Protein 4QG5 (pdb70)

Foldseek 3Di:
DDAPDDQLLLLVLLVVLVDDDPAEQAEEEFAAFQDDDQQVCVQSNCLQVVQSHYQEYEAEAVRHAFLQLQLLCQADPFDDVGGHHFKYKYWDDLPDFAAPPNDGDIFIAGNNSAGDDPVSVVSSVCSRPVPPDGTRDPPDDDDDLNDADKDADDPHRYIYGNDHRAPRVLVLLVVFAVLVLLLVVQVDDQAAEAEEAQLASCLVNCCCPVPVNSNHDPVRYPNSHHDRDDPDDGLQDALPPVCPLVPLLPAHSPALDHDPPDDDPRHGQKYKYAGRSQQFIFIAGNSGGQQLQLLLQLLLLQVQQTCNQPPPVHPSAAEEEEEQLGFCSNVLSCVVDPHDYYHHHPDLNLVVQLLQCQPHFPDDNDAQYWYAYSSGQTDTSSGSTRGHVSSSSSVSSSQSVFDDDPHDGDGPVVSSQQSCQPRNDKFKKKFKAPQFALVLLVLLVCQLCVVCVVPQQDFDDARWHPWDQDWDARPRPGDIGTSRWGWTAHDVGWIKIWGWADDPPRGTMTIIMGIDTDNPLDDPPRCSVPPNPDRPVVSVVVVVGSCVRSVSCVRTVDPGGPDMD/DQLLLQLLLVVCPVPPDQCAEEEFAEFDAPPQQCVVVSSQFQSLQSRHLEYEAEASRHAFLQLQQLQQVDAVVHDPDHHQKYKYQYQPPDQAHNHDGPGIFMGGSQSAGDDPVSVVSSVVRSVVDDDTGGRVVDDRDNSHDAAKDADVVSSHIYGHDHNAVSVLVVLVVFFVLVLLLCVQVAPPAFEAEEAQLTSCLVNCCCPVPVNRNHPCVRHPNSHHYNDHPDAGRADDQPRVCVQLVLLAFHGFLGLFRHPDDPDDGHQWYKYAHNSQLFMFTAGNSGGAQQLLLLQLLQQLVQLIPVCCPDVRHHWAAEEEAQLRACLNVLSCVVDVHHYYHHHPDLVLVLQLDCAPPPQPHDNYTQYWYTYRSRWTDGSSGSTTHHVSSSVSVSSVQSPVHDPPDDGDGPVNSSVVSCQRSNDKDKKKFKAPFFDPVLLVVLQVLLQVCQVPFDFDPPPAGFPHWHQDWDARPRPGDIDGNRWTWTAGDVRWTKIWDKDDDPPGTIMIIIIGIDTDHDHPPPPCPDPPDHPSSCVSRVVVLCRVCVSSVSCVRRVDDGGPGMD/DDALLLLQLLCVLPVQDDDDLQEEEAAEKFDDPQQCSVVFSQFQCQLSHRLEYEAEASRHAFLQLQQCQQAPPDDPVRDRHFKYKYFDPQPFADARPGDTDIFMDGNQSAGDDPSSVVSSVVSSVVDDDGGGHVVDDDDNLHDAAKDHDPPGRHMYGNHHNEPSVLVVLVVWFVLVLLLLQQPDPQAQEAEEELLMSCLVRCCCCVPVNRNHDVVRYPSSHHDHGHDPRAFADDLVVVVVQQVLLQAPVHDQGPPHPDHDDDHGQKYKYAGRRQLFMFIAGRSGGDQQLLLQQLLLLLVVLIPNADDPPAHGFAEEEEAQLRFCSNVLSCVVDVHYYYHHHPDLVLVQLQQQCVPLPDVPHHGFYWYTYSRRFTDTSSGSGTHHVSSVVSVSSSLSVVPPPPPNDSTPLVSSLVSCQPSNDWAWKKFKAWQFAVVLQVLLVCLLAVDDQPWQDCLPPWTWDDWHQDWDARSRPGDTGTRRWTWIHIDVGWTKIWGWAQDPDRTTMIMIIGIDTDHNCVCATDVHPNHDDHPVVVRVSVVVRSCVSSVNCVRGVDPGGPDMD/DQLLLQLLCVPPPDVDPAQAEEEFAEFAAPHDQVVVVSSQQQCVLSRHQEYEAEASRHAFLQLQQLQLAPDDPPDRRHHQKYWYQDDLPDGDDDPPPRRTFMDGSQSAGDAPCSRVSRVVSSVVPDDTGGDPPDDRDNLHDAAKDFDPPPHYIYGNDHRAVSPLVLLVVFAPLVLLLLVLPDPLFAAAEAAVLASCLVNCCVHVPVRSNHDVVRYPNSHHYYDDPDQAFADALPSPVVQVVQLFADSHPVDTDDQPVPHDGGQWYKYAHRSQQFIFTAGNSGGDQQLLLLLLLQLLVCLTPNQPDDPDHGFQAEEEAQLGFCLNVLSVVVDNHDYYHHHPDLSQVLVQCPCVPPHVDDDNTQYWYGYSSRFTDTSSGSTTGHVSSSVSVSSSLSVVDAPPDRGQTDVNSSLVSCLPSNDKQKKKFKAPFAAQQLVVVLLVQLLVLQVDFDQDDDPFTFDDWDQDWDARPRPRDIDGSSWTWTATDLGWIWTWHWDADDPTHIMIMTMGIDTDHNRQPLPPDDPGDDDDSCGRRVVVVCVVCVSSVSCVRGVDPDTPDMD

Sequence (2244 aa):
FQQPNYTANFVQSTFNALHRQGAVPDVLVVGGDGRYYTSEAVQVILKVSAANGVRCVWVGQHGLLSTPAVSTMVRRRRDADGRKATGAFILTASHNPGGPDADFGIKYNSENGGPAPEKLTSQIYEETVKITHIKMAPTLPEVDIHTLGTYTFDDYNFQVEVVDSLADYAAYMQEVFDFEAIRALVQRLDFKVHVDSLHGVSGPYVDRIFHEGLGVPKTSLFRTNVLPDFGGCHPDPNLTYAADLVHVMGLLPDGNANPAMKHISTVPSFGVAFDGDADRNMILGCRFFVNPSDSLAVLAANADCVPFFTQSSSSGLKAVARSMPTSGAVDRVAAAHDFALFEVPTGWKFFGNLMDSKDLYGGKDFNPLLCGEESFGTGSNHIREKDGIWASLFWLSVIAKRNAPGTPLVGVQQIVEEHWATYGRNYYSRYDYEDVSAEAAKAVMDTVENTVVDDVPNLNGVACKTIDNFSYTDPIDGSVSTKQGVRVLFEDGSRFVLRLSGTGSSGATIRLYLEQYMDSATVKSHLAEKTLPTASTALKALIGVALQVSKMESLTGRKTPTVITTANFVQSTFNALHRQGAVPDVLVVGGDGRYYTSEAVQVILKVSAANGVRCVWVGQHGLLSTPAVSTMVRRRRDADGRKATGAFILTASHNPGGPDADFGIKYNSENGGPAPEKLTSQIYEETVKITHIKMAPTLPEVDIHTLGTYTFDDYNFQVEVVDSLADYAAYMQEVFDFEAIRALVQRLDFKVHVDSLHGVSGPYVDRIFHEGLGVPKTSLFRTNVLPDFGGCHPDPNLTYAADLVHVMGLLPDGNANPAMKHISTVPSFGVAFDGDADRNMILGCRFFVNPSDSLAVLAANADCVPFFTQSSSSGLKAVARSMPTSGAVDRVAAAHDFALFEVPTGWKFFGNLMDSKDLYGGKDFNPLLCGEESFGTGSNHIREKDGIWASLFWLSVIAKRNAPGTPLVGVQQIVEEHWATYGRNYYSRYDYEDVSAEAAKAVMDTVENTVVDDVPNLNGVACKTIDNFSYTDPIDGSVSTKQGVRVLFEDGSRFVLRLSGTGSSGATIRLYLEQYMDSATVKSHLAEKTLPTASTALKALIGVALQVSKMESLTGRKTPTVITNYTANFVQSTFNALHRQGAVPDVLVVGGDGRYYTSEAVQVILKVSAANGVRCVWVGQHGLLSTPAVSTMVRRRRDADGRKATGAFILTASHNPGGPDADFGIKYNSENGGPAPEKLTSQIYEETVKITHIKMAPTLPEVDIHTLGTYTFDDYNFQVEVVDSLADYAAYMQEVFDFEAIRALVQRLDFKVHVDSLHGVSGPYVDRIFHEGLGVPKTSLFRTNVLPDFGGCHPDPNLTYAADLVHVMGLLPDGNANPAMKHISTVPSFGVAFDGDADRNMILGCRFFVNPSDSLAVLAANADCVPFFTQSSSSGLKAVARSMPTSGAVDRVAAAHDFALFEVPTGWKFFGNLMDSKDLYGGKDFNPLLCGEESFGTGSNHIREKDGIWASLFWLSVIAKRNAPGTPLVGVQQIVEEHWATYGRNYYSRYDYEDVSAEAAKAVMDTVENTVVDDVPNLNGVACKTIDNFSYTDPIDGSVSTKQGVRVLFEDGSRFVLRLSGTGSSGATIRLYLEQYMDSATVKSHLAEKTLPTASTALKALIGVALQVSKMESLTGRKTPTVITTANFVQSTFNALHRQGAVPDVLVVGGDGRYYTSEAVQVILKVSAANGVRCVWVGQHGLLSTPAVSTMVRRRRDADGRKATGAFILTASHNPGGPDADFGIKYNSENGGPAPEKLTSQIYEETVKITHIKMAPTLPEVDIHTLGTYTFDDYNFQVEVVDSLADYAAYMQEVFDFEAIRALVQRLDFKVHVDSLHGVSGPYVDRIFHEGLGVPKTSLFRTNVLPDFGGCHPDPNLTYAADLVHVMGLLPDGNANPAMKHISTVPSFGVAFDGDADRNMILGCRFFVNPSDSLAVLAANADCVPFFTQSSSSGLKAVARSMPTSGAVDRVAAAHDFALFEVPTGWKFFGNLMDSKDLYGGKDFNPLLCGEESFGTGSNHIREKDGIWASLFWLSVIAKRNAPGTPLVGVQQIVEEHWATYGRNYYSRYDYEDVSAEAAKAVMDTVENTVVDDVPNLNGVACKTIDNFSYTDPIDGSVSTKQGVRVLFEDGSRFVLRLSGTGSSGATIRLYLEQYMDSATVKSHLAEKTLPTASTALKALIGVALQVSKMESLTGRKTPTVIT

Secondary structure (DSSP, 8-state):
---SSSSHHHHHHHHTTS-S---S--EEEEEE-SSSSSHHHHHHHHHHHHHHT-SEEEEEEEEE--HHHHHHHHHS--BTTTB--SEEEEE--SS-S--TTS----EEE-TTSSBPPHHHHHHHHHHHHH--------S-----TTS-EEEE-SSS--EEEEE-SSHHHHHHHHHHS-HHHHHHHHTSSS--EEEE-TT-THHHHHIIIIIIII---TTTSBS-S----SS---SS--SSS-HHHHHHHT--SSSS--SS-SS-TT--SEEEEE-TTSS-EEEEETTEE--HHHHHHHHHHTGGGSHHHHTTT--S---EEEETTS-GGGTTTTTSS-PPEEEE-SSSHHHHHHHTTSSSSSS-S----EEE-SSS--EETTSSS--HHHHHHHHHHHHHTT--SSS----HHHHHHHHHHHH-EE--EEEEEEEE-HHHHHHHHHHHHHHHHTTTT-SSSS--EEEEE--EE-TTT--EE--S-EEEE-SSS-EEEEEEE--SSS-EEEEEEEE-EE--S-SSSGGGGG----TTTTHHHHHHHHHHHHTHHHHH--SS-SEE-/--HHHHHHTTTTTTT-----EEEEEES--SS-SHHHHHHHHHHHHHT-S-EEEEEEEE--HHHHHHHHH--SSSTT--EEEEEEE---S---SSS-----EEEETTSSBPPHHHHHHHHHHHHH-------TTPPPPPTTS-EEEEETTTTEEEEEE-TTHHHHHHHHHHS-HHHHHHHHTSSS--EEEE-TTSTTHHHHIIIIIIII---TTSEES-S-----SS---S--SSTTHHHHHHHT--TTT-SS--S---SPP-SEEEEE-SSS-BEEEEETTEE--HHHHHHHHHHSGGGSSSTTTTTSSS-SEEEEETTS-THHHHHTTSS--EEEEEPSSSHHHHHHH-SSSSSSS-S-S-EEEEETTTEEEESSSSS-BSHHHHHHHHHHHHSS---SS----HHHHHHHHHHHH-EEEEEEEEEEEE-HHHHHHHHHHHHHTTSS-----SSS---EEEE--EE-TTT--EE----EEEE-SSS-EEEEEE-S-TTS-EEEEEEEEEEE-S---S-TT-SSS-SSSS-TTHHHHHHHHHHH--TTTTS--S-SEE-/--SSHHHHHHHHHTTSS-SS---EEEEESS-SS-SHHHHHHHHHHHHHT-S-EEEEEEEE--HHHHHHHHHH---TTT---SEEEEE--SS---STT-----EEEETTSSBP-HHHHHHHHHHHHH-------TTS----TTS-EEEE-SSSS-EEEEE-TTHHHHHHHHHHS-HHHHHHHHHSSS--EEE--TTSTTHHHHIIIIIIII---TTTB-S-S----SSS-----STTTTHHHHHHTT--SSSS----SSSS----SEEEEE-TTSSBEEEEETTEE--HHHHHHHHHHTTTSSTTTEETTEES--EEEEETTS-THHHHHHHSSS-EEEEEPSSSHHHHHHHTTTTTT-SS----EEEEETTTEEEETTSSS--HHHHHHHHHHHHHSS--SSSS---HHHHHHHHHHHS-EEEEEEEEEEEE-HHHHHHHHHHHHSS--S----TTT--EEEEEE--EE-TTT--EE----EEEEESSS-EEEEEE--BTTTBEEEEEEEEEEE----SS-SS-SS-PPPTTTSSHHHHHHHHHHTTHHHHH--SS-SEE-/-HHHHHHHT---S-S-SSS-EEEEEE--BSB-SHHHHHHHHHHHTTT--EEEEEEEEE--HHHHHHHHHS--TTSS---SEEEEE--SS--SS--TT-S-EEE-TTSSBPPHHHHHHHHHHHHH-------TTS----TTS-EEEEETTTTEEEEEE-SSHHHHHHHHHHS-HHHHHHHTSSTT---EEE-TTSTHHHHHIIIIIIII---TTTEE--S----SSS-----STTTTHHHHHHHT--SS-SS--SS-TT----SEEEEE-TTSSBEEEEETTEEPPHHHHHHHHHHGGGGSGGGT-SSSSS--EEEEETTS-THHHHHTTSSS-EEEEE-SSHHHHHHHH-SSSS-S-TT---EEEEETTTEEEETTSSS--HHHHHHHHHHHHHHT--SSS---HHHHHHHHHHHHH-EEEEEEEEE-S--HHHHHHHHHHHHHTTSS----SSS----EEEE--EE-TTT--EE----EEEE-SSS-EEEEEEE--TTS--EEEEEEEEEE-SSSSS-S-SS-PPPPTTTTTHHHHHHHHHHHTGGGTT--SS-SEE-

Solvent-accessible surface area: 92236 Å² total; per-residue (Å²): 180,151,145,51,69,173,61,4,4,31,3,24,1,5,19,49,16,89,162,208,169,38,68,48,82,19,1,4,1,0,0,0,23,2,88,98,31,4,47,152,32,0,20,41,4,9,34,3,0,10,29,56,28,7,81,11,0,7,0,0,30,29,0,16,1,0,1,0,5,1,0,5,6,8,134,138,42,158,92,63,134,16,95,165,6,48,2,0,1,0,1,10,33,18,146,70,80,40,11,68,110,53,34,69,20,34,62,39,0,5,122,47,0,0,23,10,64,89,159,40,65,71,85,10,159,89,26,31,93,122,28,128,134,74,122,42,61,88,95,106,35,113,15,51,3,38,51,106,30,79,59,97,62,108,116,96,93,11,46,1,24,3,14,44,7,24,39,47,2,11,58,25,0,94,130,4,3,62,7,123,35,0,60,67,9,12,116,49,160,109,22,101,9,11,0,0,0,10,40,5,0,0,0,31,4,0,29,80,1,2,62,122,14,2,37,5,75,118,109,21,7,81,80,25,61,18,48,62,46,174,62,28,27,52,24,44,10,53,20,44,20,13,2,16,4,3,41,54,0,1,5,1,4,30,21,80,16,59,8,24,25,118,186,72,102,103,12,10,32,4,0,0,5,0,0,2,4,0,19,20,8,7,7,1,0,43,76,6,16,4,16,7,0,5,8,2,0,0,4,6,18,33,4,100,17,2,37,57,1,72,132,102,118,41,66,36,12,73,12,1,0,4,1,0,3,0,0,1,10,0,22,65,0,16,77,62,74,121,12,66,62,60,38,0,1,55,34,32,45,11,0,4,23,17,1,20,9,87,117,92,152,54,57,176,106,130,22,14,2,5,1,0,24,23,40,31,0,7,0,1,20,6,2,20,8,25,0,0,0,4,1,0,0,0,1,0,7,2,6,21,127,85,129,9,104,79,87,128,47,40,38,8,57,81,2,0,23,66,15,34,13,96,40,6,37,2,3,11,8,44,15,3,0,62,105,10,64,60,154,13,0,92,36,0,3,58,20,1,51,86,59,2,74,140,56,57,112,54,58,76,65,84,63,3,95,70,22,52,34,12,64,32,87,6,78,50,73,52,35,101,15,89,73,38,0,2,32,0,28,18,106,86,26,6,21,0,1,0,36,54,38,46,144,64,127,98,33,9,19,3,66,2,7,1,6,45,45,50,78,77,46,58,62,190,39,133,58,15,95,167,85,99,65,57,25,66,91,37,3,156,64,7,33,41,16,0,32,127,7,1,96,0,72,77,62,31,34,61,134,49,9,31,54,38,48,38,6,28,10,0,0,0,15,14,14,6,8,48,63,67,29,60,26,44,26,3,9,0,0,0,0,10,9,23,50,52,25,63,41,1,1,11,17,1,0,52,0,0,1,1,1,10,3,83,17,0,0,0,0,41,78,0,34,1,2,1,2,2,0,1,2,3,3,124,90,24,175,150,57,80,64,118,55,7,48,4,0,1,0,15,10,3,43,142,92,26,27,5,8,47,32,54,137,19,12,66,37,0,23,106,59,0,0,33,14,69,109,114,22,46,62,36,3,125,119,34,19,118,85,4,77,42,33,4,82,0,95,86,6,70,119,5,69,7,100,68,107,26,78,61,84,35,136,81,14,97,1,44,0,21,4,14,39,13,26,47,12,4,23,45,58,2,89,143,5,3,61,2,112,44,2,71,69,7,12,130,54,186,60,16,95,13,17,0,5,0,5,46,5,2,0,0,34,4,0,36,80,2,0,73,124,12,2,33,3,77,120,112,17,8,86,67,21,81,37,84,32,24,26,48,23,77,65,10,17,6,29,19,79,127,3,24,62,2,3,46,54,0,0,6,99,49,112,9,22,51,49,50,32,117,53,94,138,70,102,26,24,19,0,0,0,0,0,1,4,4,0,19,58,7,0,6,0,0,46,82,28,42,4,22,16,0,4,5,0,0,1,1,0,9,36,3,88,29,1,34,56,0,44,137,92,29,80,84,22,17,89,2,1,1,9,1,1,3,0,0,4,6,0,26,53,0,12,82,75,73,144,22,41,71,33,43,0,0,76,24,39,69,12,0,4,20,0,3,21,2,98,116,92,103,59,28,159,46,72,33,4,0,2,1,0,18,26,32,22,0,4,1,1,26,13,4,34,11,20,1,0,3,1,0,0,0,0,0,0,7,0,2,18,108,89,84,6,96,75,116,72,76,21,28,2,81,92,3,2,54,74,15,40,79,103,39,4,49,1,11,22,11,33,34,14,0,70,110,8,79,67,156,27,1,145,41,0,3,62,48,1,66,98,44,15,126,56,100,120,31,42,145,122,63,73,48,15,106,53,33,40,34,11,68,22,83,2,82,49,76,48,30,107,24,94,120,43,2,1,39,8,30,24,98,74,19,12,7,2,0,0,38,44,46,50,81,91,96,40,22,15,24,1,52,1,4,0,6,39,24,91,77,83,77,93,111,192,32,101,117,18,126,201,76,60,66,42,28,41,35,22,3,129,43,10,27,41,16,0,20,98,37,0,100,0,102,78,54,36,60,79,82,85,22,69,61,55,53,130,86,38,10,51,26,0,2,0,1,8,48,9,61,176,85,129,73,93,74,41,55,3,5,1,0,1,0,20,4,53,48,169,10,46,126,20,0,21,42,1,1,38,0,0,16,28,4,34,3,107,3,0,0,1,0,42,33,3,26,0,0,0,0,2,1,0,9,5,0,38,126,43,199,45,93,129,4,154,90,5,64,3,0,1,0,6,10,31,14,118,60,67,43,13,92,105,18,93,33,15,14,58,21,0,5,106,32,0,0,15,4,45,113,134,28,59,74,69,11,162,79,38,41,102,146,40,125,106,65,78,92,6,120,104,6,66,130,14,58,10,36,36,80,32,80,57,96,36,132,134,77,88,6,40,0,17,3,4,33,15,17,37,54,3,16,62,57,2,109,133,6,4,58,13,139,17,0,79,62,1,14,126,49,187,82,19,103,2,12,1,6,0,11,40,5,0,0,0,41,4,2,30,94,1,0,62,120,19,5,42,0,68,124,104,4,9,100,78,22,77,21,55,66,14,151,71,70,25,46,24,42,2,55,23,20,76,4,16,34,1,2,35,52,0,5,7,2,2,40,10,80,29,82,3,7,53,70,115,127,57,119,32,5,33,0,0,0,0,0,1,3,0,0,10,32,8,1,4,0,0,31,127,21,42,5,10,10,0,2,3,2,0,1,1,0,18,27,5,114,24,1,47,52,3,67,89,99,121,44,97,26,11,103,5,1,1,3,5,3,4,0,0,4,6,0,26,50,0,10,86,72,74,138,32,48,66,53,51,0,2,66,25,28,70,24,1,3,32,7,2,15,5,159,94,80,200,25,70,160,100,84,17,18,2,1,1,0,21,14,30,16,0,2,0,1,23,18,0,13,9,21,0,0,0,1,0,0,0,0,0,0,0,0,0,10,90,94,95,3,129,65,63,105,120,15,19,3,54,44,3,2,21,82,15,13,33,97,41,3,26,0,0,8,2,30,19,10,2,57,102,5,55,38,128,13,0,122,36,0,23,50,25,1,58,111,57,88,84,119,130,24,50,114,5,137,81,37,58,13,133,55,33,50,23,14,65,23,96,7,91,53,90,61,44,113,18,79,156,60,4,0,29,1,37,8,102,56,27,1,14,0,1,0,40,61,41,46,117,72,106,113,28,12,16,0,72,0,3,0,4,23,36,49,82,54,4,81,78,51,36,82,174,23,135,122,68,35,44,56,20,50,100,26,0,104,49,0,12,30,6,0,47,127,24,0,121,0,66,109,59,14,64,60,117,63,11,14,36,35,34,18,2,8,7,0,2,0,6,7,20,18,21,36,110,16,7,18,103,95,8,7,4,0,0,0,0,9,12,17,32,117,21,44,54,27,0,9,23,0,0,36,0,0,16,1,1,11,3,43,0,0,4,0,0,44,86,0,37,2,0,2,0,3,0,0,5,6,2,72,83,123,112,43,99,124,41,97,88,0,32,1,0,0,0,12,14,24,60,135,66,22,33,30,82,43,104,80,45,16,6,58,38,0,28,115,50,0,0,25,3,62,107,118,35,43,59,72,3,107,116,12,26,108,75,6,59,37,20,4,67,5,118,90,10,71,138,10,62,15,104,72,85,31,83,66,90,37,138,85,70,79,10,48,0,18,4,21,42,16,34,40,48,2,7,42,18,0,87,93,4,2,65,22,138,42,0,118,71,14,15,128,67,192,55,11,102,6,15,0,4,0,4,44,0,2,0,0,36,5,0,30,94,0,0,62,114,21,2,29,0,74,135,109,19,8,86,68,20,76,31,85,64,12,66,32,42,64,75,9,44,7,36,7,70,158,2,46,67,1,4,56,48,0,1,10,70,103,36,31,75,77,28,59,25,50,136,77,150,37,126,29,14,15,0,0,0,0,0,5,7,9,0,19,37,5,0,6,0,0,40,60,26,31,4,22,21,1,3,3,0,0,1,0,0,13,12,0,89,35,0,46,63,6,71,139,76,126,60,113,9,5,72,0,2,0,4,2,2,4,2,0,4,1,2,19,80,0,8,76,62,88,148,24,28,88,41,42,0,2,46,26,36,84,26,5,3,27,5,3,7,2,152,52,119,106,75,34,89,74,127,9,37,1,0,1,1,27,24,40,16,1,3,0,2,23,7,0,3,16,27,0,0,0,2,0,0,0,0,0,0,8,0,4,11,122,62,110,7,146,64,82,107,52,28,8,2,76,82,0,2,81,76,7,22,28,97,56,5,26,2,3,30,11,54,29,19,9,77,108,19,72,70,127,3,3,139,31,2,35,76,47,7,59,104,40,11,126,79,102,39,64,52,183,86,57,47,45,13,135,69,49,41,69,8,79,20,94,6,61,38,95,55,37,105,13,62,148,48,1,4,27,17,35,34,113,28,10,3,25,16,6,5,48,66,31,50,104,91,72,42,19,15,23,2,67,4,6,2,11,25,25,35,88,68,40,77,44,111,32,169,88,94,149,124,116,47,26,54,34,65,81,23,2,117,41,3,10,28,29,0,51,124,36,7,133,4,87,86,58,38,60,119,161,98,42,59,61,93,48

CATH classification: 3.40.120.10 (+3 more: 3.40.120.10, 3.40.120.10, 3.30.310.50)

Organism: Leishmania major (NCBI:txid5664)

Nearest PDB structures (foldseek):
  4qg5-assembly2_B  TM=9.711E-01  e=8.104E-98  Leishmania major
  1kfq-assembly1_B  TM=9.141E-01  e=6.487E-61  Paramecium tetraurelia
  7pjc-assembly2_A  TM=9.206E-01  e=6.285E-56  Candida albicans SC5314
  7vst-assembly2_B  TM=8.815E-01  e=1.841E-48  Thermosynechococcus vestitus BP-1
  7vst-assembly1_A  TM=8.778E-01  e=2.934E-48  Thermosynechococcus vestitus BP-1

InterPro domains:
  IPR005841 Alpha-D-phosphohexomutase superfamily [PR00509] (111-125)
  IPR005841 Alpha-D-phosphohexomutase superfamily [PR00509] (214-233)
  IPR005841 Alpha-D-phosphohexomutase superfamily [PR00509] (292-307)
  IPR005844 Alpha-D-phosphohexomutase, alpha/beta/alpha domain I [PF02878] (11-156)
  IPR005845 Alpha-D-phosphohexomutase, alpha/beta/alpha domain II [PF02879] (192-308)
  IPR005846 Alpha-D-phosphohexomutase, alpha/beta/alpha domain III [PF02880] (336-444)
  IPR016055 Alpha-D-phosphohexomutase, alpha/beta/alpha I/II/III [SSF53738] (3-220)
  IPR016055 Alpha-D-phosphohexomutase, alpha/beta/alpha I/II/III [SSF53738] (191-313)
  IPR016055 Alpha-D-phosphohexomutase, alpha/beta/alpha I/II/III [SSF53738] (300-454)
  IPR016066 Alpha-D-phosphohexomutase, conserved site [PS00710] (112-121)
  IPR036900 Alpha-D-phosphohexomutase, C-terminal domain superfamily [SSF55957] (449-589)
  IPR045244 Phosphoglucomutase [PTHR22573] (2-589)

B-factor: mean 76.37, std 36.15, range [19.67, 261.37]

Structure (mmCIF, N/CA/C/O backbone):
data_4QG5
#
_entry.id   4QG5
#
_cell.length_a   202.358
_cell.length_b   114.971
_cell.length_c   125.915
_cell.angle_alpha   90.00
_cell.angle_beta   110.03
_cell.angle_gamma   90.00
#
_symmetry.space_group_name_H-M   'C 1 2 1'
#
loop_
_entity.id
_entity.type
_entity.pdbx_description
1 polymer 'Putative phosphoglucomutase'
2 non-polymer 'MAGNESIUM ION'
#
loop_
_atom_site.group_PDB
_atom_site.id
_atom_site.type_symbol
_atom_site.label_atom_id
_atom_site.label_alt_id
_atom_site.label_comp_id
_atom_site.label_asym_id
_atom_site.label_entity_id
_atom_site.label_seq_id
_atom_site.pdbx_PDB_ins_code
_atom_site.Cartn_x
_atom_site.Cartn_y
_atom_site.Cartn_z
_atom_site.occupancy
_atom_site.B_iso_or_equiv
_atom_site.auth_seq_id
_atom_site.auth_comp_id
_atom_site.auth_asym_id
_atom_site.auth_atom_id
_atom_site.pdbx_PDB_model_num
ATOM 1 N N . PHE A 1 28 ? -414.446 -61.423 -183.758 1.00 174.58 25 PHE A N 1
ATOM 2 C CA . PHE A 1 28 ? -415.552 -61.922 -182.949 1.00 167.89 25 PHE A CA 1
ATOM 3 C C . PHE A 1 28 ? -415.058 -62.997 -181.986 1.00 163.42 25 PHE A C 1
ATOM 4 O O . PHE A 1 28 ? -414.074 -63.684 -182.259 1.00 162.16 25 PHE A O 1
ATOM 12 N N . GLN A 1 29 ? -415.745 -63.125 -180.855 1.00 142.49 26 GLN A N 1
ATOM 13 C CA . GLN A 1 29 ? -415.374 -64.090 -179.828 1.00 137.57 26 GLN A CA 1
ATOM 14 C C . GLN A 1 29 ? -416.605 -64.781 -179.254 1.00 133.38 26 GLN A C 1
ATOM 15 O O . GLN A 1 29 ? -417.732 -64.491 -179.653 1.00 134.13 26 GLN A O 1
ATOM 21 N N . GLN A 1 30 ? -416.371 -65.693 -178.315 1.00 125.83 27 GLN A N 1
ATOM 22 C CA . GLN A 1 30 ? -417.427 -66.512 -177.737 1.00 122.46 27 GLN A CA 1
ATOM 23 C C . GLN A 1 30 ? -416.849 -67.219 -176.507 1.00 114.88 27 GLN A C 1
ATOM 24 O O . GLN A 1 30 ? -415.732 -66.894 -176.104 1.00 109.31 27 GLN A O 1
ATOM 30 N N . PRO A 1 31 ? -417.598 -68.155 -175.883 1.00 139.56 28 PRO A N 1
ATOM 31 C CA . PRO A 1 31 ? -416.996 -68.833 -174.725 1.00 145.99 28 PRO A CA 1
ATOM 32 C C . PRO A 1 31 ? -415.626 -69.473 -175.001 1.00 142.46 28 PRO A C 1
ATOM 33 O O . PRO A 1 31 ? -415.173 -69.502 -176.146 1.00 137.58 28 PRO A O 1
ATOM 37 N N . ASN A 1 32 ? -414.976 -69.955 -173.941 1.00 126.63 29 ASN A N 1
ATOM 38 C CA . ASN A 1 32 ? -413.638 -70.551 -174.023 1.00 111.00 29 ASN A CA 1
ATOM 39 C C . ASN A 1 32 ? -413.472 -71.495 -175.213 1.00 109.62 29 ASN A C 1
ATOM 40 O O . ASN A 1 32 ? -414.069 -72.569 -175.249 1.00 106.21 29 ASN A O 1
ATOM 45 N N . TYR A 1 33 ? -412.666 -71.078 -176.190 1.00 110.81 30 TYR A N 1
ATOM 46 C CA . TYR A 1 33 ? -412.452 -71.864 -177.401 1.00 114.64 30 TYR A CA 1
ATOM 47 C C . TYR A 1 33 ? -413.790 -72.193 -178.080 1.00 106.79 30 TYR A C 1
ATOM 48 O O . TYR A 1 33 ? -414.773 -71.484 -177.899 1.00 103.52 30 TYR A O 1
ATOM 57 N N . THR A 1 34 ? -413.821 -73.263 -178.867 1.00 96.84 31 THR A N 1
ATOM 58 C CA . THR A 1 34 ? -415.043 -73.690 -179.543 1.00 93.06 31 THR A CA 1
ATOM 59 C C . THR A 1 34 ? -415.276 -75.175 -179.315 1.00 95.14 31 THR A C 1
ATOM 60 O O . THR A 1 34 ? -416.389 -75.680 -179.468 1.00 92.10 31 THR A O 1
ATOM 64 N N . ALA A 1 35 ? -414.209 -75.860 -178.925 1.00 93.90 32 ALA A N 1
ATOM 65 C CA . ALA A 1 35 ? -414.241 -77.288 -178.649 1.00 85.65 32 ALA A CA 1
ATOM 66 C C . ALA A 1 35 ? -415.349 -77.684 -177.679 1.00 84.69 32 ALA A C 1
ATOM 67 O O . ALA A 1 35 ? -415.770 -78.841 -177.648 1.00 75.90 32 ALA A O 1
ATOM 69 N N . ASN A 1 36 ? -415.805 -76.730 -176.876 1.00 90.74 33 ASN A N 1
ATOM 70 C CA . ASN A 1 36 ? -416.863 -77.003 -175.923 1.00 85.89 33 ASN A CA 1
ATOM 71 C C . ASN A 1 36 ? -418.097 -77.492 -176.658 1.00 86.36 33 ASN A C 1
ATOM 72 O O . ASN A 1 36 ? -418.878 -78.276 -176.122 1.00 94.81 33 ASN A O 1
ATOM 77 N N . PHE A 1 37 ? -418.270 -77.025 -177.892 1.00 79.43 34 PHE A N 1
ATOM 78 C CA . PHE A 1 37 ? -419.364 -77.504 -178.724 1.00 75.86 34 PHE A CA 1
ATOM 79 C C . PHE A 1 37 ? -419.190 -78.981 -179.025 1.00 73.27 34 PHE A C 1
ATOM 80 O O . PHE A 1 37 ? -420.125 -79.766 -178.891 1.00 71.53 34 PHE A O 1
ATOM 88 N N . VAL A 1 38 ? -417.990 -79.360 -179.447 1.00 67.92 35 VAL A N 1
ATOM 89 C CA . VAL A 1 38 ? -417.728 -80.751 -179.775 1.00 65.67 35 VAL A CA 1
ATOM 90 C C . VAL A 1 38 ? -417.915 -81.585 -178.522 1.00 73.48 35 VAL A C 1
ATOM 91 O O . VAL A 1 38 ? -418.513 -82.657 -178.561 1.00 69.41 35 VAL A O 1
ATOM 95 N N . GLN A 1 39 ? -417.411 -81.073 -177.406 1.00 92.87 36 GLN A N 1
ATOM 96 C CA . GLN A 1 39 ? -417.587 -81.732 -176.122 1.00 97.98 36 GLN A CA 1
ATOM 97 C C . GLN A 1 39 ? -419.067 -81.801 -175.778 1.00 94.76 36 GLN A C 1
ATOM 98 O O . GLN A 1 39 ? -419.528 -82.760 -175.162 1.00 96.29 36 GLN A O 1
ATOM 104 N N . SER A 1 40 ? -419.811 -80.782 -176.198 1.00 77.26 37 SER A N 1
ATOM 105 C CA . SER A 1 40 ? -421.218 -80.675 -175.850 1.00 78.19 37 SER A CA 1
ATOM 106 C C . SER A 1 40 ? -422.021 -81.788 -176.517 1.00 78.28 37 SER A C 1
ATOM 107 O O . SER A 1 40 ? -422.804 -82.477 -175.860 1.00 77.55 37 SER A O 1
ATOM 110 N N . THR A 1 41 ? -421.816 -81.965 -177.821 1.00 75.66 38 THR A N 1
ATOM 111 C CA . THR A 1 41 ? -422.544 -82.982 -178.583 1.00 74.68 38 THR A CA 1
ATOM 112 C C . THR A 1 41 ? -422.251 -84.374 -178.031 1.00 72.85 38 THR A C 1
ATOM 113 O O . THR A 1 41 ? -423.058 -85.294 -178.165 1.00 65.31 38 THR A O 1
ATOM 117 N N . PHE A 1 42 ? -421.088 -84.522 -177.408 1.00 75.59 39 PHE A N 1
ATOM 118 C CA . PHE A 1 42 ? -420.706 -85.783 -176.795 1.00 71.65 39 PHE A CA 1
ATOM 119 C C . PHE A 1 42 ? -421.317 -85.906 -175.407 1.00 73.84 39 PHE A C 1
ATOM 120 O O . PHE A 1 42 ? -421.439 -87.006 -174.873 1.00 72.24 39 PHE A O 1
ATOM 128 N N . ASN A 1 43 ? -421.716 -84.774 -174.834 1.00 71.51 40 ASN A N 1
ATOM 129 C CA . ASN A 1 43 ? -422.426 -84.767 -173.561 1.00 74.78 40 ASN A CA 1
ATOM 130 C C . ASN A 1 43 ? -423.922 -84.978 -173.804 1.00 80.48 40 ASN A C 1
ATOM 131 O O . ASN A 1 43 ? -424.730 -84.930 -172.875 1.00 82.69 40 ASN A O 1
ATOM 136 N N . ALA A 1 44 ? -424.279 -85.204 -175.066 1.00 75.83 41 ALA A N 1
ATOM 137 C CA . ALA A 1 44 ? -425.623 -85.632 -175.429 1.00 74.75 41 ALA A CA 1
ATOM 138 C C . ALA A 1 44 ? -425.603 -87.148 -175.530 1.00 80.80 41 ALA A C 1
ATOM 139 O O . ALA A 1 44 ? -426.403 -87.840 -174.904 1.00 87.44 41 ALA A O 1
ATOM 141 N N . LEU A 1 45 ? -424.666 -87.654 -176.323 1.00 75.78 42 LEU A N 1
ATOM 142 C CA . LEU A 1 45 ? -424.408 -89.085 -176.402 1.00 87.01 42 LEU A CA 1
ATOM 143 C C . LEU A 1 45 ? -423.880 -89.563 -175.049 1.00 106.05 42 LEU A C 1
ATOM 144 O O . LEU A 1 45 ? -422.739 -89.291 -174.694 1.00 101.89 42 LEU A O 1
ATOM 149 N N . HIS A 1 46 ? -424.709 -90.275 -174.291 1.00 134.75 43 HIS A N 1
ATOM 150 C CA . HIS A 1 46 ? -424.325 -90.653 -172.926 1.00 139.44 43 HIS A CA 1
ATOM 151 C C . HIS A 1 46 ? -423.366 -91.840 -172.947 1.00 149.46 43 HIS A C 1
ATOM 152 O O . HIS A 1 46 ? -423.486 -92.745 -173.773 1.00 145.09 43 HIS A O 1
ATOM 159 N N . ARG A 1 47 ? -422.421 -91.818 -172.013 1.00 186.99 44 ARG A N 1
ATOM 160 C CA . ARG A 1 47 ? -421.360 -92.814 -171.935 1.00 186.94 44 ARG A CA 1
ATOM 161 C C . ARG A 1 47 ? -421.952 -94.149 -171.477 1.00 187.24 44 ARG A C 1
ATOM 162 O O . ARG A 1 47 ? -423.049 -94.162 -170.922 1.00 194.46 44 ARG A O 1
ATOM 170 N N . GLN A 1 48 ? -421.263 -95.273 -171.693 1.00 130.12 45 GLN A N 1
ATOM 171 C CA . GLN A 1 48 ? -419.971 -95.350 -172.375 1.00 124.42 45 GLN A CA 1
ATOM 172 C C . GLN A 1 48 ? -420.117 -96.013 -173.737 1.00 124.84 45 GLN A C 1
ATOM 173 O O . GLN A 1 48 ? -420.478 -97.187 -173.827 1.00 117.28 45 GLN A O 1
ATOM 179 N N . GLY A 1 49 ? -419.827 -95.264 -174.796 1.00 136.04 46 GLY A N 1
ATOM 180 C CA . GLY A 1 49 ? -419.812 -95.830 -176.131 1.00 130.73 46 GLY A CA 1
ATOM 181 C C . GLY A 1 49 ? -418.708 -96.869 -176.222 1.00 139.93 46 GLY A C 1
ATOM 182 O O . GLY A 1 49 ? -418.919 -97.951 -176.770 1.00 139.46 46 GLY A O 1
ATOM 183 N N . ALA A 1 50 ? -417.557 -96.514 -175.642 1.00 154.00 47 ALA A N 1
ATOM 184 C CA . ALA A 1 50 ? -416.308 -97.293 -175.618 1.00 152.37 47 ALA A CA 1
ATOM 185 C C . ALA A 1 50 ? -415.455 -96.941 -176.832 1.00 151.93 47 ALA A C 1
ATOM 186 O O . ALA A 1 50 ? -414.822 -95.888 -176.863 1.00 151.24 47 ALA A O 1
ATOM 188 N N . VAL A 1 51 ? -415.415 -97.826 -177.822 1.00 144.65 48 VAL A N 1
ATOM 189 C CA . VAL A 1 51 ? -414.683 -97.566 -179.050 1.00 140.23 48 VAL A CA 1
ATOM 190 C C . VAL A 1 51 ? -415.418 -98.153 -180.274 1.00 141.89 48 VAL A C 1
ATOM 191 O O . VAL A 1 51 ? -414.829 -98.939 -181.008 1.00 140.99 48 VAL A O 1
ATOM 195 N N . PRO A 1 52 ? -416.711 -97.797 -180.487 1.00 134.70 49 PRO A N 1
ATOM 196 C CA . PRO A 1 52 ? -417.332 -98.189 -181.752 1.00 138.62 49 PRO A CA 1
ATOM 197 C C . PRO A 1 52 ? -417.938 -97.006 -182.513 1.00 124.77 49 PRO A C 1
ATOM 198 O O . PRO A 1 52 ? -418.518 -97.182 -183.588 1.00 125.33 49 PRO A O 1
ATOM 202 N N . ASP A 1 53 ? -417.795 -95.811 -181.949 1.00 95.74 50 ASP A N 1
ATOM 203 C CA . ASP A 1 53 ? -418.452 -94.619 -182.464 1.00 85.07 50 ASP A CA 1
ATOM 204 C C . ASP A 1 53 ? -417.611 -94.003 -183.568 1.00 71.80 50 ASP A C 1
ATOM 205 O O . ASP A 1 53 ? -416.451 -93.651 -183.357 1.00 73.98 50 ASP A O 1
ATOM 210 N N . VAL A 1 54 ? -418.207 -93.897 -184.747 1.00 62.77 51 VAL A N 1
ATOM 211 C CA . VAL A 1 54 ? -417.548 -93.321 -185.904 1.00 59.10 51 VAL A CA 1
ATOM 212 C C . VAL A 1 54 ? -418.302 -92.084 -186.369 1.00 67.88 51 VAL A C 1
ATOM 213 O O . VAL A 1 54 ? -419.526 -92.114 -186.482 1.00 77.63 51 VAL A O 1
ATOM 217 N N . LEU A 1 55 ? -417.576 -91.002 -186.638 1.00 61.62 52 LEU A N 1
ATOM 218 C CA . LEU A 1 55 ? -418.195 -89.768 -187.117 1.00 65.01 52 LEU A CA 1
ATOM 219 C C . LEU A 1 55 ? -417.453 -89.178 -188.309 1.00 53.63 52 LEU A C 1
ATOM 220 O O . LEU A 1 55 ? -416.283 -89.468 -188.529 1.00 65.97 52 LEU A O 1
ATOM 225 N N . VAL A 1 56 ? -418.148 -88.339 -189.068 1.00 45.85 53 VAL A N 1
ATOM 226 C CA . VAL A 1 56 ? -417.586 -87.739 -190.266 1.00 42.81 53 VAL A CA 1
ATOM 227 C C . VAL A 1 56 ? -417.360 -86.246 -190.056 1.00 46.32 53 VAL A C 1
ATOM 228 O O . VAL A 1 56 ? -418.153 -85.580 -189.397 1.00 51.33 53 VAL A O 1
ATOM 232 N N . VAL A 1 57 ? -416.271 -85.727 -190.613 1.00 54.99 54 VAL A N 1
ATOM 233 C CA . VAL A 1 57 ? -415.921 -84.317 -190.452 1.00 56.82 54 VAL A CA 1
ATOM 234 C C . VAL A 1 57 ? -415.696 -83.657 -191.810 1.00 55.46 54 VAL A C 1
ATOM 235 O O . VAL A 1 57 ? -415.306 -84.311 -192.778 1.00 52.28 54 VAL A O 1
ATOM 239 N N . GLY A 1 58 ? -415.965 -82.356 -191.862 1.00 56.24 55 GLY A N 1
ATOM 240 C CA . GLY A 1 58 ? -415.837 -81.566 -193.074 1.00 51.48 55 GLY A CA 1
ATOM 241 C C . GLY A 1 58 ? -416.890 -80.476 -193.058 1.00 53.09 55 GLY A C 1
ATOM 242 O O . GLY A 1 58 ? -417.908 -80.632 -192.394 1.00 61.43 55 GLY A O 1
ATOM 243 N N . GLY A 1 59 ? -416.667 -79.376 -193.770 1.00 60.43 56 GLY A N 1
ATOM 244 C CA . GLY A 1 59 ? -417.618 -78.279 -193.735 1.00 69.78 56 GLY A CA 1
ATOM 245 C C . GLY A 1 59 ? -417.474 -77.244 -194.827 1.00 74.79 56 GLY A C 1
ATOM 246 O O . GLY A 1 59 ? -416.836 -77.479 -195.853 1.00 67.64 56 GLY A O 1
ATOM 247 N N . ASP A 1 60 ? -418.097 -76.092 -194.595 1.00 88.79 57 ASP A N 1
ATOM 248 C CA . ASP A 1 60 ? -418.040 -74.970 -195.520 1.00 94.28 57 ASP A CA 1
ATOM 249 C C . ASP A 1 60 ? -416.599 -74.652 -195.855 1.00 96.07 57 ASP A C 1
ATOM 250 O O . ASP A 1 60 ? -415.742 -74.625 -194.972 1.00 105.97 57 ASP A O 1
ATOM 255 N N . GLY A 1 61 ? -416.348 -74.446 -197.143 1.00 56.55 58 GLY A N 1
ATOM 256 C CA . GLY A 1 61 ? -415.013 -74.213 -197.658 1.00 71.51 58 GLY A CA 1
ATOM 257 C C . GLY A 1 61 ? -414.110 -73.405 -196.746 1.00 79.58 58 GLY A C 1
ATOM 258 O O . GLY A 1 61 ? -413.187 -73.949 -196.143 1.00 77.15 58 GLY A O 1
ATOM 259 N N . ARG A 1 62 ? -414.389 -72.114 -196.630 1.00 77.56 59 ARG A N 1
ATOM 260 C CA . ARG A 1 62 ? -413.538 -71.219 -195.870 1.00 73.61 59 ARG A CA 1
ATOM 261 C C . ARG A 1 62 ? -414.368 -70.044 -195.344 1.00 70.44 59 ARG A C 1
ATOM 262 O O . ARG A 1 62 ? -415.442 -69.792 -195.876 1.00 65.77 59 ARG A O 1
ATOM 270 N N . TYR A 1 63 ? -413.891 -69.302 -194.337 1.00 103.45 60 TYR A N 1
ATOM 271 C CA . TYR A 1 63 ? -412.543 -69.432 -193.768 1.00 112.42 60 TYR A CA 1
ATOM 272 C C . TYR A 1 63 ? -412.531 -69.870 -192.313 1.00 109.69 60 TYR A C 1
ATOM 273 O O . TYR A 1 63 ? -412.967 -69.148 -191.420 1.00 108.91 60 TYR A O 1
ATOM 282 N N . TYR A 1 64 ? -412.041 -71.092 -192.124 1.00 111.66 61 TYR A N 1
ATOM 283 C CA . TYR A 1 64 ? -411.546 -71.607 -190.850 1.00 119.68 61 TYR A CA 1
ATOM 284 C C . TYR A 1 64 ? -411.227 -73.084 -191.087 1.00 135.35 61 TYR A C 1
ATOM 285 O O . TYR A 1 64 ? -410.358 -73.400 -191.905 1.00 131.11 61 TYR A O 1
ATOM 294 N N . THR A 1 65 ? -411.909 -73.978 -190.380 1.00 243.12 62 THR A N 1
ATOM 295 C CA . THR A 1 65 ? -411.913 -75.393 -190.721 1.00 240.75 62 THR A CA 1
ATOM 296 C C . THR A 1 65 ? -410.543 -76.002 -190.437 1.00 236.02 62 THR A C 1
ATOM 297 O O . THR A 1 65 ? -410.334 -76.583 -189.370 1.00 231.88 62 THR A O 1
ATOM 301 N N . SER A 1 66 ? -409.619 -75.830 -191.380 1.00 142.32 63 SER A N 1
ATOM 302 C CA . SER A 1 66 ? -408.295 -76.443 -191.328 1.00 115.63 63 SER A CA 1
ATOM 303 C C . SER A 1 66 ? -407.690 -76.415 -189.932 1.00 110.33 63 SER A C 1
ATOM 304 O O . SER A 1 66 ? -407.424 -77.458 -189.336 1.00 101.40 63 SER A O 1
ATOM 307 N N . GLU A 1 67 ? -407.504 -75.211 -189.407 1.00 114.28 64 GLU A N 1
ATOM 308 C CA . GLU A 1 67 ? -406.883 -75.037 -188.105 1.00 108.38 64 GLU A CA 1
ATOM 309 C C . GLU A 1 67 ? -407.836 -75.445 -186.980 1.00 103.98 64 GLU A C 1
ATOM 310 O O . GLU A 1 67 ? -407.401 -75.701 -185.856 1.00 97.62 64 GLU A O 1
ATOM 316 N N . ALA A 1 68 ? -409.130 -75.516 -187.291 1.00 114.97 65 ALA A N 1
ATOM 317 C CA . ALA A 1 68 ? -410.151 -75.864 -186.302 1.00 118.07 65 ALA A CA 1
ATOM 318 C C . ALA A 1 68 ? -410.612 -77.315 -186.447 1.00 104.48 65 ALA A C 1
ATOM 319 O O . ALA A 1 68 ? -411.366 -77.815 -185.611 1.00 98.63 65 ALA A O 1
ATOM 321 N N . VAL A 1 69 ? -410.167 -77.993 -187.502 1.00 100.34 66 VAL A N 1
ATOM 322 C CA . VAL A 1 69 ? -410.454 -79.417 -187.656 1.00 83.63 66 VAL A CA 1
ATOM 323 C C . VAL A 1 69 ? -409.626 -80.183 -186.647 1.00 72.77 66 VAL A C 1
ATOM 324 O O . VAL A 1 69 ? -410.105 -81.131 -186.028 1.00 71.61 66 VAL A O 1
ATOM 328 N N . GLN A 1 70 ? -408.375 -79.761 -186.498 1.00 79.78 67 GLN A N 1
ATOM 329 C CA . GLN A 1 70 ? -407.461 -80.372 -185.547 1.00 77.76 67 GLN A CA 1
ATOM 330 C C . GLN A 1 70 ? -408.137 -80.445 -184.188 1.00 78.67 67 GLN A C 1
ATOM 331 O O . GLN A 1 70 ? -408.159 -81.496 -183.552 1.00 75.49 67 GLN A O 1
ATOM 337 N N . VAL A 1 71 ? -408.710 -79.320 -183.772 1.00 75.78 68 VAL A N 1
ATOM 338 C CA . VAL A 1 71 ? -409.388 -79.209 -182.483 1.00 71.69 68 VAL A CA 1
ATOM 339 C C . VAL A 1 71 ? -410.471 -80.266 -182.320 1.00 68.34 68 VAL A C 1
ATOM 340 O O . VAL A 1 71 ? -410.628 -80.837 -181.243 1.00 76.97 68 VAL A O 1
ATOM 344 N N . ILE A 1 72 ? -411.215 -80.526 -183.388 1.00 63.35 69 ILE A N 1
ATOM 345 C CA . ILE A 1 72 ? -412.307 -81.484 -183.321 1.00 68.97 69 ILE A CA 1
ATOM 346 C C . ILE A 1 72 ? -411.773 -82.875 -183.018 1.00 69.64 69 ILE A C 1
ATOM 347 O O . ILE A 1 72 ? -412.321 -83.591 -182.187 1.00 66.30 69 ILE A O 1
ATOM 352 N N . LEU A 1 73 ? -410.685 -83.242 -183.679 1.00 72.46 70 LEU A N 1
ATOM 353 C CA . LEU A 1 73 ? -410.119 -84.574 -183.533 1.00 73.58 70 LEU A CA 1
ATOM 354 C C . LEU A 1 73 ? -409.549 -84.812 -182.133 1.00 78.78 70 LEU A C 1
ATOM 355 O O . LEU A 1 73 ? -409.803 -85.853 -181.525 1.00 80.86 70 LEU A O 1
ATOM 360 N N . LYS A 1 74 ? -408.791 -83.847 -181.625 1.00 73.66 71 LYS A N 1
ATOM 361 C CA . LYS A 1 74 ? -408.136 -83.986 -180.328 1.00 71.52 71 LYS A CA 1
ATOM 362 C C . LYS A 1 74 ? -409.154 -84.228 -179.227 1.00 78.46 71 LYS A C 1
ATOM 363 O O . LYS A 1 74 ? -408.970 -85.093 -178.370 1.00 86.72 71 LYS A O 1
ATOM 369 N N . VAL A 1 75 ? -410.239 -83.468 -179.269 1.00 78.43 72 VAL A N 1
ATOM 370 C CA . VAL A 1 75 ? -411.281 -83.565 -178.262 1.00 83.18 72 VAL A CA 1
ATOM 371 C C . VAL A 1 75 ? -412.087 -84.834 -178.453 1.00 84.67 72 VAL A C 1
ATOM 372 O O . VAL A 1 75 ? -412.388 -85.541 -177.494 1.00 86.99 72 VAL A O 1
ATOM 376 N N . SER A 1 76 ? -412.458 -85.098 -179.697 1.00 72.59 73 SER A N 1
ATOM 377 C CA . SER A 1 76 ? -413.236 -86.277 -180.016 1.00 70.93 73 SER A CA 1
ATOM 378 C C . SER A 1 76 ? -412.494 -87.537 -179.594 1.00 78.33 73 SER A C 1
ATOM 379 O O . SER A 1 76 ? -413.083 -88.451 -179.020 1.00 73.50 73 SER A O 1
ATOM 382 N N . ALA A 1 77 ? -411.197 -87.577 -179.883 1.00 89.52 74 ALA A N 1
ATOM 383 C CA . ALA A 1 77 ? -410.360 -88.709 -179.504 1.00 92.93 74 ALA A CA 1
ATOM 384 C C . ALA A 1 77 ? -410.214 -88.773 -177.984 1.00 95.49 74 ALA A C 1
ATOM 385 O O . ALA A 1 77 ? -410.127 -89.857 -177.405 1.00 98.49 74 ALA A O 1
ATOM 387 N N . ALA A 1 78 ? -410.192 -87.608 -177.342 1.00 86.84 75 ALA A N 1
ATOM 388 C CA . ALA A 1 78 ? -410.090 -87.531 -175.887 1.00 83.38 75 ALA A CA 1
ATOM 389 C C . ALA A 1 78 ? -411.406 -87.929 -175.225 1.00 89.36 75 ALA A C 1
ATOM 390 O O . ALA A 1 78 ? -411.458 -88.158 -174.015 1.00 85.93 75 ALA A O 1
ATOM 392 N N . ASN A 1 79 ? -412.467 -88.001 -176.023 1.00 91.72 76 ASN A N 1
ATOM 393 C CA . ASN A 1 79 ? -413.774 -88.415 -175.532 1.00 86.32 76 ASN A CA 1
ATOM 394 C C . ASN A 1 79 ? -413.961 -89.927 -175.630 1.00 82.78 76 ASN A C 1
ATOM 395 O O . ASN A 1 79 ? -414.342 -90.563 -174.648 1.00 89.22 76 ASN A O 1
ATOM 400 N N . GLY A 1 80 ? -413.698 -90.502 -176.803 1.00 76.67 77 GLY A N 1
ATOM 401 C CA . GLY A 1 80 ? -413.708 -91.949 -176.947 1.00 81.62 77 GLY A CA 1
ATOM 402 C C . GLY A 1 80 ? -414.325 -92.509 -178.215 1.00 87.35 77 GLY A C 1
ATOM 403 O O . GLY A 1 80 ? -414.903 -93.591 -178.191 1.00 88.66 77 GLY A O 1
ATOM 404 N N . VAL A 1 81 ? -414.212 -91.792 -179.326 1.00 82.98 78 VAL A N 1
ATOM 405 C CA . VAL A 1 81 ? -414.642 -92.341 -180.610 1.00 78.54 78 VAL A CA 1
ATOM 406 C C . VAL A 1 81 ? -413.552 -93.232 -181.206 1.00 85.20 78 VAL A C 1
ATOM 407 O O . VAL A 1 81 ? -412.362 -92.953 -181.055 1.00 84.07 78 VAL A O 1
ATOM 411 N N . ARG A 1 82 ? -413.956 -94.304 -181.881 1.00 84.78 79 ARG A N 1
ATOM 412 C CA . ARG A 1 82 ? -412.991 -95.220 -182.484 1.00 84.51 79 ARG A CA 1
ATOM 413 C C . ARG A 1 82 ? -412.325 -94.618 -183.710 1.00 78.01 79 ARG A C 1
ATOM 414 O O . ARG A 1 82 ? -411.106 -94.655 -183.847 1.00 86.14 79 ARG A O 1
ATOM 422 N N . CYS A 1 83 ? -413.133 -94.061 -184.602 1.00 68.98 80 CYS A N 1
ATOM 423 C CA . CYS A 1 83 ? -412.653 -93.667 -185.917 1.00 62.73 80 CYS A CA 1
ATOM 424 C C . CYS A 1 83 ? -413.288 -92.366 -186.363 1.00 58.51 80 CYS A C 1
ATOM 425 O O . CYS A 1 83 ? -414.355 -91.991 -185.884 1.00 67.69 80 CYS A O 1
ATOM 428 N N . VAL A 1 84 ? -412.615 -91.685 -187.282 1.00 61.88 81 VAL A N 1
ATOM 429 C CA . VAL A 1 84 ? -413.089 -90.418 -187.815 1.00 57.25 81 VAL A CA 1
ATOM 430 C C . VAL A 1 84 ? -412.781 -90.301 -189.298 1.00 57.52 81 VAL A C 1
ATOM 431 O O . VAL A 1 84 ? -411.625 -90.367 -189.701 1.00 71.98 81 VAL A O 1
ATOM 435 N N . TRP A 1 85 ? -413.818 -90.114 -190.106 1.00 55.68 82 TRP A N 1
ATOM 436 C CA . TRP A 1 85 ? -413.641 -89.871 -191.530 1.00 55.52 82 TRP A CA 1
ATOM 437 C C . TRP A 1 85 ? -413.614 -88.380 -191.801 1.00 62.46 82 TRP A C 1
ATOM 438 O O . TRP A 1 85 ? -414.654 -87.729 -191.783 1.00 68.28 82 TRP A O 1
ATOM 449 N N . VAL A 1 86 ? -412.429 -87.835 -192.047 1.00 63.38 83 VAL A N 1
ATOM 450 C CA . VAL A 1 86 ? -412.309 -86.430 -192.418 1.00 58.43 83 VAL A CA 1
ATOM 451 C C . VAL A 1 86 ? -412.300 -86.334 -193.939 1.00 54.81 83 VAL A C 1
ATOM 452 O O . VAL A 1 86 ? -411.784 -87.217 -194.618 1.00 51.41 83 VAL A O 1
ATOM 456 N N . GLY A 1 87 ? -412.892 -85.273 -194.473 1.00 52.54 84 GLY A N 1
ATOM 457 C CA . GLY A 1 87 ? -412.934 -85.085 -195.909 1.00 52.41 84 GLY A CA 1
ATOM 458 C C . GLY A 1 87 ? -411.615 -84.531 -196.391 1.00 54.83 84 GLY A C 1
ATOM 459 O O . GLY A 1 87 ? -410.938 -83.826 -195.647 1.00 63.33 84 GLY A O 1
ATOM 460 N N . GLN A 1 88 ? -411.244 -84.855 -197.626 1.00 62.50 85 GLN A N 1
ATOM 461 C CA . GLN A 1 88 ? -409.986 -84.384 -198.196 1.00 62.19 85 GLN A CA 1
ATOM 462 C C . GLN A 1 88 ? -409.908 -82.866 -198.112 1.00 56.70 85 GLN A C 1
ATOM 463 O O . GLN A 1 88 ? -410.872 -82.176 -198.427 1.00 65.50 85 GLN A O 1
ATOM 469 N N . HIS A 1 89 ? -408.765 -82.362 -197.660 1.00 53.42 86 HIS A N 1
ATOM 470 C CA . HIS A 1 89 ? -408.548 -80.930 -197.463 1.00 54.47 86 HIS A CA 1
ATOM 471 C C . HIS A 1 89 ? -409.453 -80.324 -196.378 1.00 51.30 86 HIS A C 1
ATOM 472 O O . HIS A 1 89 ? -409.384 -79.124 -196.114 1.00 52.23 86 HIS A O 1
ATOM 479 N N . GLY A 1 90 ? -410.279 -81.150 -195.738 1.00 62.42 87 GLY A N 1
ATOM 480 C CA . GLY A 1 90 ? -411.216 -80.673 -194.731 1.00 69.64 87 GLY A CA 1
ATOM 481 C C . GLY A 1 90 ? -412.500 -80.137 -195.338 1.00 59.69 87 GLY A C 1
ATOM 482 O O . GLY A 1 90 ? -413.341 -79.566 -194.639 1.00 53.28 87 GLY A O 1
ATOM 483 N N . LEU A 1 91 ? -412.649 -80.332 -196.644 1.00 61.47 88 LEU A N 1
ATOM 484 C CA . LEU A 1 91 ? -413.816 -79.860 -197.375 1.00 49.62 88 LEU A CA 1
ATOM 485 C C . LEU A 1 91 ? -414.828 -80.970 -197.548 1.00 55.96 88 LEU A C 1
ATOM 486 O O . LEU A 1 91 ? -414.472 -82.122 -197.796 1.00 48.72 88 LEU A O 1
ATOM 491 N N . LEU A 1 92 ? -416.096 -80.602 -197.410 1.00 70.63 89 LEU A N 1
ATOM 492 C CA . LEU A 1 92 ? -417.203 -81.534 -197.579 1.00 56.41 89 LEU A CA 1
ATOM 493 C C . LEU A 1 92 ? -418.523 -80.767 -197.625 1.00 50.87 89 LEU A C 1
ATOM 494 O O . LEU A 1 92 ? -418.942 -80.179 -196.627 1.00 49.94 89 LEU A O 1
ATOM 499 N N . SER A 1 93 ? -419.160 -80.757 -198.793 1.00 56.51 90 SER A N 1
ATOM 500 C CA . SER A 1 93 ? -420.443 -80.085 -198.972 1.00 50.88 90 SER A CA 1
ATOM 501 C C . SER A 1 93 ? -421.511 -80.804 -198.173 1.00 53.37 90 SER A C 1
ATOM 502 O O . SER A 1 93 ? -421.563 -82.032 -198.164 1.00 58.47 90 SER A O 1
ATOM 505 N N . THR A 1 94 ? -422.359 -80.025 -197.514 1.00 48.82 91 THR A N 1
ATOM 506 C CA . THR A 1 94 ? -423.398 -80.548 -196.641 1.00 36.74 91 THR A CA 1
ATOM 507 C C . THR A 1 94 ? -424.145 -81.733 -197.238 1.00 37.45 91 THR A C 1
ATOM 508 O O . THR A 1 94 ? -424.294 -82.757 -196.585 1.00 42.62 91 THR A O 1
ATOM 512 N N . PRO A 1 95 ? -424.610 -81.603 -198.487 1.00 37.95 92 PRO A N 1
ATOM 513 C CA . PRO A 1 95 ? -425.290 -82.749 -199.098 1.00 40.40 92 PRO A CA 1
ATOM 514 C C . PRO A 1 95 ? -424.417 -83.997 -199.220 1.00 48.20 92 PRO A C 1
ATOM 515 O O . PRO A 1 95 ? -424.944 -85.106 -199.151 1.00 54.82 92 PRO A O 1
ATOM 519 N N . ALA A 1 96 ? -423.111 -83.825 -199.410 1.00 51.28 93 ALA A N 1
ATOM 520 C CA . ALA A 1 96 ? -422.204 -84.966 -199.482 1.00 54.06 93 ALA A CA 1
ATOM 521 C C . ALA A 1 96 ? -421.986 -85.529 -198.082 1.00 53.69 93 ALA A C 1
ATOM 522 O O . ALA A 1 96 ? -421.798 -86.734 -197.913 1.00 53.42 93 ALA A O 1
ATOM 524 N N . VAL A 1 97 ? -422.021 -84.654 -197.081 1.00 48.58 94 VAL A N 1
ATOM 525 C CA . VAL A 1 97 ? -421.880 -85.081 -195.697 1.00 41.42 94 VAL A CA 1
ATOM 526 C C . VAL A 1 97 ? -422.954 -86.102 -195.399 1.00 48.15 94 VAL A C 1
ATOM 527 O O . VAL A 1 97 ? -422.660 -87.236 -195.029 1.00 56.64 94 VAL A O 1
ATOM 531 N N . SER A 1 98 ? -424.202 -85.693 -195.586 1.00 53.63 95 SER A N 1
ATOM 532 C CA . SER A 1 98 ? -425.336 -86.571 -195.356 1.00 49.12 95 SER A CA 1
ATOM 533 C C . SER A 1 98 ? -425.179 -87.843 -196.175 1.00 54.18 95 SER A C 1
ATOM 534 O O . SER A 1 98 ? -425.522 -88.930 -195.714 1.00 70.53 95 SER A O 1
ATOM 537 N N . THR A 1 99 ? -424.638 -87.704 -197.381 1.00 52.52 96 THR A N 1
ATOM 538 C CA . THR A 1 99 ? -424.457 -88.845 -198.270 1.00 53.90 96 THR A CA 1
ATOM 539 C C . THR A 1 99 ? -423.486 -89.843 -197.663 1.00 57.22 96 THR A C 1
ATOM 540 O O . THR A 1 99 ? -423.742 -91.046 -197.661 1.00 69.65 96 THR A O 1
ATOM 544 N N . MET A 1 100 ? -422.378 -89.340 -197.132 1.00 55.52 97 MET A N 1
ATOM 545 C CA . MET A 1 100 ? -421.321 -90.210 -196.634 1.00 68.42 97 MET A CA 1
ATOM 546 C C . MET A 1 100 ? -421.771 -90.935 -195.370 1.00 67.97 97 MET A C 1
ATOM 547 O O . MET A 1 100 ? -421.386 -92.078 -195.132 1.00 70.34 97 MET A O 1
ATOM 552 N N . VAL A 1 101 ? -422.591 -90.271 -194.564 1.00 69.06 98 VAL A N 1
ATOM 553 C CA . VAL A 1 101 ? -423.097 -90.879 -193.340 1.00 70.30 98 VAL A CA 1
ATOM 554 C C . VAL A 1 101 ? -424.229 -91.839 -193.681 1.00 62.58 98 VAL A C 1
ATOM 555 O O . VAL A 1 101 ? -424.449 -92.828 -192.984 1.00 53.21 98 VAL A O 1
ATOM 559 N N . ARG A 1 102 ? -424.936 -91.553 -194.767 1.00 103.31 99 ARG A N 1
ATOM 560 C CA . ARG A 1 102 ? -426.049 -92.391 -195.178 1.00 111.09 99 ARG A CA 1
ATOM 561 C C . ARG A 1 102 ? -425.540 -93.647 -195.873 1.00 115.46 99 ARG A C 1
ATOM 562 O O . ARG A 1 102 ? -425.489 -94.719 -195.270 1.00 120.34 99 ARG A O 1
ATOM 570 N N . ARG A 1 103 ? -425.159 -93.502 -197.139 1.00 104.55 100 ARG A N 1
ATOM 571 C CA . ARG A 1 103 ? -424.733 -94.631 -197.956 1.00 116.86 100 ARG A CA 1
ATOM 572 C C . ARG A 1 103 ? -423.225 -94.601 -198.187 1.00 108.95 100 ARG A C 1
ATOM 573 O O . ARG A 1 103 ? -422.736 -93.991 -199.138 1.00 113.56 100 ARG A O 1
ATOM 581 N N . ARG A 1 104 ? -422.488 -95.258 -197.299 1.00 97.55 101 ARG A N 1
ATOM 582 C CA . ARG A 1 104 ? -421.050 -95.403 -197.464 1.00 98.02 101 ARG A CA 1
ATOM 583 C C . ARG A 1 104 ? -420.500 -96.429 -196.485 1.00 111.96 101 ARG A C 1
ATOM 584 O O . ARG A 1 104 ? -420.385 -96.162 -195.290 1.00 105.50 101 ARG A O 1
ATOM 592 N N . ARG A 1 105 ? -420.169 -97.606 -197.005 1.00 142.40 102 ARG A N 1
ATOM 593 C CA . ARG A 1 105 ? -419.613 -98.685 -196.199 1.00 147.73 102 ARG A CA 1
ATOM 594 C C . ARG A 1 105 ? -418.423 -99.317 -196.906 1.00 152.20 102 ARG A C 1
ATOM 595 O O . ARG A 1 105 ? -418.571 -99.889 -197.984 1.00 161.06 102 ARG A O 1
ATOM 603 N N . ASP A 1 106 ? -417.243 -99.218 -196.305 1.00 125.27 103 ASP A N 1
ATOM 604 C CA . ASP A 1 106 ? -416.059 -99.871 -196.854 1.00 124.12 103 ASP A CA 1
ATOM 605 C C . ASP A 1 106 ? -414.908 -99.740 -195.877 1.00 114.19 103 ASP A C 1
ATOM 606 O O . ASP A 1 106 ? -415.061 -99.150 -194.808 1.00 92.91 103 ASP A O 1
ATOM 611 N N . ALA A 1 107 ? -413.758 -100.284 -196.262 1.00 158.35 104 ALA A N 1
ATOM 612 C CA . ALA A 1 107 ? -412.588 -100.323 -195.396 1.00 157.87 104 ALA A CA 1
ATOM 613 C C . ALA A 1 107 ? -412.968 -100.963 -194.063 1.00 157.74 104 ALA A C 1
ATOM 614 O O . ALA A 1 107 ? -413.328 -100.276 -193.107 1.00 156.17 104 ALA A O 1
ATOM 616 N N . ASP A 1 108 ? -412.920 -102.294 -194.042 1.00 113.62 105 ASP A N 1
ATOM 617 C CA . ASP A 1 108 ? -413.369 -103.120 -192.918 1.00 101.88 105 ASP A CA 1
ATOM 618 C C . ASP A 1 108 ? -414.886 -103.037 -192.740 1.00 104.44 105 ASP A C 1
ATOM 619 O O . ASP A 1 108 ? -415.442 -103.735 -191.896 1.00 109.54 105 ASP A O 1
ATOM 624 N N . GLY A 1 109 ? -415.562 -102.197 -193.521 1.00 98.44 106 GLY A N 1
ATOM 625 C CA . GLY A 1 109 ? -417.009 -102.123 -193.450 1.00 102.89 106 GLY A CA 1
ATOM 626 C C . GLY A 1 109 ? -417.517 -101.515 -192.159 1.00 94.61 106 GLY A C 1
ATOM 627 O O . GLY A 1 109 ? -417.740 -102.224 -191.177 1.00 94.08 106 GLY A O 1
ATOM 628 N N . ARG A 1 110 ? -417.715 -100.203 -192.166 1.00 94.25 107 ARG A N 1
ATOM 629 C CA . ARG A 1 110 ? -418.184 -99.497 -190.985 1.00 81.28 107 ARG A CA 1
ATOM 630 C C . ARG A 1 110 ? -419.075 -98.339 -191.394 1.00 85.24 107 ARG A C 1
ATOM 631 O O . ARG A 1 110 ? -418.881 -97.745 -192.456 1.00 85.19 107 ARG A O 1
ATOM 639 N N . LYS A 1 111 ? -420.054 -98.032 -190.547 1.00 83.84 108 LYS A N 1
ATOM 640 C CA . LYS A 1 111 ? -420.946 -96.901 -190.766 1.00 77.54 108 LYS A CA 1
ATOM 641 C C . LYS A 1 111 ? -420.824 -95.883 -189.637 1.00 67.42 108 LYS A C 1
ATOM 642 O O . LYS A 1 111 ? -420.899 -96.232 -188.458 1.00 66.32 108 LYS A O 1
ATOM 648 N N . ALA A 1 112 ? -420.626 -94.623 -190.010 1.00 57.88 109 ALA A N 1
ATOM 649 C CA . ALA A 1 112 ? -420.581 -93.531 -189.047 1.00 56.54 109 ALA A CA 1
ATOM 650 C C . ALA A 1 112 ? -421.985 -93.196 -188.544 1.00 57.61 109 ALA A C 1
ATOM 651 O O . ALA A 1 112 ? -422.934 -93.166 -189.324 1.00 65.72 109 ALA A O 1
ATOM 653 N N . THR A 1 113 ? -422.108 -92.930 -187.247 1.00 55.17 110 THR A N 1
ATOM 654 C CA . THR A 1 113 ? -423.413 -92.690 -186.628 1.00 58.53 110 THR A CA 1
ATOM 655 C C . THR A 1 113 ? -423.682 -91.194 -186.447 1.00 62.87 110 THR A C 1
ATOM 656 O O . THR A 1 113 ? -424.740 -90.802 -185.956 1.00 57.26 110 THR A O 1
ATOM 660 N N . GLY A 1 114 ? -422.733 -90.360 -186.863 1.00 60.98 111 GLY A N 1
ATOM 661 C CA . GLY A 1 114 ? -422.868 -88.921 -186.721 1.00 66.71 111 GLY A CA 1
ATOM 662 C C . GLY A 1 114 ? -421.874 -88.164 -187.576 1.00 59.15 111 GLY A C 1
ATOM 663 O O . GLY A 1 114 ? -421.094 -88.762 -188.311 1.00 50.30 111 GLY A O 1
ATOM 664 N N . ALA A 1 115 ? -421.907 -86.839 -187.477 1.00 67.38 112 ALA A N 1
ATOM 665 C CA . ALA A 1 115 ? -421.005 -85.994 -188.245 1.00 61.62 112 ALA A CA 1
ATOM 666 C C . ALA A 1 115 ? -421.055 -84.546 -187.777 1.00 60.75 112 ALA A C 1
ATOM 667 O O . ALA A 1 115 ? -422.115 -84.038 -187.421 1.00 69.39 112 ALA A O 1
ATOM 669 N N . PHE A 1 116 ? -419.898 -83.892 -187.781 1.00 51.92 113 PHE A N 1
ATOM 670 C CA . PHE A 1 116 ? -419.802 -82.466 -187.498 1.00 44.41 113 PHE A CA 1
ATOM 671 C C . PHE A 1 116 ? -419.579 -81.700 -188.784 1.00 56.86 113 PHE A C 1
ATOM 672 O O . PHE A 1 116 ? -418.600 -81.953 -189.484 1.00 65.62 113 PHE A O 1
ATOM 680 N N . ILE A 1 117 ? -420.467 -80.762 -189.093 1.00 58.23 114 ILE A N 1
ATOM 681 C CA . ILE A 1 117 ? -420.315 -79.950 -190.298 1.00 55.33 114 ILE A CA 1
ATOM 682 C C . ILE A 1 117 ? -419.876 -78.542 -189.922 1.00 52.69 114 ILE A C 1
ATOM 683 O O . ILE A 1 117 ? -420.497 -77.886 -189.089 1.00 58.58 114 ILE A O 1
ATOM 688 N N . LEU A 1 118 ? -418.796 -78.087 -190.544 1.00 50.99 115 LEU A N 1
ATOM 689 C CA . LEU A 1 118 ? -418.239 -76.776 -190.248 1.00 65.37 115 LEU A CA 1
ATOM 690 C C . LEU A 1 118 ? -418.759 -75.727 -191.216 1.00 73.11 115 LEU A C 1
ATOM 691 O O . LEU A 1 118 ? -418.033 -75.278 -192.102 1.00 73.20 115 LEU A O 1
ATOM 696 N N . THR A 1 119 ? -420.020 -75.342 -191.036 1.00 73.13 116 THR A N 1
ATOM 697 C CA . THR A 1 119 ? -420.638 -74.319 -191.871 1.00 68.76 116 THR A CA 1
ATOM 698 C C . THR A 1 119 ? -421.621 -73.470 -191.081 1.00 63.59 116 THR A C 1
ATOM 699 O O . THR A 1 119 ? -422.221 -73.935 -190.114 1.00 66.81 116 THR A O 1
ATOM 703 N N . ALA A 1 120 ? -421.777 -72.220 -191.504 1.00 79.09 117 ALA A N 1
ATOM 704 C CA . ALA A 1 120 ? -422.787 -71.333 -190.942 1.00 92.37 117 ALA A CA 1
ATOM 705 C C . ALA A 1 120 ? -423.836 -71.037 -192.006 1.00 101.37 117 ALA A C 1
ATOM 706 O O . ALA A 1 120 ? -424.998 -70.787 -191.692 1.00 98.93 117 ALA A O 1
ATOM 708 N N . SER A 1 121 ? -423.403 -71.065 -193.266 1.00 142.79 118 SER A N 1
ATOM 709 C CA . SER A 1 121 ? -424.274 -70.872 -194.428 1.00 143.61 118 SER A CA 1
ATOM 710 C C . SER A 1 121 ? -424.852 -69.458 -194.499 1.00 149.76 118 SER A C 1
ATOM 711 O O . SER A 1 121 ? -424.735 -68.784 -195.523 1.00 152.79 118 SER A O 1
ATOM 714 N N . HIS A 1 122 ? -425.473 -69.016 -193.410 1.00 130.02 119 HIS A N 1
ATOM 715 C CA . HIS A 1 122 ? -426.071 -67.688 -193.338 1.00 123.39 119 HIS A CA 1
ATOM 716 C C . HIS A 1 122 ? -425.048 -66.659 -192.862 1.00 132.29 119 HIS A C 1
ATOM 717 O O . HIS A 1 122 ? -425.366 -65.770 -192.072 1.00 132.84 119 HIS A O 1
ATOM 724 N N . ASN A 1 123 ? -423.820 -66.791 -193.360 1.00 132.04 120 ASN A N 1
ATOM 725 C CA . ASN A 1 123 ? -422.718 -65.907 -192.995 1.00 129.63 120 ASN A CA 1
ATOM 726 C C . ASN A 1 123 ? -422.035 -65.363 -194.252 1.00 128.32 120 ASN A C 1
ATOM 727 O O . ASN A 1 123 ? -421.194 -66.040 -194.842 1.00 134.76 120 ASN A O 1
ATOM 732 N N . PRO A 1 124 ? -422.415 -64.148 -194.688 1.00 108.27 121 PRO A N 1
ATOM 733 C CA . PRO A 1 124 ? -421.742 -63.563 -195.852 1.00 109.12 121 PRO A CA 1
ATOM 734 C C . PRO A 1 124 ? -420.399 -62.910 -195.499 1.00 117.84 121 PRO A C 1
ATOM 735 O O . PRO A 1 124 ? -420.265 -61.686 -195.550 1.00 109.93 121 PRO A O 1
ATOM 739 N N . GLY A 1 125 ? -419.419 -63.734 -195.135 1.00 138.80 122 GLY A N 1
ATOM 740 C CA . GLY A 1 125 ? -418.064 -63.260 -194.909 1.00 145.89 122 GLY A CA 1
ATOM 741 C C . GLY A 1 125 ? -417.216 -64.180 -194.051 1.00 145.97 122 GLY A C 1
ATOM 742 O O . GLY A 1 125 ? -416.901 -65.306 -194.436 1.00 137.62 122 GLY A O 1
ATOM 743 N N . GLY A 1 126 ? -416.849 -63.675 -192.876 1.00 157.49 123 GLY A N 1
ATOM 744 C CA . GLY A 1 126 ? -415.987 -64.379 -191.942 1.00 160.86 123 GLY A CA 1
ATOM 745 C C . GLY A 1 126 ? -414.623 -63.750 -191.704 1.00 165.07 123 GLY A C 1
ATOM 746 O O . GLY A 1 126 ? -413.624 -64.463 -191.709 1.00 157.14 123 GLY A O 1
ATOM 747 N N . PRO A 1 127 ? -414.564 -62.423 -191.485 1.00 202.30 124 PRO A N 1
ATOM 748 C CA . PRO A 1 127 ? -413.274 -61.861 -191.077 1.00 206.82 124 PRO A CA 1
ATOM 749 C C . PRO A 1 127 ? -413.045 -62.065 -189.581 1.00 208.49 124 PRO A C 1
ATOM 750 O O . PRO A 1 127 ? -414.020 -62.153 -188.836 1.00 210.26 124 PRO A O 1
ATOM 754 N N . ASP A 1 128 ? -411.787 -62.153 -189.160 1.00 193.57 125 ASP A N 1
ATOM 755 C CA . ASP A 1 128 ? -411.440 -62.350 -187.752 1.00 187.48 125 ASP A CA 1
ATOM 756 C C . ASP A 1 128 ? -411.887 -63.726 -187.252 1.00 177.67 125 ASP A C 1
ATOM 757 O O . ASP A 1 128 ? -412.199 -63.891 -186.072 1.00 179.27 125 ASP A O 1
ATOM 762 N N . ALA A 1 129 ? -411.914 -64.702 -188.156 1.00 133.97 126 ALA A N 1
ATOM 763 C CA . ALA A 1 129 ? -412.206 -66.092 -187.807 1.00 116.52 126 ALA A CA 1
ATOM 764 C C . ALA A 1 129 ? -413.584 -66.259 -187.173 1.00 130.11 126 ALA A C 1
ATOM 765 O O . ALA A 1 129 ? -413.711 -66.855 -186.102 1.00 126.67 126 ALA A O 1
ATOM 767 N N . ASP A 1 130 ? -414.609 -65.729 -187.836 1.00 177.76 127 ASP A N 1
ATOM 768 C CA . ASP A 1 130 ? -415.990 -65.941 -187.416 1.00 175.22 127 ASP A CA 1
ATOM 769 C C . ASP A 1 130 ? -416.380 -67.377 -187.716 1.00 166.10 127 ASP A C 1
ATOM 770 O O . ASP A 1 130 ? -416.023 -67.901 -188.769 1.00 160.44 127 ASP A O 1
ATOM 775 N N . PHE A 1 131 ? -417.123 -68.009 -186.811 1.00 175.71 128 PHE A N 1
ATOM 776 C CA . PHE A 1 131 ? -417.371 -69.443 -186.923 1.00 163.64 128 PHE A CA 1
ATOM 777 C C . PHE A 1 131 ? -418.749 -69.899 -186.452 1.00 156.85 128 PHE A C 1
ATOM 778 O O . PHE A 1 131 ? -419.345 -69.320 -185.543 1.00 163.08 128 PHE A O 1
ATOM 786 N N . GLY A 1 132 ? -419.234 -70.951 -187.103 1.00 107.54 129 GLY A N 1
ATOM 787 C CA . GLY A 1 132 ? -420.431 -71.658 -186.692 1.00 91.99 129 GLY A CA 1
ATOM 788 C C . GLY A 1 132 ? -420.288 -73.126 -187.052 1.00 82.65 129 GLY A C 1
ATOM 789 O O . GLY A 1 132 ? -419.597 -73.462 -188.011 1.00 75.82 129 GLY A O 1
ATOM 790 N N . ILE A 1 133 ? -420.936 -74.001 -186.287 1.00 94.44 130 ILE A N 1
ATOM 791 C CA . ILE A 1 133 ? -420.814 -75.444 -186.488 1.00 84.57 130 ILE A CA 1
ATOM 792 C C . ILE A 1 133 ? -422.166 -76.146 -186.400 1.00 78.97 130 ILE A C 1
ATOM 793 O O . ILE A 1 133 ? -423.051 -75.726 -185.655 1.00 81.02 130 ILE A O 1
ATOM 798 N N . LYS A 1 134 ? -422.309 -77.218 -187.171 1.00 68.05 131 LYS A N 1
ATOM 799 C CA . LYS A 1 134 ? -423.556 -77.968 -187.249 1.00 54.79 131 LYS A CA 1
ATOM 800 C C . LYS A 1 134 ? -423.299 -79.423 -186.884 1.00 55.24 131 LYS A C 1
ATOM 801 O O . LYS A 1 134 ? -422.165 -79.893 -186.969 1.00 64.58 131 LYS A O 1
ATOM 807 N N . TYR A 1 135 ? -424.346 -80.132 -186.477 1.00 55.55 132 TYR A N 1
ATOM 808 C CA . TYR A 1 135 ? -424.234 -81.558 -186.221 1.00 54.25 132 TYR A CA 1
ATOM 809 C C . TYR A 1 135 ? -425.365 -82.302 -186.913 1.00 47.67 132 TYR A C 1
ATOM 810 O O . TYR A 1 135 ? -426.516 -81.873 -186.881 1.00 51.67 132 TYR A O 1
ATOM 819 N N . ASN A 1 136 ? -425.014 -83.405 -187.561 1.00 50.90 133 ASN A N 1
ATOM 820 C CA . ASN A 1 136 ? -425.983 -84.271 -188.214 1.00 57.33 133 ASN A CA 1
ATOM 821 C C . ASN A 1 136 ? -425.953 -85.659 -187.576 1.00 59.08 133 ASN A C 1
ATOM 822 O O . ASN A 1 136 ? -424.890 -86.169 -187.227 1.00 52.10 133 ASN A O 1
ATOM 827 N N . SER A 1 137 ? -427.131 -86.254 -187.418 1.00 67.77 134 SER A N 1
ATOM 828 C CA . SER A 1 137 ? -427.284 -87.490 -186.661 1.00 62.95 134 SER A CA 1
ATOM 829 C C . SER A 1 137 ? -427.313 -88.711 -187.574 1.00 65.58 134 SER A C 1
ATOM 830 O O . SER A 1 137 ? -427.148 -88.601 -188.787 1.00 67.02 134 SER A O 1
ATOM 833 N N . GLU A 1 138 ? -427.542 -89.870 -186.968 1.00 69.04 135 GLU A N 1
ATOM 834 C CA . GLU A 1 138 ? -427.393 -91.163 -187.631 1.00 68.07 135 GLU A CA 1
ATOM 835 C C . GLU A 1 138 ? -428.229 -91.331 -188.900 1.00 64.25 135 GLU A C 1
ATOM 836 O O . GLU A 1 138 ? -427.906 -92.169 -189.741 1.00 56.53 135 GLU A O 1
ATOM 842 N N . ASN A 1 139 ? -429.286 -90.540 -189.056 1.00 80.69 136 ASN A N 1
ATOM 843 C CA . ASN A 1 139 ? -430.106 -90.633 -190.261 1.00 81.32 136 ASN A CA 1
ATOM 844 C C . ASN A 1 139 ? -429.513 -89.785 -191.383 1.00 70.89 136 ASN A C 1
ATOM 845 O O . ASN A 1 139 ? -430.106 -89.647 -192.450 1.00 70.69 136 ASN A O 1
ATOM 850 N N . GLY A 1 140 ? -428.326 -89.235 -191.141 1.00 51.80 137 GLY A N 1
ATOM 851 C CA . GLY A 1 140 ? -427.628 -88.455 -192.145 1.00 58.79 137 GLY A CA 1
ATOM 852 C C . GLY A 1 140 ? -427.995 -86.984 -192.132 1.00 59.49 137 GLY A C 1
ATOM 853 O O . GLY A 1 140 ? -427.247 -86.147 -192.638 1.00 48.58 137 GLY A O 1
ATOM 854 N N . GLY A 1 141 ? -429.152 -86.669 -191.560 1.00 64.25 138 GLY A N 1
ATOM 855 C CA . GLY A 1 141 ? -429.654 -85.307 -191.545 1.00 60.97 138 GLY A CA 1
ATOM 856 C C . GLY A 1 141 ? -429.327 -84.595 -190.249 1.00 59.00 138 GLY A C 1
ATOM 857 O O . GLY A 1 141 ? -428.749 -85.195 -189.346 1.00 72.12 138 GLY A O 1
ATOM 858 N N . PRO A 1 142 ? -429.696 -83.309 -190.153 1.00 52.41 139 PRO A N 1
ATOM 859 C CA . PRO A 1 142 ? -429.424 -82.479 -188.973 1.00 61.71 139 PRO A CA 1
ATOM 860 C C . PRO A 1 142 ? -430.020 -83.035 -187.684 1.00 62.23 139 PRO A C 1
ATOM 861 O O . PRO A 1 142 ? -431.020 -83.748 -187.716 1.00 63.31 139 PRO A O 1
ATOM 865 N N . ALA A 1 143 ? -429.398 -82.692 -186.562 1.00 63.37 140 ALA A N 1
ATOM 866 C CA . ALA A 1 143 ? -429.828 -83.175 -185.258 1.00 68.65 140 ALA A CA 1
ATOM 867 C C . ALA A 1 143 ? -431.204 -82.628 -184.883 1.00 78.06 140 ALA A C 1
ATOM 868 O O . ALA A 1 143 ? -431.472 -81.442 -185.081 1.00 71.06 140 ALA A O 1
ATOM 870 N N . PRO A 1 144 ? -432.077 -83.489 -184.323 1.00 67.92 141 PRO A N 1
ATOM 871 C CA . PRO A 1 144 ? -433.416 -83.059 -183.901 1.00 66.57 141 PRO A CA 1
ATOM 872 C C . PRO A 1 144 ? -433.399 -81.853 -182.954 1.00 85.75 141 PRO A C 1
ATOM 873 O O . PRO A 1 144 ? -432.340 -81.513 -182.424 1.00 85.38 141 PRO A O 1
ATOM 877 N N . GLU A 1 145 ? -434.563 -81.230 -182.745 1.00 86.67 142 GLU A N 1
ATOM 878 C CA . GLU A 1 145 ? -434.672 -80.038 -181.894 1.00 81.03 142 GLU A CA 1
ATOM 879 C C . GLU A 1 145 ? -434.323 -80.383 -180.451 1.00 78.50 142 GLU A C 1
ATOM 880 O O . GLU A 1 145 ? -433.856 -79.528 -179.699 1.00 73.58 142 GLU A O 1
ATOM 886 N N . LYS A 1 146 ? -434.567 -81.630 -180.061 1.00 74.87 143 LYS A N 1
ATOM 887 C CA . LYS A 1 146 ? -434.286 -82.058 -178.700 1.00 83.77 143 LYS A CA 1
ATOM 888 C C . LYS A 1 146 ? -432.791 -81.990 -178.445 1.00 88.12 143 LYS A C 1
ATOM 889 O O . LYS A 1 146 ? -432.346 -81.511 -177.402 1.00 83.63 143 LYS A O 1
ATOM 895 N N . LEU A 1 147 ? -432.020 -82.471 -179.412 1.00 99.00 144 LEU A N 1
ATOM 896 C CA . LEU A 1 147 ? -430.577 -82.535 -179.264 1.00 98.38 144 LEU A CA 1
ATOM 897 C C . LEU A 1 147 ? -429.977 -81.139 -179.319 1.00 95.03 144 LEU A C 1
ATOM 898 O O . LEU A 1 147 ? -429.283 -80.716 -178.399 1.00 101.70 144 LEU A O 1
ATOM 903 N N . THR A 1 148 ? -430.261 -80.426 -180.402 1.00 74.67 145 THR A N 1
ATOM 904 C CA . THR A 1 148 ? -429.649 -79.126 -180.649 1.00 75.39 145 THR A CA 1
ATOM 905 C C . THR A 1 148 ? -429.875 -78.137 -179.501 1.00 86.32 145 THR A C 1
ATOM 906 O O . THR A 1 148 ? -428.997 -77.331 -179.193 1.00 81.27 145 THR A O 1
ATOM 910 N N . SER A 1 149 ? -431.039 -78.215 -178.861 1.00 96.54 146 SER A N 1
ATOM 911 C CA . SER A 1 149 ? -431.380 -77.311 -177.765 1.00 86.68 146 SER A CA 1
ATOM 912 C C . SER A 1 149 ? -430.668 -77.720 -176.481 1.00 82.04 146 SER A C 1
ATOM 913 O O . SER A 1 149 ? -430.398 -76.888 -175.619 1.00 83.00 146 SER A O 1
ATOM 916 N N . GLN A 1 150 ? -430.361 -79.004 -176.351 1.00 81.58 147 GLN A N 1
ATOM 917 C CA . GLN A 1 150 ? -429.662 -79.487 -175.170 1.00 81.70 147 GLN A CA 1
ATOM 918 C C . GLN A 1 150 ? -428.201 -79.054 -175.228 1.00 91.87 147 GLN A C 1
ATOM 919 O O . GLN A 1 150 ? -427.541 -78.926 -174.197 1.00 105.92 147 GLN A O 1
ATOM 925 N N . ILE A 1 151 ? -427.707 -78.822 -176.442 1.00 95.31 148 ILE A N 1
ATOM 926 C CA . ILE A 1 151 ? -426.329 -78.381 -176.653 1.00 89.71 148 ILE A CA 1
ATOM 927 C C . ILE A 1 151 ? -426.153 -76.917 -176.259 1.00 91.55 148 ILE A C 1
ATOM 928 O O . ILE A 1 151 ? -425.050 -76.486 -175.915 1.00 84.86 148 ILE A O 1
ATOM 933 N N . TYR A 1 152 ? -427.242 -76.156 -176.319 1.00 96.25 149 TYR A N 1
ATOM 934 C CA . TYR A 1 152 ? -427.242 -74.774 -175.844 1.00 97.08 149 TYR A CA 1
ATOM 935 C C . TYR A 1 152 ? -426.728 -74.712 -174.415 1.00 105.61 149 TYR A C 1
ATOM 936 O O . TYR A 1 152 ? -425.851 -73.912 -174.099 1.00 102.51 149 TYR A O 1
ATOM 945 N N . GLU A 1 153 ? -427.280 -75.571 -173.563 1.00 107.65 150 GLU A N 1
ATOM 946 C CA . GLU A 1 153 ? -426.845 -75.684 -172.175 1.00 102.32 150 GLU A CA 1
ATOM 947 C C . GLU A 1 153 ? -425.338 -75.868 -172.075 1.00 110.73 150 GLU A C 1
ATOM 948 O O . GLU A 1 153 ? -424.641 -75.053 -171.475 1.00 120.71 150 GLU A O 1
ATOM 954 N N . GLU A 1 154 ? -424.842 -76.943 -172.677 1.00 126.49 151 GLU A N 1
ATOM 955 C CA . GLU A 1 154 ? -423.444 -77.325 -172.542 1.00 132.95 151 GLU A CA 1
ATOM 956 C C . GLU A 1 154 ? -422.494 -76.270 -173.110 1.00 130.71 151 GLU A C 1
ATOM 957 O O . GLU A 1 154 ? -421.420 -76.044 -172.560 1.00 134.77 151 GLU A O 1
ATOM 963 N N . THR A 1 155 ? -422.892 -75.615 -174.195 1.00 105.96 152 THR A N 1
ATOM 964 C CA . THR A 1 155 ? -422.026 -74.634 -174.839 1.00 100.79 152 THR A CA 1
ATOM 965 C C . THR A 1 155 ? -421.783 -73.435 -173.923 1.00 112.20 152 THR A C 1
ATOM 966 O O . THR A 1 155 ? -420.724 -72.806 -173.981 1.00 119.47 152 THR A O 1
ATOM 970 N N . VAL A 1 156 ? -422.763 -73.130 -173.074 1.00 120.53 153 VAL A N 1
ATOM 971 C CA . VAL A 1 156 ? -422.670 -71.990 -172.166 1.00 130.76 153 VAL A CA 1
ATOM 972 C C . VAL A 1 156 ? -422.302 -72.412 -170.740 1.00 132.47 153 VAL A C 1
ATOM 973 O O . VAL A 1 156 ? -421.553 -71.708 -170.060 1.00 136.01 153 VAL A O 1
ATOM 977 N N . LYS A 1 157 ? -422.815 -73.554 -170.290 1.00 123.35 154 LYS A N 1
ATOM 978 C CA . LYS A 1 157 ? -422.641 -73.956 -168.897 1.00 116.52 154 LYS A CA 1
ATOM 979 C C . LYS A 1 157 ? -421.349 -74.732 -168.669 1.00 125.84 154 LYS A C 1
ATOM 980 O O . LYS A 1 157 ? -421.069 -75.131 -167.538 1.00 135.60 154 LYS A O 1
ATOM 986 N N . ILE A 1 158 ? -420.566 -74.960 -169.721 1.00 128.82 155 ILE A N 1
ATOM 987 C CA . ILE A 1 158 ? -419.391 -75.817 -169.582 1.00 131.06 155 ILE A CA 1
ATOM 988 C C . ILE A 1 158 ? -418.413 -75.214 -168.580 1.00 131.92 155 ILE A C 1
ATOM 989 O O . ILE A 1 158 ? -418.025 -74.049 -168.681 1.00 129.08 155 ILE A O 1
ATOM 994 N N . THR A 1 159 ? -418.053 -76.023 -167.590 1.00 131.82 156 THR A N 1
ATOM 995 C CA . THR A 1 159 ? -417.201 -75.586 -166.493 1.00 140.05 156 THR A CA 1
ATOM 996 C C . THR A 1 159 ? -415.789 -76.123 -166.681 1.00 154.17 156 THR A C 1
ATOM 997 O O . THR A 1 159 ? -414.825 -75.554 -166.170 1.00 154.01 156 THR A O 1
ATOM 1001 N N . HIS A 1 160 ? -415.670 -77.221 -167.421 1.00 196.22 157 HIS A N 1
ATOM 1002 C CA . HIS A 1 160 ? -414.366 -77.801 -167.707 1.00 198.12 157 HIS A CA 1
ATOM 1003 C C . HIS A 1 160 ? -414.410 -78.635 -168.984 1.00 192.72 157 HIS A C 1
ATOM 1004 O O . HIS A 1 160 ? -415.390 -79.329 -169.251 1.00 191.52 157 HIS A O 1
ATOM 1011 N N . ILE A 1 161 ? -413.334 -78.553 -169.761 1.00 144.17 158 ILE A N 1
ATOM 1012 C CA . ILE A 1 161 ? -413.235 -79.241 -171.043 1.00 125.27 158 ILE A CA 1
ATOM 1013 C C . ILE A 1 161 ? -412.159 -80.318 -170.989 1.00 115.72 158 ILE A C 1
ATOM 1014 O O . ILE A 1 161 ? -411.281 -80.285 -170.126 1.00 120.46 158 ILE A O 1
ATOM 1019 N N . LYS A 1 162 ? -412.231 -81.268 -171.918 1.00 109.38 159 LYS A N 1
ATOM 1020 C CA . LYS A 1 162 ? -411.222 -82.318 -172.026 1.00 112.47 159 LYS A CA 1
ATOM 1021 C C . LYS A 1 162 ? -410.726 -82.475 -173.457 1.00 105.35 159 LYS A C 1
ATOM 1022 O O . LYS A 1 162 ? -411.464 -82.902 -174.345 1.00 94.61 159 LYS A O 1
ATOM 1028 N N . MET A 1 163 ? -409.459 -82.129 -173.653 1.00 110.87 160 MET A N 1
ATOM 1029 C CA . MET A 1 163 ? -408.793 -82.248 -174.939 1.00 97.08 160 MET A CA 1
ATOM 1030 C C . MET A 1 163 ? -407.507 -83.035 -174.743 1.00 105.14 160 MET A C 1
ATOM 1031 O O . MET A 1 163 ? -407.267 -84.039 -175.413 1.00 95.23 160 MET A O 1
ATOM 1036 N N . ALA A 1 164 ? -406.696 -82.562 -173.801 1.00 134.24 161 ALA A N 1
ATOM 1037 C CA . ALA A 1 164 ? -405.427 -83.194 -173.450 1.00 139.56 161 ALA A CA 1
ATOM 1038 C C . ALA A 1 164 ? -404.510 -83.416 -174.657 1.00 136.18 161 ALA A C 1
ATOM 1039 O O . ALA A 1 164 ? -404.504 -84.499 -175.242 1.00 132.96 161 ALA A O 1
ATOM 1041 N N . PRO A 1 165 ? -403.736 -82.385 -175.032 1.00 122.48 162 PRO A N 1
ATOM 1042 C CA . PRO A 1 165 ? -402.705 -82.545 -176.058 1.00 115.09 162 PRO A CA 1
ATOM 1043 C C . PRO A 1 165 ? -401.722 -83.655 -175.722 1.00 130.30 162 PRO A C 1
ATOM 1044 O O . PRO A 1 165 ? -401.188 -83.658 -174.616 1.00 140.73 162 PRO A O 1
ATOM 1048 N N . THR A 1 166 ? -401.515 -84.601 -176.636 1.00 148.95 163 THR A N 1
ATOM 1049 C CA . THR A 1 166 ? -400.518 -85.651 -176.420 1.00 153.09 163 THR A CA 1
ATOM 1050 C C . THR A 1 166 ? -399.313 -85.820 -177.380 1.00 154.85 163 THR A C 1
ATOM 1051 O O . THR A 1 166 ? -398.404 -86.554 -177.012 1.00 165.29 163 THR A O 1
ATOM 1055 N N . LEU A 1 167 ? -399.232 -85.213 -178.572 1.00 194.11 164 LEU A N 1
ATOM 1056 C CA . LEU A 1 167 ? -400.194 -84.304 -179.191 1.00 188.11 164 LEU A CA 1
ATOM 1057 C C . LEU A 1 167 ? -400.251 -84.598 -180.699 1.00 185.89 164 LEU A C 1
ATOM 1058 O O . LEU A 1 167 ? -399.272 -84.375 -181.405 1.00 189.18 164 LEU A O 1
ATOM 1063 N N . PRO A 1 168 ? -401.394 -85.106 -181.199 1.00 128.45 165 PRO A N 1
ATOM 1064 C CA . PRO A 1 168 ? -401.451 -85.450 -182.620 1.00 116.63 165 PRO A CA 1
ATOM 1065 C C . PRO A 1 168 ? -401.875 -84.275 -183.491 1.00 115.19 165 PRO A C 1
ATOM 1066 O O . PRO A 1 168 ? -402.612 -83.412 -183.020 1.00 116.36 165 PRO A O 1
ATOM 1070 N N . GLU A 1 169 ? -401.420 -84.241 -184.738 1.00 99.49 166 GLU A N 1
ATOM 1071 C CA . GLU A 1 169 ? -401.829 -83.195 -185.667 1.00 94.28 166 GLU A CA 1
ATOM 1072 C C . GLU A 1 169 ? -401.773 -83.766 -187.086 1.00 83.10 166 GLU A C 1
ATOM 1073 O O . GLU A 1 169 ? -400.816 -83.546 -187.829 1.00 83.94 166 GLU A O 1
ATOM 1079 N N . VAL A 1 170 ? -402.813 -84.511 -187.447 1.00 75.60 167 VAL A N 1
ATOM 1080 C CA . VAL A 1 170 ? -402.811 -85.286 -188.678 1.00 71.49 167 VAL A CA 1
ATOM 1081 C C . VAL A 1 170 ? -402.751 -84.388 -189.891 1.00 71.83 167 VAL A C 1
ATOM 1082 O O . VAL A 1 170 ? -403.044 -83.198 -189.817 1.00 75.98 167 VAL A O 1
ATOM 1086 N N . ASP A 1 171 ? -402.354 -84.979 -191.008 1.00 72.23 168 ASP A N 1
ATOM 1087 C CA . ASP A 1 171 ? -402.345 -84.289 -192.280 1.00 68.93 168 ASP A CA 1
ATOM 1088 C C . ASP A 1 171 ? -403.629 -84.606 -193.039 1.00 74.74 168 ASP A C 1
ATOM 1089 O O . ASP A 1 171 ? -403.820 -85.723 -193.511 1.00 79.52 168 ASP A O 1
ATOM 1094 N N . ILE A 1 172 ? -404.510 -83.616 -193.147 1.00 71.45 169 ILE A N 1
ATOM 1095 C CA . ILE A 1 172 ? -405.830 -83.820 -193.747 1.00 69.75 169 ILE A CA 1
ATOM 1096 C C . ILE A 1 172 ? -405.822 -83.662 -195.267 1.00 70.54 169 ILE A C 1
ATOM 1097 O O . ILE A 1 172 ? -406.854 -83.832 -195.914 1.00 72.38 169 ILE A O 1
ATOM 1102 N N . HIS A 1 173 ? -404.660 -83.351 -195.836 1.00 63.09 170 HIS A N 1
ATOM 1103 C CA . HIS A 1 173 ? -404.554 -83.114 -197.273 1.00 57.47 170 HIS A CA 1
ATOM 1104 C C . HIS A 1 173 ? -404.065 -84.338 -198.045 1.00 62.85 170 HIS A C 1
ATOM 1105 O O . HIS A 1 173 ? -403.925 -84.286 -199.266 1.00 66.88 170 HIS A O 1
ATOM 1112 N N . THR A 1 174 ? -403.805 -85.433 -197.336 1.00 65.34 171 THR A N 1
ATOM 1113 C CA . THR A 1 174 ? -403.297 -86.653 -197.959 1.00 66.24 171 THR A CA 1
ATOM 1114 C C . THR A 1 174 ? -404.178 -87.854 -197.645 1.00 58.15 171 THR A C 1
ATOM 1115 O O . THR A 1 174 ? -404.410 -88.182 -196.483 1.00 57.80 171 THR A O 1
ATOM 1119 N N . LEU A 1 175 ? -404.652 -88.510 -198.698 1.00 59.11 172 LEU A N 1
ATOM 1120 C CA . LEU A 1 175 ? -405.526 -89.664 -198.561 1.00 59.38 172 LEU A CA 1
ATOM 1121 C C . LEU A 1 175 ? -404.850 -90.777 -197.778 1.00 59.89 172 LEU A C 1
ATOM 1122 O O . LEU A 1 175 ? -403.650 -91.006 -197.922 1.00 71.89 172 LEU A O 1
ATOM 1127 N N . GLY A 1 176 ? -405.633 -91.460 -196.948 1.00 60.19 173 GLY A N 1
ATOM 1128 C CA . GLY A 1 176 ? -405.138 -92.582 -196.171 1.00 77.93 173 GLY A CA 1
ATOM 1129 C C . GLY A 1 176 ? -405.598 -92.568 -194.727 1.00 76.63 173 GLY A C 1
ATOM 1130 O O . GLY A 1 176 ? -406.163 -91.582 -194.252 1.00 76.25 173 GLY A O 1
ATOM 1131 N N . THR A 1 177 ? -405.345 -93.672 -194.029 1.00 72.28 174 THR A N 1
ATOM 1132 C CA . THR A 1 177 ? -405.773 -93.832 -192.644 1.00 78.70 174 THR A CA 1
ATOM 1133 C C . THR A 1 177 ? -404.581 -93.767 -191.699 1.00 81.17 174 THR A C 1
ATOM 1134 O O . THR A 1 177 ? -403.524 -94.324 -191.988 1.00 82.68 174 THR A O 1
ATOM 1138 N N . TYR A 1 178 ? -404.764 -93.091 -190.569 1.00 83.17 175 TYR A N 1
ATOM 1139 C CA . TYR A 1 178 ? -403.711 -92.939 -189.568 1.00 86.14 175 TYR A CA 1
ATOM 1140 C C . TYR A 1 178 ? -404.119 -93.546 -188.230 1.00 86.44 175 TYR A C 1
ATOM 1141 O O . TYR A 1 178 ? -404.960 -92.987 -187.536 1.00 83.93 175 TYR A O 1
ATOM 1150 N N . THR A 1 179 ? -403.508 -94.670 -187.859 1.00 89.13 176 THR A N 1
ATOM 1151 C CA . THR A 1 179 ? -403.841 -95.354 -186.608 1.00 93.52 176 THR A CA 1
ATOM 1152 C C . THR A 1 179 ? -402.941 -94.856 -185.472 1.00 90.84 176 THR A C 1
ATOM 1153 O O . THR A 1 179 ? -401.744 -94.650 -185.668 1.00 93.92 176 THR A O 1
ATOM 1157 N N . PHE A 1 180 ? -403.527 -94.668 -184.289 1.00 101.63 177 PHE A N 1
ATOM 1158 C CA . PHE A 1 180 ? -402.836 -94.051 -183.151 1.00 115.68 177 PHE A CA 1
ATOM 1159 C C . PHE A 1 180 ? -402.844 -94.938 -181.900 1.00 123.88 177 PHE A C 1
ATOM 1160 O O . PHE A 1 180 ? -403.426 -96.022 -181.908 1.00 112.26 177 PHE A O 1
ATOM 1168 N N . ASP A 1 181 ? -402.204 -94.464 -180.829 1.00 179.47 178 ASP A N 1
ATOM 1169 C CA . ASP A 1 181 ? -402.062 -95.241 -179.593 1.00 186.87 178 ASP A CA 1
ATOM 1170 C C . ASP A 1 181 ? -402.933 -94.692 -178.469 1.00 185.47 178 ASP A C 1
ATOM 1171 O O . ASP A 1 181 ? -403.714 -93.763 -178.673 1.00 181.96 178 ASP A O 1
ATOM 1176 N N . ASP A 1 182 ? -402.805 -95.306 -177.291 1.00 157.54 179 ASP A N 1
ATOM 1177 C CA . ASP A 1 182 ? -403.507 -94.897 -176.068 1.00 144.08 179 ASP A CA 1
ATOM 1178 C C . ASP A 1 182 ? -405.009 -95.202 -176.126 1.00 135.79 179 ASP A C 1
ATOM 1179 O O . ASP A 1 182 ? -405.650 -95.402 -175.096 1.00 138.88 179 ASP A O 1
ATOM 1184 N N . TYR A 1 183 ? -405.551 -95.240 -177.338 1.00 131.89 180 TYR A N 1
ATOM 1185 C CA . TYR A 1 183 ? -406.948 -95.558 -177.596 1.00 120.16 180 TYR A CA 1
ATOM 1186 C C . TYR A 1 183 ? -407.051 -95.836 -179.082 1.00 108.30 180 TYR A C 1
ATOM 1187 O O . TYR A 1 183 ? -406.805 -94.939 -179.892 1.00 101.21 180 TYR A O 1
ATOM 1196 N N . ASN A 1 184 ? -407.389 -97.073 -179.440 1.00 104.84 181 ASN A N 1
ATOM 1197 C CA . ASN A 1 184 ? -407.412 -97.491 -180.839 1.00 103.34 181 ASN A CA 1
ATOM 1198 C C . ASN A 1 184 ? -408.157 -96.485 -181.699 1.00 99.03 181 ASN A C 1
ATOM 1199 O O . ASN A 1 184 ? -409.288 -96.721 -182.125 1.00 97.06 181 ASN A O 1
ATOM 1204 N N . PHE A 1 185 ? -407.502 -95.356 -181.943 1.00 100.58 182 PHE A N 1
ATOM 1205 C CA . PHE A 1 185 ? -408.090 -94.281 -182.718 1.00 100.14 182 PHE A CA 1
ATOM 1206 C C . PHE A 1 185 ? -407.590 -94.351 -184.150 1.00 90.74 182 PHE A C 1
ATOM 1207 O O . PHE A 1 185 ? -406.531 -94.917 -184.413 1.00 101.13 182 PHE A O 1
ATOM 1215 N N . GLN A 1 186 ? -408.356 -93.792 -185.079 1.00 78.12 183 GLN A N 1
ATOM 1216 C CA . GLN A 1 186 ? -407.921 -93.753 -186.464 1.00 78.91 183 GLN A CA 1
ATOM 1217 C C . GLN A 1 186 ? -408.649 -92.689 -187.269 1.00 79.68 183 GLN A C 1
ATOM 1218 O O . GLN A 1 186 ? -409.876 -92.616 -187.265 1.00 84.66 183 GLN A O 1
ATOM 1224 N N . VAL A 1 187 ? -407.863 -91.862 -187.953 1.00 80.53 184 VAL A N 1
ATOM 1225 C CA . VAL A 1 187 ? -408.378 -90.806 -188.815 1.00 65.30 184 VAL A CA 1
ATOM 1226 C C . VAL A 1 187 ? -408.129 -91.147 -190.279 1.00 67.31 184 VAL A C 1
ATOM 1227 O O . VAL A 1 187 ? -406.985 -91.176 -190.729 1.00 82.10 184 VAL A O 1
ATOM 1231 N N . GLU A 1 188 ? -409.206 -91.404 -191.014 1.00 60.34 185 GLU A N 1
ATOM 1232 C CA . GLU A 1 188 ? -409.120 -91.707 -192.434 1.00 59.10 185 GLU A CA 1
ATOM 1233 C C . GLU A 1 188 ? -409.529 -90.499 -193.254 1.00 61.10 185 GLU A C 1
ATOM 1234 O O . GLU A 1 188 ? -410.701 -90.139 -193.298 1.00 66.02 185 GLU A O 1
ATOM 1240 N N . VAL A 1 189 ? -408.556 -89.873 -193.902 1.00 64.52 186 VAL A N 1
ATOM 1241 C CA . VAL A 1 189 ? -408.844 -88.778 -194.814 1.00 60.55 186 VAL A CA 1
ATOM 1242 C C . VAL A 1 189 ? -409.429 -89.342 -196.106 1.00 66.80 186 VAL A C 1
ATOM 1243 O O . VAL A 1 189 ? -408.719 -89.975 -196.886 1.00 58.64 186 VAL A O 1
ATOM 1247 N N . VAL A 1 190 ? -410.721 -89.106 -196.328 1.00 76.21 187 VAL A N 1
ATOM 1248 C CA . VAL A 1 190 ? -411.433 -89.696 -197.464 1.00 63.55 187 VAL A CA 1
ATOM 1249 C C . VAL A 1 190 ? -411.650 -88.697 -198.591 1.00 49.58 187 VAL A C 1
ATOM 1250 O O . VAL A 1 190 ? -411.845 -87.505 -198.352 1.00 45.12 187 VAL A O 1
ATOM 1254 N N . ASP A 1 191 ? -411.613 -89.205 -199.820 1.00 49.65 188 ASP A N 1
ATOM 1255 C CA . ASP A 1 191 ? -411.954 -88.421 -200.998 1.00 53.02 188 ASP A CA 1
ATOM 1256 C C . ASP A 1 191 ? -413.320 -87.808 -200.780 1.00 51.94 188 ASP A C 1
ATOM 1257 O O . ASP A 1 191 ? -414.236 -88.479 -200.317 1.00 65.69 188 ASP A O 1
ATOM 1262 N N . SER A 1 192 ? -413.449 -86.530 -201.106 1.00 53.67 189 SER A N 1
ATOM 1263 C CA . SER A 1 192 ? -414.632 -85.765 -200.740 1.00 54.62 189 SER A CA 1
ATOM 1264 C C . SER A 1 192 ? -415.674 -85.668 -201.847 1.00 54.03 189 SER A C 1
ATOM 1265 O O . SER A 1 192 ? -416.669 -84.958 -201.701 1.00 61.29 189 SER A O 1
ATOM 1268 N N . LEU A 1 193 ? -415.455 -86.386 -202.943 1.00 51.11 190 LEU A N 1
ATOM 1269 C CA . LEU A 1 193 ? -416.247 -86.173 -204.144 1.00 47.26 190 LEU A CA 1
ATOM 1270 C C . LEU A 1 193 ? -416.770 -87.460 -204.781 1.00 50.58 190 LEU A C 1
ATOM 1271 O O . LEU A 1 193 ? -417.808 -87.444 -205.438 1.00 56.53 190 LEU A O 1
ATOM 1276 N N . ALA A 1 194 ? -416.068 -88.569 -204.585 1.00 52.84 191 ALA A N 1
ATOM 1277 C CA . ALA A 1 194 ? -416.379 -89.797 -205.314 1.00 52.54 191 ALA A CA 1
ATOM 1278 C C . ALA A 1 194 ? -417.787 -90.312 -205.039 1.00 54.82 191 ALA A C 1
ATOM 1279 O O . ALA A 1 194 ? -418.498 -90.709 -205.963 1.00 60.08 191 ALA A O 1
ATOM 1281 N N . ASP A 1 195 ? -418.181 -90.308 -203.769 1.00 56.90 192 ASP A N 1
ATOM 1282 C CA . ASP A 1 195 ? -419.467 -90.869 -203.359 1.00 61.86 192 ASP A CA 1
ATOM 1283 C C . ASP A 1 195 ? -420.635 -89.990 -203.783 1.00 56.71 192 ASP A C 1
ATOM 1284 O O . ASP A 1 195 ? -421.684 -90.484 -204.192 1.00 56.77 192 ASP A O 1
ATOM 1289 N N . TYR A 1 196 ? -420.453 -88.683 -203.660 1.00 55.68 193 TYR A N 1
ATOM 1290 C CA . TYR A 1 196 ? -421.479 -87.733 -204.054 1.00 52.13 193 TYR A CA 1
ATOM 1291 C C . TYR A 1 196 ? -421.718 -87.773 -205.564 1.00 58.96 193 TYR A C 1
ATOM 1292 O O . TYR A 1 196 ? -422.858 -87.723 -206.015 1.00 64.97 193 TYR A O 1
ATOM 1301 N N . ALA A 1 197 ? -420.642 -87.870 -206.339 1.00 70.12 194 ALA A N 1
ATOM 1302 C CA . ALA A 1 197 ? -420.745 -87.934 -207.795 1.00 65.31 194 ALA A CA 1
ATOM 1303 C C . ALA A 1 197 ? -421.301 -89.276 -208.225 1.00 69.87 194 ALA A C 1
ATOM 1304 O O . ALA A 1 197 ? -421.937 -89.391 -209.270 1.00 74.21 194 ALA A O 1
ATOM 1306 N N . ALA A 1 198 ? -421.047 -90.295 -207.416 1.00 56.62 195 ALA A N 1
ATOM 1307 C CA . ALA A 1 198 ? -421.545 -91.627 -207.706 1.00 66.00 195 ALA A CA 1
ATOM 1308 C C . ALA A 1 198 ? -423.046 -91.687 -207.480 1.00 71.14 195 ALA A C 1
ATOM 1309 O O . ALA A 1 198 ? -423.770 -92.351 -208.223 1.00 76.93 195 ALA A O 1
ATOM 1311 N N . TYR A 1 199 ? -423.512 -90.987 -206.452 1.00 63.71 196 TYR A N 1
ATOM 1312 C CA . TYR A 1 199 ? -424.928 -90.998 -206.110 1.00 53.23 196 TYR A CA 1
ATOM 1313 C C . TYR A 1 199 ? -425.749 -90.320 -207.199 1.00 53.87 196 TYR A C 1
ATOM 1314 O O . TYR A 1 199 ? -426.803 -90.818 -207.593 1.00 61.22 196 TYR A O 1
ATOM 1323 N N . MET A 1 200 ? -425.249 -89.187 -207.683 1.00 52.19 197 MET A N 1
ATOM 1324 C CA . MET A 1 200 ? -425.933 -88.400 -208.703 1.00 49.78 197 MET A CA 1
ATOM 1325 C C . MET A 1 200 ? -425.991 -89.149 -210.029 1.00 56.32 197 MET A C 1
ATOM 1326 O O . MET A 1 200 ? -426.891 -88.932 -210.841 1.00 55.99 197 MET A O 1
ATOM 1331 N N . GLN A 1 201 ? -425.019 -90.024 -210.246 1.00 56.20 198 GLN A N 1
ATOM 1332 C CA . GLN A 1 201 ? -424.964 -90.815 -211.463 1.00 51.08 198 GLN A CA 1
ATOM 1333 C C . GLN A 1 201 ? -425.982 -91.943 -211.389 1.00 50.26 198 GLN A C 1
ATOM 1334 O O . GLN A 1 201 ? -426.428 -92.462 -212.412 1.00 54.77 198 GLN A O 1
ATOM 1340 N N . GLU A 1 202 ? -426.349 -92.309 -210.165 1.00 56.69 199 GLU A N 1
ATOM 1341 C CA . GLU A 1 202 ? -427.327 -93.361 -209.921 1.00 59.73 199 GLU A CA 1
ATOM 1342 C C . GLU A 1 202 ? -428.751 -92.834 -210.053 1.00 54.25 199 GLU A C 1
ATOM 1343 O O . GLU A 1 202 ? -429.603 -93.467 -210.672 1.00 53.33 199 GLU A O 1
ATOM 1349 N N . VAL A 1 203 ? -428.998 -91.666 -209.466 1.00 58.45 200 VAL A N 1
ATOM 1350 C CA . VAL A 1 203 ? -430.347 -91.110 -209.389 1.00 58.78 200 VAL A CA 1
ATOM 1351 C C . VAL A 1 203 ? -430.782 -90.406 -210.672 1.00 63.06 200 VAL A C 1
ATOM 1352 O O . VAL A 1 203 ? -431.976 -90.284 -210.930 1.00 67.40 200 VAL A O 1
ATOM 1356 N N . PHE A 1 204 ? -429.822 -89.934 -211.462 1.00 72.62 201 PHE A N 1
ATOM 1357 C CA . PHE A 1 204 ? -430.123 -89.279 -212.734 1.00 71.33 201 PHE A CA 1
ATOM 1358 C C . PHE A 1 204 ? -429.607 -90.094 -213.908 1.00 77.46 201 PHE A C 1
ATOM 1359 O O . PHE A 1 204 ? -428.596 -90.786 -213.804 1.00 81.47 201 PHE A O 1
ATOM 1367 N N . ASP A 1 205 ? -430.298 -89.991 -215.035 1.00 68.56 202 ASP A N 1
ATOM 1368 C CA . ASP A 1 205 ? -429.848 -90.631 -216.259 1.00 80.83 202 ASP A CA 1
ATOM 1369 C C . ASP A 1 205 ? -428.778 -89.759 -216.906 1.00 77.57 202 ASP A C 1
ATOM 1370 O O . ASP A 1 205 ? -429.041 -89.071 -217.892 1.00 83.43 202 ASP A O 1
ATOM 1375 N N . PHE A 1 206 ? -427.575 -89.790 -216.339 1.00 61.85 203 PHE A N 1
ATOM 1376 C CA . PHE A 1 206 ? -426.475 -88.952 -216.809 1.00 60.04 203 PHE A CA 1
ATOM 1377 C C . PHE A 1 206 ? -426.251 -89.057 -218.314 1.00 65.67 203 PHE A C 1
ATOM 1378 O O . PHE A 1 206 ? -425.784 -88.108 -218.942 1.00 69.39 203 PHE A O 1
ATOM 1386 N N . GLU A 1 207 ? -426.583 -90.205 -218.894 1.00 64.64 204 GLU A N 1
ATOM 1387 C CA . GLU A 1 207 ? -426.407 -90.398 -220.326 1.00 63.33 204 GLU A CA 1
ATOM 1388 C C . GLU A 1 207 ? -427.293 -89.444 -221.118 1.00 65.71 204 GLU A C 1
ATOM 1389 O O . GLU A 1 207 ? -426.884 -88.919 -222.155 1.00 58.73 204 GLU A O 1
ATOM 1395 N N . ALA A 1 208 ? -428.507 -89.224 -220.619 1.00 85.70 205 ALA A N 1
ATOM 1396 C CA . ALA A 1 208 ? -429.468 -88.339 -221.271 1.00 88.60 205 ALA A CA 1
ATOM 1397 C C . ALA A 1 208 ? -429.088 -86.884 -221.053 1.00 82.16 205 ALA A C 1
ATOM 1398 O O . ALA A 1 208 ? -429.364 -86.023 -221.887 1.00 83.74 205 ALA A O 1
ATOM 1400 N N . ILE A 1 209 ? -428.455 -86.614 -219.919 1.00 72.33 206 ILE A N 1
ATOM 1401 C CA . ILE A 1 209 ? -428.014 -85.269 -219.603 1.00 58.84 206 ILE A CA 1
ATOM 1402 C C . ILE A 1 209 ? -426.834 -84.904 -220.495 1.00 67.37 206 ILE A C 1
ATOM 1403 O O . ILE A 1 209 ? -426.698 -83.760 -220.925 1.00 67.52 206 ILE A O 1
ATOM 1408 N N . ARG A 1 210 ? -425.991 -85.894 -220.767 1.00 68.70 207 ARG A N 1
ATOM 1409 C CA . ARG A 1 210 ? -424.862 -85.729 -221.673 1.00 62.10 207 ARG A CA 1
ATOM 1410 C C . ARG A 1 210 ? -425.327 -85.305 -223.056 1.00 70.56 207 ARG A C 1
ATOM 1411 O O . ARG A 1 210 ? -424.724 -84.440 -223.687 1.00 72.21 207 ARG A O 1
ATOM 1419 N N . ALA A 1 211 ? -426.407 -85.925 -223.516 1.00 66.59 208 ALA A N 1
ATOM 1420 C CA . ALA A 1 211 ? -426.978 -85.612 -224.816 1.00 60.57 208 ALA A CA 1
ATOM 1421 C C . ALA A 1 211 ? -427.415 -84.158 -224.867 1.00 59.89 208 ALA A C 1
ATOM 1422 O O . ALA A 1 211 ? -427.459 -83.553 -225.936 1.00 69.59 208 ALA A O 1
ATOM 1424 N N . LEU A 1 212 ? -427.733 -83.597 -223.707 1.00 54.41 209 LEU A N 1
ATOM 1425 C CA . LEU A 1 212 ? -428.230 -82.233 -223.646 1.00 54.38 209 LEU A CA 1
ATOM 1426 C C . LEU A 1 212 ? -427.080 -81.233 -223.719 1.00 56.38 209 LEU A C 1
ATOM 1427 O O . LEU A 1 212 ? -427.140 -80.271 -224.480 1.00 58.52 209 LEU A O 1
ATOM 1432 N N . VAL A 1 213 ? -426.031 -81.468 -222.934 1.00 53.26 210 VAL A N 1
ATOM 1433 C CA . VAL A 1 213 ? -424.930 -80.513 -222.831 1.00 47.74 210 VAL A CA 1
ATOM 1434 C C . VAL A 1 213 ? -423.883 -80.712 -223.921 1.00 62.46 210 VAL A C 1
ATOM 1435 O O . VAL A 1 213 ? -423.191 -79.764 -224.299 1.00 62.68 210 VAL A O 1
ATOM 1439 N N . GLN A 1 214 ? -423.757 -81.943 -224.415 1.00 66.78 211 GLN A N 1
ATOM 1440 C CA . GLN A 1 214 ? -422.864 -82.228 -225.540 1.00 68.45 211 GLN A CA 1
ATOM 1441 C C . GLN A 1 214 ? -423.564 -81.991 -226.875 1.00 59.96 211 GLN A C 1
ATOM 1442 O O . GLN A 1 214 ? -423.334 -82.716 -227.844 1.00 62.35 211 GLN A O 1
ATOM 1448 N N . ARG A 1 215 ? -424.425 -80.981 -226.915 1.00 61.02 212 ARG A N 1
ATOM 1449 C CA . ARG A 1 215 ? -425.108 -80.603 -228.140 1.00 59.45 212 ARG A CA 1
ATOM 1450 C C . ARG A 1 215 ? -424.583 -79.272 -228.646 1.00 61.37 212 ARG A C 1
ATOM 1451 O O . ARG A 1 215 ? -423.694 -78.673 -228.050 1.00 70.84 212 ARG A O 1
ATOM 1459 N N . LEU A 1 216 ? -425.169 -78.800 -229.735 1.00 67.86 213 LEU A N 1
ATOM 1460 C CA . LEU A 1 216 ? -424.585 -77.719 -230.509 1.00 80.94 213 LEU A CA 1
ATOM 1461 C C . LEU A 1 216 ? -425.279 -76.391 -230.222 1.00 80.77 213 LEU A C 1
ATOM 1462 O O . LEU A 1 216 ? -424.860 -75.344 -230.716 1.00 76.08 213 LEU A O 1
ATOM 1467 N N . ASP A 1 217 ? -426.335 -76.439 -229.414 1.00 77.35 214 ASP A N 1
ATOM 1468 C CA . ASP A 1 217 ? -427.119 -75.249 -229.112 1.00 72.65 214 ASP A CA 1
ATOM 1469 C C . ASP A 1 217 ? -427.541 -75.212 -227.643 1.00 68.38 214 ASP A C 1
ATOM 1470 O O . ASP A 1 217 ? -428.688 -74.906 -227.321 1.00 77.60 214 ASP A O 1
ATOM 1475 N N . PHE A 1 218 ? -426.605 -75.520 -226.752 1.00 63.14 215 PHE A N 1
ATOM 1476 C CA . PHE A 1 218 ? -426.867 -75.414 -225.320 1.00 49.39 215 PHE A CA 1
ATOM 1477 C C . PHE A 1 218 ? -425.633 -74.992 -224.545 1.00 43.89 215 PHE A C 1
ATOM 1478 O O . PHE A 1 218 ? -424.734 -75.794 -224.296 1.00 50.34 215 PHE A O 1
ATOM 1486 N N . LYS A 1 219 ? -425.607 -73.721 -224.162 1.00 41.45 216 LYS A N 1
ATOM 1487 C CA . LYS A 1 219 ? -424.504 -73.164 -223.398 1.00 48.90 216 LYS A CA 1
ATOM 1488 C C . LYS A 1 219 ? -424.880 -73.061 -221.928 1.00 53.35 216 LYS A C 1
ATOM 1489 O O . LYS A 1 219 ? -425.932 -72.519 -221.585 1.00 52.03 216 LYS A O 1
ATOM 1495 N N . VAL A 1 220 ? -424.007 -73.585 -221.071 1.00 53.04 217 VAL A N 1
ATOM 1496 C CA . VAL A 1 220 ? -424.248 -73.654 -219.634 1.00 39.26 217 VAL A CA 1
ATOM 1497 C C . VAL A 1 220 ? -423.298 -72.728 -218.880 1.00 49.16 217 VAL A C 1
ATOM 1498 O O . VAL A 1 220 ? -422.267 -72.320 -219.414 1.00 51.67 217 VAL A O 1
ATOM 1502 N N . HIS A 1 221 ? -423.639 -72.417 -217.633 1.00 38.98 218 HIS A N 1
ATOM 1503 C CA . HIS A 1 221 ? -422.858 -71.480 -216.836 1.00 36.49 218 HIS A CA 1
ATOM 1504 C C . HIS A 1 221 ? -423.075 -71.670 -215.345 1.00 33.98 218 HIS A C 1
ATOM 1505 O O . HIS A 1 221 ? -424.009 -71.117 -214.774 1.00 38.25 218 HIS A O 1
ATOM 1512 N N . VAL A 1 222 ? -422.188 -72.431 -214.719 1.00 33.78 219 VAL A N 1
ATOM 1513 C CA . VAL A 1 222 ? -422.270 -72.715 -213.297 1.00 34.64 219 VAL A CA 1
ATOM 1514 C C . VAL A 1 222 ? -421.306 -71.843 -212.503 1.00 37.98 219 VAL A C 1
ATOM 1515 O O . VAL A 1 222 ? -420.166 -71.653 -212.911 1.00 54.62 219 VAL A O 1
ATOM 1519 N N . ASP A 1 223 ? -421.761 -71.319 -211.371 1.00 34.09 220 ASP A N 1
ATOM 1520 C CA . ASP A 1 223 ? -420.910 -70.510 -210.509 1.00 28.23 220 ASP A CA 1
ATOM 1521 C C . ASP A 1 223 ? -421.032 -71.001 -209.080 1.00 33.70 220 ASP A C 1
ATOM 1522 O O . ASP A 1 223 ? -422.132 -71.120 -208.560 1.00 40.75 220 ASP A O 1
ATOM 1527 N N . SER A 1 224 ? -419.898 -71.272 -208.443 1.00 34.04 221 SER A N 1
ATOM 1528 C CA . SER A 1 224 ? -419.903 -71.789 -207.082 1.00 29.45 221 SER A CA 1
ATOM 1529 C C . SER A 1 224 ? -419.485 -70.725 -206.071 1.00 39.52 221 SER A C 1
ATOM 1530 O O . SER A 1 224 ? -419.397 -71.003 -204.877 1.00 50.74 221 SER A O 1
ATOM 1533 N N . LEU A 1 225 ? -419.239 -69.508 -206.550 1.00 33.45 222 LEU A N 1
ATOM 1534 C CA . LEU A 1 225 ? -418.930 -68.381 -205.673 1.00 37.78 222 LEU A CA 1
ATOM 1535 C C . LEU A 1 225 ? -417.775 -68.690 -204.733 1.00 36.91 222 LEU A C 1
ATOM 1536 O O . LEU A 1 225 ? -417.737 -68.198 -203.606 1.00 34.74 222 LEU A O 1
ATOM 1541 N N . HIS A 1 226 ? -416.845 -69.513 -205.204 1.00 43.63 223 HIS A N 1
ATOM 1542 C CA . HIS A 1 226 ? -415.733 -69.986 -204.388 1.00 37.78 223 HIS A CA 1
ATOM 1543 C C . HIS A 1 226 ? -416.256 -70.711 -203.156 1.00 32.80 223 HIS A C 1
ATOM 1544 O O . HIS A 1 226 ? -415.719 -70.559 -202.060 1.00 41.37 223 HIS A O 1
ATOM 1551 N N . GLY A 1 227 ? -417.316 -71.491 -203.348 1.00 29.84 224 GLY A N 1
ATOM 1552 C CA . GLY A 1 227 ? -417.922 -72.262 -202.274 1.00 44.08 224 GLY A CA 1
ATOM 1553 C C . GLY A 1 227 ? -417.558 -73.732 -202.362 1.00 36.30 224 GLY A C 1
ATOM 1554 O O . GLY A 1 227 ? -417.111 -74.189 -203.409 1.00 43.37 224 GLY A O 1
ATOM 1555 N N . VAL A 1 228 ? -417.759 -74.480 -201.279 1.00 29.58 225 VAL A N 1
ATOM 1556 C CA . VAL A 1 228 ? -417.359 -75.884 -201.238 1.00 31.14 225 VAL A CA 1
ATOM 1557 C C . VAL A 1 228 ? -418.035 -76.710 -202.329 1.00 31.93 225 VAL A C 1
ATOM 1558 O O . VAL A 1 228 ? -417.635 -77.837 -202.614 1.00 36.19 225 VAL A O 1
ATOM 1562 N N . SER A 1 229 ? -419.073 -76.147 -202.930 1.00 33.19 226 SER A N 1
ATOM 1563 C CA . SER A 1 229 ? -419.728 -76.766 -204.072 1.00 31.31 226 SER A CA 1
ATOM 1564 C C . SER A 1 229 ? -418.811 -76.762 -205.281 1.00 35.37 226 SER A C 1
ATOM 1565 O O . SER A 1 229 ? -419.031 -77.501 -206.239 1.00 42.03 226 SER A O 1
ATOM 1568 N N . GLY A 1 230 ? -417.787 -75.915 -205.224 1.00 37.90 227 GLY A N 1
ATOM 1569 C CA . GLY A 1 230 ? -416.851 -75.745 -206.319 1.00 42.44 227 GLY A CA 1
ATOM 1570 C C . GLY A 1 230 ? -416.379 -77.053 -206.914 1.00 37.91 227 GLY A C 1
ATOM 1571 O O . GLY A 1 230 ? -416.812 -77.428 -208.001 1.00 44.88 227 GLY A O 1
ATOM 1572 N N . PRO A 1 231 ? -415.497 -77.761 -206.197 1.00 31.73 228 PRO A N 1
ATOM 1573 C CA . PRO A 1 231 ? -414.911 -79.023 -206.657 1.00 34.57 228 PRO A CA 1
ATOM 1574 C C . PRO A 1 231 ? -415.943 -79.999 -207.210 1.00 44.41 228 PRO A C 1
ATOM 1575 O O . PRO A 1 231 ? -415.682 -80.678 -208.202 1.00 52.55 228 PRO A O 1
ATOM 1579 N N . TYR A 1 232 ? -417.106 -80.054 -206.573 1.00 52.25 229 TYR A N 1
ATOM 1580 C CA . TYR A 1 232 ? -418.172 -80.948 -206.997 1.00 43.95 229 TYR A CA 1
ATOM 1581 C C . TYR A 1 232 ? -418.619 -80.588 -208.401 1.00 47.83 229 TYR A C 1
ATOM 1582 O O . TYR A 1 232 ? -418.845 -81.467 -209.232 1.00 48.39 229 TYR A O 1
ATOM 1591 N N . VAL A 1 233 ? -418.720 -79.290 -208.668 1.00 46.01 230 VAL A N 1
ATOM 1592 C CA . VAL A 1 233 ? -419.164 -78.828 -209.972 1.00 41.39 230 VAL A CA 1
ATOM 1593 C C . VAL A 1 233 ? -418.210 -79.324 -211.043 1.00 42.67 230 VAL A C 1
ATOM 1594 O O . VAL A 1 233 ? -418.645 -79.754 -212.106 1.00 48.35 230 VAL A O 1
ATOM 1598 N N . ASP A 1 234 ? -416.913 -79.266 -210.759 1.00 49.75 231 ASP A N 1
ATOM 1599 C CA . ASP A 1 234 ? -415.905 -79.741 -211.702 1.00 47.55 231 ASP A CA 1
ATOM 1600 C C . ASP A 1 234 ? -416.044 -81.252 -211.889 1.00 46.59 231 ASP A C 1
ATOM 1601 O O . ASP A 1 234 ? -416.117 -81.751 -213.008 1.00 46.65 231 ASP A O 1
ATOM 1606 N N . ARG A 1 235 ? -416.101 -81.976 -210.778 1.00 46.91 232 ARG A N 1
ATOM 1607 C CA . ARG A 1 235 ? -416.119 -83.435 -210.812 1.00 54.00 232 ARG A CA 1
ATOM 1608 C C . ARG A 1 235 ? -417.382 -83.985 -211.475 1.00 52.54 232 ARG A C 1
ATOM 1609 O O . ARG A 1 235 ? -417.351 -85.051 -212.084 1.00 53.40 232 ARG A O 1
ATOM 1617 N N . ILE A 1 236 ? -418.485 -83.254 -211.361 1.00 56.88 233 ILE A N 1
ATOM 1618 C CA . ILE A 1 236 ? -419.756 -83.708 -211.914 1.00 51.63 233 ILE A CA 1
ATOM 1619 C C . ILE A 1 236 ? -420.008 -83.150 -213.319 1.00 45.67 233 ILE A C 1
ATOM 1620 O O . ILE A 1 236 ? -420.206 -83.911 -214.263 1.00 48.90 233 ILE A O 1
ATOM 1625 N N . PHE A 1 237 ? -420.004 -81.828 -213.454 1.00 44.48 234 PHE A N 1
ATOM 1626 C CA . PHE A 1 237 ? -420.355 -81.195 -214.723 1.00 37.20 234 PHE A CA 1
ATOM 1627 C C . PHE A 1 237 ? -419.309 -81.424 -215.802 1.00 41.56 234 PHE A C 1
ATOM 1628 O O . PHE A 1 237 ? -419.650 -81.581 -216.971 1.00 46.84 234 PHE A O 1
ATOM 1636 N N . HIS A 1 238 ? -418.037 -81.440 -215.419 1.00 53.25 235 HIS A N 1
ATOM 1637 C CA . HIS A 1 238 ? -416.966 -81.633 -216.390 1.00 50.99 235 HIS A CA 1
ATOM 1638 C C . HIS A 1 238 ? -416.621 -83.113 -216.550 1.00 54.53 235 HIS A C 1
ATOM 1639 O O . HIS A 1 238 ? -416.847 -83.695 -217.606 1.00 51.64 235 HIS A O 1
ATOM 1646 N N . GLU A 1 239 ? -416.078 -83.723 -215.503 1.00 53.55 236 GLU A N 1
ATOM 1647 C CA . GLU A 1 239 ? -415.655 -85.119 -215.579 1.00 58.05 236 GLU A CA 1
ATOM 1648 C C . GLU A 1 239 ? -416.844 -86.046 -215.796 1.00 61.04 236 GLU A C 1
ATOM 1649 O O . GLU A 1 239 ? -416.741 -87.038 -216.516 1.00 65.90 236 GLU A O 1
ATOM 1655 N N . GLY A 1 240 ? -417.972 -85.713 -215.178 1.00 63.82 237 GLY A N 1
ATOM 1656 C CA . GLY A 1 240 ? -419.157 -86.548 -215.248 1.00 61.54 237 GLY A CA 1
ATOM 1657 C C . GLY A 1 240 ? -419.944 -86.344 -216.527 1.00 57.62 237 GLY A C 1
ATOM 1658 O O . GLY A 1 240 ? -420.077 -87.265 -217.330 1.00 62.90 237 GLY A O 1
ATOM 1659 N N . LEU A 1 241 ? -420.472 -85.139 -216.721 1.00 46.47 238 LEU A N 1
ATOM 1660 C CA . LEU A 1 241 ? -421.268 -84.854 -217.909 1.00 52.26 238 LEU A CA 1
ATOM 1661 C C . LEU A 1 241 ? -420.387 -84.610 -219.132 1.00 53.45 238 LEU A C 1
ATOM 1662 O O . LEU A 1 241 ? -420.614 -85.188 -220.189 1.00 49.78 238 LEU A O 1
ATOM 1667 N N . GLY A 1 242 ? -419.386 -83.750 -218.990 1.00 50.27 239 GLY A N 1
ATOM 1668 C CA . GLY A 1 242 ? -418.492 -83.453 -220.094 1.00 48.20 239 GLY A CA 1
ATOM 1669 C C . GLY A 1 242 ? -418.544 -82.002 -220.505 1.00 43.66 239 GLY A C 1
ATOM 1670 O O . GLY A 1 242 ? -418.017 -81.628 -221.551 1.00 45.58 239 GLY A O 1
ATOM 1671 N N . VAL A 1 243 ? -419.180 -81.177 -219.687 1.00 48.49 240 VAL A N 1
ATOM 1672 C CA . VAL A 1 243 ? -419.268 -79.767 -220.004 1.00 54.84 240 VAL A CA 1
ATOM 1673 C C . VAL A 1 243 ? -417.861 -79.174 -219.914 1.00 49.62 240 VAL A C 1
ATOM 1674 O O . VAL A 1 243 ? -417.096 -79.532 -219.021 1.00 48.36 240 VAL A O 1
ATOM 1678 N N . PRO A 1 244 ? -417.498 -78.300 -220.866 1.00 45.38 241 PRO A N 1
ATOM 1679 C CA . PRO A 1 244 ? -416.193 -77.637 -220.791 1.00 46.36 241 PRO A CA 1
ATOM 1680 C C . PRO A 1 244 ? -415.986 -76.855 -219.501 1.00 50.52 241 PRO A C 1
ATOM 1681 O O . PRO A 1 244 ? -416.945 -76.336 -218.937 1.00 52.86 241 PRO A O 1
ATOM 1685 N N . LYS A 1 245 ? -414.734 -76.757 -219.066 1.00 58.05 242 LYS A N 1
ATOM 1686 C CA . LYS A 1 245 ? -414.384 -76.097 -217.812 1.00 54.02 242 LYS A CA 1
ATOM 1687 C C . LYS A 1 245 ? -414.588 -74.592 -217.881 1.00 49.38 242 LYS A C 1
ATOM 1688 O O . LYS A 1 245 ? -414.612 -73.911 -216.858 1.00 47.82 242 LYS A O 1
ATOM 1694 N N . THR A 1 246 ? -414.718 -74.076 -219.095 1.00 48.31 243 THR A N 1
ATOM 1695 C CA . THR A 1 246 ? -414.813 -72.641 -219.302 1.00 48.25 243 THR A CA 1
ATOM 1696 C C . THR A 1 246 ? -416.224 -72.145 -219.006 1.00 57.60 243 THR A C 1
ATOM 1697 O O . THR A 1 246 ? -416.482 -70.942 -219.038 1.00 53.29 243 THR A O 1
ATOM 1701 N N . SER A 1 247 ? -417.134 -73.080 -218.740 1.00 64.52 244 SER A N 1
ATOM 1702 C CA . SER A 1 247 ? -418.510 -72.748 -218.391 1.00 53.78 244 SER A CA 1
ATOM 1703 C C . SER A 1 247 ? -418.662 -72.652 -216.880 1.00 50.42 244 SER A C 1
ATOM 1704 O O . SER A 1 247 ? -419.361 -71.776 -216.374 1.00 56.27 244 SER A O 1
ATOM 1707 N N . LEU A 1 248 ? -417.998 -73.552 -216.163 1.00 40.53 245 LEU A N 1
ATOM 1708 C CA . LEU A 1 248 ? -418.008 -73.518 -214.709 1.00 39.46 245 LEU A CA 1
ATOM 1709 C C . LEU A 1 248 ? -417.079 -72.401 -214.253 1.00 41.04 245 LEU A C 1
ATOM 1710 O O . LEU A 1 248 ? -415.951 -72.301 -214.732 1.00 52.23 245 LEU A O 1
ATOM 1715 N N . PHE A 1 249 ? -417.555 -71.567 -213.332 1.00 38.77 246 PHE A N 1
ATOM 1716 C CA . PHE A 1 249 ? -416.794 -70.418 -212.840 1.00 34.72 246 PHE A CA 1
ATOM 1717 C C . PHE A 1 249 ? -416.633 -70.421 -211.326 1.00 38.82 246 PHE A C 1
ATOM 1718 O O . PHE A 1 249 ? -417.479 -70.936 -210.601 1.00 50.55 246 PHE A O 1
ATOM 1726 N N . ARG A 1 250 ? -415.539 -69.820 -210.869 1.00 38.79 247 ARG A N 1
ATOM 1727 C CA . ARG A 1 250 ? -415.259 -69.653 -209.448 1.00 37.59 247 ARG A CA 1
ATOM 1728 C C . ARG A 1 250 ? -415.348 -70.978 -208.707 1.00 45.66 247 ARG A C 1
ATOM 1729 O O . ARG A 1 250 ? -415.812 -71.039 -207.569 1.00 49.55 247 ARG A O 1
ATOM 1737 N N . THR A 1 251 ? -414.894 -72.039 -209.365 1.00 45.09 248 THR A N 1
ATOM 1738 C CA . THR A 1 251 ? -414.944 -73.373 -208.788 1.00 41.17 248 THR A CA 1
ATOM 1739 C C . THR A 1 251 ? -413.651 -73.702 -208.056 1.00 38.48 248 THR A C 1
ATOM 1740 O O . THR A 1 251 ? -413.124 -74.804 -208.177 1.00 39.87 248 THR A O 1
ATOM 1744 N N . ASN A 1 252 ? -413.131 -72.733 -207.310 1.00 39.20 249 ASN A N 1
ATOM 1745 C CA . ASN A 1 252 ? -412.042 -73.010 -206.387 1.00 43.70 249 ASN A CA 1
ATOM 1746 C C . ASN A 1 252 ? -412.339 -72.427 -205.014 1.00 42.62 249 ASN A C 1
ATOM 1747 O O . ASN A 1 252 ? -412.699 -71.266 -204.861 1.00 46.95 249 ASN A O 1
ATOM 1752 N N . VAL A 1 253 ? -412.220 -73.283 -204.014 1.00 35.84 250 VAL A N 1
ATOM 1753 C CA . VAL A 1 253 ? -412.558 -72.910 -202.654 1.00 41.81 250 VAL A CA 1
ATOM 1754 C C . VAL A 1 253 ? -411.617 -71.822 -202.160 1.00 49.95 250 VAL A C 1
ATOM 1755 O O . VAL A 1 253 ? -410.406 -71.899 -202.367 1.00 49.03 250 VAL A O 1
ATOM 1759 N N . LEU A 1 254 ? -412.189 -70.803 -201.523 1.00 62.25 251 LEU A N 1
ATOM 1760 C CA . LEU A 1 254 ? -411.423 -69.658 -201.028 1.00 61.52 251 LEU A CA 1
ATOM 1761 C C . LEU A 1 254 ? -412.089 -68.962 -199.841 1.00 66.61 251 LEU A C 1
ATOM 1762 O O . LEU A 1 254 ? -413.288 -69.136 -199.611 1.00 69.37 251 LEU A O 1
ATOM 1767 N N . PRO A 1 255 ? -411.313 -68.151 -199.098 1.00 60.38 252 PRO A N 1
ATOM 1768 C CA . PRO A 1 255 ? -411.802 -67.402 -197.945 1.00 64.03 252 PRO A CA 1
ATOM 1769 C C . PRO A 1 255 ? -412.031 -65.927 -198.271 1.00 74.14 252 PRO A C 1
ATOM 1770 O O . PRO A 1 255 ? -411.141 -65.111 -198.036 1.00 74.72 252 PRO A O 1
ATOM 1774 N N . ASP A 1 256 ? -413.197 -65.593 -198.810 1.00 87.15 253 ASP A N 1
ATOM 1775 C CA . ASP A 1 256 ? -413.436 -64.257 -199.351 1.00 89.98 253 ASP A CA 1
ATOM 1776 C C . ASP A 1 256 ? -413.231 -63.161 -198.307 1.00 93.27 253 ASP A C 1
ATOM 1777 O O . ASP A 1 256 ? -413.549 -63.334 -197.129 1.00 93.24 253 ASP A O 1
ATOM 1782 N N . PHE A 1 257 ? -412.652 -62.053 -198.765 1.00 94.73 254 PHE A N 1
ATOM 1783 C CA . PHE A 1 257 ? -412.380 -60.886 -197.936 1.00 90.39 254 PHE A CA 1
ATOM 1784 C C . PHE A 1 257 ? -413.001 -59.643 -198.591 1.00 92.41 254 PHE A C 1
ATOM 1785 O O . PHE A 1 257 ? -413.553 -58.779 -197.906 1.00 90.17 254 PHE A O 1
ATOM 1793 N N . GLY A 1 258 ? -412.913 -59.578 -199.921 1.00 101.65 255 GLY A N 1
ATOM 1794 C CA . GLY A 1 258 ? -413.523 -58.519 -200.718 1.00 106.89 255 GLY A CA 1
ATOM 1795 C C . GLY A 1 258 ? -414.358 -59.086 -201.859 1.00 98.14 255 GLY A C 1
ATOM 1796 O O . GLY A 1 258 ? -414.169 -58.736 -203.028 1.00 94.56 255 GLY A O 1
ATOM 1797 N N . GLY A 1 259 ? -415.274 -59.982 -201.496 1.00 93.99 256 GLY A N 1
ATOM 1798 C CA . GLY A 1 259 ? -416.226 -60.595 -202.413 1.00 79.09 256 GLY A CA 1
ATOM 1799 C C . GLY A 1 259 ? -415.870 -62.049 -202.694 1.00 70.04 256 GLY A C 1
ATOM 1800 O O . GLY A 1 259 ? -414.696 -62.392 -202.601 1.00 73.14 256 GLY A O 1
ATOM 1801 N N . CYS A 1 260 ? -416.835 -62.911 -203.038 1.00 57.82 257 CYS A N 1
ATOM 1802 C CA . CYS A 1 260 ? -418.245 -62.564 -203.229 1.00 64.79 257 CYS A CA 1
ATOM 1803 C C . CYS A 1 260 ? -419.159 -63.272 -202.231 1.00 66.16 257 CYS A C 1
ATOM 1804 O O . CYS A 1 260 ? -418.841 -64.355 -201.747 1.00 58.76 257 CYS A O 1
ATOM 1807 N N . HIS A 1 261 ? -420.307 -62.659 -201.953 1.00 90.81 258 HIS A N 1
ATOM 1808 C CA . HIS A 1 261 ? -421.264 -63.196 -200.994 1.00 87.65 258 HIS A CA 1
ATOM 1809 C C . HIS A 1 261 ? -421.763 -64.574 -201.432 1.00 83.30 258 HIS A C 1
ATOM 1810 O O . HIS A 1 261 ? -422.179 -64.737 -202.575 1.00 82.94 258 HIS A O 1
ATOM 1817 N N . PRO A 1 262 ? -421.726 -65.569 -200.524 1.00 66.47 259 PRO A N 1
ATOM 1818 C CA . PRO A 1 262 ? -422.170 -66.929 -200.856 1.00 62.85 259 PRO A CA 1
ATOM 1819 C C . PRO A 1 262 ? -423.676 -67.118 -200.738 1.00 61.82 259 PRO A C 1
ATOM 1820 O O . PRO A 1 262 ? -424.152 -68.252 -200.682 1.00 61.31 259 PRO A O 1
ATOM 1824 N N . ASP A 1 263 ? -424.411 -66.012 -200.704 1.00 61.82 260 ASP A N 1
ATOM 1825 C CA . ASP A 1 263 ? -425.862 -66.052 -200.583 1.00 51.63 260 ASP A CA 1
ATOM 1826 C C . ASP A 1 263 ? -426.482 -65.767 -201.957 1.00 52.19 260 ASP A C 1
ATOM 1827 O O . ASP A 1 263 ? -426.276 -64.687 -202.510 1.00 49.76 260 ASP A O 1
ATOM 1832 N N . PRO A 1 264 ? -427.214 -66.743 -202.534 1.00 47.66 261 PRO A N 1
ATOM 1833 C CA . PRO A 1 264 ? -427.905 -66.489 -203.805 1.00 37.69 261 PRO A CA 1
ATOM 1834 C C . PRO A 1 264 ? -428.979 -65.403 -203.686 1.00 41.85 261 PRO A C 1
ATOM 1835 O O . PRO A 1 264 ? -429.840 -65.488 -202.812 1.00 44.82 261 PRO A O 1
ATOM 1839 N N . ASN A 1 265 ? -428.907 -64.388 -204.544 1.00 42.71 262 ASN A N 1
ATOM 1840 C CA . ASN A 1 265 ? -429.943 -63.362 -204.616 1.00 42.14 262 ASN A CA 1
ATOM 1841 C C . ASN A 1 265 ? -429.858 -62.538 -205.898 1.00 43.70 262 ASN A C 1
ATOM 1842 O O . ASN A 1 265 ? -429.011 -62.785 -206.751 1.00 57.66 262 ASN A O 1
ATOM 1847 N N . LEU A 1 266 ? -430.751 -61.563 -206.030 1.00 58.34 263 LEU A N 1
ATOM 1848 C CA . LEU A 1 266 ? -430.807 -60.727 -207.221 1.00 64.20 263 LEU A CA 1
ATOM 1849 C C . LEU A 1 266 ? -429.694 -59.679 -207.147 1.00 86.04 263 LEU A C 1
ATOM 1850 O O . LEU A 1 266 ? -428.986 -59.448 -208.125 1.00 86.80 263 LEU A O 1
ATOM 1855 N N . THR A 1 267 ? -429.529 -59.081 -205.966 1.00 129.42 264 THR A N 1
ATOM 1856 C CA . THR A 1 267 ? -428.599 -57.969 -205.755 1.00 138.35 264 THR A CA 1
ATOM 1857 C C . THR A 1 267 ? -427.139 -58.419 -205.799 1.00 138.91 264 THR A C 1
ATOM 1858 O O . THR A 1 267 ? -426.856 -59.613 -205.763 1.00 133.12 264 THR A O 1
ATOM 1862 N N . TYR A 1 268 ? -426.236 -57.440 -205.887 1.00 199.62 265 TYR A N 1
ATOM 1863 C CA . TYR A 1 268 ? -424.770 -57.618 -205.875 1.00 203.16 265 TYR A CA 1
ATOM 1864 C C . TYR A 1 268 ? -424.234 -58.951 -206.400 1.00 199.68 265 TYR A C 1
ATOM 1865 O O . TYR A 1 268 ? -423.337 -58.971 -207.250 1.00 200.34 265 TYR A O 1
ATOM 1874 N N . ALA A 1 269 ? -424.786 -60.059 -205.908 1.00 140.52 266 ALA A N 1
ATOM 1875 C CA . ALA A 1 269 ? -424.544 -61.377 -206.490 1.00 113.29 266 ALA A CA 1
ATOM 1876 C C . ALA A 1 269 ? -425.216 -61.474 -207.852 1.00 86.92 266 ALA A C 1
ATOM 1877 O O . ALA A 1 269 ? -425.539 -62.565 -208.320 1.00 60.91 266 ALA A O 1
ATOM 1879 N N . ALA A 1 270 ? -425.415 -60.323 -208.490 1.00 118.17 267 ALA A N 1
ATOM 1880 C CA . ALA A 1 270 ? -426.021 -60.252 -209.793 1.00 121.26 267 ALA A CA 1
ATOM 1881 C C . ALA A 1 270 ? -425.062 -60.748 -210.859 1.00 119.26 267 ALA A C 1
ATOM 1882 O O . ALA A 1 270 ? -425.335 -60.592 -212.047 1.00 120.70 267 ALA A O 1
ATOM 1884 N N . ASP A 1 271 ? -423.938 -61.330 -210.444 1.00 80.34 268 ASP A N 1
ATOM 1885 C CA . ASP A 1 271 ? -423.009 -61.917 -211.390 1.00 62.01 268 ASP A CA 1
ATOM 1886 C C . ASP A 1 271 ? -423.771 -62.886 -212.280 1.00 54.39 268 ASP A C 1
ATOM 1887 O O . ASP A 1 271 ? -424.038 -62.567 -213.438 1.00 53.36 268 ASP A O 1
ATOM 1892 N N . LEU A 1 272 ? -424.174 -64.028 -211.733 1.00 48.67 269 LEU A N 1
ATOM 1893 C CA . LEU A 1 272 ? -424.918 -65.009 -212.513 1.00 41.05 269 LEU A CA 1
ATOM 1894 C C . LEU A 1 272 ? -426.109 -64.346 -213.181 1.00 41.71 269 LEU A C 1
ATOM 1895 O O . LEU A 1 272 ? -426.418 -64.626 -214.332 1.00 39.20 269 LEU A O 1
ATOM 1900 N N . VAL A 1 273 ? -426.758 -63.453 -212.447 1.00 51.69 270 VAL A N 1
ATOM 1901 C CA . VAL A 1 273 ? -427.903 -62.711 -212.950 1.00 44.67 270 VAL A CA 1
ATOM 1902 C C . VAL A 1 273 ? -427.526 -61.948 -214.217 1.00 53.11 270 VAL A C 1
ATOM 1903 O O . VAL A 1 273 ? -428.234 -62.008 -215.223 1.00 50.27 270 VAL A O 1
ATOM 1907 N N . HIS A 1 274 ? -426.390 -61.259 -214.168 1.00 59.57 271 HIS A N 1
ATOM 1908 C CA . HIS A 1 274 ? -425.952 -60.409 -215.268 1.00 43.36 271 HIS A CA 1
ATOM 1909 C C . HIS A 1 274 ? -425.594 -61.264 -216.475 1.00 46.16 271 HIS A C 1
ATOM 1910 O O . HIS A 1 274 ? -425.948 -60.925 -217.603 1.00 54.93 271 HIS A O 1
ATOM 1917 N N . VAL A 1 275 ? -424.916 -62.384 -216.238 1.00 38.97 272 VAL A N 1
ATOM 1918 C CA . VAL A 1 275 ? -424.483 -63.248 -217.333 1.00 39.36 272 VAL A CA 1
ATOM 1919 C C . VAL A 1 275 ? -425.668 -63.604 -218.226 1.00 44.97 272 VAL A C 1
ATOM 1920 O O . VAL A 1 275 ? -425.593 -63.478 -219.446 1.00 42.56 272 VAL A O 1
ATOM 1924 N N . MET A 1 276 ? -426.766 -64.037 -217.614 1.00 53.23 273 MET A N 1
ATOM 1925 C CA . MET A 1 276 ? -427.938 -64.443 -218.377 1.00 48.59 273 MET A CA 1
ATOM 1926 C C . MET A 1 276 ? -428.543 -63.207 -219.029 1.00 47.98 273 MET A C 1
ATOM 1927 O O . MET A 1 276 ? -429.136 -63.287 -220.101 1.00 52.46 273 MET A O 1
ATOM 1932 N N . GLY A 1 277 ? -428.395 -62.068 -218.359 1.00 40.19 274 GLY A N 1
ATOM 1933 C CA . GLY A 1 277 ? -428.806 -60.792 -218.910 1.00 42.58 274 GLY A CA 1
ATOM 1934 C C . GLY A 1 277 ? -429.915 -60.142 -218.121 1.00 36.16 274 GLY A C 1
ATOM 1935 O O . GLY A 1 277 ? -430.878 -59.632 -218.691 1.00 42.05 274 GLY A O 1
ATOM 1936 N N . LEU A 1 278 ? -429.756 -60.129 -216.803 1.00 39.62 275 LEU A N 1
ATOM 1937 C CA . LEU A 1 278 ? -430.782 -59.622 -215.908 1.00 39.85 275 LEU A CA 1
ATOM 1938 C C . LEU A 1 278 ? -430.243 -58.547 -214.979 1.00 37.14 275 LEU A C 1
ATOM 1939 O O . LEU A 1 278 ? -429.034 -58.368 -214.845 1.00 41.90 275 LEU A O 1
ATOM 1944 N N . LEU A 1 279 ? -431.166 -57.829 -214.352 1.00 37.27 276 LEU A N 1
ATOM 1945 C CA . LEU A 1 279 ? -430.838 -56.780 -213.404 1.00 49.24 276 LEU A CA 1
ATOM 1946 C C . LEU A 1 279 ? -431.152 -57.283 -212.035 1.00 54.13 276 LEU A C 1
ATOM 1947 O O . LEU A 1 279 ? -431.891 -58.251 -211.881 1.00 56.60 276 LEU A O 1
ATOM 1952 N N . PRO A 1 280 ? -430.603 -56.616 -211.024 1.00 50.78 277 PRO A N 1
ATOM 1953 C CA . PRO A 1 280 ? -430.824 -57.128 -209.680 1.00 57.66 277 PRO A CA 1
ATOM 1954 C C . PRO A 1 280 ? -432.196 -56.695 -209.147 1.00 70.47 277 PRO A C 1
ATOM 1955 O O . PRO A 1 280 ? -432.505 -56.818 -207.960 1.00 71.30 277 PRO A O 1
ATOM 1959 N N . ASP A 1 281 ? -433.005 -56.173 -210.064 1.00 88.92 278 ASP A N 1
ATOM 1960 C CA . ASP A 1 281 ? -434.403 -55.858 -209.825 1.00 81.76 278 ASP A CA 1
ATOM 1961 C C . ASP A 1 281 ? -435.250 -56.869 -210.593 1.00 79.64 278 ASP A C 1
ATOM 1962 O O . ASP A 1 281 ? -435.752 -56.581 -211.678 1.00 81.04 278 ASP A O 1
ATOM 1967 N N . GLY A 1 282 ? -435.365 -58.072 -210.034 1.00 69.18 279 GLY A N 1
ATOM 1968 C CA . GLY A 1 282 ? -436.163 -59.140 -210.620 1.00 73.38 279 GLY A CA 1
ATOM 1969 C C . GLY A 1 282 ? -435.962 -59.338 -212.113 1.00 69.24 279 GLY A C 1
ATOM 1970 O O . GLY A 1 282 ? -434.931 -58.960 -212.665 1.00 70.28 279 GLY A O 1
ATOM 1971 N N . ASN A 1 283 ? -436.944 -59.948 -212.771 1.00 78.00 280 ASN A N 1
ATOM 1972 C CA . ASN A 1 283 ? -436.965 -59.958 -214.226 1.00 71.67 280 ASN A CA 1
ATOM 1973 C C . ASN A 1 283 ? -436.941 -58.521 -214.728 1.00 73.31 280 ASN A C 1
ATOM 1974 O O . ASN A 1 283 ? -437.936 -57.798 -214.628 1.00 74.71 280 ASN A O 1
ATOM 1979 N N . ALA A 1 284 ? -435.785 -58.100 -215.226 1.00 66.10 281 ALA A N 1
ATOM 1980 C CA . ALA A 1 284 ? -435.644 -56.786 -215.832 1.00 77.82 281 ALA A CA 1
ATOM 1981 C C . ALA A 1 284 ? -434.785 -56.905 -217.088 1.00 70.93 281 ALA A C 1
ATOM 1982 O O . ALA A 1 284 ? -434.306 -57.986 -217.416 1.00 58.72 281 ALA A O 1
ATOM 1984 N N . ASN A 1 285 ? -434.598 -55.804 -217.803 1.00 119.81 282 ASN A N 1
ATOM 1985 C CA . ASN A 1 285 ? -433.974 -55.875 -219.114 1.00 123.43 282 ASN A CA 1
ATOM 1986 C C . ASN A 1 285 ? -433.450 -54.528 -219.586 1.00 126.05 282 ASN A C 1
ATOM 1987 O O . ASN A 1 285 ? -434.182 -53.537 -219.559 1.00 128.03 282 ASN A O 1
ATOM 1992 N N . PRO A 1 286 ? -432.176 -54.481 -220.001 1.00 77.85 283 PRO A N 1
ATOM 1993 C CA . PRO A 1 286 ? -431.670 -53.238 -220.562 1.00 78.65 283 PRO A CA 1
ATOM 1994 C C . PRO A 1 286 ? -431.108 -53.388 -221.976 1.00 67.57 283 PRO A C 1
ATOM 1995 O O . PRO A 1 286 ? -431.843 -53.281 -222.952 1.00 57.11 283 PRO A O 1
ATOM 1999 N N . ALA A 1 287 ? -429.803 -53.630 -222.063 1.00 78.98 284 ALA A N 1
ATOM 2000 C CA . ALA A 1 287 ? -429.091 -53.712 -223.323 1.00 79.05 284 ALA A CA 1
ATOM 2001 C C . ALA A 1 287 ? -428.391 -55.059 -223.389 1.00 78.51 284 ALA A C 1
ATOM 2002 O O . ALA A 1 287 ? -427.175 -55.152 -223.262 1.00 78.21 284 ALA A O 1
ATOM 2004 N N . MET A 1 288 ? -429.185 -56.104 -223.566 1.00 80.42 285 MET A N 1
ATOM 2005 C CA . MET A 1 288 ? -428.676 -57.463 -223.620 1.00 78.75 285 MET A CA 1
ATOM 2006 C C . MET A 1 288 ? -429.704 -58.353 -224.302 1.00 96.59 285 MET A C 1
ATOM 2007 O O . MET A 1 288 ? -429.653 -59.580 -224.205 1.00 93.91 285 MET A O 1
ATOM 2012 N N . LYS A 1 289 ? -430.631 -57.719 -225.011 1.00 150.18 286 LYS A N 1
ATOM 2013 C CA . LYS A 1 289 ? -431.774 -58.414 -225.568 1.00 152.12 286 LYS A CA 1
ATOM 2014 C C . LYS A 1 289 ? -431.334 -59.413 -226.625 1.00 151.30 286 LYS A C 1
ATOM 2015 O O . LYS A 1 289 ? -431.535 -60.611 -226.465 1.00 151.16 286 LYS A O 1
ATOM 2021 N N . HIS A 1 290 ? -430.725 -58.925 -227.700 1.00 128.85 287 HIS A N 1
ATOM 2022 C CA . HIS A 1 290 ? -430.263 -59.813 -228.756 1.00 131.47 287 HIS A CA 1
ATOM 2023 C C . HIS A 1 290 ? -428.740 -59.892 -228.742 1.00 126.16 287 HIS A C 1
ATOM 2024 O O . HIS A 1 290 ? -428.042 -59.101 -229.375 1.00 128.11 287 HIS A O 1
ATOM 2031 N N . ILE A 1 291 ? -428.250 -60.853 -227.968 1.00 97.15 288 ILE A N 1
ATOM 2032 C CA . ILE A 1 291 ? -426.838 -61.190 -227.918 1.00 76.82 288 ILE A CA 1
ATOM 2033 C C . ILE A 1 291 ? -426.698 -62.705 -228.048 1.00 77.41 288 ILE A C 1
ATOM 2034 O O . ILE A 1 291 ? -427.332 -63.463 -227.314 1.00 78.20 288 ILE A O 1
ATOM 2039 N N . SER A 1 292 ? -425.862 -63.144 -228.983 1.00 112.25 289 SER A N 1
ATOM 2040 C CA . SER A 1 292 ? -425.698 -64.569 -229.269 1.00 114.94 289 SER A CA 1
ATOM 2041 C C . SER A 1 292 ? -424.848 -65.276 -228.215 1.00 112.54 289 SER A C 1
ATOM 2042 O O . SER A 1 292 ? -424.568 -66.467 -228.324 1.00 114.51 289 SER A O 1
ATOM 2045 N N . THR A 1 293 ? -424.461 -64.528 -227.188 1.00 86.59 290 THR A N 1
ATOM 2046 C CA . THR A 1 293 ? -423.533 -65.001 -226.171 1.00 77.20 290 THR A CA 1
ATOM 2047 C C . THR A 1 293 ? -424.222 -65.127 -224.820 1.00 62.93 290 THR A C 1
ATOM 2048 O O . THR A 1 293 ? -423.568 -65.061 -223.780 1.00 60.03 290 THR A O 1
ATOM 2052 N N . VAL A 1 294 ? -425.540 -65.298 -224.833 1.00 57.39 291 VAL A N 1
ATOM 2053 C CA . VAL A 1 294 ? -426.287 -65.459 -223.593 1.00 43.70 291 VAL A CA 1
ATOM 2054 C C . VAL A 1 294 ? -426.519 -66.938 -223.349 1.00 44.91 291 VAL A C 1
ATOM 2055 O O . VAL A 1 294 ? -427.136 -67.614 -224.172 1.00 53.59 291 VAL A O 1
ATOM 2059 N N . PRO A 1 295 ? -426.025 -67.451 -222.214 1.00 36.93 292 PRO A N 1
ATOM 2060 C CA . PRO A 1 295 ? -426.212 -68.875 -221.929 1.00 37.95 292 PRO A CA 1
ATOM 2061 C C . PRO A 1 295 ? -427.681 -69.223 -221.783 1.00 41.52 292 PRO A C 1
ATOM 2062 O O . PRO A 1 295 ? -428.465 -68.387 -221.345 1.00 48.06 292 PRO A O 1
ATOM 2066 N N . SER A 1 296 ? -428.042 -70.447 -222.140 1.00 41.75 293 SER A N 1
ATOM 2067 C CA . SER A 1 296 ? -429.428 -70.880 -222.064 1.00 46.74 293 SER A CA 1
ATOM 2068 C C . SER A 1 296 ? -429.751 -71.454 -220.687 1.00 46.62 293 SER A C 1
ATOM 2069 O O . SER A 1 296 ? -430.910 -71.718 -220.368 1.00 45.61 293 SER A O 1
ATOM 2072 N N . PHE A 1 297 ? -428.716 -71.633 -219.872 1.00 44.33 294 PHE A N 1
ATOM 2073 C CA . PHE A 1 297 ? -428.868 -72.168 -218.526 1.00 40.69 294 PHE A CA 1
ATOM 2074 C C . PHE A 1 297 ? -427.732 -71.660 -217.650 1.00 40.84 294 PHE A C 1
ATOM 2075 O O . PHE A 1 297 ? -426.564 -71.874 -217.961 1.00 58.60 294 PHE A O 1
ATOM 2083 N N . GLY A 1 298 ? -428.083 -70.984 -216.559 1.00 34.33 295 GLY A N 1
ATOM 2084 C CA . GLY A 1 298 ? -427.118 -70.601 -215.548 1.00 42.76 295 GLY A CA 1
ATOM 2085 C C . GLY A 1 298 ? -427.610 -70.986 -214.168 1.00 37.23 295 GLY A C 1
ATOM 2086 O O . GLY A 1 298 ? -428.798 -70.881 -213.884 1.00 49.00 295 GLY A O 1
ATOM 2087 N N . VAL A 1 299 ? -426.698 -71.430 -213.312 1.00 28.56 296 VAL A N 1
ATOM 2088 C CA . VAL A 1 299 ? -427.053 -71.828 -211.962 1.00 25.30 296 VAL A CA 1
ATOM 2089 C C . VAL A 1 299 ? -425.930 -71.459 -211.012 1.00 31.06 296 VAL A C 1
ATOM 2090 O O . VAL A 1 299 ? -424.761 -71.527 -211.382 1.00 51.06 296 VAL A O 1
ATOM 2094 N N . ALA A 1 300 ? -426.284 -71.051 -209.796 1.00 36.24 297 ALA A N 1
ATOM 2095 C CA . ALA A 1 300 ? -425.291 -70.813 -208.754 1.00 31.69 297 ALA A CA 1
ATOM 2096 C C . ALA A 1 300 ? -425.640 -71.621 -207.521 1.00 24.38 297 ALA A C 1
ATOM 2097 O O . ALA A 1 300 ? -426.783 -72.027 -207.344 1.00 40.25 297 ALA A O 1
ATOM 2099 N N . PHE A 1 301 ? -424.646 -71.847 -206.672 1.00 24.59 298 PHE A N 1
ATOM 2100 C CA . PHE A 1 301 ? -424.818 -72.684 -205.497 1.00 33.34 298 PHE A CA 1
ATOM 2101 C C . PHE A 1 301 ? -424.458 -71.953 -204.213 1.00 43.90 298 PHE A C 1
ATOM 2102 O O . PHE A 1 301 ? -423.619 -71.054 -204.198 1.00 46.77 298 PHE A O 1
ATOM 2110 N N . ASP A 1 302 ? -425.106 -72.357 -203.128 1.00 44.45 299 ASP A N 1
ATOM 2111 C CA . ASP A 1 302 ? -424.861 -71.774 -201.819 1.00 47.81 299 ASP A CA 1
ATOM 2112 C C . ASP A 1 302 ? -423.417 -72.014 -201.390 1.00 52.60 299 ASP A C 1
ATOM 2113 O O . ASP A 1 302 ? -422.677 -72.746 -202.051 1.00 44.44 299 ASP A O 1
ATOM 2118 N N . GLY A 1 303 ? -423.014 -71.383 -200.293 1.00 52.78 300 GLY A N 1
ATOM 2119 C CA . GLY A 1 303 ? -421.714 -71.638 -199.707 1.00 52.04 300 GLY A CA 1
ATOM 2120 C C . GLY A 1 303 ? -421.460 -73.121 -199.534 1.00 42.37 300 GLY A C 1
ATOM 2121 O O . GLY A 1 303 ? -420.462 -73.634 -200.030 1.00 38.58 300 GLY A O 1
ATOM 2122 N N . ASP A 1 304 ? -422.381 -73.802 -198.855 1.00 48.54 301 ASP A N 1
ATOM 2123 C CA . ASP A 1 304 ? -422.217 -75.211 -198.506 1.00 45.39 301 ASP A CA 1
ATOM 2124 C C . ASP A 1 304 ? -423.064 -76.136 -199.373 1.00 36.96 301 ASP A C 1
ATOM 2125 O O . ASP A 1 304 ? -423.415 -77.233 -198.956 1.00 39.52 301 ASP A O 1
ATOM 2130 N N . ALA A 1 305 ? -423.388 -75.683 -200.578 1.00 34.71 302 ALA A N 1
ATOM 2131 C CA . ALA A 1 305 ? -424.061 -76.516 -201.574 1.00 38.75 302 ALA A CA 1
ATOM 2132 C C . ALA A 1 305 ? -425.441 -77.006 -201.144 1.00 43.98 302 ALA A C 1
ATOM 2133 O O . ALA A 1 305 ? -426.003 -77.892 -201.787 1.00 40.67 302 ALA A O 1
ATOM 2135 N N . ASP A 1 306 ? -425.986 -76.443 -200.068 1.00 56.64 303 ASP A N 1
ATOM 2136 C CA . ASP A 1 306 ? -427.289 -76.873 -199.561 1.00 50.40 303 ASP A CA 1
ATOM 2137 C C . ASP A 1 306 ? -428.420 -76.159 -200.273 1.00 45.46 303 ASP A C 1
ATOM 2138 O O . ASP A 1 306 ? -429.544 -76.668 -200.332 1.00 39.28 303 ASP A O 1
ATOM 2143 N N . ARG A 1 307 ? -428.114 -74.984 -200.815 1.00 53.79 304 ARG A N 1
ATOM 2144 C CA . ARG A 1 307 ? -429.116 -74.155 -201.466 1.00 55.12 304 ARG A CA 1
ATOM 2145 C C . ARG A 1 307 ? -428.639 -73.709 -202.851 1.00 52.49 304 ARG A C 1
ATOM 2146 O O . ARG A 1 307 ? -427.437 -73.677 -203.110 1.00 58.74 304 ARG A O 1
ATOM 2154 N N . ASN A 1 308 ? -429.581 -73.397 -203.744 1.00 49.78 305 ASN A N 1
ATOM 2155 C CA . ASN A 1 308 ? -429.243 -73.077 -205.136 1.00 54.30 305 ASN A CA 1
ATOM 2156 C C . ASN A 1 308 ? -430.141 -72.044 -205.806 1.00 50.85 305 ASN A C 1
ATOM 2157 O O . ASN A 1 308 ? -431.243 -71.769 -205.353 1.00 61.88 305 ASN A O 1
ATOM 2162 N N . MET A 1 309 ? -429.663 -71.523 -206.931 1.00 39.60 306 MET A N 1
ATOM 2163 C CA . MET A 1 309 ? -430.385 -70.535 -207.720 1.00 28.78 306 MET A CA 1
ATOM 2164 C C . MET A 1 309 ? -430.226 -70.887 -209.184 1.00 34.31 306 MET A C 1
ATOM 2165 O O . MET A 1 309 ? -429.108 -70.973 -209.681 1.00 43.43 306 MET A O 1
ATOM 2170 N N . ILE A 1 310 ? -431.347 -71.082 -209.871 1.00 37.20 307 ILE A N 1
ATOM 2171 C CA . ILE A 1 310 ? -431.340 -71.572 -211.245 1.00 27.65 307 ILE A CA 1
ATOM 2172 C C . ILE A 1 310 ? -431.996 -70.579 -212.193 1.00 30.83 307 ILE A C 1
ATOM 2173 O O . ILE A 1 310 ? -433.105 -70.111 -211.954 1.00 31.16 307 ILE A O 1
ATOM 2178 N N . LEU A 1 311 ? -431.298 -70.296 -213.290 1.00 33.54 308 LEU A N 1
ATOM 2179 C CA . LEU A 1 311 ? -431.691 -69.262 -214.239 1.00 34.56 308 LEU A CA 1
ATOM 2180 C C . LEU A 1 311 ? -431.642 -69.730 -215.688 1.00 32.69 308 LEU A C 1
ATOM 2181 O O . LEU A 1 311 ? -430.951 -70.683 -216.039 1.00 36.84 308 LEU A O 1
ATOM 2186 N N . GLY A 1 312 ? -432.371 -69.001 -216.522 1.00 29.32 309 GLY A N 1
ATOM 2187 C CA . GLY A 1 312 ? -432.412 -69.235 -217.955 1.00 37.72 309 GLY A CA 1
ATOM 2188 C C . GLY A 1 312 ? -431.952 -68.066 -218.773 1.00 44.42 309 GLY A C 1
ATOM 2189 O O . GLY A 1 312 ? -431.628 -67.036 -218.210 1.00 48.09 309 GLY A O 1
ATOM 2190 N N . CYS A 1 313 ? -431.910 -68.241 -220.094 1.00 40.05 310 CYS A N 1
ATOM 2191 C CA . CYS A 1 313 ? -431.655 -67.129 -220.993 1.00 42.28 310 CYS A CA 1
ATOM 2192 C C . CYS A 1 313 ? -432.634 -66.012 -220.672 1.00 42.15 310 CYS A C 1
ATOM 2193 O O . CYS A 1 313 ? -433.792 -66.064 -221.064 1.00 42.30 310 CYS A O 1
ATOM 2196 N N . ARG A 1 314 ? -432.162 -65.042 -219.895 1.00 45.68 311 ARG A N 1
ATOM 2197 C CA . ARG A 1 314 ? -432.928 -63.851 -219.551 1.00 40.62 311 ARG A CA 1
ATOM 2198 C C . ARG A 1 314 ? -434.161 -64.143 -218.707 1.00 34.54 311 ARG A C 1
ATOM 2199 O O . ARG A 1 314 ? -435.020 -63.278 -218.564 1.00 35.64 311 ARG A O 1
ATOM 2207 N N . PHE A 1 315 ? -434.233 -65.341 -218.129 1.00 33.05 312 PHE A N 1
ATOM 2208 C CA . PHE A 1 315 ? -435.384 -65.725 -217.312 1.00 44.14 312 PHE A CA 1
ATOM 2209 C C . PHE A 1 315 ? -435.000 -66.161 -215.904 1.00 44.65 312 PHE A C 1
ATOM 2210 O O . PHE A 1 315 ? -434.132 -67.013 -215.719 1.00 49.63 312 PHE A O 1
ATOM 2218 N N . PHE A 1 316 ? -435.669 -65.565 -214.920 1.00 43.75 313 PHE A N 1
ATOM 2219 C CA . PHE A 1 316 ? -435.507 -65.920 -213.514 1.00 39.71 313 PHE A CA 1
ATOM 2220 C C . PHE A 1 316 ? -436.598 -66.889 -213.094 1.00 35.75 313 PHE A C 1
ATOM 2221 O O . PHE A 1 316 ? -437.778 -66.641 -213.317 1.00 55.13 313 PHE A O 1
ATOM 2229 N N . VAL A 1 317 ? -436.192 -67.992 -212.482 1.00 28.98 314 VAL A N 1
ATOM 2230 C CA . VAL A 1 317 ? -437.125 -68.975 -211.973 1.00 31.17 314 VAL A CA 1
ATOM 2231 C C . VAL A 1 317 ? -437.286 -68.801 -210.474 1.00 40.55 314 VAL A C 1
ATOM 2232 O O . VAL A 1 317 ? -436.369 -69.107 -209.719 1.00 49.37 314 VAL A O 1
ATOM 2236 N N . ASN A 1 318 ? -438.439 -68.297 -210.046 1.00 47.08 315 ASN A N 1
ATOM 2237 C CA . ASN A 1 318 ? -438.739 -68.218 -208.622 1.00 49.90 315 ASN A CA 1
ATOM 2238 C C . ASN A 1 318 ? -438.473 -69.575 -207.975 1.00 53.69 315 ASN A C 1
ATOM 2239 O O . ASN A 1 318 ? -438.805 -70.607 -208.558 1.00 51.10 315 ASN A O 1
ATOM 2244 N N . PRO A 1 319 ? -437.862 -69.584 -206.777 1.00 57.52 316 PRO A N 1
ATOM 2245 C CA . PRO A 1 319 ? -437.494 -70.851 -206.129 1.00 49.94 316 PRO A CA 1
ATOM 2246 C C . PRO A 1 319 ? -438.687 -71.777 -205.962 1.00 58.41 316 PRO A C 1
ATOM 2247 O O . PRO A 1 319 ? -438.539 -72.998 -205.924 1.00 53.39 316 PRO A O 1
ATOM 2251 N N . SER A 1 320 ? -439.866 -71.176 -205.874 1.00 58.54 317 SER A N 1
ATOM 2252 C CA . SER A 1 320 ? -441.102 -71.914 -205.697 1.00 45.18 317 SER A CA 1
ATOM 2253 C C . SER A 1 320 ? -441.608 -72.458 -207.022 1.00 40.70 317 SER A C 1
ATOM 2254 O O . SER A 1 320 ? -442.025 -73.613 -207.113 1.00 37.30 317 SER A O 1
ATOM 2257 N N . ASP A 1 321 ? -441.566 -71.622 -208.053 1.00 46.52 318 ASP A N 1
ATOM 2258 C CA . ASP A 1 321 ? -441.913 -72.068 -209.392 1.00 52.62 318 ASP A CA 1
ATOM 2259 C C . ASP A 1 321 ? -440.973 -73.206 -209.777 1.00 47.48 318 ASP A C 1
ATOM 2260 O O . ASP A 1 321 ? -441.359 -74.123 -210.497 1.00 45.41 318 ASP A O 1
ATOM 2265 N N . SER A 1 322 ? -439.744 -73.153 -209.273 1.00 45.21 319 SER A N 1
ATOM 2266 C CA . SER A 1 322 ? -438.764 -74.185 -209.576 1.00 44.34 319 SER A CA 1
ATOM 2267 C C . SER A 1 322 ? -439.214 -75.503 -208.967 1.00 40.87 319 SER A C 1
ATOM 2268 O O . SER A 1 322 ? -439.234 -76.530 -209.640 1.00 42.96 319 SER A O 1
ATOM 2271 N N . LEU A 1 323 ? -439.590 -75.459 -207.694 1.00 41.43 320 LEU A N 1
ATOM 2272 C CA . LEU A 1 323 ? -440.047 -76.645 -206.985 1.00 36.84 320 LEU A CA 1
ATOM 2273 C C . LEU A 1 323 ? -441.167 -77.331 -207.755 1.00 45.60 320 LEU A C 1
ATOM 2274 O O . LEU A 1 323 ? -441.135 -78.543 -207.974 1.00 49.31 320 LEU A O 1
ATOM 2279 N N . ALA A 1 324 ? -442.147 -76.538 -208.175 1.00 49.36 321 ALA A N 1
ATOM 2280 C CA . ALA A 1 324 ? -443.324 -77.050 -208.867 1.00 45.96 321 ALA A CA 1
ATOM 2281 C C . ALA A 1 324 ? -442.974 -77.742 -210.182 1.00 43.47 321 ALA A C 1
ATOM 2282 O O . ALA A 1 324 ? -443.463 -78.836 -210.456 1.00 40.76 321 ALA A O 1
ATOM 2284 N N . VAL A 1 325 ? -442.134 -77.104 -210.992 1.00 48.50 322 VAL A N 1
ATOM 2285 C CA . VAL A 1 325 ? -441.759 -77.658 -212.289 1.00 43.79 322 VAL A CA 1
ATOM 2286 C C . VAL A 1 325 ? -441.072 -79.011 -212.140 1.00 47.48 322 VAL A C 1
ATOM 2287 O O . VAL A 1 325 ? -441.276 -79.911 -212.954 1.00 52.35 322 VAL A O 1
ATOM 2291 N N . LEU A 1 326 ? -440.240 -79.142 -211.114 1.00 47.05 323 LEU A N 1
ATOM 2292 C CA . LEU A 1 326 ? -439.575 -80.409 -210.839 1.00 45.73 323 LEU A CA 1
ATOM 2293 C C . LEU A 1 326 ? -440.591 -81.478 -210.445 1.00 50.48 323 LEU A C 1
ATOM 2294 O O . LEU A 1 326 ? -440.420 -82.656 -210.766 1.00 49.91 323 LEU A O 1
ATOM 2299 N N . ALA A 1 327 ? -441.650 -81.057 -209.758 1.00 56.61 324 ALA A N 1
ATOM 2300 C CA . ALA A 1 327 ? -442.692 -81.968 -209.289 1.00 48.43 324 ALA A CA 1
ATOM 2301 C C . ALA A 1 327 ? -443.548 -82.457 -210.447 1.00 43.93 324 ALA A C 1
ATOM 2302 O O . ALA A 1 327 ? -443.910 -83.630 -210.511 1.00 43.77 324 ALA A O 1
ATOM 2304 N N . ALA A 1 328 ? -443.873 -81.548 -211.358 1.00 42.11 325 ALA A N 1
ATOM 2305 C CA . ALA A 1 328 ? -444.673 -81.894 -212.522 1.00 43.93 325 ALA A CA 1
ATOM 2306 C C . ALA A 1 328 ? -443.929 -82.866 -213.426 1.00 52.78 325 ALA A C 1
ATOM 2307 O O . ALA A 1 328 ? -444.500 -83.855 -213.879 1.00 62.84 325 ALA A O 1
ATOM 2309 N N . ASN A 1 329 ? -442.655 -82.577 -213.683 1.00 53.20 326 ASN A N 1
ATOM 2310 C CA . ASN A 1 329 ? -441.840 -83.393 -214.579 1.00 46.37 326 ASN A CA 1
ATOM 2311 C C . ASN A 1 329 ? -440.861 -84.273 -213.817 1.00 49.06 326 ASN A C 1
ATOM 2312 O O . ASN A 1 329 ? -439.680 -84.318 -214.145 1.00 61.25 326 ASN A O 1
ATOM 2317 N N . ALA A 1 330 ? -441.352 -84.977 -212.804 1.00 53.72 327 ALA A N 1
ATOM 2318 C CA . ALA A 1 330 ? -440.495 -85.836 -211.990 1.00 57.57 327 ALA A CA 1
ATOM 2319 C C . ALA A 1 330 ? -440.352 -87.231 -212.586 1.00 61.25 327 ALA A C 1
ATOM 2320 O O . ALA A 1 330 ? -439.618 -88.066 -212.059 1.00 55.76 327 ALA A O 1
ATOM 2322 N N . ASP A 1 331 ? -441.053 -87.481 -213.684 1.00 58.68 328 ASP A N 1
ATOM 2323 C CA . ASP A 1 331 ? -440.961 -88.764 -214.366 1.00 56.62 328 ASP A CA 1
ATOM 2324 C C . ASP A 1 331 ? -439.692 -88.861 -215.195 1.00 57.03 328 ASP A C 1
ATOM 2325 O O . ASP A 1 331 ? -439.530 -89.795 -215.974 1.00 62.90 328 ASP A O 1
ATOM 2330 N N . CYS A 1 332 ? -438.799 -87.892 -215.033 1.00 70.95 329 CYS A N 1
ATOM 2331 C CA . CYS A 1 332 ? -437.606 -87.815 -215.858 1.00 73.28 329 CYS A CA 1
ATOM 2332 C C . CYS A 1 332 ? -436.400 -88.485 -215.209 1.00 73.00 329 CYS A C 1
ATOM 2333 O O . CYS A 1 332 ? -435.554 -89.045 -215.907 1.00 75.94 329 CYS A O 1
ATOM 2336 N N . VAL A 1 333 ? -436.324 -88.434 -213.882 1.00 59.86 330 VAL A N 1
ATOM 2337 C CA . VAL A 1 333 ? -435.198 -89.029 -213.172 1.00 68.06 330 VAL A CA 1
ATOM 2338 C C . VAL A 1 333 ? -435.528 -90.485 -212.834 1.00 64.50 330 VAL A C 1
ATOM 2339 O O . VAL A 1 333 ? -436.660 -90.788 -212.462 1.00 70.05 330 VAL A O 1
ATOM 2343 N N . PRO A 1 334 ? -434.552 -91.400 -213.003 1.00 69.03 331 PRO A N 1
ATOM 2344 C CA . PRO A 1 334 ? -434.791 -92.794 -212.611 1.00 73.47 331 PRO A CA 1
ATOM 2345 C C . PRO A 1 334 ? -435.137 -92.952 -211.133 1.00 76.07 331 PRO A C 1
ATOM 2346 O O . PRO A 1 334 ? -435.947 -93.814 -210.795 1.00 87.52 331 PRO A O 1
ATOM 2350 N N . PHE A 1 335 ? -434.527 -92.132 -210.278 1.00 67.09 332 PHE A N 1
ATOM 2351 C CA . PHE A 1 335 ? -434.699 -92.229 -208.827 1.00 62.00 332 PHE A CA 1
ATOM 2352 C C . PHE A 1 335 ? -436.157 -92.371 -208.429 1.00 63.86 332 PHE A C 1
ATOM 2353 O O . PHE A 1 335 ? -436.518 -93.234 -207.629 1.00 59.16 332 PHE A O 1
ATOM 2361 N N . PHE A 1 336 ? -436.989 -91.517 -209.008 1.00 67.63 333 PHE A N 1
ATOM 2362 C CA . PHE A 1 336 ? -438.410 -91.513 -208.718 1.00 60.81 333 PHE A CA 1
ATOM 2363 C C . PHE A 1 336 ? -439.157 -92.503 -209.604 1.00 68.71 333 PHE A C 1
ATOM 2364 O O . PHE A 1 336 ? -440.232 -92.974 -209.244 1.00 87.19 333 PHE A O 1
ATOM 2372 N N . THR A 1 337 ? -438.581 -92.828 -210.756 1.00 61.65 334 THR A N 1
ATOM 2373 C CA . THR A 1 337 ? -439.239 -93.710 -211.711 1.00 63.54 334 THR A CA 1
ATOM 2374 C C . THR A 1 337 ? -438.968 -95.173 -211.394 1.00 73.88 334 THR A C 1
ATOM 2375 O O . THR A 1 337 ? -439.898 -95.946 -211.175 1.00 86.39 334 THR A O 1
ATOM 2379 N N . GLN A 1 338 ? -437.694 -95.548 -211.381 1.00 86.83 335 GLN A N 1
ATOM 2380 C CA . GLN A 1 338 ? -437.298 -96.920 -211.083 1.00 99.77 335 GLN A CA 1
ATOM 2381 C C . GLN A 1 338 ? -437.808 -97.373 -209.714 1.00 108.53 335 GLN A C 1
ATOM 2382 O O . GLN A 1 338 ? -438.511 -96.633 -209.024 1.00 94.71 335 GLN A O 1
ATOM 2388 N N . SER A 1 339 ? -437.447 -98.599 -209.340 1.00 163.52 336 SER A N 1
ATOM 2389 C CA . SER A 1 339 ? -437.880 -99.228 -208.089 1.00 167.91 336 SER A CA 1
ATOM 2390 C C . SER A 1 339 ? -439.387 -99.524 -208.104 1.00 164.92 336 SER A C 1
ATOM 2391 O O . SER A 1 339 ? -440.008 -99.661 -207.049 1.00 160.92 336 SER A O 1
ATOM 2394 N N . SER A 1 340 ? -439.956 -99.647 -209.304 1.00 169.61 337 SER A N 1
ATOM 2395 C CA . SER A 1 340 ? -441.370 -99.989 -209.480 1.00 167.86 337 SER A CA 1
ATOM 2396 C C . SER A 1 340 ? -442.278 -99.142 -208.584 1.00 166.23 337 SER A C 1
ATOM 2397 O O . SER A 1 340 ? -443.307 -99.612 -208.094 1.00 170.44 337 SER A O 1
ATOM 2400 N N . SER A 1 341 ? -441.891 -97.885 -208.389 1.00 134.62 338 SER A N 1
ATOM 2401 C CA . SER A 1 341 ? -442.600 -96.983 -207.487 1.00 123.03 338 SER A CA 1
ATOM 2402 C C . SER A 1 341 ? -443.965 -96.614 -208.044 1.00 108.26 338 SER A C 1
ATOM 2403 O O . SER A 1 341 ? -444.413 -97.173 -209.045 1.00 104.87 338 SER A O 1
ATOM 2406 N N . SER A 1 342 ? -444.618 -95.660 -207.391 1.00 114.20 339 SER A N 1
ATOM 2407 C CA . SER A 1 342 ? -445.929 -95.192 -207.824 1.00 126.42 339 SER A CA 1
ATOM 2408 C C . SER A 1 342 ? -445.784 -93.991 -208.766 1.00 127.98 339 SER A C 1
ATOM 2409 O O . SER A 1 342 ? -446.778 -93.478 -209.288 1.00 124.34 339 SER A O 1
ATOM 2412 N N . GLY A 1 343 ? -444.540 -93.561 -208.983 1.00 144.12 340 GLY A N 1
ATOM 2413 C CA . GLY A 1 343 ? -444.238 -92.416 -209.825 1.00 143.36 340 GLY A CA 1
ATOM 2414 C C . GLY A 1 343 ? -443.690 -91.300 -208.965 1.00 135.65 340 GLY A C 1
ATOM 2415 O O . GLY A 1 343 ? -442.602 -90.780 -209.210 1.00 138.49 340 GLY A O 1
ATOM 2416 N N . LEU A 1 344 ? -444.467 -90.946 -207.949 1.00 87.23 341 LEU A N 1
ATOM 2417 C CA . LEU A 1 344 ? -444.116 -89.903 -206.997 1.00 74.59 341 LEU A CA 1
ATOM 2418 C C . LEU A 1 344 ? -445.282 -89.768 -206.035 1.00 87.58 341 LEU A C 1
ATOM 2419 O O . LEU A 1 344 ? -446.334 -89.273 -206.428 1.00 86.89 341 LEU A O 1
ATOM 2424 N N . LYS A 1 345 ? -445.136 -90.222 -204.795 1.00 82.08 342 LYS A N 1
ATOM 2425 C CA . LYS A 1 345 ? -446.204 -90.021 -203.815 1.00 80.68 342 LYS A CA 1
ATOM 2426 C C . LYS A 1 345 ? -445.695 -89.309 -202.579 1.00 77.97 342 LYS A C 1
ATOM 2427 O O . LYS A 1 345 ? -445.489 -89.929 -201.539 1.00 89.26 342 LYS A O 1
ATOM 2433 N N . ALA A 1 346 ? -445.516 -87.998 -202.718 1.00 99.57 343 ALA A N 1
ATOM 2434 C CA . ALA A 1 346 ? -445.132 -87.127 -201.618 1.00 96.46 343 ALA A CA 1
ATOM 2435 C C . ALA A 1 346 ? -444.751 -85.744 -202.150 1.00 95.79 343 ALA A C 1
ATOM 2436 O O . ALA A 1 346 ? -444.399 -85.601 -203.322 1.00 98.35 343 ALA A O 1
ATOM 2438 N N . VAL A 1 347 ? -444.818 -84.737 -201.280 1.00 56.06 344 VAL A N 1
ATOM 2439 C CA . VAL A 1 347 ? -444.436 -83.364 -201.614 1.00 48.01 344 VAL A CA 1
ATOM 2440 C C . VAL A 1 347 ? -444.660 -82.471 -200.397 1.00 48.44 344 VAL A C 1
ATOM 2441 O O . VAL A 1 347 ? -445.758 -82.427 -199.856 1.00 66.56 344 VAL A O 1
ATOM 2445 N N . ALA A 1 348 ? -443.620 -81.759 -199.974 1.00 43.48 345 ALA A N 1
ATOM 2446 C CA . ALA A 1 348 ? -443.700 -80.917 -198.785 1.00 46.96 345 ALA A CA 1
ATOM 2447 C C . ALA A 1 348 ? -443.013 -79.585 -199.031 1.00 44.54 345 ALA A C 1
ATOM 2448 O O . ALA A 1 348 ? -442.100 -79.498 -199.840 1.00 52.74 345 ALA A O 1
ATOM 2450 N N . ARG A 1 349 ? -443.454 -78.545 -198.335 1.00 43.35 346 ARG A N 1
ATOM 2451 C CA . ARG A 1 349 ? -442.859 -77.230 -198.498 1.00 40.21 346 ARG A CA 1
ATOM 2452 C C . ARG A 1 349 ? -443.096 -76.366 -197.280 1.00 41.48 346 ARG A C 1
ATOM 2453 O O . ARG A 1 349 ? -444.076 -76.539 -196.562 1.00 45.51 346 ARG A O 1
ATOM 2461 N N . SER A 1 350 ? -442.190 -75.431 -197.046 1.00 41.92 347 SER A N 1
ATOM 2462 C CA . SER A 1 350 ? -442.369 -74.496 -195.962 1.00 44.37 347 SER A CA 1
ATOM 2463 C C . SER A 1 350 ? -443.588 -73.660 -196.281 1.00 45.05 347 SER A C 1
ATOM 2464 O O . SER A 1 350 ? -443.887 -73.412 -197.447 1.00 45.45 347 SER A O 1
ATOM 2467 N N . MET A 1 351 ? -444.310 -73.261 -195.247 1.00 47.17 348 MET A N 1
ATOM 2468 C CA . MET A 1 351 ? -445.506 -72.463 -195.436 1.00 48.85 348 MET A CA 1
ATOM 2469 C C . MET A 1 351 ? -445.179 -71.133 -196.129 1.00 47.87 348 MET A C 1
ATOM 2470 O O . MET A 1 351 ? -445.869 -70.757 -197.071 1.00 60.71 348 MET A O 1
ATOM 2475 N N . PRO A 1 352 ? -444.111 -70.436 -195.696 1.00 44.96 349 PRO A N 1
ATOM 2476 C CA . PRO A 1 352 ? -443.729 -69.169 -196.331 1.00 43.87 349 PRO A CA 1
ATOM 2477 C C . PRO A 1 352 ? -443.512 -69.267 -197.843 1.00 44.42 349 PRO A C 1
ATOM 2478 O O . PRO A 1 352 ? -443.465 -68.241 -198.516 1.00 45.97 349 PRO A O 1
ATOM 2482 N N . THR A 1 353 ? -443.385 -70.486 -198.358 1.00 47.35 350 THR A N 1
ATOM 2483 C CA . THR A 1 353 ? -443.183 -70.728 -199.786 1.00 45.24 350 THR A CA 1
ATOM 2484 C C . THR A 1 353 ? -444.475 -70.616 -200.593 1.00 54.94 350 THR A C 1
ATOM 2485 O O . THR A 1 353 ? -445.556 -70.889 -200.076 1.00 61.97 350 THR A O 1
ATOM 2489 N N . SER A 1 354 ? -444.358 -70.225 -201.862 1.00 57.77 351 SER A N 1
ATOM 2490 C CA . SER A 1 354 ? -445.519 -70.120 -202.746 1.00 47.30 351 SER A CA 1
ATOM 2491 C C . SER A 1 354 ? -446.141 -71.482 -203.006 1.00 46.02 351 SER A C 1
ATOM 2492 O O . SER A 1 354 ? -445.450 -72.498 -203.025 1.00 41.61 351 SER A O 1
ATOM 2495 N N . GLY A 1 355 ? -447.449 -71.491 -203.230 1.00 59.60 352 GLY A N 1
ATOM 2496 C CA . GLY A 1 355 ? -448.182 -72.733 -203.373 1.00 65.77 352 GLY A CA 1
ATOM 2497 C C . GLY A 1 355 ? -448.315 -73.220 -204.803 1.00 62.04 352 GLY A C 1
ATOM 2498 O O . GLY A 1 355 ? -449.303 -73.864 -205.146 1.00 67.34 352 GLY A O 1
ATOM 2499 N N . ALA A 1 356 ? -447.327 -72.923 -205.641 1.00 55.44 353 ALA A N 1
ATOM 2500 C CA . ALA A 1 356 ? -447.352 -73.386 -207.027 1.00 57.89 353 ALA A CA 1
ATOM 2501 C C . ALA A 1 356 ? -447.146 -74.891 -207.100 1.00 51.23 353 ALA A C 1
ATOM 2502 O O . ALA A 1 356 ? -447.389 -75.511 -208.133 1.00 51.00 353 ALA A O 1
ATOM 2504 N N . VAL A 1 357 ? -446.680 -75.468 -206.001 1.00 52.56 354 VAL A N 1
ATOM 2505 C CA . VAL A 1 357 ? -446.446 -76.900 -205.918 1.00 49.91 354 VAL A CA 1
ATOM 2506 C C . VAL A 1 357 ? -447.710 -77.607 -205.451 1.00 52.88 354 VAL A C 1
ATOM 2507 O O . VAL A 1 357 ? -447.832 -78.825 -205.554 1.00 55.53 354 VAL A O 1
ATOM 2511 N N . ASP A 1 358 ? -448.648 -76.826 -204.932 1.00 51.27 355 ASP A N 1
ATOM 2512 C CA . ASP A 1 358 ? -449.940 -77.352 -204.529 1.00 52.49 355 ASP A CA 1
ATOM 2513 C C . ASP A 1 358 ? -450.753 -77.710 -205.770 1.00 58.99 355 ASP A C 1
ATOM 2514 O O . ASP A 1 358 ? -451.421 -78.743 -205.816 1.00 59.45 355 ASP A O 1
ATOM 2519 N N . ARG A 1 359 ? -450.678 -76.849 -206.779 1.00 58.02 356 ARG A N 1
ATOM 2520 C CA . ARG A 1 359 ? -451.433 -77.036 -208.008 1.00 52.16 356 ARG A CA 1
ATOM 2521 C C . ARG A 1 359 ? -450.899 -78.221 -208.799 1.00 50.20 356 ARG A C 1
ATOM 2522 O O . ARG A 1 359 ? -451.613 -78.807 -209.607 1.00 62.44 356 ARG A O 1
ATOM 2530 N N . VAL A 1 360 ? -449.639 -78.567 -208.568 1.00 56.78 357 VAL A N 1
ATOM 2531 C CA . VAL A 1 360 ? -449.048 -79.742 -209.192 1.00 60.29 357 VAL A CA 1
ATOM 2532 C C . VAL A 1 360 ? -449.507 -80.995 -208.456 1.00 64.87 357 VAL A C 1
ATOM 2533 O O . VAL A 1 360 ? -449.568 -82.083 -209.031 1.00 68.77 357 VAL A O 1
ATOM 2537 N N . ALA A 1 361 ? -449.827 -80.832 -207.177 1.00 61.75 358 ALA A N 1
ATOM 2538 C CA . ALA A 1 361 ? -450.329 -81.932 -206.365 1.00 68.21 358 ALA A CA 1
ATOM 2539 C C . ALA A 1 361 ? -451.830 -82.113 -206.568 1.00 63.94 358 ALA A C 1
ATOM 2540 O O . ALA A 1 361 ? -452.436 -83.031 -206.013 1.00 62.14 358 ALA A O 1
ATOM 2542 N N . ALA A 1 362 ? -452.419 -81.231 -207.368 1.00 66.87 359 ALA A N 1
ATOM 2543 C CA . ALA A 1 362 ? -453.824 -81.334 -207.724 1.00 68.87 359 ALA A CA 1
ATOM 2544 C C . ALA A 1 362 ? -453.933 -82.087 -209.040 1.00 64.77 359 ALA A C 1
ATOM 2545 O O . ALA A 1 362 ? -454.637 -83.089 -209.134 1.00 79.65 359 ALA A O 1
ATOM 2547 N N . ALA A 1 363 ? -453.202 -81.627 -210.047 1.00 62.35 360 ALA A N 1
ATOM 2548 C CA . ALA A 1 363 ? -453.213 -82.274 -211.353 1.00 65.51 360 ALA A CA 1
ATOM 2549 C C . ALA A 1 363 ? -452.643 -83.690 -211.267 1.00 69.16 360 ALA A C 1
ATOM 2550 O O . ALA A 1 363 ? -452.703 -84.455 -212.229 1.00 72.35 360 ALA A O 1
ATOM 2552 N N . HIS A 1 364 ? -452.078 -84.017 -210.108 1.00 72.53 361 HIS A N 1
ATOM 2553 C CA . HIS A 1 364 ? -451.665 -85.375 -209.786 1.00 81.24 361 HIS A CA 1
ATOM 2554 C C . HIS A 1 364 ? -452.253 -85.739 -208.432 1.00 71.81 361 HIS A C 1
ATOM 2555 O O . HIS A 1 364 ? -453.009 -84.959 -207.859 1.00 70.81 361 HIS A O 1
ATOM 2562 N N . ASP A 1 365 ? -451.892 -86.908 -207.912 1.00 65.25 362 ASP A N 1
ATOM 2563 C CA . ASP A 1 365 ? -452.575 -87.453 -206.747 1.00 75.84 362 ASP A CA 1
ATOM 2564 C C . ASP A 1 365 ? -451.699 -87.510 -205.495 1.00 79.35 362 ASP A C 1
ATOM 2565 O O . ASP A 1 365 ? -452.096 -88.115 -204.504 1.00 91.59 362 ASP A O 1
ATOM 2570 N N . PHE A 1 366 ? -450.526 -86.880 -205.512 1.00 75.43 363 PHE A N 1
ATOM 2571 C CA . PHE A 1 366 ? -449.617 -87.021 -204.368 1.00 77.18 363 PHE A CA 1
ATOM 2572 C C . PHE A 1 366 ? -449.932 -86.026 -203.255 1.00 69.29 363 PHE A C 1
ATOM 2573 O O . PHE A 1 366 ? -450.208 -84.853 -203.500 1.00 68.46 363 PHE A O 1
ATOM 2581 N N . ALA A 1 367 ? -449.885 -86.532 -202.025 1.00 78.46 364 ALA A N 1
ATOM 2582 C CA . ALA A 1 367 ? -450.338 -85.798 -200.849 1.00 84.94 364 ALA A CA 1
ATOM 2583 C C . ALA A 1 367 ? -449.368 -84.698 -200.445 1.00 74.80 364 ALA A C 1
ATOM 2584 O O . ALA A 1 367 ? -448.163 -84.923 -200.336 1.00 79.46 364 ALA A O 1
ATOM 2586 N N . LEU A 1 368 ? -449.918 -83.513 -200.206 1.00 66.27 365 LEU A N 1
ATOM 2587 C CA . LEU A 1 368 ? -449.134 -82.313 -199.954 1.00 62.66 365 LEU A CA 1
ATOM 2588 C C . LEU A 1 368 ? -448.954 -82.037 -198.466 1.00 68.59 365 LEU A C 1
ATOM 2589 O O . LEU A 1 368 ? -449.711 -82.537 -197.634 1.00 84.47 365 LEU A O 1
ATOM 2594 N N . PHE A 1 369 ? -447.929 -81.250 -198.146 1.00 58.37 366 PHE A N 1
ATOM 2595 C CA . PHE A 1 369 ? -447.684 -80.784 -196.786 1.00 53.64 366 PHE A CA 1
ATOM 2596 C C . PHE A 1 369 ? -447.256 -79.330 -196.789 1.00 52.53 366 PHE A C 1
ATOM 2597 O O . PHE A 1 369 ? -446.412 -78.938 -197.582 1.00 55.90 366 PHE A O 1
ATOM 2605 N N . GLU A 1 370 ? -447.838 -78.538 -195.896 1.00 64.83 367 GLU A N 1
ATOM 2606 C CA . GLU A 1 370 ? -447.425 -77.152 -195.711 1.00 55.50 367 GLU A CA 1
ATOM 2607 C C . GLU A 1 370 ? -446.839 -77.007 -194.309 1.00 62.40 367 GLU A C 1
ATOM 2608 O O . GLU A 1 370 ? -447.544 -76.643 -193.370 1.00 76.05 367 GLU A O 1
ATOM 2614 N N . VAL A 1 371 ? -445.550 -77.305 -194.175 1.00 54.30 368 VAL A N 1
ATOM 2615 C CA . VAL A 1 371 ? -444.909 -77.365 -192.868 1.00 50.70 368 VAL A CA 1
ATOM 2616 C C . VAL A 1 371 ? -444.326 -76.004 -192.499 1.00 49.86 368 VAL A C 1
ATOM 2617 O O . VAL A 1 371 ? -444.284 -75.101 -193.332 1.00 52.28 368 VAL A O 1
ATOM 2621 N N . PRO A 1 372 ? -443.898 -75.843 -191.238 1.00 51.59 369 PRO A N 1
ATOM 2622 C CA . PRO A 1 372 ? -443.217 -74.619 -190.810 1.00 52.40 369 PRO A CA 1
ATOM 2623 C C . PRO A 1 372 ? -441.779 -74.514 -191.283 1.00 74.37 369 PRO A C 1
ATOM 2624 O O . PRO A 1 372 ? -441.270 -75.391 -191.973 1.00 86.11 369 PRO A O 1
ATOM 2628 N N . THR A 1 373 ? -441.120 -73.437 -190.879 1.00 76.41 370 THR A N 1
ATOM 2629 C CA . THR A 1 373 ? -439.728 -73.215 -191.232 1.00 73.19 370 THR A CA 1
ATOM 2630 C C . THR A 1 373 ? -438.817 -74.028 -190.322 1.00 70.37 370 THR A C 1
ATOM 2631 O O . THR A 1 373 ? -438.940 -73.968 -189.101 1.00 77.19 370 THR A O 1
ATOM 2635 N N . GLY A 1 374 ? -437.898 -74.773 -190.927 1.00 56.45 371 GLY A N 1
ATOM 2636 C CA . GLY A 1 374 ? -437.051 -75.701 -190.201 1.00 52.52 371 GLY A CA 1
ATOM 2637 C C . GLY A 1 374 ? -437.068 -77.041 -190.904 1.00 50.09 371 GLY A C 1
ATOM 2638 O O . GLY A 1 374 ? -438.090 -77.436 -191.462 1.00 49.60 371 GLY A O 1
ATOM 2639 N N . TRP A 1 375 ? -435.943 -77.744 -190.886 1.00 49.44 372 TRP A N 1
ATOM 2640 C CA . TRP A 1 375 ? -435.821 -78.958 -191.678 1.00 51.29 372 TRP A CA 1
ATOM 2641 C C . TRP A 1 375 ? -436.440 -80.161 -190.978 1.00 49.76 372 TRP A C 1
ATOM 2642 O O . TRP A 1 375 ? -436.900 -81.080 -191.647 1.00 61.92 372 TRP A O 1
ATOM 2653 N N . LYS A 1 376 ? -436.457 -80.142 -189.646 1.00 48.67 373 LYS A N 1
ATOM 2654 C CA . LYS A 1 376 ? -436.985 -81.250 -188.841 1.00 64.62 373 LYS A CA 1
ATOM 2655 C C . LYS A 1 376 ? -438.199 -81.910 -189.481 1.00 67.28 373 LYS A C 1
ATOM 2656 O O . LYS A 1 376 ? -438.221 -83.123 -189.702 1.00 59.51 373 LYS A O 1
ATOM 2662 N N . PHE A 1 377 ? -439.196 -81.087 -189.787 1.00 66.41 374 PHE A N 1
ATOM 2663 C CA . PHE A 1 377 ? -440.453 -81.562 -190.336 1.00 66.14 374 PHE A CA 1
ATOM 2664 C C . PHE A 1 377 ? -440.205 -82.381 -191.599 1.00 66.00 374 PHE A C 1
ATOM 2665 O O . PHE A 1 377 ? -440.812 -83.433 -191.789 1.00 78.99 374 PHE A O 1
ATOM 2673 N N . PHE A 1 378 ? -439.300 -81.906 -192.451 1.00 54.57 375 PHE A N 1
ATOM 2674 C CA . PHE A 1 378 ? -438.938 -82.644 -193.657 1.00 54.35 375 PHE A CA 1
ATOM 2675 C C . PHE A 1 378 ? -438.334 -83.981 -193.259 1.00 61.21 375 PHE A C 1
ATOM 2676 O O . PHE A 1 378 ? -438.563 -84.993 -193.916 1.00 56.68 375 PHE A O 1
ATOM 2684 N N . GLY A 1 379 ? -437.566 -83.979 -192.175 1.00 90.35 376 GLY A N 1
ATOM 2685 C CA . GLY A 1 379 ? -436.924 -85.190 -191.707 1.00 95.85 376 GLY A CA 1
ATOM 2686 C C . GLY A 1 379 ? -437.965 -86.226 -191.353 1.00 95.24 376 GLY A C 1
ATOM 2687 O O . GLY A 1 379 ? -437.884 -87.376 -191.780 1.00 97.81 376 GLY A O 1
ATOM 2688 N N . ASN A 1 380 ? -438.963 -85.807 -190.587 1.00 78.11 377 ASN A N 1
ATOM 2689 C CA . ASN A 1 380 ? -440.009 -86.713 -190.152 1.00 68.89 377 ASN A CA 1
ATOM 2690 C C . ASN A 1 380 ? -440.781 -87.285 -191.330 1.00 67.79 377 ASN A C 1
ATOM 2691 O O . ASN A 1 380 ? -440.963 -88.497 -191.428 1.00 74.13 377 ASN A O 1
ATOM 2696 N N . LEU A 1 381 ? -441.218 -86.411 -192.229 1.00 69.69 378 LEU A N 1
ATOM 2697 C CA . LEU A 1 381 ? -441.980 -86.835 -193.397 1.00 70.59 378 LEU A CA 1
ATOM 2698 C C . LEU A 1 381 ? -441.164 -87.816 -194.227 1.00 65.84 378 LEU A C 1
ATOM 2699 O O . LEU A 1 381 ? -441.692 -88.806 -194.729 1.00 65.24 378 LEU A O 1
ATOM 2704 N N . MET A 1 382 ? -439.872 -87.545 -194.364 1.00 67.40 379 MET A N 1
ATOM 2705 C CA . MET A 1 382 ? -438.988 -88.486 -195.031 1.00 66.85 379 MET A CA 1
ATOM 2706 C C . MET A 1 382 ? -438.887 -89.750 -194.192 1.00 77.48 379 MET A C 1
ATOM 2707 O O . MET A 1 382 ? -439.093 -90.855 -194.693 1.00 79.91 379 MET A O 1
ATOM 2712 N N . ASP A 1 383 ? -438.582 -89.575 -192.910 1.00 78.77 380 ASP A N 1
ATOM 2713 C CA . ASP A 1 383 ? -438.453 -90.693 -191.987 1.00 79.94 380 ASP A CA 1
ATOM 2714 C C . ASP A 1 383 ? -439.814 -91.293 -191.659 1.00 83.23 380 ASP A C 1
ATOM 2715 O O . ASP A 1 383 ? -440.351 -91.088 -190.571 1.00 94.24 380 ASP A O 1
ATOM 2720 N N . SER A 1 384 ? -440.365 -92.033 -192.615 1.00 82.27 381 SER A N 1
ATOM 2721 C CA . SER A 1 384 ? -441.608 -92.765 -192.414 1.00 85.47 381 SER A CA 1
ATOM 2722 C C . SER A 1 384 ? -441.520 -94.154 -193.055 1.00 92.71 381 SER A C 1
ATOM 2723 O O . SER A 1 384 ? -442.174 -95.092 -192.610 1.00 103.17 381 SER A O 1
ATOM 2726 N N . LYS A 1 385 ? -440.701 -94.281 -194.093 1.00 98.47 382 LYS A N 1
ATOM 2727 C CA . LYS A 1 385 ? -440.538 -95.551 -194.797 1.00 107.17 382 LYS A CA 1
ATOM 2728 C C . LYS A 1 385 ? -439.653 -96.529 -194.035 1.00 112.16 382 LYS A C 1
ATOM 2729 O O . LYS A 1 385 ? -439.973 -97.715 -193.939 1.00 117.64 382 LYS A O 1
ATOM 2735 N N . ASP A 1 386 ? -438.551 -96.029 -193.488 1.00 145.85 383 ASP A N 1
ATOM 2736 C CA . ASP A 1 386 ? -437.545 -96.888 -192.880 1.00 151.38 383 ASP A CA 1
ATOM 2737 C C . ASP A 1 386 ? -437.428 -96.604 -191.385 1.00 149.04 383 ASP A C 1
ATOM 2738 O O . ASP A 1 386 ? -436.539 -97.130 -190.716 1.00 151.78 383 ASP A O 1
ATOM 2743 N N . LEU A 1 387 ? -438.329 -95.775 -190.864 1.00 109.33 384 LEU A N 1
ATOM 2744 C CA . LEU A 1 387 ? -438.340 -95.469 -189.438 1.00 95.65 384 LEU A CA 1
ATOM 2745 C C . LEU A 1 387 ? -439.618 -94.729 -189.040 1.00 107.35 384 LEU A C 1
ATOM 2746 O O . LEU A 1 387 ? -440.029 -93.785 -189.712 1.00 109.67 384 LEU A O 1
ATOM 2751 N N . TYR A 1 388 ? -440.248 -95.184 -187.958 1.00 134.25 385 TYR A N 1
ATOM 2752 C CA . TYR A 1 388 ? -441.392 -94.504 -187.334 1.00 136.62 385 TYR A CA 1
ATOM 2753 C C . TYR A 1 388 ? -442.647 -94.474 -188.204 1.00 136.59 385 TYR A C 1
ATOM 2754 O O . TYR A 1 388 ? -443.077 -93.408 -188.645 1.00 139.20 385 TYR A O 1
ATOM 2763 N N . GLY A 1 389 ? -443.218 -95.654 -188.434 1.00 106.10 386 GLY A N 1
ATOM 2764 C CA . GLY A 1 389 ? -444.550 -95.811 -189.001 1.00 109.55 386 GLY A CA 1
ATOM 2765 C C . GLY A 1 389 ? -444.982 -94.835 -190.081 1.00 104.52 386 GLY A C 1
ATOM 2766 O O . GLY A 1 389 ? -444.212 -94.504 -190.978 1.00 104.33 386 GLY A O 1
ATOM 2767 N N . GLY A 1 390 ? -446.227 -94.377 -189.998 1.00 132.87 387 GLY A N 1
ATOM 2768 C CA . GLY A 1 390 ? -446.758 -93.450 -190.981 1.00 131.37 387 GLY A CA 1
ATOM 2769 C C . GLY A 1 390 ? -446.851 -94.096 -192.348 1.00 130.39 387 GLY A C 1
ATOM 2770 O O . GLY A 1 390 ? -446.902 -95.320 -192.460 1.00 134.70 387 GLY A O 1
ATOM 2771 N N . LYS A 1 391 ? -446.869 -93.270 -193.389 1.00 104.05 388 LYS A N 1
ATOM 2772 C CA . LYS A 1 391 ? -446.971 -93.756 -194.761 1.00 99.67 388 LYS A CA 1
ATOM 2773 C C . LYS A 1 391 ? -445.698 -94.448 -195.229 1.00 103.95 388 LYS A C 1
ATOM 2774 O O . LYS A 1 391 ? -444.619 -93.852 -195.248 1.00 89.02 388 LYS A O 1
ATOM 2780 N N . ASP A 1 392 ? -445.853 -95.701 -195.645 1.00 122.50 389 ASP A N 1
ATOM 2781 C CA . ASP A 1 392 ? -444.724 -96.547 -196.003 1.00 131.12 389 ASP A CA 1
ATOM 2782 C C . ASP A 1 392 ? -443.902 -95.909 -197.122 1.00 137.26 389 ASP A C 1
ATOM 2783 O O . ASP A 1 392 ? -442.747 -95.553 -196.911 1.00 127.82 389 ASP A O 1
ATOM 2788 N N . PHE A 1 393 ? -444.494 -95.743 -198.302 1.00 192.47 390 PHE A N 1
ATOM 2789 C CA . PHE A 1 393 ? -443.784 -95.103 -199.407 1.00 194.26 390 PHE A CA 1
ATOM 2790 C C . PHE A 1 393 ? -443.388 -93.684 -199.017 1.00 187.56 390 PHE A C 1
ATOM 2791 O O . PHE A 1 393 ? -444.118 -92.998 -198.301 1.00 182.99 390 PHE A O 1
ATOM 2799 N N . ASN A 1 394 ? -442.217 -93.262 -199.484 1.00 154.36 391 ASN A N 1
ATOM 2800 C CA . ASN A 1 394 ? -441.678 -91.953 -199.143 1.00 147.86 391 ASN A CA 1
ATOM 2801 C C . ASN A 1 394 ? -440.988 -91.202 -200.277 1.00 140.76 391 ASN A C 1
ATOM 2802 O O . ASN A 1 394 ? -440.215 -90.283 -199.999 1.00 138.64 391 ASN A O 1
ATOM 2807 N N . PRO A 1 395 ? -441.237 -91.579 -201.548 1.00 96.90 392 PRO A N 1
ATOM 2808 C CA . PRO A 1 395 ? -440.547 -90.779 -202.566 1.00 82.66 392 PRO A CA 1
ATOM 2809 C C . PRO A 1 395 ? -440.924 -89.307 -202.437 1.00 75.31 392 PRO A C 1
ATOM 2810 O O . PRO A 1 395 ? -441.819 -88.835 -203.129 1.00 78.15 392 PRO A O 1
ATOM 2814 N N . LEU A 1 396 ? -440.252 -88.611 -201.522 1.00 72.60 393 LEU A N 1
ATOM 2815 C CA . LEU A 1 396 ? -440.622 -87.250 -201.155 1.00 52.19 393 LEU A CA 1
ATOM 2816 C C . LEU A 1 396 ? -439.743 -86.191 -201.793 1.00 60.68 393 LEU A C 1
ATOM 2817 O O . LEU A 1 396 ? -438.552 -86.393 -202.028 1.00 72.91 393 LEU A O 1
ATOM 2822 N N . LEU A 1 397 ? -440.375 -85.051 -202.049 1.00 50.95 394 LEU A N 1
ATOM 2823 C CA . LEU A 1 397 ? -439.719 -83.860 -202.548 1.00 49.65 394 LEU A CA 1
ATOM 2824 C C . LEU A 1 397 ? -439.899 -82.775 -201.495 1.00 46.90 394 LEU A C 1
ATOM 2825 O O . LEU A 1 397 ? -440.883 -82.793 -200.765 1.00 55.20 394 LEU A O 1
ATOM 2830 N N . CYS A 1 398 ? -438.957 -81.844 -201.393 1.00 43.15 395 CYS A N 1
ATOM 2831 C CA . CYS A 1 398 ? -439.060 -80.791 -200.390 1.00 39.49 395 CYS A CA 1
ATOM 2832 C C . CYS A 1 398 ? -438.518 -79.485 -200.939 1.00 38.49 395 CYS A C 1
ATOM 2833 O O . CYS A 1 398 ? -437.736 -79.490 -201.882 1.00 43.18 395 CYS A O 1
ATOM 2836 N N . GLY A 1 399 ? -438.938 -78.366 -200.357 1.00 38.18 396 GLY A N 1
ATOM 2837 C CA . GLY A 1 399 ? -438.452 -77.078 -200.810 1.00 41.66 396 GLY A CA 1
ATOM 2838 C C . GLY A 1 399 ? -438.825 -75.910 -199.927 1.00 33.33 396 GLY A C 1
ATOM 2839 O O . GLY A 1 399 ? -439.821 -75.946 -199.214 1.00 35.10 396 GLY A O 1
ATOM 2840 N N . GLU A 1 400 ? -438.000 -74.871 -199.981 1.00 41.01 397 GLU A N 1
ATOM 2841 C CA . GLU A 1 400 ? -438.244 -73.646 -199.231 1.00 47.95 397 GLU A CA 1
ATOM 2842 C C . GLU A 1 400 ? -438.130 -72.435 -200.149 1.00 47.25 397 GLU A C 1
ATOM 2843 O O . GLU A 1 400 ? -437.434 -72.477 -201.164 1.00 42.65 397 GLU A O 1
ATOM 2849 N N . GLU A 1 401 ? -438.832 -71.368 -199.783 1.00 53.97 398 GLU A N 1
ATOM 2850 C CA . GLU A 1 401 ? -438.745 -70.096 -200.485 1.00 48.58 398 GLU A CA 1
ATOM 2851 C C . GLU A 1 401 ? -437.299 -69.643 -200.602 1.00 49.63 398 GLU A C 1
ATOM 2852 O O . GLU A 1 401 ? -436.830 -69.316 -201.688 1.00 45.76 398 GLU A O 1
ATOM 2858 N N . SER A 1 402 ? -436.588 -69.635 -199.482 1.00 65.54 399 SER A N 1
ATOM 2859 C CA . SER A 1 402 ? -435.179 -69.286 -199.498 1.00 62.60 399 SER A CA 1
ATOM 2860 C C . SER A 1 402 ? -434.420 -70.478 -200.050 1.00 67.31 399 SER A C 1
ATOM 2861 O O . SER A 1 402 ? -433.787 -71.204 -199.295 1.00 64.67 399 SER A O 1
ATOM 2864 N N . PHE A 1 403 ? -434.513 -70.626 -201.373 1.00 65.99 400 PHE A N 1
ATOM 2865 C CA . PHE A 1 403 ? -434.072 -71.778 -202.185 1.00 58.72 400 PHE A CA 1
ATOM 2866 C C . PHE A 1 403 ? -433.223 -72.921 -201.640 1.00 62.40 400 PHE A C 1
ATOM 2867 O O . PHE A 1 403 ? -432.679 -72.904 -200.546 1.00 73.33 400 PHE A O 1
ATOM 2875 N N . GLY A 1 404 ? -433.074 -73.903 -202.517 1.00 86.84 401 GLY A N 1
ATOM 2876 C CA . GLY A 1 404 ? -432.300 -75.092 -202.249 1.00 90.27 401 GLY A CA 1
ATOM 2877 C C . GLY A 1 404 ? -433.074 -76.303 -202.699 1.00 86.56 401 GLY A C 1
ATOM 2878 O O . GLY A 1 404 ? -432.733 -76.920 -203.703 1.00 85.67 401 GLY A O 1
ATOM 2879 N N . THR A 1 405 ? -434.139 -76.630 -201.975 1.00 53.10 402 THR A N 1
ATOM 2880 C CA . THR A 1 405 ? -434.984 -77.752 -202.350 1.00 48.34 402 THR A CA 1
ATOM 2881 C C . THR A 1 405 ? -434.203 -79.060 -202.301 1.00 42.73 402 THR A C 1
ATOM 2882 O O . THR A 1 405 ? -432.976 -79.073 -202.213 1.00 42.23 402 THR A O 1
ATOM 2886 N N . GLY A 1 406 ? -434.918 -80.171 -202.346 1.00 49.02 403 GLY A N 1
ATOM 2887 C CA . GLY A 1 406 ? -434.272 -81.459 -202.232 1.00 55.55 403 GLY A CA 1
ATOM 2888 C C . GLY A 1 406 ? -435.277 -82.578 -202.325 1.00 50.19 403 GLY A C 1
ATOM 2889 O O . GLY A 1 406 ? -436.418 -82.372 -202.728 1.00 48.18 403 GLY A O 1
ATOM 2890 N N . SER A 1 407 ? -434.848 -83.772 -201.949 1.00 50.52 404 SER A N 1
ATOM 2891 C CA . SER A 1 407 ? -435.743 -84.908 -201.904 1.00 46.13 404 SER A CA 1
ATOM 2892 C C . SER A 1 407 ? -435.300 -85.832 -200.790 1.00 55.74 404 SER A C 1
ATOM 2893 O O . SER A 1 407 ? -434.533 -85.437 -199.914 1.00 59.96 404 SER A O 1
ATOM 2896 N N . ASN A 1 408 ? -435.788 -87.062 -200.829 1.00 50.79 405 ASN A N 1
ATOM 2897 C CA . ASN A 1 408 ? -435.473 -88.041 -199.803 1.00 61.01 405 ASN A CA 1
ATOM 2898 C C . ASN A 1 408 ? -434.170 -88.788 -200.084 1.00 64.07 405 ASN A C 1
ATOM 2899 O O . ASN A 1 408 ? -433.755 -89.635 -199.290 1.00 57.32 405 ASN A O 1
ATOM 2904 N N . HIS A 1 409 ? -433.528 -88.479 -201.208 1.00 52.86 406 HIS A N 1
ATOM 2905 C CA . HIS A 1 409 ? -432.322 -89.195 -201.612 1.00 54.00 406 HIS A CA 1
ATOM 2906 C C . HIS A 1 409 ? -431.227 -89.034 -200.561 1.00 51.18 406 HIS A C 1
ATOM 2907 O O . HIS A 1 409 ? -430.419 -89.937 -200.346 1.00 46.91 406 HIS A O 1
ATOM 2914 N N . ILE A 1 410 ? -431.216 -87.875 -199.914 1.00 51.34 407 ILE A N 1
ATOM 2915 C CA . ILE A 1 410 ? -430.355 -87.616 -198.766 1.00 51.81 407 ILE A CA 1
ATOM 2916 C C . ILE A 1 410 ? -431.190 -86.905 -197.722 1.00 44.20 407 ILE A C 1
ATOM 2917 O O . ILE A 1 410 ? -432.360 -86.627 -197.963 1.00 50.57 407 ILE A O 1
ATOM 2922 N N . ARG A 1 411 ? -430.599 -86.604 -196.572 1.00 43.98 408 ARG A N 1
ATOM 2923 C CA . ARG A 1 411 ? -431.332 -85.925 -195.513 1.00 43.25 408 ARG A CA 1
ATOM 2924 C C . ARG A 1 411 ? -430.791 -84.524 -195.313 1.00 41.54 408 ARG A C 1
ATOM 2925 O O . ARG A 1 411 ? -430.663 -84.037 -194.195 1.00 49.11 408 ARG A O 1
ATOM 2933 N N . GLU A 1 412 ? -430.483 -83.888 -196.433 1.00 40.66 409 GLU A N 1
ATOM 2934 C CA . GLU A 1 412 ? -430.122 -82.485 -196.461 1.00 33.96 409 GLU A CA 1
ATOM 2935 C C . GLU A 1 412 ? -430.609 -81.889 -197.769 1.00 34.67 409 GLU A C 1
ATOM 2936 O O . GLU A 1 412 ? -430.635 -82.565 -198.792 1.00 39.89 409 GLU A O 1
ATOM 2942 N N . LYS A 1 413 ? -431.007 -80.625 -197.731 1.00 37.55 410 LYS A N 1
ATOM 2943 C CA . LYS A 1 413 ? -431.349 -79.913 -198.951 1.00 38.70 410 LYS A CA 1
ATOM 2944 C C . LYS A 1 413 ? -430.125 -79.856 -199.839 1.00 37.82 410 LYS A C 1
ATOM 2945 O O . LYS A 1 413 ? -429.024 -79.600 -199.363 1.00 39.60 410 LYS A O 1
ATOM 2951 N N . ASP A 1 414 ? -430.324 -80.087 -201.129 1.00 42.75 411 ASP A N 1
ATOM 2952 C CA . ASP A 1 414 ? -429.215 -80.224 -202.059 1.00 35.71 411 ASP A CA 1
ATOM 2953 C C . ASP A 1 414 ? -429.306 -79.268 -203.241 1.00 38.65 411 ASP A C 1
ATOM 2954 O O . ASP A 1 414 ? -430.292 -79.259 -203.976 1.00 38.70 411 ASP A O 1
ATOM 2959 N N . GLY A 1 415 ? -428.256 -78.478 -203.431 1.00 46.99 412 GLY A N 1
ATOM 2960 C CA . GLY A 1 415 ? -428.218 -77.521 -204.517 1.00 46.15 412 GLY A CA 1
ATOM 2961 C C . GLY A 1 415 ? -427.834 -78.172 -205.827 1.00 40.92 412 GLY A C 1
ATOM 2962 O O . GLY A 1 415 ? -428.546 -78.043 -206.817 1.00 46.12 412 GLY A O 1
ATOM 2963 N N . ILE A 1 416 ? -426.712 -78.884 -205.829 1.00 38.82 413 ILE A N 1
ATOM 2964 C CA . ILE A 1 416 ? -426.186 -79.462 -207.059 1.00 41.95 413 ILE A CA 1
ATOM 2965 C C . ILE A 1 416 ? -427.165 -80.496 -207.609 1.00 51.42 413 ILE A C 1
ATOM 2966 O O . ILE A 1 416 ? -427.283 -80.669 -208.821 1.00 60.78 413 ILE A O 1
ATOM 2971 N N . TRP A 1 417 ? -427.877 -81.169 -206.712 1.00 49.44 414 TRP A N 1
ATOM 2972 C CA . TRP A 1 417 ? -428.867 -82.166 -207.100 1.00 39.25 414 TRP A CA 1
ATOM 2973 C C . TRP A 1 417 ? -429.954 -81.537 -207.937 1.00 35.57 414 TRP A C 1
ATOM 2974 O O . TRP A 1 417 ? -430.357 -82.073 -208.965 1.00 46.89 414 TRP A O 1
ATOM 2985 N N . ALA A 1 418 ? -430.427 -80.387 -207.481 1.00 34.32 415 ALA A N 1
ATOM 2986 C CA . ALA A 1 418 ? -431.511 -79.699 -208.152 1.00 38.50 415 ALA A CA 1
ATOM 2987 C C . ALA A 1 418 ? -431.102 -79.306 -209.561 1.00 41.17 415 ALA A C 1
ATOM 2988 O O . ALA A 1 418 ? -431.891 -79.413 -210.496 1.00 39.76 415 ALA A O 1
ATOM 2990 N N . SER A 1 419 ? -429.859 -78.865 -209.709 1.00 54.34 416 SER A N 1
ATOM 2991 C CA . SER A 1 419 ? -429.361 -78.414 -211.000 1.00 51.85 416 SER A CA 1
ATOM 2992 C C . SER A 1 419 ? -429.336 -79.561 -211.999 1.00 55.37 416 SER A C 1
ATOM 2993 O O . SER A 1 419 ? -429.519 -79.357 -213.198 1.00 58.13 416 SER A O 1
ATOM 2996 N N . LEU A 1 420 ? -429.098 -80.767 -211.497 1.00 52.96 417 LEU A N 1
ATOM 2997 C CA . LEU A 1 420 ? -429.126 -81.956 -212.335 1.00 52.19 417 LEU A CA 1
ATOM 2998 C C . LEU A 1 420 ? -430.564 -82.354 -212.611 1.00 53.18 417 LEU A C 1
ATOM 2999 O O . LEU A 1 420 ? -430.878 -82.887 -213.675 1.00 62.32 417 LEU A O 1
ATOM 3004 N N . PHE A 1 421 ? -431.437 -82.092 -211.648 1.00 40.38 418 PHE A N 1
ATOM 3005 C CA . PHE A 1 421 ? -432.850 -82.340 -211.840 1.00 42.97 418 PHE A CA 1
ATOM 3006 C C . PHE A 1 421 ? -433.321 -81.502 -213.019 1.00 50.50 418 PHE A C 1
ATOM 3007 O O . PHE A 1 421 ? -433.877 -82.028 -213.979 1.00 59.34 418 PHE A O 1
ATOM 3015 N N . TRP A 1 422 ? -433.073 -80.200 -212.947 1.00 44.67 419 TRP A N 1
ATOM 3016 C CA . TRP A 1 422 ? -433.509 -79.282 -213.991 1.00 41.70 419 TRP A CA 1
ATOM 3017 C C . TRP A 1 422 ? -432.921 -79.635 -215.350 1.00 45.83 419 TRP A C 1
ATOM 3018 O O . TRP A 1 422 ? -433.511 -79.324 -216.382 1.00 51.10 419 TRP A O 1
ATOM 3029 N N . LEU A 1 423 ? -431.759 -80.277 -215.356 1.00 47.48 420 LEU A N 1
ATOM 3030 C CA . LEU A 1 423 ? -431.168 -80.715 -216.611 1.00 46.66 420 LEU A CA 1
ATOM 3031 C C . LEU A 1 423 ? -431.965 -81.882 -217.175 1.00 43.91 420 LEU A C 1
ATOM 3032 O O . LEU A 1 423 ? -432.274 -81.913 -218.366 1.00 49.17 420 LEU A O 1
ATOM 3037 N N . SER A 1 424 ? -432.300 -82.834 -216.312 1.00 39.89 421 SER A N 1
ATOM 3038 C CA . SER A 1 424 ? -433.071 -83.999 -216.719 1.00 46.25 421 SER A CA 1
ATOM 3039 C C . SER A 1 424 ? -434.416 -83.591 -217.308 1.00 62.58 421 SER A C 1
ATOM 3040 O O . SER A 1 424 ? -434.861 -84.154 -218.308 1.00 65.02 421 SER A O 1
ATOM 3043 N N . VAL A 1 425 ? -435.055 -82.606 -216.682 1.00 62.67 422 VAL A N 1
ATOM 3044 C CA . VAL A 1 425 ? -436.347 -82.113 -217.147 1.00 55.40 422 VAL A CA 1
ATOM 3045 C C . VAL A 1 425 ? -436.218 -81.542 -218.554 1.00 56.95 422 VAL A C 1
ATOM 3046 O O . VAL A 1 425 ? -437.007 -81.868 -219.438 1.00 72.70 422 VAL A O 1
ATOM 3050 N N . ILE A 1 426 ? -435.221 -80.687 -218.755 1.00 52.42 423 ILE A N 1
ATOM 3051 C CA . ILE A 1 426 ? -434.993 -80.084 -220.059 1.00 53.84 423 ILE A CA 1
ATOM 3052 C C . ILE A 1 426 ? -434.535 -81.148 -221.044 1.00 65.08 423 ILE A C 1
ATOM 3053 O O . ILE A 1 426 ? -434.809 -81.056 -222.240 1.00 71.81 423 ILE A O 1
ATOM 3058 N N . ALA A 1 427 ? -433.840 -82.158 -220.534 1.00 71.37 424 ALA A N 1
ATOM 3059 C CA . ALA A 1 427 ? -433.408 -83.274 -221.361 1.00 77.86 424 ALA A CA 1
ATOM 3060 C C . ALA A 1 427 ? -434.613 -84.043 -221.875 1.00 84.61 424 ALA A C 1
ATOM 3061 O O . ALA A 1 427 ? -434.692 -84.356 -223.062 1.00 94.99 424 ALA A O 1
ATOM 3063 N N . LYS A 1 428 ? -435.561 -84.337 -220.991 1.00 76.25 425 LYS A N 1
ATOM 3064 C CA . LYS A 1 428 ? -436.762 -85.060 -221.397 1.00 77.56 425 LYS A CA 1
ATOM 3065 C C . LYS A 1 428 ? -437.609 -84.171 -222.306 1.00 86.09 425 LYS A C 1
ATOM 3066 O O . LYS A 1 428 ? -438.712 -83.753 -221.961 1.00 92.20 425 LYS A O 1
ATOM 3072 N N . ARG A 1 429 ? -437.056 -83.884 -223.477 1.00 106.31 426 ARG A N 1
ATOM 3073 C CA . ARG A 1 429 ? -437.712 -83.055 -224.475 1.00 112.82 426 ARG A CA 1
ATOM 3074 C C . ARG A 1 429 ? -437.373 -83.526 -225.885 1.00 130.45 426 ARG A C 1
ATOM 3075 O O . ARG A 1 429 ? -438.104 -83.236 -226.830 1.00 136.01 426 ARG A O 1
ATOM 3083 N N . ASN A 1 430 ? -436.263 -84.251 -226.015 1.00 154.50 427 ASN A N 1
ATOM 3084 C CA . ASN A 1 430 ? -435.826 -84.793 -227.294 1.00 152.72 427 ASN A CA 1
ATOM 3085 C C . ASN A 1 430 ? -435.670 -83.709 -228.344 1.00 148.30 427 ASN A C 1
ATOM 3086 O O . ASN A 1 430 ? -436.612 -83.355 -229.055 1.00 152.87 427 ASN A O 1
ATOM 3091 N N . ALA A 1 431 ? -434.456 -83.181 -228.423 1.00 100.08 428 ALA A N 1
ATOM 3092 C CA . ALA A 1 431 ? -434.128 -82.152 -229.393 1.00 98.84 428 ALA A CA 1
ATOM 3093 C C . ALA A 1 431 ? -432.946 -82.499 -230.307 1.00 104.94 428 ALA A C 1
ATOM 3094 O O . ALA A 1 431 ? -432.271 -81.594 -230.795 1.00 105.65 428 ALA A O 1
ATOM 3096 N N . PRO A 1 432 ? -432.682 -83.796 -230.552 1.00 107.04 429 PRO A N 1
ATOM 3097 C CA . PRO A 1 432 ? -431.614 -84.023 -231.531 1.00 103.42 429 PRO A CA 1
ATOM 3098 C C . PRO A 1 432 ? -432.014 -83.517 -232.914 1.00 110.29 429 PRO A C 1
ATOM 3099 O O . PRO A 1 432 ? -433.037 -83.943 -233.449 1.00 112.17 429 PRO A O 1
ATOM 3103 N N . GLY A 1 433 ? -431.225 -82.605 -233.473 1.00 109.79 430 GLY A N 1
ATOM 3104 C CA . GLY A 1 433 ? -431.539 -82.006 -234.757 1.00 109.12 430 GLY A CA 1
ATOM 3105 C C . GLY A 1 433 ? -432.459 -80.809 -234.615 1.00 109.12 430 GLY A C 1
ATOM 3106 O O . GLY A 1 433 ? -432.034 -79.666 -234.781 1.00 113.06 430 GLY A O 1
ATOM 3107 N N . THR A 1 434 ? -433.723 -81.072 -234.301 1.00 113.05 431 THR A N 1
ATOM 3108 C CA . THR A 1 434 ? -434.714 -80.012 -234.166 1.00 114.27 431 THR A CA 1
ATOM 3109 C C . THR A 1 434 ? -434.370 -79.097 -233.000 1.00 109.24 431 THR A C 1
ATOM 3110 O O . THR A 1 434 ? -433.747 -79.536 -232.036 1.00 106.87 431 THR A O 1
ATOM 3114 N N . PRO A 1 435 ? -434.783 -77.820 -233.078 1.00 93.21 432 PRO A N 1
ATOM 3115 C CA . PRO A 1 435 ? -434.528 -76.878 -231.980 1.00 84.51 432 PRO A CA 1
ATOM 3116 C C . PRO A 1 435 ? -435.234 -77.276 -230.685 1.00 78.88 432 PRO A C 1
ATOM 3117 O O . PRO A 1 435 ? -436.271 -77.938 -230.741 1.00 83.95 432 PRO A O 1
ATOM 3121 N N . LEU A 1 436 ? -434.676 -76.872 -229.544 1.00 67.24 433 LEU A N 1
ATOM 3122 C CA . LEU A 1 436 ? -435.232 -77.232 -228.241 1.00 70.38 433 LEU A CA 1
ATOM 3123 C C . LEU A 1 436 ? -435.877 -76.062 -227.536 1.00 70.04 433 LEU A C 1
ATOM 3124 O O . LEU A 1 436 ? -435.453 -74.911 -227.658 1.00 63.70 433 LEU A O 1
ATOM 3129 N N . VAL A 1 437 ? -436.915 -76.395 -226.785 1.00 84.24 434 VAL A N 1
ATOM 3130 C CA . VAL A 1 437 ? -437.589 -75.465 -225.899 1.00 86.44 434 VAL A CA 1
ATOM 3131 C C . VAL A 1 437 ? -436.650 -75.004 -224.784 1.00 79.18 434 VAL A C 1
ATOM 3132 O O . VAL A 1 437 ? -435.993 -75.814 -224.129 1.00 75.87 434 VAL A O 1
ATOM 3136 N N . GLY A 1 438 ? -436.594 -73.693 -224.581 1.00 68.88 435 GLY A N 1
ATOM 3137 C CA . GLY A 1 438 ? -435.799 -73.118 -223.519 1.00 61.13 435 GLY A CA 1
ATOM 3138 C C . GLY A 1 438 ? -436.529 -73.195 -222.197 1.00 51.75 435 GLY A C 1
ATOM 3139 O O . GLY A 1 438 ? -437.710 -73.528 -222.142 1.00 58.23 435 GLY A O 1
ATOM 3140 N N . VAL A 1 439 ? -435.813 -72.891 -221.122 1.00 51.84 436 VAL A N 1
ATOM 3141 C CA . VAL A 1 439 ? -436.378 -72.934 -219.782 1.00 47.92 436 VAL A CA 1
ATOM 3142 C C . VAL A 1 439 ? -437.567 -71.994 -219.668 1.00 54.33 436 VAL A C 1
ATOM 3143 O O . VAL A 1 439 ? -438.568 -72.335 -219.038 1.00 62.31 436 VAL A O 1
ATOM 3147 N N . GLN A 1 440 ? -437.471 -70.824 -220.293 1.00 45.81 437 GLN A N 1
ATOM 3148 C CA . GLN A 1 440 ? -438.531 -69.836 -220.172 1.00 52.71 437 GLN A CA 1
ATOM 3149 C C . GLN A 1 440 ? -439.840 -70.434 -220.647 1.00 52.94 437 GLN A C 1
ATOM 3150 O O . GLN A 1 440 ? -440.860 -70.340 -219.968 1.00 57.92 437 GLN A O 1
ATOM 3156 N N . GLN A 1 441 ? -439.805 -71.072 -221.805 1.00 49.75 438 GLN A N 1
ATOM 3157 C CA . GLN A 1 441 ? -440.984 -71.747 -222.301 1.00 58.16 438 GLN A CA 1
ATOM 3158 C C . GLN A 1 441 ? -441.472 -72.804 -221.318 1.00 54.49 438 GLN A C 1
ATOM 3159 O O . GLN A 1 441 ? -442.621 -72.763 -220.894 1.00 63.24 438 GLN A O 1
ATOM 3165 N N . ILE A 1 442 ? -440.590 -73.730 -220.952 1.00 49.11 439 ILE A N 1
ATOM 3166 C CA . ILE A 1 442 ? -440.937 -74.832 -220.057 1.00 43.85 439 ILE A CA 1
ATOM 3167 C C . ILE A 1 442 ? -441.724 -74.344 -218.852 1.00 49.74 439 ILE A C 1
ATOM 3168 O O . ILE A 1 442 ? -442.770 -74.896 -218.518 1.00 54.76 439 ILE A O 1
ATOM 3173 N N . VAL A 1 443 ? -441.219 -73.300 -218.211 1.00 49.26 440 VAL A N 1
ATOM 3174 C CA . VAL A 1 443 ? -441.898 -72.716 -217.067 1.00 48.20 440 VAL A CA 1
ATOM 3175 C C . VAL A 1 443 ? -443.195 -72.075 -217.515 1.00 51.72 440 VAL A C 1
ATOM 3176 O O . VAL A 1 443 ? -444.210 -72.155 -216.827 1.00 66.50 440 VAL A O 1
ATOM 3180 N N . GLU A 1 444 ? -443.157 -71.437 -218.675 1.00 49.56 441 GLU A N 1
ATOM 3181 C CA . GLU A 1 444 ? -444.342 -70.797 -219.206 1.00 53.60 441 GLU A CA 1
ATOM 3182 C C . GLU A 1 444 ? -445.361 -71.837 -219.640 1.00 58.74 441 GLU A C 1
ATOM 3183 O O . GLU A 1 444 ? -446.561 -71.647 -219.467 1.00 72.50 441 GLU A O 1
ATOM 3189 N N . GLU A 1 445 ? -444.881 -72.939 -220.203 1.00 51.75 442 GLU A N 1
ATOM 3190 C CA . GLU A 1 445 ? -445.744 -74.073 -220.486 1.00 56.28 442 GLU A CA 1
ATOM 3191 C C . GLU A 1 445 ? -446.341 -74.564 -219.179 1.00 57.14 442 GLU A C 1
ATOM 3192 O O . GLU A 1 445 ? -447.528 -74.872 -219.093 1.00 61.10 442 GLU A O 1
ATOM 3198 N N . HIS A 1 446 ? -445.502 -74.625 -218.154 1.00 58.09 443 HIS A N 1
ATOM 3199 C CA . HIS A 1 446 ? -445.950 -75.050 -216.841 1.00 57.76 443 HIS A CA 1
ATOM 3200 C C . HIS A 1 446 ? -446.895 -74.019 -216.260 1.00 51.74 443 HIS A C 1
ATOM 3201 O O . HIS A 1 446 ? -447.847 -74.358 -215.568 1.00 62.51 443 HIS A O 1
ATOM 3208 N N . TRP A 1 447 ? -446.617 -72.754 -216.539 1.00 49.96 444 TRP A N 1
ATOM 3209 C CA . TRP A 1 447 ? -447.528 -71.692 -216.164 1.00 58.03 444 TRP A CA 1
ATOM 3210 C C . TRP A 1 447 ? -448.813 -71.841 -216.954 1.00 71.87 444 TRP A C 1
ATOM 3211 O O . TRP A 1 447 ? -449.892 -71.464 -216.498 1.00 77.84 444 TRP A O 1
ATOM 3222 N N . ALA A 1 448 ? -448.681 -72.397 -218.150 1.00 77.92 445 ALA A N 1
ATOM 3223 C CA . ALA A 1 448 ? -449.808 -72.540 -219.047 1.00 90.88 445 ALA A CA 1
ATOM 3224 C C . ALA A 1 448 ? -450.662 -73.743 -218.661 1.00 97.03 445 ALA A C 1
ATOM 3225 O O . ALA A 1 448 ? -451.856 -73.779 -218.941 1.00 109.43 445 ALA A O 1
ATOM 3227 N N . THR A 1 449 ? -450.070 -74.723 -217.993 1.00 87.90 446 THR A N 1
ATOM 3228 C CA . THR A 1 449 ? -450.827 -75.922 -217.664 1.00 79.69 446 THR A CA 1
ATOM 3229 C C . THR A 1 449 ? -451.605 -75.748 -216.360 1.00 81.09 446 THR A C 1
ATOM 3230 O O . THR A 1 449 ? -452.801 -76.028 -216.310 1.00 89.28 446 THR A O 1
ATOM 3234 N N . TYR A 1 450 ? -450.932 -75.262 -215.320 1.00 77.78 447 TYR A N 1
ATOM 3235 C CA . TYR A 1 450 ? -451.509 -75.218 -213.978 1.00 73.51 447 TYR A CA 1
ATOM 3236 C C . TYR A 1 450 ? -451.853 -73.812 -213.505 1.00 67.08 447 TYR A C 1
ATOM 3237 O O . TYR A 1 450 ? -452.421 -73.639 -212.425 1.00 65.93 447 TYR A O 1
ATOM 3246 N N . GLY A 1 451 ? -451.509 -72.810 -214.306 1.00 60.50 448 GLY A N 1
ATOM 3247 C CA . GLY A 1 451 ? -451.698 -71.428 -213.911 1.00 58.77 448 GLY A CA 1
ATOM 3248 C C . GLY A 1 451 ? -450.493 -70.977 -213.118 1.00 48.42 448 GLY A C 1
ATOM 3249 O O . GLY A 1 451 ? -449.735 -71.808 -212.628 1.00 47.79 448 GLY A O 1
ATOM 3250 N N . ARG A 1 452 ? -450.325 -69.666 -212.984 1.00 48.25 449 ARG A N 1
ATOM 3251 C CA . ARG A 1 452 ? -449.123 -69.106 -212.384 1.00 48.72 449 ARG A CA 1
ATOM 3252 C C . ARG A 1 452 ? -449.378 -68.550 -210.993 1.00 50.31 449 ARG A C 1
ATOM 3253 O O . ARG A 1 452 ? -450.361 -67.852 -210.760 1.00 55.11 449 ARG A O 1
ATOM 3261 N N . ASN A 1 453 ? -448.465 -68.865 -210.080 1.00 57.37 450 ASN A N 1
ATOM 3262 C CA . ASN A 1 453 ? -448.471 -68.316 -208.733 1.00 44.35 450 ASN A CA 1
ATOM 3263 C C . ASN A 1 453 ? -447.417 -67.238 -208.576 1.00 41.06 450 ASN A C 1
ATOM 3264 O O . ASN A 1 453 ? -446.239 -67.542 -208.394 1.00 49.08 450 ASN A O 1
ATOM 3269 N N . TYR A 1 454 ? -447.831 -65.982 -208.651 1.00 39.12 451 TYR A N 1
ATOM 3270 C CA . TYR A 1 454 ? -446.922 -64.879 -208.395 1.00 38.76 451 TYR A CA 1
ATOM 3271 C C . TYR A 1 454 ? -446.353 -64.982 -206.992 1.00 39.04 451 TYR A C 1
ATOM 3272 O O . TYR A 1 454 ? -447.044 -65.407 -206.077 1.00 49.78 451 TYR A O 1
ATOM 3281 N N . TYR A 1 455 ? -445.090 -64.603 -206.830 1.00 46.72 452 TYR A N 1
ATOM 3282 C CA . TYR A 1 455 ? -444.443 -64.643 -205.525 1.00 47.74 452 TYR A CA 1
ATOM 3283 C C . TYR A 1 455 ? -443.413 -63.536 -205.401 1.00 47.11 452 TYR A C 1
ATOM 3284 O O . TYR A 1 455 ? -442.629 -63.289 -206.315 1.00 53.11 452 TYR A O 1
ATOM 3293 N N . SER A 1 456 ? -443.425 -62.875 -204.253 1.00 39.20 453 SER A N 1
ATOM 3294 C CA . SER A 1 456 ? -442.542 -61.754 -203.992 1.00 41.51 453 SER A CA 1
ATOM 3295 C C . SER A 1 456 ? -442.570 -61.469 -202.512 1.00 38.23 453 SER A C 1
ATOM 3296 O O . SER A 1 456 ? -443.598 -61.655 -201.872 1.00 52.14 453 SER A O 1
ATOM 3299 N N . ARG A 1 457 ? -441.453 -60.998 -201.975 1.00 35.00 454 ARG A N 1
ATOM 3300 C CA . ARG A 1 457 ? -441.321 -60.809 -200.541 1.00 33.25 454 ARG A CA 1
ATOM 3301 C C . ARG A 1 457 ? -440.884 -59.389 -200.223 1.00 34.96 454 ARG A C 1
ATOM 3302 O O . ARG A 1 457 ? -439.940 -58.880 -200.814 1.00 49.81 454 ARG A O 1
ATOM 3310 N N . TYR A 1 458 ? -441.580 -58.757 -199.286 1.00 35.49 455 TYR A N 1
ATOM 3311 C CA . TYR A 1 458 ? -441.240 -57.416 -198.840 1.00 35.01 455 TYR A CA 1
ATOM 3312 C C . TYR A 1 458 ? -440.620 -57.462 -197.449 1.00 44.13 455 TYR A C 1
ATOM 3313 O O . TYR A 1 458 ? -441.258 -57.898 -196.491 1.00 55.16 455 TYR A O 1
ATOM 3322 N N . ASP A 1 459 ? -439.375 -57.011 -197.347 1.00 39.75 456 ASP A N 1
ATOM 3323 C CA . ASP A 1 459 ? -438.695 -56.902 -196.065 1.00 38.56 456 ASP A CA 1
ATOM 3324 C C . ASP A 1 459 ? -438.711 -55.461 -195.586 1.00 45.50 456 ASP A C 1
ATOM 3325 O O . ASP A 1 459 ? -438.505 -54.535 -196.370 1.00 47.47 456 ASP A O 1
ATOM 3330 N N . TYR A 1 460 ? -438.973 -55.278 -194.298 1.00 51.13 457 TYR A N 1
ATOM 3331 C CA . TYR A 1 460 ? -438.860 -53.968 -193.667 1.00 57.97 457 TYR A CA 1
ATOM 3332 C C . TYR A 1 460 ? -437.886 -54.054 -192.496 1.00 55.61 457 TYR A C 1
ATOM 3333 O O . TYR A 1 460 ? -438.269 -54.334 -191.364 1.00 52.84 457 TYR A O 1
ATOM 3342 N N . GLU A 1 461 ? -436.616 -53.814 -192.801 1.00 53.77 458 GLU A N 1
ATOM 3343 C CA . GLU A 1 461 ? -435.534 -53.972 -191.842 1.00 53.83 458 GLU A CA 1
ATOM 3344 C C . GLU A 1 461 ? -435.443 -52.818 -190.863 1.00 64.14 458 GLU A C 1
ATOM 3345 O O . GLU A 1 461 ? -435.826 -51.691 -191.174 1.00 67.30 458 GLU A O 1
ATOM 3351 N N . ASP A 1 462 ? -434.911 -53.115 -189.684 1.00 72.18 459 ASP A N 1
ATOM 3352 C CA . ASP A 1 462 ? -434.582 -52.101 -188.689 1.00 75.73 459 ASP A CA 1
ATOM 3353 C C . ASP A 1 462 ? -435.770 -51.244 -188.280 1.00 79.21 459 ASP A C 1
ATOM 3354 O O . ASP A 1 462 ? -435.705 -50.014 -188.315 1.00 78.00 459 ASP A O 1
ATOM 3359 N N . VAL A 1 463 ? -436.850 -51.908 -187.885 1.00 69.29 460 VAL A N 1
ATOM 3360 C CA . VAL A 1 463 ? -438.005 -51.230 -187.320 1.00 73.71 460 VAL A CA 1
ATOM 3361 C C . VAL A 1 463 ? -438.055 -51.506 -185.821 1.00 74.91 460 VAL A C 1
ATOM 3362 O O . VAL A 1 463 ? -437.486 -52.490 -185.345 1.00 70.91 460 VAL A O 1
ATOM 3366 N N . SER A 1 464 ? -438.736 -50.637 -185.082 1.00 73.57 461 SER A N 1
ATOM 3367 C CA . SER A 1 464 ? -438.890 -50.825 -183.648 1.00 68.76 461 SER A CA 1
ATOM 3368 C C . SER A 1 464 ? -439.730 -52.061 -183.384 1.00 68.86 461 SER A C 1
ATOM 3369 O O . SER A 1 464 ? -440.793 -52.236 -183.978 1.00 75.04 461 SER A O 1
ATOM 3372 N N . ALA A 1 465 ? -439.241 -52.920 -182.497 1.00 67.82 462 ALA A N 1
ATOM 3373 C CA . ALA A 1 465 ? -439.966 -54.124 -182.125 1.00 62.26 462 ALA A CA 1
ATOM 3374 C C . ALA A 1 465 ? -441.344 -53.770 -181.590 1.00 65.28 462 ALA A C 1
ATOM 3375 O O . ALA A 1 465 ? -442.270 -54.570 -181.684 1.00 65.07 462 ALA A O 1
ATOM 3377 N N . GLU A 1 466 ? -441.470 -52.579 -181.012 1.00 74.58 463 GLU A N 1
ATOM 3378 C CA . GLU A 1 466 ? -442.779 -52.043 -180.671 1.00 73.97 463 GLU A CA 1
ATOM 3379 C C . GLU A 1 466 ? -443.672 -52.066 -181.899 1.00 73.84 463 GLU A C 1
ATOM 3380 O O . GLU A 1 466 ? -444.667 -52.787 -181.954 1.00 81.85 463 GLU A O 1
ATOM 3386 N N . ALA A 1 467 ? -443.286 -51.267 -182.887 1.00 68.65 464 ALA A N 1
ATOM 3387 C CA . ALA A 1 467 ? -444.049 -51.123 -184.114 1.00 73.80 464 ALA A CA 1
ATOM 3388 C C . ALA A 1 467 ? -444.146 -52.452 -184.851 1.00 68.53 464 ALA A C 1
ATOM 3389 O O . ALA A 1 467 ? -445.172 -52.757 -185.450 1.00 60.53 464 ALA A O 1
ATOM 3391 N N . ALA A 1 468 ? -443.082 -53.246 -184.795 1.00 69.76 465 ALA A N 1
ATOM 3392 C CA . ALA A 1 468 ? -443.064 -54.524 -185.490 1.00 59.68 465 ALA A CA 1
ATOM 3393 C C . ALA A 1 468 ? -444.178 -55.409 -184.973 1.00 54.25 465 ALA A C 1
ATOM 3394 O O . ALA A 1 468 ? -444.979 -55.920 -185.751 1.00 64.95 465 ALA A O 1
ATOM 3396 N N . LYS A 1 469 ? -444.235 -55.585 -183.659 1.00 72.51 466 LYS A N 1
ATOM 3397 C CA . LYS A 1 469 ? -445.272 -56.418 -183.070 1.00 74.70 466 LYS A CA 1
ATOM 3398 C C . LYS A 1 469 ? -446.634 -55.759 -183.256 1.00 79.60 466 LYS A C 1
ATOM 3399 O O . LYS A 1 469 ? -447.644 -56.441 -183.435 1.00 80.97 466 LYS A O 1
ATOM 3405 N N . ALA A 1 470 ? -446.650 -54.430 -183.210 1.00 80.28 467 ALA A N 1
ATOM 3406 C CA . ALA A 1 470 ? -447.874 -53.668 -183.410 1.00 66.98 467 ALA A CA 1
ATOM 3407 C C . ALA A 1 470 ? -448.486 -54.005 -184.766 1.00 66.43 467 ALA A C 1
ATOM 3408 O O . ALA A 1 470 ? -449.701 -54.151 -184.889 1.00 70.21 467 ALA A O 1
ATOM 3410 N N . VAL A 1 471 ? -447.635 -54.145 -185.776 1.00 69.82 468 VAL A N 1
ATOM 3411 C CA . VAL A 1 471 ? -448.087 -54.519 -187.110 1.00 64.08 468 VAL A CA 1
ATOM 3412 C C . VAL A 1 471 ? -448.589 -55.960 -187.121 1.00 56.19 468 VAL A C 1
ATOM 3413 O O . VAL A 1 471 ? -449.550 -56.286 -187.813 1.00 58.37 468 VAL A O 1
ATOM 3417 N N . MET A 1 472 ? -447.919 -56.824 -186.369 1.00 55.95 469 MET A N 1
ATOM 3418 C CA . MET A 1 472 ? -448.303 -58.227 -186.297 1.00 59.39 469 MET A CA 1
ATOM 3419 C C . MET A 1 472 ? -449.677 -58.379 -185.658 1.00 69.81 469 MET A C 1
ATOM 3420 O O . MET A 1 472 ? -450.534 -59.094 -186.175 1.00 67.01 469 MET A O 1
ATOM 3425 N N . ASP A 1 473 ? -449.874 -57.703 -184.529 1.00 76.05 470 ASP A N 1
ATOM 3426 C CA . ASP A 1 473 ? -451.141 -57.747 -183.809 1.00 67.60 470 ASP A CA 1
ATOM 3427 C C . ASP A 1 473 ? -452.259 -57.135 -184.641 1.00 63.86 470 ASP A C 1
ATOM 3428 O O . ASP A 1 473 ? -453.358 -57.678 -184.717 1.00 70.59 470 ASP A O 1
ATOM 3433 N N . THR A 1 474 ? -451.968 -55.995 -185.253 1.00 59.98 471 THR A N 1
ATOM 3434 C CA . THR A 1 474 ? -452.942 -55.291 -186.074 1.00 63.16 471 THR A CA 1
ATOM 3435 C C . THR A 1 474 ? -453.470 -56.173 -187.204 1.00 72.21 471 THR A C 1
ATOM 3436 O O . THR A 1 474 ? -454.675 -56.247 -187.425 1.00 85.08 471 THR A O 1
ATOM 3440 N N . VAL A 1 475 ? -452.572 -56.847 -187.912 1.00 79.27 472 VAL A N 1
ATOM 3441 C CA . VAL A 1 475 ? -452.976 -57.680 -189.039 1.00 77.02 472 VAL A CA 1
ATOM 3442 C C . VAL A 1 475 ? -453.714 -58.908 -188.550 1.00 78.12 472 VAL A C 1
ATOM 3443 O O . VAL A 1 475 ? -454.633 -59.382 -189.206 1.00 78.72 472 VAL A O 1
ATOM 3447 N N . GLU A 1 476 ? -453.287 -59.442 -187.414 1.00 80.65 473 GLU A N 1
ATOM 3448 C CA . GLU A 1 476 ? -454.075 -60.450 -186.741 1.00 73.45 473 GLU A CA 1
ATOM 3449 C C . GLU A 1 476 ? -455.342 -59.741 -186.260 1.00 85.61 473 GLU A C 1
ATOM 3450 O O . GLU A 1 476 ? -456.310 -59.648 -187.016 1.00 101.59 473 GLU A O 1
ATOM 3456 N N . ASN A 1 477 ? -455.307 -59.191 -185.046 1.00 85.08 474 ASN A N 1
ATOM 3457 C CA . ASN A 1 477 ? -456.487 -58.660 -184.353 1.00 90.05 474 ASN A CA 1
ATOM 3458 C C . ASN A 1 477 ? -457.552 -58.007 -185.234 1.00 112.80 474 ASN A C 1
ATOM 3459 O O . ASN A 1 477 ? -458.729 -58.360 -185.156 1.00 113.39 474 ASN A O 1
ATOM 3464 N N . THR A 1 478 ? -457.144 -57.065 -186.077 1.00 172.88 475 THR A N 1
ATOM 3465 C CA . THR A 1 478 ? -458.107 -56.294 -186.857 1.00 178.52 475 THR A CA 1
ATOM 3466 C C . THR A 1 478 ? -458.749 -57.154 -187.949 1.00 176.34 475 THR A C 1
ATOM 3467 O O . THR A 1 478 ? -459.892 -56.915 -188.336 1.00 182.35 475 THR A O 1
ATOM 3471 N N . VAL A 1 479 ? -458.021 -58.156 -188.436 1.00 143.71 476 VAL A N 1
ATOM 3472 C CA . VAL A 1 479 ? -458.556 -59.061 -189.452 1.00 148.09 476 VAL A CA 1
ATOM 3473 C C . VAL A 1 479 ? -459.311 -60.225 -188.804 1.00 149.13 476 VAL A C 1
ATOM 3474 O O . VAL A 1 479 ? -460.264 -60.741 -189.389 1.00 150.73 476 VAL A O 1
ATOM 3478 N N . VAL A 1 480 ? -458.889 -60.630 -187.603 1.00 136.09 477 VAL A N 1
ATOM 3479 C CA . VAL A 1 480 ? -459.503 -61.774 -186.919 1.00 136.04 477 VAL A CA 1
ATOM 3480 C C . VAL A 1 480 ? -461.007 -61.573 -186.778 1.00 145.90 477 VAL A C 1
ATOM 3481 O O . VAL A 1 480 ? -461.796 -62.409 -187.220 1.00 143.51 477 VAL A O 1
ATOM 3485 N N . ASP A 1 481 ? -461.392 -60.453 -186.175 1.00 161.35 478 ASP A N 1
ATOM 3486 C CA . ASP A 1 481 ? -462.789 -60.188 -185.856 1.00 171.14 478 ASP A CA 1
ATOM 3487 C C . ASP A 1 481 ? -463.433 -59.336 -186.952 1.00 182.49 478 ASP A C 1
ATOM 3488 O O . ASP A 1 481 ? -464.205 -58.414 -186.683 1.00 177.62 478 ASP A O 1
ATOM 3493 N N . ASP A 1 482 ? -463.100 -59.677 -188.194 1.00 257.40 479 ASP A N 1
ATOM 3494 C CA . ASP A 1 482 ? -463.660 -59.039 -189.378 1.00 257.85 479 ASP A CA 1
ATOM 3495 C C . ASP A 1 482 ? -463.137 -59.784 -190.600 1.00 251.02 479 ASP A C 1
ATOM 3496 O O . ASP A 1 482 ? -462.627 -59.171 -191.533 1.00 251.23 479 ASP A O 1
ATOM 3501 N N . VAL A 1 483 ? -463.250 -61.110 -190.570 1.00 138.76 480 VAL A N 1
ATOM 3502 C CA . VAL A 1 483 ? -462.750 -61.966 -191.647 1.00 115.70 480 VAL A CA 1
ATOM 3503 C C . VAL A 1 483 ? -463.099 -61.392 -193.032 1.00 119.96 480 VAL A C 1
ATOM 3504 O O . VAL A 1 483 ? -462.221 -61.270 -193.883 1.00 101.04 480 VAL A O 1
ATOM 3508 N N . PRO A 1 484 ? -464.369 -60.998 -193.252 1.00 157.67 481 PRO A N 1
ATOM 3509 C CA . PRO A 1 484 ? -464.737 -60.450 -194.558 1.00 156.18 481 PRO A CA 1
ATOM 3510 C C . PRO A 1 484 ? -464.615 -58.926 -194.596 1.00 157.27 481 PRO A C 1
ATOM 3511 O O . PRO A 1 484 ? -465.568 -58.215 -194.917 1.00 159.32 481 PRO A O 1
ATOM 3515 N N . ASN A 1 485 ? -463.427 -58.439 -194.261 1.00 140.74 482 ASN A N 1
ATOM 3516 C CA . ASN A 1 485 ? -463.121 -57.020 -194.346 1.00 137.04 482 ASN A CA 1
ATOM 3517 C C . ASN A 1 485 ? -462.455 -56.750 -195.689 1.00 122.29 482 ASN A C 1
ATOM 3518 O O . ASN A 1 485 ? -462.383 -57.643 -196.535 1.00 120.18 482 ASN A O 1
ATOM 3523 N N . LEU A 1 486 ? -461.987 -55.524 -195.895 1.00 98.84 483 LEU A N 1
ATOM 3524 C CA . LEU A 1 486 ? -461.050 -55.250 -196.974 1.00 86.95 483 LEU A CA 1
ATOM 3525 C C . LEU A 1 486 ? -461.594 -55.424 -198.386 1.00 86.90 483 LEU A C 1
ATOM 3526 O O . LEU A 1 486 ? -462.803 -55.442 -198.619 1.00 94.05 483 LEU A O 1
ATOM 3531 N N . ASN A 1 487 ? -460.655 -55.573 -199.316 1.00 70.83 484 ASN A N 1
ATOM 3532 C CA . ASN A 1 487 ? -460.925 -55.538 -200.739 1.00 77.99 484 ASN A CA 1
ATOM 3533 C C . ASN A 1 487 ? -460.802 -56.927 -201.353 1.00 64.40 484 ASN A C 1
ATOM 3534 O O . ASN A 1 487 ? -460.953 -57.934 -200.661 1.00 64.87 484 ASN A O 1
ATOM 3539 N N . GLY A 1 488 ? -460.534 -56.974 -202.655 1.00 60.06 485 GLY A N 1
ATOM 3540 C CA . GLY A 1 488 ? -460.378 -58.231 -203.365 1.00 61.69 485 GLY A CA 1
ATOM 3541 C C . GLY A 1 488 ? -461.586 -59.133 -203.212 1.00 73.74 485 GLY A C 1
ATOM 3542 O O . GLY A 1 488 ? -462.661 -58.681 -202.825 1.00 76.50 485 GLY A O 1
ATOM 3543 N N . VAL A 1 489 ? -461.407 -60.413 -203.520 1.00 74.25 486 VAL A N 1
ATOM 3544 C CA . VAL A 1 489 ? -462.457 -61.403 -203.302 1.00 65.66 486 VAL A CA 1
ATOM 3545 C C . VAL A 1 489 ? -462.576 -61.723 -201.819 1.00 69.54 486 VAL A C 1
ATOM 3546 O O . VAL A 1 489 ? -461.928 -61.091 -200.986 1.00 68.72 486 VAL A O 1
ATOM 3550 N N . ALA A 1 490 ? -463.410 -62.704 -201.494 1.00 83.89 487 ALA A N 1
ATOM 3551 C CA . ALA A 1 490 ? -463.682 -63.046 -200.107 1.00 92.83 487 ALA A CA 1
ATOM 3552 C C . ALA A 1 490 ? -462.409 -63.513 -199.418 1.00 81.26 487 ALA A C 1
ATOM 3553 O O . ALA A 1 490 ? -462.039 -64.682 -199.498 1.00 81.06 487 ALA A O 1
ATOM 3555 N N . CYS A 1 491 ? -461.730 -62.581 -198.758 1.00 83.66 488 CYS A N 1
ATOM 3556 C CA . CYS A 1 491 ? -460.536 -62.901 -197.988 1.00 84.72 488 CYS A CA 1
ATOM 3557 C C . CYS A 1 491 ? -460.898 -63.617 -196.692 1.00 87.30 488 CYS A C 1
ATOM 3558 O O . CYS A 1 491 ? -461.425 -62.998 -195.773 1.00 98.24 488 CYS A O 1
ATOM 3561 N N . LYS A 1 492 ? -460.617 -64.917 -196.626 1.00 92.97 489 LYS A N 1
ATOM 3562 C CA . LYS A 1 492 ? -460.990 -65.722 -195.465 1.00 97.33 489 LYS A CA 1
ATOM 3563 C C . LYS A 1 492 ? -459.849 -66.587 -194.949 1.00 92.88 489 LYS A C 1
ATOM 3564 O O . LYS A 1 492 ? -458.700 -66.418 -195.348 1.00 97.85 489 LYS A O 1
ATOM 3570 N N . THR A 1 493 ? -460.177 -67.501 -194.039 1.00 75.97 490 THR A N 1
ATOM 3571 C CA . THR A 1 493 ? -459.206 -68.446 -193.503 1.00 66.88 490 THR A CA 1
ATOM 3572 C C . THR A 1 493 ? -457.998 -67.705 -192.934 1.00 69.65 490 THR A C 1
ATOM 3573 O O . THR A 1 493 ? -456.889 -68.225 -192.915 1.00 82.21 490 THR A O 1
ATOM 3577 N N . ILE A 1 494 ? -458.224 -66.470 -192.503 1.00 64.95 491 ILE A N 1
ATOM 3578 C CA . ILE A 1 494 ? -457.192 -65.668 -191.853 1.00 69.99 491 ILE A CA 1
ATOM 3579 C C . ILE A 1 494 ? -456.845 -66.207 -190.460 1.00 72.19 491 ILE A C 1
ATOM 3580 O O . ILE A 1 494 ? -457.731 -66.461 -189.648 1.00 73.66 491 ILE A O 1
ATOM 3585 N N . ASP A 1 495 ? -455.554 -66.382 -190.188 1.00 68.11 492 ASP A N 1
ATOM 3586 C CA . ASP A 1 495 ? -455.111 -66.957 -188.918 1.00 67.03 492 ASP A CA 1
ATOM 3587 C C . ASP A 1 495 ? -453.632 -66.711 -188.661 1.00 61.48 492 ASP A C 1
ATOM 3588 O O . ASP A 1 495 ? -452.895 -66.325 -189.564 1.00 62.49 492 ASP A O 1
ATOM 3593 N N . ASN A 1 496 ? -453.208 -66.942 -187.421 1.00 68.60 493 ASN A N 1
ATOM 3594 C CA . ASN A 1 496 ? -451.789 -66.995 -187.101 1.00 67.53 493 ASN A CA 1
ATOM 3595 C C . ASN A 1 496 ? -451.354 -68.452 -187.157 1.00 71.84 493 ASN A C 1
ATOM 3596 O O . ASN A 1 496 ? -451.674 -69.243 -186.271 1.00 76.04 493 ASN A O 1
ATOM 3601 N N . PHE A 1 497 ? -450.629 -68.791 -188.218 1.00 73.82 494 PHE A N 1
ATOM 3602 C CA . PHE A 1 497 ? -450.381 -70.179 -188.593 1.00 75.61 494 PHE A CA 1
ATOM 3603 C C . PHE A 1 497 ? -449.833 -71.049 -187.472 1.00 74.50 494 PHE A C 1
ATOM 3604 O O . PHE A 1 497 ? -448.749 -70.801 -186.940 1.00 73.37 494 PHE A O 1
ATOM 3612 N N . SER A 1 498 ? -450.604 -72.077 -187.132 1.00 76.75 495 SER A N 1
ATOM 3613 C CA . SER A 1 498 ? -450.175 -73.101 -186.197 1.00 75.98 495 SER A CA 1
ATOM 3614 C C . SER A 1 498 ? -450.156 -74.427 -186.944 1.00 74.17 495 SER A C 1
ATOM 3615 O O . SER A 1 498 ? -450.961 -74.647 -187.851 1.00 76.30 495 SER A O 1
ATOM 3618 N N . TYR A 1 499 ? -449.214 -75.291 -186.584 1.00 62.25 496 TYR A N 1
ATOM 3619 C CA . TYR A 1 499 ? -449.058 -76.577 -187.250 1.00 67.40 496 TYR A CA 1
ATOM 3620 C C . TYR A 1 499 ? -448.705 -77.678 -186.258 1.00 74.91 496 TYR A C 1
ATOM 3621 O O . TYR A 1 499 ? -447.919 -77.467 -185.333 1.00 70.55 496 TYR A O 1
ATOM 3630 N N . THR A 1 500 ? -449.299 -78.851 -186.464 1.00 78.15 497 THR A N 1
ATOM 3631 C CA . THR A 1 500 ? -449.071 -80.007 -185.604 1.00 76.47 497 THR A CA 1
ATOM 3632 C C . THR A 1 500 ? -448.367 -81.109 -186.388 1.00 71.25 497 THR A C 1
ATOM 3633 O O . THR A 1 500 ? -448.888 -81.593 -187.390 1.00 76.13 497 THR A O 1
ATOM 3637 N N . ASP A 1 501 ? -447.185 -81.505 -185.926 1.00 68.17 498 ASP A N 1
ATOM 3638 C CA . ASP A 1 501 ? -446.372 -82.477 -186.646 1.00 72.72 498 ASP A CA 1
ATOM 3639 C C . ASP A 1 501 ? -447.095 -83.822 -186.674 1.00 67.04 498 ASP A C 1
ATOM 3640 O O . ASP A 1 501 ? -447.490 -84.325 -185.627 1.00 75.83 498 ASP A O 1
ATOM 3645 N N . PRO A 1 502 ? -447.280 -84.405 -187.872 1.00 58.80 499 PRO A N 1
ATOM 3646 C CA . PRO A 1 502 ? -448.045 -85.649 -188.005 1.00 64.17 499 PRO A CA 1
ATOM 3647 C C . PRO A 1 502 ? -447.284 -86.902 -187.576 1.00 74.05 499 PRO A C 1
ATOM 3648 O O . PRO A 1 502 ? -447.913 -87.935 -187.345 1.00 84.59 499 PRO A O 1
ATOM 3652 N N . ILE A 1 503 ? -445.962 -86.815 -187.471 1.00 68.67 500 ILE A N 1
ATOM 3653 C CA . ILE A 1 503 ? -445.149 -87.987 -187.170 1.00 65.42 500 ILE A CA 1
ATOM 3654 C C . ILE A 1 503 ? -444.735 -88.048 -185.703 1.00 66.65 500 ILE A C 1
ATOM 3655 O O . ILE A 1 503 ? -444.719 -89.127 -185.113 1.00 74.89 500 ILE A O 1
ATOM 3660 N N . ASP A 1 504 ? -444.387 -86.903 -185.120 1.00 63.48 501 ASP A N 1
ATOM 3661 C CA . ASP A 1 504 ? -443.935 -86.864 -183.729 1.00 66.36 501 ASP A CA 1
ATOM 3662 C C . ASP A 1 504 ? -444.971 -86.219 -182.815 1.00 78.29 501 ASP A C 1
ATOM 3663 O O . ASP A 1 504 ? -444.951 -86.427 -181.603 1.00 91.70 501 ASP A O 1
ATOM 3668 N N . GLY A 1 505 ? -445.870 -85.431 -183.393 1.00 74.48 502 GLY A N 1
ATOM 3669 C CA . GLY A 1 505 ? -446.928 -84.802 -182.624 1.00 68.50 502 GLY A CA 1
ATOM 3670 C C . GLY A 1 505 ? -446.549 -83.463 -182.012 1.00 77.29 502 GLY A C 1
ATOM 3671 O O . GLY A 1 505 ? -447.209 -82.997 -181.084 1.00 82.60 502 GLY A O 1
ATOM 3672 N N . SER A 1 506 ? -445.487 -82.842 -182.518 1.00 84.29 503 SER A N 1
ATOM 3673 C CA . SER A 1 506 ? -445.083 -81.517 -182.052 1.00 80.83 503 SER A CA 1
ATOM 3674 C C . SER A 1 506 ? -446.124 -80.498 -182.489 1.00 73.11 503 SER A C 1
ATOM 3675 O O . SER A 1 506 ? -446.781 -80.676 -183.511 1.00 66.64 503 SER A O 1
ATOM 3678 N N . VAL A 1 507 ? -446.285 -79.450 -181.688 1.00 76.46 504 VAL A N 1
ATOM 3679 C CA . VAL A 1 507 ? -447.172 -78.342 -182.016 1.00 75.40 504 VAL A CA 1
ATOM 3680 C C . VAL A 1 507 ? -446.372 -77.058 -182.174 1.00 78.35 504 VAL A C 1
ATOM 3681 O O . VAL A 1 507 ? -445.670 -76.642 -181.253 1.00 81.81 504 VAL A O 1
ATOM 3685 N N . SER A 1 508 ? -446.497 -76.427 -183.336 1.00 69.70 505 SER A N 1
ATOM 3686 C CA . SER A 1 508 ? -445.772 -75.199 -183.628 1.00 63.16 505 SER A CA 1
ATOM 3687 C C . SER A 1 508 ? -446.762 -74.067 -183.875 1.00 60.82 505 SER A C 1
ATOM 3688 O O . SER A 1 508 ? -447.750 -74.249 -184.583 1.00 61.12 505 SER A O 1
ATOM 3691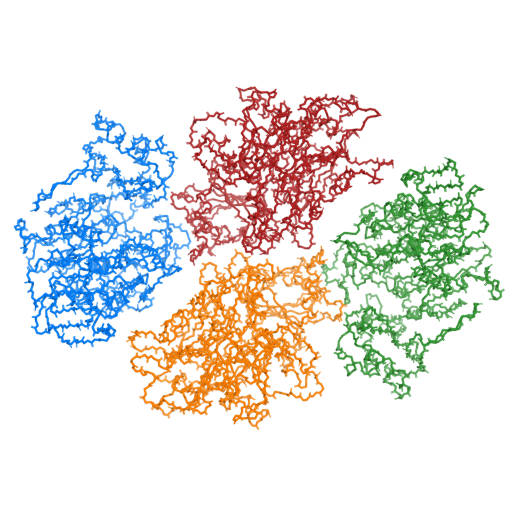 N N . THR A 1 509 ? -446.488 -72.903 -183.293 1.00 53.20 506 THR A N 1
ATOM 3692 C CA . THR A 1 509 ? -447.398 -71.763 -183.372 1.00 56.97 506 THR A CA 1
ATOM 3693 C C . THR A 1 509 ? -446.703 -70.462 -183.768 1.00 60.29 506 THR A C 1
ATOM 3694 O O . THR A 1 509 ? -445.485 -70.410 -183.903 1.00 61.13 506 THR A O 1
ATOM 3698 N N . LYS A 1 510 ? -447.510 -69.416 -183.929 1.00 60.95 507 LYS A N 1
ATOM 3699 C CA . LYS A 1 510 ? -447.063 -68.084 -184.346 1.00 63.59 507 LYS A CA 1
ATOM 3700 C C . LYS A 1 510 ? -446.011 -68.117 -185.447 1.00 65.97 507 LYS A C 1
ATOM 3701 O O . LYS A 1 510 ? -445.068 -67.331 -185.433 1.00 73.07 507 LYS A O 1
ATOM 3707 N N . GLN A 1 511 ? -446.174 -69.022 -186.403 1.00 64.06 508 GLN A N 1
ATOM 3708 C CA . GLN A 1 511 ? -445.240 -69.115 -187.516 1.00 72.22 508 GLN A CA 1
ATOM 3709 C C . GLN A 1 511 ? -445.795 -68.414 -188.760 1.00 77.30 508 GLN A C 1
ATOM 3710 O O . GLN A 1 511 ? -445.642 -68.892 -189.887 1.00 70.66 508 GLN A O 1
ATOM 3716 N N . GLY A 1 512 ? -446.426 -67.264 -188.534 1.00 89.85 509 GLY A N 1
ATOM 3717 C CA . GLY A 1 512 ? -446.905 -66.413 -189.611 1.00 91.39 509 GLY A CA 1
ATOM 3718 C C . GLY A 1 512 ? -448.381 -66.073 -189.538 1.00 88.51 509 GLY A C 1
ATOM 3719 O O . GLY A 1 512 ? -449.237 -66.955 -189.488 1.00 88.18 509 GLY A O 1
ATOM 3720 N N . VAL A 1 513 ? -448.676 -64.779 -189.534 1.00 62.52 510 VAL A N 1
ATOM 3721 C CA . VAL A 1 513 ? -450.043 -64.316 -189.664 1.00 49.78 510 VAL A CA 1
ATOM 3722 C C . VAL A 1 513 ? -450.440 -64.439 -191.122 1.00 51.71 510 VAL A C 1
ATOM 3723 O O . VAL A 1 513 ? -449.970 -63.675 -191.960 1.00 59.72 510 VAL A O 1
ATOM 3727 N N . ARG A 1 514 ? -451.283 -65.416 -191.431 1.00 54.44 511 ARG A N 1
ATOM 3728 C CA . ARG A 1 514 ? -451.763 -65.587 -192.793 1.00 48.36 511 ARG A CA 1
ATOM 3729 C C . ARG A 1 514 ? -452.973 -64.706 -193.052 1.00 51.05 511 ARG A C 1
ATOM 3730 O O . ARG A 1 514 ? -453.700 -64.348 -192.127 1.00 60.54 511 ARG A O 1
ATOM 3738 N N . VAL A 1 515 ? -453.181 -64.351 -194.314 1.00 53.37 512 VAL A N 1
ATOM 3739 C CA . VAL A 1 515 ? -454.397 -63.660 -194.721 1.00 52.57 512 VAL A CA 1
ATOM 3740 C C . VAL A 1 515 ? -454.824 -64.169 -196.092 1.00 54.05 512 VAL A C 1
ATOM 3741 O O . VAL A 1 515 ? -454.525 -63.559 -197.115 1.00 54.16 512 VAL A O 1
ATOM 3745 N N . LEU A 1 516 ? -455.530 -65.294 -196.098 1.00 46.66 513 LEU A N 1
ATOM 3746 C CA . LEU A 1 516 ? -455.832 -66.000 -197.336 1.00 53.15 513 LEU A CA 1
ATOM 3747 C C . LEU A 1 516 ? -457.024 -65.416 -198.089 1.00 65.51 513 LEU A C 1
ATOM 3748 O O . LEU A 1 516 ? -457.933 -64.850 -197.487 1.00 83.20 513 LEU A O 1
ATOM 3753 N N . PHE A 1 517 ? -457.002 -65.555 -199.413 1.00 64.51 514 PHE A N 1
ATOM 3754 C CA . PHE A 1 517 ? -458.135 -65.186 -200.253 1.00 56.71 514 PHE A CA 1
ATOM 3755 C C . PHE A 1 517 ? -458.815 -66.448 -200.754 1.00 57.33 514 PHE A C 1
ATOM 3756 O O . PHE A 1 517 ? -458.395 -67.557 -200.430 1.00 55.75 514 PHE A O 1
ATOM 3764 N N . GLU A 1 518 ? -459.869 -66.277 -201.541 1.00 68.29 515 GLU A N 1
ATOM 3765 C CA . GLU A 1 518 ? -460.666 -67.407 -201.990 1.00 72.72 515 GLU A CA 1
ATOM 3766 C C . GLU A 1 518 ? -459.962 -68.202 -203.087 1.00 75.07 515 GLU A C 1
ATOM 3767 O O . GLU A 1 518 ? -459.782 -69.412 -202.964 1.00 75.46 515 GLU A O 1
ATOM 3773 N N . ASP A 1 519 ? -459.561 -67.514 -204.153 1.00 76.62 516 ASP A N 1
ATOM 3774 C CA . ASP A 1 519 ? -458.977 -68.165 -205.326 1.00 72.66 516 ASP A CA 1
ATOM 3775 C C . ASP A 1 519 ? -457.711 -68.945 -204.998 1.00 74.51 516 ASP A C 1
ATOM 3776 O O . ASP A 1 519 ? -457.347 -69.877 -205.714 1.00 80.36 516 ASP A O 1
ATOM 3781 N N . GLY A 1 520 ? -457.042 -68.546 -203.922 1.00 77.79 517 GLY A N 1
ATOM 3782 C CA . GLY A 1 520 ? -455.816 -69.191 -203.487 1.00 70.44 517 GLY A CA 1
ATOM 3783 C C . GLY A 1 520 ? -454.759 -68.178 -203.096 1.00 63.31 517 GLY A C 1
ATOM 3784 O O . GLY A 1 520 ? -453.737 -68.527 -202.508 1.00 58.77 517 GLY A O 1
ATOM 3785 N N . SER A 1 521 ? -455.012 -66.916 -203.425 1.00 65.06 518 SER A N 1
ATOM 3786 C CA . SER A 1 521 ? -454.075 -65.840 -203.139 1.00 57.55 518 SER A CA 1
ATOM 3787 C C . SER A 1 521 ? -453.926 -65.657 -201.633 1.00 48.97 518 SER A C 1
ATOM 3788 O O . SER A 1 521 ? -454.747 -66.145 -200.864 1.00 55.10 518 SER A O 1
ATOM 3791 N N . ARG A 1 522 ? -452.869 -64.967 -201.217 1.00 48.43 519 ARG A N 1
ATOM 3792 C CA . ARG A 1 522 ? -452.613 -64.727 -199.804 1.00 52.48 519 ARG A CA 1
ATOM 3793 C C . ARG A 1 522 ? -451.473 -63.740 -199.637 1.00 53.33 519 ARG A C 1
ATOM 3794 O O . ARG A 1 522 ? -450.622 -63.620 -200.516 1.00 55.43 519 ARG A O 1
ATOM 3802 N N . PHE A 1 523 ? -451.457 -63.034 -198.511 1.00 53.18 520 PHE A N 1
ATOM 3803 C CA . PHE A 1 523 ? -450.282 -62.276 -198.114 1.00 48.90 520 PHE A CA 1
ATOM 3804 C C . PHE A 1 523 ? -449.992 -62.610 -196.671 1.00 52.84 520 PHE A C 1
ATOM 3805 O O . PHE A 1 523 ? -450.896 -62.697 -195.841 1.00 61.85 520 PHE A O 1
ATOM 3813 N N . VAL A 1 524 ? -448.713 -62.811 -196.390 1.00 59.09 521 VAL A N 1
ATOM 3814 C CA . VAL A 1 524 ? -448.276 -63.330 -195.111 1.00 44.65 521 VAL A CA 1
ATOM 3815 C C . VAL A 1 524 ? -447.236 -62.438 -194.482 1.00 42.17 521 VAL A C 1
ATOM 3816 O O . VAL A 1 524 ? -446.297 -62.004 -195.143 1.00 45.60 521 VAL A O 1
ATOM 3820 N N . LEU A 1 525 ? -447.414 -62.183 -193.193 1.00 41.09 522 LEU A N 1
ATOM 3821 C CA . LEU A 1 525 ? -446.405 -61.509 -192.405 1.00 44.11 522 LEU A CA 1
ATOM 3822 C C . LEU A 1 525 ? -445.761 -62.471 -191.429 1.00 51.12 522 LEU A C 1
ATOM 3823 O O . LEU A 1 525 ? -446.449 -63.160 -190.682 1.00 54.19 522 LEU A O 1
ATOM 3828 N N . ARG A 1 526 ? -444.435 -62.494 -191.434 1.00 49.36 523 ARG A N 1
ATOM 3829 C CA . ARG A 1 526 ? -443.673 -63.305 -190.505 1.00 43.52 523 ARG A CA 1
ATOM 3830 C C . ARG A 1 526 ? -442.620 -62.434 -189.862 1.00 42.53 523 ARG A C 1
ATOM 3831 O O . ARG A 1 526 ? -442.020 -61.586 -190.514 1.00 38.72 523 ARG A O 1
ATOM 3839 N N . LEU A 1 527 ? -442.414 -62.633 -188.570 1.00 45.38 524 LEU A N 1
ATOM 3840 C CA . LEU A 1 527 ? -441.498 -61.798 -187.823 1.00 40.70 524 LEU A CA 1
ATOM 3841 C C . LEU A 1 527 ? -440.191 -62.532 -187.650 1.00 43.27 524 LEU A C 1
ATOM 3842 O O . LEU A 1 527 ? -440.151 -63.612 -187.064 1.00 47.48 524 LEU A O 1
ATOM 3847 N N . SER A 1 528 ? -439.128 -61.944 -188.183 1.00 55.91 525 SER A N 1
ATOM 3848 C CA . SER A 1 528 ? -437.789 -62.487 -188.029 1.00 55.53 525 SER A CA 1
ATOM 3849 C C . SER A 1 528 ? -436.969 -61.495 -187.216 1.00 52.12 525 SER A C 1
ATOM 3850 O O . SER A 1 528 ? -436.693 -60.385 -187.670 1.00 39.71 525 SER A O 1
ATOM 3853 N N . GLY A 1 529 ? -436.626 -61.895 -185.994 1.00 76.31 526 GLY A N 1
ATOM 3854 C CA . GLY A 1 529 ? -435.817 -61.081 -185.106 1.00 80.47 526 GLY A CA 1
ATOM 3855 C C . GLY A 1 529 ? -435.231 -61.898 -183.968 1.00 104.41 526 GLY A C 1
ATOM 3856 O O . GLY A 1 529 ? -435.951 -62.336 -183.070 1.00 104.76 526 GLY A O 1
ATOM 3857 N N . THR A 1 530 ? -433.916 -62.104 -184.015 1.00 141.25 527 THR A N 1
ATOM 3858 C CA . THR A 1 530 ? -433.203 -62.861 -182.991 1.00 144.73 527 THR A CA 1
ATOM 3859 C C . THR A 1 530 ? -432.515 -61.891 -182.042 1.00 145.95 527 THR A C 1
ATOM 3860 O O . THR A 1 530 ? -431.517 -61.265 -182.398 1.00 149.39 527 THR A O 1
ATOM 3864 N N . GLY A 1 531 ? -433.060 -61.765 -180.837 1.00 112.30 528 GLY A N 1
ATOM 3865 C CA . GLY A 1 531 ? -432.475 -60.914 -179.819 1.00 109.13 528 GLY A CA 1
ATOM 3866 C C . GLY A 1 531 ? -432.863 -59.456 -179.970 1.00 107.81 528 GLY A C 1
ATOM 3867 O O . GLY A 1 531 ? -433.828 -59.131 -180.660 1.00 97.80 528 GLY A O 1
ATOM 3868 N N . SER A 1 532 ? -432.098 -58.578 -179.326 1.00 169.70 529 SER A N 1
ATOM 3869 C CA . SER A 1 532 ? -432.412 -57.154 -179.303 1.00 170.35 529 SER A CA 1
ATOM 3870 C C . SER A 1 532 ? -431.601 -56.404 -180.360 1.00 167.56 529 SER A C 1
ATOM 3871 O O . SER A 1 532 ? -430.426 -56.093 -180.165 1.00 170.82 529 SER A O 1
ATOM 3874 N N . SER A 1 533 ? -432.247 -56.132 -181.487 1.00 116.62 530 SER A N 1
ATOM 3875 C CA . SER A 1 533 ? -431.628 -55.400 -182.586 1.00 104.64 530 SER A CA 1
ATOM 3876 C C . SER A 1 533 ? -432.701 -54.953 -183.565 1.00 104.41 530 SER A C 1
ATOM 3877 O O . SER A 1 533 ? -432.490 -54.952 -184.779 1.00 89.34 530 SER A O 1
ATOM 3880 N N . GLY A 1 534 ? -433.851 -54.569 -183.020 1.00 101.33 531 GLY A N 1
ATOM 3881 C CA . GLY A 1 534 ? -435.021 -54.279 -183.823 1.00 81.06 531 GLY A CA 1
ATOM 3882 C C . GLY A 1 534 ? -435.648 -55.567 -184.307 1.00 70.07 531 GLY A C 1
ATOM 3883 O O . GLY A 1 534 ? -435.571 -56.600 -183.639 1.00 64.52 531 GLY A O 1
ATOM 3884 N N . ALA A 1 535 ? -436.271 -55.503 -185.476 1.00 68.52 532 ALA A N 1
ATOM 3885 C CA . ALA A 1 535 ? -436.848 -56.681 -186.101 1.00 54.61 532 ALA A CA 1
ATOM 3886 C C . ALA A 1 535 ? -437.089 -56.395 -187.569 1.00 42.83 532 ALA A C 1
ATOM 3887 O O . ALA A 1 535 ? -436.952 -55.256 -188.011 1.00 48.60 532 ALA A O 1
ATOM 3889 N N . THR A 1 536 ? -437.433 -57.432 -188.323 1.00 53.61 533 THR A N 1
ATOM 3890 C CA . THR A 1 536 ? -437.712 -57.276 -189.743 1.00 51.74 533 THR A CA 1
ATOM 3891 C C . THR A 1 536 ? -439.056 -57.875 -190.131 1.00 54.40 533 THR A C 1
ATOM 3892 O O . THR A 1 536 ? -439.258 -59.086 -190.066 1.00 58.54 533 THR A O 1
ATOM 3896 N N . ILE A 1 537 ? -439.965 -57.008 -190.559 1.00 50.74 534 ILE A N 1
ATOM 3897 C CA . ILE A 1 537 ? -441.282 -57.428 -190.996 1.00 44.11 534 ILE A CA 1
ATOM 3898 C C . ILE A 1 537 ? -441.144 -58.150 -192.320 1.00 44.22 534 ILE A C 1
ATOM 3899 O O . ILE A 1 537 ? -440.707 -57.566 -193.308 1.00 51.24 534 ILE A O 1
ATOM 3904 N N . ARG A 1 538 ? -441.512 -59.423 -192.341 1.00 37.14 535 ARG A N 1
ATOM 3905 C CA . ARG A 1 538 ? -441.365 -60.227 -193.543 1.00 40.60 535 ARG A CA 1
ATOM 3906 C C . ARG A 1 538 ? -442.716 -60.411 -194.233 1.00 41.12 535 ARG A C 1
ATOM 3907 O O . ARG A 1 538 ? -443.465 -61.332 -193.920 1.00 45.30 535 ARG A O 1
ATOM 3915 N N . LEU A 1 539 ? -443.015 -59.512 -195.170 1.00 35.90 536 LEU A N 1
ATOM 3916 C CA . LEU A 1 539 ? -444.301 -59.498 -195.861 1.00 36.42 536 LEU A CA 1
ATOM 3917 C C . LEU A 1 539 ? -444.252 -60.232 -197.187 1.00 34.58 536 LEU A C 1
ATOM 3918 O O . LEU A 1 539 ? -443.558 -59.814 -198.104 1.00 36.72 536 LEU A O 1
ATOM 3923 N N . TYR A 1 540 ? -445.010 -61.318 -197.285 1.00 38.35 537 TYR A N 1
ATOM 3924 C CA . TYR A 1 540 ? -444.958 -62.193 -198.449 1.00 36.76 537 TYR A CA 1
ATOM 3925 C C . TYR A 1 540 ? -446.191 -61.946 -199.297 1.00 42.49 537 TYR A C 1
ATOM 3926 O O . TYR A 1 540 ? -447.253 -61.641 -198.765 1.00 58.63 537 TYR A O 1
ATOM 3935 N N . LEU A 1 541 ? -446.048 -62.074 -200.612 1.00 39.41 538 LEU A N 1
ATOM 3936 C CA . LEU A 1 541 ? -447.111 -61.719 -201.542 1.00 37.74 538 LEU A CA 1
ATOM 3937 C C . LEU A 1 541 ? -447.324 -62.810 -202.576 1.00 36.26 538 LEU A C 1
ATOM 3938 O O . LEU A 1 541 ? -446.380 -63.242 -203.223 1.00 49.35 538 LEU A O 1
ATOM 3943 N N . GLU A 1 542 ? -448.570 -63.245 -202.736 1.00 39.64 539 GLU A N 1
ATOM 3944 C CA . GLU A 1 542 ? -448.888 -64.330 -203.652 1.00 38.21 539 GLU A CA 1
ATOM 3945 C C . GLU A 1 542 ? -450.250 -64.113 -204.284 1.00 42.93 539 GLU A C 1
ATOM 3946 O O . GLU A 1 542 ? -451.252 -64.041 -203.582 1.00 60.09 539 GLU A O 1
ATOM 3952 N N . GLN A 1 543 ? -450.280 -63.994 -205.608 1.00 39.19 540 GLN A N 1
ATOM 3953 C CA . GLN A 1 543 ? -451.531 -63.790 -206.333 1.00 41.58 540 GLN A CA 1
ATOM 3954 C C . GLN A 1 543 ? -451.678 -64.738 -207.514 1.00 45.26 540 GLN A C 1
ATOM 3955 O O . GLN A 1 543 ? -450.914 -64.673 -208.470 1.00 63.28 540 GLN A O 1
ATOM 3961 N N . TYR A 1 544 ? -452.675 -65.611 -207.444 1.00 44.05 541 TYR A N 1
ATOM 3962 C CA . TYR A 1 544 ? -452.932 -66.570 -208.507 1.00 44.94 541 TYR A CA 1
ATOM 3963 C C . TYR A 1 544 ? -453.495 -65.860 -209.739 1.00 50.74 541 TYR A C 1
ATOM 3964 O O . TYR A 1 544 ? -454.136 -64.816 -209.625 1.00 52.69 541 TYR A O 1
ATOM 3973 N N . MET A 1 545 ? -453.214 -66.413 -210.916 1.00 54.38 542 MET A N 1
ATOM 3974 C CA . MET A 1 545 ? -453.971 -66.092 -212.122 1.00 63.46 542 MET A CA 1
ATOM 3975 C C . MET A 1 545 ? -453.822 -67.200 -213.175 1.00 66.43 542 MET A C 1
ATOM 3976 O O . MET A 1 545 ? -452.717 -67.675 -213.429 1.00 65.31 542 MET A O 1
ATOM 3981 N N . ASP A 1 546 ? -454.943 -67.608 -213.771 1.00 72.29 543 ASP A N 1
ATOM 3982 C CA . ASP A 1 546 ? -454.953 -68.602 -214.852 1.00 69.87 543 ASP A CA 1
ATOM 3983 C C . ASP A 1 546 ? -455.506 -67.986 -216.141 1.00 74.79 543 ASP A C 1
ATOM 3984 O O . ASP A 1 546 ? -455.794 -68.687 -217.114 1.00 68.83 543 ASP A O 1
ATOM 3989 N N . SER A 1 547 ? -455.656 -66.666 -216.132 1.00 73.10 544 SER A N 1
ATOM 3990 C CA . SER A 1 547 ? -456.115 -65.928 -217.300 1.00 70.69 544 SER A CA 1
ATOM 3991 C C . SER A 1 547 ? -454.925 -65.586 -218.201 1.00 90.00 544 SER A C 1
ATOM 3992 O O . SER A 1 547 ? -453.787 -65.929 -217.883 1.00 98.57 544 SER A O 1
ATOM 3995 N N . ALA A 1 548 ? -455.198 -64.923 -219.325 1.00 132.46 545 ALA A N 1
ATOM 3996 C CA . ALA A 1 548 ? -454.156 -64.433 -220.237 1.00 141.23 545 ALA A CA 1
ATOM 3997 C C . ALA A 1 548 ? -453.246 -65.552 -220.726 1.00 139.76 545 ALA A C 1
ATOM 3998 O O . ALA A 1 548 ? -452.034 -65.387 -220.803 1.00 135.69 545 ALA A O 1
ATOM 4000 N N . THR A 1 549 ? -453.866 -66.682 -221.050 1.00 120.01 546 THR A N 1
ATOM 4001 C CA . THR A 1 549 ? -453.202 -67.935 -221.390 1.00 118.45 546 THR A CA 1
ATOM 4002 C C . THR A 1 549 ? -454.382 -68.911 -221.483 1.00 134.70 546 THR A C 1
ATOM 4003 O O . THR A 1 549 ? -455.481 -68.512 -221.095 1.00 118.34 546 THR A O 1
ATOM 4007 N N . VAL A 1 550 ? -454.229 -70.162 -221.936 1.00 204.33 547 VAL A N 1
ATOM 4008 C CA . VAL A 1 550 ? -452.978 -70.910 -222.000 1.00 204.91 547 VAL A CA 1
ATOM 4009 C C . VAL A 1 550 ? -452.730 -71.585 -223.361 1.00 208.94 547 VAL A C 1
ATOM 4010 O O . VAL A 1 550 ? -453.497 -71.393 -224.305 1.00 211.61 547 VAL A O 1
ATOM 4014 N N . LYS A 1 551 ? -451.638 -72.355 -223.441 1.00 175.06 548 LYS A N 1
ATOM 4015 C CA . LYS A 1 551 ? -451.196 -73.085 -224.647 1.00 172.71 548 LYS A CA 1
ATOM 4016 C C . LYS A 1 551 ? -450.700 -72.166 -225.772 1.00 171.36 548 LYS A C 1
ATOM 4017 O O . LYS A 1 551 ? -449.940 -72.605 -226.638 1.00 163.02 548 LYS A O 1
ATOM 4023 N N . SER A 1 552 ? -451.126 -70.905 -225.764 1.00 196.97 549 SER A N 1
ATOM 4024 C CA . SER A 1 552 ? -450.659 -69.927 -226.740 1.00 198.26 549 SER A CA 1
ATOM 402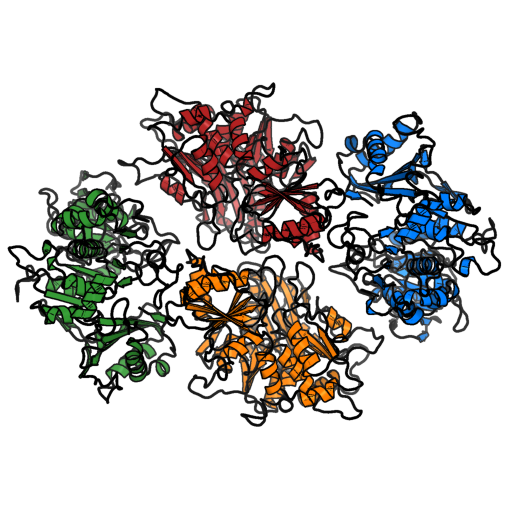5 C C . SER A 1 552 ? -449.285 -69.410 -226.343 1.00 194.32 549 SER A C 1
ATOM 4026 O O . SER A 1 552 ? -449.132 -68.787 -225.292 1.00 190.84 549 SER A O 1
ATOM 4029 N N . HIS A 1 553 ? -448.292 -69.685 -227.186 1.00 201.18 550 HIS A N 1
ATOM 4030 C CA . HIS A 1 553 ? -446.919 -69.255 -226.941 1.00 199.87 550 HIS A CA 1
ATOM 4031 C C . HIS A 1 553 ? -446.849 -67.791 -226.504 1.00 193.09 550 HIS A C 1
ATOM 4032 O O . HIS A 1 553 ? -446.958 -66.880 -227.323 1.00 193.56 550 HIS A O 1
ATOM 4039 N N . LEU A 1 554 ? -446.689 -67.593 -225.194 1.00 158.24 551 LEU A N 1
ATOM 4040 C CA . LEU A 1 554 ? -446.449 -66.278 -224.588 1.00 146.21 551 LEU A CA 1
ATOM 4041 C C . LEU A 1 554 ? -447.695 -65.373 -224.628 1.00 135.08 551 LEU A C 1
ATOM 4042 O O . LEU A 1 554 ? -447.629 -64.220 -225.060 1.00 132.04 551 LEU A O 1
ATOM 4047 N N . ALA A 1 555 ? -448.828 -65.910 -224.170 1.00 109.21 552 ALA A N 1
ATOM 4048 C CA . ALA A 1 555 ? -450.094 -65.169 -224.077 1.00 98.37 552 ALA A CA 1
ATOM 4049 C C . ALA A 1 555 ? -450.345 -64.258 -225.274 1.00 102.99 552 ALA A C 1
ATOM 4050 O O . ALA A 1 555 ? -451.111 -63.300 -225.188 1.00 96.42 552 ALA A O 1
ATOM 4052 N N . GLU A 1 556 ? -449.698 -64.575 -226.391 1.00 109.17 553 GLU A N 1
ATOM 4053 C CA . GLU A 1 556 ? -449.684 -63.712 -227.568 1.00 101.26 553 GLU A CA 1
ATOM 4054 C C . GLU A 1 556 ? -449.286 -62.269 -227.237 1.00 101.34 553 GLU A C 1
ATOM 4055 O O . GLU A 1 556 ? -450.101 -61.349 -227.317 1.00 87.46 553 GLU A O 1
ATOM 4061 N N . LYS A 1 557 ? -448.023 -62.105 -226.846 1.00 107.08 554 LYS A N 1
ATOM 4062 C CA . LYS A 1 557 ? -447.391 -60.803 -226.604 1.00 92.77 554 LYS A CA 1
ATOM 4063 C C . LYS A 1 557 ? -448.010 -59.989 -225.466 1.00 88.17 554 LYS A C 1
ATOM 4064 O O . LYS A 1 557 ? -447.544 -58.888 -225.162 1.00 88.43 554 LYS A O 1
ATOM 4070 N N . THR A 1 558 ? -449.039 -60.533 -224.828 1.00 98.52 555 THR A N 1
ATOM 4071 C CA . THR A 1 558 ? -449.610 -59.918 -223.643 1.00 93.27 555 THR A CA 1
ATOM 4072 C C . THR A 1 558 ? -449.027 -60.613 -222.431 1.00 92.48 555 THR A C 1
ATOM 4073 O O . THR A 1 558 ? -449.718 -61.351 -221.736 1.00 95.13 555 THR A O 1
ATOM 4077 N N . LEU A 1 559 ? -447.731 -60.407 -222.229 1.00 97.54 556 LEU A N 1
ATOM 4078 C CA . LEU A 1 559 ? -447.042 -60.836 -221.021 1.00 93.16 556 LEU A CA 1
ATOM 4079 C C . LEU A 1 559 ? -447.240 -59.780 -219.942 1.00 89.98 556 LEU A C 1
ATOM 4080 O O . LEU A 1 559 ? -446.622 -58.718 -220.012 1.00 97.27 556 LEU A O 1
ATOM 4085 N N . PRO A 1 560 ? -448.110 -60.040 -218.951 1.00 64.80 557 PRO A N 1
ATOM 4086 C CA . PRO A 1 560 ? -448.272 -58.953 -217.984 1.00 65.88 557 PRO A CA 1
ATOM 4087 C C . PRO A 1 560 ? -447.055 -58.823 -217.081 1.00 64.41 557 PRO A C 1
ATOM 4088 O O . PRO A 1 560 ? -446.456 -57.754 -217.080 1.00 74.46 557 PRO A O 1
ATOM 4092 N N . THR A 1 561 ? -446.734 -59.890 -216.347 1.00 55.65 558 THR A N 1
ATOM 4093 C CA . THR A 1 561 ? -445.514 -60.047 -215.531 1.00 62.01 558 THR A CA 1
ATOM 4094 C C . THR A 1 561 ? -445.762 -59.856 -214.047 1.00 69.65 558 THR A C 1
ATOM 4095 O O . THR A 1 561 ? -446.474 -58.945 -213.623 1.00 83.34 558 THR A O 1
ATOM 4099 N N . ALA A 1 562 ? -445.131 -60.712 -213.255 1.00 70.08 559 ALA A N 1
ATOM 4100 C CA . ALA A 1 562 ? -445.363 -60.721 -211.825 1.00 65.09 559 ALA A CA 1
ATOM 4101 C C . ALA A 1 562 ? -444.574 -59.635 -211.117 1.00 54.95 559 ALA A C 1
ATOM 4102 O O . ALA A 1 562 ? -443.383 -59.783 -210.880 1.00 68.09 559 ALA A O 1
ATOM 4104 N N . SER A 1 563 ? -445.270 -58.559 -210.766 1.00 84.57 560 SER A N 1
ATOM 4105 C CA . SER A 1 563 ? -444.663 -57.365 -210.189 1.00 85.09 560 SER A CA 1
ATOM 4106 C C . SER A 1 563 ? -445.650 -56.228 -210.308 1.00 89.97 560 SER A C 1
ATOM 4107 O O . SER A 1 563 ? -445.791 -55.399 -209.412 1.00 88.37 560 SER A O 1
ATOM 4110 N N . THR A 1 564 ? -446.329 -56.211 -211.447 1.00 86.43 561 THR A N 1
ATOM 4111 C CA . THR A 1 564 ? -447.332 -55.207 -211.738 1.00 69.30 561 THR A CA 1
ATOM 4112 C C . THR A 1 564 ? -448.666 -55.641 -211.151 1.00 74.41 561 THR A C 1
ATOM 4113 O O . THR A 1 564 ? -449.336 -54.863 -210.473 1.00 84.47 561 THR A O 1
ATOM 4117 N N . ALA A 1 565 ? -449.041 -56.892 -211.397 1.00 88.40 562 ALA A N 1
ATOM 4118 C CA . ALA A 1 565 ? -450.334 -57.393 -210.947 1.00 96.62 562 ALA A CA 1
ATOM 4119 C C . ALA A 1 565 ? -450.336 -57.602 -209.441 1.00 89.38 562 ALA A C 1
ATOM 4120 O O . ALA A 1 565 ? -451.393 -57.757 -208.829 1.00 92.30 562 ALA A O 1
ATOM 4122 N N . LEU A 1 566 ? -449.148 -57.612 -208.849 1.00 66.23 563 LEU A N 1
ATOM 4123 C CA . LEU A 1 566 ? -449.028 -57.717 -207.405 1.00 69.01 563 LEU A CA 1
ATOM 4124 C C . LEU A 1 566 ? -449.287 -56.369 -206.744 1.00 63.45 563 LEU A C 1
ATOM 4125 O O . LEU A 1 566 ? -449.327 -56.279 -205.521 1.00 61.01 563 LEU A O 1
ATOM 4130 N N . LYS A 1 567 ? -449.466 -55.325 -207.548 1.00 61.91 564 LYS A N 1
ATOM 4131 C CA . LYS A 1 567 ? -449.714 -53.998 -207.000 1.00 57.03 564 LYS A CA 1
ATOM 4132 C C . LYS A 1 567 ? -451.013 -53.989 -206.209 1.00 59.32 564 LYS A C 1
ATOM 4133 O O . LYS A 1 567 ? -451.129 -53.307 -205.190 1.00 55.21 564 LYS A O 1
ATOM 4139 N N . ALA A 1 568 ? -451.991 -54.744 -206.694 1.00 66.92 565 ALA A N 1
ATOM 4140 C CA . ALA A 1 568 ? -453.264 -54.876 -206.005 1.00 59.51 565 ALA A CA 1
ATOM 4141 C C . ALA A 1 568 ? -453.016 -55.389 -204.598 1.00 56.24 565 ALA A C 1
ATOM 4142 O O . ALA A 1 568 ? -453.313 -54.712 -203.615 1.00 55.49 565 ALA A O 1
ATOM 4144 N N . LEU A 1 569 ? -452.431 -56.578 -204.519 1.00 51.96 566 LEU A N 1
ATOM 4145 C CA . LEU A 1 569 ? -452.172 -57.235 -203.248 1.00 47.64 566 LEU A CA 1
ATOM 4146 C C . LEU A 1 569 ? -451.315 -56.370 -202.332 1.00 45.37 566 LEU A C 1
ATOM 4147 O O . LEU A 1 569 ? -451.442 -56.440 -201.113 1.00 44.58 566 LEU A O 1
ATOM 4152 N N . ILE A 1 570 ? -450.445 -55.556 -202.918 1.00 53.65 567 ILE A N 1
ATOM 4153 C CA . ILE A 1 570 ? -449.633 -54.641 -202.129 1.00 54.99 567 ILE A CA 1
ATOM 4154 C C . ILE A 1 570 ? -450.538 -53.588 -201.510 1.00 58.13 567 ILE A C 1
ATOM 4155 O O . ILE A 1 570 ? -450.452 -53.315 -200.314 1.00 66.49 567 ILE A O 1
ATOM 4160 N N . GLY A 1 571 ? -451.406 -53.004 -202.331 1.00 58.85 568 GLY A N 1
ATOM 4161 C CA . GLY A 1 571 ? -452.278 -51.933 -201.884 1.00 61.70 568 GLY A CA 1
ATOM 4162 C C . GLY A 1 571 ? -453.144 -52.392 -200.736 1.00 56.10 568 GLY A C 1
ATOM 4163 O O . GLY A 1 571 ? -453.358 -51.661 -199.771 1.00 56.06 568 GLY A O 1
ATOM 4164 N N . VAL A 1 572 ? -453.635 -53.619 -200.844 1.00 55.82 569 VAL A N 1
ATOM 4165 C CA . VAL A 1 572 ? -454.396 -54.233 -199.772 1.00 63.15 569 VAL A CA 1
ATOM 4166 C C . VAL A 1 572 ? -453.509 -54.302 -198.527 1.00 69.52 569 VAL A C 1
ATOM 4167 O O . VAL A 1 572 ? -453.710 -53.545 -197.576 1.00 73.09 569 VAL A O 1
ATOM 4171 N N . ALA A 1 573 ? -452.501 -55.170 -198.579 1.00 66.98 570 ALA A N 1
ATOM 4172 C CA . ALA A 1 573 ? -451.620 -55.469 -197.445 1.00 59.07 570 ALA A CA 1
ATOM 4173 C C . ALA A 1 573 ? -451.245 -54.264 -196.585 1.00 52.22 570 ALA A C 1
ATOM 4174 O O . ALA A 1 573 ? -451.391 -54.298 -195.365 1.00 46.97 570 ALA A O 1
ATOM 4176 N N . LEU A 1 574 ? -450.757 -53.206 -197.220 1.00 55.51 571 LEU A N 1
ATOM 4177 C CA . LEU A 1 574 ? -450.317 -52.024 -196.491 1.00 64.28 571 LEU A CA 1
ATOM 4178 C C . LEU A 1 574 ? -451.482 -51.355 -195.779 1.00 65.00 571 LEU A C 1
ATOM 4179 O O . LEU A 1 574 ? -451.382 -51.001 -194.604 1.00 75.77 571 LEU A O 1
ATOM 4184 N N . GLN A 1 575 ? -452.579 -51.175 -196.502 1.00 56.38 572 GLN A N 1
ATOM 4185 C CA . GLN A 1 575 ? -453.790 -50.603 -195.936 1.00 64.48 572 GLN A CA 1
ATOM 4186 C C . GLN A 1 575 ? -454.195 -51.387 -194.697 1.00 62.81 572 GLN A C 1
ATOM 4187 O O . GLN A 1 575 ? -454.514 -50.816 -193.657 1.00 69.16 572 GLN A O 1
ATOM 4193 N N . VAL A 1 576 ? -454.145 -52.706 -194.828 1.00 55.14 573 VAL A N 1
ATOM 4194 C CA . VAL A 1 576 ? -454.596 -53.633 -193.801 1.00 56.53 573 VAL A CA 1
ATOM 4195 C C . VAL A 1 576 ? -453.752 -53.557 -192.558 1.00 57.36 573 VAL A C 1
ATOM 4196 O O . VAL A 1 576 ? -454.226 -53.262 -191.464 1.00 62.13 573 VAL A O 1
ATOM 4200 N N . SER A 1 577 ? -452.480 -53.856 -192.754 1.00 69.37 574 SER A N 1
ATOM 4201 C CA . SER A 1 577 ? -451.523 -53.889 -191.675 1.00 70.31 574 SER A CA 1
ATOM 4202 C C . SER A 1 577 ? -451.283 -52.515 -191.076 1.00 65.40 574 SER A C 1
ATOM 4203 O O . SER A 1 577 ? -450.612 -52.400 -190.054 1.00 65.71 574 SER A O 1
ATOM 4206 N N . LYS A 1 578 ? -451.832 -51.476 -191.702 1.00 63.09 575 LYS A N 1
ATOM 4207 C CA . LYS A 1 578 ? -451.541 -50.110 -191.291 1.00 68.58 575 LYS A CA 1
ATOM 4208 C C . LYS A 1 578 ? -450.030 -49.951 -191.203 1.00 74.35 575 LYS A C 1
ATOM 4209 O O . LYS A 1 578 ? -449.514 -49.200 -190.376 1.00 76.16 575 LYS A O 1
ATOM 4215 N N . MET A 1 579 ? -449.333 -50.691 -192.059 1.00 70.97 576 MET A N 1
ATOM 4216 C CA . MET A 1 579 ? -447.887 -50.838 -191.973 1.00 72.04 576 MET A CA 1
ATOM 4217 C C . MET A 1 579 ? -447.180 -49.519 -192.169 1.00 65.92 576 MET A C 1
ATOM 4218 O O . MET A 1 579 ? -446.196 -49.224 -191.499 1.00 61.37 576 MET A O 1
ATOM 4223 N N . GLU A 1 580 ? -447.677 -48.734 -193.113 1.00 64.35 577 GLU A N 1
ATOM 4224 C CA . GLU A 1 580 ? -447.104 -47.429 -193.374 1.00 73.18 577 GLU A CA 1
ATOM 4225 C C . GLU A 1 580 ? -447.373 -46.507 -192.183 1.00 81.16 577 GLU A C 1
ATOM 4226 O O . GLU A 1 580 ? -446.544 -45.664 -191.840 1.00 80.56 577 GLU A O 1
ATOM 4232 N N . SER A 1 581 ? -448.519 -46.700 -191.535 1.00 79.22 578 SER A N 1
ATOM 4233 C CA . SER A 1 581 ? -448.953 -45.825 -190.449 1.00 75.62 578 SER A CA 1
ATOM 4234 C C . SER A 1 581 ? -448.286 -46.167 -189.112 1.00 70.81 578 SER A C 1
ATOM 4235 O O . SER A 1 581 ? -448.158 -45.308 -188.238 1.00 73.42 578 SER A O 1
ATOM 4238 N N . LEU A 1 582 ? -447.837 -47.411 -188.972 1.00 70.18 579 LEU A N 1
ATOM 4239 C CA . LEU A 1 582 ? -447.296 -47.909 -187.707 1.00 69.25 579 LEU A CA 1
ATOM 4240 C C . LEU A 1 582 ? -445.774 -47.865 -187.641 1.00 69.69 579 LEU A C 1
ATOM 4241 O O . LEU A 1 582 ? -445.197 -47.795 -186.555 1.00 71.98 579 LEU A O 1
ATOM 4246 N N . THR A 1 583 ? -445.132 -47.911 -188.804 1.00 66.87 580 THR A N 1
ATOM 4247 C CA . THR A 1 583 ? -443.682 -48.040 -188.884 1.00 59.93 580 THR A CA 1
ATOM 4248 C C . THR A 1 583 ? -443.021 -46.808 -189.501 1.00 59.68 580 THR A C 1
ATOM 4249 O O . THR A 1 583 ? -441.898 -46.452 -189.145 1.00 58.65 580 THR A O 1
ATOM 4253 N N . GLY A 1 584 ? -443.720 -46.161 -190.427 1.00 61.26 581 GLY A N 1
ATOM 4254 C CA . GLY A 1 584 ? -443.181 -45.000 -191.111 1.00 58.79 581 GLY A CA 1
ATOM 4255 C C . GLY A 1 584 ? -442.449 -45.406 -192.370 1.00 55.44 581 GLY A C 1
ATOM 4256 O O . GLY A 1 584 ? -441.588 -44.676 -192.859 1.00 63.38 581 GLY A O 1
ATOM 4257 N N . ARG A 1 585 ? -442.800 -46.578 -192.894 1.00 58.58 582 ARG A N 1
ATOM 4258 C CA . ARG A 1 585 ? -442.152 -47.130 -194.079 1.00 55.63 582 ARG A CA 1
ATOM 4259 C C . ARG A 1 585 ? -443.061 -47.118 -195.298 1.00 53.51 582 ARG A C 1
ATOM 4260 O O . ARG A 1 585 ? -444.035 -47.864 -195.367 1.00 53.21 582 ARG A O 1
ATOM 4268 N N . LYS A 1 586 ? -442.723 -46.271 -196.263 1.00 51.68 583 LYS A N 1
ATOM 4269 C CA . LYS A 1 586 ? -443.441 -46.233 -197.524 1.00 51.24 583 LYS A CA 1
ATOM 4270 C C . LYS A 1 586 ? -443.003 -47.389 -198.410 1.00 54.44 583 LYS A C 1
ATOM 4271 O O . LYS A 1 586 ? -443.833 -48.103 -198.971 1.00 56.77 583 LYS A O 1
ATOM 4277 N N . THR A 1 587 ? -441.690 -47.562 -198.525 1.00 54.03 584 THR A N 1
ATOM 4278 C CA . THR A 1 587 ? -441.104 -48.587 -199.378 1.00 45.00 584 THR A CA 1
ATOM 4279 C C . THR A 1 587 ? -440.276 -49.571 -198.562 1.00 39.94 584 THR A C 1
ATOM 4280 O O . THR A 1 587 ? -439.651 -49.186 -197.576 1.00 48.07 584 THR A O 1
ATOM 4284 N N . PRO A 1 588 ? -440.256 -50.846 -198.976 1.00 36.96 585 PRO A N 1
ATOM 4285 C CA . PRO A 1 588 ? -439.492 -51.864 -198.252 1.00 42.45 585 PRO A CA 1
ATOM 4286 C C . PRO A 1 588 ? -437.992 -51.727 -198.432 1.00 52.73 585 PRO A C 1
ATOM 4287 O O . PRO A 1 588 ? -437.527 -50.917 -199.235 1.00 51.24 585 PRO A O 1
ATOM 4291 N N . THR A 1 589 ? -437.248 -52.532 -197.684 1.00 57.37 586 THR A N 1
ATOM 4292 C CA . THR A 1 589 ? -435.799 -52.579 -197.798 1.00 52.81 586 THR A CA 1
ATOM 4293 C C . THR A 1 589 ? -435.373 -53.505 -198.930 1.00 43.94 586 THR A C 1
ATOM 4294 O O . THR A 1 589 ? -434.442 -53.210 -199.672 1.00 44.02 586 THR A O 1
ATOM 4298 N N . VAL A 1 590 ? -436.077 -54.622 -199.052 1.00 41.91 587 VAL A N 1
ATOM 4299 C CA . VAL A 1 590 ? -435.732 -55.664 -199.995 1.00 32.68 587 VAL A CA 1
ATOM 4300 C C . VAL A 1 590 ? -436.971 -56.118 -200.737 1.00 42.19 587 VAL A C 1
ATOM 4301 O O . VAL A 1 590 ? -438.064 -56.103 -200.175 1.00 57.73 587 VAL A O 1
ATOM 4305 N N . ILE A 1 591 ? -436.805 -56.525 -201.991 1.00 44.28 588 ILE A N 1
ATOM 4306 C CA . ILE A 1 591 ? -437.915 -57.090 -202.747 1.00 37.84 588 ILE A CA 1
ATOM 4307 C C . ILE A 1 591 ? -437.464 -58.254 -203.611 1.00 37.91 588 ILE A C 1
ATOM 4308 O O . ILE A 1 591 ? -436.515 -58.144 -204.383 1.00 40.42 588 ILE A O 1
ATOM 4313 N N . THR A 1 592 ? -438.182 -59.362 -203.482 1.00 41.36 589 THR A N 1
ATOM 4314 C CA . THR A 1 592 ? -437.859 -60.596 -204.181 1.00 37.07 589 THR A CA 1
ATOM 4315 C C . THR A 1 592 ? -438.664 -60.700 -205.469 1.00 37.48 589 THR A C 1
ATOM 4316 O O . THR A 1 592 ? -439.571 -59.907 -205.712 1.00 46.79 589 THR A O 1
ATOM 4321 N N . THR B 1 34 ? -405.653 -33.471 -216.183 1.00 64.84 31 THR B N 1
ATOM 4322 C CA . THR B 1 34 ? -404.580 -33.783 -217.118 1.00 46.96 31 THR B CA 1
ATOM 4323 C C . THR B 1 34 ? -404.711 -32.930 -218.357 1.00 45.06 31 THR B C 1
ATOM 4324 O O . THR B 1 34 ? -404.699 -33.434 -219.477 1.00 36.66 31 THR B O 1
ATOM 4328 N N . ALA B 1 35 ? -404.864 -31.634 -218.136 1.00 46.12 32 ALA B N 1
ATOM 4329 C CA . ALA B 1 35 ? -404.876 -30.667 -219.216 1.00 47.34 32 ALA B CA 1
ATOM 4330 C C . ALA B 1 35 ? -404.015 -29.476 -218.825 1.00 49.87 32 ALA B C 1
ATOM 4331 O O . ALA B 1 35 ? -403.362 -28.874 -219.671 1.00 53.53 32 ALA B O 1
ATOM 4333 N N . ASN B 1 36 ? -404.013 -29.138 -217.539 1.00 52.43 33 ASN B N 1
ATOM 4334 C CA . ASN B 1 36 ? -403.129 -28.094 -217.035 1.00 50.43 33 ASN B CA 1
ATOM 4335 C C . ASN B 1 36 ? -401.716 -28.630 -216.884 1.00 52.39 33 ASN B C 1
ATOM 4336 O O . ASN B 1 36 ? -400.744 -27.876 -216.911 1.00 53.97 33 ASN B O 1
ATOM 4341 N N . PHE B 1 37 ? -401.612 -29.941 -216.706 1.00 49.68 34 PHE B N 1
ATOM 4342 C CA . PHE B 1 37 ? -400.316 -30.589 -216.632 1.00 43.78 34 PHE B CA 1
ATOM 4343 C C . PHE B 1 37 ? -399.563 -30.363 -217.919 1.00 39.87 34 PHE B C 1
ATOM 4344 O O . PHE B 1 37 ? -398.484 -29.792 -217.922 1.00 49.79 34 PHE B O 1
ATOM 4352 N N . VAL B 1 38 ? -400.149 -30.821 -219.016 1.00 38.87 35 VAL B N 1
ATOM 4353 C CA . VAL B 1 38 ? -399.498 -30.737 -220.309 1.00 41.93 35 VAL B CA 1
ATOM 4354 C C . VAL B 1 38 ? -399.102 -29.307 -220.670 1.00 51.70 35 VAL B C 1
ATOM 4355 O O . VAL B 1 38 ? -397.979 -29.072 -221.100 1.00 54.00 35 VAL B O 1
ATOM 4359 N N . GLN B 1 39 ? -400.002 -28.348 -220.484 1.00 63.79 36 GLN B N 1
ATOM 4360 C CA . GLN B 1 39 ? -399.660 -26.960 -220.768 1.00 65.50 36 GLN B CA 1
ATOM 4361 C C . GLN B 1 39 ? -398.550 -26.506 -219.841 1.00 67.13 36 GLN B C 1
ATOM 4362 O O . GLN B 1 39 ? -397.670 -25.746 -220.234 1.00 70.09 36 GLN B O 1
ATOM 4368 N N . SER B 1 40 ? -398.594 -26.980 -218.603 1.00 50.98 37 SER B N 1
ATOM 4369 C CA . SER B 1 40 ? -397.627 -26.552 -217.612 1.00 50.00 37 SER B CA 1
ATOM 4370 C C . SER B 1 40 ? -396.210 -26.980 -217.976 1.00 49.15 37 SER B C 1
ATOM 4371 O O . SER B 1 40 ? -395.267 -26.235 -217.737 1.00 55.70 37 SER B O 1
ATOM 4374 N N . THR B 1 41 ? -396.050 -28.169 -218.551 1.00 40.04 38 THR B N 1
ATOM 4375 C CA . THR B 1 41 ? -394.711 -28.613 -218.929 1.00 36.59 38 THR B CA 1
ATOM 4376 C C . THR B 1 41 ? -394.295 -27.955 -220.230 1.00 31.18 38 THR B C 1
ATOM 4377 O O . THR B 1 41 ? -393.122 -27.676 -220.437 1.00 39.83 38 THR B O 1
ATOM 4381 N N . PHE B 1 42 ? -395.254 -27.687 -221.103 1.00 33.84 39 PHE B N 1
ATOM 4382 C CA . PHE B 1 42 ? -394.967 -26.907 -222.297 1.00 36.58 39 PHE B CA 1
ATOM 4383 C C . PHE B 1 42 ? -394.597 -25.471 -221.945 1.00 39.07 39 PHE B C 1
ATOM 4384 O O . PHE B 1 42 ? -394.207 -24.697 -222.816 1.00 38.26 39 PHE B O 1
ATOM 4392 N N . ASN B 1 43 ? -394.757 -25.115 -220.675 1.00 34.42 40 ASN B N 1
ATOM 4393 C CA . ASN B 1 43 ? -394.389 -23.796 -220.188 1.00 42.61 40 ASN B CA 1
ATOM 4394 C C . ASN B 1 43 ? -392.994 -23.860 -219.574 1.00 43.33 40 ASN B C 1
ATOM 4395 O O . ASN B 1 43 ? -392.369 -22.830 -219.321 1.00 41.90 40 ASN B O 1
ATOM 4400 N N . ALA B 1 44 ? -392.503 -25.078 -219.353 1.00 46.41 41 ALA B N 1
ATOM 4401 C CA . ALA B 1 44 ? -391.103 -25.285 -218.993 1.00 46.61 41 ALA B CA 1
ATOM 4402 C C . ALA B 1 44 ? -390.258 -25.351 -220.262 1.00 36.21 41 ALA B C 1
ATOM 4403 O O . ALA B 1 44 ? -389.077 -25.684 -220.222 1.00 34.81 41 ALA B O 1
ATOM 4405 N N . LEU B 1 45 ? -390.882 -25.029 -221.390 1.00 41.05 42 LEU B N 1
ATOM 4406 C CA . LEU B 1 45 ? -390.187 -24.913 -222.662 1.00 37.69 42 LEU B CA 1
ATOM 4407 C C . LEU B 1 45 ? -389.546 -23.541 -222.768 1.00 38.28 42 LEU B C 1
ATOM 4408 O O . LEU B 1 45 ? -389.059 -23.147 -223.825 1.00 52.64 42 LEU B O 1
ATOM 4413 N N . HIS B 1 46 ? -389.553 -22.800 -221.668 1.00 43.45 43 HIS B N 1
ATOM 4414 C CA . HIS B 1 46 ? -388.955 -21.474 -221.647 1.00 47.71 43 HIS B CA 1
ATOM 4415 C C . HIS B 1 46 ? -387.434 -21.520 -221.738 1.00 44.60 43 HIS B C 1
ATOM 4416 O O . HIS B 1 46 ? -386.771 -20.488 -221.656 1.00 42.62 43 HIS B O 1
ATOM 4423 N N . ARG B 1 47 ? -386.890 -22.723 -221.884 1.00 55.80 44 ARG B N 1
ATOM 4424 C CA . ARG B 1 47 ? -385.463 -22.924 -222.080 1.00 46.96 44 ARG B CA 1
ATOM 4425 C C . ARG B 1 47 ? -385.217 -23.769 -223.325 1.00 43.83 44 ARG B C 1
ATOM 4426 O O . ARG B 1 47 ? -384.083 -23.936 -223.760 1.00 40.03 44 ARG B O 1
ATOM 4434 N N . GLN B 1 48 ? -386.294 -24.301 -223.892 1.00 63.11 45 GLN B N 1
ATOM 4435 C CA . GLN B 1 48 ? -386.200 -25.229 -225.010 1.00 64.28 45 GLN B CA 1
ATOM 4436 C C . GLN B 1 48 ? -386.038 -24.478 -226.330 1.00 68.27 45 GLN B C 1
ATOM 4437 O O . GLN B 1 48 ? -384.952 -24.453 -226.907 1.00 83.94 45 GLN B O 1
ATOM 4443 N N . GLY B 1 49 ? -387.118 -23.864 -226.799 1.00 74.59 46 GLY B N 1
ATOM 4444 C CA . GLY B 1 49 ? -387.085 -23.082 -228.021 1.00 84.33 46 GLY B CA 1
ATOM 4445 C C . GLY B 1 49 ? -387.474 -23.894 -229.243 1.00 94.60 46 GLY B C 1
ATOM 4446 O O . GLY B 1 49 ? -388.199 -23.408 -230.112 1.00 93.32 46 GLY B O 1
ATOM 4447 N N . ALA B 1 50 ? -386.997 -25.136 -229.308 1.00 104.74 47 ALA B N 1
ATOM 4448 C CA . ALA B 1 50 ? -387.241 -25.995 -230.465 1.00 99.58 47 ALA B CA 1
ATOM 4449 C C . ALA B 1 50 ? -388.657 -26.559 -230.412 1.00 110.27 47 ALA B C 1
ATOM 4450 O O . ALA B 1 50 ? -388.994 -27.344 -229.524 1.00 100.48 47 ALA B O 1
ATOM 4452 N N . VAL B 1 51 ? -389.480 -26.146 -231.372 1.00 155.83 48 VAL B N 1
ATOM 4453 C CA . VAL B 1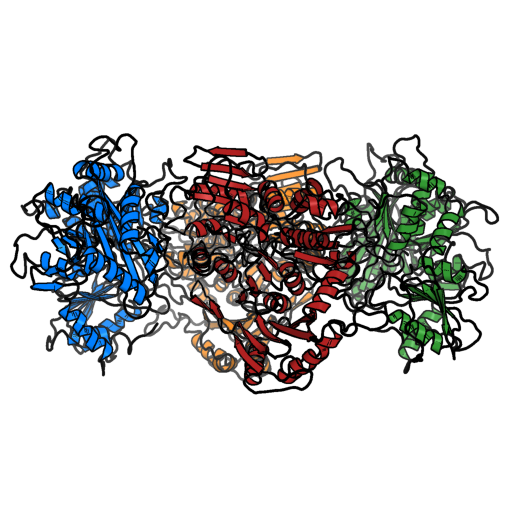 51 ? -390.882 -26.556 -231.427 1.00 154.88 48 VAL B CA 1
ATOM 4454 C C . VAL B 1 51 ? -391.164 -27.753 -232.354 1.00 150.87 48 VAL B C 1
ATOM 4455 O O . VAL B 1 51 ? -392.238 -28.347 -232.266 1.00 149.52 48 VAL B O 1
ATOM 4459 N N . PRO B 1 52 ? -390.218 -28.122 -233.243 1.00 128.94 49 PRO B N 1
ATOM 4460 C CA . PRO B 1 52 ? -390.480 -29.377 -233.963 1.00 120.64 49 PRO B CA 1
ATOM 4461 C C . PRO B 1 52 ? -390.284 -30.639 -233.119 1.00 114.31 49 PRO B C 1
ATOM 4462 O O . PRO B 1 52 ? -390.223 -31.728 -233.694 1.00 115.96 49 PRO B O 1
ATOM 4466 N N . ASP B 1 53 ? -390.192 -30.508 -231.796 1.00 78.62 50 ASP B N 1
ATOM 4467 C CA . ASP B 1 53 ? -389.936 -31.667 -230.944 1.00 70.43 50 ASP B CA 1
ATOM 4468 C C . ASP B 1 53 ? -391.091 -32.643 -231.074 1.00 49.92 50 ASP B C 1
ATOM 4469 O O . ASP B 1 53 ? -392.220 -32.341 -230.707 1.00 57.21 50 ASP B O 1
ATOM 4474 N N . VAL B 1 54 ? -390.798 -33.808 -231.638 1.00 47.98 51 VAL B N 1
ATOM 4475 C CA . VAL B 1 54 ? -391.796 -34.846 -231.817 1.00 40.86 51 VAL B CA 1
ATOM 4476 C C . VAL B 1 54 ? -392.145 -35.444 -230.461 1.00 45.47 51 VAL B C 1
ATOM 4477 O O . VAL B 1 54 ? -391.264 -35.682 -229.636 1.00 51.89 51 VAL B O 1
ATOM 4481 N N . LEU B 1 55 ? -393.431 -35.682 -230.238 1.00 35.99 52 LEU B N 1
ATOM 4482 C CA . LEU B 1 55 ? -393.916 -36.147 -228.949 1.00 31.40 52 LEU B CA 1
ATOM 4483 C C . LEU B 1 55 ? -394.574 -37.506 -229.101 1.00 37.07 52 LEU B C 1
ATOM 4484 O O . LEU B 1 55 ? -395.292 -37.743 -230.070 1.00 44.28 52 LEU B O 1
ATOM 4489 N N . VAL B 1 56 ? -394.324 -38.399 -228.150 1.00 37.81 53 VAL B N 1
ATOM 4490 C CA . VAL B 1 56 ? -395.017 -39.677 -228.106 1.00 31.57 53 VAL B CA 1
ATOM 4491 C C . VAL B 1 56 ? -396.068 -39.631 -227.004 1.00 32.13 53 VAL B C 1
ATOM 4492 O O . VAL B 1 56 ? -395.789 -39.225 -225.879 1.00 36.18 53 VAL B O 1
ATOM 4496 N N . VAL B 1 57 ? -397.285 -40.028 -227.354 1.00 40.77 54 VAL B N 1
ATOM 4497 C CA . VAL B 1 57 ? -398.396 -40.068 -226.418 1.00 29.61 54 VAL B CA 1
ATOM 4498 C C . VAL B 1 57 ? -399.002 -41.464 -226.363 1.00 27.03 54 VAL B C 1
ATOM 4499 O O . VAL B 1 57 ? -399.038 -42.168 -227.365 1.00 28.22 54 VAL B O 1
ATOM 4503 N N . GLY B 1 58 ? -399.476 -41.863 -225.191 1.00 27.52 55 GLY B N 1
ATOM 4504 C CA . GLY B 1 58 ? -400.090 -43.165 -225.034 1.00 35.36 55 GLY B CA 1
ATOM 4505 C C . GLY B 1 58 ? -400.047 -43.576 -223.580 1.00 35.87 55 GLY B C 1
ATOM 4506 O O . GLY B 1 58 ? -399.216 -43.071 -222.835 1.00 33.51 55 GLY B O 1
ATOM 4507 N N . GLY B 1 59 ? -400.923 -44.490 -223.172 1.00 26.09 56 GLY B N 1
ATOM 4508 C CA . GLY B 1 59 ? -401.050 -44.816 -221.764 1.00 36.64 56 GLY B CA 1
ATOM 4509 C C . GLY B 1 59 ? -401.465 -46.239 -221.450 1.00 43.02 56 GLY B C 1
ATOM 4510 O O . GLY B 1 59 ? -401.530 -47.093 -222.330 1.00 39.29 56 GLY B O 1
ATOM 4511 N N . ASP B 1 60 ? -401.757 -46.474 -220.173 1.00 44.08 57 ASP B N 1
ATOM 4512 C CA . ASP B 1 60 ? -402.136 -47.790 -219.678 1.00 39.06 57 ASP B CA 1
ATOM 4513 C C . ASP B 1 60 ? -403.609 -48.074 -219.901 1.00 41.45 57 ASP B C 1
ATOM 4514 O O . ASP B 1 60 ? -404.111 -49.131 -219.531 1.00 46.67 57 ASP B O 1
ATOM 4519 N N . GLY B 1 61 ? -404.307 -47.104 -220.474 1.00 51.12 58 GLY B N 1
ATOM 4520 C CA . GLY B 1 61 ? -405.696 -47.287 -220.838 1.00 61.13 58 GLY B CA 1
ATOM 4521 C C . GLY B 1 61 ? -406.607 -47.439 -219.636 1.00 59.95 58 GLY B C 1
ATOM 4522 O O . GLY B 1 61 ? -406.789 -48.536 -219.112 1.00 48.10 58 GLY B O 1
ATOM 4523 N N . ARG B 1 62 ? -407.171 -46.321 -219.188 1.00 68.36 59 ARG B N 1
ATOM 4524 C CA . ARG B 1 62 ? -408.105 -46.316 -218.064 1.00 65.67 59 ARG B CA 1
ATOM 4525 C C . ARG B 1 62 ? -408.795 -44.948 -217.958 1.00 93.00 59 ARG B C 1
ATOM 4526 O O . ARG B 1 62 ? -408.244 -43.938 -218.398 1.00 84.96 59 ARG B O 1
ATOM 4534 N N . TYR B 1 63 ? -409.982 -44.917 -217.354 1.00 151.11 60 TYR B N 1
ATOM 4535 C CA . TYR B 1 63 ? -410.797 -43.699 -217.286 1.00 156.86 60 TYR B CA 1
ATOM 4536 C C . TYR B 1 63 ? -410.121 -42.433 -216.684 1.00 156.27 60 TYR B C 1
ATOM 4537 O O . TYR B 1 63 ? -409.655 -42.466 -215.546 1.00 156.64 60 TYR B O 1
ATOM 4546 N N . TYR B 1 64 ? -410.097 -41.307 -217.408 1.00 128.43 61 TYR B N 1
ATOM 4547 C CA . TYR B 1 64 ? -410.682 -41.157 -218.741 1.00 121.81 61 TYR B CA 1
ATOM 4548 C C . TYR B 1 64 ? -409.556 -41.068 -219.764 1.00 106.67 61 TYR B C 1
ATOM 4549 O O . TYR B 1 64 ? -408.738 -40.153 -219.729 1.00 106.54 61 TYR B O 1
ATOM 4558 N N . THR B 1 65 ? -409.500 -42.056 -220.652 1.00 103.41 62 THR B N 1
ATOM 4559 C CA . THR B 1 65 ? -408.439 -42.126 -221.650 1.00 106.45 62 THR B CA 1
ATOM 4560 C C . THR B 1 65 ? -409.032 -42.477 -223.004 1.00 102.65 62 THR B C 1
ATOM 4561 O O . THR B 1 65 ? -408.847 -43.574 -223.524 1.00 106.48 62 THR B O 1
ATOM 4565 N N . SER B 1 66 ? -409.776 -41.530 -223.556 1.00 59.06 63 SER B N 1
ATOM 4566 C CA . SER B 1 66 ? -410.288 -41.654 -224.905 1.00 48.41 63 SER B CA 1
ATOM 4567 C C . SER B 1 66 ? -410.286 -40.284 -225.555 1.00 39.90 63 SER B C 1
ATOM 4568 O O . SER B 1 66 ? -409.752 -40.091 -226.648 1.00 31.63 63 SER B O 1
ATOM 4571 N N . GLU B 1 67 ? -410.904 -39.342 -224.854 1.00 43.55 64 GLU B N 1
ATOM 4572 C CA . GLU B 1 67 ? -410.914 -37.943 -225.241 1.00 39.00 64 GLU B CA 1
ATOM 4573 C C . GLU B 1 67 ? -409.685 -37.257 -224.679 1.00 40.48 64 GLU B C 1
ATOM 4574 O O . GLU B 1 67 ? -409.215 -36.264 -225.223 1.00 48.96 64 GLU B O 1
ATOM 4580 N N . ALA B 1 68 ? -409.174 -37.790 -223.576 1.00 50.58 65 ALA B N 1
ATOM 4581 C CA . ALA B 1 68 ? -408.002 -37.218 -222.931 1.00 45.26 65 ALA B CA 1
ATOM 4582 C C . ALA B 1 68 ? -406.850 -37.063 -223.920 1.00 41.66 65 ALA B C 1
ATOM 4583 O O . ALA B 1 68 ? -406.105 -36.088 -223.869 1.00 40.56 65 ALA B O 1
ATOM 4585 N N . VAL B 1 69 ? -406.714 -38.022 -224.827 1.00 33.96 66 VAL B N 1
ATOM 4586 C CA . VAL B 1 69 ? -405.697 -37.941 -225.861 1.00 28.53 66 VAL B CA 1
ATOM 4587 C C . VAL B 1 69 ? -405.978 -36.755 -226.770 1.00 37.17 66 VAL B C 1
ATOM 4588 O O . VAL B 1 69 ? -405.099 -35.937 -227.020 1.00 47.80 66 VAL B O 1
ATOM 4592 N N . GLN B 1 70 ? -407.211 -36.667 -227.255 1.00 36.51 67 GLN B N 1
ATOM 4593 C CA . GLN B 1 70 ? -407.614 -35.574 -228.132 1.00 34.68 67 GLN B CA 1
ATOM 4594 C C . GLN B 1 70 ? -407.286 -34.230 -227.510 1.00 33.29 67 GLN B C 1
ATOM 4595 O O . GLN B 1 70 ? -406.937 -33.282 -228.207 1.00 42.01 67 GLN B O 1
ATOM 4601 N N . VAL B 1 71 ? -407.397 -34.151 -226.192 1.00 32.59 68 VAL B N 1
ATOM 4602 C CA . VAL B 1 71 ? -407.074 -32.924 -225.488 1.00 41.85 68 VAL B CA 1
ATOM 4603 C C . VAL B 1 71 ? -405.583 -32.658 -225.624 1.00 43.03 68 VAL B C 1
ATOM 4604 O O . VAL B 1 71 ? -405.168 -31.541 -225.926 1.00 42.23 68 VAL B O 1
ATOM 4608 N N . ILE B 1 72 ? -404.784 -33.698 -225.418 1.00 43.54 69 ILE B N 1
ATOM 4609 C CA . ILE B 1 72 ? -403.337 -33.578 -225.518 1.00 44.54 69 ILE B CA 1
ATOM 4610 C C . ILE B 1 72 ? -402.946 -33.108 -226.917 1.00 38.86 69 ILE B C 1
ATOM 4611 O O . ILE B 1 72 ? -402.041 -32.292 -227.073 1.00 42.21 69 ILE B O 1
ATOM 4616 N N . LEU B 1 73 ? -403.641 -33.607 -227.931 1.00 33.81 70 LEU B N 1
ATOM 4617 C CA . LEU B 1 73 ? -403.370 -33.195 -229.301 1.00 32.99 70 LEU B CA 1
ATOM 4618 C C . LEU B 1 73 ? -403.740 -31.734 -229.516 1.00 38.00 70 LEU B C 1
ATOM 4619 O O . LEU B 1 73 ? -403.037 -31.008 -230.215 1.00 38.23 70 LEU B O 1
ATOM 4624 N N . LYS B 1 74 ? -404.845 -31.303 -228.918 1.00 53.83 71 LYS B N 1
ATOM 4625 C CA . LYS B 1 74 ? -405.301 -29.928 -229.078 1.00 56.92 71 LYS B CA 1
ATOM 4626 C C . LYS B 1 74 ? -404.376 -28.972 -228.344 1.00 54.51 71 LYS B C 1
ATOM 4627 O O . LYS B 1 74 ? -404.085 -27.881 -228.832 1.00 56.03 71 LYS B O 1
ATOM 4633 N N . VAL B 1 75 ? -403.916 -29.386 -227.169 1.00 44.48 72 VAL B N 1
ATOM 4634 C CA . VAL B 1 75 ? -403.072 -28.531 -226.345 1.00 37.07 72 VAL B CA 1
ATOM 4635 C C . VAL B 1 75 ? -401.669 -28.410 -226.920 1.00 40.63 72 VAL B C 1
ATOM 4636 O O . VAL B 1 75 ? -401.144 -27.308 -227.063 1.00 39.86 72 VAL B O 1
ATOM 4640 N N . SER B 1 76 ? -401.059 -29.547 -227.240 1.00 46.79 73 SER B N 1
ATOM 4641 C CA . SER B 1 76 ? -399.694 -29.560 -227.747 1.00 35.76 73 SER B CA 1
ATOM 4642 C C . SER B 1 76 ? -399.606 -28.853 -229.090 1.00 37.27 73 SER B C 1
ATOM 4643 O O . SER B 1 76 ? -398.693 -28.070 -229.324 1.00 36.31 73 SER B O 1
ATOM 4646 N N . ALA B 1 77 ? -400.568 -29.113 -229.964 1.00 37.64 74 ALA B N 1
ATOM 4647 C CA . ALA B 1 77 ? -400.582 -28.485 -231.277 1.00 30.57 74 ALA B CA 1
ATOM 4648 C C . ALA B 1 77 ? -400.674 -26.974 -231.157 1.00 32.53 74 ALA B C 1
ATOM 4649 O O . ALA B 1 77 ? -400.225 -26.244 -232.034 1.00 40.45 74 ALA B O 1
ATOM 4651 N N . ALA B 1 78 ? -401.273 -26.510 -230.069 1.00 36.72 75 ALA B N 1
ATOM 4652 C CA . ALA B 1 78 ? -401.377 -25.081 -229.816 1.00 39.96 75 ALA B CA 1
ATOM 4653 C C . ALA B 1 78 ? -400.098 -24.558 -229.180 1.00 47.52 75 ALA B C 1
ATOM 4654 O O . ALA B 1 78 ? -399.888 -23.351 -229.112 1.00 58.21 75 ALA B O 1
ATOM 4656 N N . ASN B 1 79 ? -399.248 -25.469 -228.711 1.00 43.78 76 ASN B N 1
ATOM 4657 C CA . ASN B 1 79 ? -397.991 -25.088 -228.073 1.00 40.08 76 ASN B CA 1
ATOM 4658 C C . ASN B 1 79 ? -396.856 -24.982 -229.093 1.00 42.38 76 ASN B C 1
ATOM 4659 O O . ASN B 1 79 ? -395.881 -24.265 -228.869 1.00 34.66 76 ASN B O 1
ATOM 4664 N N . GLY B 1 80 ? -396.986 -25.697 -230.208 1.00 43.08 77 GLY B N 1
ATOM 4665 C CA . GLY B 1 80 ? -396.038 -25.585 -231.305 1.00 49.13 77 GLY B CA 1
ATOM 4666 C C . GLY B 1 80 ? -395.465 -26.888 -231.832 1.00 49.20 77 GLY B C 1
ATOM 4667 O O . GLY B 1 80 ? -394.697 -26.877 -232.794 1.00 58.41 77 GLY B O 1
ATOM 4668 N N . VAL B 1 81 ? -395.823 -28.007 -231.213 1.00 40.62 78 VAL B N 1
ATOM 4669 C CA . VAL B 1 81 ? -395.363 -29.306 -231.684 1.00 39.26 78 VAL B CA 1
ATOM 4670 C C . VAL B 1 81 ? -395.781 -29.462 -233.134 1.00 41.98 78 VAL B C 1
ATOM 4671 O O . VAL B 1 81 ? -396.866 -29.032 -233.517 1.00 43.98 78 VAL B O 1
ATOM 4675 N N . ARG B 1 82 ? -394.910 -30.059 -233.938 1.00 49.84 79 ARG B N 1
ATOM 4676 C CA . ARG B 1 82 ? -395.165 -30.192 -235.367 1.00 50.97 79 ARG B CA 1
ATOM 4677 C C . ARG B 1 82 ? -395.413 -31.635 -235.790 1.00 49.53 79 ARG B C 1
ATOM 4678 O O . ARG B 1 82 ? -395.687 -31.903 -236.961 1.00 51.63 79 ARG B O 1
ATOM 4686 N N . CYS B 1 83 ? -395.302 -32.560 -234.844 1.00 43.30 80 CYS B N 1
ATOM 4687 C CA . CYS B 1 83 ? -395.593 -33.964 -235.106 1.00 37.36 80 CYS B CA 1
ATOM 4688 C C . CYS B 1 83 ? -395.808 -34.691 -233.779 1.00 37.95 80 CYS B C 1
ATOM 4689 O O . CYS B 1 83 ? -395.037 -34.511 -232.835 1.00 49.68 80 CYS B O 1
ATOM 4692 N N . VAL B 1 84 ? -396.871 -35.488 -233.709 1.00 32.62 81 VAL B N 1
ATOM 4693 C CA . VAL B 1 84 ? -397.191 -36.277 -232.517 1.00 37.77 81 VAL B CA 1
ATOM 4694 C C . VAL B 1 84 ? -397.459 -37.727 -232.887 1.00 31.92 81 VAL B C 1
ATOM 4695 O O . VAL B 1 84 ? -398.286 -38.012 -233.751 1.00 39.80 81 VAL B O 1
ATOM 4699 N N . TRP B 1 85 ? -396.758 -38.638 -232.222 1.00 30.47 82 TRP B N 1
ATOM 4700 C CA . TRP B 1 85 ? -396.973 -40.065 -232.409 1.00 27.60 82 TRP B CA 1
ATOM 4701 C C . TRP B 1 85 ? -397.855 -40.562 -231.285 1.00 30.33 82 TRP B C 1
ATOM 4702 O O . TRP B 1 85 ? -397.452 -40.535 -230.131 1.00 41.11 82 TRP B O 1
ATOM 4713 N N . VAL B 1 86 ? -399.061 -41.001 -231.618 1.00 25.42 83 VAL B N 1
ATOM 4714 C CA . VAL B 1 86 ? -399.968 -41.552 -230.624 1.00 22.46 83 VAL B CA 1
ATOM 4715 C C . VAL B 1 86 ? -400.061 -43.048 -230.831 1.00 23.66 83 VAL B C 1
ATOM 4716 O O . VAL B 1 86 ? -400.086 -43.515 -231.960 1.00 37.52 83 VAL B O 1
ATOM 4720 N N . GLY B 1 87 ? -400.100 -43.804 -229.744 1.00 22.65 84 GLY B N 1
ATOM 4721 C CA . GLY B 1 87 ? -400.269 -45.239 -229.844 1.00 26.21 84 GLY B CA 1
ATOM 4722 C C . GLY B 1 87 ? -401.683 -45.579 -230.259 1.00 36.96 84 GLY B C 1
ATOM 4723 O O . GLY B 1 87 ? -402.605 -44.806 -230.014 1.00 40.52 84 GLY B O 1
ATOM 4724 N N . GLN B 1 88 ? -401.860 -46.732 -230.892 1.00 39.61 85 GLN B N 1
ATOM 4725 C CA . GLN B 1 88 ? -403.179 -47.137 -231.342 1.00 27.28 85 GLN B CA 1
ATOM 4726 C C . GLN B 1 88 ? -404.124 -47.208 -230.151 1.00 35.27 85 GLN B C 1
ATOM 4727 O O . GLN B 1 88 ? -403.800 -47.832 -229.146 1.00 48.20 85 GLN B O 1
ATOM 4733 N N . HIS B 1 89 ? -405.268 -46.538 -230.263 1.00 36.25 86 HIS B N 1
ATOM 4734 C CA . HIS B 1 89 ? -406.299 -46.526 -229.220 1.00 37.01 86 HIS B CA 1
ATOM 4735 C C . HIS B 1 89 ? -405.891 -45.708 -227.989 1.00 36.06 86 HIS B C 1
ATOM 4736 O O . HIS B 1 89 ? -406.619 -45.666 -226.997 1.00 35.19 86 HIS B O 1
ATOM 4743 N N . GLY B 1 90 ? -404.739 -45.047 -228.062 1.00 38.62 87 GLY B N 1
ATOM 4744 C CA . GLY B 1 90 ? -404.202 -44.307 -226.931 1.00 39.77 87 GLY B CA 1
ATOM 4745 C C . GLY B 1 90 ? -403.341 -45.165 -226.015 1.00 36.57 87 GLY B C 1
ATOM 4746 O O . GLY B 1 90 ? -402.799 -44.683 -225.020 1.00 30.69 87 GLY B O 1
ATOM 4747 N N . LEU B 1 91 ? -403.211 -46.441 -226.355 1.00 37.06 88 LEU B N 1
ATOM 4748 C CA . LEU B 1 91 ? -402.540 -47.406 -225.493 1.00 38.61 88 LEU B CA 1
ATOM 4749 C C . LEU B 1 91 ? -401.050 -47.493 -225.768 1.00 37.00 88 LEU B C 1
ATOM 4750 O O . LEU B 1 91 ? -400.616 -47.419 -226.914 1.00 29.90 88 LEU B O 1
ATOM 4755 N N . LEU B 1 92 ? -400.275 -47.668 -224.702 1.00 40.13 89 LEU B N 1
ATOM 4756 C CA . LEU B 1 92 ? -398.820 -47.691 -224.798 1.00 34.98 89 LEU B CA 1
ATOM 4757 C C . LEU B 1 92 ? -398.214 -47.958 -223.428 1.00 31.72 89 LEU B C 1
ATOM 4758 O O . LEU B 1 92 ? -398.274 -47.110 -222.538 1.00 37.73 89 LEU B O 1
ATOM 4763 N N . SER B 1 93 ? -397.649 -49.145 -223.253 1.00 34.50 90 SER B N 1
ATOM 4764 C CA . SER B 1 93 ? -397.008 -49.501 -221.992 1.00 36.14 90 SER B CA 1
ATOM 4765 C C . SER B 1 93 ? -395.791 -48.616 -221.783 1.00 35.94 90 SER B C 1
ATOM 4766 O O . SER B 1 93 ? -395.192 -48.165 -222.753 1.00 43.45 90 SER B O 1
ATOM 4769 N N . THR B 1 94 ? -395.439 -48.356 -220.526 1.00 45.99 91 THR B N 1
ATOM 4770 C CA . THR B 1 94 ? -394.325 -47.462 -220.209 1.00 43.02 91 THR B CA 1
ATOM 4771 C C . THR B 1 94 ? -393.021 -47.884 -220.882 1.00 44.32 91 THR B C 1
ATOM 4772 O O . THR B 1 94 ? -392.325 -47.046 -221.456 1.00 45.88 91 THR B O 1
ATOM 4776 N N . PRO B 1 95 ? -392.674 -49.180 -220.810 1.00 39.06 92 PRO B N 1
ATOM 4777 C CA . PRO B 1 95 ? -391.483 -49.601 -221.553 1.00 34.72 92 PRO B CA 1
ATOM 4778 C C . PRO B 1 95 ? -391.560 -49.278 -223.047 1.00 28.85 92 PRO B C 1
ATOM 4779 O O . PRO B 1 95 ? -390.628 -48.673 -223.569 1.00 39.75 92 PRO B O 1
ATOM 4783 N N . ALA B 1 96 ? -392.651 -49.645 -223.713 1.00 32.75 93 ALA B N 1
ATOM 4784 C CA . ALA B 1 96 ? -392.774 -49.432 -225.155 1.00 33.08 93 ALA B CA 1
ATOM 4785 C C . ALA B 1 96 ? -392.629 -47.960 -225.515 1.00 35.02 93 ALA B C 1
ATOM 4786 O O . ALA B 1 96 ? -392.169 -47.625 -226.605 1.00 36.18 93 ALA B O 1
ATOM 4788 N N . VAL B 1 97 ? -393.016 -47.084 -224.597 1.00 32.48 94 VAL B N 1
ATOM 4789 C CA . VAL B 1 97 ? -392.906 -45.658 -224.840 1.00 24.54 94 VAL B CA 1
ATOM 4790 C C . VAL B 1 97 ? -391.444 -45.321 -225.043 1.00 30.43 94 VAL B C 1
ATOM 4791 O O . VAL B 1 97 ? -391.086 -44.641 -226.000 1.00 29.02 94 VAL B O 1
ATOM 4795 N N . SER B 1 98 ? -390.598 -45.831 -224.154 1.00 43.79 95 SER B N 1
ATOM 4796 C CA . SER B 1 98 ? -389.180 -45.503 -224.182 1.00 36.93 95 SER B CA 1
ATOM 4797 C C . SER B 1 98 ? -388.507 -46.037 -225.436 1.00 29.23 95 SER B C 1
ATOM 4798 O O . SER B 1 98 ? -387.587 -45.415 -225.956 1.00 42.48 95 SER B O 1
ATOM 4801 N N . THR B 1 99 ? -388.960 -47.186 -225.922 1.00 30.80 96 THR B N 1
ATOM 4802 C CA . THR B 1 99 ? -388.398 -47.748 -227.140 1.00 31.35 96 THR B CA 1
ATOM 4803 C C . THR B 1 99 ? -388.647 -46.828 -228.317 1.00 38.80 96 THR B C 1
ATOM 4804 O O . THR B 1 99 ? -387.737 -46.540 -229.084 1.00 54.00 96 THR B O 1
ATOM 4808 N N . MET B 1 100 ? -389.885 -46.376 -228.466 1.00 34.47 97 MET B N 1
ATOM 4809 C CA . MET B 1 100 ? -390.228 -45.484 -229.564 1.00 40.06 97 MET B CA 1
ATOM 4810 C C . MET B 1 100 ? -389.385 -44.219 -229.541 1.00 39.33 97 MET B C 1
ATOM 4811 O O . MET B 1 100 ? -388.845 -43.806 -230.564 1.00 42.59 97 MET B O 1
ATOM 4816 N N . VAL B 1 101 ? -389.285 -43.602 -228.368 1.00 40.41 98 VAL B N 1
ATOM 4817 C CA . VAL B 1 101 ? -388.528 -42.366 -228.216 1.00 42.66 98 VAL B CA 1
ATOM 4818 C C . VAL B 1 101 ? -387.052 -42.619 -228.507 1.00 47.60 98 VAL B C 1
ATOM 4819 O O . VAL B 1 101 ? -386.346 -41.744 -229.010 1.00 52.72 98 VAL B O 1
ATOM 4823 N N . ARG B 1 102 ? -386.597 -43.824 -228.190 1.00 47.94 99 ARG B N 1
ATOM 4824 C CA . ARG B 1 102 ? -385.209 -44.201 -228.400 1.00 41.19 99 ARG B CA 1
ATOM 4825 C C . ARG B 1 102 ? -384.982 -44.755 -229.810 1.00 50.21 99 ARG B C 1
ATOM 4826 O O . ARG B 1 102 ? -383.891 -44.618 -230.358 1.00 52.21 99 ARG B O 1
ATOM 4834 N N . ARG B 1 103 ? -386.013 -45.362 -230.393 1.00 60.14 100 ARG B N 1
ATOM 4835 C CA . ARG B 1 103 ? -385.909 -45.988 -231.713 1.00 62.97 100 ARG B CA 1
ATOM 4836 C C . ARG B 1 103 ? -386.537 -45.108 -232.801 1.00 65.81 100 ARG B C 1
ATOM 4837 O O . ARG B 1 103 ? -386.984 -43.993 -232.536 1.00 71.80 100 ARG B O 1
ATOM 4845 N N . ARG B 1 104 ? -386.545 -45.628 -234.024 1.00 57.03 101 ARG B N 1
ATOM 4846 C CA . ARG B 1 104 ? -387.159 -44.983 -235.182 1.00 62.80 101 ARG B CA 1
ATOM 4847 C C . ARG B 1 104 ? -386.304 -43.852 -235.749 1.00 88.34 101 ARG B C 1
ATOM 4848 O O . ARG B 1 104 ? -386.826 -42.805 -236.137 1.00 70.20 101 ARG B O 1
ATOM 4856 N N . ARG B 1 105 ? -384.992 -44.078 -235.788 1.00 159.22 102 ARG B N 1
ATOM 4857 C CA . ARG B 1 105 ? -384.064 -43.204 -236.508 1.00 163.18 102 ARG B CA 1
ATOM 4858 C C . ARG B 1 105 ? -383.629 -43.855 -237.822 1.00 165.47 102 ARG B C 1
ATOM 4859 O O . ARG B 1 105 ? -382.972 -43.222 -238.653 1.00 167.76 102 ARG B O 1
ATOM 4867 N N . ASP B 1 106 ? -383.981 -45.129 -237.985 1.00 133.12 103 ASP B N 1
ATOM 4868 C CA . ASP B 1 106 ? -383.790 -45.847 -239.241 1.00 133.89 103 ASP B CA 1
ATOM 4869 C C . ASP B 1 106 ? -385.150 -46.018 -239.933 1.00 129.08 103 ASP B C 1
ATOM 4870 O O . ASP B 1 106 ? -385.380 -46.996 -240.644 1.00 133.78 103 ASP B O 1
ATOM 4875 N N . ALA B 1 107 ? -386.045 -45.058 -239.700 1.00 110.78 104 ALA B N 1
ATOM 4876 C CA . ALA B 1 107 ? -387.378 -45.022 -240.312 1.00 86.62 104 ALA B CA 1
ATOM 4877 C C . ALA B 1 107 ? -388.088 -43.752 -239.880 1.00 81.76 104 ALA B C 1
ATOM 4878 O O . ALA B 1 107 ? -387.705 -43.160 -238.873 1.00 87.29 104 ALA B O 1
ATOM 4880 N N . ASP B 1 108 ? -389.124 -43.370 -240.631 1.00 65.10 105 ASP B N 1
ATOM 4881 C CA . ASP B 1 108 ? -389.860 -42.114 -240.438 1.00 50.52 105 ASP B CA 1
ATOM 4882 C C . ASP B 1 108 ? -389.105 -40.862 -240.904 1.00 54.94 105 ASP B C 1
ATOM 4883 O O . ASP B 1 108 ? -389.563 -40.151 -241.802 1.00 34.86 105 ASP B O 1
ATOM 4888 N N . GLY B 1 109 ? -387.971 -40.584 -240.263 1.00 77.84 106 GLY B N 1
ATOM 4889 C CA . GLY B 1 109 ? -387.151 -39.420 -240.567 1.00 60.90 106 GLY B CA 1
ATOM 4890 C C . GLY B 1 109 ? -387.145 -38.412 -239.432 1.00 65.21 106 GLY B C 1
ATOM 4891 O O . GLY B 1 109 ? -386.908 -37.225 -239.648 1.00 56.22 106 GLY B O 1
ATOM 4892 N N . ARG B 1 110 ? -387.393 -38.885 -238.214 1.00 84.48 107 ARG B N 1
ATOM 4893 C CA . ARG B 1 110 ? -387.496 -37.992 -237.063 1.00 84.01 107 ARG B CA 1
ATOM 4894 C C . ARG B 1 110 ? -387.489 -38.757 -235.741 1.00 81.35 107 ARG B C 1
ATOM 4895 O O . ARG B 1 110 ? -388.088 -39.826 -235.624 1.00 80.21 107 ARG B O 1
ATOM 4903 N N . LYS B 1 111 ? -386.799 -38.193 -234.753 1.00 59.81 108 LYS B N 1
ATOM 4904 C CA . LYS B 1 111 ? -386.708 -38.776 -233.419 1.00 54.97 108 LYS B CA 1
ATOM 4905 C C . LYS B 1 111 ? -387.491 -37.934 -232.426 1.00 50.89 108 LYS B C 1
ATOM 4906 O O . LYS B 1 111 ? -387.507 -36.707 -232.516 1.00 46.03 108 LYS B O 1
ATOM 4912 N N . ALA B 1 112 ? -388.140 -38.597 -231.476 1.00 50.38 109 ALA B N 1
ATOM 4913 C CA . ALA B 1 112 ? -388.868 -37.901 -230.426 1.00 42.80 109 ALA B CA 1
ATOM 4914 C C . ALA B 1 112 ? -387.903 -37.254 -229.432 1.00 37.88 109 ALA B C 1
ATOM 4915 O O . ALA B 1 112 ? -386.790 -37.733 -229.234 1.00 43.32 109 ALA B O 1
ATOM 4917 N N . THR B 1 113 ? -388.341 -36.156 -228.825 1.00 34.16 110 THR B N 1
ATOM 4918 C CA . THR B 1 113 ? -387.551 -35.435 -227.835 1.00 31.37 110 THR B CA 1
ATOM 4919 C C . THR B 1 113 ? -388.185 -35.567 -226.443 1.00 33.15 110 THR B C 1
ATOM 4920 O O . THR B 1 113 ? -387.636 -35.096 -225.445 1.00 35.70 110 THR B O 1
ATOM 4924 N N . GLY B 1 114 ? -389.338 -36.226 -226.380 1.00 33.27 111 GLY B N 1
ATOM 4925 C CA . GLY B 1 114 ? -390.063 -36.397 -225.133 1.00 31.02 111 GLY B CA 1
ATOM 4926 C C . GLY B 1 114 ? -391.317 -37.218 -225.345 1.00 30.87 111 GLY B C 1
ATOM 4927 O O . GLY B 1 114 ? -391.640 -37.586 -226.472 1.00 39.83 111 GLY B O 1
ATOM 4928 N N . ALA B 1 115 ? -392.034 -37.504 -224.265 1.00 31.96 112 ALA B N 1
ATOM 4929 C CA . ALA B 1 115 ? -393.228 -38.328 -224.356 1.00 34.12 112 ALA B CA 1
ATOM 4930 C C . ALA B 1 115 ? -394.111 -38.171 -223.121 1.00 32.77 112 ALA B C 1
ATOM 4931 O O . ALA B 1 115 ? -393.613 -38.090 -221.999 1.00 32.82 112 ALA B O 1
ATOM 4933 N N . PHE B 1 116 ? -395.421 -38.103 -223.344 1.00 33.69 113 PHE B N 1
ATOM 4934 C CA . PHE B 1 116 ? -396.403 -38.138 -222.266 1.00 31.58 113 PHE B CA 1
ATOM 4935 C C . PHE B 1 116 ? -396.958 -39.543 -222.125 1.00 36.52 113 PHE B C 1
ATOM 4936 O O . PHE B 1 116 ? -397.369 -40.152 -223.113 1.00 37.77 113 PHE B O 1
ATOM 4944 N N . ILE B 1 117 ? -396.968 -40.056 -220.900 1.00 36.27 114 ILE B N 1
ATOM 4945 C CA . ILE B 1 117 ? -397.538 -41.368 -220.634 1.00 36.36 114 ILE B CA 1
ATOM 4946 C C . ILE B 1 117 ? -398.670 -41.247 -219.619 1.00 43.31 114 ILE B C 1
ATOM 4947 O O . ILE B 1 117 ? -398.481 -40.691 -218.541 1.00 53.56 114 ILE B O 1
ATOM 4952 N N . LEU B 1 118 ? -399.846 -41.760 -219.973 1.00 41.37 115 LEU B N 1
ATOM 4953 C CA . LEU B 1 118 ? -401.011 -41.703 -219.095 1.00 30.33 115 LEU B CA 1
ATOM 4954 C C . LEU B 1 118 ? -401.082 -42.941 -218.206 1.00 34.43 115 LEU B C 1
ATOM 4955 O O . LEU B 1 118 ? -401.872 -43.846 -218.460 1.00 40.84 115 LEU B O 1
ATOM 4960 N N . THR B 1 119 ? -400.260 -42.962 -217.159 1.00 35.16 116 THR B N 1
ATOM 4961 C CA . THR B 1 119 ? -400.061 -44.155 -216.337 1.00 46.97 116 THR B CA 1
ATOM 4962 C C . THR B 1 119 ? -400.591 -43.971 -214.924 1.00 76.59 116 THR B C 1
ATOM 4963 O O . THR B 1 119 ? -400.301 -42.975 -214.266 1.00 58.16 116 THR B O 1
ATOM 4967 N N . ALA B 1 120 ? -401.343 -44.964 -214.456 1.00 191.75 117 ALA B N 1
ATOM 4968 C CA . ALA B 1 120 ? -402.045 -44.875 -213.181 1.00 195.05 117 ALA B CA 1
ATOM 4969 C C . ALA B 1 120 ? -401.332 -45.668 -212.080 1.00 198.09 117 ALA B C 1
ATOM 4970 O O . ALA B 1 120 ? -401.931 -46.017 -211.066 1.00 204.01 117 ALA B O 1
ATOM 4972 N N . SER B 1 121 ? -400.044 -45.931 -212.287 1.00 127.31 118 SER B N 1
ATOM 4973 C CA . SER B 1 121 ? -399.241 -46.739 -211.369 1.00 121.42 118 SER B CA 1
ATOM 4974 C C . SER B 1 121 ? -398.530 -45.827 -210.356 1.00 125.42 118 SER B C 1
ATOM 4975 O O . SER B 1 121 ? -397.805 -44.925 -210.779 1.00 130.73 118 SER B O 1
ATOM 4978 N N . HIS B 1 122 ? -398.727 -46.004 -209.043 1.00 133.00 119 HIS B N 1
ATOM 4979 C CA . HIS B 1 122 ? -399.605 -47.007 -208.432 1.00 138.16 119 HIS B CA 1
ATOM 4980 C C . HIS B 1 122 ? -401.012 -46.448 -208.213 1.00 148.11 119 HIS B C 1
ATOM 4981 O O . HIS B 1 122 ? -401.235 -45.248 -208.365 1.00 154.43 119 HIS B O 1
ATOM 4988 N N . ASN B 1 123 ? -401.944 -47.342 -207.878 1.00 152.81 120 ASN B N 1
ATOM 4989 C CA . ASN B 1 123 ? -403.338 -47.011 -207.548 1.00 155.44 120 ASN B CA 1
ATOM 4990 C C . ASN B 1 123 ? -404.236 -46.779 -208.769 1.00 153.61 120 ASN B C 1
ATOM 4991 O O . ASN B 1 123 ? -404.820 -45.702 -208.907 1.00 147.08 120 ASN B O 1
ATOM 4996 N N . PRO B 1 124 ? -404.348 -47.772 -209.667 1.00 150.23 121 PRO B N 1
ATOM 4997 C CA . PRO B 1 124 ? -405.396 -47.535 -210.664 1.00 145.78 121 PRO B CA 1
ATOM 4998 C C . PRO B 1 124 ? -406.822 -47.716 -210.116 1.00 141.72 121 PRO B C 1
ATOM 4999 O O . PRO B 1 124 ? -407.183 -48.799 -209.657 1.00 139.31 121 PRO B O 1
ATOM 5003 N N . GLY B 1 125 ? -407.623 -46.652 -210.206 1.00 138.75 122 GLY B N 1
ATOM 5004 C CA . GLY B 1 125 ? -408.868 -46.523 -209.460 1.00 142.27 122 GLY B CA 1
ATOM 5005 C C . GLY B 1 125 ? -410.203 -46.762 -210.157 1.00 136.88 122 GLY B C 1
ATOM 5006 O O . GLY B 1 125 ? -410.951 -47.617 -209.702 1.00 138.36 122 GLY B O 1
ATOM 5007 N N . GLY B 1 126 ? -410.523 -46.001 -211.209 1.00 189.92 123 GLY B N 1
ATOM 5008 C CA . GLY B 1 126 ? -411.837 -46.070 -211.851 1.00 191.12 123 GLY B CA 1
ATOM 5009 C C . GLY B 1 126 ? -412.191 -44.834 -212.679 1.00 190.25 123 GLY B C 1
ATOM 5010 O O . GLY B 1 126 ? -411.299 -44.231 -213.274 1.00 189.47 123 GLY B O 1
ATOM 5011 N N . PRO B 1 127 ? -413.497 -44.477 -212.765 1.00 112.95 124 PRO B N 1
ATOM 5012 C CA . PRO B 1 127 ? -413.932 -43.210 -213.366 1.00 97.24 124 PRO B CA 1
ATOM 5013 C C . PRO B 1 127 ? -414.263 -42.138 -212.327 1.00 91.81 124 PRO B C 1
ATOM 5014 O O . PRO B 1 127 ? -415.316 -42.252 -211.703 1.00 84.32 124 PRO B O 1
ATOM 5018 N N . ASP B 1 128 ? -413.409 -41.134 -212.122 1.00 97.90 125 ASP B N 1
ATOM 5019 C CA . ASP B 1 128 ? -412.083 -41.063 -212.728 1.00 106.37 125 ASP B CA 1
ATOM 5020 C C . ASP B 1 128 ? -411.147 -40.323 -211.769 1.00 108.37 125 ASP B C 1
ATOM 5021 O O . ASP B 1 128 ? -411.092 -39.093 -211.749 1.00 102.97 125 ASP B O 1
ATOM 5026 N N . ALA B 1 129 ? -410.418 -41.105 -210.973 1.00 120.43 126 ALA B N 1
ATOM 5027 C CA . ALA B 1 129 ? -409.648 -40.591 -209.840 1.00 119.42 126 ALA B CA 1
ATOM 5028 C C . ALA B 1 129 ? -408.211 -41.062 -209.874 1.00 122.41 126 ALA B C 1
ATOM 5029 O O . ALA B 1 129 ? -407.934 -42.239 -209.639 1.00 123.21 126 ALA B O 1
ATOM 5031 N N . ASP B 1 130 ? -407.313 -40.119 -210.139 1.00 133.18 127 ASP B N 1
ATOM 5032 C CA . ASP B 1 130 ? -405.871 -40.349 -210.141 1.00 128.77 127 ASP B CA 1
ATOM 5033 C C . ASP B 1 130 ? -405.146 -39.171 -210.781 1.00 127.81 127 ASP B C 1
ATOM 5034 O O . ASP B 1 130 ? -405.576 -38.658 -211.818 1.00 125.86 127 ASP B O 1
ATOM 5039 N N . PHE B 1 131 ? -404.057 -38.740 -210.145 1.00 122.67 128 PHE B N 1
ATOM 5040 C CA . PHE B 1 131 ? -403.134 -37.770 -210.738 1.00 103.68 128 PHE B CA 1
ATOM 5041 C C . PHE B 1 131 ? -401.927 -38.504 -211.315 1.00 77.49 128 PHE B C 1
ATOM 5042 O O . PHE B 1 131 ? -400.835 -38.482 -210.740 1.00 67.30 128 PHE B O 1
ATOM 5050 N N . GLY B 1 132 ? -402.141 -39.149 -212.460 1.00 78.62 129 GLY B N 1
ATOM 5051 C CA . GLY B 1 132 ? -401.159 -40.040 -213.049 1.00 78.91 129 GLY B CA 1
ATOM 5052 C C . GLY B 1 132 ? -400.948 -39.797 -214.528 1.00 58.46 129 GLY B C 1
ATOM 5053 O O . GLY B 1 132 ? -401.163 -40.685 -215.354 1.00 56.58 129 GLY B O 1
ATOM 5054 N N . ILE B 1 133 ? -400.556 -38.573 -214.859 1.00 56.65 130 ILE B N 1
ATOM 5055 C CA . ILE B 1 133 ? -399.939 -38.286 -216.145 1.00 43.30 130 ILE B CA 1
ATOM 5056 C C . ILE B 1 133 ? -398.452 -38.045 -215.883 1.00 49.34 130 ILE B C 1
ATOM 5057 O O . ILE B 1 133 ? -398.084 -37.271 -214.998 1.00 44.26 130 ILE B O 1
ATOM 5062 N N . LYS B 1 134 ? -397.606 -38.741 -216.632 1.00 50.80 131 LYS B N 1
ATOM 5063 C CA . LYS B 1 134 ? -396.167 -38.721 -216.404 1.00 39.11 131 LYS B CA 1
ATOM 5064 C C . LYS B 1 134 ? -395.452 -38.283 -217.669 1.00 35.42 131 LYS B C 1
ATOM 5065 O O . LYS B 1 134 ? -395.976 -38.452 -218.767 1.00 44.18 131 LYS B O 1
ATOM 5071 N N . TYR B 1 135 ? -394.255 -37.729 -217.515 1.00 29.64 132 TYR B N 1
ATOM 5072 C CA . TYR B 1 135 ? -393.510 -37.213 -218.650 1.00 32.30 132 TYR B CA 1
ATOM 5073 C C . TYR B 1 135 ? -392.099 -37.760 -218.691 1.00 37.49 132 TYR B C 1
ATOM 5074 O O . TYR B 1 135 ? -391.449 -37.891 -217.662 1.00 45.13 132 TYR B O 1
ATOM 5083 N N . ASN B 1 136 ? -391.632 -38.073 -219.895 1.00 33.33 133 ASN B N 1
ATOM 5084 C CA . ASN B 1 136 ? -390.307 -38.647 -220.082 1.00 37.00 133 ASN B CA 1
ATOM 5085 C C . ASN B 1 136 ? -389.479 -37.835 -221.069 1.00 34.74 133 ASN B C 1
ATOM 5086 O O . ASN B 1 136 ? -389.975 -37.440 -222.118 1.00 44.79 133 ASN B O 1
ATOM 5091 N N . SER B 1 137 ? -388.215 -37.596 -220.730 1.00 33.90 134 SER B N 1
ATOM 5092 C CA . SER B 1 137 ? -387.357 -36.727 -221.529 1.00 32.86 134 SER B CA 1
ATOM 5093 C C . SER B 1 137 ? -386.672 -37.508 -222.643 1.00 43.50 134 SER B C 1
ATOM 5094 O O . SER B 1 137 ? -386.755 -38.736 -222.687 1.00 44.00 134 SER B O 1
ATOM 5097 N N . GLU B 1 138 ? -385.982 -36.789 -223.528 1.00 46.04 135 GLU B N 1
ATOM 5098 C CA . GLU B 1 138 ? -385.486 -37.361 -224.779 1.00 34.72 135 GLU B CA 1
ATOM 5099 C C . GLU B 1 138 ? -384.597 -38.580 -224.594 1.00 37.58 135 GLU B C 1
ATOM 5100 O O . GLU B 1 138 ? -384.398 -39.343 -225.536 1.00 47.59 135 GLU B O 1
ATOM 5106 N N . ASN B 1 139 ? -384.062 -38.774 -223.394 1.00 39.30 136 ASN B N 1
ATOM 5107 C CA . ASN B 1 139 ? -383.260 -39.961 -223.137 1.00 38.77 136 ASN B CA 1
ATOM 5108 C C . ASN B 1 139 ? -384.150 -41.181 -222.959 1.00 40.46 136 ASN B C 1
ATOM 5109 O O . ASN B 1 139 ? -383.663 -42.286 -222.755 1.00 50.39 136 ASN B O 1
ATOM 5114 N N . GLY B 1 140 ? -385.460 -40.977 -223.040 1.00 35.17 137 GLY B N 1
ATOM 5115 C CA . GLY B 1 140 ? -386.403 -42.077 -222.981 1.00 43.17 137 GLY B CA 1
ATOM 5116 C C . GLY B 1 140 ? -386.747 -42.482 -221.564 1.00 45.47 137 GLY B C 1
ATOM 5117 O O . GLY B 1 140 ? -387.594 -43.350 -221.352 1.00 44.02 137 GLY B O 1
ATOM 5118 N N . GLY B 1 141 ? -386.081 -41.861 -220.595 1.00 58.01 138 GLY B N 1
ATOM 5119 C CA . GLY B 1 141 ? -386.349 -42.124 -219.194 1.00 55.97 138 GLY B CA 1
ATOM 5120 C C . GLY B 1 141 ? -387.161 -41.010 -218.571 1.00 55.39 138 GLY B C 1
ATOM 5121 O O . GLY B 1 141 ? -387.321 -39.951 -219.176 1.00 55.10 138 GLY B O 1
ATOM 5122 N N . PRO B 1 142 ? -387.686 -41.248 -217.359 1.00 42.60 139 PRO B N 1
ATOM 5123 C CA . PRO B 1 142 ? -388.473 -40.248 -216.636 1.00 42.10 139 PRO B CA 1
ATOM 5124 C C . PRO B 1 142 ? -387.762 -38.914 -216.562 1.00 37.37 139 PRO B C 1
ATOM 5125 O O . PRO B 1 142 ? -386.548 -38.853 -216.720 1.00 47.49 139 PRO B O 1
ATOM 5129 N N . ALA B 1 143 ? -388.515 -37.855 -216.323 1.00 34.11 140 ALA B N 1
ATOM 5130 C CA . ALA B 1 143 ? -387.932 -36.527 -216.303 1.00 48.62 140 ALA B CA 1
ATOM 5131 C C . ALA B 1 143 ? -387.099 -36.302 -215.049 1.00 56.75 140 ALA B C 1
ATOM 5132 O O . ALA B 1 143 ? -387.469 -36.755 -213.965 1.00 62.44 140 ALA B O 1
ATOM 5134 N N . PRO B 1 144 ? -385.967 -35.592 -215.189 1.00 52.32 141 PRO B N 1
ATOM 5135 C CA . PRO B 1 144 ? -385.149 -35.286 -214.011 1.00 58.45 141 PRO B CA 1
ATOM 5136 C C . PRO B 1 144 ? -385.870 -34.396 -212.997 1.00 49.58 141 PRO B C 1
ATOM 5137 O O . PRO B 1 144 ? -386.746 -33.625 -213.381 1.00 54.03 141 PRO B O 1
ATOM 5141 N N . GLU B 1 145 ? -385.482 -34.496 -211.728 1.00 39.71 142 GLU B N 1
ATOM 5142 C CA . GLU B 1 145 ? -386.145 -33.769 -210.649 1.00 40.46 142 GLU B CA 1
ATOM 5143 C C . GLU B 1 145 ? -386.132 -32.259 -210.854 1.00 40.98 142 GLU B C 1
ATOM 5144 O O . GLU B 1 145 ? -386.941 -31.545 -210.270 1.00 48.61 142 GLU B O 1
ATOM 5150 N N . LYS B 1 146 ? -385.208 -31.771 -211.671 1.00 41.63 143 LYS B N 1
ATOM 5151 C CA . LYS B 1 146 ? -385.114 -30.341 -211.937 1.00 42.25 143 LYS B CA 1
ATOM 5152 C C . LYS B 1 146 ? -386.184 -29.927 -212.930 1.00 48.72 143 LYS B C 1
ATOM 5153 O O . LYS B 1 146 ? -386.676 -28.807 -212.879 1.00 51.32 143 LYS B O 1
ATOM 5159 N N . LEU B 1 147 ? -386.528 -30.826 -213.844 1.00 51.65 144 LEU B N 1
ATOM 5160 C CA . LEU B 1 147 ? -387.603 -30.565 -214.791 1.00 43.39 144 LEU B CA 1
ATOM 5161 C C . LEU B 1 147 ? -388.951 -30.754 -214.111 1.00 42.28 144 LEU B C 1
ATOM 5162 O O . LEU B 1 147 ? -389.780 -29.849 -214.110 1.00 45.27 144 LEU B O 1
ATOM 5167 N N . THR B 1 148 ? -389.154 -31.933 -213.526 1.00 48.12 145 THR B N 1
ATOM 5168 C CA . THR B 1 148 ? -390.437 -32.289 -212.922 1.00 40.47 145 THR B CA 1
ATOM 5169 C C . THR B 1 148 ? -390.914 -31.238 -211.932 1.00 46.73 145 THR B C 1
ATOM 5170 O O . THR B 1 148 ? -392.043 -30.772 -212.026 1.00 66.05 145 THR B O 1
ATOM 5174 N N . SER B 1 149 ? -390.062 -30.856 -210.990 1.00 47.05 146 SER B N 1
ATOM 5175 C CA . SER B 1 149 ? -390.451 -29.861 -210.003 1.00 49.30 146 SER B CA 1
ATOM 5176 C C . SER B 1 149 ? -390.757 -28.535 -210.679 1.00 53.52 146 SER B C 1
ATOM 5177 O O . SER B 1 149 ? -391.654 -27.808 -210.260 1.00 72.67 146 SER B O 1
ATOM 5180 N N . GLN B 1 150 ? -390.000 -28.218 -211.722 1.00 41.16 147 GLN B N 1
ATOM 5181 C CA . GLN B 1 150 ? -390.225 -26.993 -212.476 1.00 46.00 147 GLN B CA 1
ATOM 5182 C C . GLN B 1 150 ? -391.620 -27.014 -213.064 1.00 49.73 147 GLN B C 1
ATOM 5183 O O . GLN B 1 150 ? -392.315 -26.000 -213.078 1.00 63.56 147 GLN B O 1
ATOM 5189 N N . ILE B 1 151 ? -392.025 -28.182 -213.548 1.00 50.49 148 ILE B N 1
ATOM 5190 C CA . ILE B 1 151 ? -393.354 -28.347 -214.113 1.00 53.58 148 ILE B CA 1
ATOM 5191 C C . ILE B 1 151 ? -394.382 -28.061 -213.026 1.00 50.20 148 ILE B C 1
ATOM 5192 O O . ILE B 1 151 ? -395.287 -27.250 -213.217 1.00 54.69 148 ILE B O 1
ATOM 5197 N N . TYR B 1 152 ? -394.207 -28.709 -211.876 1.00 47.63 149 TYR B N 1
ATOM 5198 C CA . TYR B 1 152 ? -395.096 -28.524 -210.731 1.00 53.69 149 TYR B CA 1
ATOM 5199 C C . TYR B 1 152 ? -395.193 -27.063 -210.326 1.00 58.57 149 TYR B C 1
ATOM 5200 O O . TYR B 1 152 ? -396.255 -26.590 -209.930 1.00 60.73 149 TYR B O 1
ATOM 5209 N N . GLU B 1 153 ? -394.078 -26.351 -210.423 1.00 71.94 150 GLU B N 1
ATOM 5210 C CA . GLU B 1 153 ? -394.068 -24.933 -210.103 1.00 77.06 150 GLU B CA 1
ATOM 5211 C C . GLU B 1 153 ? -394.957 -24.189 -211.080 1.00 74.57 150 GLU B C 1
ATOM 5212 O O . GLU B 1 153 ? -395.481 -23.121 -210.769 1.00 80.47 150 GLU B O 1
ATOM 5218 N N . GLU B 1 154 ? -395.135 -24.767 -212.262 1.00 57.25 151 GLU B N 1
ATOM 5219 C CA . GLU B 1 154 ? -395.905 -24.115 -213.301 1.00 58.03 151 GLU B CA 1
ATOM 5220 C C . GLU B 1 154 ? -397.361 -24.587 -213.291 1.00 56.19 151 GLU B C 1
ATOM 5221 O O . GLU B 1 154 ? -398.248 -23.854 -213.715 1.00 58.69 151 GLU B O 1
ATOM 5227 N N . THR B 1 155 ? -397.619 -25.789 -212.781 1.00 50.57 152 THR B N 1
ATOM 5228 C CA . THR B 1 155 ? -398.993 -26.273 -212.691 1.00 41.02 152 THR B CA 1
ATOM 5229 C C . THR B 1 155 ? -399.808 -25.381 -211.762 1.00 46.50 152 THR B C 1
ATOM 5230 O O . THR B 1 155 ? -401.017 -25.257 -211.921 1.00 71.68 152 THR B O 1
ATOM 5234 N N . VAL B 1 156 ? -399.144 -24.765 -210.791 1.00 41.21 153 VAL B N 1
ATOM 5235 C CA . VAL B 1 156 ? -399.821 -23.897 -209.836 1.00 41.88 153 VAL B CA 1
ATOM 5236 C C . VAL B 1 156 ? -399.802 -22.470 -210.362 1.00 42.86 153 VAL B C 1
ATOM 5237 O O . VAL B 1 156 ? -400.742 -21.711 -210.156 1.00 43.99 153 VAL B O 1
ATOM 5241 N N . LYS B 1 157 ? -398.728 -22.112 -211.051 1.00 83.83 154 LYS B N 1
ATOM 5242 C CA . LYS B 1 157 ? -398.577 -20.761 -211.568 1.00 86.58 154 LYS B CA 1
ATOM 5243 C C . LYS B 1 157 ? -399.430 -20.549 -212.813 1.00 85.27 154 LYS B C 1
ATOM 5244 O O . LYS B 1 157 ? -399.584 -19.422 -213.280 1.00 88.35 154 LYS B O 1
ATOM 5250 N N . ILE B 1 158 ? -399.999 -21.630 -213.338 1.00 70.20 155 ILE B N 1
ATOM 5251 C CA . ILE B 1 158 ? -400.715 -21.562 -214.603 1.00 54.50 155 ILE B CA 1
ATOM 5252 C C . ILE B 1 158 ? -401.979 -20.720 -214.453 1.00 43.91 155 ILE B C 1
ATOM 5253 O O . ILE B 1 158 ? -402.606 -20.705 -213.395 1.00 41.51 155 ILE B O 1
ATOM 5258 N N . THR B 1 159 ? -402.316 -19.994 -215.513 1.00 45.46 156 THR B N 1
ATOM 5259 C CA . THR B 1 159 ? -403.499 -19.143 -215.537 1.00 41.23 156 THR B CA 1
ATOM 5260 C C . THR B 1 159 ? -404.352 -19.427 -216.760 1.00 40.17 156 THR B C 1
ATOM 5261 O O . THR B 1 159 ? -405.485 -18.967 -216.848 1.00 58.66 156 THR B O 1
ATOM 5265 N N . HIS B 1 160 ? -403.804 -20.164 -217.716 1.00 46.71 157 HIS B N 1
ATOM 5266 C CA . HIS B 1 160 ? -404.576 -20.562 -218.883 1.00 50.98 157 HIS B CA 1
ATOM 5267 C C . HIS B 1 160 ? -404.056 -21.848 -219.497 1.00 52.96 157 HIS B C 1
ATOM 5268 O O . HIS B 1 160 ? -402.947 -22.286 -219.201 1.00 59.04 157 HIS B O 1
ATOM 5275 N N . ILE B 1 161 ? -404.869 -22.437 -220.365 1.00 42.48 158 ILE B N 1
ATOM 5276 C CA . ILE B 1 161 ? -404.432 -23.528 -221.217 1.00 41.36 158 ILE B CA 1
ATOM 5277 C C . ILE B 1 161 ? -404.620 -23.106 -222.662 1.00 48.81 158 ILE B C 1
ATOM 5278 O O . ILE B 1 161 ? -405.622 -22.481 -223.003 1.00 56.36 158 ILE B O 1
ATOM 5283 N N . LYS B 1 162 ? -403.651 -23.442 -223.506 1.00 47.30 159 LYS B N 1
ATOM 5284 C CA . LYS B 1 162 ? -403.712 -23.074 -224.911 1.00 42.17 159 LYS B CA 1
ATOM 5285 C C . LYS B 1 162 ? -404.221 -24.257 -225.716 1.00 42.84 159 LYS B C 1
ATOM 5286 O O . LYS B 1 162 ? -403.628 -25.333 -225.676 1.00 47.67 159 LYS B O 1
ATOM 5292 N N . MET B 1 163 ? -405.324 -24.053 -226.434 1.00 47.04 160 MET B N 1
ATOM 5293 C CA . MET B 1 163 ? -405.992 -25.127 -227.168 1.00 45.01 160 MET B CA 1
ATOM 5294 C C . MET B 1 163 ? -406.052 -24.842 -228.657 1.00 38.66 160 MET B C 1
ATOM 5295 O O . MET B 1 163 ? -405.904 -23.703 -229.088 1.00 39.85 160 MET B O 1
ATOM 5300 N N . ALA B 1 164 ? -406.283 -25.899 -229.427 1.00 42.89 161 ALA B N 1
ATOM 5301 C CA . ALA B 1 164 ? -406.476 -25.793 -230.865 1.00 42.56 161 ALA B CA 1
ATOM 5302 C C . ALA B 1 164 ? -407.936 -26.039 -231.199 1.00 47.89 161 ALA B C 1
ATOM 5303 O O . ALA B 1 164 ? -408.338 -27.180 -231.415 1.00 52.23 161 ALA B O 1
ATOM 5305 N N . PRO B 1 165 ? -408.736 -24.969 -231.252 1.00 44.15 162 PRO B N 1
ATOM 5306 C CA . PRO B 1 165 ? -410.186 -25.155 -231.335 1.00 47.79 162 PRO B CA 1
ATOM 5307 C C . PRO B 1 165 ? -410.633 -25.848 -232.612 1.00 43.24 162 PRO B C 1
ATOM 5308 O O . PRO B 1 165 ? -411.354 -26.845 -232.566 1.00 45.35 162 PRO B O 1
ATOM 5312 N N . THR B 1 166 ? -410.190 -25.319 -233.744 1.00 42.01 163 THR B N 1
ATOM 5313 C CA . THR B 1 166 ? -410.673 -25.766 -235.039 1.00 38.20 163 THR B CA 1
ATOM 5314 C C . THR B 1 166 ? -409.895 -26.989 -235.511 1.00 40.12 163 THR B C 1
ATOM 5315 O O . THR B 1 166 ? -410.141 -27.525 -236.591 1.00 48.70 163 THR B O 1
ATOM 5319 N N . LEU B 1 167 ? -408.948 -27.436 -234.699 1.00 39.30 164 LEU B N 1
ATOM 5320 C CA . LEU B 1 167 ? -408.205 -28.642 -235.021 1.00 41.91 164 LEU B CA 1
ATOM 5321 C C . LEU B 1 167 ? -409.121 -29.864 -234.969 1.00 33.16 164 LEU B C 1
ATOM 5322 O O . LEU B 1 167 ? -409.722 -30.137 -233.934 1.00 48.36 164 LEU B O 1
ATOM 5327 N N . PRO B 1 168 ? -409.230 -30.607 -236.083 1.00 32.97 165 PRO B N 1
ATOM 5328 C CA . PRO B 1 168 ? -410.152 -31.749 -236.117 1.00 43.72 165 PRO B CA 1
ATOM 5329 C C . PRO B 1 168 ? -409.754 -32.896 -235.195 1.00 38.95 165 PRO B C 1
ATOM 5330 O O . PRO B 1 168 ? -408.573 -33.076 -234.917 1.00 44.19 165 PRO B O 1
ATOM 5334 N N . GLU B 1 169 ? -410.738 -33.658 -234.725 1.00 42.90 166 GLU B N 1
ATOM 5335 C CA . GLU B 1 169 ? -410.468 -34.856 -233.939 1.00 44.74 166 GLU B CA 1
ATOM 5336 C C . GLU B 1 169 ? -409.816 -35.914 -234.812 1.00 36.90 166 GLU B C 1
ATOM 5337 O O . GLU B 1 169 ? -410.392 -36.350 -235.801 1.00 35.50 166 GLU B O 1
ATOM 5343 N N . VAL B 1 170 ? -408.607 -36.314 -234.444 1.00 51.03 167 VAL B N 1
ATOM 5344 C CA . VAL B 1 170 ? -407.893 -37.356 -235.165 1.00 45.71 167 VAL B CA 1
ATOM 5345 C C . VAL B 1 170 ? -408.324 -38.722 -234.639 1.00 40.43 167 VAL B C 1
ATOM 5346 O O . VAL B 1 170 ? -408.496 -38.904 -233.435 1.00 40.56 167 VAL B O 1
ATOM 5350 N N . ASP B 1 171 ? -408.500 -39.687 -235.531 1.00 35.21 168 ASP B N 1
ATOM 5351 C CA . ASP B 1 171 ? -408.931 -41.004 -235.099 1.00 34.60 168 ASP B CA 1
ATOM 5352 C C . ASP B 1 171 ? -407.751 -41.733 -234.485 1.00 43.86 168 ASP B C 1
ATOM 5353 O O . ASP B 1 171 ? -406.765 -42.017 -235.153 1.00 48.07 168 ASP B O 1
ATOM 5358 N N . ILE B 1 172 ? -407.869 -42.026 -233.197 1.00 50.91 169 ILE B N 1
ATOM 5359 C CA . ILE B 1 172 ? -406.807 -42.673 -232.442 1.00 35.21 169 ILE B CA 1
ATOM 5360 C C . ILE B 1 172 ? -406.729 -44.164 -232.762 1.00 42.87 169 ILE B C 1
ATOM 5361 O O . ILE B 1 172 ? -405.797 -44.847 -232.341 1.00 55.04 169 ILE B O 1
ATOM 5366 N N . HIS B 1 173 ? -407.698 -44.662 -233.525 1.00 51.51 170 HIS B N 1
ATOM 5367 C CA . HIS B 1 173 ? -407.868 -46.100 -233.710 1.00 52.29 170 HIS B CA 1
ATOM 5368 C C . HIS B 1 173 ? -407.578 -46.581 -235.130 1.00 53.06 170 HIS B C 1
ATOM 5369 O O . HIS B 1 173 ? -407.796 -47.751 -235.441 1.00 53.88 170 HIS B O 1
ATOM 5376 N N . THR B 1 174 ? -407.101 -45.687 -235.991 1.00 49.42 171 THR B N 1
ATOM 5377 C CA . THR B 1 174 ? -406.715 -46.071 -237.350 1.00 53.54 171 THR B CA 1
ATOM 5378 C C . THR B 1 174 ? -405.265 -45.680 -237.646 1.00 45.11 171 THR B C 1
ATOM 5379 O O . THR B 1 174 ? -404.854 -44.550 -237.388 1.00 42.76 171 THR B O 1
ATOM 5383 N N . LEU B 1 175 ? -404.500 -46.625 -238.187 1.00 42.39 172 LEU B N 1
ATOM 5384 C CA . LEU B 1 175 ? -403.083 -46.414 -238.464 1.00 44.75 172 LEU B CA 1
ATOM 5385 C C . LEU B 1 175 ? -402.875 -45.454 -239.626 1.00 43.83 172 LEU B C 1
ATOM 5386 O O . LEU B 1 175 ? -403.499 -45.588 -240.681 1.00 36.29 172 LEU B O 1
ATOM 5391 N N . GLY B 1 176 ? -401.983 -44.489 -239.425 1.00 42.64 173 GLY B N 1
ATOM 5392 C CA . GLY B 1 176 ? -401.639 -43.545 -240.468 1.00 42.45 173 GLY B CA 1
ATOM 5393 C C . GLY B 1 176 ? -401.121 -42.221 -239.951 1.00 32.53 173 GLY B C 1
ATOM 5394 O O . GLY B 1 176 ? -400.964 -42.026 -238.748 1.00 31.66 173 GLY B O 1
ATOM 5395 N N . THR B 1 177 ? -400.851 -41.314 -240.884 1.00 32.74 174 THR B N 1
ATOM 5396 C CA . THR B 1 177 ? -400.339 -39.989 -240.570 1.00 32.33 174 THR B CA 1
ATOM 5397 C C . THR B 1 177 ? -401.306 -38.944 -241.097 1.00 32.91 174 THR B C 1
ATOM 5398 O O . THR B 1 177 ? -401.690 -38.982 -242.264 1.00 48.26 174 THR B O 1
ATOM 5402 N N . TYR B 1 178 ? -401.696 -38.012 -240.237 1.00 31.55 175 TYR B N 1
ATOM 5403 C CA . TYR B 1 178 ? -402.629 -36.962 -240.616 1.00 31.88 175 TYR B CA 1
ATOM 5404 C C . TYR B 1 178 ? -401.982 -35.593 -240.447 1.00 38.42 175 TYR B C 1
ATOM 5405 O O . TYR B 1 178 ? -401.704 -35.173 -239.331 1.00 43.22 175 TYR B O 1
ATOM 5414 N N . THR B 1 179 ? -401.744 -34.906 -241.561 1.00 40.67 176 THR B N 1
ATOM 5415 C CA . THR B 1 179 ? -401.090 -33.599 -241.550 1.00 35.89 176 THR B CA 1
ATOM 5416 C C . THR B 1 179 ? -402.084 -32.455 -241.720 1.00 31.93 176 THR B C 1
ATOM 5417 O O . THR B 1 179 ? -402.901 -32.485 -242.629 1.00 35.86 176 THR B O 1
ATOM 5421 N N . PHE B 1 180 ? -401.989 -31.437 -240.871 1.00 31.43 177 PHE B N 1
ATOM 5422 C CA . PHE B 1 180 ? -402.949 -30.334 -240.883 1.00 33.30 177 PHE B CA 1
ATOM 5423 C C . PHE B 1 180 ? -402.299 -29.007 -241.268 1.00 39.18 177 PHE B C 1
ATOM 5424 O O . PHE B 1 180 ? -401.683 -28.338 -240.443 1.00 42.97 177 PHE B O 1
ATOM 5432 N N . ASP B 1 181 ? -402.468 -28.614 -242.526 1.00 37.46 178 ASP B N 1
ATOM 5433 C CA . ASP B 1 181 ? -401.829 -27.412 -243.061 1.00 36.87 178 ASP B CA 1
ATOM 5434 C C . ASP B 1 181 ? -402.468 -26.106 -242.585 1.00 43.06 178 ASP B C 1
ATOM 5435 O O . ASP B 1 181 ? -402.617 -25.166 -243.364 1.00 55.16 178 ASP B O 1
ATOM 5440 N N . ASP B 1 182 ? -402.846 -26.042 -241.315 1.00 34.92 179 ASP B N 1
ATOM 5441 C CA . ASP B 1 182 ? -403.285 -24.783 -240.724 1.00 44.75 179 ASP B CA 1
ATOM 5442 C C . ASP B 1 182 ? -402.808 -24.682 -239.272 1.00 50.17 179 ASP B C 1
ATOM 5443 O O . ASP B 1 182 ? -403.069 -23.693 -238.591 1.00 72.39 179 ASP B O 1
ATOM 5448 N N . TYR B 1 183 ? -402.092 -25.704 -238.815 1.00 38.82 180 TYR B N 1
ATOM 5449 C CA . TYR B 1 183 ? -401.355 -25.637 -237.560 1.00 41.79 180 TYR B CA 1
ATOM 5450 C C . TYR B 1 183 ? -399.954 -26.197 -237.779 1.00 40.82 180 TYR B C 1
ATOM 5451 O O . TYR B 1 183 ? -399.141 -26.240 -236.856 1.00 38.50 180 TYR B O 1
ATOM 5460 N N . ASN B 1 184 ? -399.675 -26.611 -239.011 1.00 41.86 181 ASN B N 1
ATOM 5461 C CA . ASN B 1 184 ? -398.448 -27.328 -239.319 1.00 39.49 181 ASN B CA 1
ATOM 5462 C C . ASN B 1 184 ? -398.321 -28.484 -238.340 1.00 39.80 181 ASN B C 1
ATOM 5463 O O . ASN B 1 184 ? -397.234 -28.809 -237.877 1.00 54.62 181 ASN B O 1
ATOM 5468 N N . PHE B 1 185 ? -399.458 -29.085 -238.010 1.00 38.21 182 PHE B N 1
ATOM 5469 C CA . PHE B 1 185 ? -399.505 -30.134 -237.006 1.00 35.20 182 PHE B CA 1
ATOM 5470 C C . PHE B 1 185 ? -399.777 -31.492 -237.630 1.00 35.01 182 PHE B C 1
ATOM 5471 O O . PHE B 1 185 ? -400.579 -31.616 -238.554 1.00 44.70 182 PHE B O 1
ATOM 5479 N N . GLN B 1 186 ? -399.100 -32.508 -237.111 1.00 30.08 183 GLN B N 1
ATOM 5480 C CA . GLN B 1 186 ? -399.212 -33.852 -237.647 1.00 33.42 183 GLN B CA 1
ATOM 5481 C C . GLN B 1 186 ? -399.383 -34.871 -236.530 1.00 41.13 183 GLN B C 1
ATOM 5482 O O . GLN B 1 186 ? -398.571 -34.933 -235.612 1.00 55.15 183 GLN B O 1
ATOM 5488 N N . VAL B 1 187 ? -400.448 -35.660 -236.601 1.00 29.08 184 VAL B N 1
ATOM 5489 C CA . VAL B 1 187 ? -400.594 -36.794 -235.705 1.00 28.84 184 VAL B CA 1
ATOM 5490 C C . VAL B 1 187 ? -400.347 -38.056 -236.491 1.00 29.26 184 VAL B C 1
ATOM 5491 O O . VAL B 1 187 ? -400.824 -38.209 -237.610 1.00 29.92 184 VAL B O 1
ATOM 5495 N N . GLU B 1 188 ? -399.586 -38.952 -235.887 1.00 29.01 185 GLU B N 1
ATOM 5496 C CA . GLU B 1 188 ? -399.196 -40.191 -236.520 1.00 29.51 185 GLU B CA 1
ATOM 5497 C C . GLU B 1 188 ? -399.588 -41.332 -235.613 1.00 29.41 185 GLU B C 1
ATOM 5498 O O . GLU B 1 188 ? -398.943 -41.577 -234.603 1.00 39.98 185 GLU B O 1
ATOM 5504 N N . VAL B 1 189 ? -400.670 -42.014 -235.958 1.00 38.27 186 VAL B N 1
ATOM 5505 C CA . VAL B 1 189 ? -401.124 -43.140 -235.160 1.00 38.88 186 VAL B CA 1
ATOM 5506 C C . VAL B 1 189 ? -400.281 -44.353 -235.521 1.00 40.72 186 VAL B C 1
ATOM 5507 O O . VAL B 1 189 ? -400.324 -44.842 -236.648 1.00 43.78 186 VAL B O 1
ATOM 5511 N N . VAL B 1 190 ? -399.515 -44.823 -234.544 1.00 42.16 187 VAL B N 1
ATOM 5512 C CA . VAL B 1 190 ? -398.519 -45.861 -234.755 1.00 39.12 187 VAL B CA 1
ATOM 5513 C C . VAL B 1 190 ? -398.889 -47.147 -234.051 1.00 36.17 187 VAL B C 1
ATOM 5514 O O . VAL B 1 190 ? -399.458 -47.119 -232.964 1.00 35.27 187 VAL B O 1
ATOM 5518 N N . ASP B 1 191 ? -398.536 -48.272 -234.661 1.00 33.30 188 ASP B N 1
ATOM 5519 C CA . ASP B 1 191 ? -398.688 -49.557 -234.005 1.00 38.61 188 ASP B CA 1
ATOM 5520 C C . ASP B 1 191 ? -398.012 -49.506 -232.639 1.00 33.96 188 ASP B C 1
ATOM 5521 O O . ASP B 1 191 ? -396.839 -49.167 -232.530 1.00 43.36 188 ASP B O 1
ATOM 5526 N N . SER B 1 192 ? -398.765 -49.836 -231.599 1.00 36.03 189 SER B N 1
ATOM 5527 C CA . SER B 1 192 ? -398.275 -49.733 -230.235 1.00 35.04 189 SER B CA 1
ATOM 5528 C C . SER B 1 192 ? -397.375 -50.910 -229.864 1.00 35.84 189 SER B C 1
ATOM 5529 O O . SER B 1 192 ? -396.768 -50.914 -228.793 1.00 41.52 189 SER B O 1
ATOM 5532 N N . LEU B 1 193 ? -397.290 -51.899 -230.751 1.00 37.45 190 LEU B N 1
ATOM 5533 C CA . LEU B 1 193 ? -396.620 -53.162 -230.449 1.00 34.81 190 LEU B CA 1
ATOM 5534 C C . LEU B 1 193 ? -395.403 -53.450 -231.333 1.00 43.25 190 LEU B C 1
ATOM 5535 O O . LEU B 1 193 ? -394.530 -54.230 -230.959 1.00 40.84 190 LEU B O 1
ATOM 5540 N N . ALA B 1 194 ? -395.346 -52.824 -232.503 1.00 50.44 191 ALA B N 1
ATOM 5541 C CA . ALA B 1 194 ? -394.352 -53.181 -233.512 1.00 44.36 191 ALA B CA 1
ATOM 5542 C C . ALA B 1 194 ? -392.923 -52.914 -233.053 1.00 49.31 191 ALA B C 1
ATOM 5543 O O . ALA B 1 194 ? -392.091 -53.823 -233.039 1.00 49.75 191 ALA B O 1
ATOM 5545 N N . ASP B 1 195 ? -392.643 -51.664 -232.696 1.00 46.12 192 ASP B N 1
ATOM 5546 C CA . ASP B 1 195 ? -391.308 -51.271 -232.265 1.00 42.66 192 ASP B CA 1
ATOM 5547 C C . ASP B 1 195 ? -390.814 -52.184 -231.155 1.00 39.74 192 ASP B C 1
ATOM 5548 O O . ASP B 1 195 ? -389.664 -52.608 -231.157 1.00 54.83 192 ASP B O 1
ATOM 5553 N N . TYR B 1 196 ? -391.703 -52.506 -230.227 1.00 36.60 193 TYR B N 1
ATOM 5554 C CA . TYR B 1 196 ? -391.337 -53.279 -229.053 1.00 37.52 193 TYR B CA 1
ATOM 5555 C C . TYR B 1 196 ? -391.169 -54.756 -229.365 1.00 43.01 193 TYR B C 1
ATOM 5556 O O . TYR B 1 196 ? -390.314 -55.426 -228.797 1.00 52.76 193 TYR B O 1
ATOM 5565 N N . ALA B 1 197 ? -391.999 -55.272 -230.258 1.00 46.97 194 ALA B N 1
ATOM 5566 C CA . ALA B 1 197 ? -391.866 -56.656 -230.678 1.00 43.46 194 ALA B CA 1
ATOM 5567 C C . ALA B 1 197 ? -390.609 -56.831 -231.525 1.00 51.08 194 ALA B C 1
ATOM 5568 O O . ALA B 1 197 ? -390.063 -57.929 -231.625 1.00 47.02 194 ALA B O 1
ATOM 5570 N N . ALA B 1 198 ? -390.165 -55.733 -232.133 1.00 53.75 195 ALA B N 1
ATOM 5571 C CA . ALA B 1 198 ? -388.991 -55.734 -232.998 1.00 52.04 195 ALA B CA 1
ATOM 5572 C C . ALA B 1 198 ? -387.706 -55.699 -232.186 1.00 47.34 195 ALA B C 1
ATOM 5573 O O . ALA B 1 198 ? -386.699 -56.285 -232.581 1.00 46.73 195 ALA B O 1
ATOM 5575 N N . TYR B 1 199 ? -387.746 -54.994 -231.060 1.00 47.60 196 TYR B N 1
ATOM 5576 C CA . TYR B 1 199 ? -386.595 -54.905 -230.169 1.00 47.62 196 TYR B CA 1
ATOM 5577 C C . TYR B 1 199 ? -386.399 -56.230 -229.448 1.00 44.51 196 TYR B C 1
ATOM 5578 O O . TYR B 1 199 ? -385.291 -56.747 -229.380 1.00 53.95 196 TYR B O 1
ATOM 5587 N N . MET B 1 200 ? -387.484 -56.780 -228.916 1.00 48.28 197 MET B N 1
ATOM 5588 C CA . MET B 1 200 ? -387.411 -58.015 -228.145 1.00 49.86 197 MET B CA 1
ATOM 5589 C C . MET B 1 200 ? -386.838 -59.169 -228.955 1.00 53.85 197 MET B C 1
ATOM 5590 O O . MET B 1 200 ? -386.094 -59.995 -228.430 1.00 60.27 197 MET B O 1
ATOM 5595 N N . GLN B 1 201 ? -387.189 -59.227 -230.233 1.00 58.16 198 GLN B N 1
ATOM 5596 C CA . GLN B 1 201 ? -386.710 -60.294 -231.100 1.00 64.65 198 GLN B CA 1
ATOM 5597 C C . GLN B 1 201 ? -385.233 -60.083 -231.432 1.00 59.97 198 GLN B C 1
ATOM 5598 O O . GLN B 1 201 ? -384.559 -60.984 -231.943 1.00 60.67 198 GLN B O 1
ATOM 5604 N N . GLU B 1 202 ? -384.751 -58.877 -231.134 1.00 57.19 199 GLU B N 1
ATOM 5605 C CA . GLU B 1 202 ? -383.356 -58.487 -231.336 1.00 52.89 199 GLU B CA 1
ATOM 5606 C C . GLU B 1 202 ? -382.581 -58.508 -230.013 1.00 55.94 199 GLU B C 1
ATOM 5607 O O . GLU B 1 202 ? -381.353 -58.471 -230.013 1.00 66.23 199 GLU B O 1
ATOM 5613 N N . VAL B 1 203 ? -383.294 -58.564 -228.890 1.00 60.70 200 VAL B N 1
ATOM 5614 C CA . VAL B 1 203 ? -382.647 -58.673 -227.581 1.00 48.51 200 VAL B CA 1
ATOM 5615 C C . VAL B 1 203 ? -382.498 -60.138 -227.190 1.00 49.26 200 VAL B C 1
ATOM 5616 O O . VAL B 1 203 ? -381.430 -60.560 -226.756 1.00 55.89 200 VAL B O 1
ATOM 5620 N N . PHE B 1 204 ? -383.574 -60.906 -227.342 1.00 50.34 201 PHE B N 1
ATOM 5621 C CA . PHE B 1 204 ? -383.568 -62.323 -226.992 1.00 51.90 201 PHE B CA 1
ATOM 5622 C C . PHE B 1 204 ? -383.575 -63.204 -228.233 1.00 58.88 201 PHE B C 1
ATOM 5623 O O . PHE B 1 204 ? -383.967 -62.767 -229.314 1.00 65.80 201 PHE B O 1
ATOM 5631 N N . ASP B 1 205 ? -383.148 -64.450 -228.066 1.00 70.54 202 ASP B N 1
ATOM 5632 C CA . ASP B 1 205 ? -383.146 -65.411 -229.160 1.00 78.40 202 ASP B CA 1
ATOM 5633 C C . ASP B 1 205 ? -384.463 -66.170 -229.154 1.00 77.67 202 ASP B C 1
ATOM 5634 O O . ASP B 1 205 ? -384.552 -67.263 -228.594 1.00 81.53 202 ASP B O 1
ATOM 5639 N N . PHE B 1 206 ? -385.483 -65.580 -229.773 1.00 64.54 203 PHE B N 1
ATOM 5640 C CA . PHE B 1 206 ? -386.836 -66.123 -229.716 1.00 67.69 203 PHE B CA 1
ATOM 5641 C C . PHE B 1 206 ? -386.871 -67.573 -230.179 1.00 66.01 203 PHE B C 1
ATOM 5642 O O . PHE B 1 206 ? -387.503 -68.405 -229.534 1.00 69.10 203 PHE B O 1
ATOM 5650 N N . GLU B 1 207 ? -386.177 -67.878 -231.271 1.00 55.83 204 GLU B N 1
ATOM 5651 C CA . GLU B 1 207 ? -386.210 -69.222 -231.834 1.00 53.09 204 GLU B CA 1
ATOM 5652 C C . GLU B 1 207 ? -385.864 -70.287 -230.801 1.00 55.25 204 GLU B C 1
ATOM 5653 O O . GLU B 1 207 ? -386.399 -71.392 -230.841 1.00 62.35 204 GLU B O 1
ATOM 5659 N N . ALA B 1 208 ? -384.974 -69.949 -229.874 1.00 63.21 205 ALA B N 1
ATOM 5660 C CA . ALA B 1 208 ? -384.583 -70.877 -228.818 1.00 61.70 205 ALA B CA 1
ATOM 5661 C C . ALA B 1 208 ? -385.687 -71.003 -227.787 1.00 63.55 205 ALA B C 1
ATOM 5662 O O . ALA B 1 208 ? -385.958 -72.089 -227.276 1.00 62.19 205 ALA B O 1
ATOM 5664 N N . ILE B 1 209 ? -386.314 -69.874 -227.478 1.00 68.50 206 ILE B N 1
ATOM 5665 C CA . ILE B 1 209 ? -387.393 -69.848 -226.508 1.00 58.73 206 ILE B CA 1
ATOM 5666 C C . ILE B 1 209 ? -388.564 -70.647 -227.050 1.00 56.95 206 ILE B C 1
ATOM 5667 O O . ILE B 1 209 ? -389.211 -71.379 -226.302 1.00 56.14 206 ILE B O 1
ATOM 5672 N N . ARG B 1 210 ? -388.825 -70.513 -228.350 1.00 60.01 207 ARG B N 1
ATOM 5673 C CA . ARG B 1 210 ? -389.898 -71.260 -228.995 1.00 64.52 207 ARG B CA 1
ATOM 5674 C C . ARG B 1 210 ? -389.775 -72.732 -228.639 1.00 75.60 207 ARG B C 1
ATOM 5675 O O . ARG B 1 210 ? -390.716 -73.338 -228.127 1.00 78.10 207 ARG B O 1
ATOM 5683 N N . ALA B 1 211 ? -388.592 -73.287 -228.885 1.00 74.34 208 ALA B N 1
ATOM 5684 C CA . ALA B 1 211 ? -388.322 -74.695 -228.629 1.00 65.19 208 ALA B CA 1
ATOM 5685 C C . ALA B 1 211 ? -388.691 -75.066 -227.200 1.00 57.01 208 ALA B C 1
ATOM 5686 O O . ALA B 1 211 ? -389.187 -76.161 -226.943 1.00 57.39 208 ALA B O 1
ATOM 5688 N N . LEU B 1 212 ? -388.457 -74.141 -226.276 1.00 56.18 209 LEU B N 1
ATOM 5689 C CA . LEU B 1 212 ? -388.745 -74.390 -224.870 1.00 62.08 209 LEU B CA 1
ATOM 5690 C C . LEU B 1 212 ? -390.235 -74.344 -224.602 1.00 66.48 209 LEU B C 1
ATOM 5691 O O . LEU B 1 212 ? -390.766 -75.158 -223.848 1.00 69.05 209 LEU B O 1
ATOM 5696 N N . VAL B 1 213 ? -390.903 -73.372 -225.210 1.00 62.91 210 VAL B N 1
ATOM 5697 C CA . VAL B 1 213 ? -392.305 -73.130 -224.921 1.00 59.93 210 VAL B CA 1
ATOM 5698 C C . VAL B 1 213 ? -393.207 -73.979 -225.812 1.00 58.11 210 VAL B C 1
ATOM 5699 O O . VAL B 1 213 ? -394.417 -74.035 -225.600 1.00 65.55 210 VAL B O 1
ATOM 5703 N N . GLN B 1 214 ? -392.614 -74.642 -226.801 1.00 57.28 211 GLN B N 1
ATOM 5704 C CA . GLN B 1 214 ? -393.358 -75.528 -227.689 1.00 65.70 211 GLN B CA 1
ATOM 5705 C C . GLN B 1 214 ? -393.074 -76.981 -227.303 1.00 60.89 211 GLN B C 1
ATOM 5706 O O . GLN B 1 214 ? -393.303 -77.904 -228.084 1.00 59.72 211 GLN B O 1
ATOM 5712 N N . ARG B 1 215 ? -392.580 -77.160 -226.081 1.00 64.15 212 ARG B N 1
ATOM 5713 C CA . ARG B 1 215 ? -392.316 -78.474 -225.513 1.00 74.59 212 ARG B CA 1
ATOM 5714 C C . ARG B 1 215 ? -393.632 -79.166 -225.162 1.00 73.65 212 ARG B C 1
ATOM 5715 O O . ARG B 1 215 ? -394.704 -78.576 -225.302 1.00 77.64 212 ARG B O 1
ATOM 5723 N N . LEU B 1 216 ? -393.554 -80.416 -224.720 1.00 67.21 213 LEU B N 1
ATOM 5724 C CA . LEU B 1 216 ? -394.735 -81.157 -224.294 1.00 70.30 213 LEU B CA 1
ATOM 5725 C C . LEU B 1 216 ? -395.052 -81.034 -222.798 1.00 75.39 213 LEU B C 1
ATOM 5726 O O . LEU B 1 216 ? -396.182 -81.298 -222.389 1.00 69.77 213 LEU B O 1
ATOM 5731 N N . ASP B 1 217 ? -394.069 -80.635 -221.991 1.00 76.69 214 ASP B N 1
ATOM 5732 C CA . ASP B 1 217 ? -394.236 -80.589 -220.536 1.00 73.91 214 ASP B CA 1
ATOM 5733 C C . ASP B 1 217 ? -393.799 -79.260 -219.916 1.00 67.85 214 ASP B C 1
ATOM 5734 O O . ASP B 1 217 ? -393.178 -79.238 -218.853 1.00 60.28 214 ASP B O 1
ATOM 5739 N N . PHE B 1 218 ? -394.127 -78.156 -220.579 1.00 66.50 215 PHE B N 1
ATOM 5740 C CA . PHE B 1 218 ? -393.890 -76.834 -220.006 1.00 63.85 215 PHE B CA 1
ATOM 5741 C C . PHE B 1 218 ? -395.133 -75.963 -220.084 1.00 69.69 215 PHE B C 1
ATOM 5742 O O . PHE B 1 218 ? -395.429 -75.361 -221.116 1.00 75.03 215 PHE B O 1
ATOM 5750 N N . LYS B 1 219 ? -395.853 -75.908 -218.970 1.00 67.28 216 LYS B N 1
ATOM 5751 C CA . LYS B 1 219 ? -397.088 -75.146 -218.870 1.00 65.15 216 LYS B CA 1
ATOM 5752 C C . LYS B 1 219 ? -396.792 -73.713 -218.436 1.00 67.80 216 LYS B C 1
ATOM 5753 O O . LYS B 1 219 ? -396.107 -73.492 -217.437 1.00 69.24 216 LYS B O 1
ATOM 5759 N N . VAL B 1 220 ? -397.309 -72.748 -219.190 1.00 64.80 217 VAL B N 1
ATOM 5760 C CA . VAL B 1 220 ? -397.095 -71.335 -218.898 1.00 50.13 217 VAL B CA 1
ATOM 5761 C C . VAL B 1 220 ? -398.406 -70.689 -218.455 1.00 56.18 217 VAL B C 1
ATOM 5762 O O . VAL B 1 220 ? -399.485 -71.183 -218.776 1.00 64.66 217 VAL B O 1
ATOM 5766 N N . HIS B 1 221 ? -398.310 -69.581 -217.728 1.00 41.27 218 HIS B N 1
ATOM 5767 C CA . HIS B 1 221 ? -399.489 -68.886 -217.234 1.00 44.04 218 HIS B CA 1
ATOM 5768 C C . HIS B 1 221 ? -399.196 -67.400 -217.110 1.00 42.42 218 HIS B C 1
ATOM 5769 O O . HIS B 1 221 ? -398.537 -66.974 -216.167 1.00 52.75 218 HIS B O 1
ATOM 5776 N N . VAL B 1 222 ? -399.682 -66.615 -218.068 1.00 45.65 219 VAL B N 1
ATOM 5777 C CA . VAL B 1 222 ? -399.449 -65.173 -218.076 1.00 47.60 219 VAL B CA 1
ATOM 5778 C C . VAL B 1 222 ? -400.724 -64.403 -217.747 1.00 49.01 219 VAL B C 1
ATOM 5779 O O . VAL B 1 222 ? -401.725 -64.510 -218.454 1.00 53.04 219 VAL B O 1
ATOM 5783 N N . ASP B 1 223 ? -400.665 -63.621 -216.674 1.00 42.34 220 ASP B N 1
ATOM 5784 C CA . ASP B 1 223 ? -401.796 -62.823 -216.212 1.00 42.04 220 ASP B CA 1
ATOM 5785 C C . ASP B 1 223 ? -401.432 -61.347 -216.307 1.00 45.50 220 ASP B C 1
ATOM 5786 O O . ASP B 1 223 ? -400.363 -60.948 -215.866 1.00 61.19 220 ASP B O 1
ATOM 5791 N N . SER B 1 224 ? -402.313 -60.536 -216.884 1.00 40.97 221 SER B N 1
ATOM 5792 C CA . SER B 1 224 ? -402.040 -59.107 -217.044 1.00 41.56 221 SER B CA 1
ATOM 5793 C C . SER B 1 224 ? -402.962 -58.240 -216.185 1.00 51.67 221 SER B C 1
ATOM 5794 O O . SER B 1 224 ? -402.837 -57.015 -216.185 1.00 54.34 221 SER B O 1
ATOM 5797 N N . LEU B 1 225 ? -403.874 -58.873 -215.450 1.00 51.36 222 LEU B N 1
ATOM 5798 C CA . LEU B 1 225 ? -404.813 -58.153 -214.590 1.00 44.87 222 LEU B CA 1
ATOM 5799 C C . LEU B 1 225 ? -405.553 -57.074 -215.372 1.00 42.93 222 LEU B C 1
ATOM 5800 O O . LEU B 1 225 ? -405.848 -56.001 -214.844 1.00 38.81 222 LEU B O 1
ATOM 5805 N N . HIS B 1 226 ? -405.841 -57.375 -216.635 1.00 44.71 223 HIS B N 1
ATOM 5806 C CA . HIS B 1 226 ? -406.469 -56.429 -217.552 1.00 39.99 223 HIS B CA 1
ATOM 5807 C C . HIS B 1 226 ? -405.694 -55.120 -217.599 1.00 39.60 223 HIS B C 1
ATOM 5808 O O . HIS B 1 226 ? -406.281 -54.040 -217.647 1.00 41.40 223 HIS B O 1
ATOM 5815 N N . GLY B 1 227 ? -404.369 -55.232 -217.579 1.00 45.84 224 GLY B N 1
ATOM 5816 C CA . GLY B 1 227 ? -403.489 -54.080 -217.657 1.00 49.01 224 GLY B CA 1
ATOM 5817 C C . GLY B 1 227 ? -402.973 -53.897 -219.071 1.00 38.59 224 GLY B C 1
ATOM 5818 O O . GLY B 1 227 ? -403.380 -54.621 -219.976 1.00 36.64 224 GLY B O 1
ATOM 5819 N N . VAL B 1 228 ? -402.064 -52.945 -219.259 1.00 40.55 225 VAL B N 1
ATOM 5820 C CA . VAL B 1 228 ? -401.616 -52.564 -220.596 1.00 32.71 225 VAL B CA 1
ATOM 5821 C C . VAL B 1 228 ? -400.552 -53.511 -221.157 1.00 34.48 225 VAL B C 1
ATOM 5822 O O . VAL B 1 228 ? -400.067 -53.320 -222.268 1.00 37.40 225 VAL B O 1
ATOM 5826 N N . SER B 1 229 ? -400.190 -54.532 -220.391 1.00 38.94 226 SER B N 1
ATOM 5827 C CA . SER B 1 229 ? -399.251 -55.544 -220.862 1.00 30.90 226 SER B CA 1
ATOM 5828 C C . SER B 1 229 ? -399.915 -56.540 -221.800 1.00 33.49 226 SER B C 1
ATOM 5829 O O . SER B 1 229 ? -399.252 -57.150 -222.632 1.00 41.36 226 SER B O 1
ATOM 5832 N N . GLY B 1 230 ? -401.226 -56.697 -221.648 1.00 48.89 227 GLY B N 1
ATOM 5833 C CA . GLY B 1 230 ? -401.997 -57.701 -222.366 1.00 55.70 227 GLY B CA 1
ATOM 5834 C C . GLY B 1 230 ? -401.673 -57.886 -223.836 1.00 50.32 227 GLY B C 1
ATOM 5835 O O . GLY B 1 230 ? -401.232 -58.959 -224.240 1.00 58.43 227 GLY B O 1
ATOM 5836 N N . PRO B 1 231 ? -401.907 -56.850 -224.649 1.00 39.08 228 PRO B N 1
ATOM 5837 C CA . PRO B 1 231 ? -401.657 -56.959 -226.087 1.00 45.91 228 PRO B CA 1
ATOM 5838 C C . PRO B 1 231 ? -400.229 -57.373 -226.402 1.00 48.08 228 PRO B C 1
ATOM 5839 O O . PRO B 1 231 ? -400.001 -58.117 -227.356 1.00 52.49 228 PRO B O 1
ATOM 5843 N N . TYR B 1 232 ? -399.280 -56.898 -225.604 1.00 43.37 229 TYR B N 1
ATOM 5844 C CA . TYR B 1 232 ? -397.885 -57.242 -225.815 1.00 37.84 229 TYR B CA 1
ATOM 5845 C C . TYR B 1 232 ? -397.673 -58.718 -225.529 1.00 46.47 229 TYR B C 1
ATOM 5846 O O . TYR B 1 232 ? -396.863 -59.372 -226.181 1.00 56.81 229 TYR B O 1
ATOM 5855 N N . VAL B 1 233 ? -398.403 -59.243 -224.551 1.00 40.07 230 VAL B N 1
ATOM 5856 C CA . VAL B 1 233 ? -398.333 -60.662 -224.248 1.00 45.57 230 VAL B CA 1
ATOM 5857 C C . VAL B 1 233 ? -398.815 -61.425 -225.473 1.00 52.53 230 VAL B C 1
ATOM 5858 O O . VAL B 1 233 ? -398.150 -62.348 -225.940 1.00 53.08 230 VAL B O 1
ATOM 5862 N N . ASP B 1 234 ? -399.949 -60.999 -226.019 1.00 50.62 231 ASP B N 1
ATOM 5863 C CA . ASP B 1 234 ? -400.533 -61.657 -227.178 1.00 43.21 231 ASP B CA 1
ATOM 5864 C C . ASP B 1 234 ? -399.561 -61.667 -228.348 1.00 45.07 231 ASP B C 1
ATOM 5865 O O . ASP B 1 234 ? -399.230 -62.728 -228.872 1.00 53.53 231 ASP B O 1
ATOM 5870 N N . ARG B 1 235 ? -399.092 -60.489 -228.746 1.00 45.73 232 ARG B N 1
ATOM 5871 C CA . ARG B 1 235 ? -398.197 -60.373 -229.895 1.00 45.03 232 ARG B CA 1
ATOM 5872 C C . ARG B 1 235 ? -396.912 -61.168 -229.702 1.00 47.13 232 ARG B C 1
ATOM 5873 O O . ARG B 1 235 ? -396.390 -61.748 -230.649 1.00 56.35 232 ARG B O 1
ATOM 5881 N N . ILE B 1 236 ? -396.403 -61.197 -228.478 1.00 48.50 233 ILE B N 1
ATOM 5882 C CA . ILE B 1 236 ? -395.096 -61.785 -228.229 1.00 41.92 233 ILE B CA 1
ATOM 5883 C C . ILE B 1 236 ? -395.199 -63.266 -227.890 1.00 46.42 233 ILE B C 1
ATOM 5884 O O . ILE B 1 236 ? -394.549 -64.096 -228.525 1.00 45.87 233 ILE B O 1
ATOM 5889 N N . PHE B 1 237 ? -396.015 -63.604 -226.899 1.00 48.81 234 PHE B N 1
ATOM 5890 C CA . PHE B 1 237 ? -396.082 -64.984 -226.434 1.00 48.88 234 PHE B CA 1
ATOM 5891 C C . PHE B 1 237 ? -396.827 -65.887 -227.405 1.00 59.04 234 PHE B C 1
ATOM 5892 O O . PHE B 1 237 ? -396.431 -67.030 -227.614 1.00 64.77 234 PHE B O 1
ATOM 5900 N N . HIS B 1 238 ? -397.908 -65.388 -227.995 1.00 63.03 235 HIS B N 1
ATOM 5901 C CA . HIS B 1 238 ? -398.668 -66.198 -228.942 1.00 69.92 235 HIS B CA 1
ATOM 5902 C C . HIS B 1 238 ? -398.033 -66.175 -230.329 1.00 65.15 235 HIS B C 1
ATOM 5903 O O . HIS B 1 238 ? -397.541 -67.194 -230.809 1.00 69.31 235 HIS B O 1
ATOM 5910 N N . GLU B 1 239 ? -398.043 -65.014 -230.972 1.00 49.67 236 GLU B N 1
ATOM 5911 C CA . GLU B 1 239 ? -397.560 -64.913 -232.341 1.00 49.42 236 GLU B CA 1
ATOM 5912 C C . GLU B 1 239 ? -396.053 -65.118 -232.413 1.00 52.99 236 GLU B C 1
ATOM 5913 O O . GLU B 1 239 ? -395.552 -65.798 -233.306 1.00 53.10 236 GLU B O 1
ATOM 5919 N N . GLY B 1 240 ? -395.332 -64.540 -231.461 1.00 62.41 237 GLY B N 1
ATOM 5920 C CA . GLY B 1 240 ? -393.883 -64.574 -231.486 1.00 57.21 237 GLY B CA 1
ATOM 5921 C C . GLY B 1 240 ? -393.304 -65.907 -231.060 1.00 54.37 237 GLY B C 1
ATOM 5922 O O . GLY B 1 240 ? -392.526 -66.514 -231.795 1.00 60.00 237 GLY B O 1
ATOM 5923 N N . LEU B 1 241 ? -393.680 -66.366 -229.871 1.00 47.41 238 LEU B N 1
ATOM 5924 C CA . LEU B 1 241 ? -393.120 -67.592 -229.316 1.00 58.24 238 LEU B CA 1
ATOM 5925 C C . LEU B 1 241 ? -393.947 -68.824 -229.694 1.00 74.38 238 LEU B C 1
ATOM 5926 O O . LEU B 1 241 ? -393.402 -69.799 -230.213 1.00 81.12 238 LEU B O 1
ATOM 5931 N N . GLY B 1 242 ? -395.252 -68.783 -229.434 1.00 91.33 239 GLY B N 1
ATOM 5932 C CA . GLY B 1 242 ? -396.149 -69.843 -229.868 1.00 96.30 239 GLY B CA 1
ATOM 5933 C C . GLY B 1 242 ? -397.077 -70.380 -228.795 1.00 97.20 239 GLY B C 1
ATOM 5934 O O . GLY B 1 242 ? -397.681 -71.436 -228.975 1.00 103.78 239 GLY B O 1
ATOM 5935 N N . VAL B 1 243 ? -397.205 -69.665 -227.681 1.00 74.42 240 VAL B N 1
ATOM 5936 C CA . VAL B 1 243 ? -398.068 -70.128 -226.600 1.00 70.48 240 VAL B CA 1
ATOM 5937 C C . VAL B 1 243 ? -399.521 -70.069 -227.047 1.00 70.12 240 VAL B C 1
ATOM 5938 O O . VAL B 1 243 ? -399.936 -69.091 -227.666 1.00 74.65 240 VAL B O 1
ATOM 5942 N N . PRO B 1 244 ? -400.303 -71.115 -226.747 1.00 73.40 241 PRO B N 1
ATOM 5943 C CA . PRO B 1 244 ? -401.734 -70.989 -227.033 1.00 76.16 241 PRO B CA 1
ATOM 5944 C C . PRO B 1 244 ? -402.360 -69.880 -226.207 1.00 72.70 241 PRO B C 1
ATOM 5945 O O . PRO B 1 244 ? -401.994 -69.706 -225.045 1.00 73.78 241 PRO B O 1
ATOM 5949 N N . LYS B 1 245 ? -403.299 -69.149 -226.795 1.00 73.10 242 LYS B N 1
ATOM 5950 C CA . LYS B 1 245 ? -403.914 -68.019 -226.113 1.00 64.61 242 LYS B CA 1
ATOM 5951 C C . LYS B 1 245 ? -404.737 -68.493 -224.926 1.00 51.42 242 LYS B C 1
ATOM 5952 O O . LYS B 1 245 ? -405.174 -67.696 -224.103 1.00 50.61 242 LYS B O 1
ATOM 5958 N N . THR B 1 246 ? -404.941 -69.801 -224.838 1.00 51.41 243 THR B N 1
ATOM 5959 C CA . THR B 1 246 ? -405.652 -70.382 -223.714 1.00 60.76 243 THR B CA 1
ATOM 5960 C C . THR B 1 246 ? -404.822 -70.270 -222.445 1.00 61.63 243 THR B C 1
ATOM 5961 O O . THR B 1 246 ? -405.338 -70.436 -221.338 1.00 58.52 243 THR B O 1
ATOM 5965 N N . SER B 1 247 ? -403.530 -70.003 -222.619 1.00 61.44 244 SER B N 1
ATOM 5966 C CA . SER B 1 247 ? -402.604 -69.886 -221.500 1.00 61.44 244 SER B CA 1
ATOM 5967 C C . SER B 1 247 ? -402.389 -68.424 -221.103 1.00 52.51 244 SER B C 1
ATOM 5968 O O . SER B 1 247 ? -401.870 -68.137 -220.026 1.00 47.68 244 SER B O 1
ATOM 5971 N N . LEU B 1 248 ? -402.799 -67.509 -221.976 1.00 44.93 245 LEU B N 1
ATOM 5972 C CA . LEU B 1 248 ? -402.688 -66.077 -221.717 1.00 44.64 245 LEU B CA 1
ATOM 5973 C C . LEU B 1 248 ? -403.994 -65.532 -221.148 1.00 47.25 245 LEU B C 1
ATOM 5974 O O . LEU B 1 248 ? -405.016 -65.534 -221.833 1.00 50.91 245 LEU B O 1
ATOM 5979 N N . PHE B 1 249 ? -403.956 -65.048 -219.909 1.00 45.08 246 PHE B N 1
ATOM 5980 C CA . PHE B 1 249 ? -405.173 -64.633 -219.210 1.00 47.94 246 PHE B CA 1
ATOM 5981 C C . PHE B 1 249 ? -405.243 -63.124 -219.009 1.00 46.67 246 PHE B C 1
ATOM 5982 O O . PHE B 1 249 ? -404.220 -62.450 -218.924 1.00 54.46 246 PHE B O 1
ATOM 5990 N N . ARG B 1 250 ? -406.470 -62.615 -218.942 1.00 51.43 247 ARG B N 1
ATOM 5991 C CA . ARG B 1 250 ? -406.746 -61.189 -218.771 1.00 50.32 247 ARG B CA 1
ATOM 5992 C C . ARG B 1 250 ? -405.948 -60.302 -219.726 1.00 43.76 247 ARG B C 1
ATOM 5993 O O . ARG B 1 250 ? -405.434 -59.260 -219.327 1.00 43.31 247 ARG B O 1
ATOM 6001 N N . THR B 1 251 ? -405.868 -60.710 -220.989 1.00 41.03 248 THR B N 1
ATOM 6002 C CA . THR B 1 251 ? -405.065 -60.007 -221.986 1.00 46.00 248 THR B CA 1
ATOM 6003 C C . THR B 1 251 ? -405.793 -58.830 -222.638 1.00 45.14 248 THR B C 1
ATOM 6004 O O . THR B 1 251 ? -405.306 -58.257 -223.611 1.00 41.67 248 THR B O 1
ATOM 6008 N N . ASN B 1 252 ? -406.941 -58.456 -222.077 1.00 46.95 249 ASN B N 1
ATOM 6009 C CA . ASN B 1 252 ? -407.781 -57.395 -222.632 1.00 50.55 249 ASN B CA 1
ATOM 6010 C C . ASN B 1 252 ? -407.840 -56.188 -221.698 1.00 53.43 249 ASN B C 1
ATOM 6011 O O . ASN B 1 252 ? -408.217 -56.307 -220.535 1.00 57.93 249 ASN B O 1
ATOM 6016 N N . VAL B 1 253 ? -407.465 -55.025 -222.224 1.00 48.72 250 VAL B N 1
ATOM 6017 C CA . VAL B 1 253 ? -407.345 -53.803 -221.429 1.00 44.70 250 VAL B CA 1
ATOM 6018 C C . VAL B 1 253 ? -408.688 -53.188 -221.028 1.00 42.81 250 VAL B C 1
ATOM 6019 O O . VAL B 1 253 ? -409.537 -52.935 -221.879 1.00 40.31 250 VAL B O 1
ATOM 6023 N N . LEU B 1 254 ? -408.850 -52.923 -219.734 1.00 42.47 251 LEU B N 1
ATOM 6024 C CA . LEU B 1 254 ? -410.063 -52.309 -219.199 1.00 42.62 251 LEU B CA 1
ATOM 6025 C C . LEU B 1 254 ? -409.710 -51.046 -218.409 1.00 45.93 251 LEU B C 1
ATOM 6026 O O . LEU B 1 254 ? -408.533 -50.736 -218.246 1.00 58.87 251 LEU B O 1
ATOM 6031 N N . PRO B 1 255 ? -410.730 -50.308 -217.930 1.00 36.05 252 PRO B N 1
ATOM 6032 C CA . PRO B 1 255 ? -410.540 -49.121 -217.091 1.00 52.66 252 PRO B CA 1
ATOM 6033 C C . PRO B 1 255 ? -410.913 -49.345 -215.614 1.00 44.53 252 PRO B C 1
ATOM 6034 O O . PRO B 1 255 ? -411.355 -48.409 -214.949 1.00 50.13 252 PRO B O 1
ATOM 6038 N N . ASP B 1 256 ? -410.691 -50.571 -215.135 1.00 43.19 253 ASP B N 1
ATOM 6039 C CA . ASP B 1 256 ? -411.090 -51.069 -213.801 1.00 57.12 253 ASP B CA 1
ATOM 6040 C C . ASP B 1 256 ? -411.462 -50.043 -212.721 1.00 71.48 253 ASP B C 1
ATOM 6041 O O . ASP B 1 256 ? -410.781 -49.034 -212.532 1.00 67.31 253 ASP B O 1
ATOM 6046 N N . PHE B 1 257 ? -412.523 -50.368 -211.978 1.00 83.16 254 PHE B N 1
ATOM 6047 C CA . PHE B 1 257 ? -413.150 -49.449 -211.028 1.00 69.78 254 PHE B CA 1
ATOM 6048 C C . PHE B 1 257 ? -413.709 -50.117 -209.769 1.00 49.29 254 PHE B C 1
ATOM 6049 O O . PHE B 1 257 ? -414.750 -50.758 -209.811 1.00 55.32 254 PHE B O 1
ATOM 6057 N N . GLY B 1 258 ? -413.023 -49.958 -208.644 1.00 43.86 255 GLY B N 1
ATOM 6058 C CA . GLY B 1 258 ? -413.497 -50.512 -207.387 1.00 38.99 255 GLY B CA 1
ATOM 6059 C C . GLY B 1 258 ? -413.609 -52.028 -207.395 1.00 46.58 255 GLY B C 1
ATOM 6060 O O . GLY B 1 258 ? -414.127 -52.626 -206.452 1.00 47.60 255 GLY B O 1
ATOM 6061 N N . GLY B 1 259 ? -413.117 -52.647 -208.464 1.00 45.72 256 GLY B N 1
ATOM 6062 C CA . GLY B 1 259 ? -413.121 -54.089 -208.610 1.00 44.80 256 GLY B CA 1
ATOM 6063 C C . GLY B 1 259 ? -411.822 -54.526 -209.254 1.00 50.29 256 GLY B C 1
ATOM 6064 O O . GLY B 1 259 ? -411.540 -54.167 -210.396 1.00 41.98 256 GLY B O 1
ATOM 6065 N N . CYS B 1 260 ? -411.036 -55.270 -208.477 1.00 71.39 257 CYS B N 1
ATOM 6066 C CA . CYS B 1 260 ? -409.747 -55.869 -208.858 1.00 73.41 257 CYS B CA 1
ATOM 6067 C C . CYS B 1 260 ? -408.587 -54.938 -208.541 1.00 78.70 257 CYS B C 1
ATOM 6068 O O . CYS B 1 260 ? -408.778 -53.812 -208.074 1.00 79.46 257 CYS B O 1
ATOM 6071 N N . HIS B 1 261 ? -407.386 -55.444 -208.807 1.00 83.81 258 HIS B N 1
ATOM 6072 C CA . HIS B 1 261 ? -406.125 -54.809 -208.433 1.00 74.36 258 HIS B CA 1
ATOM 6073 C C . HIS B 1 261 ? -405.101 -55.048 -209.546 1.00 69.18 258 HIS B C 1
ATOM 6074 O O . HIS B 1 261 ? -404.837 -56.202 -209.875 1.00 69.60 258 HIS B O 1
ATOM 6081 N N . PRO B 1 262 ? -404.511 -53.977 -210.125 1.00 70.49 259 PRO B N 1
ATOM 6082 C CA . PRO B 1 262 ? -403.586 -54.149 -211.253 1.00 67.47 259 PRO B CA 1
ATOM 6083 C C . PRO B 1 262 ? -402.086 -54.035 -210.912 1.00 51.33 259 PRO B C 1
ATOM 6084 O O . PRO B 1 262 ? -401.277 -54.023 -211.839 1.00 42.10 259 PRO B O 1
ATOM 6088 N N . ASP B 1 263 ? -401.722 -53.957 -209.632 1.00 55.27 260 ASP B N 1
ATOM 6089 C CA . ASP B 1 263 ? -400.313 -53.848 -209.235 1.00 56.08 260 ASP B CA 1
ATOM 6090 C C . ASP B 1 263 ? -399.888 -55.148 -208.536 1.00 53.49 260 ASP B C 1
ATOM 6091 O O . ASP B 1 263 ? -400.452 -55.505 -207.502 1.00 55.99 260 ASP B O 1
ATOM 6096 N N . PRO B 1 264 ? -398.893 -55.865 -209.101 1.00 63.66 261 PRO B N 1
ATOM 6097 C CA . PRO B 1 264 ? -398.575 -57.208 -208.603 1.00 61.28 261 PRO B CA 1
ATOM 6098 C C . PRO B 1 264 ? -398.096 -57.209 -207.160 1.00 67.62 261 PRO B C 1
ATOM 6099 O O . PRO B 1 264 ? -397.229 -56.425 -206.764 1.00 68.18 261 PRO B O 1
ATOM 6103 N N . ASN B 1 265 ? -398.707 -58.088 -206.376 1.00 67.75 262 ASN B N 1
ATOM 6104 C CA . ASN B 1 265 ? -398.346 -58.283 -204.982 1.00 66.41 262 ASN B CA 1
ATOM 6105 C C . ASN B 1 265 ? -398.826 -59.647 -204.493 1.00 77.35 262 ASN B C 1
ATOM 6106 O O . ASN B 1 265 ? -399.510 -60.364 -205.212 1.00 87.61 262 ASN B O 1
ATOM 6111 N N . LEU B 1 266 ? -398.461 -60.011 -203.271 1.00 76.28 263 LEU B N 1
ATOM 6112 C CA . LEU B 1 266 ? -398.784 -61.332 -202.754 1.00 71.91 263 LEU B CA 1
ATOM 6113 C C . LEU B 1 266 ? -400.246 -61.391 -202.320 1.00 87.73 263 LEU B C 1
ATOM 6114 O O . LEU B 1 266 ? -400.838 -62.465 -202.248 1.00 80.66 263 LEU B O 1
ATOM 6119 N N . THR B 1 267 ? -400.832 -60.224 -202.064 1.00 134.88 264 THR B N 1
ATOM 6120 C CA . THR B 1 267 ? -402.174 -60.155 -201.488 1.00 141.37 264 THR B CA 1
ATOM 6121 C C . THR B 1 267 ? -403.232 -60.426 -202.558 1.00 146.63 264 THR B C 1
ATOM 6122 O O . THR B 1 267 ? -403.624 -61.572 -202.768 1.00 146.01 264 THR B O 1
ATOM 6126 N N . TYR B 1 268 ? -403.682 -59.376 -203.240 1.00 176.59 265 TYR B N 1
ATOM 6127 C CA . TYR B 1 268 ? -404.831 -59.485 -204.135 1.00 177.57 265 TYR B CA 1
ATOM 6128 C C . TYR B 1 268 ? -404.511 -60.185 -205.451 1.00 174.82 265 TYR B C 1
ATOM 6129 O O . TYR B 1 268 ? -405.421 -60.632 -206.154 1.00 175.09 265 TYR B O 1
ATOM 6138 N N . ALA B 1 269 ? -403.229 -60.294 -205.785 1.00 119.64 266 ALA B N 1
ATOM 6139 C CA . ALA B 1 269 ? -402.835 -61.083 -206.942 1.00 98.75 266 ALA B CA 1
ATOM 6140 C C . ALA B 1 269 ? -402.603 -62.511 -206.483 1.00 97.80 266 ALA B C 1
ATOM 6141 O O . ALA B 1 269 ? -401.831 -63.255 -207.092 1.00 90.54 266 ALA B O 1
ATOM 6143 N N . ALA B 1 270 ? -403.282 -62.892 -205.401 1.00 159.17 267 ALA B N 1
ATOM 6144 C CA . ALA B 1 270 ? -403.312 -64.282 -204.983 1.00 163.49 267 ALA B CA 1
ATOM 6145 C C . ALA B 1 270 ? -403.903 -65.120 -206.113 1.00 162.24 267 ALA B C 1
ATOM 6146 O O . ALA B 1 270 ? -403.778 -66.341 -206.120 1.00 164.59 267 ALA B O 1
ATOM 6148 N N . ASP B 1 271 ? -404.550 -64.444 -207.061 1.00 102.71 268 ASP B N 1
ATOM 6149 C CA . ASP B 1 271 ? -405.048 -65.064 -208.280 1.00 91.54 268 ASP B CA 1
ATOM 6150 C C . ASP B 1 271 ? -403.955 -65.873 -208.966 1.00 77.00 268 ASP B C 1
ATOM 6151 O O . ASP B 1 271 ? -404.069 -67.087 -209.087 1.00 75.73 268 ASP B O 1
ATOM 6156 N N . LEU B 1 272 ? -402.884 -65.214 -209.388 1.00 63.34 269 LEU B N 1
ATOM 6157 C CA . LEU B 1 272 ? -401.756 -65.942 -209.949 1.00 62.66 269 LEU B CA 1
ATOM 6158 C C . LEU B 1 272 ? -401.199 -66.910 -208.917 1.00 60.07 269 LEU B C 1
ATOM 6159 O O . LEU B 1 272 ? -401.079 -68.106 -209.167 1.00 63.80 269 LEU B O 1
ATOM 6164 N N . VAL B 1 273 ? -400.874 -66.373 -207.750 1.00 60.41 270 VAL B N 1
ATOM 6165 C CA . VAL B 1 273 ? -400.264 -67.137 -206.669 1.00 60.53 270 VAL B CA 1
ATOM 6166 C C . VAL B 1 273 ? -401.010 -68.449 -206.423 1.00 58.81 270 VAL B C 1
ATOM 6167 O O . VAL B 1 273 ? -400.398 -69.511 -206.358 1.00 54.73 270 VAL B O 1
ATOM 6171 N N . HIS B 1 274 ? -402.333 -68.379 -206.324 1.00 70.69 271 HIS B N 1
ATOM 6172 C CA . HIS B 1 274 ? -403.136 -69.569 -206.066 1.00 66.30 271 HIS B CA 1
ATOM 6173 C C . HIS B 1 274 ? -403.051 -70.515 -207.253 1.00 62.24 271 HIS B C 1
ATOM 6174 O O . HIS B 1 274 ? -402.952 -71.728 -207.078 1.00 68.88 271 HIS B O 1
ATOM 6181 N N . VAL B 1 275 ? -403.081 -69.958 -208.460 1.00 55.05 272 VAL B N 1
ATOM 6182 C CA . VAL B 1 275 ? -403.005 -70.776 -209.663 1.00 51.44 272 VAL B CA 1
ATOM 6183 C C . VAL B 1 275 ? -401.700 -71.554 -209.675 1.00 60.21 272 VAL B C 1
ATOM 6184 O O . VAL B 1 275 ? -401.656 -72.695 -210.130 1.00 60.18 272 VAL B O 1
ATOM 6188 N N . MET B 1 276 ? -400.637 -70.926 -209.182 1.00 60.31 273 MET B N 1
ATOM 6189 C CA . MET B 1 276 ? -399.346 -71.589 -209.075 1.00 45.74 273 MET B CA 1
ATOM 6190 C C . MET B 1 276 ? -399.316 -72.481 -207.846 1.00 46.40 273 MET B C 1
ATOM 6191 O O . MET B 1 276 ? -398.537 -73.426 -207.772 1.00 59.99 273 MET B O 1
ATOM 6196 N N . GLY B 1 277 ? -400.171 -72.172 -206.879 1.00 48.93 274 GLY B N 1
ATOM 6197 C CA . GLY B 1 277 ? -400.303 -72.991 -205.689 1.00 57.18 274 GLY B CA 1
ATOM 6198 C C . GLY B 1 277 ? -399.468 -72.505 -204.520 1.00 48.22 274 GLY B C 1
ATOM 6199 O O . GLY B 1 277 ? -398.593 -73.221 -204.048 1.00 45.48 274 GLY B O 1
ATOM 6200 N N . LEU B 1 278 ? -399.730 -71.279 -204.077 1.00 55.02 275 LEU B N 1
ATOM 6201 C CA . LEU B 1 278 ? -399.120 -70.715 -202.877 1.00 59.63 275 LEU B CA 1
ATOM 6202 C C . LEU B 1 278 ? -400.196 -69.956 -202.086 1.00 74.78 275 LEU B C 1
ATOM 6203 O O . LEU B 1 278 ? -401.360 -69.917 -202.503 1.00 73.12 275 LEU B O 1
ATOM 6208 N N . LEU B 1 279 ? -399.812 -69.348 -200.963 1.00 68.12 276 LEU B N 1
ATOM 6209 C CA . LEU B 1 279 ? -400.766 -68.686 -200.068 1.00 70.49 276 LEU B CA 1
ATOM 6210 C C . LEU B 1 279 ? -400.431 -67.200 -199.898 1.00 72.71 276 LEU B C 1
ATOM 6211 O O . LEU B 1 279 ? -399.283 -66.801 -200.061 1.00 65.49 276 LEU B O 1
ATOM 6216 N N . PRO B 1 280 ? -401.439 -66.363 -199.597 1.00 87.90 277 PRO B N 1
ATOM 6217 C CA . PRO B 1 280 ? -401.128 -64.958 -199.300 1.00 93.78 277 PRO B CA 1
ATOM 6218 C C . PRO B 1 280 ? -400.441 -64.752 -197.948 1.00 95.76 277 PRO B C 1
ATOM 6219 O O . PRO B 1 280 ? -400.020 -65.717 -197.307 1.00 94.27 277 PRO B O 1
ATOM 6223 N N . ASP B 1 281 ? -400.324 -63.488 -197.543 1.00 102.82 278 ASP B N 1
ATOM 6224 C CA . ASP B 1 281 ? -399.809 -63.116 -196.225 1.00 108.82 278 ASP B CA 1
ATOM 6225 C C . ASP B 1 281 ? -398.385 -63.657 -196.023 1.00 110.83 278 ASP B C 1
ATOM 6226 O O . ASP B 1 281 ? -398.131 -64.470 -195.134 1.00 112.66 278 ASP B O 1
ATOM 6231 N N . GLY B 1 282 ? -397.462 -63.199 -196.867 1.00 112.61 279 GLY B N 1
ATOM 6232 C CA . GLY B 1 282 ? -396.070 -63.614 -196.795 1.00 109.28 279 GLY B CA 1
ATOM 6233 C C . GLY B 1 282 ? -395.919 -65.121 -196.823 1.00 111.24 279 GLY B C 1
ATOM 6234 O O . GLY B 1 282 ? -395.081 -65.667 -196.103 1.00 115.46 279 GLY B O 1
ATOM 6235 N N . ASN B 1 283 ? -396.735 -65.767 -197.659 1.00 94.99 280 ASN B N 1
ATOM 6236 C CA . ASN B 1 283 ? -396.827 -67.230 -197.783 1.00 83.60 280 ASN B CA 1
ATOM 6237 C C . ASN B 1 283 ? -395.947 -68.048 -196.848 1.00 95.15 280 ASN B C 1
ATOM 6238 O O . ASN B 1 283 ? -396.440 -68.722 -195.945 1.00 88.09 280 ASN B O 1
ATOM 6243 N N . ALA B 1 284 ? -394.642 -67.984 -197.106 1.00 148.48 281 ALA B N 1
ATOM 6244 C CA . ALA B 1 284 ? -393.617 -68.802 -196.446 1.00 153.37 281 ALA B CA 1
ATOM 6245 C C . ALA B 1 284 ? -393.719 -70.280 -196.841 1.00 150.49 281 ALA B C 1
ATOM 6246 O O . ALA B 1 284 ? -392.849 -71.075 -196.491 1.00 153.75 281 ALA B O 1
ATOM 6248 N N . ASN B 1 285 ? -394.762 -70.641 -197.585 1.00 93.47 282 ASN B N 1
ATOM 6249 C CA . ASN B 1 285 ? -394.976 -72.019 -198.019 1.00 85.40 282 ASN B CA 1
ATOM 6250 C C . ASN B 1 285 ? -395.865 -72.032 -199.264 1.00 76.36 282 ASN B C 1
ATOM 6251 O O . ASN B 1 285 ? -396.467 -71.013 -199.607 1.00 67.58 282 ASN B O 1
ATOM 6256 N N . PRO B 1 286 ? -395.928 -73.178 -199.964 1.00 76.96 283 PRO B N 1
ATOM 6257 C CA . PRO B 1 286 ? -396.782 -73.310 -201.151 1.00 74.95 283 PRO B CA 1
ATOM 6258 C C . PRO B 1 286 ? -398.172 -73.933 -200.948 1.00 80.90 283 PRO B C 1
ATOM 6259 O O . PRO B 1 286 ? -398.655 -74.593 -201.863 1.00 76.97 283 PRO B O 1
ATOM 6263 N N . ALA B 1 287 ? -398.811 -73.700 -199.804 1.00 89.39 284 ALA B N 1
ATOM 6264 C CA . ALA B 1 287 ? -400.134 -74.270 -199.514 1.00 86.32 284 ALA B CA 1
ATOM 6265 C C . ALA B 1 287 ? -400.108 -75.791 -199.497 1.00 84.70 284 ALA B C 1
ATOM 6266 O O . ALA B 1 287 ? -399.369 -76.417 -200.247 1.00 90.05 284 ALA B O 1
ATOM 6268 N N . MET B 1 288 ? -400.924 -76.394 -198.643 1.00 54.17 285 MET B N 1
ATOM 6269 C CA . MET B 1 288 ? -400.934 -77.844 -198.552 1.00 55.01 285 MET B CA 1
ATOM 6270 C C . MET B 1 288 ? -402.014 -78.405 -199.471 1.00 61.20 285 MET B C 1
ATOM 6271 O O . MET B 1 288 ? -402.692 -79.374 -199.142 1.00 62.82 285 MET B O 1
ATOM 6276 N N . LYS B 1 289 ? -402.148 -77.780 -200.637 1.00 60.38 286 LYS B N 1
ATOM 6277 C CA . LYS B 1 289 ? -403.101 -78.200 -201.655 1.00 62.05 286 LYS B CA 1
ATOM 6278 C C . LYS B 1 289 ? -402.368 -78.608 -202.928 1.00 72.06 286 LYS B C 1
ATOM 6279 O O . LYS B 1 289 ? -401.440 -77.922 -203.357 1.00 64.69 286 LYS B O 1
ATOM 6285 N N . HIS B 1 290 ? -402.784 -79.717 -203.535 1.00 80.09 287 HIS B N 1
ATOM 6286 C CA . HIS B 1 290 ? -402.176 -80.168 -204.785 1.00 86.09 287 HIS B CA 1
ATOM 6287 C C . HIS B 1 290 ? -403.026 -81.220 -205.509 1.00 104.75 287 HIS B C 1
ATOM 6288 O O . HIS B 1 290 ? -402.920 -82.417 -205.249 1.00 89.94 287 HIS B O 1
ATOM 6295 N N . ILE B 1 291 ? -403.884 -80.755 -206.413 1.00 185.05 288 ILE B N 1
ATOM 6296 C CA . ILE B 1 291 ? -404.544 -81.640 -207.366 1.00 194.09 288 ILE B CA 1
ATOM 6297 C C . ILE B 1 291 ? -403.901 -81.353 -208.721 1.00 191.51 288 ILE B C 1
ATOM 6298 O O . ILE B 1 291 ? -404.521 -80.810 -209.633 1.00 193.41 288 ILE B O 1
ATOM 6303 N N . SER B 1 292 ? -402.625 -81.713 -208.797 1.00 109.65 289 SER B N 1
ATOM 6304 C CA . SER B 1 292 ? -401.778 -81.534 -209.967 1.00 93.90 289 SER B CA 1
ATOM 6305 C C . SER B 1 292 ? -402.436 -81.978 -211.285 1.00 98.91 289 SER B C 1
ATOM 6306 O O . SER B 1 292 ? -403.382 -82.765 -211.262 1.00 84.29 289 SER B O 1
ATOM 6309 N N . THR B 1 293 ? -401.938 -81.509 -212.436 1.00 119.56 290 THR B N 1
ATOM 6310 C CA . THR B 1 293 ? -400.710 -80.718 -212.547 1.00 114.76 290 THR B CA 1
ATOM 6311 C C . THR B 1 293 ? -400.955 -79.218 -212.673 1.00 105.55 290 THR B C 1
ATOM 6312 O O . THR B 1 293 ? -401.846 -78.768 -213.396 1.00 103.07 290 THR B O 1
ATOM 6316 N N . VAL B 1 294 ? -400.118 -78.462 -211.969 1.00 86.84 291 VAL B N 1
ATOM 6317 C CA . VAL B 1 294 ? -400.181 -77.012 -211.936 1.00 71.54 291 VAL B CA 1
ATOM 6318 C C . VAL B 1 294 ? -399.155 -76.430 -212.902 1.00 70.06 291 VAL B C 1
ATOM 6319 O O . VAL B 1 294 ? -398.153 -77.078 -213.199 1.00 85.67 291 VAL B O 1
ATOM 6323 N N . PRO B 1 295 ? -399.408 -75.211 -213.406 1.00 55.72 292 PRO B N 1
ATOM 6324 C CA . PRO B 1 295 ? -398.480 -74.493 -214.283 1.00 55.62 292 PRO B CA 1
ATOM 6325 C C . PRO B 1 295 ? -397.006 -74.592 -213.886 1.00 63.68 292 PRO B C 1
ATOM 6326 O O . PRO B 1 295 ? -396.678 -74.528 -212.700 1.00 69.57 292 PRO B O 1
ATOM 6330 N N . SER B 1 296 ? -396.132 -74.735 -214.878 1.00 61.77 293 SER B N 1
ATOM 6331 C CA . SER B 1 296 ? -394.706 -74.888 -214.622 1.00 55.33 293 SER B CA 1
ATOM 6332 C C . SER B 1 296 ? -394.012 -73.537 -214.535 1.00 50.14 293 SER B C 1
ATOM 6333 O O . SER B 1 296 ? -392.870 -73.450 -214.095 1.00 56.83 293 SER B O 1
ATOM 6336 N N . PHE B 1 297 ? -394.709 -72.485 -214.948 1.00 44.39 294 PHE B N 1
ATOM 6337 C CA . PHE B 1 297 ? -394.121 -71.152 -215.012 1.00 48.81 294 PHE B CA 1
ATOM 6338 C C . PHE B 1 297 ? -395.216 -70.100 -215.089 1.00 51.41 294 PHE B C 1
ATOM 6339 O O . PHE B 1 297 ? -396.050 -70.139 -215.992 1.00 66.94 294 PHE B O 1
ATOM 6347 N N . GLY B 1 298 ? -395.210 -69.165 -214.142 1.00 46.54 295 GLY B N 1
ATOM 6348 C CA . GLY B 1 298 ? -396.218 -68.122 -214.083 1.00 47.25 295 GLY B CA 1
ATOM 6349 C C . GLY B 1 298 ? -395.621 -66.734 -214.005 1.00 41.32 295 GLY B C 1
ATOM 6350 O O . GLY B 1 298 ? -394.521 -66.550 -213.494 1.00 43.22 295 GLY B O 1
ATOM 6351 N N . VAL B 1 299 ? -396.355 -65.748 -214.505 1.00 44.49 296 VAL B N 1
ATOM 6352 C CA . VAL B 1 299 ? -395.891 -64.374 -214.464 1.00 41.60 296 VAL B CA 1
ATOM 6353 C C . VAL B 1 299 ? -397.058 -63.398 -214.549 1.00 50.19 296 VAL B C 1
ATOM 6354 O O . VAL B 1 299 ? -398.026 -63.625 -215.277 1.00 51.44 296 VAL B O 1
ATOM 6358 N N . ALA B 1 300 ? -396.962 -62.324 -213.771 1.00 47.15 297 ALA B N 1
ATOM 6359 C CA . ALA B 1 300 ? -397.916 -61.227 -213.828 1.00 34.42 297 ALA B CA 1
ATOM 6360 C C . ALA B 1 300 ? -397.187 -59.931 -214.164 1.00 39.95 297 ALA B C 1
ATOM 6361 O O . ALA B 1 300 ? -395.961 -59.879 -214.094 1.00 54.16 297 ALA B O 1
ATOM 6363 N N . PHE B 1 301 ? -397.938 -58.895 -214.533 1.00 38.98 298 PHE B N 1
ATOM 6364 C CA . PHE B 1 301 ? -397.351 -57.598 -214.873 1.00 48.81 298 PHE B CA 1
ATOM 6365 C C . PHE B 1 301 ? -398.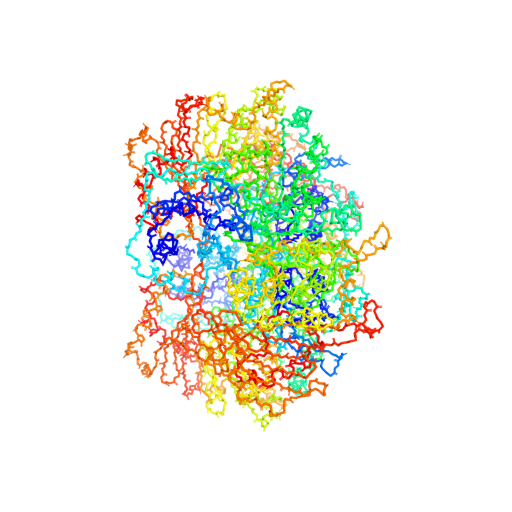053 -56.431 -214.183 1.00 42.71 298 PHE B C 1
ATOM 6366 O O . PHE B 1 301 ? -399.150 -56.572 -213.649 1.00 45.42 298 PHE B O 1
ATOM 6374 N N . ASP B 1 302 ? -397.402 -55.274 -214.212 1.00 42.01 299 ASP B N 1
ATOM 6375 C CA . ASP B 1 302 ? -397.929 -54.061 -213.606 1.00 41.84 299 ASP B CA 1
ATOM 6376 C C . ASP B 1 302 ? -399.091 -53.507 -214.420 1.00 38.69 299 ASP B C 1
ATOM 6377 O O . ASP B 1 302 ? -399.410 -54.012 -215.497 1.00 32.27 299 ASP B O 1
ATOM 6382 N N . GLY B 1 303 ? -399.729 -52.472 -213.890 1.00 39.84 300 GLY B N 1
ATOM 6383 C CA . GLY B 1 303 ? -400.685 -51.696 -214.654 1.00 41.97 300 GLY B CA 1
ATOM 6384 C C . GLY B 1 303 ? -400.048 -51.105 -215.898 1.00 38.75 300 GLY B C 1
ATOM 6385 O O . GLY B 1 303 ? -400.686 -51.018 -216.944 1.00 47.48 300 GLY B O 1
ATOM 6386 N N . ASP B 1 304 ? -398.781 -50.711 -215.781 1.00 53.55 301 ASP B N 1
ATOM 6387 C CA . ASP B 1 304 ? -398.047 -50.091 -216.884 1.00 44.75 301 ASP B CA 1
ATOM 6388 C C . ASP B 1 304 ? -396.932 -50.983 -217.418 1.00 38.36 301 ASP B C 1
ATOM 6389 O O . ASP B 1 304 ? -396.083 -50.532 -218.182 1.00 40.31 301 ASP B O 1
ATOM 6394 N N . ALA B 1 305 ? -396.937 -52.243 -216.999 1.00 34.08 302 ALA B N 1
ATOM 6395 C CA . ALA B 1 305 ? -396.021 -53.248 -217.526 1.00 32.05 302 ALA B CA 1
ATOM 6396 C C . ALA B 1 305 ? -394.566 -52.891 -217.283 1.00 45.28 302 ALA B C 1
ATOM 6397 O O . ALA B 1 305 ? -393.688 -53.311 -218.036 1.00 43.22 302 ALA B O 1
ATOM 6399 N N . ASP B 1 306 ? -394.315 -52.115 -216.234 1.00 50.16 303 ASP B N 1
ATOM 6400 C CA . ASP B 1 306 ? -392.953 -51.780 -215.848 1.00 38.48 303 ASP B CA 1
ATOM 6401 C C . ASP B 1 306 ? -392.409 -52.828 -214.891 1.00 36.93 303 ASP B C 1
ATOM 6402 O O . ASP B 1 306 ? -391.213 -53.104 -214.879 1.00 42.39 303 ASP B O 1
ATOM 6407 N N . ARG B 1 307 ? -393.302 -53.429 -214.115 1.00 52.95 304 ARG B N 1
ATOM 6408 C CA . ARG B 1 307 ? -392.916 -54.372 -213.074 1.00 53.82 304 ARG B CA 1
ATOM 6409 C C . ARG B 1 307 ? -393.381 -55.786 -213.398 1.00 54.28 304 ARG B C 1
ATOM 6410 O O . ARG B 1 307 ? -394.327 -55.973 -214.158 1.00 58.32 304 ARG B O 1
ATOM 6418 N N . ASN B 1 308 ? -392.709 -56.776 -212.816 1.00 51.03 305 ASN B N 1
ATOM 6419 C CA . ASN B 1 308 ? -393.037 -58.175 -213.064 1.00 44.35 305 ASN B CA 1
ATOM 6420 C C . ASN B 1 308 ? -392.889 -59.040 -211.821 1.00 51.62 305 ASN B C 1
ATOM 6421 O O . ASN B 1 308 ? -392.005 -58.818 -210.993 1.00 54.40 305 ASN B O 1
ATOM 6426 N N . MET B 1 309 ? -393.770 -60.031 -211.714 1.00 47.62 306 MET B N 1
ATOM 6427 C CA . MET B 1 309 ? -393.762 -60.992 -210.621 1.00 47.01 306 MET B CA 1
ATOM 6428 C C . MET B 1 309 ? -393.566 -62.402 -211.168 1.00 51.27 306 MET B C 1
ATOM 6429 O O . MET B 1 309 ? -394.467 -62.958 -211.787 1.00 46.44 306 MET B O 1
ATOM 6434 N N . ILE B 1 310 ? -392.388 -62.973 -210.938 1.00 55.93 307 ILE B N 1
ATOM 6435 C CA . ILE B 1 310 ? -392.050 -64.282 -211.483 1.00 49.59 307 ILE B CA 1
ATOM 6436 C C . ILE B 1 310 ? -392.248 -65.374 -210.436 1.00 45.01 307 ILE B C 1
ATOM 6437 O O . ILE B 1 310 ? -391.628 -65.341 -209.377 1.00 43.38 307 ILE B O 1
ATOM 6442 N N . LEU B 1 311 ? -393.114 -66.334 -210.743 1.00 46.82 308 LEU B N 1
ATOM 6443 C CA . LEU B 1 311 ? -393.313 -67.500 -209.894 1.00 49.38 308 LEU B CA 1
ATOM 6444 C C . LEU B 1 311 ? -392.933 -68.748 -210.654 1.00 51.74 308 LEU B C 1
ATOM 6445 O O . LEU B 1 311 ? -392.817 -68.729 -211.876 1.00 51.73 308 LEU B O 1
ATOM 6450 N N . GLY B 1 312 ? -392.762 -69.838 -209.919 1.00 51.50 309 GLY B N 1
ATOM 6451 C CA . GLY B 1 312 ? -392.500 -71.131 -210.513 1.00 53.21 309 GLY B CA 1
ATOM 6452 C C . GLY B 1 312 ? -393.563 -72.120 -210.093 1.00 54.43 309 GLY B C 1
ATOM 6453 O O . GLY B 1 312 ? -394.431 -71.797 -209.284 1.00 52.69 309 GLY B O 1
ATOM 6454 N N . CYS B 1 313 ? -393.504 -73.322 -210.652 1.00 61.03 310 CYS B N 1
ATOM 6455 C CA . CYS B 1 313 ? -394.386 -74.399 -210.228 1.00 47.14 310 CYS B CA 1
ATOM 6456 C C . CYS B 1 313 ? -394.310 -74.593 -208.725 1.00 57.98 310 CYS B C 1
ATOM 6457 O O . CYS B 1 313 ? -393.426 -75.292 -208.231 1.00 77.18 310 CYS B O 1
ATOM 6460 N N . ARG B 1 314 ? -395.230 -73.965 -208.002 1.00 49.78 311 ARG B N 1
ATOM 6461 C CA . ARG B 1 314 ? -395.310 -74.101 -206.549 1.00 52.54 311 ARG B CA 1
ATOM 6462 C C . ARG B 1 314 ? -394.117 -73.456 -205.851 1.00 46.87 311 ARG B C 1
ATOM 6463 O O . ARG B 1 314 ? -393.768 -73.841 -204.737 1.00 47.41 311 ARG B O 1
ATOM 6471 N N . PHE B 1 315 ? -393.507 -72.469 -206.503 1.00 55.55 312 PHE B N 1
ATOM 6472 C CA . PHE B 1 315 ? -392.315 -71.817 -205.965 1.00 56.95 312 PHE B CA 1
ATOM 6473 C C . PHE B 1 315 ? -392.310 -70.308 -206.172 1.00 54.95 312 PHE B C 1
ATOM 6474 O O . PHE B 1 315 ? -392.360 -69.825 -207.301 1.00 55.96 312 PHE B O 1
ATOM 6482 N N . PHE B 1 316 ? -392.232 -69.576 -205.064 1.00 57.97 313 PHE B N 1
ATOM 6483 C CA . PHE B 1 316 ? -392.136 -68.119 -205.081 1.00 53.45 313 PHE B CA 1
ATOM 6484 C C . PHE B 1 316 ? -390.678 -67.673 -205.221 1.00 56.90 313 PHE B C 1
ATOM 6485 O O . PHE B 1 316 ? -389.775 -68.258 -204.622 1.00 52.40 313 PHE B O 1
ATOM 6493 N N . VAL B 1 317 ? -390.463 -66.643 -206.033 1.00 55.86 314 VAL B N 1
ATOM 6494 C CA . VAL B 1 317 ? -389.131 -66.109 -206.298 1.00 43.14 314 VAL B CA 1
ATOM 6495 C C . VAL B 1 317 ? -389.032 -64.656 -205.864 1.00 47.83 314 VAL B C 1
ATOM 6496 O O . VAL B 1 317 ? -389.682 -63.784 -206.438 1.00 53.86 314 VAL B O 1
ATOM 6500 N N . ASN B 1 318 ? -388.213 -64.399 -204.852 1.00 58.63 315 ASN B N 1
ATOM 6501 C CA . ASN B 1 318 ? -387.972 -63.036 -204.406 1.00 58.23 315 ASN B CA 1
ATOM 6502 C C . ASN B 1 318 ? -387.398 -62.199 -205.549 1.00 67.08 315 ASN B C 1
ATOM 6503 O O . ASN B 1 318 ? -386.450 -62.627 -206.211 1.00 76.22 315 ASN B O 1
ATOM 6508 N N . PRO B 1 319 ? -387.977 -61.010 -205.799 1.00 64.21 316 PRO B N 1
ATOM 6509 C CA . PRO B 1 319 ? -387.516 -60.152 -206.901 1.00 65.48 316 PRO B CA 1
ATOM 6510 C C . PRO B 1 319 ? -386.020 -59.872 -206.837 1.00 65.42 316 PRO B C 1
ATOM 6511 O O . PRO B 1 319 ? -385.376 -59.621 -207.857 1.00 61.95 316 PRO B O 1
ATOM 6515 N N . SER B 1 320 ? -385.477 -59.924 -205.629 1.00 62.93 317 SER B N 1
ATOM 6516 C CA . SER B 1 320 ? -384.067 -59.672 -205.416 1.00 55.57 317 SER B CA 1
ATOM 6517 C C . SER B 1 320 ? -383.278 -60.915 -205.768 1.00 56.69 317 SER B C 1
ATOM 6518 O O . SER B 1 320 ? -382.201 -60.841 -206.352 1.00 56.73 317 SER B O 1
ATOM 6521 N N . ASP B 1 321 ? -383.821 -62.065 -205.392 1.00 59.48 318 ASP B N 1
ATOM 6522 C CA . ASP B 1 321 ? -383.244 -63.334 -205.797 1.00 60.94 318 ASP B CA 1
ATOM 6523 C C . ASP B 1 321 ? -383.457 -63.523 -207.283 1.00 57.45 318 ASP B C 1
ATOM 6524 O O . ASP B 1 321 ? -382.682 -64.200 -207.950 1.00 55.41 318 ASP B O 1
ATOM 6529 N N . SER B 1 322 ? -384.516 -62.920 -207.804 1.00 50.68 319 SER B N 1
ATOM 6530 C CA . SER B 1 322 ? -384.709 -62.897 -209.238 1.00 54.82 319 SER B CA 1
ATOM 6531 C C . SER B 1 322 ? -383.554 -62.140 -209.870 1.00 58.51 319 SER B C 1
ATOM 6532 O O . SER B 1 322 ? -382.863 -62.657 -210.744 1.00 56.59 319 SER B O 1
ATOM 6535 N N . LEU B 1 323 ? -383.351 -60.915 -209.398 1.00 56.38 320 LEU B N 1
ATOM 6536 C CA . LEU B 1 323 ? -382.280 -60.055 -209.872 1.00 50.94 320 LEU B CA 1
ATOM 6537 C C . LEU B 1 323 ? -380.943 -60.784 -209.944 1.00 60.70 320 LEU B C 1
ATOM 6538 O O . LEU B 1 323 ? -380.179 -60.608 -210.892 1.00 63.70 320 LEU B O 1
ATOM 6543 N N . ALA B 1 324 ? -380.670 -61.608 -208.940 1.00 62.01 321 ALA B N 1
ATOM 6544 C CA . ALA B 1 324 ? -379.398 -62.308 -208.860 1.00 55.30 321 ALA B CA 1
ATOM 6545 C C . ALA B 1 324 ? -379.321 -63.423 -209.892 1.00 54.67 321 ALA B C 1
ATOM 6546 O O . ALA B 1 324 ? -378.291 -63.603 -210.536 1.00 60.27 321 ALA B O 1
ATOM 6548 N N . VAL B 1 325 ? -380.407 -64.174 -210.049 1.00 57.44 322 VAL B N 1
ATOM 6549 C CA . VAL B 1 325 ? -380.423 -65.269 -211.015 1.00 55.48 322 VAL B CA 1
ATOM 6550 C C . VAL B 1 325 ? -380.231 -64.733 -212.417 1.00 48.49 322 VAL B C 1
ATOM 6551 O O . VAL B 1 325 ? -379.517 -65.317 -213.225 1.00 51.15 322 VAL B O 1
ATOM 6555 N N . LEU B 1 326 ? -380.897 -63.626 -212.710 1.00 53.09 323 LEU B N 1
ATOM 6556 C CA . LEU B 1 326 ? -380.797 -63.021 -214.022 1.00 51.83 323 LEU B CA 1
ATOM 6557 C C . LEU B 1 326 ? -379.392 -62.506 -214.268 1.00 48.52 323 LEU B C 1
ATOM 6558 O O . LEU B 1 326 ? -378.905 -62.551 -215.392 1.00 60.24 323 LEU B O 1
ATOM 6563 N N . ALA B 1 327 ? -378.744 -62.022 -213.214 1.00 51.55 324 ALA B N 1
ATOM 6564 C CA . ALA B 1 327 ? -377.425 -61.413 -213.343 1.00 61.98 324 ALA B CA 1
ATOM 6565 C C . ALA B 1 327 ? -376.321 -62.459 -213.504 1.00 58.99 324 ALA B C 1
ATOM 6566 O O . ALA B 1 327 ? -375.290 -62.196 -214.120 1.00 52.37 324 ALA B O 1
ATOM 6568 N N . ALA B 1 328 ? -376.539 -63.645 -212.950 1.00 63.33 325 ALA B N 1
ATOM 6569 C CA . ALA B 1 328 ? -375.552 -64.714 -213.035 1.00 56.38 325 ALA B CA 1
ATOM 6570 C C . ALA B 1 328 ? -375.620 -65.412 -214.385 1.00 57.00 325 ALA B C 1
ATOM 6571 O O . ALA B 1 328 ? -374.603 -65.577 -215.059 1.00 71.58 325 ALA B O 1
ATOM 6573 N N . ASN B 1 329 ? -376.826 -65.819 -214.772 1.00 60.90 326 ASN B N 1
ATOM 6574 C CA . ASN B 1 329 ? -377.041 -66.568 -216.006 1.00 62.11 326 ASN B CA 1
ATOM 6575 C C . ASN B 1 329 ? -377.460 -65.659 -217.166 1.00 58.46 326 ASN B C 1
ATOM 6576 O O . ASN B 1 329 ? -378.341 -66.010 -217.948 1.00 58.34 326 ASN B O 1
ATOM 6581 N N . ALA B 1 330 ? -376.817 -64.498 -217.273 1.00 61.02 327 ALA B N 1
ATOM 6582 C CA . ALA B 1 330 ? -377.151 -63.507 -218.296 1.00 52.17 327 ALA B CA 1
ATOM 6583 C C . ALA B 1 330 ? -376.490 -63.817 -219.627 1.00 51.10 327 ALA B C 1
ATOM 6584 O O . ALA B 1 330 ? -376.776 -63.171 -220.632 1.00 56.56 327 ALA B O 1
ATOM 6586 N N . ASP B 1 331 ? -375.588 -64.790 -219.630 1.00 55.99 328 ASP B N 1
ATOM 6587 C CA . ASP B 1 331 ? -374.915 -65.189 -220.860 1.00 67.19 328 ASP B CA 1
ATOM 6588 C C . ASP B 1 331 ? -375.796 -66.119 -221.697 1.00 76.28 328 ASP B C 1
ATOM 6589 O O . ASP B 1 331 ? -375.391 -66.567 -222.771 1.00 69.03 328 ASP B O 1
ATOM 6594 N N . CYS B 1 332 ? -377.003 -66.391 -221.203 1.00 95.87 329 CYS B N 1
ATOM 6595 C CA . CYS B 1 332 ? -377.984 -67.200 -221.920 1.00 96.41 329 CYS B CA 1
ATOM 6596 C C . CYS B 1 332 ? -378.796 -66.300 -222.842 1.00 87.86 329 CYS B C 1
ATOM 6597 O O . CYS B 1 332 ? -379.323 -66.740 -223.862 1.00 89.02 329 CYS B O 1
ATOM 6600 N N . VAL B 1 333 ? -378.889 -65.031 -222.462 1.00 59.92 330 VAL B N 1
ATOM 6601 C CA . VAL B 1 333 ? -379.538 -64.015 -223.276 1.00 62.73 330 VAL B CA 1
ATOM 6602 C C . VAL B 1 333 ? -378.508 -63.386 -224.203 1.00 59.84 330 VAL B C 1
ATOM 6603 O O . VAL B 1 333 ? -377.369 -63.179 -223.794 1.00 67.71 330 VAL B O 1
ATOM 6607 N N . PRO B 1 334 ? -378.892 -63.085 -225.458 1.00 64.42 331 PRO B N 1
ATOM 6608 C CA . PRO B 1 334 ? -378.018 -62.274 -226.316 1.00 59.12 331 PRO B CA 1
ATOM 6609 C C . PRO B 1 334 ? -377.792 -60.877 -225.740 1.00 61.03 331 PRO B C 1
ATOM 6610 O O . PRO B 1 334 ? -377.826 -60.707 -224.524 1.00 59.25 331 PRO B O 1
ATOM 6614 N N . PHE B 1 335 ? -377.551 -59.890 -226.598 1.00 64.73 332 PHE B N 1
ATOM 6615 C CA . PHE B 1 335 ? -377.376 -58.507 -226.153 1.00 65.34 332 PHE B CA 1
ATOM 6616 C C . PHE B 1 335 ? -376.186 -58.398 -225.201 1.00 67.07 332 PHE B C 1
ATOM 6617 O O . PHE B 1 335 ? -375.229 -57.670 -225.463 1.00 72.54 332 PHE B O 1
ATOM 6625 N N . PHE B 1 336 ? -376.256 -59.127 -224.094 1.00 67.47 333 PHE B N 1
ATOM 6626 C CA . PHE B 1 336 ? -375.152 -59.223 -223.152 1.00 73.15 333 PHE B CA 1
ATOM 6627 C C . PHE B 1 336 ? -373.955 -59.977 -223.731 1.00 72.40 333 PHE B C 1
ATOM 6628 O O . PHE B 1 336 ? -372.825 -59.759 -223.304 1.00 84.74 333 PHE B O 1
ATOM 6636 N N . THR B 1 337 ? -374.198 -60.852 -224.701 1.00 69.88 334 THR B N 1
ATOM 6637 C CA . THR B 1 337 ? -373.122 -61.643 -225.291 1.00 66.30 334 THR B CA 1
ATOM 6638 C C . THR B 1 337 ? -372.542 -61.045 -226.569 1.00 76.18 334 THR B C 1
ATOM 6639 O O . THR B 1 337 ? -371.911 -61.763 -227.341 1.00 83.12 334 THR B O 1
ATOM 6643 N N . GLN B 1 338 ? -372.746 -59.750 -226.802 1.00 98.65 335 GLN B N 1
ATOM 6644 C CA . GLN B 1 338 ? -372.407 -59.163 -228.104 1.00 105.88 335 GLN B CA 1
ATOM 6645 C C . GLN B 1 338 ? -371.458 -57.958 -228.072 1.00 108.66 335 GLN B C 1
ATOM 6646 O O . GLN B 1 338 ? -370.448 -57.956 -228.779 1.00 106.45 335 GLN B O 1
ATOM 6652 N N . SER B 1 339 ? -371.777 -56.934 -227.284 1.00 106.25 336 SER B N 1
ATOM 6653 C CA . SER B 1 339 ? -370.950 -55.725 -227.253 1.00 110.39 336 SER B CA 1
ATOM 6654 C C . SER B 1 339 ? -369.762 -55.903 -226.313 1.00 111.32 336 SER B C 1
ATOM 6655 O O . SER B 1 339 ? -368.612 -55.900 -226.752 1.00 118.24 336 SER B O 1
ATOM 6658 N N . SER B 1 340 ? -370.039 -56.055 -225.021 1.00 121.33 337 SER B N 1
ATOM 6659 C CA . SER B 1 340 ? -369.013 -56.477 -224.072 1.00 124.68 337 SER B CA 1
ATOM 6660 C C . SER B 1 340 ? -368.879 -57.997 -224.155 1.00 124.30 337 SER B C 1
ATOM 6661 O O . SER B 1 340 ? -368.845 -58.681 -223.132 1.00 122.17 337 SER B O 1
ATOM 6664 N N . SER B 1 341 ? -368.793 -58.509 -225.384 1.00 109.96 338 SER B N 1
ATOM 6665 C CA . SER B 1 341 ? -368.913 -59.939 -225.653 1.00 100.33 338 SER B CA 1
ATOM 6666 C C . SER B 1 341 ? -367.824 -60.736 -224.935 1.00 109.62 338 SER B C 1
ATOM 6667 O O . SER B 1 341 ? -366.650 -60.547 -225.256 1.00 112.85 338 SER B O 1
ATOM 6670 N N . SER B 1 342 ? -368.162 -61.607 -223.973 1.00 111.29 339 SER B N 1
ATOM 6671 C CA . SER B 1 342 ? -369.513 -61.841 -223.453 1.00 91.02 339 SER B CA 1
ATOM 6672 C C . SER B 1 342 ? -369.537 -61.552 -221.957 1.00 92.40 339 SER B C 1
ATOM 6673 O O . SER B 1 342 ? -368.495 -61.542 -221.305 1.00 108.13 339 SER B O 1
ATOM 6676 N N . GLY B 1 343 ? -370.732 -61.315 -221.424 1.00 89.25 340 GLY B N 1
ATOM 6677 C CA . GLY B 1 343 ? -370.907 -61.039 -220.007 1.00 84.07 340 GLY B CA 1
ATOM 6678 C C . GLY B 1 343 ? -371.300 -59.606 -219.694 1.00 68.21 340 GLY B C 1
ATOM 6679 O O . GLY B 1 343 ? -371.174 -58.718 -220.539 1.00 64.03 340 GLY B O 1
ATOM 6680 N N . LEU B 1 344 ? -371.778 -59.390 -218.470 1.00 60.65 341 LEU B N 1
ATOM 6681 C CA . LEU B 1 344 ? -372.230 -58.072 -218.035 1.00 62.84 341 LEU B CA 1
ATOM 6682 C C . LEU B 1 344 ? -371.067 -57.223 -217.567 1.00 55.63 341 LEU B C 1
ATOM 6683 O O . LEU B 1 344 ? -370.017 -57.741 -217.194 1.00 60.10 341 LEU B O 1
ATOM 6688 N N . LYS B 1 345 ? -371.277 -55.911 -217.561 1.00 56.93 342 LYS B N 1
ATOM 6689 C CA . LYS B 1 345 ? -370.250 -54.973 -217.131 1.00 58.35 342 LYS B CA 1
ATOM 6690 C C . LYS B 1 345 ? -370.579 -54.337 -215.785 1.00 59.08 342 LYS B C 1
ATOM 6691 O O . LYS B 1 345 ? -369.679 -53.909 -215.070 1.00 71.25 342 LYS B O 1
ATOM 6697 N N . ALA B 1 346 ? -371.859 -54.259 -215.437 1.00 69.65 343 ALA B N 1
ATOM 6698 C CA . ALA B 1 346 ? -372.238 -53.681 -214.153 1.00 66.65 343 ALA B CA 1
ATOM 6699 C C . ALA B 1 346 ? -373.656 -54.064 -213.732 1.00 58.77 343 ALA B C 1
ATOM 6700 O O . ALA B 1 346 ? -374.501 -54.368 -214.571 1.00 56.99 343 ALA B O 1
ATOM 6702 N N . VAL B 1 347 ? -373.896 -54.065 -212.422 1.00 57.53 344 VAL B N 1
ATOM 6703 C CA . VAL B 1 347 ? -375.228 -54.285 -211.867 1.00 53.00 344 VAL B CA 1
ATOM 6704 C C . VAL B 1 347 ? -375.508 -53.239 -210.795 1.00 55.61 344 VAL B C 1
ATOM 6705 O O . VAL B 1 347 ? -374.601 -52.834 -210.075 1.00 65.37 344 VAL B O 1
ATOM 6709 N N . ALA B 1 348 ? -376.761 -52.810 -210.682 1.00 54.14 345 ALA B N 1
ATOM 6710 C CA . ALA B 1 348 ? -377.138 -51.791 -209.704 1.00 61.87 345 ALA B CA 1
ATOM 6711 C C . ALA B 1 348 ? -378.480 -52.123 -209.054 1.00 56.25 345 ALA B C 1
ATOM 6712 O O . ALA B 1 348 ? -379.367 -52.655 -209.707 1.00 59.62 345 ALA B O 1
ATOM 6714 N N . ARG B 1 349 ? -378.625 -51.820 -207.766 1.00 53.79 346 ARG B N 1
ATOM 6715 C CA . ARG B 1 349 ? -379.866 -52.116 -207.054 1.00 47.84 346 ARG B CA 1
ATOM 6716 C C . ARG B 1 349 ? -380.214 -51.039 -206.045 1.00 50.58 346 ARG B C 1
ATOM 6717 O O . ARG B 1 349 ? -379.337 -50.349 -205.527 1.00 57.20 346 ARG B O 1
ATOM 6725 N N . SER B 1 350 ? -381.503 -50.909 -205.766 1.00 48.31 347 SER B N 1
ATOM 6726 C CA . SER B 1 350 ? -381.960 -50.028 -204.711 1.00 45.77 347 SER B CA 1
ATOM 6727 C C . SER B 1 350 ? -381.411 -50.573 -203.412 1.00 50.98 347 SER B C 1
ATOM 6728 O O . SER B 1 350 ? -381.284 -51.785 -203.266 1.00 61.09 347 SER B O 1
ATOM 6731 N N . MET B 1 351 ? -381.083 -49.696 -202.472 1.00 49.77 348 MET B N 1
ATOM 6732 C CA . MET B 1 351 ? -380.477 -50.139 -201.224 1.00 57.63 348 MET B CA 1
ATOM 6733 C C . MET B 1 351 ? -381.327 -51.194 -200.503 1.00 66.66 348 MET B C 1
ATOM 6734 O O . MET B 1 351 ? -380.784 -52.186 -200.025 1.00 74.09 348 MET B O 1
ATOM 6739 N N . PRO B 1 352 ? -382.655 -50.995 -200.426 1.00 60.80 349 PRO B N 1
ATOM 6740 C CA . PRO B 1 352 ? -383.488 -51.962 -199.698 1.00 54.70 349 PRO B CA 1
ATOM 6741 C C . PRO B 1 352 ? -383.490 -53.370 -200.289 1.00 49.45 349 PRO B C 1
ATOM 6742 O O . PRO B 1 352 ? -383.793 -54.328 -199.579 1.00 48.24 349 PRO B O 1
ATOM 6746 N N . THR B 1 353 ? -383.159 -53.492 -201.568 1.00 49.47 350 THR B N 1
ATOM 6747 C CA . THR B 1 353 ? -383.171 -54.787 -202.235 1.00 53.18 350 THR B CA 1
ATOM 6748 C C . THR B 1 353 ? -382.129 -55.706 -201.612 1.00 61.92 350 THR B C 1
ATOM 6749 O O . THR B 1 353 ? -381.141 -55.239 -201.048 1.00 62.09 350 THR B O 1
ATOM 6753 N N . SER B 1 354 ? -382.354 -57.012 -201.705 1.00 61.98 351 SER B N 1
ATOM 6754 C CA . SER B 1 354 ? -381.424 -57.982 -201.139 1.00 53.98 351 SER B CA 1
ATOM 6755 C C . SER B 1 354 ? -380.176 -58.121 -201.995 1.00 55.21 351 SER B C 1
ATOM 6756 O O . SER B 1 354 ? -380.248 -58.138 -203.222 1.00 62.53 351 SER B O 1
ATOM 6759 N N . GLY B 1 355 ? -379.034 -58.246 -201.333 1.00 61.12 352 GLY B N 1
ATOM 6760 C CA . GLY B 1 355 ? -377.760 -58.320 -202.019 1.00 60.42 352 GLY B CA 1
ATOM 6761 C C . GLY B 1 355 ? -377.389 -59.717 -202.473 1.00 59.98 352 GLY B C 1
ATOM 6762 O O . GLY B 1 355 ? -376.213 -60.057 -202.543 1.00 69.14 352 GLY B O 1
ATOM 6763 N N . ALA B 1 356 ? -378.387 -60.536 -202.785 1.00 57.94 353 ALA B N 1
ATOM 6764 C CA . ALA B 1 356 ? -378.122 -61.855 -203.344 1.00 60.03 353 ALA B CA 1
ATOM 6765 C C . ALA B 1 356 ? -377.360 -61.709 -204.646 1.00 60.09 353 ALA B C 1
ATOM 6766 O O . ALA B 1 356 ? -376.662 -62.625 -205.083 1.00 61.23 353 ALA B O 1
ATOM 6768 N N . VAL B 1 357 ? -377.509 -60.546 -205.267 1.00 58.97 354 VAL B N 1
ATOM 6769 C CA . VAL B 1 357 ? -376.847 -60.260 -206.524 1.00 59.17 354 VAL B CA 1
ATOM 6770 C C . VAL B 1 357 ? -375.411 -59.826 -206.259 1.00 66.68 354 VAL B C 1
ATOM 6771 O O . VAL B 1 357 ? -374.581 -59.818 -207.165 1.00 73.11 354 VAL B O 1
ATOM 6775 N N . ASP B 1 358 ? -375.121 -59.465 -205.012 1.00 71.26 355 ASP B N 1
ATOM 6776 C CA . ASP B 1 358 ? -373.757 -59.122 -204.626 1.00 72.24 355 ASP B CA 1
ATOM 6777 C C . ASP B 1 358 ? -372.875 -60.362 -204.595 1.00 72.66 355 ASP B C 1
ATOM 6778 O O . ASP B 1 358 ? -371.679 -60.291 -204.875 1.00 70.56 355 ASP B O 1
ATOM 6783 N N . ARG B 1 359 ? -373.471 -61.495 -204.241 1.00 72.44 356 ARG B N 1
ATOM 6784 C CA . ARG B 1 359 ? -372.765 -62.766 -204.271 1.00 74.88 356 ARG B CA 1
ATOM 6785 C C . ARG B 1 359 ? -372.498 -63.179 -205.707 1.00 73.48 356 ARG B C 1
ATOM 6786 O O . ARG B 1 359 ? -371.544 -63.898 -205.990 1.00 82.56 356 ARG B O 1
ATOM 6794 N N . VAL B 1 360 ? -373.355 -62.731 -206.613 1.00 65.59 357 VAL B N 1
ATOM 6795 C CA . VAL B 1 360 ? -373.145 -62.969 -208.027 1.00 61.97 357 VAL B CA 1
ATOM 6796 C C . VAL B 1 360 ? -372.096 -62.007 -208.559 1.00 67.07 357 VAL B C 1
ATOM 6797 O O . VAL B 1 360 ? -371.329 -62.350 -209.454 1.00 82.45 357 VAL B O 1
ATOM 6801 N N . ALA B 1 361 ? -372.063 -60.804 -207.996 1.00 65.10 358 ALA B N 1
ATOM 6802 C CA . ALA B 1 361 ? -371.114 -59.780 -208.423 1.00 70.81 358 ALA B CA 1
ATOM 6803 C C . ALA B 1 361 ? -369.732 -59.991 -207.816 1.00 71.96 358 ALA B C 1
ATOM 6804 O O . ALA B 1 361 ? -368.783 -59.282 -208.152 1.00 72.59 358 ALA B O 1
ATOM 6806 N N . ALA B 1 362 ? -369.627 -60.960 -206.914 1.00 73.24 359 ALA B N 1
ATOM 6807 C CA . ALA B 1 362 ? -368.355 -61.304 -206.298 1.00 70.90 359 ALA B CA 1
ATOM 6808 C C . ALA B 1 362 ? -367.701 -62.455 -207.053 1.00 72.52 359 ALA B C 1
ATOM 6809 O O . ALA B 1 362 ? -366.522 -62.395 -207.391 1.00 82.13 359 ALA B O 1
ATOM 6811 N N . ALA B 1 363 ? -368.480 -63.496 -207.330 1.00 74.66 360 ALA B N 1
ATOM 6812 C CA . ALA B 1 363 ? -367.981 -64.647 -208.073 1.00 73.10 360 ALA B CA 1
ATOM 6813 C C . ALA B 1 363 ? -367.851 -64.308 -209.550 1.00 74.82 360 ALA B C 1
ATOM 6814 O O . ALA B 1 363 ? -367.419 -65.133 -210.353 1.00 80.37 360 ALA B O 1
ATOM 6816 N N . HIS B 1 364 ? -368.252 -63.092 -209.902 1.00 75.22 361 HIS B N 1
ATOM 6817 C CA . HIS B 1 364 ? -368.014 -62.547 -211.229 1.00 77.77 361 HIS B CA 1
ATOM 6818 C C . HIS B 1 364 ? -367.377 -61.166 -211.066 1.00 75.90 361 HIS B C 1
ATOM 6819 O O . HIS B 1 364 ? -367.098 -60.746 -209.943 1.00 83.33 361 HIS B O 1
ATOM 6826 N N . ASP B 1 365 ? -367.147 -60.466 -212.175 1.00 69.21 362 ASP B N 1
ATOM 6827 C CA . ASP B 1 365 ? -366.458 -59.173 -212.146 1.00 79.08 362 ASP B CA 1
ATOM 6828 C C . ASP B 1 365 ? -367.438 -57.999 -212.253 1.00 77.22 362 ASP B C 1
ATOM 6829 O O . ASP B 1 365 ? -367.037 -56.881 -212.580 1.00 69.23 362 ASP B O 1
ATOM 6834 N N . PHE B 1 366 ? -368.714 -58.253 -211.966 1.00 83.95 363 PHE B N 1
ATOM 6835 C CA . PHE B 1 366 ? -369.755 -57.230 -212.078 1.00 73.38 363 PHE B CA 1
ATOM 6836 C C . PHE B 1 366 ? -369.540 -56.095 -211.093 1.00 61.76 363 PHE B C 1
ATOM 6837 O O . PHE B 1 366 ? -369.378 -56.315 -209.893 1.00 63.51 363 PHE B O 1
ATOM 6845 N N . ALA B 1 367 ? -369.537 -54.876 -211.615 1.00 59.55 364 ALA B N 1
ATOM 6846 C CA . ALA B 1 367 ? -369.514 -53.697 -210.776 1.00 60.05 364 ALA B CA 1
ATOM 6847 C C . ALA B 1 367 ? -370.794 -53.678 -209.988 1.00 58.35 364 ALA B C 1
ATOM 6848 O O . ALA B 1 367 ? -371.844 -54.036 -210.513 1.00 75.52 364 ALA B O 1
ATOM 6850 N N . LEU B 1 368 ? -370.709 -53.265 -208.730 1.00 63.88 365 LEU B N 1
ATOM 6851 C CA . LEU B 1 368 ? -371.870 -53.283 -207.853 1.00 71.05 365 LEU B CA 1
ATOM 6852 C C . LEU B 1 368 ? -372.208 -51.889 -207.354 1.00 70.11 365 LEU B C 1
ATOM 6853 O O . LEU B 1 368 ? -371.323 -51.070 -207.106 1.00 74.53 365 LEU B O 1
ATOM 6858 N N . PHE B 1 369 ? -373.505 -51.637 -207.211 1.00 63.18 366 PHE B N 1
ATOM 6859 C CA . PHE B 1 369 ? -374.001 -50.338 -206.790 1.00 63.39 366 PHE B CA 1
ATOM 6860 C C . PHE B 1 369 ? -375.179 -50.466 -205.832 1.00 58.96 366 PHE B C 1
ATOM 6861 O O . PHE B 1 369 ? -376.239 -50.970 -206.198 1.00 55.06 366 PHE B O 1
ATOM 6869 N N . GLU B 1 370 ? -374.983 -49.999 -204.605 1.00 64.10 367 GLU B N 1
ATOM 6870 C CA . GLU B 1 370 ? -376.057 -49.929 -203.628 1.00 58.77 367 GLU B CA 1
ATOM 6871 C C . GLU B 1 370 ? -376.661 -48.534 -203.719 1.00 68.44 367 GLU B C 1
ATOM 6872 O O . GLU B 1 370 ? -376.181 -47.596 -203.086 1.00 72.21 367 GLU B O 1
ATOM 6878 N N . VAL B 1 371 ? -377.709 -48.410 -204.529 1.00 66.16 368 VAL B N 1
ATOM 6879 C CA . VAL B 1 371 ? -378.290 -47.117 -204.862 1.00 56.64 368 VAL B CA 1
ATOM 6880 C C . VAL B 1 371 ? -379.552 -46.865 -204.029 1.00 56.73 368 VAL B C 1
ATOM 6881 O O . VAL B 1 371 ? -380.154 -47.808 -203.521 1.00 52.38 368 VAL B O 1
ATOM 6885 N N . PRO B 1 372 ? -379.936 -45.586 -203.855 1.00 51.30 369 PRO B N 1
ATOM 6886 C CA . PRO B 1 372 ? -381.169 -45.250 -203.134 1.00 60.84 369 PRO B CA 1
ATOM 6887 C C . PRO B 1 372 ? -382.440 -45.537 -203.923 1.00 64.60 369 PRO B C 1
ATOM 6888 O O . PRO B 1 372 ? -382.384 -45.733 -205.135 1.00 68.74 369 PRO B O 1
ATOM 6892 N N . THR B 1 373 ? -383.577 -45.549 -203.237 1.00 59.47 370 THR B N 1
ATOM 6893 C CA . THR B 1 373 ? -384.862 -45.683 -203.907 1.00 54.18 370 THR B CA 1
ATOM 6894 C C . THR B 1 373 ? -385.089 -44.510 -204.849 1.00 48.65 370 THR B C 1
ATOM 6895 O O . THR B 1 373 ? -385.096 -43.350 -204.436 1.00 48.90 370 THR B O 1
ATOM 6899 N N . GLY B 1 374 ? -385.282 -44.833 -206.121 1.00 54.20 371 GLY B N 1
ATOM 6900 C CA . GLY B 1 374 ? -385.405 -43.832 -207.159 1.00 59.78 371 GLY B CA 1
ATOM 6901 C C . GLY B 1 374 ? -384.779 -44.339 -208.437 1.00 44.64 371 GLY B C 1
ATOM 6902 O O . GLY B 1 374 ? -383.766 -45.037 -208.406 1.00 42.56 371 GLY B O 1
ATOM 6903 N N . TRP B 1 375 ? -385.390 -44.002 -209.564 1.00 48.33 372 TRP B N 1
ATOM 6904 C CA . TRP B 1 375 ? -384.883 -44.449 -210.846 1.00 47.87 372 TRP B CA 1
ATOM 6905 C C . TRP B 1 375 ? -383.803 -43.504 -211.333 1.00 53.66 372 TRP B C 1
ATOM 6906 O O . TRP B 1 375 ? -382.940 -43.901 -212.113 1.00 70.32 372 TRP B O 1
ATOM 6917 N N . LYS B 1 376 ? -383.854 -42.259 -210.866 1.00 51.24 373 LYS B N 1
ATOM 6918 C CA . LYS B 1 376 ? -382.867 -41.250 -211.236 1.00 55.65 373 LYS B CA 1
ATOM 6919 C C . LYS B 1 376 ? -381.454 -41.823 -211.220 1.00 47.57 373 LYS B C 1
ATOM 6920 O O . LYS B 1 376 ? -380.659 -41.558 -212.119 1.00 47.96 373 LYS B O 1
ATOM 6926 N N . PHE B 1 377 ? -381.164 -42.636 -210.211 1.00 54.76 374 PHE B N 1
ATOM 6927 C CA . PHE B 1 377 ? -379.827 -43.178 -210.026 1.00 56.78 374 PHE B CA 1
ATOM 6928 C C . PHE B 1 377 ? -379.519 -44.227 -211.081 1.00 54.10 374 PHE B C 1
ATOM 6929 O O . PHE B 1 377 ? -378.386 -44.333 -211.540 1.00 68.36 374 PHE B O 1
ATOM 6937 N N . PHE B 1 378 ? -380.525 -44.994 -211.478 1.00 43.88 375 PHE B N 1
ATOM 6938 C CA . PHE B 1 378 ? -380.323 -46.005 -212.504 1.00 44.29 375 PHE B CA 1
ATOM 6939 C C . PHE B 1 378 ? -380.009 -45.346 -213.838 1.00 51.71 375 PHE B C 1
ATOM 6940 O O . PHE B 1 378 ? -379.092 -45.762 -214.541 1.00 56.35 375 PHE B O 1
ATOM 6948 N N . GLY B 1 379 ? -380.767 -44.311 -214.180 1.00 56.60 376 GLY B N 1
ATOM 6949 C CA . GLY B 1 379 ? -380.600 -43.635 -215.454 1.00 59.21 376 GLY B CA 1
ATOM 6950 C C . GLY B 1 379 ? -379.237 -42.989 -215.606 1.00 52.06 376 GLY B C 1
ATOM 6951 O O . GLY B 1 379 ? -378.702 -42.907 -216.711 1.00 50.03 376 GLY B O 1
ATOM 6952 N N . ASN B 1 380 ? -378.680 -42.526 -214.491 1.00 53.36 377 ASN B N 1
ATOM 6953 C CA . ASN B 1 380 ? -377.355 -41.922 -214.482 1.00 57.91 377 ASN B CA 1
ATOM 6954 C C . ASN B 1 380 ? -376.266 -42.970 -214.706 1.00 59.02 377 ASN B C 1
ATOM 6955 O O . ASN B 1 380 ? -375.376 -42.784 -215.534 1.00 59.64 377 ASN B O 1
ATOM 6960 N N . LEU B 1 381 ? -376.345 -44.074 -213.973 1.00 58.58 378 LEU B N 1
ATOM 6961 C CA . LEU B 1 381 ? -375.375 -45.152 -214.115 1.00 60.68 378 LEU B CA 1
ATOM 6962 C C . LEU B 1 381 ? -375.429 -45.726 -215.522 1.00 62.07 378 LEU B C 1
ATOM 6963 O O . LEU B 1 381 ? -374.400 -46.057 -216.107 1.00 67.73 378 LEU B O 1
ATOM 6968 N N . MET B 1 382 ? -376.635 -45.829 -216.066 1.00 65.47 379 MET B N 1
ATOM 6969 C CA . MET B 1 382 ? -376.818 -46.379 -217.399 1.00 58.35 379 MET B CA 1
ATOM 6970 C C . MET B 1 382 ? -376.193 -45.464 -218.443 1.00 54.94 379 MET B C 1
ATOM 6971 O O . MET B 1 382 ? -375.575 -45.933 -219.398 1.00 61.15 379 MET B O 1
ATOM 6976 N N . ASP B 1 383 ? -376.357 -44.158 -218.257 1.00 52.22 380 ASP B N 1
ATOM 6977 C CA . ASP B 1 383 ? -375.857 -43.182 -219.216 1.00 58.80 380 ASP B CA 1
ATOM 6978 C C . ASP B 1 383 ? -374.377 -42.889 -218.976 1.00 69.88 380 ASP B C 1
ATOM 6979 O O . ASP B 1 383 ? -373.983 -42.467 -217.890 1.00 69.05 380 ASP B O 1
ATOM 6984 N N . SER B 1 384 ? -373.581 -43.152 -220.010 1.00 80.34 381 SER B N 1
ATOM 6985 C CA . SER B 1 384 ? -372.128 -42.987 -220.033 1.00 71.53 381 SER B CA 1
ATOM 6986 C C . SER B 1 384 ? -371.613 -44.028 -221.026 1.00 83.12 381 SER B C 1
ATOM 6987 O O . SER B 1 384 ? -371.895 -45.214 -220.834 1.00 83.12 381 SER B O 1
ATOM 6990 N N . LYS B 1 385 ? -370.914 -43.641 -222.096 1.00 100.53 382 LYS B N 1
ATOM 6991 C CA . LYS B 1 385 ? -370.727 -42.263 -222.543 1.00 104.86 382 LYS B CA 1
ATOM 6992 C C . LYS B 1 385 ? -371.758 -41.920 -223.615 1.00 103.90 382 LYS B C 1
ATOM 6993 O O . LYS B 1 385 ? -371.570 -42.227 -224.793 1.00 106.80 382 LYS B O 1
ATOM 6999 N N . ASP B 1 386 ? -372.855 -41.292 -223.206 1.00 76.27 383 ASP B N 1
ATOM 7000 C CA . ASP B 1 386 ? -373.870 -40.862 -224.159 1.00 64.00 383 ASP B CA 1
ATOM 7001 C C . ASP B 1 386 ? -374.641 -39.629 -223.673 1.00 74.86 383 ASP B C 1
ATOM 7002 O O . ASP B 1 386 ? -375.842 -39.725 -223.442 1.00 71.95 383 ASP B O 1
ATOM 7007 N N . LEU B 1 387 ? -373.991 -38.475 -223.496 1.00 81.82 384 LEU B N 1
ATOM 7008 C CA . LEU B 1 387 ? -372.544 -38.293 -223.557 1.00 87.34 384 LEU B CA 1
ATOM 7009 C C . LEU B 1 387 ? -372.126 -37.799 -222.181 1.00 95.84 384 LEU B C 1
ATOM 7010 O O . LEU B 1 387 ? -372.391 -36.651 -221.825 1.00 86.94 384 LEU B O 1
ATOM 7015 N N . TYR B 1 388 ? -371.511 -38.682 -221.399 1.00 104.15 385 TYR B N 1
ATOM 7016 C CA . TYR B 1 388 ? -371.016 -38.330 -220.070 1.00 104.62 385 TYR B CA 1
ATOM 7017 C C . TYR B 1 388 ? -369.502 -38.533 -219.980 1.00 101.56 385 TYR B C 1
ATOM 7018 O O . TYR B 1 388 ? -368.996 -39.173 -219.061 1.00 104.01 385 TYR B O 1
ATOM 7027 N N . GLY B 1 389 ? -368.788 -37.979 -220.954 1.00 88.18 386 GLY B N 1
ATOM 7028 C CA . GLY B 1 389 ? -367.339 -38.029 -220.968 1.00 96.54 386 GLY B CA 1
ATOM 7029 C C . GLY B 1 389 ? -366.776 -39.414 -221.221 1.00 98.28 386 GLY B C 1
ATOM 7030 O O . GLY B 1 389 ? -366.028 -39.620 -222.176 1.00 104.67 386 GLY B O 1
ATOM 7031 N N . GLY B 1 390 ? -367.130 -40.371 -220.369 1.00 118.01 387 GLY B N 1
ATOM 7032 C CA . GLY B 1 390 ? -366.593 -41.713 -220.481 1.00 120.34 387 GLY B CA 1
ATOM 7033 C C . GLY B 1 390 ? -366.758 -42.509 -219.206 1.00 119.70 387 GLY B C 1
ATOM 7034 O O . GLY B 1 390 ? -367.348 -42.036 -218.236 1.00 120.75 387 GLY B O 1
ATOM 7035 N N . LYS B 1 391 ? -366.229 -43.728 -219.231 1.00 100.73 388 LYS B N 1
ATOM 7036 C CA . LYS B 1 391 ? -366.206 -44.626 -218.078 1.00 94.31 388 LYS B CA 1
ATOM 7037 C C . LYS B 1 391 ? -367.596 -45.029 -217.596 1.00 77.66 388 LYS B C 1
ATOM 7038 O O . LYS B 1 391 ? -368.597 -44.420 -217.954 1.00 79.04 388 LYS B O 1
ATOM 7044 N N . ASP B 1 392 ? -367.620 -46.085 -216.789 1.00 87.19 389 ASP B N 1
ATOM 7045 C CA . ASP B 1 392 ? -368.845 -46.634 -216.218 1.00 101.78 389 ASP B CA 1
ATOM 7046 C C . ASP B 1 392 ? -369.864 -46.902 -217.318 1.00 87.94 389 ASP B C 1
ATOM 7047 O O . ASP B 1 392 ? -370.892 -46.233 -217.420 1.00 86.86 389 ASP B O 1
ATOM 7052 N N . PHE B 1 393 ? -369.555 -47.886 -218.152 1.00 81.98 390 PHE B N 1
ATOM 7053 C CA . PHE B 1 393 ? -370.415 -48.236 -219.270 1.00 81.41 390 PHE B CA 1
ATOM 7054 C C . PHE B 1 393 ? -371.381 -49.374 -218.920 1.00 76.41 390 PHE B C 1
ATOM 7055 O O . PHE B 1 393 ? -371.513 -49.774 -217.759 1.00 63.07 390 PHE B O 1
ATOM 7063 N N . ASN B 1 394 ? -372.066 -49.850 -219.956 1.00 75.05 391 ASN B N 1
ATOM 7064 C CA . ASN B 1 394 ? -372.968 -50.987 -219.891 1.00 57.05 391 ASN B CA 1
ATOM 7065 C C . ASN B 1 394 ? -372.443 -52.063 -220.843 1.00 60.02 391 ASN B C 1
ATOM 7066 O O . ASN B 1 394 ? -371.447 -51.831 -221.524 1.00 72.52 391 ASN B O 1
ATOM 7071 N N . PRO B 1 395 ? -373.101 -53.235 -220.920 1.00 57.74 392 PRO B N 1
ATOM 7072 C CA . PRO B 1 395 ? -374.358 -53.690 -220.311 1.00 63.82 392 PRO B CA 1
ATOM 7073 C C . PRO B 1 395 ? -374.468 -53.420 -218.815 1.00 61.43 392 PRO B C 1
ATOM 7074 O O . PRO B 1 395 ? -373.567 -53.766 -218.050 1.00 60.69 392 PRO B O 1
ATOM 7078 N N . LEU B 1 396 ? -375.564 -52.770 -218.430 1.00 58.84 393 LEU B N 1
ATOM 7079 C CA . LEU B 1 396 ? -375.921 -52.566 -217.035 1.00 46.11 393 LEU B CA 1
ATOM 7080 C C . LEU B 1 396 ? -377.196 -53.329 -216.752 1.00 45.17 393 LEU B C 1
ATOM 7081 O O . LEU B 1 396 ? -378.080 -53.397 -217.598 1.00 64.56 393 LEU B O 1
ATOM 7086 N N . LEU B 1 397 ? -377.284 -53.901 -215.561 1.00 48.59 394 LEU B N 1
ATOM 7087 C CA . LEU B 1 397 ? -378.476 -54.608 -215.124 1.00 44.89 394 LEU B CA 1
ATOM 7088 C C . LEU B 1 397 ? -378.958 -53.922 -213.857 1.00 48.63 394 LEU B C 1
ATOM 7089 O O . LEU B 1 397 ? -378.144 -53.516 -213.033 1.00 58.59 394 LEU B O 1
ATOM 7094 N N . CYS B 1 398 ? -380.268 -53.768 -213.707 1.00 47.90 395 CYS B N 1
ATOM 7095 C CA . CYS B 1 398 ? -380.807 -53.076 -212.543 1.00 52.48 395 CYS B CA 1
ATOM 7096 C C . CYS B 1 398 ? -382.031 -53.793 -211.998 1.00 54.25 395 CYS B C 1
ATOM 7097 O O . CYS B 1 398 ? -382.693 -54.535 -212.719 1.00 65.41 395 CYS B O 1
ATOM 7100 N N . GLY B 1 399 ? -382.314 -53.581 -210.715 1.00 50.27 396 GLY B N 1
ATOM 7101 C CA . GLY B 1 399 ? -383.453 -54.207 -210.075 1.00 48.58 396 GLY B CA 1
ATOM 7102 C C . GLY B 1 399 ? -383.876 -53.504 -208.810 1.00 45.08 396 GLY B C 1
ATOM 7103 O O . GLY B 1 399 ? -383.100 -52.769 -208.205 1.00 48.22 396 GLY B O 1
ATOM 7104 N N . GLU B 1 400 ? -385.127 -53.735 -208.431 1.00 48.91 397 GLU B N 1
ATOM 7105 C CA . GLU B 1 400 ? -385.700 -53.192 -207.210 1.00 47.25 397 GLU B CA 1
ATOM 7106 C C . GLU B 1 400 ? -386.561 -54.256 -206.549 1.00 49.94 397 GLU B C 1
ATOM 7107 O O . GLU B 1 400 ? -387.090 -55.132 -207.231 1.00 55.64 397 GLU B O 1
ATOM 7113 N N . GLU B 1 401 ? -386.700 -54.182 -205.228 1.00 64.59 398 GLU B N 1
ATOM 7114 C CA . GLU B 1 401 ? -387.421 -55.211 -204.479 1.00 59.90 398 GLU B CA 1
ATOM 7115 C C . GLU B 1 401 ? -388.924 -55.108 -204.705 1.00 58.43 398 GLU B C 1
ATOM 7116 O O . GLU B 1 401 ? -389.675 -56.003 -204.321 1.00 62.63 398 GLU B O 1
ATOM 7122 N N . SER B 1 402 ? -389.359 -54.016 -205.325 1.00 54.96 399 SER B N 1
ATOM 7123 C CA . SER B 1 402 ? -390.763 -53.845 -205.666 1.00 46.03 399 SER B CA 1
ATOM 7124 C C . SER B 1 402 ? -391.069 -54.428 -207.045 1.00 47.60 399 SER B C 1
ATOM 7125 O O . SER B 1 402 ? -391.574 -53.733 -207.924 1.00 55.56 399 SER B O 1
ATOM 7128 N N . PHE B 1 403 ? -390.757 -55.708 -207.221 1.00 42.60 400 PHE B N 1
ATOM 7129 C CA . PHE B 1 403 ? -391.070 -56.431 -208.451 1.00 46.43 400 PHE B CA 1
ATOM 7130 C C . PHE B 1 403 ? -390.670 -55.689 -209.728 1.00 50.16 400 PHE B C 1
ATOM 7131 O O . PHE B 1 403 ? -391.372 -55.764 -210.731 1.00 55.61 400 PHE B O 1
ATOM 7139 N N . GLY B 1 404 ? -389.541 -54.986 -209.689 1.00 52.81 401 GLY B N 1
ATOM 7140 C CA . GLY B 1 404 ? -389.066 -54.223 -210.834 1.00 50.13 401 GLY B CA 1
ATOM 7141 C C . GLY B 1 404 ? -387.679 -54.631 -211.296 1.00 54.07 401 GLY B C 1
ATOM 7142 O O . GLY B 1 404 ? -386.763 -54.782 -210.490 1.00 61.89 401 GLY B O 1
ATOM 7143 N N . THR B 1 405 ? -387.532 -54.806 -212.606 1.00 48.78 402 THR B N 1
ATOM 7144 C CA . THR B 1 405 ? -386.251 -55.160 -213.206 1.00 40.01 402 THR B CA 1
ATOM 7145 C C . THR B 1 405 ? -386.110 -54.545 -214.594 1.00 43.69 402 THR B C 1
ATOM 7146 O O . THR B 1 405 ? -387.100 -54.145 -215.204 1.00 49.84 402 THR B O 1
ATOM 7150 N N . GLY B 1 406 ? -384.878 -54.473 -215.090 1.00 47.15 403 GLY B N 1
ATOM 7151 C CA . GLY B 1 406 ? -384.607 -53.877 -216.388 1.00 42.67 403 GLY B CA 1
ATOM 7152 C C . GLY B 1 406 ? -383.124 -53.695 -216.653 1.00 41.49 403 GLY B C 1
ATOM 7153 O O . GLY B 1 406 ? -382.302 -53.995 -215.790 1.00 48.57 403 GLY B O 1
ATOM 7154 N N . SER B 1 407 ? -382.776 -53.202 -217.839 1.00 43.80 404 SER B N 1
ATOM 7155 C CA . SER B 1 407 ? -381.372 -53.005 -218.192 1.00 40.60 404 SER B CA 1
ATOM 7156 C C . SER B 1 407 ? -381.175 -51.689 -218.931 1.00 39.65 404 SER B C 1
ATOM 7157 O O . SER B 1 407 ? -381.950 -50.754 -218.763 1.00 54.00 404 SER B O 1
ATOM 7160 N N . ASN B 1 408 ? -380.124 -51.615 -219.733 1.00 39.89 405 ASN B N 1
ATOM 7161 C CA . ASN B 1 408 ? -379.815 -50.398 -220.465 1.00 40.36 405 ASN B CA 1
ATOM 7162 C C . ASN B 1 408 ? -380.401 -50.377 -221.877 1.00 45.77 405 ASN B C 1
ATOM 7163 O O . ASN B 1 408 ? -380.067 -49.495 -222.669 1.00 38.59 405 ASN B O 1
ATOM 7168 N N . HIS B 1 409 ? -381.275 -51.331 -222.194 1.00 42.69 406 HIS B N 1
ATOM 7169 C CA . HIS B 1 409 ? -381.814 -51.423 -223.551 1.00 46.37 406 HIS B CA 1
ATOM 7170 C C . HIS B 1 409 ? -382.947 -50.416 -223.758 1.00 45.29 406 HIS B C 1
ATOM 7171 O O . HIS B 1 409 ? -383.213 -49.992 -224.884 1.00 41.10 406 HIS B O 1
ATOM 7178 N N . ILE B 1 410 ? -383.614 -50.054 -222.665 1.00 49.63 407 ILE B N 1
ATOM 7179 C CA . ILE B 1 410 ? -384.477 -48.872 -222.622 1.00 41.53 407 ILE B CA 1
ATOM 7180 C C . ILE B 1 410 ? -384.291 -48.193 -221.275 1.00 45.61 407 ILE B C 1
ATOM 7181 O O . ILE B 1 410 ? -383.713 -48.774 -220.360 1.00 43.51 407 ILE B O 1
ATOM 7186 N N . ARG B 1 411 ? -384.789 -46.969 -221.148 1.00 44.62 408 ARG B N 1
ATOM 7187 C CA . ARG B 1 411 ? -384.613 -46.208 -219.916 1.00 47.93 408 ARG B CA 1
ATOM 7188 C C . ARG B 1 411 ? -385.860 -46.261 -219.045 1.00 44.45 408 ARG B C 1
ATOM 7189 O O . ARG B 1 411 ? -386.312 -45.246 -218.529 1.00 44.07 408 ARG B O 1
ATOM 7197 N N . GLU B 1 412 ? -386.393 -47.466 -218.880 1.00 43.88 409 GLU B N 1
ATOM 7198 C CA . GLU B 1 412 ? -387.551 -47.709 -218.030 1.00 43.53 409 GLU B CA 1
ATOM 7199 C C . GLU B 1 412 ? -387.588 -49.169 -217.631 1.00 44.29 409 GLU B C 1
ATOM 7200 O O . GLU B 1 412 ? -387.314 -50.043 -218.450 1.00 46.25 409 GLU B O 1
ATOM 7206 N N . LYS B 1 413 ? -387.930 -49.427 -216.374 1.00 39.51 410 LYS B N 1
ATOM 7207 C CA . LYS B 1 413 ? -388.013 -50.791 -215.880 1.00 34.82 410 LYS B CA 1
ATOM 7208 C C . LYS B 1 413 ? -388.992 -51.555 -216.744 1.00 34.63 410 LYS B C 1
ATOM 7209 O O . LYS B 1 413 ? -390.024 -51.015 -217.132 1.00 55.90 410 LYS B O 1
ATOM 7215 N N . ASP B 1 414 ? -388.658 -52.800 -217.060 1.00 33.38 411 ASP B N 1
ATOM 7216 C CA . ASP B 1 414 ? -389.485 -53.611 -217.940 1.00 36.22 411 ASP B CA 1
ATOM 7217 C C . ASP B 1 414 ? -389.961 -54.873 -217.231 1.00 42.44 411 ASP B C 1
ATOM 7218 O O . ASP B 1 414 ? -389.305 -55.368 -216.317 1.00 46.68 411 ASP B O 1
ATOM 7223 N N . GLY B 1 415 ? -391.107 -55.388 -217.664 1.00 39.13 412 GLY B N 1
ATOM 7224 C CA . GLY B 1 415 ? -391.689 -56.569 -217.059 1.00 39.93 412 GLY B CA 1
ATOM 7225 C C . GLY B 1 415 ? -391.652 -57.765 -217.979 1.00 36.56 412 GLY B C 1
ATOM 7226 O O . GLY B 1 415 ? -391.286 -58.863 -217.574 1.00 44.36 412 GLY B O 1
ATOM 7227 N N . ILE B 1 416 ? -392.046 -57.547 -219.224 1.00 39.47 413 ILE B N 1
ATOM 7228 C CA . ILE B 1 416 ? -392.063 -58.609 -220.213 1.00 45.85 413 ILE B CA 1
ATOM 7229 C C . ILE B 1 416 ? -390.632 -59.035 -220.532 1.00 56.86 413 ILE B C 1
ATOM 7230 O O . ILE B 1 416 ? -390.362 -60.202 -220.823 1.00 54.38 413 ILE B O 1
ATOM 7235 N N . TRP B 1 417 ? -389.723 -58.070 -220.468 1.00 58.08 414 TRP B N 1
ATOM 7236 C CA . TRP B 1 417 ? -388.305 -58.308 -220.696 1.00 44.33 414 TRP B CA 1
ATOM 7237 C C . TRP B 1 417 ? -387.765 -59.349 -219.718 1.00 47.71 414 TRP B C 1
ATOM 7238 O O . TRP B 1 417 ? -387.147 -60.331 -220.126 1.00 63.25 414 TRP B O 1
ATOM 7249 N N . ALA B 1 418 ? -388.020 -59.137 -218.429 1.00 43.13 415 ALA B N 1
ATOM 7250 C CA . ALA B 1 418 ? -387.536 -60.037 -217.382 1.00 48.09 415 ALA B CA 1
ATOM 7251 C C . ALA B 1 418 ? -388.184 -61.414 -217.468 1.00 45.56 415 ALA B C 1
ATOM 7252 O O . ALA B 1 418 ? -387.567 -62.421 -217.131 1.00 49.99 415 ALA B O 1
ATOM 7254 N N . SER B 1 419 ? -389.433 -61.456 -217.911 1.00 45.69 416 SER B N 1
ATOM 7255 C CA . SER B 1 419 ? -390.118 -62.726 -218.095 1.00 47.38 416 SER B CA 1
ATOM 7256 C C . SER B 1 419 ? -389.465 -63.483 -219.235 1.00 50.84 416 SER B C 1
ATOM 7257 O O . SER B 1 419 ? -389.254 -64.692 -219.157 1.00 56.55 416 SER B O 1
ATOM 7260 N N . LEU B 1 420 ? -389.163 -62.761 -220.306 1.00 47.80 417 LEU B N 1
ATOM 7261 C CA . LEU B 1 420 ? -388.435 -63.336 -221.424 1.00 48.27 417 LEU B CA 1
ATOM 7262 C C . LEU B 1 420 ? -387.017 -63.712 -221.001 1.00 56.46 417 LEU B C 1
ATOM 7263 O O . LEU B 1 420 ? -386.439 -64.667 -221.521 1.00 61.52 417 LEU B O 1
ATOM 7268 N N . PHE B 1 421 ? -386.460 -62.948 -220.066 1.00 53.48 418 PHE B N 1
ATOM 7269 C CA . PHE B 1 421 ? -385.144 -63.244 -219.518 1.00 45.31 418 PHE B CA 1
ATOM 7270 C C . PHE B 1 421 ? -385.183 -64.579 -218.808 1.00 53.19 418 PHE B C 1
ATOM 7271 O O . PHE B 1 421 ? -384.356 -65.447 -219.063 1.00 64.66 418 PHE B O 1
ATOM 7279 N N . TRP B 1 422 ? -386.142 -64.745 -217.912 1.00 44.05 419 TRP B N 1
ATOM 7280 C CA . TRP B 1 422 ? -386.263 -66.002 -217.203 1.00 42.82 419 TRP B CA 1
ATOM 7281 C C . TRP B 1 422 ? -386.510 -67.167 -218.147 1.00 51.35 419 TRP B C 1
ATOM 7282 O O . TRP B 1 422 ? -385.926 -68.229 -217.976 1.00 63.65 419 TRP B O 1
ATOM 7293 N N . LEU B 1 423 ? -387.375 -66.974 -219.137 1.00 58.23 420 LEU B N 1
ATOM 7294 C CA . LEU B 1 423 ? -387.613 -68.003 -220.149 1.00 67.15 420 LEU B CA 1
ATOM 7295 C C . LEU B 1 423 ? -386.337 -68.360 -220.916 1.00 61.16 420 LEU B C 1
ATOM 7296 O O . LEU B 1 423 ? -386.162 -69.501 -221.344 1.00 54.75 420 LEU B O 1
ATOM 7301 N N . SER B 1 424 ? -385.455 -67.381 -221.095 1.00 57.43 421 SER B N 1
ATOM 7302 C CA . SER B 1 424 ? -384.164 -67.627 -221.722 1.00 57.36 421 SER B CA 1
ATOM 7303 C C . SER B 1 424 ? -383.290 -68.458 -220.793 1.00 64.45 421 SER B C 1
ATOM 7304 O O . SER B 1 424 ? -382.521 -69.304 -221.243 1.00 81.67 421 SER B O 1
ATOM 7307 N N . VAL B 1 425 ? -383.409 -68.208 -219.494 1.00 55.92 422 VAL B N 1
ATOM 7308 C CA . VAL B 1 425 ? -382.632 -68.947 -218.507 1.00 54.24 422 VAL B CA 1
ATOM 7309 C C . VAL B 1 425 ? -383.131 -70.383 -218.397 1.00 57.46 422 VAL B C 1
ATOM 7310 O O . VAL B 1 425 ? -382.348 -71.293 -218.152 1.00 78.33 422 VAL B O 1
ATOM 7314 N N . ILE B 1 426 ? -384.429 -70.594 -218.575 1.00 54.21 423 ILE B N 1
ATOM 7315 C CA . ILE B 1 426 ? -384.964 -71.946 -218.536 1.00 56.51 423 ILE B CA 1
ATOM 7316 C C . ILE B 1 426 ? -384.408 -72.719 -219.726 1.00 66.35 423 ILE B C 1
ATOM 7317 O O . ILE B 1 426 ? -383.950 -73.854 -219.591 1.00 69.21 423 ILE B O 1
ATOM 7322 N N . ALA B 1 427 ? -384.435 -72.079 -220.892 1.00 77.91 424 ALA B N 1
ATOM 7323 C CA . ALA B 1 427 ? -384.066 -72.728 -222.149 1.00 78.90 424 ALA B CA 1
ATOM 7324 C C . ALA B 1 427 ? -382.625 -73.203 -222.116 1.00 83.03 424 ALA B C 1
ATOM 7325 O O . ALA B 1 427 ? -382.269 -74.150 -222.804 1.00 99.54 424 ALA B O 1
ATOM 7327 N N . LYS B 1 428 ? -381.807 -72.534 -221.313 1.00 74.75 425 LYS B N 1
ATOM 7328 C CA . LYS B 1 428 ? -380.415 -72.909 -221.130 1.00 85.95 425 LYS B CA 1
ATOM 7329 C C . LYS B 1 428 ? -380.025 -72.453 -219.726 1.00 86.01 425 LYS B C 1
ATOM 7330 O O . LYS B 1 428 ? -379.997 -71.247 -219.488 1.00 78.75 425 LYS B O 1
ATOM 7336 N N . ARG B 1 429 ? -379.716 -73.355 -218.789 1.00 103.68 426 ARG B N 1
ATOM 7337 C CA . ARG B 1 429 ? -379.494 -74.789 -219.004 1.00 122.62 426 ARG B CA 1
ATOM 7338 C C . ARG B 1 429 ? -380.663 -75.555 -219.621 1.00 118.36 426 ARG B C 1
ATOM 7339 O O . ARG B 1 429 ? -381.781 -75.568 -219.103 1.00 102.44 426 ARG B O 1
ATOM 7347 N N . ASN B 1 430 ? -380.355 -76.188 -220.750 1.00 191.23 427 ASN B N 1
ATOM 7348 C CA . ASN B 1 430 ? -381.346 -76.791 -221.624 1.00 193.95 427 ASN B CA 1
ATOM 7349 C C . ASN B 1 430 ? -381.685 -78.205 -221.191 1.00 198.07 427 ASN B C 1
ATOM 7350 O O . ASN B 1 430 ? -380.973 -78.805 -220.384 1.00 202.80 427 ASN B O 1
ATOM 7355 N N . ALA B 1 431 ? -382.790 -78.722 -221.716 1.00 113.71 428 ALA B N 1
ATOM 7356 C CA . ALA B 1 431 ? -383.229 -80.073 -221.391 1.00 97.44 428 ALA B CA 1
ATOM 7357 C C . ALA B 1 431 ? -383.862 -80.836 -222.564 1.00 86.95 428 ALA B C 1
ATOM 7358 O O . ALA B 1 431 ? -384.779 -81.630 -222.351 1.00 87.77 428 ALA B O 1
ATOM 7360 N N . PRO B 1 432 ? -383.387 -80.613 -223.803 1.00 87.85 429 PRO B N 1
ATOM 7361 C CA . PRO B 1 432 ? -383.899 -81.499 -224.852 1.00 71.24 429 PRO B CA 1
ATOM 7362 C C . PRO B 1 432 ? -383.309 -82.902 -224.689 1.00 81.96 429 PRO B C 1
ATOM 7363 O O . PRO B 1 432 ? -382.159 -82.970 -224.270 1.00 97.15 429 PRO B O 1
ATOM 7367 N N . GLY B 1 433 ? -384.029 -83.983 -224.989 1.00 74.33 430 GLY B N 1
ATOM 7368 C CA . GLY B 1 433 ? -385.395 -83.955 -225.479 1.00 83.04 430 GLY B CA 1
ATOM 7369 C C . GLY B 1 433 ? -386.395 -84.321 -224.393 1.00 106.84 430 GLY B C 1
ATOM 7370 O O . GLY B 1 433 ? -387.601 -84.157 -224.577 1.00 98.91 430 GLY B O 1
ATOM 7371 N N . THR B 1 434 ? -385.895 -84.838 -223.269 1.00 128.84 431 THR B N 1
ATOM 7372 C CA . THR B 1 434 ? -386.768 -85.342 -222.203 1.00 131.53 431 THR B CA 1
ATOM 7373 C C . THR B 1 434 ? -386.534 -84.831 -220.766 1.00 125.80 431 THR B C 1
ATOM 7374 O O . THR B 1 434 ? -387.484 -84.803 -219.985 1.00 130.20 431 THR B O 1
ATOM 7378 N N . PRO B 1 435 ? -385.297 -84.443 -220.390 1.00 94.09 432 PRO B N 1
ATOM 7379 C CA . PRO B 1 435 ? -385.257 -83.968 -218.998 1.00 84.58 432 PRO B CA 1
ATOM 7380 C C . PRO B 1 435 ? -386.032 -82.666 -218.788 1.00 82.31 432 PRO B C 1
ATOM 7381 O O . PRO B 1 435 ? -386.599 -82.137 -219.743 1.00 83.47 432 PRO B O 1
ATOM 7385 N N . LEU B 1 436 ? -386.072 -82.170 -217.555 1.00 94.04 433 LEU B N 1
ATOM 7386 C CA . LEU B 1 436 ? -386.699 -80.882 -217.286 1.00 90.84 433 LEU B CA 1
ATOM 7387 C C . LEU B 1 436 ? -386.078 -80.176 -216.089 1.00 92.35 433 LEU B C 1
ATOM 7388 O O . LEU B 1 436 ? -385.772 -80.802 -215.079 1.00 96.95 433 LEU B O 1
ATOM 7393 N N . VAL B 1 437 ? -385.915 -78.862 -216.211 1.00 88.23 434 VAL B N 1
ATOM 7394 C CA . VAL B 1 437 ? -385.363 -78.041 -215.144 1.00 82.85 434 VAL B CA 1
ATOM 7395 C C . VAL B 1 437 ? -386.342 -76.925 -214.829 1.00 79.72 434 VAL B C 1
ATOM 7396 O O . VAL B 1 437 ? -386.563 -76.031 -215.640 1.00 82.07 434 VAL B O 1
ATOM 7400 N N . GLY B 1 438 ? -386.946 -76.998 -213.651 1.00 70.35 435 GLY B N 1
ATOM 7401 C CA . GLY B 1 438 ? -387.922 -76.007 -213.248 1.00 64.41 435 GLY B CA 1
ATOM 7402 C C . GLY B 1 438 ? -387.263 -74.773 -212.672 1.00 56.54 435 GLY B C 1
ATOM 7403 O O . GLY B 1 438 ? -386.040 -74.699 -212.574 1.00 57.91 435 GLY B O 1
ATOM 7404 N N . VAL B 1 439 ? -388.082 -73.798 -212.299 1.00 60.02 436 VAL B N 1
ATOM 7405 C CA . VAL B 1 439 ? -387.588 -72.597 -211.648 1.00 54.48 436 VAL B CA 1
ATOM 7406 C C . VAL B 1 439 ? -387.028 -72.961 -210.282 1.00 63.41 436 VAL B C 1
ATOM 7407 O O . VAL B 1 439 ? -385.960 -72.493 -209.898 1.00 76.21 436 VAL B O 1
ATOM 7411 N N . GLN B 1 440 ? -387.765 -73.797 -209.557 1.00 62.94 437 GLN B N 1
ATOM 7412 C CA . GLN B 1 440 ? -387.375 -74.223 -208.218 1.00 63.08 437 GLN B CA 1
ATOM 7413 C C . GLN B 1 440 ? -385.940 -74.729 -208.180 1.00 57.55 437 GLN B C 1
ATOM 7414 O O . GLN B 1 440 ? -385.156 -74.316 -207.331 1.00 63.48 437 GLN B O 1
ATOM 7420 N N . GLN B 1 441 ? -385.596 -75.616 -209.104 1.00 54.11 438 GLN B N 1
ATOM 7421 C CA . GLN B 1 441 ? -384.239 -76.136 -209.163 1.00 58.85 438 GLN B CA 1
ATOM 7422 C C . GLN B 1 441 ? -383.225 -75.032 -209.436 1.00 53.37 438 GLN B C 1
ATOM 7423 O O . GLN B 1 441 ? -382.282 -74.854 -208.667 1.00 57.74 438 GLN B O 1
ATOM 7429 N N . ILE B 1 442 ? -383.423 -74.297 -210.528 1.00 49.91 439 ILE B N 1
ATOM 7430 C CA . ILE B 1 442 ? -382.506 -73.231 -210.921 1.00 50.29 439 ILE B CA 1
ATOM 7431 C C . ILE B 1 442 ? -382.162 -72.335 -209.740 1.00 50.25 439 ILE B C 1
ATOM 7432 O O . ILE B 1 442 ? -381.001 -72.008 -209.514 1.00 54.98 439 ILE B O 1
ATOM 7437 N N . VAL B 1 443 ? -383.178 -71.955 -208.977 1.00 59.68 440 VAL B N 1
ATOM 7438 C CA . VAL B 1 443 ? -382.974 -71.124 -207.801 1.00 63.18 440 VAL B CA 1
ATOM 7439 C C . VAL B 1 443 ? -382.148 -71.889 -206.776 1.00 59.81 440 VAL B C 1
ATOM 7440 O O . VAL B 1 443 ? -381.205 -71.349 -206.199 1.00 63.96 440 VAL B O 1
ATOM 7444 N N . GLU B 1 444 ? -382.499 -73.153 -206.568 1.00 57.70 441 GLU B N 1
ATOM 7445 C CA . GLU B 1 444 ? -381.820 -73.975 -205.577 1.00 58.33 441 GLU B CA 1
ATOM 7446 C C . GLU B 1 444 ? -380.353 -74.170 -205.949 1.00 62.90 441 GLU B C 1
ATOM 7447 O O . GLU B 1 444 ? -379.490 -74.199 -205.074 1.00 66.47 441 GLU B O 1
ATOM 7453 N N . GLU B 1 445 ? -380.069 -74.290 -207.243 1.00 62.83 442 GLU B N 1
ATOM 7454 C CA . GLU B 1 445 ? -378.687 -74.401 -207.700 1.00 60.30 442 GLU B CA 1
ATOM 7455 C C . GLU B 1 445 ? -377.963 -73.088 -207.465 1.00 58.27 442 GLU B C 1
ATOM 7456 O O . GLU B 1 445 ? -376.815 -73.064 -207.027 1.00 60.96 442 GLU B O 1
ATOM 7462 N N . HIS B 1 446 ? -378.649 -71.995 -207.776 1.00 64.21 443 HIS B N 1
ATOM 7463 C CA . HIS B 1 446 ? -378.092 -70.663 -207.613 1.00 63.53 443 HIS B CA 1
ATOM 7464 C C . HIS B 1 446 ? -377.720 -70.436 -206.154 1.00 61.61 443 HIS B C 1
ATOM 7465 O O . HIS B 1 446 ? -376.711 -69.805 -205.847 1.00 69.22 443 HIS B O 1
ATOM 7472 N N . TRP B 1 447 ? -378.547 -70.967 -205.262 1.00 58.24 444 TRP B N 1
ATOM 7473 C CA . TRP B 1 447 ? -378.283 -70.921 -203.832 1.00 64.13 444 TRP B CA 1
ATOM 7474 C C . TRP B 1 447 ? -377.128 -71.842 -203.462 1.00 67.82 444 TRP B C 1
ATOM 7475 O O . TRP B 1 447 ? -376.328 -71.530 -202.584 1.00 62.36 444 TRP B O 1
ATOM 7486 N N . ALA B 1 448 ? -377.050 -72.985 -204.134 1.00 66.00 445 ALA B N 1
ATOM 7487 C CA . ALA B 1 448 ? -376.021 -73.970 -203.835 1.00 59.05 445 ALA B CA 1
ATOM 7488 C C . ALA B 1 448 ? -374.638 -73.410 -204.144 1.00 69.70 445 ALA B C 1
ATOM 7489 O O . ALA B 1 448 ? -373.661 -73.754 -203.481 1.00 87.21 445 ALA B O 1
ATOM 7491 N N . THR B 1 449 ? -374.565 -72.535 -205.141 1.00 74.06 446 THR B N 1
ATOM 7492 C CA . THR B 1 449 ? -373.289 -71.984 -205.588 1.00 70.55 446 THR B CA 1
ATOM 7493 C C . THR B 1 449 ? -372.979 -70.658 -204.899 1.00 65.63 446 THR B C 1
ATOM 7494 O O . THR B 1 449 ? -371.872 -70.457 -204.400 1.00 74.27 446 THR B O 1
ATOM 7498 N N . TYR B 1 450 ? -373.964 -69.765 -204.868 1.00 60.49 447 TYR B N 1
ATOM 7499 C CA . TYR B 1 450 ? -373.772 -68.414 -204.348 1.00 73.02 447 TYR B CA 1
ATOM 7500 C C . TYR B 1 450 ? -374.281 -68.252 -202.920 1.00 68.70 447 TYR B C 1
ATOM 7501 O O . TYR B 1 450 ? -374.081 -67.205 -202.306 1.00 66.11 447 TYR B O 1
ATOM 7510 N N . GLY B 1 451 ? -374.937 -69.279 -202.391 1.00 63.90 448 GLY B N 1
ATOM 7511 C CA . GLY B 1 451 ? -375.573 -69.168 -201.092 1.00 62.07 448 GLY B CA 1
ATOM 7512 C C . GLY B 1 451 ? -376.912 -68.490 -201.274 1.00 68.94 448 GLY B C 1
ATOM 7513 O O . GLY B 1 451 ? -377.165 -67.908 -202.330 1.00 72.95 448 GLY B O 1
ATOM 7514 N N . ARG B 1 452 ? -377.771 -68.580 -200.262 1.00 80.96 449 ARG B N 1
ATOM 7515 C CA . ARG B 1 452 ? -379.071 -67.921 -200.296 1.00 71.05 449 ARG B CA 1
ATOM 7516 C C . ARG B 1 452 ? -379.143 -66.686 -199.420 1.00 64.42 449 ARG B C 1
ATOM 7517 O O . ARG B 1 452 ? -378.635 -66.670 -198.300 1.00 68.17 449 ARG B O 1
ATOM 7525 N N . ASN B 1 453 ? -379.825 -65.668 -199.933 1.00 60.15 450 ASN B N 1
ATOM 7526 C CA . ASN B 1 453 ? -380.207 -64.513 -199.140 1.00 72.27 450 ASN B CA 1
ATOM 7527 C C . ASN B 1 453 ? -381.682 -64.581 -198.777 1.00 78.60 450 ASN B C 1
ATOM 7528 O O . ASN B 1 453 ? -382.551 -64.315 -199.609 1.00 67.90 450 ASN B O 1
ATOM 7533 N N . TYR B 1 454 ? -381.964 -64.954 -197.536 1.00 82.47 451 TYR B N 1
ATOM 7534 C CA . TYR B 1 454 ? -383.312 -64.835 -197.009 1.00 75.44 451 TYR B CA 1
ATOM 7535 C C . TYR B 1 454 ? -383.695 -63.369 -197.023 1.00 72.36 451 TYR B C 1
ATOM 7536 O O . TYR B 1 454 ? -382.940 -62.527 -196.546 1.00 70.03 451 TYR B O 1
ATOM 7545 N N . TYR B 1 455 ? -384.851 -63.064 -197.598 1.00 70.54 452 TYR B N 1
ATOM 7546 C CA . TYR B 1 455 ? -385.335 -61.694 -197.635 1.00 67.06 452 TYR B CA 1
ATOM 7547 C C . TYR B 1 455 ? -386.812 -61.662 -197.296 1.00 63.68 452 TYR B C 1
ATOM 7548 O O . TYR B 1 455 ? -387.586 -62.509 -197.737 1.00 67.33 452 TYR B O 1
ATOM 7557 N N . SER B 1 456 ? -387.188 -60.679 -196.491 1.00 58.80 453 SER B N 1
ATOM 7558 C CA . SER B 1 456 ? -388.561 -60.519 -196.056 1.00 55.87 453 SER B CA 1
ATOM 7559 C C . SER B 1 456 ? -388.772 -59.070 -195.677 1.00 58.01 453 SER B C 1
ATOM 7560 O O . SER B 1 456 ? -387.820 -58.296 -195.640 1.00 71.76 453 SER B O 1
ATOM 7563 N N . ARG B 1 457 ? -390.013 -58.700 -195.392 1.00 60.41 454 ARG B N 1
ATOM 7564 C CA . ARG B 1 457 ? -390.306 -57.332 -194.999 1.00 63.03 454 ARG B CA 1
ATOM 7565 C C . ARG B 1 457 ? -391.493 -57.270 -194.048 1.00 67.47 454 ARG B C 1
ATOM 7566 O O . ARG B 1 457 ? -392.560 -57.824 -194.314 1.00 72.83 454 ARG B O 1
ATOM 7574 N N . TYR B 1 458 ? -391.272 -56.597 -192.925 1.00 63.91 455 TYR B N 1
ATOM 7575 C CA . TYR B 1 458 ? -392.305 -56.350 -191.936 1.00 73.05 455 TYR B CA 1
ATOM 7576 C C . TYR B 1 458 ? -392.775 -54.910 -192.072 1.00 76.29 455 TYR B C 1
ATOM 7577 O O . TYR B 1 458 ? -391.954 -54.005 -192.221 1.00 81.39 455 TYR B O 1
ATOM 7586 N N . ASP B 1 459 ? -394.087 -54.701 -192.022 1.00 65.98 456 ASP B N 1
ATOM 7587 C CA . ASP B 1 459 ? -394.658 -53.377 -192.238 1.00 69.32 456 ASP B CA 1
ATOM 7588 C C . ASP B 1 459 ? -395.632 -52.994 -191.128 1.00 70.99 456 ASP B C 1
ATOM 7589 O O . ASP B 1 459 ? -396.690 -53.602 -190.976 1.00 77.86 456 ASP B O 1
ATOM 7594 N N . TYR B 1 460 ? -395.255 -51.976 -190.363 1.00 77.51 457 TYR B N 1
ATOM 7595 C CA . TYR B 1 460 ? -396.078 -51.460 -189.277 1.00 81.35 457 TYR B CA 1
ATOM 7596 C C . TYR B 1 460 ? -396.808 -50.205 -189.744 1.00 79.75 457 TYR B C 1
ATOM 7597 O O . TYR B 1 460 ? -396.263 -49.104 -189.707 1.00 87.91 457 TYR B O 1
ATOM 7606 N N . GLU B 1 461 ? -398.045 -50.387 -190.194 1.00 84.91 458 GLU B N 1
ATOM 7607 C CA . GLU B 1 461 ? -398.802 -49.311 -190.825 1.00 100.68 458 GLU B CA 1
ATOM 7608 C C . GLU B 1 461 ? -399.389 -48.311 -189.841 1.00 103.67 458 GLU B C 1
ATOM 7609 O O . GLU B 1 461 ? -399.778 -48.666 -188.728 1.00 100.90 458 GLU B O 1
ATOM 7615 N N . ASP B 1 462 ? -399.437 -47.056 -190.281 1.00 108.39 459 ASP B N 1
ATOM 7616 C CA . ASP B 1 462 ? -400.140 -45.991 -189.576 1.00 115.57 459 ASP B CA 1
ATOM 7617 C C . ASP B 1 462 ? -399.741 -45.879 -188.109 1.00 123.16 459 ASP B C 1
ATOM 7618 O O . ASP B 1 462 ? -400.564 -46.088 -187.220 1.00 127.57 459 ASP B O 1
ATOM 7623 N N . VAL B 1 463 ? -398.476 -45.553 -187.866 1.00 126.54 460 VAL B N 1
ATOM 7624 C CA . VAL B 1 463 ? -398.000 -45.273 -186.517 1.00 124.48 460 VAL B CA 1
ATOM 7625 C C . VAL B 1 463 ? -397.812 -43.774 -186.356 1.00 124.97 460 VAL B C 1
ATOM 7626 O O . VAL B 1 463 ? -397.648 -43.056 -187.342 1.00 128.85 460 VAL B O 1
ATOM 7630 N N . SER B 1 464 ? -397.824 -43.303 -185.116 1.00 97.45 461 SER B N 1
ATOM 7631 C CA . SER B 1 464 ? -397.666 -41.880 -184.852 1.00 103.49 461 SER B CA 1
ATOM 7632 C C . SER B 1 464 ? -396.260 -41.409 -185.211 1.00 111.44 461 SER B C 1
ATOM 7633 O O . SER B 1 464 ? -395.273 -42.060 -184.867 1.00 114.86 461 SER B O 1
ATOM 7636 N N . ALA B 1 465 ? -396.179 -40.271 -185.898 1.00 124.24 462 ALA B N 1
ATOM 7637 C CA . ALA B 1 465 ? -394.905 -39.750 -186.388 1.00 126.41 462 ALA B CA 1
ATOM 7638 C C . ALA B 1 465 ? -393.908 -39.515 -185.255 1.00 121.67 462 ALA B C 1
ATOM 7639 O O . ALA B 1 465 ? -392.698 -39.607 -185.458 1.00 117.73 462 ALA B O 1
ATOM 7641 N N . GLU B 1 466 ? -394.417 -39.215 -184.065 1.00 109.73 463 GLU B N 1
ATOM 7642 C CA . GLU B 1 466 ? -393.558 -38.987 -182.911 1.00 104.95 463 GLU B CA 1
ATOM 7643 C C . GLU B 1 466 ? -392.925 -40.294 -182.455 1.00 105.65 463 GLU B C 1
ATOM 7644 O O . GLU B 1 466 ? -391.721 -40.360 -182.208 1.00 109.79 463 GLU B O 1
ATOM 7650 N N . ALA B 1 467 ? -393.744 -41.335 -182.348 1.00 106.86 464 ALA B N 1
ATOM 7651 C CA . ALA B 1 467 ? -393.256 -42.649 -181.952 1.00 104.65 464 ALA B CA 1
ATOM 7652 C C . ALA B 1 467 ? -392.423 -43.264 -183.068 1.00 99.32 464 ALA B C 1
ATOM 7653 O O . ALA B 1 467 ? -391.508 -44.040 -182.813 1.00 99.90 464 ALA B O 1
ATOM 7655 N N . ALA B 1 468 ? -392.746 -42.916 -184.308 1.00 91.97 465 ALA B N 1
ATOM 7656 C CA . ALA B 1 468 ? -392.007 -43.420 -185.458 1.00 94.94 465 ALA B CA 1
ATOM 7657 C C . ALA B 1 468 ? -390.612 -42.814 -185.501 1.00 95.31 465 ALA B C 1
ATOM 7658 O O . ALA B 1 468 ? -389.613 -43.526 -185.619 1.00 83.45 465 ALA B O 1
ATOM 7660 N N . LYS B 1 469 ? -390.558 -41.490 -185.412 1.00 98.80 466 LYS B N 1
ATOM 7661 C CA . LYS B 1 469 ? -389.295 -40.765 -185.400 1.00 99.30 466 LYS B CA 1
ATOM 7662 C C . LYS B 1 469 ? -388.452 -41.211 -184.213 1.00 108.08 466 LYS B C 1
ATOM 7663 O O . LYS B 1 469 ? -387.224 -41.248 -184.286 1.00 108.78 466 LYS B O 1
ATOM 7669 N N . ALA B 1 470 ? -389.128 -41.563 -183.123 1.00 133.48 467 ALA B N 1
ATOM 7670 C CA . ALA B 1 470 ? -388.455 -42.036 -181.922 1.00 138.15 467 ALA B CA 1
ATOM 7671 C C . ALA B 1 470 ? -387.695 -43.330 -182.203 1.00 133.56 467 ALA B C 1
ATOM 7672 O O . ALA B 1 470 ? -386.540 -43.474 -181.800 1.00 135.66 467 ALA B O 1
ATOM 7674 N N . VAL B 1 471 ? -388.340 -44.262 -182.899 1.00 107.99 468 VAL B N 1
ATOM 7675 C CA . VAL B 1 471 ? -387.714 -45.541 -183.226 1.00 103.23 468 VAL B CA 1
ATOM 7676 C C . VAL B 1 471 ? -386.473 -45.320 -184.084 1.00 98.54 468 VAL B C 1
ATOM 7677 O O . VAL B 1 471 ? -385.391 -45.790 -183.748 1.00 96.48 468 VAL B O 1
ATOM 7681 N N . MET B 1 472 ? -386.638 -44.603 -185.190 1.00 99.13 469 MET B N 1
ATOM 7682 C CA . MET B 1 472 ? -385.537 -44.348 -186.116 1.00 96.92 469 MET B CA 1
ATOM 7683 C C . MET B 1 472 ? -384.335 -43.714 -185.427 1.00 100.98 469 MET B C 1
ATOM 7684 O O . MET B 1 472 ? -383.198 -44.134 -185.635 1.00 93.43 469 MET B O 1
ATOM 7689 N N . ASP B 1 473 ? -384.587 -42.701 -184.608 1.00 104.46 470 ASP B N 1
ATOM 7690 C CA . ASP B 1 473 ? -383.512 -42.043 -183.882 1.00 110.30 470 ASP B CA 1
ATOM 7691 C C . ASP B 1 473 ? -382.954 -42.947 -182.788 1.00 111.76 470 ASP B C 1
ATOM 7692 O O . ASP B 1 473 ? -381.753 -42.932 -182.521 1.00 114.35 470 ASP B O 1
ATOM 7697 N N . THR B 1 474 ? -383.824 -43.736 -182.164 1.00 110.81 471 THR B N 1
ATOM 7698 C CA . THR B 1 474 ? -383.388 -44.688 -181.150 1.00 106.09 471 THR B CA 1
ATOM 7699 C C . THR B 1 474 ? -382.400 -45.659 -181.773 1.00 99.75 471 THR B C 1
ATOM 7700 O O . THR B 1 474 ? -381.386 -46.002 -181.166 1.00 97.64 471 THR B O 1
ATOM 7704 N N . VAL B 1 475 ? -382.705 -46.094 -182.992 1.00 97.68 472 VAL B N 1
ATOM 7705 C CA . VAL B 1 475 ? -381.866 -47.058 -183.687 1.00 94.43 472 VAL B CA 1
ATOM 7706 C C . VAL B 1 475 ? -380.617 -46.388 -184.245 1.00 110.03 472 VAL B C 1
ATOM 7707 O O . VAL B 1 475 ? -379.557 -47.005 -184.291 1.00 106.92 472 VAL B O 1
ATOM 7711 N N . GLU B 1 476 ? -380.740 -45.136 -184.677 1.00 116.56 473 GLU B N 1
ATOM 7712 C CA . GLU B 1 476 ? -379.576 -44.401 -185.167 1.00 119.97 473 GLU B CA 1
ATOM 7713 C C . GLU B 1 476 ? -378.633 -44.026 -184.025 1.00 127.71 473 GLU B C 1
ATOM 7714 O O . GLU B 1 476 ? -377.446 -43.809 -184.245 1.00 132.02 473 GLU B O 1
ATOM 7720 N N . ASN B 1 477 ? -379.163 -43.932 -182.809 1.00 130.49 474 ASN B N 1
ATOM 7721 C CA . ASN B 1 477 ? -378.333 -43.625 -181.648 1.00 129.67 474 ASN B CA 1
ATOM 7722 C C . ASN B 1 477 ? -377.612 -44.866 -181.135 1.00 132.82 474 ASN B C 1
ATOM 7723 O O . ASN B 1 477 ? -376.455 -44.786 -180.718 1.00 138.33 474 ASN B O 1
ATOM 7728 N N . THR B 1 478 ? -378.289 -46.012 -181.165 1.00 131.77 475 THR B N 1
ATOM 7729 C CA . THR B 1 478 ? -377.631 -47.271 -180.841 1.00 128.52 475 THR B CA 1
ATOM 7730 C C . THR B 1 478 ? -376.811 -47.732 -182.044 1.00 125.68 475 THR B C 1
ATOM 7731 O O . THR B 1 478 ? -376.114 -48.741 -181.973 1.00 121.12 475 THR B O 1
ATOM 7735 N N . VAL B 1 479 ? -376.907 -46.992 -183.147 1.00 124.44 476 VAL B N 1
ATOM 7736 C CA . VAL B 1 479 ? -376.029 -47.188 -184.301 1.00 128.01 476 VAL B CA 1
ATOM 7737 C C . VAL B 1 479 ? -374.682 -46.550 -183.992 1.00 140.66 476 VAL B C 1
ATOM 7738 O O . VAL B 1 479 ? -373.636 -47.062 -184.386 1.00 138.42 476 VAL B O 1
ATOM 7742 N N . VAL B 1 480 ? -374.718 -45.435 -183.268 1.00 179.47 477 VAL B N 1
ATOM 7743 C CA . VAL B 1 480 ? -373.500 -44.806 -182.764 1.00 185.22 477 VAL B CA 1
ATOM 7744 C C . VAL B 1 480 ? -372.866 -45.729 -181.716 1.00 187.66 477 VAL B C 1
ATOM 7745 O O . VAL B 1 480 ? -371.706 -45.564 -181.338 1.00 192.07 477 VAL B O 1
ATOM 7749 N N . ASP B 1 481 ? -373.650 -46.710 -181.275 1.00 159.07 478 ASP B N 1
ATOM 7750 C CA . ASP B 1 481 ? -373.245 -47.682 -180.268 1.00 151.74 478 ASP B CA 1
ATOM 7751 C C . ASP B 1 481 ? -372.949 -49.047 -180.893 1.00 146.83 478 ASP B C 1
ATOM 7752 O O . ASP B 1 481 ? -373.570 -49.431 -181.882 1.00 141.75 478 ASP B O 1
ATOM 7757 N N . ASP B 1 482 ? -371.999 -49.777 -180.311 1.00 161.21 479 ASP B N 1
ATOM 7758 C CA . ASP B 1 482 ? -371.525 -51.033 -180.893 1.00 159.14 479 ASP B CA 1
ATOM 7759 C C . ASP B 1 482 ? -371.628 -52.227 -179.957 1.00 158.07 479 ASP B C 1
ATOM 7760 O O . ASP B 1 482 ? -370.612 -52.721 -179.470 1.00 159.03 479 ASP B O 1
ATOM 7765 N N . VAL B 1 483 ? -372.845 -52.706 -179.719 1.00 133.84 480 VAL B N 1
ATOM 7766 C CA . VAL B 1 483 ? -373.033 -53.899 -178.897 1.00 134.44 480 VAL B CA 1
ATOM 7767 C C . VAL B 1 483 ? -374.237 -54.752 -179.335 1.00 134.51 480 VAL B C 1
ATOM 7768 O O . VAL B 1 483 ? -375.281 -54.753 -178.687 1.00 115.10 480 VAL B O 1
ATOM 7772 N N . PRO B 1 484 ? -374.083 -55.513 -180.430 1.00 155.34 481 PRO B N 1
ATOM 7773 C CA . PRO B 1 484 ? -375.197 -56.310 -180.948 1.00 151.37 481 PRO B CA 1
ATOM 7774 C C . PRO B 1 484 ? -375.239 -57.727 -180.388 1.00 152.14 481 PRO B C 1
ATOM 7775 O O . PRO B 1 484 ? -374.466 -58.062 -179.491 1.00 157.51 481 PRO B O 1
ATOM 7779 N N . ASN B 1 485 ? -376.136 -58.547 -180.929 1.00 143.25 482 ASN B N 1
ATOM 7780 C CA . ASN B 1 485 ? -376.170 -59.966 -180.612 1.00 145.00 482 ASN B CA 1
ATOM 7781 C C . ASN B 1 485 ? -375.143 -60.709 -181.453 1.00 147.68 482 ASN B C 1
ATOM 7782 O O . ASN B 1 485 ? -374.428 -60.107 -182.254 1.00 148.81 482 ASN B O 1
ATOM 7787 N N . LEU B 1 486 ? -375.073 -62.022 -181.255 1.00 182.95 483 LEU B N 1
ATOM 7788 C CA . LEU B 1 486 ? -373.898 -62.795 -181.640 1.00 185.20 483 LEU B CA 1
ATOM 7789 C C . LEU B 1 486 ? -374.305 -64.151 -182.196 1.00 184.58 483 LEU B C 1
ATOM 7790 O O . LEU B 1 486 ? -373.554 -65.124 -182.110 1.00 189.03 483 LEU B O 1
ATOM 7795 N N . ASN B 1 487 ? -375.501 -64.209 -182.770 1.00 145.27 484 ASN B N 1
ATOM 7796 C CA . ASN B 1 487 ? -375.999 -65.436 -183.379 1.00 141.73 484 ASN B CA 1
ATOM 7797 C C . ASN B 1 487 ? -375.085 -65.865 -184.520 1.00 135.35 484 ASN B C 1
ATOM 7798 O O . ASN B 1 487 ? -374.986 -67.046 -184.845 1.00 135.32 484 ASN B O 1
ATOM 7803 N N . GLY B 1 488 ? -374.412 -64.885 -185.114 1.00 117.58 485 GLY B N 1
ATOM 7804 C CA . GLY B 1 488 ? -373.404 -65.138 -186.125 1.00 110.50 485 GLY B CA 1
ATOM 7805 C C . GLY B 1 488 ? -372.160 -64.334 -185.810 1.00 99.74 485 GLY B C 1
ATOM 7806 O O . GLY B 1 488 ? -371.415 -64.665 -184.889 1.00 99.20 485 GLY B O 1
ATOM 7807 N N . VAL B 1 489 ? -371.944 -63.274 -186.581 1.00 87.41 486 VAL B N 1
ATOM 7808 C CA . VAL B 1 489 ? -370.841 -62.348 -186.354 1.00 89.57 486 VAL B CA 1
ATOM 7809 C C . VAL B 1 489 ? -371.405 -61.046 -185.793 1.00 92.49 486 VAL B C 1
ATOM 7810 O O . VAL B 1 489 ? -372.597 -60.780 -185.918 1.00 90.88 486 VAL B O 1
ATOM 7814 N N . ALA B 1 490 ? -370.548 -60.257 -185.154 1.00 106.83 487 ALA B N 1
ATOM 7815 C CA . ALA B 1 490 ? -370.943 -58.969 -184.598 1.00 109.13 487 ALA B CA 1
ATOM 7816 C C . ALA B 1 490 ? -371.131 -57.941 -185.704 1.00 102.60 487 ALA B C 1
ATOM 7817 O O . ALA B 1 490 ? -370.551 -58.059 -186.780 1.00 99.44 487 ALA B O 1
ATOM 7819 N N . CYS B 1 491 ? -371.952 -56.934 -185.430 1.00 92.98 488 CYS B N 1
ATOM 7820 C CA . CYS B 1 491 ? -372.178 -55.845 -186.372 1.00 92.12 488 CYS B CA 1
ATOM 7821 C C . CYS B 1 491 ? -370.902 -55.089 -186.664 1.00 91.32 488 CYS B C 1
ATOM 7822 O O . CYS B 1 491 ? -370.360 -54.409 -185.796 1.00 94.88 488 CYS B O 1
ATOM 7825 N N . LYS B 1 492 ? -370.442 -55.196 -187.902 1.00 101.09 489 LYS B N 1
ATOM 7826 C CA . LYS B 1 492 ? -369.204 -54.552 -188.315 1.00 116.00 489 LYS B CA 1
ATOM 7827 C C . LYS B 1 492 ? -369.461 -53.221 -189.011 1.00 115.93 489 LYS B C 1
ATOM 7828 O O . LYS B 1 492 ? -368.525 -52.540 -189.427 1.00 121.31 489 LYS B O 1
ATOM 7834 N N . THR B 1 493 ? -370.729 -52.852 -189.140 1.00 112.59 490 THR B N 1
ATOM 7835 C CA . THR B 1 493 ? -371.085 -51.574 -189.734 1.00 112.58 490 THR B CA 1
ATOM 7836 C C . THR B 1 493 ? -372.535 -51.242 -189.417 1.00 112.33 490 THR B C 1
ATOM 7837 O O . THR B 1 493 ? -373.431 -52.061 -189.615 1.00 113.64 490 THR B O 1
ATOM 7841 N N . ILE B 1 494 ? -372.751 -50.037 -188.902 1.00 91.28 491 ILE B N 1
ATOM 7842 C CA . ILE B 1 494 ? -374.092 -49.544 -188.619 1.00 92.08 491 ILE B CA 1
ATOM 7843 C C . ILE B 1 494 ? -374.147 -48.049 -188.911 1.00 95.10 491 ILE B C 1
ATOM 7844 O O . ILE B 1 494 ? -373.319 -47.288 -188.413 1.00 95.58 491 ILE B O 1
ATOM 7849 N N . ASP B 1 495 ? -375.116 -47.629 -189.721 1.00 93.58 492 ASP B N 1
ATOM 7850 C CA . ASP B 1 495 ? -375.190 -46.238 -190.161 1.00 89.87 492 ASP B CA 1
ATOM 7851 C C . ASP B 1 495 ? -376.569 -45.851 -190.675 1.00 81.85 492 ASP B C 1
ATOM 7852 O O . ASP B 1 495 ? -377.445 -46.698 -190.840 1.00 85.84 492 ASP B O 1
ATOM 7857 N N . ASN B 1 496 ? -376.741 -44.558 -190.930 1.00 80.80 493 ASN B N 1
ATOM 7858 C CA . ASN B 1 496 ? -377.927 -44.045 -191.600 1.00 82.35 493 ASN B CA 1
ATOM 7859 C C . ASN B 1 496 ? -377.564 -43.732 -193.046 1.00 79.44 493 ASN B C 1
ATOM 7860 O O . ASN B 1 496 ? -376.835 -42.779 -193.321 1.00 82.96 493 ASN B O 1
ATOM 7865 N N . PHE B 1 497 ? -378.082 -44.549 -193.956 1.00 82.12 494 PHE B N 1
ATOM 7866 C CA . PHE B 1 497 ? -377.616 -44.597 -195.338 1.00 79.35 494 PHE B CA 1
ATOM 7867 C C . PHE B 1 497 ? -377.483 -43.232 -196.000 1.00 79.20 494 PHE B C 1
ATOM 7868 O O . PHE B 1 497 ? -378.401 -42.412 -195.963 1.00 84.55 494 PHE B O 1
ATOM 7876 N N . SER B 1 498 ? -376.314 -43.008 -196.591 1.00 74.93 495 SER B N 1
ATOM 7877 C CA . SER B 1 498 ? -376.040 -41.824 -197.388 1.00 69.37 495 SER B CA 1
ATOM 7878 C C . SER B 1 498 ? -375.462 -42.268 -198.721 1.00 64.26 495 SER B C 1
ATOM 7879 O O . SER B 1 498 ? -374.749 -43.270 -198.789 1.00 65.40 495 SER B O 1
ATOM 7882 N N . TYR B 1 499 ? -375.784 -41.530 -199.778 1.00 62.73 496 TYR B N 1
ATOM 7883 C CA . TYR B 1 499 ? -375.339 -41.880 -201.122 1.00 66.94 496 TYR B CA 1
ATOM 7884 C C . TYR B 1 499 ? -374.972 -40.662 -201.953 1.00 70.04 496 TYR B C 1
ATOM 7885 O O . TYR B 1 499 ? -375.733 -39.700 -202.039 1.00 72.23 496 TYR B O 1
ATOM 7894 N N . THR B 1 500 ? -373.803 -40.737 -202.582 1.00 72.42 497 THR B N 1
ATOM 7895 C CA . THR B 1 500 ? -373.308 -39.675 -203.443 1.00 72.34 497 THR B CA 1
ATOM 7896 C C . THR B 1 500 ? -373.200 -40.174 -204.881 1.00 75.55 497 THR B C 1
ATOM 7897 O O . THR B 1 500 ? -372.343 -41.001 -205.189 1.00 68.80 497 THR B O 1
ATOM 7901 N N . ASP B 1 501 ? -374.057 -39.655 -205.758 1.00 77.24 498 ASP B N 1
ATOM 7902 C CA . ASP B 1 501 ? -374.147 -40.148 -207.131 1.00 74.40 498 ASP B CA 1
ATOM 7903 C C . ASP B 1 501 ? -372.820 -39.945 -207.849 1.00 70.94 498 ASP B C 1
ATOM 7904 O O . ASP B 1 501 ? -372.346 -38.816 -207.957 1.00 69.27 498 ASP B O 1
ATOM 7909 N N . PRO B 1 502 ? -372.208 -41.039 -208.339 1.00 66.21 499 PRO B N 1
ATOM 7910 C CA . PRO B 1 502 ? -370.901 -40.897 -208.990 1.00 72.09 499 PRO B CA 1
ATOM 7911 C C . PRO B 1 502 ? -370.949 -40.095 -210.287 1.00 74.12 499 PRO B C 1
ATOM 7912 O O . PRO B 1 502 ? -369.929 -39.537 -210.688 1.00 83.94 499 PRO B O 1
ATOM 7916 N N . ILE B 1 503 ? -372.109 -40.040 -210.932 1.00 70.41 500 ILE B N 1
ATOM 7917 C CA . ILE B 1 503 ? -372.203 -39.455 -212.265 1.00 68.44 500 ILE B CA 1
ATOM 7918 C C . ILE B 1 503 ? -372.531 -37.959 -212.225 1.00 69.37 500 ILE B C 1
ATOM 7919 O O . ILE B 1 503 ? -371.841 -37.162 -212.859 1.00 76.58 500 ILE B O 1
ATOM 7924 N N . ASP B 1 504 ? -373.574 -37.577 -211.489 1.00 68.89 501 ASP B N 1
ATOM 7925 C CA . ASP B 1 504 ? -373.992 -36.176 -211.442 1.00 70.46 501 ASP B CA 1
ATOM 7926 C C . ASP B 1 504 ? -373.437 -35.468 -210.208 1.00 77.53 501 ASP B C 1
ATOM 7927 O O . ASP B 1 504 ? -373.262 -34.250 -210.208 1.00 87.65 501 ASP B O 1
ATOM 7932 N N . GLY B 1 505 ? -373.170 -36.237 -209.156 1.00 77.06 502 GLY B N 1
ATOM 7933 C CA . GLY B 1 505 ? -372.618 -35.691 -207.929 1.00 76.72 502 GLY B CA 1
ATOM 7934 C C . GLY B 1 505 ? -373.675 -35.218 -206.950 1.00 74.59 502 GLY B C 1
ATOM 7935 O O . GLY B 1 505 ? -373.440 -34.297 -206.168 1.00 74.90 502 GLY B O 1
ATOM 7936 N N . SER B 1 506 ? -374.841 -35.852 -206.990 1.00 73.09 503 SER B N 1
ATOM 7937 C CA . SER B 1 506 ? -375.911 -35.541 -206.054 1.00 71.06 503 SER B CA 1
ATOM 7938 C C . SER B 1 506 ? -375.654 -36.264 -204.746 1.00 73.49 503 SER B C 1
ATOM 7939 O O . SER B 1 506 ? -375.173 -37.395 -204.749 1.00 78.90 503 SER B O 1
ATOM 7942 N N . VAL B 1 507 ? -375.981 -35.611 -203.636 1.00 69.40 504 VAL B N 1
ATOM 7943 C CA . VAL B 1 507 ? -375.793 -36.188 -202.310 1.00 73.61 504 VAL B CA 1
ATOM 7944 C C . VAL B 1 507 ? -377.140 -36.459 -201.653 1.00 82.89 504 VAL B C 1
ATOM 7945 O O . VAL B 1 507 ? -377.946 -35.547 -201.469 1.00 86.45 504 VAL B O 1
ATOM 7949 N N . SER B 1 508 ? -377.370 -37.716 -201.290 1.00 80.07 505 SER B N 1
ATOM 7950 C CA . SER B 1 508 ? -378.609 -38.114 -200.639 1.00 75.75 505 SER B CA 1
ATOM 7951 C C . SER B 1 508 ? -378.335 -38.503 -199.190 1.00 84.31 505 SER B C 1
ATOM 7952 O O . SER B 1 508 ? -377.376 -39.218 -198.900 1.00 75.16 505 SER B O 1
ATOM 7955 N N . THR B 1 509 ? -379.181 -38.012 -198.290 1.00 96.79 506 THR B N 1
ATOM 7956 C CA . THR B 1 509 ? -379.054 -38.267 -196.858 1.00 94.84 506 THR B CA 1
ATOM 7957 C C . THR B 1 509 ? -380.371 -38.747 -196.268 1.00 91.60 506 THR B C 1
ATOM 7958 O O . THR B 1 509 ? -381.428 -38.548 -196.863 1.00 94.06 506 THR B O 1
ATOM 7962 N N . LYS B 1 510 ? -380.306 -39.343 -195.081 1.00 72.82 507 LYS B N 1
ATOM 7963 C CA . LYS B 1 510 ? -381.492 -39.881 -194.423 1.00 79.51 507 LYS B CA 1
ATOM 7964 C C . LYS B 1 510 ? -382.181 -40.883 -195.349 1.00 96.17 507 LYS B C 1
ATOM 7965 O O . LYS B 1 510 ? -383.376 -40.781 -195.623 1.00 98.45 507 LYS B O 1
ATOM 7971 N N . GLN B 1 511 ? -381.409 -41.854 -195.829 1.00 108.92 508 GLN B N 1
ATOM 7972 C CA . GLN B 1 511 ? -381.910 -42.819 -196.801 1.00 107.27 508 GLN B CA 1
ATOM 7973 C C . GLN B 1 511 ? -382.112 -44.208 -196.191 1.00 105.61 508 GLN B C 1
ATOM 7974 O O . GLN B 1 511 ? -382.129 -45.212 -196.905 1.00 104.57 508 GLN B O 1
ATOM 7980 N N . GLY B 1 512 ? -382.264 -44.253 -194.870 1.00 102.80 509 GLY B N 1
ATOM 7981 C CA . GLY B 1 512 ? -382.558 -45.490 -194.166 1.00 100.68 509 GLY B CA 1
ATOM 7982 C C . GLY B 1 512 ? -381.492 -45.871 -193.160 1.00 97.84 509 GLY B C 1
ATOM 7983 O O . GLY B 1 512 ? -380.298 -45.759 -193.431 1.00 103.05 509 GLY B O 1
ATOM 7984 N N . VAL B 1 513 ? -381.933 -46.321 -191.989 1.00 81.15 510 VAL B N 1
ATOM 7985 C CA . VAL B 1 513 ? -381.028 -46.769 -190.939 1.00 80.46 510 VAL B CA 1
ATOM 7986 C C . VAL B 1 513 ? -380.608 -48.214 -191.179 1.00 74.08 510 VAL B C 1
ATOM 7987 O O . VAL B 1 513 ? -381.417 -49.129 -191.034 1.00 76.98 510 VAL B O 1
ATOM 7991 N N . ARG B 1 514 ? -379.340 -48.416 -191.525 1.00 81.50 511 ARG B N 1
ATOM 7992 C CA . ARG B 1 514 ? -378.830 -49.749 -191.821 1.00 88.38 511 ARG B CA 1
ATOM 7993 C C . ARG B 1 514 ? -378.178 -50.396 -190.610 1.00 97.53 511 ARG B C 1
ATOM 7994 O O . ARG B 1 514 ? -377.682 -49.709 -189.720 1.00 107.71 511 ARG B O 1
ATOM 8002 N N . VAL B 1 515 ? -378.186 -51.725 -190.590 1.00 122.44 512 VAL B N 1
ATOM 8003 C CA . VAL B 1 515 ? -377.447 -52.494 -189.599 1.00 125.74 512 VAL B CA 1
ATOM 8004 C C . VAL B 1 515 ? -376.773 -53.671 -190.291 1.00 124.31 512 VAL B C 1
ATOM 8005 O O . VAL B 1 515 ? -377.390 -54.717 -190.491 1.00 124.77 512 VAL B O 1
ATOM 8009 N N . LEU B 1 516 ? -375.509 -53.491 -190.661 1.00 98.70 513 LEU B N 1
ATOM 8010 C CA . LEU B 1 516 ? -374.789 -54.492 -191.438 1.00 93.31 513 LEU B CA 1
ATOM 8011 C C . LEU B 1 516 ? -373.991 -55.454 -190.558 1.00 87.47 513 LEU B C 1
ATOM 8012 O O . LEU B 1 516 ? -373.466 -55.071 -189.512 1.00 89.13 513 LEU B O 1
ATOM 8017 N N . PHE B 1 517 ? -373.922 -56.710 -190.995 1.00 82.64 514 PHE B N 1
ATOM 8018 C CA . PHE B 1 517 ? -373.067 -57.719 -190.376 1.00 81.78 514 PHE B CA 1
ATOM 8019 C C . PHE B 1 517 ? -371.931 -58.071 -191.327 1.00 86.39 514 PHE B C 1
ATOM 8020 O O . PHE B 1 517 ? -371.898 -57.600 -192.464 1.00 90.59 514 PHE B O 1
ATOM 8028 N N . GLU B 1 518 ? -371.005 -58.902 -190.864 1.00 84.67 515 GLU B N 1
ATOM 8029 C CA . GLU B 1 518 ? -369.834 -59.251 -191.659 1.00 88.29 515 GLU B CA 1
ATOM 8030 C C . GLU B 1 518 ? -370.183 -60.281 -192.720 1.00 80.12 515 GLU B C 1
ATOM 8031 O O . GLU B 1 518 ? -369.749 -60.177 -193.868 1.00 77.29 515 GLU B O 1
ATOM 8037 N N . ASP B 1 519 ? -370.963 -61.279 -192.321 1.00 88.78 516 ASP B N 1
ATOM 8038 C CA . ASP B 1 519 ? -371.351 -62.361 -193.212 1.00 97.89 516 ASP B CA 1
ATOM 8039 C C . ASP B 1 519 ? -372.012 -61.803 -194.462 1.00 95.22 516 ASP B C 1
ATOM 8040 O O . ASP B 1 519 ? -371.718 -62.226 -195.579 1.00 88.80 516 ASP B O 1
ATOM 8045 N N . GLY B 1 520 ? -372.891 -60.832 -194.259 1.00 92.56 517 GLY B N 1
ATOM 8046 C CA . GLY B 1 520 ? -373.637 -60.242 -195.349 1.00 91.54 517 GLY B CA 1
ATOM 8047 C C . GLY B 1 520 ? -375.047 -59.927 -194.912 1.00 89.96 517 GLY B C 1
ATOM 8048 O O . GLY B 1 520 ? -375.710 -59.066 -195.486 1.00 90.29 517 GLY B O 1
ATOM 8049 N N . SER B 1 521 ? -375.506 -60.636 -193.887 1.00 79.54 518 SER B N 1
ATOM 8050 C CA . SER B 1 521 ? -376.838 -60.417 -193.346 1.00 74.74 518 SER B CA 1
ATOM 8051 C C . SER B 1 521 ? -376.989 -58.980 -192.861 1.00 70.21 518 SER B C 1
ATOM 8052 O O . SER B 1 521 ? -375.998 -58.271 -192.683 1.00 74.73 518 SER B O 1
ATOM 8055 N N . ARG B 1 522 ? -378.233 -58.555 -192.667 1.00 67.16 519 ARG B N 1
ATOM 8056 C CA . ARG B 1 522 ? -378.528 -57.207 -192.187 1.00 69.51 519 ARG B CA 1
ATOM 8057 C C . ARG B 1 522 ? -380.003 -57.049 -191.837 1.00 70.22 519 ARG B C 1
ATOM 8058 O O . ARG B 1 522 ? -380.825 -57.885 -192.207 1.00 74.25 519 ARG B O 1
ATOM 8066 N N . PHE B 1 523 ? -380.332 -55.972 -191.128 1.00 73.89 520 PHE B N 1
ATOM 8067 C CA . PHE B 1 523 ? -381.721 -55.540 -191.000 1.00 75.07 520 PHE B CA 1
ATOM 8068 C C . PHE B 1 523 ? -381.764 -54.016 -190.993 1.00 76.03 520 PHE B C 1
ATOM 8069 O O . PHE B 1 523 ? -380.949 -53.363 -190.343 1.00 90.12 520 PHE B O 1
ATOM 8077 N N . VAL B 1 524 ? -382.724 -53.460 -191.724 1.00 69.21 521 VAL B N 1
ATOM 8078 C CA . VAL B 1 524 ? -382.759 -52.031 -192.003 1.00 64.46 521 VAL B CA 1
ATOM 8079 C C . VAL B 1 524 ? -384.111 -51.439 -191.646 1.00 67.54 521 VAL B C 1
ATOM 8080 O O . VAL B 1 524 ? -385.138 -52.116 -191.713 1.00 72.79 521 VAL B O 1
ATOM 8084 N N . LEU B 1 525 ? -384.091 -50.170 -191.255 1.00 62.54 522 LEU B N 1
ATOM 8085 C CA . LEU B 1 525 ? -385.307 -49.428 -190.976 1.00 61.04 522 LEU B CA 1
ATOM 8086 C C . LEU B 1 525 ? -385.383 -48.172 -191.823 1.00 69.90 522 LEU B C 1
ATOM 8087 O O . LEU B 1 525 ? -384.563 -47.263 -191.694 1.00 73.46 522 LEU B O 1
ATOM 8092 N N . ARG B 1 526 ? -386.377 -48.158 -192.703 1.00 72.46 523 ARG B N 1
ATOM 8093 C CA . ARG B 1 526 ? -386.688 -47.010 -193.538 1.00 71.14 523 ARG B CA 1
ATOM 8094 C C . ARG B 1 526 ? -388.163 -46.680 -193.383 1.00 69.28 523 ARG B C 1
ATOM 8095 O O . ARG B 1 526 ? -389.017 -47.554 -193.522 1.00 67.23 523 ARG B O 1
ATOM 8103 N N . LEU B 1 527 ? -388.456 -45.422 -193.077 1.00 86.51 524 LEU B N 1
ATOM 8104 C CA . LEU B 1 527 ? -389.834 -44.976 -192.965 1.00 90.25 524 LEU B CA 1
ATOM 8105 C C . LEU B 1 527 ? -390.256 -44.297 -194.252 1.00 95.34 524 LEU B C 1
ATOM 8106 O O . LEU B 1 527 ? -389.594 -43.378 -194.734 1.00 95.17 524 LEU B O 1
ATOM 8111 N N . SER B 1 528 ? -391.358 -44.784 -194.808 1.00 102.48 525 SER B N 1
ATOM 8112 C CA . SER B 1 528 ? -391.947 -44.209 -196.004 1.00 106.11 525 SER B CA 1
ATOM 8113 C C . SER B 1 528 ? -393.464 -44.177 -195.858 1.00 105.72 525 SER B C 1
ATOM 8114 O O . SER B 1 528 ? -394.146 -45.175 -196.095 1.00 106.29 525 SER B O 1
ATOM 8117 N N . GLY B 1 529 ? -393.976 -43.024 -195.442 1.00 107.79 526 GLY B N 1
ATOM 8118 C CA . GLY B 1 529 ? -395.402 -42.820 -195.270 1.00 113.49 526 GLY B CA 1
ATOM 8119 C C . GLY B 1 529 ? -395.844 -41.565 -195.990 1.00 117.49 526 GLY B C 1
ATOM 8120 O O . GLY B 1 529 ? -395.479 -41.343 -197.145 1.00 115.20 526 GLY B O 1
ATOM 8121 N N . THR B 1 530 ? -396.627 -40.742 -195.301 1.00 125.65 527 THR B N 1
ATOM 8122 C CA . THR B 1 530 ? -397.094 -39.476 -195.852 1.00 131.28 527 THR B CA 1
ATOM 8123 C C . THR B 1 530 ? -396.605 -38.310 -194.997 1.00 129.40 527 THR B C 1
ATOM 8124 O O . THR B 1 530 ? -396.670 -38.357 -193.769 1.00 134.61 527 THR B O 1
ATOM 8128 N N . GLY B 1 531 ? -396.112 -37.267 -195.657 1.00 102.08 528 GLY B N 1
ATOM 8129 C CA . GLY B 1 531 ? -395.525 -36.132 -194.969 1.00 92.30 528 GLY B CA 1
ATOM 8130 C C . GLY B 1 531 ? -396.531 -35.351 -194.146 1.00 108.04 528 GLY B C 1
ATOM 8131 O O . GLY B 1 531 ? -396.207 -34.864 -193.062 1.00 106.34 528 GLY B O 1
ATOM 8132 N N . SER B 1 532 ? -397.751 -35.234 -194.665 1.00 128.56 529 SER B N 1
ATOM 8133 C CA . SER B 1 532 ? -398.817 -34.495 -193.994 1.00 131.69 529 SER B CA 1
ATOM 8134 C C . SER B 1 532 ? -399.896 -35.444 -193.474 1.00 135.06 529 SER B C 1
ATOM 8135 O O . SER B 1 532 ? -401.059 -35.064 -193.355 1.00 133.91 529 SER B O 1
ATOM 8138 N N . SER B 1 533 ? -399.505 -36.681 -193.175 1.00 161.87 530 SER B N 1
ATOM 8139 C CA . SER B 1 533 ? -400.421 -37.666 -192.605 1.00 162.10 530 SER B CA 1
ATOM 8140 C C . SER B 1 533 ? -399.640 -38.761 -191.875 1.00 163.71 530 SER B C 1
ATOM 8141 O O . SER B 1 533 ? -398.462 -38.586 -191.564 1.00 162.79 530 SER B O 1
ATOM 8144 N N . GLY B 1 534 ? -400.296 -39.885 -191.598 1.00 167.80 531 GLY B N 1
ATOM 8145 C CA . GLY B 1 534 ? -399.673 -40.976 -190.867 1.00 164.15 531 GLY B CA 1
ATOM 8146 C C . GLY B 1 534 ? -398.484 -41.574 -191.595 1.00 161.47 531 GLY B C 1
ATOM 8147 O O . GLY B 1 534 ? -398.382 -41.467 -192.817 1.00 159.78 531 GLY B O 1
ATOM 8148 N N . ALA B 1 535 ? -397.588 -42.200 -190.835 1.00 144.00 532 ALA B N 1
ATOM 8149 C CA . ALA B 1 535 ? -396.377 -42.798 -191.389 1.00 139.78 532 ALA B CA 1
ATOM 8150 C C . ALA B 1 535 ? -396.353 -44.307 -191.172 1.00 130.27 532 ALA B C 1
ATOM 8151 O O . ALA B 1 535 ? -397.118 -44.843 -190.369 1.00 128.68 532 ALA B O 1
ATOM 8153 N N . THR B 1 536 ? -395.457 -44.981 -191.889 1.00 114.86 533 THR B N 1
ATOM 8154 C CA . THR B 1 536 ? -395.353 -46.436 -191.852 1.00 111.23 533 THR B CA 1
ATOM 8155 C C . THR B 1 536 ? -393.912 -46.865 -191.629 1.00 107.97 533 THR B C 1
ATOM 8156 O O . THR B 1 536 ? -392.992 -46.267 -192.195 1.00 109.88 533 THR B O 1
ATOM 8160 N N . ILE B 1 537 ? -393.715 -47.894 -190.807 1.00 89.58 534 ILE B N 1
ATOM 8161 C CA . ILE B 1 537 ? -392.376 -48.414 -190.563 1.00 79.16 534 ILE B CA 1
ATOM 8162 C C . ILE B 1 537 ? -392.087 -49.644 -191.396 1.00 73.94 534 ILE B C 1
ATOM 8163 O O . ILE B 1 537 ? -392.708 -50.691 -191.230 1.00 74.14 534 ILE B O 1
ATOM 8168 N N . ARG B 1 538 ? -391.119 -49.493 -192.293 1.00 78.67 535 ARG B N 1
ATOM 8169 C CA . ARG B 1 538 ? -390.711 -50.566 -193.187 1.00 78.24 535 ARG B CA 1
ATOM 8170 C C . ARG B 1 538 ? -389.434 -51.216 -192.657 1.00 79.31 535 ARG B C 1
ATOM 8171 O O . ARG B 1 538 ? -388.333 -50.725 -192.900 1.00 77.77 535 ARG B O 1
ATOM 8179 N N . LEU B 1 539 ? -389.591 -52.313 -191.920 1.00 81.37 536 LEU B N 1
ATOM 8180 C CA . LEU B 1 539 ? -388.450 -53.037 -191.365 1.00 74.36 536 LEU B CA 1
ATOM 8181 C C . LEU B 1 539 ? -388.004 -54.145 -192.298 1.00 72.22 536 LEU B C 1
ATOM 8182 O O . LEU B 1 539 ? -388.737 -55.105 -192.533 1.00 80.43 536 LEU B O 1
ATOM 8187 N N . TYR B 1 540 ? -386.791 -54.009 -192.818 1.00 61.25 537 TYR B N 1
ATOM 8188 C CA . TYR B 1 540 ? -386.243 -54.994 -193.733 1.00 55.02 537 TYR B CA 1
ATOM 8189 C C . TYR B 1 540 ? -385.465 -56.036 -192.953 1.00 58.02 537 TYR B C 1
ATOM 8190 O O . TYR B 1 540 ? -384.903 -55.738 -191.902 1.00 70.51 537 TYR B O 1
ATOM 8199 N N . LEU B 1 541 ? -385.452 -57.258 -193.472 1.00 74.30 538 LEU B N 1
ATOM 8200 C CA . LEU B 1 541 ? -384.812 -58.381 -192.798 1.00 79.30 538 LEU B CA 1
ATOM 8201 C C . LEU B 1 541 ? -384.049 -59.251 -193.788 1.00 79.99 538 LEU B C 1
ATOM 8202 O O . LEU B 1 541 ? -384.638 -59.801 -194.717 1.00 88.23 538 LEU B O 1
ATOM 8207 N N . GLU B 1 542 ? -382.741 -59.379 -193.580 1.00 68.31 539 GLU B N 1
ATOM 8208 C CA . GLU B 1 542 ? -381.900 -60.146 -194.490 1.00 69.23 539 GLU B CA 1
ATOM 8209 C C . GLU B 1 542 ? -380.921 -61.039 -193.729 1.00 72.28 539 GLU B C 1
ATOM 8210 O O . GLU B 1 542 ? -380.088 -60.556 -192.965 1.00 72.59 539 GLU B O 1
ATOM 8216 N N . GLN B 1 543 ? -381.047 -62.347 -193.949 1.00 73.86 540 GLN B N 1
ATOM 8217 C CA . GLN B 1 543 ? -380.208 -63.351 -193.298 1.00 71.57 540 GLN B CA 1
ATOM 8218 C C . GLN B 1 543 ? -379.496 -64.228 -194.322 1.00 72.57 540 GLN B C 1
ATOM 8219 O O . GLN B 1 543 ? -380.120 -65.059 -194.978 1.00 72.65 540 GLN B O 1
ATOM 8225 N N . TYR B 1 544 ? -378.186 -64.049 -194.445 1.00 66.55 541 TYR B N 1
ATOM 8226 C CA . TYR B 1 544 ? -377.396 -64.853 -195.364 1.00 62.75 541 TYR B CA 1
ATOM 8227 C C . TYR B 1 544 ? -377.059 -66.202 -194.753 1.00 70.37 541 TYR B C 1
ATOM 8228 O O . TYR B 1 544 ? -376.682 -66.283 -193.586 1.00 76.12 541 TYR B O 1
ATOM 8237 N N . MET B 1 545 ? -377.180 -67.254 -195.556 1.00 68.58 542 MET B N 1
ATOM 8238 C CA . MET B 1 545 ? -376.807 -68.596 -195.131 1.00 74.92 542 MET B CA 1
ATOM 8239 C C . MET B 1 545 ? -376.277 -69.405 -196.306 1.00 74.19 542 MET B C 1
ATOM 8240 O O . MET B 1 545 ? -377.043 -69.816 -197.176 1.00 81.24 542 MET B O 1
ATOM 8245 N N . ASP B 1 546 ? -374.966 -69.622 -196.334 1.00 69.06 543 ASP B N 1
ATOM 8246 C CA . ASP B 1 546 ? -374.367 -70.527 -197.306 1.00 68.71 543 ASP B CA 1
ATOM 8247 C C . ASP B 1 546 ? -373.698 -71.689 -196.598 1.00 80.39 543 ASP B C 1
ATOM 8248 O O . ASP B 1 546 ? -372.610 -71.546 -196.045 1.00 80.18 543 ASP B O 1
ATOM 8253 N N . SER B 1 547 ? -374.358 -72.840 -196.622 1.00 90.26 544 SER B N 1
ATOM 8254 C CA . SER B 1 547 ? -373.796 -74.052 -196.047 1.00 91.28 544 SER B CA 1
ATOM 8255 C C . SER B 1 547 ? -374.035 -75.204 -197.017 1.00 89.12 544 SER B C 1
ATOM 8256 O O . SER B 1 547 ? -373.148 -75.567 -197.788 1.00 86.54 544 SER B O 1
ATOM 8259 N N . ALA B 1 548 ? -375.248 -75.750 -196.991 1.00 90.03 545 ALA B N 1
ATOM 8260 C CA . ALA B 1 548 ? -375.633 -76.862 -197.848 1.00 89.19 545 ALA B CA 1
ATOM 8261 C C . ALA B 1 548 ? -377.074 -77.240 -197.545 1.00 80.30 545 ALA B C 1
ATOM 8262 O O . ALA B 1 548 ? -377.990 -76.812 -198.242 1.00 78.43 545 ALA B O 1
ATOM 8264 N N . THR B 1 549 ? -377.262 -78.022 -196.485 1.00 81.60 546 THR B N 1
ATOM 8265 C CA . THR B 1 549 ? -378.586 -78.484 -196.076 1.00 83.99 546 THR B CA 1
ATOM 8266 C C . THR B 1 549 ? -379.338 -79.125 -197.235 1.00 89.78 546 THR B C 1
ATOM 8267 O O . THR B 1 549 ? -380.379 -78.626 -197.655 1.00 85.79 546 THR B O 1
ATOM 8271 N N . VAL B 1 550 ? -378.810 -80.233 -197.743 1.00 121.27 547 VAL B N 1
ATOM 8272 C CA . VAL B 1 550 ? -379.388 -80.886 -198.915 1.00 124.52 547 VAL B CA 1
ATOM 8273 C C . VAL B 1 550 ? -379.719 -82.346 -198.613 1.00 131.38 547 VAL B C 1
ATOM 8274 O O . VAL B 1 550 ? -379.070 -83.268 -199.099 1.00 135.11 547 VAL B O 1
ATOM 8278 N N . LYS B 1 551 ? -380.742 -82.532 -197.791 1.00 125.17 548 LYS B N 1
ATOM 8279 C CA . LYS B 1 551 ? -381.152 -83.855 -197.337 1.00 127.62 548 LYS B CA 1
ATOM 8280 C C . LYS B 1 551 ? -382.647 -83.813 -197.052 1.00 128.51 548 LYS B C 1
ATOM 8281 O O . LYS B 1 551 ? -383.388 -84.750 -197.358 1.00 128.17 548 LYS B O 1
ATOM 8287 N N . SER B 1 552 ? -383.065 -82.711 -196.440 1.00 114.35 549 SER B N 1
ATOM 8288 C CA . SER B 1 552 ? -384.466 -82.423 -196.195 1.00 117.89 549 SER B CA 1
ATOM 8289 C C . SER B 1 552 ? -384.728 -80.965 -196.540 1.00 125.11 549 SER B C 1
ATOM 8290 O O . SER B 1 552 ? -384.239 -80.070 -195.853 1.00 116.42 549 SER B O 1
ATOM 8293 N N . HIS B 1 553 ? -385.489 -80.721 -197.602 1.00 150.09 550 HIS B N 1
ATOM 8294 C CA . HIS B 1 553 ? -385.729 -79.346 -198.053 1.00 149.19 550 HIS B CA 1
ATOM 8295 C C . HIS B 1 553 ? -386.301 -78.403 -196.958 1.00 152.25 550 HIS B C 1
ATOM 8296 O O . HIS B 1 553 ? -385.606 -77.420 -196.696 1.00 147.35 550 HIS B O 1
ATOM 8303 N N . LEU B 1 554 ? -387.473 -78.547 -196.290 1.00 163.33 551 LEU B N 1
ATOM 8304 C CA . LEU B 1 554 ? -388.551 -79.586 -196.205 1.00 162.30 551 LEU B CA 1
ATOM 8305 C C . LEU B 1 554 ? -388.569 -80.122 -194.779 1.00 163.20 551 LEU B C 1
ATOM 8306 O O . LEU B 1 554 ? -389.611 -80.582 -194.318 1.00 164.16 551 LEU B O 1
ATOM 8311 N N . ALA B 1 555 ? -387.442 -80.005 -194.070 1.00 142.63 552 ALA B N 1
ATOM 8312 C CA . ALA B 1 555 ? -387.217 -80.704 -192.787 1.00 137.11 552 ALA B CA 1
ATOM 8313 C C . ALA B 1 555 ? -388.433 -80.721 -191.855 1.00 129.11 552 ALA B C 1
ATOM 8314 O O . ALA B 1 555 ? -389.277 -79.817 -191.866 1.00 126.30 552 ALA B O 1
ATOM 8316 N N . GLU B 1 556 ? -388.471 -81.757 -191.025 1.00 117.16 553 GLU B N 1
ATOM 8317 C CA . GLU B 1 556 ? -389.631 -82.097 -190.221 1.00 121.06 553 GLU B CA 1
ATOM 8318 C C . GLU B 1 556 ? -389.562 -81.376 -188.885 1.00 125.55 553 GLU B C 1
ATOM 8319 O O . GLU B 1 556 ? -388.593 -80.662 -188.623 1.00 121.31 553 GLU B O 1
ATOM 8325 N N . LYS B 1 557 ? -390.604 -81.537 -188.067 1.00 135.81 554 LYS B N 1
ATOM 8326 C CA . LYS B 1 557 ? -390.711 -80.901 -186.747 1.00 142.94 554 LYS B CA 1
ATOM 8327 C C . LYS B 1 557 ? -390.935 -79.379 -186.846 1.00 145.08 554 LYS B C 1
ATOM 8328 O O . LYS B 1 557 ? -391.461 -78.772 -185.914 1.00 148.25 554 LYS B O 1
ATOM 8334 N N . THR B 1 558 ? -390.578 -78.784 -187.984 1.00 148.17 555 THR B N 1
ATOM 8335 C CA . THR B 1 558 ? -390.715 -77.347 -188.240 1.00 144.61 555 THR B CA 1
ATOM 8336 C C . THR B 1 558 ? -389.854 -77.066 -189.465 1.00 141.73 555 THR B C 1
ATOM 8337 O O . THR B 1 558 ? -388.875 -77.770 -189.688 1.00 146.92 555 THR B O 1
ATOM 8341 N N . LEU B 1 559 ? -390.200 -76.056 -190.257 1.00 112.69 556 LEU B N 1
ATOM 8342 C CA . LEU B 1 559 ? -389.446 -75.768 -191.476 1.00 116.00 556 LEU B CA 1
ATOM 8343 C C . LEU B 1 559 ? -388.238 -74.846 -191.212 1.00 127.93 556 LEU B C 1
ATOM 8344 O O . LEU B 1 559 ? -388.423 -73.672 -190.886 1.00 120.97 556 LEU B O 1
ATOM 8349 N N . PRO B 1 560 ? -386.997 -75.370 -191.366 1.00 197.30 557 PRO B N 1
ATOM 8350 C CA . PRO B 1 560 ? -385.770 -74.598 -191.126 1.00 198.04 557 PRO B CA 1
ATOM 8351 C C . PRO B 1 560 ? -385.334 -73.800 -192.346 1.00 192.14 557 PRO B C 1
ATOM 8352 O O . PRO B 1 560 ? -384.183 -73.379 -192.451 1.00 193.16 557 PRO B O 1
ATOM 8356 N N . THR B 1 561 ? -386.272 -73.607 -193.263 1.00 119.37 558 THR B N 1
ATOM 8357 C CA . THR B 1 561 ? -386.028 -72.876 -194.492 1.00 97.99 558 THR B CA 1
ATOM 8358 C C . THR B 1 561 ? -387.196 -71.935 -194.803 1.00 87.80 558 THR B C 1
ATOM 8359 O O . THR B 1 561 ? -387.047 -70.981 -195.566 1.00 82.37 558 THR B O 1
ATOM 8363 N N . ALA B 1 562 ? -388.349 -72.196 -194.193 1.00 84.27 559 ALA B N 1
ATOM 8364 C CA . ALA B 1 562 ? -389.540 -71.388 -194.423 1.00 84.83 559 ALA B CA 1
ATOM 8365 C C . ALA B 1 562 ? -389.507 -70.148 -193.552 1.00 86.71 559 ALA B C 1
ATOM 8366 O O . ALA B 1 562 ? -390.293 -70.015 -192.615 1.00 90.57 559 ALA B O 1
ATOM 8368 N N . SER B 1 563 ? -388.583 -69.247 -193.865 1.00 96.11 560 SER B N 1
ATOM 8369 C CA . SER B 1 563 ? -388.485 -67.966 -193.175 1.00 104.25 560 SER B CA 1
ATOM 8370 C C . SER B 1 563 ? -388.279 -68.103 -191.665 1.00 112.10 560 SER B C 1
ATOM 8371 O O . SER B 1 563 ? -388.585 -67.181 -190.912 1.00 108.38 560 SER B O 1
ATOM 8374 N N . THR B 1 564 ? -387.764 -69.246 -191.223 1.00 123.88 561 THR B N 1
ATOM 8375 C CA . THR B 1 564 ? -387.472 -69.438 -189.809 1.00 126.35 561 THR B CA 1
ATOM 8376 C C . THR B 1 564 ? -386.021 -69.052 -189.546 1.00 129.45 561 THR B C 1
ATOM 8377 O O . THR B 1 564 ? -385.658 -68.687 -188.428 1.00 129.71 561 THR B O 1
ATOM 8381 N N . ALA B 1 565 ? -385.195 -69.121 -190.586 1.00 157.03 562 ALA B N 1
ATOM 8382 C CA . ALA B 1 565 ? -383.798 -68.723 -190.474 1.00 160.09 562 ALA B CA 1
ATOM 8383 C C . ALA B 1 565 ? -383.717 -67.255 -190.078 1.00 154.60 562 ALA B C 1
ATOM 8384 O O . ALA B 1 565 ? -382.735 -66.814 -189.482 1.00 157.86 562 ALA B O 1
ATOM 8386 N N . LEU B 1 566 ? -384.765 -66.508 -190.411 1.00 103.13 563 LEU B N 1
ATOM 8387 C CA . LEU B 1 566 ? -384.835 -65.092 -190.090 1.00 97.78 563 LEU B CA 1
ATOM 8388 C C . LEU B 1 566 ? -385.315 -64.860 -188.664 1.00 99.70 563 LEU B C 1
ATOM 8389 O O . LEU B 1 566 ? -385.132 -63.774 -188.116 1.00 100.47 563 LEU B O 1
ATOM 8394 N N . LYS B 1 567 ? -385.922 -65.884 -188.069 1.00 102.56 564 LYS B N 1
ATOM 8395 C CA . LYS B 1 567 ? -386.496 -65.772 -186.731 1.00 93.46 564 LYS B CA 1
ATOM 8396 C C . LYS B 1 567 ? -385.468 -65.251 -185.744 1.00 92.91 564 LYS B C 1
ATOM 8397 O O . LYS B 1 567 ? -385.778 -64.418 -184.892 1.00 89.54 564 LYS B O 1
ATOM 8403 N N . ALA B 1 568 ? -384.241 -65.741 -185.869 1.00 89.43 565 ALA B N 1
ATOM 8404 C CA . ALA B 1 568 ? -383.154 -65.255 -185.041 1.00 86.72 565 ALA B CA 1
ATOM 8405 C C . ALA B 1 568 ? -383.051 -63.741 -185.177 1.00 83.34 565 ALA B C 1
ATOM 8406 O O . ALA B 1 568 ? -382.983 -63.022 -184.184 1.00 89.01 565 ALA B O 1
ATOM 8408 N N . LEU B 1 569 ? -383.076 -63.268 -186.418 1.00 80.13 566 LEU B N 1
ATOM 8409 C CA . LEU B 1 569 ? -382.907 -61.849 -186.707 1.00 75.87 566 LEU B CA 1
ATOM 8410 C C . LEU B 1 569 ? -384.071 -61.019 -186.185 1.00 78.80 566 LEU B C 1
ATOM 8411 O O . LEU B 1 569 ? -383.902 -59.847 -185.849 1.00 79.37 566 LEU B O 1
ATOM 8416 N N . ILE B 1 570 ? -385.254 -61.624 -186.136 1.00 87.52 567 ILE B N 1
ATOM 8417 C CA . ILE B 1 570 ? -386.440 -60.936 -185.638 1.00 92.18 567 ILE B CA 1
ATOM 8418 C C . ILE B 1 570 ? -386.253 -60.600 -184.168 1.00 94.79 567 ILE B C 1
ATOM 8419 O O . ILE B 1 570 ? -386.488 -59.469 -183.751 1.00 95.67 567 ILE B O 1
ATOM 8424 N N . GLY B 1 571 ? -385.83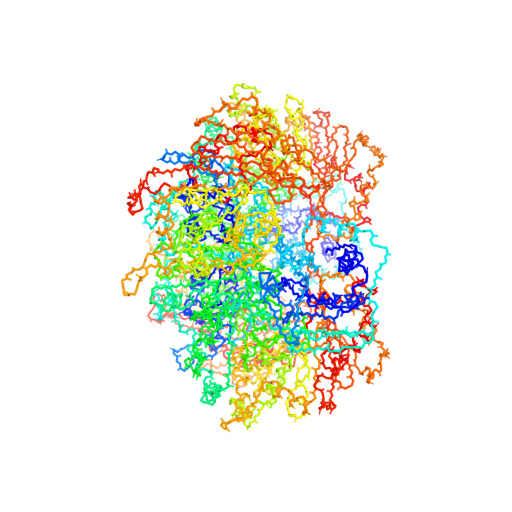0 -61.589 -183.390 1.00 88.66 568 GLY B N 1
ATOM 8425 C CA . GLY B 1 571 ? -385.562 -61.384 -181.980 1.00 91.43 568 GLY B CA 1
ATOM 8426 C C . GLY B 1 571 ? -384.565 -60.261 -181.776 1.00 91.83 568 GLY B C 1
ATOM 8427 O O . GLY B 1 571 ? -384.755 -59.391 -180.927 1.00 94.76 568 GLY B O 1
ATOM 8428 N N . VAL B 1 572 ? -383.506 -60.277 -182.579 1.00 95.19 569 VAL B N 1
ATOM 8429 C CA . VAL B 1 572 ? -382.443 -59.280 -182.494 1.00 93.64 569 VAL B CA 1
ATOM 8430 C C . VAL B 1 572 ? -382.919 -57.904 -182.949 1.00 88.65 569 VAL B C 1
ATOM 8431 O O . VAL B 1 572 ? -382.638 -56.898 -182.300 1.00 91.83 569 VAL B O 1
ATOM 8435 N N . ALA B 1 573 ? -383.624 -57.856 -184.072 1.00 82.60 570 ALA B N 1
ATOM 8436 C CA . ALA B 1 573 ? -384.143 -56.594 -184.578 1.00 83.16 570 ALA B CA 1
ATOM 8437 C C . ALA B 1 573 ? -385.126 -56.000 -183.578 1.00 97.68 570 ALA B C 1
ATOM 8438 O O . ALA B 1 573 ? -385.042 -54.818 -183.242 1.00 100.17 570 ALA B O 1
ATOM 8440 N N . LEU B 1 574 ? -386.050 -56.827 -183.095 1.00 101.63 571 LEU B N 1
ATOM 8441 C CA . LEU B 1 574 ? -387.026 -56.384 -182.102 1.00 104.90 571 LEU B CA 1
ATOM 8442 C C . LEU B 1 574 ? -386.342 -55.994 -180.799 1.00 108.00 571 LEU B C 1
ATOM 8443 O O . LEU B 1 574 ? -386.879 -55.206 -180.026 1.00 110.23 571 LEU B O 1
ATOM 8448 N N . GLN B 1 575 ? -385.162 -56.553 -180.555 1.00 103.29 572 GLN B N 1
ATOM 8449 C CA . GLN B 1 575 ? -384.423 -56.259 -179.330 1.00 106.37 572 GLN B CA 1
ATOM 8450 C C . GLN B 1 575 ? -383.774 -54.885 -179.419 1.00 111.26 572 GLN B C 1
ATOM 8451 O O . GLN B 1 575 ? -383.847 -54.094 -178.482 1.00 117.99 572 GLN B O 1
ATOM 8457 N N . VAL B 1 576 ? -383.136 -54.609 -180.549 1.00 104.76 573 VAL B N 1
ATOM 8458 C CA . VAL B 1 576 ? -382.429 -53.352 -180.729 1.00 102.34 573 VAL B CA 1
ATOM 8459 C C . VAL B 1 576 ? -383.419 -52.205 -180.881 1.00 98.07 573 VAL B C 1
ATOM 8460 O O . VAL B 1 576 ? -383.327 -51.192 -180.188 1.00 91.36 573 VAL B O 1
ATOM 8464 N N . SER B 1 577 ? -384.363 -52.372 -181.799 1.00 102.73 574 SER B N 1
ATOM 8465 C CA . SER B 1 577 ? -385.375 -51.358 -182.046 1.00 106.12 574 SER B CA 1
ATOM 8466 C C . SER B 1 577 ? -386.351 -51.264 -180.885 1.00 109.19 574 SER B C 1
ATOM 8467 O O . SER B 1 577 ? -386.729 -50.167 -180.488 1.00 104.57 574 SER B O 1
ATOM 8470 N N . LYS B 1 578 ? -386.754 -52.410 -180.342 1.00 110.56 575 LYS B N 1
ATOM 8471 C CA . LYS B 1 578 ? -387.682 -52.435 -179.214 1.00 111.97 575 LYS B CA 1
ATOM 8472 C C . LYS B 1 578 ? -389.008 -51.780 -179.597 1.00 118.80 575 LYS B C 1
ATOM 8473 O O . LYS B 1 578 ? -389.494 -50.885 -178.911 1.00 122.46 575 LYS B O 1
ATOM 8479 N N . MET B 1 579 ? -389.589 -52.227 -180.703 1.00 122.46 576 MET B N 1
ATOM 8480 C CA . MET B 1 579 ? -390.836 -51.647 -181.188 1.00 123.21 576 MET B CA 1
ATOM 8481 C C . MET B 1 579 ? -391.991 -51.840 -180.213 1.00 124.21 576 MET B C 1
ATOM 8482 O O . MET B 1 579 ? -392.733 -50.897 -179.934 1.00 123.34 576 MET B O 1
ATOM 8487 N N . GLU B 1 580 ? -392.145 -53.058 -179.701 1.00 127.01 577 GLU B N 1
ATOM 8488 C CA . GLU B 1 580 ? -393.244 -53.377 -178.793 1.00 122.72 577 GLU B CA 1
ATOM 8489 C C . GLU B 1 580 ? -393.352 -52.384 -177.644 1.00 128.39 577 GLU B C 1
ATOM 8490 O O . GLU B 1 580 ? -394.450 -52.068 -177.188 1.00 130.14 577 GLU B O 1
ATOM 8496 N N . SER B 1 581 ? -392.203 -51.908 -177.177 1.00 143.20 578 SER B N 1
ATOM 8497 C CA . SER B 1 581 ? -392.151 -50.973 -176.060 1.00 145.46 578 SER B CA 1
ATOM 8498 C C . SER B 1 581 ? -392.122 -49.520 -176.536 1.00 145.59 578 SER B C 1
ATOM 8499 O O . SER B 1 581 ? -392.134 -48.600 -175.719 1.00 149.52 578 SER B O 1
ATOM 8502 N N . LEU B 1 582 ? -392.085 -49.318 -177.854 1.00 119.05 579 LEU B N 1
ATOM 8503 C CA . LEU B 1 582 ? -392.027 -47.971 -178.429 1.00 110.96 579 LEU B CA 1
ATOM 8504 C C . LEU B 1 582 ? -393.315 -47.566 -179.135 1.00 108.89 579 LEU B C 1
ATOM 8505 O O . LEU B 1 582 ? -393.693 -46.394 -179.112 1.00 108.51 579 LEU B O 1
ATOM 8510 N N . THR B 1 583 ? -393.973 -48.527 -179.778 1.00 105.01 580 THR B N 1
ATOM 8511 C CA . THR B 1 583 ? -395.216 -48.251 -180.487 1.00 97.64 580 THR B CA 1
ATOM 8512 C C . THR B 1 583 ? -396.388 -49.037 -179.892 1.00 105.82 580 THR B C 1
ATOM 8513 O O . THR B 1 583 ? -397.547 -48.752 -180.190 1.00 108.33 580 THR B O 1
ATOM 8517 N N . GLY B 1 584 ? -396.086 -50.023 -179.053 1.00 110.02 581 GLY B N 1
ATOM 8518 C CA . GLY B 1 584 ? -397.118 -50.760 -178.345 1.00 107.58 581 GLY B CA 1
ATOM 8519 C C . GLY B 1 584 ? -397.635 -51.943 -179.139 1.00 105.23 581 GLY B C 1
ATOM 8520 O O . GLY B 1 584 ? -398.091 -52.933 -178.568 1.00 106.12 581 GLY B O 1
ATOM 8521 N N . ARG B 1 585 ? -397.573 -51.831 -180.463 1.00 100.79 582 ARG B N 1
ATOM 8522 C CA . ARG B 1 585 ? -397.954 -52.924 -181.347 1.00 100.02 582 ARG B CA 1
ATOM 8523 C C . ARG B 1 585 ? -396.755 -53.828 -181.589 1.00 96.28 582 ARG B C 1
ATOM 8524 O O . ARG B 1 585 ? -395.714 -53.374 -182.063 1.00 93.73 582 ARG B O 1
ATOM 8532 N N . LYS B 1 586 ? -396.903 -55.100 -181.238 1.00 102.27 583 LYS B N 1
ATOM 8533 C CA . LYS B 1 586 ? -395.902 -56.106 -181.557 1.00 105.13 583 LYS B CA 1
ATOM 8534 C C . LYS B 1 586 ? -396.391 -56.924 -182.746 1.00 104.27 583 LYS B C 1
ATOM 8535 O O . LYS B 1 586 ? -397.592 -57.141 -182.895 1.00 110.44 583 LYS B O 1
ATOM 8541 N N . THR B 1 587 ? -395.456 -57.388 -183.572 1.00 115.95 584 THR B N 1
ATOM 8542 C CA . THR B 1 587 ? -395.776 -58.146 -184.777 1.00 115.49 584 THR B CA 1
ATOM 8543 C C . THR B 1 587 ? -396.405 -57.201 -185.805 1.00 113.58 584 THR B C 1
ATOM 8544 O O . THR B 1 587 ? -397.367 -56.499 -185.497 1.00 117.58 584 THR B O 1
ATOM 8548 N N . PRO B 1 588 ? -395.867 -57.178 -187.037 1.00 92.28 585 PRO B N 1
ATOM 8549 C CA . PRO B 1 588 ? -396.239 -56.126 -187.988 1.00 87.65 585 PRO B CA 1
ATOM 8550 C C . PRO B 1 588 ? -397.683 -56.186 -188.448 1.00 80.34 585 PRO B C 1
ATOM 8551 O O . PRO B 1 588 ? -398.339 -57.220 -188.346 1.00 81.93 585 PRO B O 1
ATOM 8555 N N . THR B 1 589 ? -398.164 -55.061 -188.959 1.00 77.65 586 THR B N 1
ATOM 8556 C CA . THR B 1 589 ? -399.477 -55.003 -189.570 1.00 73.52 586 THR B CA 1
ATOM 8557 C C . THR B 1 589 ? -399.474 -55.865 -190.826 1.00 76.31 586 THR B C 1
ATOM 8558 O O . THR B 1 589 ? -400.474 -56.499 -191.163 1.00 84.11 586 THR B O 1
ATOM 8562 N N . VAL B 1 590 ? -398.332 -55.886 -191.506 1.00 77.87 587 VAL B N 1
ATOM 8563 C CA . VAL B 1 590 ? -398.173 -56.643 -192.739 1.00 72.39 587 VAL B CA 1
ATOM 8564 C C . VAL B 1 590 ? -396.795 -57.294 -192.784 1.00 64.58 587 VAL B C 1
ATOM 8565 O O . VAL B 1 590 ? -395.798 -56.692 -192.391 1.00 71.69 587 VAL B O 1
ATOM 8569 N N . ILE B 1 591 ? -396.757 -58.533 -193.257 1.00 57.84 588 ILE B N 1
ATOM 8570 C CA . ILE B 1 591 ? -395.505 -59.221 -193.523 1.00 60.12 588 ILE B CA 1
ATOM 8571 C C . ILE B 1 591 ? -395.402 -59.459 -195.022 1.00 68.39 588 ILE B C 1
ATOM 8572 O O . ILE B 1 591 ? -396.405 -59.709 -195.689 1.00 76.21 588 ILE B O 1
ATOM 8577 N N . THR B 1 592 ? -394.184 -59.371 -195.545 1.00 57.25 589 THR B N 1
ATOM 8578 C CA . THR B 1 592 ? -393.930 -59.589 -196.960 1.00 52.06 589 THR B CA 1
ATOM 8579 C C . THR B 1 592 ? -393.003 -60.782 -197.163 1.00 61.09 589 THR B C 1
ATOM 8580 O O . THR B 1 592 ? -393.439 -61.932 -197.142 1.00 72.27 589 THR B O 1
ATOM 8585 N N . ASN C 1 32 ? -388.204 -6.944 -192.421 1.00 108.86 29 ASN C N 1
ATOM 8586 C CA . ASN C 1 32 ? -386.773 -7.148 -192.610 1.00 112.91 29 ASN C CA 1
ATOM 8587 C C . ASN C 1 32 ? -385.987 -5.908 -192.190 1.00 113.58 29 ASN C C 1
ATOM 8588 O O . ASN C 1 32 ? -385.191 -5.953 -191.250 1.00 102.91 29 ASN C O 1
ATOM 8593 N N . TYR C 1 33 ? -386.209 -4.808 -192.904 1.00 119.17 30 TYR C N 1
ATOM 8594 C CA . TYR C 1 33 ? -385.702 -3.505 -192.490 1.00 113.53 30 TYR C CA 1
ATOM 8595 C C . TYR C 1 33 ? -386.823 -2.467 -192.625 1.00 109.31 30 TYR C C 1
ATOM 8596 O O . TYR C 1 33 ? -387.981 -2.811 -192.403 1.00 109.18 30 TYR C O 1
ATOM 8605 N N . THR C 1 34 ? -386.460 -1.237 -192.999 1.00 101.42 31 THR C N 1
ATOM 8606 C CA . THR C 1 34 ? -387.325 -0.043 -193.047 1.00 97.81 31 THR C CA 1
ATOM 8607 C C . THR C 1 34 ? -387.051 0.766 -191.795 1.00 87.21 31 THR C C 1
ATOM 8608 O O . THR C 1 34 ? -386.463 0.256 -190.844 1.00 84.84 31 THR C O 1
ATOM 8612 N N . ALA C 1 35 ? -387.484 2.023 -191.797 1.00 76.17 32 ALA C N 1
ATOM 8613 C CA . ALA C 1 35 ? -387.173 2.950 -190.714 1.00 68.14 32 ALA C CA 1
ATOM 8614 C C . ALA C 1 35 ? -385.662 3.118 -190.566 1.00 70.02 32 ALA C C 1
ATOM 8615 O O . ALA C 1 35 ? -385.127 4.200 -190.806 1.00 63.01 32 ALA C O 1
ATOM 8617 N N . ASN C 1 36 ? -384.983 2.044 -190.171 1.00 74.65 33 ASN C N 1
ATOM 8618 C CA . ASN C 1 36 ? -383.532 2.047 -190.043 1.00 70.82 33 ASN C CA 1
ATOM 8619 C C . ASN C 1 36 ? -382.877 2.442 -191.357 1.00 69.73 33 ASN C C 1
ATOM 8620 O O . ASN C 1 36 ? -381.773 2.987 -191.370 1.00 78.21 33 ASN C O 1
ATOM 8625 N N . PHE C 1 37 ? -383.560 2.155 -192.462 1.00 67.03 34 PHE C N 1
ATOM 8626 C CA . PHE C 1 37 ? -383.105 2.615 -193.769 1.00 68.16 34 PHE C CA 1
ATOM 8627 C C . PHE C 1 37 ? -383.119 4.130 -193.820 1.00 63.91 34 PHE C C 1
ATOM 8628 O O . PHE C 1 37 ? -382.139 4.763 -194.200 1.00 66.39 34 PHE C O 1
ATOM 8636 N N . VAL C 1 38 ? -384.255 4.701 -193.453 1.00 55.83 35 VAL C N 1
ATOM 8637 C CA . VAL C 1 38 ? -384.447 6.135 -193.530 1.00 44.90 35 VAL C CA 1
ATOM 8638 C C . VAL C 1 38 ? -383.439 6.842 -192.646 1.00 57.49 35 VAL C C 1
ATOM 8639 O O . VAL C 1 38 ? -382.722 7.736 -193.094 1.00 58.83 35 VAL C O 1
ATOM 8643 N N . GLN C 1 39 ? -383.384 6.419 -191.387 1.00 65.62 36 GLN C N 1
ATOM 8644 C CA . GLN C 1 39 ? -382.496 7.027 -190.406 1.00 56.39 36 GLN C CA 1
ATOM 8645 C C . GLN C 1 39 ? -381.049 6.928 -190.861 1.00 56.88 36 GLN C C 1
ATOM 8646 O O . GLN C 1 39 ? -380.268 7.858 -190.674 1.00 58.36 36 GLN C O 1
ATOM 8652 N N . SER C 1 40 ? -380.701 5.801 -191.472 1.00 58.74 37 SER C N 1
ATOM 8653 C CA . SER C 1 40 ? -379.344 5.593 -191.957 1.00 64.87 37 SER C CA 1
ATOM 8654 C C . SER C 1 40 ? -379.064 6.503 -193.143 1.00 62.89 37 SER C C 1
ATOM 8655 O O . SER C 1 40 ? -377.940 6.966 -193.330 1.00 68.46 37 SER C O 1
ATOM 8658 N N . THR C 1 41 ? -380.090 6.762 -193.942 1.00 62.53 38 THR C N 1
ATOM 8659 C CA . THR C 1 41 ? -379.943 7.641 -195.090 1.00 61.28 38 THR C CA 1
ATOM 8660 C C . THR C 1 41 ? -379.781 9.076 -194.626 1.00 61.97 38 THR C C 1
ATOM 8661 O O . THR C 1 41 ? -379.092 9.870 -195.261 1.00 57.05 38 THR C O 1
ATOM 8665 N N . PHE C 1 42 ? -380.416 9.404 -193.510 1.00 65.69 39 PHE C N 1
ATOM 8666 C CA . PHE C 1 42 ? -380.293 10.735 -192.944 1.00 69.24 39 PHE C CA 1
ATOM 8667 C C . PHE C 1 42 ? -378.987 10.880 -192.180 1.00 75.27 39 PHE C C 1
ATOM 8668 O O . PHE C 1 42 ? -378.519 11.992 -191.946 1.00 83.95 39 PHE C O 1
ATOM 8676 N N . ASN C 1 43 ? -378.399 9.756 -191.790 1.00 81.10 40 ASN C N 1
ATOM 8677 C CA . ASN C 1 43 ? -377.094 9.778 -191.148 1.00 84.10 40 ASN C CA 1
ATOM 8678 C C . ASN C 1 43 ? -375.973 9.691 -192.180 1.00 84.48 40 ASN C C 1
ATOM 8679 O O . ASN C 1 43 ? -374.809 9.939 -191.864 1.00 89.63 40 ASN C O 1
ATOM 8684 N N . ALA C 1 44 ? -376.331 9.346 -193.415 1.00 79.90 41 ALA C N 1
ATOM 8685 C CA . ALA C 1 44 ? -375.378 9.352 -194.520 1.00 80.10 41 ALA C CA 1
ATOM 8686 C C . ALA C 1 44 ? -375.235 10.785 -194.985 1.00 69.80 41 ALA C C 1
ATOM 8687 O O . ALA C 1 44 ? -374.137 11.273 -195.243 1.00 73.19 41 ALA C O 1
ATOM 8689 N N . LEU C 1 45 ? -376.372 11.455 -195.089 1.00 73.09 42 LEU C N 1
ATOM 8690 C CA . LEU C 1 45 ? -376.384 12.892 -195.251 1.00 75.87 42 LEU C CA 1
ATOM 8691 C C . LEU C 1 45 ? -375.901 13.430 -193.911 1.00 82.65 42 LEU C C 1
ATOM 8692 O O . LEU C 1 45 ? -376.020 12.748 -192.895 1.00 76.31 42 LEU C O 1
ATOM 8697 N N . HIS C 1 46 ? -375.359 14.640 -193.891 1.00 100.70 43 HIS C N 1
ATOM 8698 C CA . HIS C 1 46 ? -374.616 15.113 -192.722 1.00 102.46 43 HIS C CA 1
ATOM 8699 C C . HIS C 1 46 ? -375.558 15.531 -191.583 1.00 100.39 43 HIS C C 1
ATOM 8700 O O . HIS C 1 46 ? -375.315 16.516 -190.886 1.00 102.62 43 HIS C O 1
ATOM 8707 N N . ARG C 1 47 ? -376.613 14.738 -191.397 1.00 91.38 44 ARG C N 1
ATOM 8708 C CA . ARG C 1 47 ? -377.660 14.982 -190.407 1.00 107.82 44 ARG C CA 1
ATOM 8709 C C . ARG C 1 47 ? -378.398 16.314 -190.673 1.00 119.47 44 ARG C C 1
ATOM 8710 O O . ARG C 1 47 ? -379.202 16.386 -191.607 1.00 108.81 44 ARG C O 1
ATOM 8718 N N . GLN C 1 48 ? -378.138 17.354 -189.881 1.00 160.58 45 GLN C N 1
ATOM 8719 C CA . GLN C 1 48 ? -378.881 18.611 -189.988 1.00 164.77 45 GLN C CA 1
ATOM 8720 C C . GLN C 1 48 ? -378.087 19.651 -190.772 1.00 170.87 45 GLN C C 1
ATOM 8721 O O . GLN C 1 48 ? -376.856 19.610 -190.789 1.00 178.05 45 GLN C O 1
ATOM 8727 N N . GLY C 1 49 ? -378.789 20.579 -191.418 1.00 153.69 46 GLY C N 1
ATOM 8728 C CA . GLY C 1 49 ? -378.143 21.566 -192.264 1.00 153.37 46 GLY C CA 1
ATOM 8729 C C . GLY C 1 49 ? -379.013 22.782 -192.488 1.00 149.54 46 GLY C C 1
ATOM 8730 O O . GLY C 1 49 ? -379.144 23.635 -191.612 1.00 156.68 46 GLY C O 1
ATOM 8731 N N . ALA C 1 50 ? -379.613 22.857 -193.672 1.00 146.19 47 ALA C N 1
ATOM 8732 C CA . ALA C 1 50 ? -380.470 23.979 -194.030 1.00 153.52 47 ALA C CA 1
ATOM 8733 C C . ALA C 1 50 ? -381.806 23.484 -194.567 1.00 157.39 47 ALA C C 1
ATOM 8734 O O . ALA C 1 50 ? -381.918 22.364 -195.061 1.00 152.32 47 ALA C O 1
ATOM 8736 N N . VAL C 1 51 ? -382.814 24.345 -194.485 1.00 184.28 48 VAL C N 1
ATOM 8737 C CA . VAL C 1 51 ? -384.194 23.949 -194.744 1.00 181.13 48 VAL C CA 1
ATOM 8738 C C . VAL C 1 51 ? -384.634 24.395 -196.132 1.00 182.02 48 VAL C C 1
ATOM 8739 O O . VAL C 1 51 ? -383.929 25.169 -196.784 1.00 188.00 48 VAL C O 1
ATOM 8743 N N . PRO C 1 52 ? -385.804 23.921 -196.594 1.00 136.07 49 PRO C N 1
ATOM 8744 C CA . PRO C 1 52 ? -386.808 23.061 -195.954 1.00 122.34 49 PRO C CA 1
ATOM 8745 C C . PRO C 1 52 ? -386.524 21.561 -196.066 1.00 106.10 49 PRO C C 1
ATOM 8746 O O . PRO C 1 52 ? -387.302 20.770 -195.532 1.00 100.87 49 PRO C O 1
ATOM 8750 N N . ASP C 1 53 ? -385.414 21.190 -196.705 1.00 96.52 50 ASP C N 1
ATOM 8751 C CA . ASP C 1 53 ? -385.107 19.789 -197.016 1.00 81.07 50 ASP C CA 1
ATOM 8752 C C . ASP C 1 53 ? -386.378 19.068 -197.457 1.00 77.49 50 ASP C C 1
ATOM 8753 O O . ASP C 1 53 ? -386.854 18.151 -196.797 1.00 70.49 50 ASP C O 1
ATOM 8758 N N . VAL C 1 54 ? -386.936 19.516 -198.575 1.00 85.06 51 VAL C N 1
ATOM 8759 C CA . VAL C 1 54 ? -388.203 18.994 -199.077 1.00 57.16 51 VAL C CA 1
ATOM 8760 C C . VAL C 1 54 ? -388.072 17.548 -199.519 1.00 56.45 51 VAL C C 1
ATOM 8761 O O . VAL C 1 54 ? -387.224 17.220 -200.351 1.00 61.47 51 VAL C O 1
ATOM 8765 N N . LEU C 1 55 ? -388.938 16.695 -198.986 1.00 48.32 52 LEU C N 1
ATOM 8766 C CA . LEU C 1 55 ? -388.853 15.265 -199.235 1.00 47.20 52 LEU C CA 1
ATOM 8767 C C . LEU C 1 55 ? -390.040 14.764 -200.030 1.00 46.71 52 LEU C C 1
ATOM 8768 O O . LEU C 1 55 ? -391.186 15.018 -199.672 1.00 55.88 52 LEU C O 1
ATOM 8773 N N . VAL C 1 56 ? -389.761 14.044 -201.109 1.00 42.34 53 VAL C N 1
ATOM 8774 C CA . VAL C 1 56 ? -390.806 13.358 -201.853 1.00 45.59 53 VAL C CA 1
ATOM 8775 C C . VAL C 1 56 ? -390.888 11.920 -201.361 1.00 40.04 53 VAL C C 1
ATOM 8776 O O . VAL C 1 56 ? -389.870 11.254 -201.191 1.00 48.31 53 VAL C O 1
ATOM 8780 N N . VAL C 1 57 ? -392.107 11.459 -201.111 1.00 37.89 54 VAL C N 1
ATOM 8781 C CA . VAL C 1 57 ? -392.344 10.090 -200.676 1.00 40.19 54 VAL C CA 1
ATOM 8782 C C . VAL C 1 57 ? -393.412 9.464 -201.566 1.00 31.11 54 VAL C C 1
ATOM 8783 O O . VAL C 1 57 ? -394.334 10.139 -202.020 1.00 30.84 54 VAL C O 1
ATOM 8787 N N . GLY C 1 58 ? -393.264 8.173 -201.828 1.00 33.25 55 GLY C N 1
ATOM 8788 C CA . GLY C 1 58 ? -394.195 7.448 -202.668 1.00 36.36 55 GLY C CA 1
ATOM 8789 C C . GLY C 1 58 ? -393.547 6.181 -203.174 1.00 36.84 55 GLY C C 1
ATOM 8790 O O . GLY C 1 58 ? -392.357 5.968 -202.960 1.00 35.65 55 GLY C O 1
ATOM 8791 N N . GLY C 1 59 ? -394.317 5.330 -203.841 1.00 34.59 56 GLY C N 1
ATOM 8792 C CA . GLY C 1 59 ? -393.752 4.114 -204.384 1.00 43.87 56 GLY C CA 1
ATOM 8793 C C . GLY C 1 59 ? -394.697 3.283 -205.215 1.00 37.31 56 GLY C C 1
ATOM 8794 O O . GLY C 1 59 ? -395.767 3.733 -205.611 1.00 39.42 56 GLY C O 1
ATOM 8795 N N . ASP C 1 60 ? -394.279 2.050 -205.473 1.00 42.08 57 ASP C N 1
ATOM 8796 C CA . ASP C 1 60 ? -395.057 1.118 -206.269 1.00 44.45 57 ASP C CA 1
ATOM 8797 C C . ASP C 1 60 ? -396.324 0.685 -205.554 1.00 42.00 57 ASP C C 1
ATOM 8798 O O . ASP C 1 60 ? -396.708 1.255 -204.534 1.00 42.24 57 ASP C O 1
ATOM 8803 N N . GLY C 1 61 ? -396.967 -0.337 -206.103 1.00 47.91 58 GLY C N 1
ATOM 8804 C CA . GLY C 1 61 ? -398.142 -0.918 -205.492 1.00 57.27 58 GLY C CA 1
ATOM 8805 C C . GLY C 1 61 ? -397.826 -1.453 -204.116 1.00 56.90 58 GLY C C 1
ATOM 8806 O O . GLY C 1 61 ? -396.677 -1.436 -203.682 1.00 60.23 58 GLY C O 1
ATOM 8807 N N . ARG C 1 62 ? -398.847 -1.945 -203.431 1.00 86.51 59 ARG C N 1
ATOM 8808 C CA . ARG C 1 62 ? -398.690 -2.339 -202.043 1.00 91.04 59 ARG C CA 1
ATOM 8809 C C . ARG C 1 62 ? -397.684 -3.473 -201.864 1.00 95.91 59 ARG C C 1
ATOM 8810 O O . ARG C 1 62 ? -397.435 -4.270 -202.772 1.00 87.42 59 ARG C O 1
ATOM 8818 N N . TYR C 1 63 ? -397.104 -3.489 -200.670 1.00 103.30 60 TYR C N 1
ATOM 8819 C CA . TYR C 1 63 ? -396.115 -4.461 -200.230 1.00 86.03 60 TYR C CA 1
ATOM 8820 C C . TYR C 1 63 ? -395.887 -4.069 -198.772 1.00 85.08 60 TYR C C 1
ATOM 8821 O O . TYR C 1 63 ? -394.883 -3.446 -198.435 1.00 85.03 60 TYR C O 1
ATOM 8830 N N . TYR C 1 64 ? -396.853 -4.428 -197.925 1.00 100.47 61 TYR C N 1
ATOM 8831 C CA . TYR C 1 64 ? -397.156 -3.672 -196.707 1.00 101.78 61 TYR C CA 1
ATOM 8832 C C . TYR C 1 64 ? -397.478 -2.254 -197.175 1.00 95.39 61 TYR C C 1
ATOM 8833 O O . TYR C 1 64 ? -398.529 -2.030 -197.769 1.00 97.15 61 TYR C O 1
ATOM 8842 N N . THR C 1 65 ? -396.571 -1.309 -196.934 1.00 84.46 62 THR C N 1
ATOM 8843 C CA . THR C 1 65 ? -396.666 0.027 -197.514 1.00 83.40 62 THR C CA 1
ATOM 8844 C C . THR C 1 65 ? -398.024 0.707 -197.286 1.00 80.27 62 THR C C 1
ATOM 8845 O O . THR C 1 65 ? -398.718 1.075 -198.234 1.00 79.91 62 THR C O 1
ATOM 8849 N N . SER C 1 66 ? -398.396 0.868 -196.020 1.00 80.28 63 SER C N 1
ATOM 8850 C CA . SER C 1 66 ? -399.610 1.592 -195.661 1.00 79.08 63 SER C CA 1
ATOM 8851 C C . SER C 1 66 ? -399.318 2.556 -194.520 1.00 76.61 63 SER C C 1
ATOM 8852 O O . SER C 1 66 ? -399.248 3.768 -194.725 1.00 66.25 63 SER C O 1
ATOM 8855 N N . GLU C 1 67 ? -399.141 2.016 -193.319 1.00 112.71 64 GLU C N 1
ATOM 8856 C CA . GLU C 1 67 ? -398.692 2.817 -192.189 1.00 114.73 64 GLU C CA 1
ATOM 8857 C C . GLU C 1 67 ? -397.177 2.963 -192.226 1.00 110.16 64 GLU C C 1
ATOM 8858 O O . GLU C 1 67 ? -396.589 3.626 -191.374 1.00 109.09 64 GLU C O 1
ATOM 8864 N N . ALA C 1 68 ? -396.549 2.334 -193.217 1.00 83.89 65 ALA C N 1
ATOM 8865 C CA . ALA C 1 68 ? -395.106 2.434 -193.392 1.00 78.05 65 ALA C CA 1
ATOM 8866 C C . ALA C 1 68 ? -394.748 3.818 -193.913 1.00 66.11 65 ALA C C 1
ATOM 8867 O O . ALA C 1 68 ? -393.626 4.287 -193.739 1.00 68.91 65 ALA C O 1
ATOM 8869 N N . VAL C 1 69 ? -395.708 4.474 -194.552 1.00 64.08 66 VAL C N 1
ATOM 8870 C CA . VAL C 1 69 ? -395.500 5.830 -195.030 1.00 55.76 66 VAL C CA 1
ATOM 8871 C C . VAL C 1 69 ? -395.437 6.751 -193.830 1.00 60.99 66 VAL C C 1
ATOM 8872 O O . VAL C 1 69 ? -394.541 7.583 -193.723 1.00 66.65 66 VAL C O 1
ATOM 8876 N N . GLN C 1 70 ? -396.392 6.585 -192.924 1.00 83.37 67 GLN C N 1
ATOM 8877 C CA . GLN C 1 70 ? -396.434 7.376 -191.707 1.00 85.10 67 GLN C CA 1
ATOM 8878 C C . GLN C 1 70 ? -395.088 7.329 -191.005 1.00 80.29 67 GLN C C 1
ATOM 8879 O O . GLN C 1 70 ? -394.543 8.362 -190.636 1.00 80.06 67 GLN C O 1
ATOM 8885 N N . VAL C 1 71 ? -394.536 6.130 -190.861 1.00 79.62 68 VAL C N 1
ATOM 8886 C CA . VAL C 1 71 ? -393.263 5.961 -190.171 1.00 75.98 68 VAL C CA 1
ATOM 8887 C C . VAL C 1 71 ? -392.165 6.799 -190.830 1.00 68.17 68 VAL C C 1
ATOM 8888 O O . VAL C 1 71 ? -391.407 7.473 -190.141 1.00 75.37 68 VAL C O 1
ATOM 8892 N N . ILE C 1 72 ? -392.089 6.757 -192.158 1.00 55.07 69 ILE C N 1
ATOM 8893 C CA . ILE C 1 72 ? -391.138 7.582 -192.897 1.00 40.05 69 ILE C CA 1
ATOM 8894 C C . ILE C 1 72 ? -391.352 9.058 -192.614 1.00 47.56 69 ILE C C 1
ATOM 8895 O O . ILE C 1 72 ? -390.400 9.833 -192.598 1.00 53.93 69 ILE C O 1
ATOM 8900 N N . LEU C 1 73 ? -392.606 9.455 -192.429 1.00 51.88 70 LEU C N 1
ATOM 8901 C CA . LEU C 1 73 ? -392.908 10.838 -192.083 1.00 50.90 70 LEU C CA 1
ATOM 8902 C C . LEU C 1 73 ? -392.363 11.152 -190.694 1.00 53.90 70 LEU C C 1
ATOM 8903 O O . LEU C 1 73 ? -391.718 12.179 -190.491 1.00 58.19 70 LEU C O 1
ATOM 8908 N N . LYS C 1 74 ? -392.627 10.257 -189.747 1.00 44.41 71 LYS C N 1
ATOM 8909 C CA . LYS C 1 74 ? -392.182 10.435 -188.373 1.00 39.11 71 LYS C CA 1
ATOM 8910 C C . LYS C 1 74 ? -390.680 10.676 -188.365 1.00 50.22 71 LYS C C 1
ATOM 8911 O O . LYS C 1 74 ? -390.197 11.663 -187.813 1.00 56.11 71 LYS C O 1
ATOM 8917 N N . VAL C 1 75 ? -389.956 9.773 -189.018 1.00 57.55 72 VAL C N 1
ATOM 8918 C CA . VAL C 1 75 ? -388.501 9.827 -189.080 1.00 55.97 72 VAL C CA 1
ATOM 8919 C C . VAL C 1 75 ? -388.009 11.066 -189.827 1.00 58.68 72 VAL C C 1
ATOM 8920 O O . VAL C 1 75 ? -387.089 11.745 -189.372 1.00 63.27 72 VAL C O 1
ATOM 8924 N N . SER C 1 76 ? -388.608 11.338 -190.982 1.00 62.94 73 SER C N 1
ATOM 8925 C CA . SER C 1 76 ? -388.248 12.503 -191.782 1.00 60.32 73 SER C CA 1
ATOM 8926 C C . SER C 1 76 ? -388.392 13.767 -190.956 1.00 63.08 73 SER C C 1
ATOM 8927 O O . SER C 1 76 ? -387.490 14.600 -190.905 1.00 71.23 73 SER C O 1
ATOM 8930 N N . ALA C 1 77 ? -389.539 13.899 -190.304 1.00 56.43 74 ALA C N 1
ATOM 8931 C CA . ALA C 1 77 ? -389.791 15.034 -189.434 1.00 58.63 74 ALA C CA 1
ATOM 8932 C C . ALA C 1 77 ? -388.780 15.078 -188.297 1.00 66.49 74 ALA C C 1
ATOM 8933 O O . ALA C 1 77 ? -388.327 16.149 -187.901 1.00 79.11 74 ALA C O 1
ATOM 8935 N N . ALA C 1 78 ? -388.426 13.907 -187.779 1.00 69.23 75 ALA C N 1
ATOM 8936 C CA . ALA C 1 78 ? -387.529 13.818 -186.631 1.00 72.91 75 ALA C CA 1
ATOM 8937 C C . ALA C 1 78 ? -386.114 14.274 -186.974 1.00 72.07 75 ALA C C 1
ATOM 8938 O O . ALA C 1 78 ? -385.396 14.783 -186.115 1.00 70.48 75 ALA C O 1
ATOM 8940 N N . ASN C 1 79 ? -385.711 14.089 -188.227 1.00 86.53 76 ASN C N 1
ATOM 8941 C CA . ASN C 1 79 ? -384.369 14.471 -188.646 1.00 89.77 76 ASN C CA 1
ATOM 8942 C C . ASN C 1 79 ? -384.296 15.937 -189.053 1.00 92.12 76 ASN C C 1
ATOM 8943 O O . ASN C 1 79 ? -383.219 16.535 -189.043 1.00 99.01 76 ASN C O 1
ATOM 8948 N N . GLY C 1 80 ? -385.441 16.509 -189.415 1.00 68.16 77 GLY C N 1
ATOM 8949 C CA . GLY C 1 80 ? -385.549 17.947 -189.573 1.00 68.04 77 GLY C CA 1
ATOM 8950 C C . GLY C 1 80 ? -385.975 18.457 -190.933 1.00 67.62 77 GLY C C 1
ATOM 8951 O O . GLY C 1 80 ? -385.683 19.601 -191.277 1.00 78.33 77 GLY C O 1
ATOM 8952 N N . VAL C 1 81 ? -386.660 17.637 -191.718 1.00 67.78 78 VAL C N 1
ATOM 8953 C CA . VAL C 1 81 ? -387.244 18.154 -192.945 1.00 73.28 78 VAL C CA 1
ATOM 8954 C C . VAL C 1 81 ? -388.488 18.944 -192.556 1.00 70.84 78 VAL C C 1
ATOM 8955 O O . VAL C 1 81 ? -389.286 18.483 -191.744 1.00 67.89 78 VAL C O 1
ATOM 8959 N N . ARG C 1 82 ? -388.639 20.145 -193.102 1.00 102.71 79 ARG C N 1
ATOM 8960 C CA . ARG C 1 82 ? -389.777 20.985 -192.741 1.00 104.01 79 ARG C CA 1
ATOM 8961 C C . ARG C 1 82 ? -390.998 20.699 -193.603 1.00 103.35 79 ARG C C 1
ATOM 8962 O O . ARG C 1 82 ? -392.090 21.188 -193.315 1.00 107.75 79 ARG C O 1
ATOM 8970 N N . CYS C 1 83 ? -390.822 19.905 -194.653 1.00 79.30 80 CYS C N 1
ATOM 8971 C CA . CYS C 1 83 ? -391.938 19.569 -195.525 1.00 68.06 80 CYS C CA 1
ATOM 8972 C C . CYS C 1 83 ? -391.685 18.270 -196.274 1.00 63.24 80 CYS C C 1
ATOM 8973 O O . CYS C 1 83 ? -390.554 17.972 -196.654 1.00 71.76 80 CYS C O 1
ATOM 8976 N N . VAL C 1 84 ? -392.751 17.499 -196.463 1.00 57.31 81 VAL C N 1
ATOM 8977 C CA . VAL C 1 84 ? -392.688 16.233 -197.173 1.00 39.37 81 VAL C CA 1
ATOM 8978 C C . VAL C 1 84 ? -393.839 16.129 -198.157 1.00 43.79 81 VAL C C 1
ATOM 8979 O O . VAL C 1 84 ? -394.947 16.562 -197.862 1.00 63.98 81 VAL C O 1
ATOM 8983 N N . TRP C 1 85 ? -393.574 15.542 -199.318 1.00 39.52 82 TRP C N 1
ATOM 8984 C CA . TRP C 1 85 ? -394.594 15.351 -200.343 1.00 41.92 82 TRP C CA 1
ATOM 8985 C C . TRP C 1 85 ? -394.917 13.870 -200.482 1.00 44.37 82 TRP C C 1
ATOM 8986 O O . TRP C 1 85 ? -394.019 13.067 -200.710 1.00 51.53 82 TRP C O 1
ATOM 8997 N N . VAL C 1 86 ? -396.190 13.509 -200.332 1.00 46.23 83 VAL C N 1
ATOM 8998 C CA . VAL C 1 86 ? -396.614 12.115 -200.473 1.00 48.55 83 VAL C CA 1
ATOM 8999 C C . VAL C 1 86 ? -397.617 11.946 -201.615 1.00 48.89 83 VAL C C 1
ATOM 9000 O O . VAL C 1 86 ? -398.629 12.638 -201.666 1.00 60.55 83 VAL C O 1
ATOM 9004 N N . GLY C 1 87 ? -397.333 11.025 -202.532 1.00 46.90 84 GLY C N 1
ATOM 9005 C CA . GLY C 1 87 ? -398.260 10.731 -203.610 1.00 52.62 84 GLY C CA 1
ATOM 9006 C C . GLY C 1 87 ? -399.561 10.229 -203.026 1.00 57.60 84 GLY C C 1
ATOM 9007 O O . GLY C 1 87 ? -399.558 9.599 -201.972 1.00 55.75 84 GLY C O 1
ATOM 9008 N N . GLN C 1 88 ? -400.669 10.515 -203.701 1.00 52.70 85 GLN C N 1
ATOM 9009 C CA . GLN C 1 88 ? -401.988 10.162 -203.187 1.00 47.46 85 GLN C CA 1
ATOM 9010 C C . GLN C 1 88 ? -402.077 8.674 -202.840 1.00 40.47 85 GLN C C 1
ATOM 9011 O O . GLN C 1 88 ? -401.631 7.830 -203.608 1.00 41.74 85 GLN C O 1
ATOM 9017 N N . HIS C 1 89 ? -402.629 8.375 -201.665 1.00 41.65 86 HIS C N 1
ATOM 9018 C CA . HIS C 1 89 ? -402.783 7.004 -201.168 1.00 50.31 86 HIS C CA 1
ATOM 9019 C C . HIS C 1 89 ? -401.427 6.358 -200.850 1.00 48.20 86 HIS C C 1
ATOM 9020 O O . HIS C 1 89 ? -401.380 5.231 -200.359 1.00 48.02 86 HIS C O 1
ATOM 9027 N N . GLY C 1 90 ? -400.333 7.075 -201.101 1.00 50.50 87 GLY C N 1
ATOM 9028 C CA . GLY C 1 90 ? -398.997 6.518 -200.952 1.00 43.63 87 GLY C CA 1
ATOM 9029 C C . GLY C 1 90 ? -398.477 5.888 -202.231 1.00 39.12 87 GLY C C 1
ATOM 9030 O O . GLY C 1 90 ? -397.325 5.456 -202.295 1.00 34.83 87 GLY C O 1
ATOM 9031 N N . LEU C 1 91 ? -399.331 5.830 -203.247 1.00 47.13 88 LEU C N 1
ATOM 9032 C CA . LEU C 1 91 ? -398.972 5.257 -204.538 1.00 40.65 88 LEU C CA 1
ATOM 9033 C C . LEU C 1 91 ? -398.280 6.306 -205.382 1.00 44.10 88 LEU C C 1
ATOM 9034 O O . LEU C 1 91 ? -398.688 7.468 -205.385 1.00 47.02 88 LEU C O 1
ATOM 9039 N N . LEU C 1 92 ? -397.234 5.897 -206.094 1.00 48.81 89 LEU C N 1
ATOM 9040 C CA . LEU C 1 92 ? -396.461 6.820 -206.913 1.00 41.20 89 LEU C CA 1
ATOM 9041 C C . LEU C 1 92 ? -395.405 6.065 -207.722 1.00 44.72 89 LEU C C 1
ATOM 9042 O O . LEU C 1 92 ? -394.481 5.481 -207.161 1.00 37.63 89 LEU C O 1
ATOM 9047 N N . SER C 1 93 ? -395.550 6.082 -209.045 1.00 72.00 90 SER C N 1
ATOM 9048 C CA . SER C 1 93 ? -394.631 5.373 -209.941 1.00 70.18 90 SER C CA 1
ATOM 9049 C C . SER C 1 93 ? -393.248 5.992 -209.933 1.00 70.93 90 SER C C 1
ATOM 9050 O O . SER C 1 93 ? -393.107 7.206 -209.805 1.00 69.32 90 SER C O 1
ATOM 9053 N N . THR C 1 94 ? -392.227 5.155 -210.094 1.00 59.39 91 THR C N 1
ATOM 9054 C CA . THR C 1 94 ? -390.849 5.617 -209.978 1.00 52.15 91 THR C CA 1
ATOM 9055 C C . THR C 1 94 ? -390.525 6.729 -210.981 1.00 47.12 91 THR C C 1
ATOM 9056 O O . THR C 1 94 ? -389.964 7.751 -210.593 1.00 48.06 91 THR C O 1
ATOM 9060 N N . PRO C 1 95 ? -390.876 6.545 -212.266 1.00 41.72 92 PRO C N 1
ATOM 9061 C CA . PRO C 1 95 ? -390.648 7.650 -213.204 1.00 42.51 92 PRO C CA 1
ATOM 9062 C C . PRO C 1 95 ? -391.346 8.937 -212.775 1.00 54.31 92 PRO C C 1
ATOM 9063 O O . PRO C 1 95 ? -390.801 10.020 -212.969 1.00 52.69 92 PRO C O 1
ATOM 9067 N N . ALA C 1 96 ? -392.532 8.818 -212.187 1.00 68.54 93 ALA C N 1
ATOM 9068 C CA . ALA C 1 96 ? -393.265 9.991 -211.729 1.00 63.14 93 ALA C CA 1
ATOM 9069 C C . ALA C 1 96 ? -392.607 10.621 -210.505 1.00 61.37 93 ALA C C 1
ATOM 9070 O O . ALA C 1 96 ? -392.805 11.806 -210.250 1.00 65.04 93 ALA C O 1
ATOM 9072 N N . VAL C 1 97 ? -391.842 9.838 -209.745 1.00 51.43 94 VAL C N 1
ATOM 9073 C CA . VAL C 1 97 ? -391.039 10.417 -208.675 1.00 45.64 94 VAL C CA 1
ATOM 9074 C C . VAL C 1 97 ? -390.135 11.460 -209.300 1.00 46.18 94 VAL C C 1
ATOM 9075 O O . VAL C 1 97 ? -390.158 12.634 -208.942 1.00 45.76 94 VAL C O 1
ATOM 9079 N N . SER C 1 98 ? -389.353 10.994 -210.265 1.00 46.48 95 SER C N 1
ATOM 9080 C CA . SER C 1 98 ? -388.258 11.761 -210.830 1.00 49.93 95 SER C CA 1
ATOM 9081 C C . SER C 1 98 ? -388.732 13.058 -211.465 1.00 56.43 95 SER C C 1
ATOM 9082 O O . SER C 1 98 ? -387.962 14.005 -211.563 1.00 57.57 95 SER C O 1
ATOM 9085 N N . THR C 1 99 ? -389.989 13.101 -211.903 1.00 62.60 96 THR C N 1
ATOM 9086 C CA . THR C 1 99 ? -390.574 14.336 -212.420 1.00 53.33 96 THR C CA 1
ATOM 9087 C C . THR C 1 99 ? -390.836 15.294 -211.269 1.00 50.70 96 THR C C 1
ATOM 9088 O O . THR C 1 99 ? -390.431 16.457 -211.298 1.00 51.92 96 THR C O 1
ATOM 9092 N N . MET C 1 100 ? -391.513 14.780 -210.249 1.00 49.31 97 MET C N 1
ATOM 9093 C CA . MET C 1 100 ? -391.999 15.599 -209.151 1.00 53.34 97 MET C CA 1
ATOM 9094 C C . MET C 1 100 ? -390.869 16.181 -208.303 1.00 65.35 97 MET C C 1
ATOM 9095 O O . MET C 1 100 ? -390.973 17.304 -207.809 1.00 66.80 97 MET C O 1
ATOM 9100 N N . VAL C 1 101 ? -389.794 15.417 -208.128 1.00 72.68 98 VAL C N 1
ATOM 9101 C CA . VAL C 1 101 ? -388.704 15.835 -207.248 1.00 70.78 98 VAL C CA 1
ATOM 9102 C C . VAL C 1 101 ? -387.996 17.072 -207.781 1.00 69.97 98 VAL C C 1
ATOM 9103 O O . VAL C 1 101 ? -387.658 17.979 -207.021 1.00 75.30 98 VAL C O 1
ATOM 9107 N N . ARG C 1 102 ? -387.782 17.104 -209.090 1.00 54.53 99 ARG C N 1
ATOM 9108 C CA . ARG C 1 102 ? -386.932 18.119 -209.697 1.00 61.87 99 ARG C CA 1
ATOM 9109 C C . ARG C 1 102 ? -387.706 19.185 -210.462 1.00 68.40 99 ARG C C 1
ATOM 9110 O O . ARG C 1 102 ? -387.146 20.234 -210.769 1.00 78.85 99 ARG C O 1
ATOM 9118 N N . ARG C 1 103 ? -388.975 18.926 -210.773 1.00 62.52 100 ARG C N 1
ATOM 9119 C CA . ARG C 1 103 ? -389.758 19.868 -211.578 1.00 62.20 100 ARG C CA 1
ATOM 9120 C C . ARG C 1 103 ? -391.149 20.184 -211.029 1.00 61.43 100 ARG C C 1
ATOM 9121 O O . ARG C 1 103 ? -392.047 20.552 -211.787 1.00 65.64 100 ARG C O 1
ATOM 9129 N N . ARG C 1 104 ? -391.326 20.058 -209.720 1.00 73.29 101 ARG C N 1
ATOM 9130 C CA . ARG C 1 104 ? -392.561 20.491 -209.087 1.00 78.19 101 ARG C CA 1
ATOM 9131 C C . ARG C 1 104 ? -392.383 21.915 -208.588 1.00 93.50 101 ARG C C 1
ATOM 9132 O O . ARG C 1 104 ? -391.331 22.265 -208.054 1.00 84.54 101 ARG C O 1
ATOM 9140 N N . ARG C 1 105 ? -393.416 22.732 -208.771 1.00 172.82 102 ARG C N 1
ATOM 9141 C CA . ARG C 1 105 ? -393.319 24.165 -208.522 1.00 180.47 102 ARG C CA 1
ATOM 9142 C C . ARG C 1 105 ? -394.355 24.690 -207.532 1.00 178.89 102 ARG C C 1
ATOM 9143 O O . ARG C 1 105 ? -395.524 24.866 -207.876 1.00 182.26 102 ARG C O 1
ATOM 9151 N N . ASP C 1 106 ? -393.914 24.927 -206.300 1.00 138.48 103 ASP C N 1
ATOM 9152 C CA . ASP C 1 106 ? -394.655 25.757 -205.353 1.00 137.57 103 ASP C CA 1
ATOM 9153 C C . ASP C 1 106 ? -393.683 26.586 -204.513 1.00 135.12 103 ASP C C 1
ATOM 9154 O O . ASP C 1 106 ? -392.596 26.129 -204.164 1.00 137.20 103 ASP C O 1
ATOM 9159 N N . ALA C 1 107 ? -394.086 27.810 -204.188 1.00 110.47 104 ALA C N 1
ATOM 9160 C CA . ALA C 1 107 ? -393.197 28.761 -203.530 1.00 97.32 104 ALA C CA 1
ATOM 9161 C C . ALA C 1 107 ? -393.116 28.496 -202.037 1.00 92.07 104 ALA C C 1
ATOM 9162 O O . ALA C 1 107 ? -392.251 29.038 -201.352 1.00 90.73 104 ALA C O 1
ATOM 9164 N N . ASP C 1 108 ? -394.030 27.670 -201.540 1.00 100.33 105 ASP C N 1
ATOM 9165 C CA . ASP C 1 108 ? -394.051 27.301 -200.131 1.00 112.70 105 ASP C CA 1
ATOM 9166 C C . ASP C 1 108 ? -393.591 25.859 -199.951 1.00 121.24 105 ASP C C 1
ATOM 9167 O O . ASP C 1 108 ? -393.273 25.429 -198.840 1.00 107.77 105 ASP C O 1
ATOM 9172 N N . GLY C 1 109 ? -393.565 25.117 -201.053 1.00 157.04 106 GLY C N 1
ATOM 9173 C CA . GLY C 1 109 ? -393.055 23.761 -201.048 1.00 157.18 106 GLY C CA 1
ATOM 9174 C C . GLY C 1 109 ? -391.657 23.700 -201.627 1.00 159.99 106 GLY C C 1
ATOM 9175 O O . GLY C 1 109 ? -390.789 23.062 -201.044 1.00 160.29 106 GLY C O 1
ATOM 9176 N N . ARG C 1 110 ? -391.448 24.373 -202.760 1.00 125.51 107 ARG C N 1
ATOM 9177 C CA . ARG C 1 110 ? -390.164 24.385 -203.477 1.00 120.64 107 ARG C CA 1
ATOM 9178 C C . ARG C 1 110 ? -389.769 23.008 -204.013 1.00 117.20 107 ARG C C 1
ATOM 9179 O O . ARG C 1 110 ? -390.109 21.988 -203.428 1.00 116.55 107 ARG C O 1
ATOM 9187 N N . LYS C 1 111 ? -389.039 22.992 -205.126 1.00 99.38 108 LYS C N 1
ATOM 9188 C CA . LYS C 1 111 ? -388.503 21.750 -205.685 1.00 88.56 108 LYS C CA 1
ATOM 9189 C C . LYS C 1 111 ? -387.728 20.953 -204.637 1.00 83.50 108 LYS C C 1
ATOM 9190 O O . LYS C 1 111 ? -386.970 21.524 -203.853 1.00 88.50 108 LYS C O 1
ATOM 9196 N N . ALA C 1 112 ? -387.915 19.637 -204.625 1.00 68.52 109 ALA C N 1
ATOM 9197 C CA . ALA C 1 112 ? -387.299 18.792 -203.609 1.00 63.26 109 ALA C CA 1
ATOM 9198 C C . ALA C 1 112 ? -385.848 18.464 -203.942 1.00 66.54 109 ALA C C 1
ATOM 9199 O O . ALA C 1 112 ? -385.417 18.602 -205.085 1.00 64.79 109 ALA C O 1
ATOM 9201 N N . THR C 1 113 ? -385.105 18.034 -202.926 1.00 73.15 110 THR C N 1
ATOM 9202 C CA . THR C 1 113 ? -383.689 17.712 -203.071 1.00 74.04 110 THR C CA 1
ATOM 9203 C C . THR C 1 113 ? -383.424 16.226 -202.851 1.00 69.01 110 THR C C 1
ATOM 9204 O O . THR C 1 113 ? -382.281 15.771 -202.907 1.00 67.86 110 THR C O 1
ATOM 9208 N N . GLY C 1 114 ? -384.488 15.470 -202.611 1.00 65.23 111 GLY C N 1
ATOM 9209 C CA . GLY C 1 114 ? -384.359 14.048 -202.373 1.00 62.54 111 GLY C CA 1
ATOM 9210 C C . GLY C 1 114 ? -385.702 13.355 -202.321 1.00 61.77 111 GLY C C 1
ATOM 9211 O O . GLY C 1 114 ? -386.743 14.006 -202.216 1.00 64.06 111 GLY C O 1
ATOM 9212 N N . ALA C 1 115 ? -385.678 12.028 -202.391 1.00 54.02 112 ALA C N 1
ATOM 9213 C CA . ALA C 1 115 ? -386.905 11.244 -202.373 1.00 42.20 112 ALA C CA 1
ATOM 9214 C C . ALA C 1 115 ? -386.661 9.800 -201.962 1.00 37.31 112 ALA C C 1
ATOM 9215 O O . ALA C 1 115 ? -385.628 9.222 -202.292 1.00 46.00 112 ALA C O 1
ATOM 9217 N N . PHE C 1 116 ? -387.624 9.235 -201.239 1.00 31.31 113 PHE C N 1
ATOM 9218 C CA . PHE C 1 116 ? -387.637 7.815 -200.906 1.00 30.18 113 PHE C CA 1
ATOM 9219 C C . PHE C 1 116 ? -388.638 7.093 -201.789 1.00 31.07 113 PHE C C 1
ATOM 9220 O O . PHE C 1 116 ? -389.827 7.400 -201.751 1.00 39.32 113 PHE C O 1
ATOM 9228 N N . ILE C 1 117 ? -388.162 6.136 -202.577 1.00 34.50 114 ILE C N 1
ATOM 9229 C CA . ILE C 1 117 ? -389.033 5.381 -203.469 1.00 35.97 114 ILE C CA 1
ATOM 9230 C C . ILE C 1 117 ? -389.232 3.966 -202.949 1.00 34.85 114 ILE C C 1
ATOM 9231 O O . ILE C 1 117 ? -388.313 3.151 -202.966 1.00 37.97 114 ILE C O 1
ATOM 9236 N N . LEU C 1 118 ? -390.449 3.684 -202.499 1.00 32.38 115 LEU C N 1
ATOM 9237 C CA . LEU C 1 118 ? -390.780 2.389 -201.932 1.00 31.05 115 LEU C CA 1
ATOM 9238 C C . LEU C 1 118 ? -391.005 1.334 -203.009 1.00 31.13 115 LEU C C 1
ATOM 9239 O O . LEU C 1 118 ? -392.144 1.016 -203.338 1.00 39.22 115 LEU C O 1
ATOM 9244 N N . THR C 1 119 ? -389.920 0.792 -203.553 1.00 37.12 116 THR C N 1
ATOM 9245 C CA . THR C 1 119 ? -390.019 -0.312 -204.502 1.00 44.97 116 THR C CA 1
ATOM 9246 C C . THR C 1 119 ? -388.728 -1.104 -204.582 1.00 51.49 116 THR C C 1
ATOM 9247 O O . THR C 1 119 ? -387.652 -0.585 -204.307 1.00 57.26 116 THR C O 1
ATOM 9251 N N . ALA C 1 120 ? -388.850 -2.369 -204.964 1.00 71.27 117 ALA C N 1
ATOM 9252 C CA . ALA C 1 120 ? -387.691 -3.187 -205.291 1.00 87.78 117 ALA C CA 1
ATOM 9253 C C . ALA C 1 120 ? -387.714 -3.509 -206.785 1.00 106.84 117 ALA C C 1
ATOM 9254 O O . ALA C 1 120 ? -386.784 -4.119 -207.314 1.00 121.35 117 ALA C O 1
ATOM 9256 N N . SER C 1 121 ? -388.783 -3.076 -207.454 1.00 98.24 118 SER C N 1
ATOM 9257 C CA . SER C 1 121 ? -388.948 -3.234 -208.899 1.00 94.10 118 SER C CA 1
ATOM 9258 C C . SER C 1 121 ? -388.846 -4.694 -209.362 1.00 113.19 118 SER C C 1
ATOM 9259 O O . SER C 1 121 ? -389.839 -5.288 -209.792 1.00 96.66 118 SER C O 1
ATOM 9262 N N . HIS C 1 122 ? -387.642 -5.257 -209.255 1.00 135.70 119 HIS C N 1
ATOM 9263 C CA . HIS C 1 122 ? -387.320 -6.589 -209.774 1.00 136.01 119 HIS C CA 1
ATOM 9264 C C . HIS C 1 122 ? -387.240 -7.647 -208.665 1.00 145.42 119 HIS C C 1
ATOM 9265 O O . HIS C 1 122 ? -386.206 -8.292 -208.494 1.00 141.07 119 HIS C O 1
ATOM 9272 N N . ASN C 1 123 ? -388.332 -7.820 -207.922 1.00 187.40 120 ASN C N 1
ATOM 9273 C CA . ASN C 1 123 ? -388.405 -8.830 -206.865 1.00 191.50 120 ASN C CA 1
ATOM 9274 C C . ASN C 1 123 ? -389.854 -9.272 -206.597 1.00 192.89 120 ASN C C 1
ATOM 9275 O O . ASN C 1 123 ? -390.668 -8.467 -206.142 1.00 193.05 120 ASN C O 1
ATOM 9280 N N . PRO C 1 124 ? -390.185 -10.548 -206.888 1.00 170.99 121 PRO C N 1
ATOM 9281 C CA . PRO C 1 124 ? -391.532 -11.065 -206.610 1.00 164.18 121 PRO C CA 1
ATOM 9282 C C . PRO C 1 124 ? -391.665 -11.595 -205.184 1.00 158.36 121 PRO C C 1
ATOM 9283 O O . PRO C 1 124 ? -390.753 -11.398 -204.384 1.00 164.15 121 PRO C O 1
ATOM 9287 N N . GLY C 1 125 ? -392.782 -12.248 -204.870 1.00 117.59 122 GLY C N 1
ATOM 9288 C CA . GLY C 1 125 ? -392.947 -12.874 -203.570 1.00 102.76 122 GLY C CA 1
ATOM 9289 C C . GLY C 1 125 ? -394.386 -13.005 -203.110 1.00 109.28 122 GLY C C 1
ATOM 9290 O O . GLY C 1 125 ? -395.285 -13.291 -203.902 1.00 104.93 122 GLY C O 1
ATOM 9291 N N . GLY C 1 126 ? -394.595 -12.790 -201.815 1.00 120.56 123 GLY C N 1
ATOM 9292 C CA . GLY C 1 126 ? -395.891 -12.978 -201.193 1.00 121.06 123 GLY C CA 1
ATOM 9293 C C . GLY C 1 126 ? -395.931 -12.317 -199.825 1.00 134.33 123 GLY C C 1
ATOM 9294 O O . GLY C 1 126 ? -395.664 -11.119 -199.712 1.00 130.32 123 GLY C O 1
ATOM 9295 N N . PRO C 1 127 ? -396.272 -13.084 -198.773 1.00 157.03 124 PRO C N 1
ATOM 9296 C CA . PRO C 1 127 ? -396.245 -12.494 -197.428 1.00 164.93 124 PRO C CA 1
ATOM 9297 C C . PRO C 1 127 ? -394.822 -12.255 -196.908 1.00 172.04 124 PRO C C 1
ATOM 9298 O O . PRO C 1 127 ? -394.025 -13.193 -196.869 1.00 170.47 124 PRO C O 1
ATOM 9302 N N . ASP C 1 128 ? -394.520 -11.018 -196.514 1.00 204.97 125 ASP C N 1
ATOM 9303 C CA . ASP C 1 128 ? -393.210 -10.663 -195.961 1.00 203.69 125 ASP C CA 1
ATOM 9304 C C . ASP C 1 128 ? -392.094 -11.005 -196.948 1.00 197.80 125 ASP C C 1
ATOM 9305 O O . ASP C 1 128 ? -391.269 -11.881 -196.686 1.00 196.51 125 ASP C O 1
ATOM 9310 N N . ALA C 1 129 ? -392.079 -10.305 -198.081 1.00 174.22 126 ALA C N 1
ATOM 9311 C CA . ALA C 1 129 ? -391.112 -10.569 -199.143 1.00 174.85 126 ALA C CA 1
ATOM 9312 C C . ALA C 1 129 ? -390.216 -9.361 -199.390 1.00 174.43 126 ALA C C 1
ATOM 9313 O O . ALA C 1 129 ? -390.688 -8.312 -199.828 1.00 164.36 126 ALA C O 1
ATOM 9315 N N . ASP C 1 130 ? -388.928 -9.549 -199.099 1.00 222.80 127 ASP C N 1
ATOM 9316 C CA . ASP C 1 130 ? -387.859 -8.551 -199.265 1.00 220.44 127 ASP C CA 1
ATOM 9317 C C . ASP C 1 130 ? -388.328 -7.108 -199.426 1.00 219.95 127 ASP C C 1
ATOM 9318 O O . ASP C 1 130 ? -388.624 -6.657 -200.532 1.00 224.20 127 ASP C O 1
ATOM 9323 N N . PHE C 1 131 ? -388.387 -6.393 -198.310 1.00 167.58 128 PHE C N 1
ATOM 9324 C CA . PHE C 1 131 ? -388.804 -5.002 -198.317 1.00 157.66 128 PHE C CA 1
ATOM 9325 C C . PHE C 1 131 ? -387.870 -4.195 -199.225 1.00 144.52 128 PHE C C 1
ATOM 9326 O O . PHE C 1 131 ? -386.662 -4.444 -199.265 1.00 142.80 128 PHE C O 1
ATOM 9334 N N . GLY C 1 132 ? -388.444 -3.254 -199.970 1.00 108.18 129 GLY C N 1
ATOM 9335 C CA . GLY C 1 132 ? -387.707 -2.486 -200.957 1.00 84.71 129 GLY C CA 1
ATOM 9336 C C . GLY C 1 132 ? -387.827 -0.991 -200.747 1.00 65.30 129 GLY C C 1
ATOM 9337 O O . GLY C 1 132 ? -388.892 -0.410 -200.949 1.00 63.81 129 GLY C O 1
ATOM 9338 N N . ILE C 1 133 ? -386.724 -0.372 -200.337 1.00 60.29 130 ILE C N 1
ATOM 9339 C CA . ILE C 1 133 ? -386.638 1.081 -200.240 1.00 46.73 130 ILE C CA 1
ATOM 9340 C C . ILE C 1 133 ? -385.449 1.574 -201.056 1.00 48.20 130 ILE C C 1
ATOM 9341 O O . ILE C 1 133 ? -384.377 0.973 -201.048 1.00 52.66 130 ILE C O 1
ATOM 9346 N N . LYS C 1 134 ? -385.669 2.668 -201.774 1.00 44.76 131 LYS C N 1
ATOM 9347 C CA . LYS C 1 134 ? -384.639 3.307 -202.573 1.00 31.08 131 LYS C CA 1
ATOM 9348 C C . LYS C 1 134 ? -384.621 4.786 -202.231 1.00 35.30 131 LYS C C 1
ATOM 9349 O O . LYS C 1 134 ? -385.648 5.346 -201.857 1.00 46.91 131 LYS C O 1
ATOM 9355 N N . TYR C 1 135 ? -383.459 5.416 -202.355 1.00 35.96 132 TYR C N 1
ATOM 9356 C CA . TYR C 1 135 ? -383.365 6.861 -202.228 1.00 32.16 132 TYR C CA 1
ATOM 9357 C C . TYR C 1 135 ? -382.955 7.479 -203.550 1.00 35.98 132 TYR C C 1
ATOM 9358 O O . TYR C 1 135 ? -382.217 6.873 -204.318 1.00 52.61 132 TYR C O 1
ATOM 9367 N N . ASN C 1 136 ? -383.449 8.682 -203.812 1.00 36.19 133 ASN C N 1
ATOM 9368 C CA . ASN C 1 136 ? -383.043 9.441 -204.986 1.00 45.89 133 ASN C CA 1
ATOM 9369 C C . ASN C 1 136 ? -382.581 10.817 -204.550 1.00 44.61 133 ASN C C 1
ATOM 9370 O O . ASN C 1 136 ? -383.214 11.451 -203.712 1.00 45.16 133 ASN C O 1
ATOM 9375 N N . SER C 1 137 ? -381.471 11.268 -205.119 1.00 41.83 134 SER C N 1
ATOM 9376 C CA . SER C 1 137 ? -380.877 12.535 -204.733 1.00 43.68 134 SER C CA 1
ATOM 9377 C C . SER C 1 137 ? -381.505 13.664 -205.533 1.00 51.28 134 SER C C 1
ATOM 9378 O O . SER C 1 137 ? -382.432 13.443 -206.305 1.00 63.96 134 SER C O 1
ATOM 9381 N N . GLU C 1 138 ? -380.980 14.870 -205.348 1.00 52.11 135 GLU C N 1
ATOM 9382 C CA . GLU C 1 138 ? -381.594 16.087 -205.879 1.00 60.32 135 GLU C CA 1
ATOM 9383 C C . GLU C 1 138 ? -381.799 16.110 -207.399 1.00 65.63 135 GLU C C 1
ATOM 9384 O O . GLU C 1 138 ? -382.667 16.834 -207.887 1.00 58.99 135 GLU C O 1
ATOM 9390 N N . ASN C 1 139 ? -381.013 15.338 -208.146 1.00 73.57 136 ASN C N 1
ATOM 9391 C CA . ASN C 1 139 ? -381.161 15.297 -209.605 1.00 71.89 136 ASN C CA 1
ATOM 9392 C C . ASN C 1 139 ? -382.351 14.446 -210.027 1.00 65.14 136 ASN C C 1
ATOM 9393 O O . ASN C 1 139 ? -382.590 14.245 -211.217 1.00 67.40 136 ASN C O 1
ATOM 9398 N N . GLY C 1 140 ? -383.088 13.941 -209.044 1.00 53.50 137 GLY C N 1
ATOM 9399 C CA . GLY C 1 140 ? -384.260 13.130 -209.304 1.00 51.72 137 GLY C CA 1
ATOM 9400 C C . GLY C 1 140 ? -383.915 11.688 -209.606 1.00 48.27 137 GLY C C 1
ATOM 9401 O O . GLY C 1 140 ? -384.796 10.832 -209.636 1.00 51.89 137 GLY C O 1
ATOM 9402 N N . GLY C 1 141 ? -382.636 11.412 -209.826 1.00 57.85 138 GLY C N 1
ATOM 9403 C CA . GLY C 1 141 ? -382.209 10.067 -210.149 1.00 60.93 138 GLY C CA 1
ATOM 9404 C C . GLY C 1 141 ? -381.823 9.283 -208.916 1.00 58.61 138 GLY C C 1
ATOM 9405 O O . GLY C 1 141 ? -381.767 9.837 -207.818 1.00 62.53 138 GLY C O 1
ATOM 9406 N N . PRO C 1 142 ? -381.567 7.979 -209.088 1.00 54.96 139 PRO C N 1
ATOM 9407 C CA . PRO C 1 142 ? -381.075 7.156 -207.981 1.00 54.39 139 PRO C CA 1
ATOM 9408 C C . PRO C 1 142 ? -379.786 7.723 -207.392 1.00 56.73 139 PRO C C 1
ATOM 9409 O O . PRO C 1 142 ? -379.028 8.392 -208.098 1.00 59.04 139 PRO C O 1
ATOM 9413 N N . ALA C 1 143 ? -379.555 7.462 -206.110 1.00 58.91 140 ALA C N 1
ATOM 9414 C CA . ALA C 1 143 ? -378.386 7.985 -205.418 1.00 53.51 140 ALA C CA 1
ATOM 9415 C C . ALA C 1 143 ? -377.113 7.378 -205.998 1.00 67.11 140 ALA C C 1
ATOM 9416 O O . ALA C 1 143 ? -377.092 6.196 -206.342 1.00 62.61 140 ALA C O 1
ATOM 9418 N N . PRO C 1 144 ? -376.048 8.188 -206.123 1.00 76.66 141 PRO C N 1
ATOM 9419 C CA . PRO C 1 144 ? -374.753 7.663 -206.574 1.00 74.17 141 PRO C CA 1
ATOM 9420 C C . PRO C 1 144 ? -374.199 6.560 -205.669 1.00 81.48 141 PRO C C 1
ATOM 9421 O O . PRO C 1 144 ? -374.827 6.196 -204.676 1.00 82.22 141 PRO C O 1
ATOM 9425 N N . GLU C 1 145 ? -373.023 6.044 -206.010 1.00 103.33 142 GLU C N 1
ATOM 9426 C CA . GLU C 1 145 ? -372.447 4.905 -205.302 1.00 106.97 142 GLU C CA 1
ATOM 9427 C C . GLU C 1 145 ? -371.971 5.264 -203.896 1.00 104.75 142 GLU C C 1
ATOM 9428 O O . GLU C 1 145 ? -372.067 4.449 -202.979 1.00 105.59 142 GLU C O 1
ATOM 9434 N N . LYS C 1 146 ? -371.460 6.480 -203.730 1.00 87.27 143 LYS C N 1
ATOM 9435 C CA . LYS C 1 146 ? -370.955 6.922 -202.433 1.00 79.58 143 LYS C CA 1
ATOM 9436 C C . LYS C 1 146 ? -372.075 6.874 -201.403 1.00 82.55 143 LYS C C 1
ATOM 9437 O O . LYS C 1 146 ? -371.924 6.286 -200.332 1.00 81.12 143 LYS C O 1
ATOM 9443 N N . LEU C 1 147 ? -373.197 7.501 -201.741 1.00 82.69 144 LEU C N 1
ATOM 9444 C CA . LEU C 1 147 ? -374.356 7.532 -200.863 1.00 75.80 144 LEU C CA 1
ATOM 9445 C C . LEU C 1 147 ? -374.805 6.122 -200.514 1.00 76.66 144 LEU C C 1
ATOM 9446 O O . LEU C 1 147 ? -374.861 5.762 -199.342 1.00 79.74 144 LEU C O 1
ATOM 9451 N N . THR C 1 148 ? -375.100 5.327 -201.539 1.00 75.94 145 THR C N 1
ATOM 9452 C CA . THR C 1 148 ? -375.633 3.978 -201.354 1.00 77.89 145 THR C CA 1
ATOM 9453 C C . THR C 1 148 ? -374.766 3.142 -200.411 1.00 78.79 145 THR C C 1
ATOM 9454 O O . THR C 1 148 ? -375.285 2.413 -199.564 1.00 67.19 145 THR C O 1
ATOM 9458 N N . SER C 1 149 ? -373.449 3.259 -200.554 1.00 86.18 146 SER C N 1
ATOM 9459 C CA . SER C 1 149 ? -372.524 2.528 -199.697 1.00 77.77 146 SER C CA 1
ATOM 9460 C C . SER C 1 149 ? -372.629 3.056 -198.280 1.00 76.14 146 SER C C 1
ATOM 9461 O O . SER C 1 149 ? -372.543 2.297 -197.315 1.00 79.06 146 SER C O 1
ATOM 9464 N N . GLN C 1 150 ? -372.819 4.364 -198.159 1.00 71.21 147 GLN C N 1
ATOM 9465 C CA . GLN C 1 150 ? -372.992 4.975 -196.851 1.00 80.13 147 GLN C CA 1
ATOM 9466 C C . GLN C 1 150 ? -374.307 4.537 -196.218 1.00 87.99 147 GLN C C 1
ATOM 9467 O O . GLN C 1 150 ? -374.400 4.428 -194.999 1.00 92.46 147 GLN C O 1
ATOM 9473 N N . ILE C 1 151 ? -375.322 4.288 -197.041 1.00 86.97 148 ILE C N 1
ATOM 9474 C CA . ILE C 1 151 ? -376.612 3.844 -196.522 1.00 84.54 148 ILE C CA 1
ATOM 9475 C C . ILE C 1 151 ? -376.471 2.513 -195.797 1.00 87.59 148 ILE C C 1
ATOM 9476 O O . ILE C 1 151 ? -376.844 2.384 -194.632 1.00 88.70 148 ILE C O 1
ATOM 9481 N N . TYR C 1 152 ? -375.939 1.524 -196.506 1.00 86.48 149 TYR C N 1
ATOM 9482 C CA . TYR C 1 152 ? -375.733 0.196 -195.949 1.00 87.31 149 TYR C CA 1
ATOM 9483 C C . TYR C 1 152 ? -374.831 0.255 -194.728 1.00 92.17 149 TYR C C 1
ATOM 9484 O O . TYR C 1 152 ? -375.083 -0.417 -193.734 1.00 85.11 149 TYR C O 1
ATOM 9493 N N . GLU C 1 153 ? -373.778 1.061 -194.816 1.00 107.38 150 GLU C N 1
ATOM 9494 C CA . GLU C 1 153 ? -372.863 1.246 -193.698 1.00 115.83 150 GLU C CA 1
ATOM 9495 C C . GLU C 1 153 ? -373.623 1.706 -192.461 1.00 115.30 150 GLU C C 1
ATOM 9496 O O . GLU C 1 153 ? -373.557 1.073 -191.409 1.00 125.45 150 GLU C O 1
ATOM 9502 N N . GLU C 1 154 ? -374.353 2.806 -192.599 1.00 104.15 151 GLU C N 1
ATOM 9503 C CA . GLU C 1 154 ? -375.068 3.396 -191.475 1.00 99.98 151 GLU C CA 1
ATOM 9504 C C . GLU C 1 154 ? -376.231 2.511 -191.036 1.00 106.60 151 GLU C C 1
ATOM 9505 O O . GLU C 1 154 ? -376.702 2.614 -189.904 1.00 114.70 151 GLU C O 1
ATOM 9511 N N . THR C 1 155 ? -376.691 1.648 -191.937 1.00 109.78 152 THR C N 1
ATOM 9512 C CA . THR C 1 155 ? -377.730 0.675 -191.609 1.00 108.92 152 THR C CA 1
ATOM 9513 C C . THR C 1 155 ? -377.163 -0.382 -190.666 1.00 113.86 152 THR C C 1
ATOM 9514 O O . THR C 1 155 ? -377.898 -1.005 -189.898 1.00 107.42 152 THR C O 1
ATOM 9518 N N . VAL C 1 156 ? -375.850 -0.579 -190.735 1.00 124.13 153 VAL C N 1
ATOM 9519 C CA . VAL C 1 156 ? -375.158 -1.509 -189.846 1.00 131.25 153 VAL C CA 1
ATOM 9520 C C . VAL C 1 156 ? -374.783 -0.833 -188.525 1.00 131.68 153 VAL C C 1
ATOM 9521 O O . VAL C 1 156 ? -374.818 -1.463 -187.468 1.00 134.90 153 VAL C O 1
ATOM 9525 N N . LYS C 1 157 ? -374.425 0.447 -188.594 1.00 126.51 154 LYS C N 1
ATOM 9526 C CA . LYS C 1 157 ? -373.942 1.185 -187.426 1.00 123.35 154 LYS C CA 1
ATOM 9527 C C . LYS C 1 157 ? -375.059 1.688 -186.516 1.00 123.45 154 LYS C C 1
ATOM 9528 O O . LYS C 1 157 ? -374.794 2.114 -185.390 1.00 127.66 154 LYS C O 1
ATOM 9534 N N . ILE C 1 158 ? -376.299 1.653 -186.997 1.00 122.99 155 ILE C N 1
ATOM 9535 C CA . ILE C 1 158 ? -377.399 2.292 -186.279 1.00 113.27 155 ILE C CA 1
ATOM 9536 C C . ILE C 1 158 ? -377.782 1.517 -185.022 1.00 114.08 155 ILE C C 1
ATOM 9537 O O . ILE C 1 158 ? -377.928 0.295 -185.048 1.00 113.33 155 ILE C O 1
ATOM 9542 N N . THR C 1 159 ? -377.938 2.246 -183.922 1.00 113.54 156 THR C N 1
ATOM 9543 C CA . THR C 1 159 ? -378.252 1.644 -182.633 1.00 106.28 156 THR C CA 1
ATOM 9544 C C . THR C 1 159 ? -379.613 2.112 -182.131 1.00 101.59 156 THR C C 1
ATOM 9545 O O . THR C 1 159 ? -380.229 1.464 -181.285 1.00 103.99 156 THR C O 1
ATOM 9549 N N . HIS C 1 160 ? -380.072 3.244 -182.656 1.00 95.31 157 HIS C N 1
ATOM 9550 C CA . HIS C 1 160 ? -381.372 3.791 -182.293 1.00 81.91 157 HIS C CA 1
ATOM 9551 C C . HIS C 1 160 ? -381.959 4.605 -183.440 1.00 78.07 157 HIS C C 1
ATOM 9552 O O . HIS C 1 160 ? -381.240 5.036 -184.340 1.00 75.94 157 HIS C O 1
ATOM 9559 N N . ILE C 1 161 ? -383.269 4.816 -183.390 1.00 78.84 158 ILE C N 1
ATOM 9560 C CA . ILE C 1 161 ? -383.979 5.544 -184.434 1.00 75.61 158 ILE C CA 1
ATOM 9561 C C . ILE C 1 161 ? -384.540 6.848 -183.873 1.00 74.94 158 ILE C C 1
ATOM 9562 O O . ILE C 1 161 ? -384.955 6.901 -182.716 1.00 77.47 158 ILE C O 1
ATOM 9567 N N . LYS C 1 162 ? -384.543 7.895 -184.695 1.00 71.78 159 LYS C N 1
ATOM 9568 C CA . LYS C 1 162 ? -385.144 9.173 -184.319 1.00 70.47 159 LYS C CA 1
ATOM 9569 C C . LYS C 1 162 ? -386.577 9.256 -184.844 1.00 65.46 159 LYS C C 1
ATOM 9570 O O . LYS C 1 162 ? -386.794 9.343 -186.050 1.00 71.20 159 LYS C O 1
ATOM 9576 N N . MET C 1 163 ? -387.546 9.238 -183.931 1.00 68.46 160 MET C N 1
ATOM 9577 C CA . MET C 1 163 ? -388.960 9.160 -184.293 1.00 66.32 160 MET C CA 1
ATOM 9578 C C . MET C 1 163 ? -389.665 10.482 -184.016 1.00 74.80 160 MET C C 1
ATOM 9579 O O . MET C 1 163 ? -389.050 11.435 -183.534 1.00 84.29 160 MET C O 1
ATOM 9584 N N . ALA C 1 164 ? -390.959 10.524 -184.317 1.00 75.72 161 ALA C N 1
ATOM 9585 C CA . ALA C 1 164 ? -391.799 11.677 -184.010 1.00 75.54 161 ALA C CA 1
ATOM 9586 C C . ALA C 1 164 ? -393.152 11.206 -183.476 1.00 83.82 161 ALA C C 1
ATOM 9587 O O . ALA C 1 164 ? -394.148 11.222 -184.195 1.00 94.58 161 ALA C O 1
ATOM 9589 N N . PRO C 1 165 ? -393.182 10.775 -182.206 1.00 83.11 162 PRO C N 1
ATOM 9590 C CA . PRO C 1 165 ? -394.345 10.218 -181.505 1.00 96.54 162 PRO C CA 1
ATOM 9591 C C . PRO C 1 165 ? -395.657 11.013 -181.610 1.00 102.93 162 PRO C C 1
ATOM 9592 O O . PRO C 1 165 ? -396.719 10.400 -181.718 1.00 90.61 162 PRO C O 1
ATOM 9596 N N . THR C 1 166 ? -395.584 12.341 -181.597 1.00 150.55 163 THR C N 1
ATOM 9597 C CA . THR C 1 166 ? -396.783 13.176 -181.480 1.00 154.70 163 THR C CA 1
ATOM 9598 C C . THR C 1 166 ? -397.407 13.500 -182.837 1.00 149.84 163 THR C C 1
ATOM 9599 O O . THR C 1 166 ? -398.499 14.065 -182.903 1.00 152.91 163 THR C O 1
ATOM 9603 N N . LEU C 1 167 ? -396.713 13.141 -183.912 1.00 96.80 164 LEU C N 1
ATOM 9604 C CA . LEU C 1 167 ? -397.212 13.363 -185.264 1.00 74.79 164 LEU C CA 1
ATOM 9605 C C . LEU C 1 167 ? -398.418 12.456 -185.512 1.00 74.56 164 LEU C C 1
ATOM 9606 O O . LEU C 1 167 ? -398.337 11.249 -185.291 1.00 73.53 164 LEU C O 1
ATOM 9611 N N . PRO C 1 168 ? -399.554 13.034 -185.941 1.00 77.76 165 PRO C N 1
ATOM 9612 C CA . PRO C 1 168 ? -400.740 12.204 -186.176 1.00 82.38 165 PRO C CA 1
ATOM 9613 C C . PRO C 1 168 ? -400.768 11.526 -187.540 1.00 79.23 165 PRO C C 1
ATOM 9614 O O . PRO C 1 168 ? -400.433 12.139 -188.554 1.00 48.06 165 PRO C O 1
ATOM 9618 N N . GLU C 1 169 ? -401.171 10.259 -187.539 1.00 157.34 166 GLU C N 1
ATOM 9619 C CA . GLU C 1 169 ? -401.346 9.488 -188.765 1.00 156.17 166 GLU C CA 1
ATOM 9620 C C . GLU C 1 169 ? -402.112 10.282 -189.818 1.00 155.71 166 GLU C C 1
ATOM 9621 O O . GLU C 1 169 ? -403.332 10.403 -189.765 1.00 160.95 166 GLU C O 1
ATOM 9627 N N . VAL C 1 170 ? -401.361 10.829 -190.770 1.00 81.63 167 VAL C N 1
ATOM 9628 C CA . VAL C 1 170 ? -401.901 11.705 -191.807 1.00 63.41 167 VAL C CA 1
ATOM 9629 C C . VAL C 1 170 ? -402.825 10.982 -192.790 1.00 53.01 167 VAL C C 1
ATOM 9630 O O . VAL C 1 170 ? -402.691 9.780 -193.011 1.00 66.80 167 VAL C O 1
ATOM 9634 N N . ASP C 1 171 ? -403.762 11.728 -193.375 1.00 58.84 168 ASP C N 1
ATOM 9635 C CA . ASP C 1 171 ? -404.641 11.220 -194.431 1.00 62.21 168 ASP C CA 1
ATOM 9636 C C . ASP C 1 171 ? -403.917 11.293 -195.775 1.00 59.84 168 ASP C C 1
ATOM 9637 O O . ASP C 1 171 ? -403.777 12.371 -196.343 1.00 50.98 168 ASP C O 1
ATOM 9642 N N . ILE C 1 172 ? -403.475 10.144 -196.279 1.00 64.75 169 ILE C N 1
ATOM 9643 C CA . ILE C 1 172 ? -402.698 10.076 -197.517 1.00 51.23 169 ILE C CA 1
ATOM 9644 C C . ILE C 1 172 ? -403.615 10.091 -198.737 1.00 54.07 169 ILE C C 1
ATOM 9645 O O . ILE C 1 172 ? -403.155 10.150 -199.882 1.00 44.91 169 ILE C O 1
ATOM 9650 N N . HIS C 1 173 ? -404.917 10.049 -198.477 1.00 60.38 170 HIS C N 1
ATOM 9651 C CA . HIS C 1 173 ? -405.914 9.806 -199.509 1.00 56.84 170 HIS C CA 1
ATOM 9652 C C . HIS C 1 173 ? -406.753 11.044 -199.838 1.00 70.46 170 HIS C C 1
ATOM 9653 O O . HIS C 1 173 ? -407.559 11.025 -200.771 1.00 73.36 170 HIS C O 1
ATOM 9660 N N . THR C 1 174 ? -406.557 12.112 -199.068 1.00 62.88 171 THR C N 1
ATOM 9661 C CA . THR C 1 174 ? -407.174 13.404 -199.344 1.00 58.39 171 THR C CA 1
ATOM 9662 C C . THR C 1 174 ? -406.099 14.413 -199.683 1.00 54.38 171 THR C C 1
ATOM 9663 O O . THR C 1 174 ? -405.258 14.734 -198.845 1.00 60.74 171 THR C O 1
ATOM 9667 N N . LEU C 1 175 ? -406.129 14.913 -200.911 1.00 60.34 172 LEU C N 1
ATOM 9668 C CA . LEU C 1 175 ? -405.133 15.867 -201.364 1.00 61.56 172 LEU C CA 1
ATOM 9669 C C . LEU C 1 175 ? -405.177 17.136 -200.518 1.00 65.42 172 LEU C C 1
ATOM 9670 O O . LEU C 1 175 ? -406.232 17.525 -200.017 1.00 68.03 172 LEU C O 1
ATOM 9675 N N . GLY C 1 176 ? -404.018 17.764 -200.360 1.00 78.04 173 GLY C N 1
ATOM 9676 C CA . GLY C 1 176 ? -403.891 18.971 -199.566 1.00 84.61 173 GLY C CA 1
ATOM 9677 C C . GLY C 1 176 ? -402.627 18.946 -198.735 1.00 81.23 173 GLY C C 1
ATOM 9678 O O . GLY C 1 176 ? -401.960 17.916 -198.634 1.00 82.81 173 GLY C O 1
ATOM 9679 N N . THR C 1 177 ? -402.296 20.090 -198.146 1.00 66.75 174 THR C N 1
ATOM 9680 C CA . THR C 1 177 ? -401.137 20.201 -197.272 1.00 65.50 174 THR C CA 1
ATOM 9681 C C . THR C 1 177 ? -401.560 20.082 -195.813 1.00 67.98 174 THR C C 1
ATOM 9682 O O . THR C 1 177 ? -402.661 20.483 -195.438 1.00 74.72 174 THR C O 1
ATOM 9686 N N . TYR C 1 178 ? -400.676 19.518 -194.997 1.00 66.06 175 TYR C N 1
ATOM 9687 C CA . TYR C 1 178 ? -400.933 19.343 -193.577 1.00 64.31 175 TYR C CA 1
ATOM 9688 C C . TYR C 1 178 ? -399.755 19.856 -192.769 1.00 70.99 175 TYR C C 1
ATOM 9689 O O . TYR C 1 178 ? -398.694 19.236 -192.749 1.00 73.52 175 TYR C O 1
ATOM 9698 N N . THR C 1 179 ? -399.951 20.991 -192.108 1.00 71.60 176 THR C N 1
ATOM 9699 C CA . THR C 1 179 ? -398.953 21.525 -191.196 1.00 68.92 176 THR C CA 1
ATOM 9700 C C . THR C 1 179 ? -399.350 21.171 -189.774 1.00 69.96 176 THR C C 1
ATOM 9701 O O . THR C 1 179 ? -400.531 21.001 -189.474 1.00 69.99 176 THR C O 1
ATOM 9705 N N . PHE C 1 180 ? -398.355 21.058 -188.902 1.00 82.84 177 PHE C N 1
ATOM 9706 C CA . PHE C 1 180 ? -398.586 20.663 -187.521 1.00 93.90 177 PHE C CA 1
ATOM 9707 C C . PHE C 1 180 ? -397.930 21.621 -186.538 1.00 102.76 177 PHE C C 1
ATOM 9708 O O . PHE C 1 180 ? -396.934 22.277 -186.846 1.00 94.99 177 PHE C O 1
ATOM 9716 N N . ASP C 1 181 ? -398.503 21.674 -185.344 1.00 138.64 178 ASP C N 1
ATOM 9717 C CA . ASP C 1 181 ? -398.109 22.625 -184.321 1.00 148.35 178 ASP C CA 1
ATOM 9718 C C . ASP C 1 181 ? -398.392 21.989 -182.966 1.00 158.46 178 ASP C C 1
ATOM 9719 O O . ASP C 1 181 ? -399.403 21.303 -182.839 1.00 156.00 178 ASP C O 1
ATOM 9724 N N . ASP C 1 182 ? -397.532 22.180 -181.962 1.00 184.65 179 ASP C N 1
ATOM 9725 C CA . ASP C 1 182 ? -396.284 22.934 -182.076 1.00 187.13 179 ASP C CA 1
ATOM 9726 C C . ASP C 1 182 ? -395.237 22.085 -182.777 1.00 180.52 179 ASP C C 1
ATOM 9727 O O . ASP C 1 182 ? -394.836 21.035 -182.276 1.00 181.58 179 ASP C O 1
ATOM 9732 N N . TYR C 1 183 ? -394.795 22.550 -183.939 1.00 128.92 180 TYR C N 1
ATOM 9733 C CA . TYR C 1 183 ? -393.909 21.767 -184.781 1.00 105.90 180 TYR C CA 1
ATOM 9734 C C . TYR C 1 183 ? -393.189 22.646 -185.789 1.00 101.94 180 TYR C C 1
ATOM 9735 O O . TYR C 1 183 ? -393.205 23.872 -185.687 1.00 107.61 180 TYR C O 1
ATOM 9744 N N . ASN C 1 184 ? -392.545 22.004 -186.756 1.00 88.98 181 ASN C N 1
ATOM 9745 C CA . ASN C 1 184 ? -392.034 22.694 -187.924 1.00 75.96 181 ASN C CA 1
ATOM 9746 C C . ASN C 1 184 ? -392.044 21.727 -189.095 1.00 70.98 181 ASN C C 1
ATOM 9747 O O . ASN C 1 184 ? -391.123 21.702 -189.899 1.00 80.15 181 ASN C O 1
ATOM 9752 N N . PHE C 1 185 ? -393.100 20.925 -189.171 1.00 75.92 182 PHE C N 1
ATOM 9753 C CA . PHE C 1 185 ? -393.218 19.884 -190.182 1.00 70.98 182 PHE C CA 1
ATOM 9754 C C . PHE C 1 185 ? -394.470 20.088 -191.026 1.00 68.23 182 PHE C C 1
ATOM 9755 O O . PHE C 1 185 ? -395.454 20.650 -190.555 1.00 74.27 182 PHE C O 1
ATOM 9763 N N . GLN C 1 186 ? -394.431 19.620 -192.269 1.00 60.88 183 GLN C N 1
ATOM 9764 C CA . GLN C 1 186 ? -395.531 19.842 -193.196 1.00 54.53 183 GLN C CA 1
ATOM 9765 C C . GLN C 1 186 ? -395.685 18.699 -194.189 1.00 50.99 183 GLN C C 1
ATOM 9766 O O . GLN C 1 186 ? -394.778 18.417 -194.961 1.00 60.60 183 GLN C O 1
ATOM 9772 N N . VAL C 1 187 ? -396.844 18.051 -194.180 1.00 49.88 184 VAL C N 1
ATOM 9773 C CA . VAL C 1 187 ? -397.108 16.955 -195.106 1.00 52.35 184 VAL C CA 1
ATOM 9774 C C . VAL C 1 187 ? -398.055 17.390 -196.217 1.00 55.56 184 VAL C C 1
ATOM 9775 O O . VAL C 1 187 ? -399.185 17.795 -195.954 1.00 64.32 184 VAL C O 1
ATOM 9779 N N . GLU C 1 188 ? -397.585 17.292 -197.456 1.00 45.58 185 GLU C N 1
ATOM 9780 C CA . GLU C 1 188 ? -398.367 17.694 -198.617 1.00 48.37 185 GLU C CA 1
ATOM 9781 C C . GLU C 1 188 ? -398.732 16.503 -199.476 1.00 49.15 185 GLU C C 1
ATOM 9782 O O . GLU C 1 188 ? -397.985 16.122 -200.374 1.00 52.02 185 GLU C O 1
ATOM 9788 N N . VAL C 1 189 ? -399.887 15.913 -199.206 1.00 56.39 186 VAL C N 1
ATOM 9789 C CA . VAL C 1 189 ? -400.391 14.879 -200.083 1.00 52.84 186 VAL C CA 1
ATOM 9790 C C . VAL C 1 189 ? -400.599 15.522 -201.439 1.00 51.13 186 VAL C C 1
ATOM 9791 O O . VAL C 1 189 ? -401.381 16.459 -201.576 1.00 56.27 186 VAL C O 1
ATOM 9795 N N . VAL C 1 190 ? -399.877 15.022 -202.431 1.00 50.18 187 VAL C N 1
ATOM 9796 C CA . VAL C 1 190 ? -399.884 15.611 -203.757 1.00 53.47 187 VAL C CA 1
ATOM 9797 C C . VAL C 1 190 ? -400.546 14.634 -204.713 1.00 54.09 187 VAL C C 1
ATOM 9798 O O . VAL C 1 190 ? -400.444 13.418 -204.547 1.00 48.54 187 VAL C O 1
ATOM 9802 N N . ASP C 1 191 ? -401.271 15.174 -205.685 1.00 66.29 188 ASP C N 1
ATOM 9803 C CA . ASP C 1 191 ? -401.839 14.354 -206.745 1.00 67.04 188 ASP C CA 1
ATOM 9804 C C . ASP C 1 191 ? -400.730 13.624 -207.474 1.00 68.13 188 ASP C C 1
ATOM 9805 O O . ASP C 1 191 ? -399.947 14.216 -208.216 1.00 62.34 188 ASP C O 1
ATOM 9810 N N . SER C 1 192 ? -400.703 12.317 -207.275 1.00 79.87 189 SER C N 1
ATOM 9811 C CA . SER C 1 192 ? -399.574 11.505 -207.679 1.00 82.88 189 SER C CA 1
ATOM 9812 C C . SER C 1 192 ? -399.444 11.374 -209.188 1.00 83.28 189 SER C C 1
ATOM 9813 O O . SER C 1 192 ? -398.490 10.777 -209.685 1.00 84.96 189 SER C O 1
ATOM 9816 N N . LEU C 1 193 ? -400.390 11.954 -209.915 1.00 66.47 190 LEU C N 1
ATOM 9817 C CA . LEU C 1 193 ? -400.571 11.615 -211.312 1.00 54.37 190 LEU C CA 1
ATOM 9818 C C . LEU C 1 193 ? -400.504 12.802 -212.260 1.00 51.51 190 LEU C C 1
ATOM 9819 O O . LEU C 1 193 ? -399.794 12.761 -213.262 1.00 55.55 190 LEU C O 1
ATOM 9824 N N . ALA C 1 194 ? -401.277 13.837 -211.951 1.00 49.18 191 ALA C N 1
ATOM 9825 C CA . ALA C 1 194 ? -401.515 14.953 -212.863 1.00 50.91 191 ALA C CA 1
ATOM 9826 C C . ALA C 1 194 ? -400.244 15.488 -213.519 1.00 59.70 191 ALA C C 1
ATOM 9827 O O . ALA C 1 194 ? -400.224 15.760 -214.721 1.00 59.16 191 ALA C O 1
ATOM 9829 N N . ASP C 1 195 ? -399.185 15.620 -212.728 1.00 66.55 192 ASP C N 1
ATOM 9830 C CA . ASP C 1 195 ? -397.940 16.217 -213.195 1.00 71.42 192 ASP C CA 1
ATOM 9831 C C . ASP C 1 195 ? -397.304 15.341 -214.269 1.00 66.95 192 ASP C C 1
ATOM 9832 O O . ASP C 1 195 ? -396.805 15.837 -215.281 1.00 71.72 192 ASP C O 1
ATOM 9837 N N . TYR C 1 196 ? -397.339 14.033 -214.042 1.00 54.31 193 TYR C N 1
ATOM 9838 C CA . TYR C 1 196 ? -396.763 13.066 -214.967 1.00 50.22 193 TYR C CA 1
ATOM 9839 C C . TYR C 1 196 ? -397.450 13.147 -216.327 1.00 65.33 193 TYR C C 1
ATOM 9840 O O . TYR C 1 196 ? -396.790 13.271 -217.360 1.00 64.98 193 TYR C O 1
ATOM 9849 N N . ALA C 1 197 ? -398.779 13.097 -216.309 1.00 72.62 194 ALA C N 1
ATOM 9850 C CA . ALA C 1 197 ? -399.585 13.079 -217.526 1.00 56.89 194 ALA C CA 1
ATOM 9851 C C . ALA C 1 197 ? -399.430 14.380 -218.298 1.00 65.85 194 ALA C C 1
ATOM 9852 O O . ALA C 1 197 ? -399.515 14.399 -219.527 1.00 68.57 194 ALA C O 1
ATOM 9854 N N . ALA C 1 198 ? -399.208 15.466 -217.568 1.00 66.46 195 ALA C N 1
ATOM 9855 C CA . ALA C 1 198 ? -399.006 16.767 -218.185 1.00 77.03 195 ALA C CA 1
ATOM 9856 C C . ALA C 1 198 ? -397.728 16.738 -219.004 1.00 78.23 195 ALA C C 1
ATOM 9857 O O . ALA C 1 198 ? -397.696 17.201 -220.145 1.00 72.98 195 ALA C O 1
ATOM 9859 N N . TYR C 1 199 ? -396.677 16.181 -218.413 1.00 86.86 196 TYR C N 1
ATOM 9860 C CA . TYR C 1 199 ? -395.391 16.086 -219.086 1.00 91.00 196 TYR C CA 1
ATOM 9861 C C . TYR C 1 199 ? -395.523 15.294 -220.382 1.00 91.54 196 TYR C C 1
ATOM 9862 O O . TYR C 1 199 ? -394.976 15.683 -221.411 1.00 95.89 196 TYR C O 1
ATOM 9871 N N . MET C 1 200 ? -396.263 14.193 -220.339 1.00 79.48 197 MET C N 1
ATOM 9872 C CA . MET C 1 200 ? -396.385 13.335 -221.507 1.00 72.88 197 MET C CA 1
ATOM 9873 C C . MET C 1 200 ? -397.094 14.044 -222.655 1.00 71.10 197 MET C C 1
ATOM 9874 O O . MET C 1 200 ? -396.788 13.807 -223.824 1.00 62.42 197 MET C O 1
ATOM 9879 N N . GLN C 1 201 ? -398.026 14.927 -222.326 1.00 83.68 198 GLN C N 1
ATOM 9880 C CA . GLN C 1 201 ? -398.690 15.711 -223.352 1.00 91.69 198 GLN C CA 1
ATOM 9881 C C . GLN C 1 201 ? -397.700 16.731 -223.897 1.00 92.53 198 GLN C C 1
ATOM 9882 O O . GLN C 1 201 ? -397.813 17.181 -225.039 1.00 95.56 198 GLN C O 1
ATOM 9888 N N . GLU C 1 202 ? -396.719 17.077 -223.070 1.00 78.36 199 GLU C N 1
ATOM 9889 C CA . GLU C 1 202 ? -395.699 18.050 -223.442 1.00 84.89 199 GLU C CA 1
ATOM 9890 C C . GLU C 1 202 ? -394.553 17.384 -224.200 1.00 73.49 199 GLU C C 1
ATOM 9891 O O . GLU C 1 202 ? -393.781 18.055 -224.879 1.00 76.10 199 GLU C O 1
ATOM 9897 N N . VAL C 1 203 ? -394.455 16.063 -224.096 1.00 68.25 200 VAL C N 1
ATOM 9898 C CA . VAL C 1 203 ? -393.382 15.324 -224.754 1.00 72.04 200 VAL C CA 1
ATOM 9899 C C . VAL C 1 203 ? -393.831 14.821 -226.121 1.00 71.56 200 VAL C C 1
ATOM 9900 O O . VAL C 1 203 ? -393.048 14.818 -227.071 1.00 71.96 200 VAL C O 1
ATOM 9904 N N . PHE C 1 204 ? -395.092 14.406 -226.218 1.00 71.27 201 PHE C N 1
ATOM 9905 C CA . PHE C 1 204 ? -395.609 13.814 -227.449 1.00 72.69 201 PHE C CA 1
ATOM 9906 C C . PHE C 1 204 ? -396.757 14.631 -228.035 1.00 78.56 201 PHE C C 1
ATOM 9907 O O . PHE C 1 204 ? -397.388 15.432 -227.344 1.00 73.36 201 PHE C O 1
ATOM 9915 N N . ASP C 1 205 ? -397.001 14.427 -229.327 1.00 87.28 202 ASP C N 1
ATOM 9916 C CA . ASP C 1 205 ? -398.118 15.054 -230.022 1.00 85.41 202 ASP C CA 1
ATOM 9917 C C . ASP C 1 205 ? -399.372 14.220 -229.815 1.00 86.15 202 ASP C C 1
ATOM 9918 O O . ASP C 1 205 ? -399.715 13.376 -230.645 1.00 86.62 202 ASP C O 1
ATOM 9923 N N . PHE C 1 206 ? -400.053 14.472 -228.702 1.00 85.83 203 PHE C N 1
ATOM 9924 C CA . PHE C 1 206 ? -401.199 13.673 -228.288 1.00 80.29 203 PHE C CA 1
ATOM 9925 C C . PHE C 1 206 ? -402.270 13.584 -229.367 1.00 83.41 203 PHE C C 1
ATOM 9926 O O . PHE C 1 206 ? -402.961 12.572 -229.469 1.00 85.56 203 PHE C O 1
ATOM 9934 N N . GLU C 1 207 ? -402.416 14.630 -230.172 1.00 110.77 204 GLU C N 1
ATOM 9935 C CA . GLU C 1 207 ? -403.406 14.597 -231.236 1.00 113.04 204 GLU C CA 1
ATOM 9936 C C . GLU C 1 207 ? -403.079 13.467 -232.212 1.00 113.18 204 GLU C C 1
ATOM 9937 O O . GLU C 1 207 ? -403.969 12.739 -232.653 1.00 115.92 204 GLU C O 1
ATOM 9943 N N . ALA C 1 208 ? -401.796 13.311 -232.524 1.00 90.83 205 ALA C N 1
ATOM 9944 C CA . ALA C 1 208 ? -401.354 12.266 -233.438 1.00 76.58 205 ALA C CA 1
ATOM 9945 C C . ALA C 1 208 ? -401.608 10.898 -232.835 1.00 77.42 205 ALA C C 1
ATOM 9946 O O . ALA C 1 208 ? -402.071 9.982 -233.511 1.00 85.86 205 ALA C O 1
ATOM 9948 N N . ILE C 1 209 ? -401.299 10.769 -231.551 1.00 74.96 206 ILE C N 1
ATOM 9949 C CA . ILE C 1 209 ? -401.486 9.511 -230.850 1.00 70.21 206 ILE C CA 1
ATOM 9950 C C . ILE C 1 209 ? -402.973 9.219 -230.727 1.00 73.57 206 ILE C C 1
ATOM 9951 O O . ILE C 1 209 ? -403.402 8.073 -230.848 1.00 74.20 206 ILE C O 1
ATOM 9956 N N . ARG C 1 210 ? -403.755 10.267 -230.500 1.00 82.35 207 ARG C N 1
ATOM 9957 C CA . ARG C 1 210 ? -405.199 10.140 -230.380 1.00 75.63 207 ARG C CA 1
ATOM 9958 C C . ARG C 1 210 ? -405.802 9.676 -231.699 1.00 76.59 207 ARG C C 1
ATOM 9959 O O . ARG C 1 210 ? -406.724 8.861 -231.719 1.00 74.29 207 ARG C O 1
ATOM 9967 N N . ALA C 1 211 ? -405.263 10.194 -232.798 1.00 75.09 208 ALA C N 1
ATOM 9968 C CA . ALA C 1 211 ? -405.710 9.812 -234.132 1.00 71.44 208 ALA C CA 1
ATOM 9969 C C . ALA C 1 211 ? -405.508 8.326 -234.365 1.00 73.55 208 ALA C C 1
ATOM 9970 O O . ALA C 1 211 ? -406.248 7.699 -235.120 1.00 89.39 208 ALA C O 1
ATOM 9972 N N . LEU C 1 212 ? -404.497 7.766 -233.717 1.00 73.67 209 LEU C N 1
ATOM 9973 C CA . LEU C 1 212 ? -404.214 6.349 -233.849 1.00 71.93 209 LEU C CA 1
ATOM 9974 C C . LEU C 1 212 ? -405.270 5.523 -233.128 1.00 83.24 209 LEU C C 1
ATOM 9975 O O . LEU C 1 212 ? -405.801 4.564 -233.683 1.00 88.37 209 LEU C O 1
ATOM 9980 N N . VAL C 1 213 ? -405.578 5.905 -231.892 1.00 85.16 210 VAL C N 1
ATOM 9981 C CA . VAL C 1 213 ? -406.512 5.143 -231.070 1.00 79.77 210 VAL C CA 1
ATOM 9982 C C . VAL C 1 213 ? -407.920 5.291 -231.617 1.00 80.43 210 VAL C C 1
ATOM 9983 O O . VAL C 1 213 ? -408.677 4.322 -231.673 1.00 87.12 210 VAL C O 1
ATOM 9987 N N . GLN C 1 214 ? -408.267 6.505 -232.027 1.00 74.79 211 GLN C N 1
ATOM 9988 C CA . GLN C 1 214 ? -409.604 6.776 -232.529 1.00 83.61 211 GLN C CA 1
ATOM 9989 C C . GLN C 1 214 ? -409.882 5.971 -233.790 1.00 79.20 211 GLN C C 1
ATOM 9990 O O . GLN C 1 214 ? -411.035 5.684 -234.104 1.00 86.53 211 GLN C O 1
ATOM 9996 N N . ARG C 1 215 ? -408.826 5.595 -234.502 1.00 71.32 212 ARG C N 1
ATOM 9997 C CA . ARG C 1 215 ? -408.976 4.784 -235.702 1.00 75.26 212 ARG C CA 1
ATOM 9998 C C . ARG C 1 215 ? -409.638 3.458 -235.353 1.00 77.55 212 ARG C C 1
ATOM 9999 O O . ARG C 1 215 ? -409.578 3.007 -234.209 1.00 76.46 212 ARG C O 1
ATOM 10007 N N . LEU C 1 216 ? -410.275 2.848 -236.347 1.00 106.24 213 LEU C N 1
ATOM 10008 C CA . LEU C 1 216 ? -410.996 1.593 -236.163 1.00 109.46 213 LEU C CA 1
ATOM 10009 C C . LEU C 1 216 ? -410.167 0.375 -236.566 1.00 107.79 213 LEU C C 1
ATOM 10010 O O . LEU C 1 216 ? -410.607 -0.763 -236.411 1.00 109.69 213 LEU C O 1
ATOM 10015 N N . ASP C 1 217 ? -408.974 0.622 -237.096 1.00 84.07 214 ASP C N 1
ATOM 10016 C CA . ASP C 1 217 ? -408.060 -0.444 -237.478 1.00 75.77 214 ASP C CA 1
ATOM 10017 C C . ASP C 1 217 ? -406.868 -0.451 -236.527 1.00 85.53 214 ASP C C 1
ATOM 10018 O O . ASP C 1 217 ? -405.759 -0.822 -236.913 1.00 96.28 214 ASP C O 1
ATOM 10023 N N . PHE C 1 218 ? -407.093 -0.018 -235.288 1.00 87.19 215 PHE C N 1
ATOM 10024 C CA . PHE C 1 218 ? -406.042 -0.065 -234.275 1.00 77.31 215 PHE C CA 1
ATOM 10025 C C . PHE C 1 218 ? -406.592 -0.381 -232.893 1.00 66.63 215 PHE C C 1
ATOM 10026 O O . PHE C 1 218 ? -407.150 0.477 -232.207 1.00 70.98 215 PHE C O 1
ATOM 10034 N N . LYS C 1 219 ? -406.411 -1.634 -232.498 1.00 57.97 216 LYS C N 1
ATOM 10035 C CA . LYS C 1 219 ? -406.805 -2.104 -231.185 1.00 58.94 216 LYS C CA 1
ATOM 10036 C C . LYS C 1 219 ? -405.577 -2.177 -230.294 1.00 59.85 216 LYS C C 1
ATOM 10037 O O . LYS C 1 219 ? -404.566 -2.771 -230.668 1.00 68.28 216 LYS C O 1
ATOM 10043 N N . VAL C 1 220 ? -405.674 -1.571 -229.116 1.00 61.13 217 VAL C N 1
ATOM 10044 C CA . VAL C 1 220 ? -404.555 -1.489 -228.187 1.00 53.70 217 VAL C CA 1
ATOM 10045 C C . VAL C 1 220 ? -404.792 -2.472 -227.047 1.00 51.12 217 VAL C C 1
ATOM 10046 O O . VAL C 1 220 ? -405.868 -3.054 -226.946 1.00 71.65 217 VAL C O 1
ATOM 10050 N N . HIS C 1 221 ? -403.788 -2.670 -226.200 1.00 49.75 218 HIS C N 1
ATOM 10051 C CA . HIS C 1 221 ? -403.947 -3.516 -225.024 1.00 48.98 218 HIS C CA 1
ATOM 10052 C C . HIS C 1 221 ? -402.891 -3.236 -223.963 1.00 45.73 218 HIS C C 1
ATOM 10053 O O . HIS C 1 221 ? -401.743 -3.645 -224.105 1.00 58.69 218 HIS C O 1
ATOM 10060 N N . VAL C 1 222 ? -403.288 -2.564 -222.887 1.00 43.73 219 VAL C N 1
ATOM 10061 C CA . VAL C 1 222 ? -402.359 -2.203 -221.821 1.00 42.20 219 VAL C CA 1
ATOM 10062 C C . VAL C 1 222 ? -402.577 -3.064 -220.586 1.00 49.08 219 VAL C C 1
ATOM 10063 O O . VAL C 1 222 ? -403.707 -3.259 -220.146 1.00 60.32 219 VAL C O 1
ATOM 10067 N N . ASP C 1 223 ? -401.483 -3.573 -220.034 1.00 48.76 220 ASP C N 1
ATOM 10068 C CA . ASP C 1 223 ? -401.519 -4.339 -218.798 1.00 42.81 220 ASP C CA 1
ATOM 10069 C C . ASP C 1 223 ? -400.576 -3.652 -217.820 1.00 37.84 220 ASP C C 1
ATOM 10070 O O . ASP C 1 223 ? -399.677 -2.928 -218.231 1.00 45.81 220 ASP C O 1
ATOM 10075 N N . SER C 1 224 ? -400.794 -3.855 -216.528 1.00 33.90 221 SER C N 1
ATOM 10076 C CA . SER C 1 224 ? -399.932 -3.256 -215.520 1.00 33.85 221 SER C CA 1
ATOM 10077 C C . SER C 1 224 ? -399.708 -4.196 -214.343 1.00 38.52 221 SER C C 1
ATOM 10078 O O . SER C 1 224 ? -399.108 -3.820 -213.336 1.00 43.13 221 SER C O 1
ATOM 10081 N N . LEU C 1 225 ? -400.175 -5.429 -214.499 1.00 38.71 222 LEU C N 1
ATOM 10082 C CA . LEU C 1 225 ? -399.979 -6.476 -213.507 1.00 39.26 222 LEU C CA 1
ATOM 10083 C C . LEU C 1 225 ? -400.405 -6.000 -212.125 1.00 35.46 222 LEU C C 1
ATOM 10084 O O . LEU C 1 225 ? -399.778 -6.322 -211.117 1.00 43.65 222 LEU C O 1
ATOM 10089 N N . HIS C 1 226 ? -401.492 -5.235 -212.106 1.00 41.67 223 HIS C N 1
ATOM 10090 C CA . HIS C 1 226 ? -402.029 -4.642 -210.889 1.00 43.36 223 HIS C CA 1
ATOM 10091 C C . HIS C 1 226 ? -400.949 -3.854 -210.164 1.00 39.65 223 HIS C C 1
ATOM 10092 O O . HIS C 1 226 ? -400.897 -3.823 -208.936 1.00 33.18 223 HIS C O 1
ATOM 10099 N N . GLY C 1 227 ? -400.094 -3.214 -210.954 1.00 50.65 224 GLY C N 1
ATOM 10100 C CA . GLY C 1 227 ? -398.980 -2.451 -210.433 1.00 53.78 224 GLY C CA 1
ATOM 10101 C C . GLY C 1 227 ? -399.283 -0.972 -210.365 1.00 49.36 224 GLY C C 1
ATOM 10102 O O . GLY C 1 227 ? -400.354 -0.522 -210.770 1.00 51.12 224 GLY C O 1
ATOM 10103 N N . VAL C 1 228 ? -398.316 -0.207 -209.873 1.00 46.14 225 VAL C N 1
ATOM 10104 C CA . VAL C 1 228 ? -398.501 1.222 -209.676 1.00 46.08 225 VAL C CA 1
ATOM 10105 C C . VAL C 1 228 ? -398.586 1.923 -211.016 1.00 44.63 225 VAL C C 1
ATOM 10106 O O . VAL C 1 228 ? -398.767 3.134 -211.080 1.00 52.50 225 VAL C O 1
ATOM 10110 N N . SER C 1 229 ? -398.410 1.164 -212.088 1.00 43.94 226 SER C N 1
ATOM 10111 C CA . SER C 1 229 ? -398.609 1.699 -213.420 1.00 57.91 226 SER C CA 1
ATOM 10112 C C . SER C 1 229 ? -400.087 1.688 -213.802 1.00 58.79 226 SER C C 1
ATOM 10113 O O . SER C 1 229 ? -400.457 2.131 -214.886 1.00 52.69 226 SER C O 1
ATOM 10116 N N . GLY C 1 230 ? -400.934 1.191 -212.907 1.00 77.99 227 GLY C N 1
ATOM 10117 C CA . GLY C 1 230 ? -402.358 1.107 -213.180 1.00 81.03 227 GLY C CA 1
ATOM 10118 C C . GLY C 1 230 ? -403.010 2.465 -213.342 1.00 79.10 227 GLY C C 1
ATOM 10119 O O . GLY C 1 230 ? -403.518 2.786 -214.411 1.00 80.59 227 GLY C O 1
ATOM 10120 N N . PRO C 1 231 ? -403.006 3.272 -212.275 1.00 59.86 228 PRO C N 1
ATOM 10121 C CA . PRO C 1 231 ? -403.696 4.564 -212.301 1.00 68.19 228 PRO C CA 1
ATOM 10122 C C . PRO C 1 231 ? -403.199 5.495 -213.397 1.00 60.26 228 PRO C C 1
ATOM 10123 O O . PRO C 1 231 ? -403.961 6.324 -213.889 1.00 68.56 228 PRO C O 1
ATOM 10127 N N . TYR C 1 232 ? -401.938 5.364 -213.781 1.00 44.70 229 TYR C N 1
ATOM 10128 C CA . TYR C 1 232 ? -401.379 6.268 -214.772 1.00 50.14 229 TYR C CA 1
ATOM 10129 C C . TYR C 1 232 ? -401.936 6.006 -216.167 1.00 52.82 229 TYR C C 1
ATOM 10130 O O . TYR C 1 232 ? -402.187 6.949 -216.916 1.00 49.76 229 TYR C O 1
ATOM 10139 N N . VAL C 1 233 ? -402.142 4.740 -216.520 1.00 52.04 230 VAL C N 1
ATOM 10140 C CA . VAL C 1 233 ? -402.665 4.434 -217.845 1.00 52.87 230 VAL C CA 1
ATOM 10141 C C . VAL C 1 233 ? -404.151 4.767 -217.886 1.00 57.82 230 VAL C C 1
ATOM 10142 O O . VAL C 1 233 ? -404.699 5.025 -218.954 1.00 62.81 230 VAL C O 1
ATOM 10146 N N . ASP C 1 234 ? -404.803 4.791 -216.728 1.00 59.53 231 ASP C N 1
ATOM 10147 C CA . ASP C 1 234 ? -406.189 5.231 -216.687 1.00 45.81 231 ASP C CA 1
ATOM 10148 C C . ASP C 1 234 ? -406.263 6.666 -217.190 1.00 54.01 231 ASP C C 1
ATOM 10149 O O . ASP C 1 234 ? -406.968 6.946 -218.150 1.00 74.98 231 ASP C O 1
ATOM 10154 N N . ARG C 1 235 ? -405.495 7.564 -216.587 1.00 52.53 232 ARG C N 1
ATOM 10155 C CA . ARG C 1 235 ? -405.634 8.980 -216.895 1.00 56.57 232 ARG C CA 1
ATOM 10156 C C . ARG C 1 235 ? -405.039 9.337 -218.249 1.00 50.68 232 ARG C C 1
ATOM 10157 O O . ARG C 1 235 ? -405.518 10.245 -218.924 1.00 58.69 232 ARG C O 1
ATOM 10165 N N . ILE C 1 236 ? -404.001 8.618 -218.648 1.00 54.52 233 ILE C N 1
ATOM 10166 C CA . ILE C 1 236 ? -403.308 8.940 -219.883 1.00 59.24 233 ILE C CA 1
ATOM 10167 C C . ILE C 1 236 ? -404.015 8.289 -221.059 1.00 57.26 233 ILE C C 1
ATOM 10168 O O . ILE C 1 236 ? -404.496 8.978 -221.952 1.00 68.93 233 ILE C O 1
ATOM 10173 N N . PHE C 1 237 ? -404.094 6.965 -221.057 1.00 48.55 234 PHE C N 1
ATOM 10174 C CA . PHE C 1 237 ? -404.642 6.262 -222.206 1.00 57.03 234 PHE C CA 1
ATOM 10175 C C . PHE C 1 237 ? -406.141 6.506 -222.371 1.00 69.34 234 PHE C C 1
ATOM 10176 O O . PHE C 1 237 ? -406.600 6.813 -223.468 1.00 76.97 234 PHE C O 1
ATOM 10184 N N . HIS C 1 238 ? -406.910 6.374 -221.297 1.00 62.99 235 HIS C N 1
ATOM 10185 C CA . HIS C 1 238 ? -408.356 6.539 -221.409 1.00 60.76 235 HIS C CA 1
ATOM 10186 C C . HIS C 1 238 ? -408.720 8.015 -221.490 1.00 67.32 235 HIS C C 1
ATOM 10187 O O . HIS C 1 238 ? -409.058 8.521 -222.557 1.00 74.23 235 HIS C O 1
ATOM 10194 N N . GLU C 1 239 ? -408.634 8.706 -220.360 1.00 65.91 236 GLU C N 1
ATOM 10195 C CA . GLU C 1 239 ? -409.064 10.095 -220.282 1.00 66.25 236 GLU C CA 1
ATOM 10196 C C . GLU C 1 239 ? -408.235 11.002 -221.187 1.00 70.34 236 GLU C C 1
ATOM 10197 O O . GLU C 1 239 ? -408.758 11.954 -221.765 1.00 76.10 236 GLU C O 1
ATOM 10203 N N . GLY C 1 240 ? -406.948 10.695 -221.322 1.00 64.59 237 GLY C N 1
ATOM 10204 C CA . GLY C 1 240 ? -406.049 11.524 -222.103 1.00 60.98 237 GLY C CA 1
ATOM 10205 C C . GLY C 1 240 ? -406.085 11.220 -223.586 1.00 57.96 237 GLY C C 1
ATOM 10206 O O . GLY C 1 240 ? -406.385 12.097 -224.392 1.00 67.07 237 GLY C O 1
ATOM 10207 N N . LEU C 1 241 ? -405.772 9.982 -223.954 1.00 56.75 238 LEU C N 1
ATOM 10208 C CA . LEU C 1 241 ? -405.735 9.605 -225.362 1.00 62.48 238 LEU C CA 1
ATOM 10209 C C . LEU C 1 241 ? -407.130 9.257 -225.843 1.00 59.80 238 LEU C C 1
ATOM 10210 O O . LEU C 1 241 ? -407.664 9.912 -226.735 1.00 72.89 238 LEU C O 1
ATOM 10215 N N . GLY C 1 242 ? -407.716 8.223 -225.250 1.00 58.60 239 GLY C N 1
ATOM 10216 C CA . GLY C 1 242 ? -409.069 7.823 -225.586 1.00 68.84 239 GLY C CA 1
ATOM 10217 C C . GLY C 1 242 ? -409.263 6.336 -225.783 1.00 69.32 239 GLY C C 1
ATOM 10218 O O . GLY C 1 242 ? -410.232 5.915 -226.410 1.00 79.62 239 GLY C O 1
ATOM 10219 N N . VAL C 1 243 ? -408.354 5.531 -225.255 1.00 66.85 240 VAL C N 1
ATOM 10220 C CA . VAL C 1 243 ? -408.494 4.091 -225.388 1.00 71.05 240 VAL C CA 1
ATOM 10221 C C . VAL C 1 243 ? -409.660 3.633 -224.514 1.00 72.87 240 VAL C C 1
ATOM 10222 O O . VAL C 1 243 ? -409.820 4.123 -223.397 1.00 70.46 240 VAL C O 1
ATOM 10226 N N . PRO C 1 244 ? -410.489 2.704 -225.018 1.00 93.88 241 PRO C N 1
ATOM 10227 C CA . PRO C 1 244 ? -411.577 2.195 -224.174 1.00 95.95 241 PRO C CA 1
ATOM 10228 C C . PRO C 1 244 ? -411.060 1.358 -223.013 1.00 91.53 241 PRO C C 1
ATOM 10229 O O . PRO C 1 244 ? -409.979 0.786 -223.110 1.00 93.86 241 PRO C O 1
ATOM 10233 N N . LYS C 1 245 ? -411.827 1.280 -221.932 1.00 62.31 242 LYS C N 1
ATOM 10234 C CA . LYS C 1 245 ? -411.417 0.505 -220.767 1.00 62.31 242 LYS C CA 1
ATOM 10235 C C . LYS C 1 245 ? -411.436 -1.001 -221.027 1.00 62.02 242 LYS C C 1
ATOM 10236 O O . LYS C 1 245 ? -410.975 -1.786 -220.198 1.00 59.10 242 LYS C O 1
ATOM 10242 N N . THR C 1 246 ? -411.981 -1.399 -222.171 1.00 66.08 243 THR C N 1
ATOM 10243 C CA . THR C 1 246 ? -412.000 -2.799 -222.571 1.00 67.00 243 THR C CA 1
ATOM 10244 C C . THR C 1 246 ? -410.611 -3.217 -223.044 1.00 60.91 243 THR C C 1
ATOM 10245 O O . THR C 1 246 ? -410.308 -4.406 -223.159 1.00 59.39 243 THR C O 1
ATOM 10249 N N . SER C 1 247 ? -409.777 -2.221 -223.321 1.00 64.48 244 SER C N 1
ATOM 10250 C CA . SER C 1 247 ? -408.404 -2.448 -223.750 1.00 64.41 244 SER C CA 1
ATOM 10251 C C . SER C 1 247 ? -407.466 -2.423 -222.539 1.00 60.90 244 SER C C 1
ATOM 10252 O O . SER C 1 247 ? -406.482 -3.158 -222.495 1.00 62.89 244 SER C O 1
ATOM 10255 N N . LEU C 1 248 ? -407.788 -1.589 -221.552 1.00 58.11 245 LEU C N 1
ATOM 10256 C CA . LEU C 1 248 ? -406.976 -1.466 -220.345 1.00 45.48 245 LEU C CA 1
ATOM 10257 C C . LEU C 1 248 ? -407.366 -2.528 -219.326 1.00 50.29 245 LEU C C 1
ATOM 10258 O O . LEU C 1 248 ? -408.496 -2.542 -218.843 1.00 60.44 245 LEU C O 1
ATOM 10263 N N . PHE C 1 249 ? -406.431 -3.417 -219.006 1.00 50.43 246 PHE C N 1
ATOM 10264 C CA . PHE C 1 249 ? -406.686 -4.492 -218.052 1.00 54.25 246 PHE C CA 1
ATOM 10265 C C . PHE C 1 249 ? -405.796 -4.375 -216.819 1.00 47.87 246 PHE C C 1
ATOM 10266 O O . PHE C 1 249 ? -404.698 -3.831 -216.885 1.00 51.93 246 PHE C O 1
ATOM 10274 N N . ARG C 1 250 ? -406.294 -4.878 -215.693 1.00 49.87 247 ARG C N 1
ATOM 10275 C CA . ARG C 1 250 ? -405.532 -4.921 -214.452 1.00 41.76 247 ARG C CA 1
ATOM 10276 C C . ARG C 1 250 ? -405.047 -3.548 -214.017 1.00 49.97 247 ARG C C 1
ATOM 10277 O O . ARG C 1 250 ? -404.023 -3.431 -213.353 1.00 53.09 247 ARG C O 1
ATOM 10285 N N . THR C 1 251 ? -405.785 -2.507 -214.379 1.00 53.63 248 THR C N 1
ATOM 10286 C CA . THR C 1 251 ? -405.371 -1.145 -214.060 1.00 54.88 248 THR C CA 1
ATOM 10287 C C . THR C 1 251 ? -405.521 -0.793 -212.571 1.00 54.81 248 THR C C 1
ATOM 10288 O O . THR C 1 251 ? -405.342 0.361 -212.180 1.00 50.00 248 THR C O 1
ATOM 10292 N N . ASN C 1 252 ? -405.830 -1.793 -211.749 1.00 55.26 249 ASN C N 1
ATOM 10293 C CA . ASN C 1 252 ? -406.032 -1.601 -210.317 1.00 55.36 249 ASN C CA 1
ATOM 10294 C C . ASN C 1 252 ? -404.818 -2.039 -209.514 1.00 58.94 249 ASN C C 1
ATOM 10295 O O . ASN C 1 252 ? -404.378 -3.181 -209.621 1.00 62.91 249 ASN C O 1
ATOM 10300 N N . VAL C 1 253 ? -404.287 -1.133 -208.700 1.00 57.84 250 VAL C N 1
ATOM 10301 C CA . VAL C 1 253 ? -403.148 -1.444 -207.844 1.00 47.02 250 VAL C CA 1
ATOM 10302 C C . VAL C 1 253 ? -403.566 -2.390 -206.731 1.00 39.79 250 VAL C C 1
ATOM 10303 O O . VAL C 1 253 ? -404.501 -2.089 -205.988 1.00 41.56 250 VAL C O 1
ATOM 10307 N N . LEU C 1 254 ? -402.869 -3.515 -206.602 1.00 42.88 251 LEU C N 1
ATOM 10308 C CA . LEU C 1 254 ? -403.180 -4.485 -205.556 1.00 43.23 251 LEU C CA 1
ATOM 10309 C C . LEU C 1 254 ? -401.954 -4.981 -204.785 1.00 52.91 251 LEU C C 1
ATOM 10310 O O . LEU C 1 254 ? -400.876 -5.138 -205.360 1.00 50.32 251 LEU C O 1
ATOM 10315 N N . PRO C 1 255 ? -402.127 -5.249 -203.475 1.00 43.01 252 PRO C N 1
ATOM 10316 C CA . PRO C 1 255 ? -401.068 -5.856 -202.662 1.00 37.29 252 PRO C CA 1
ATOM 10317 C C . PRO C 1 255 ? -400.784 -7.317 -202.999 1.00 48.71 252 PRO C C 1
ATOM 10318 O O . PRO C 1 255 ? -401.680 -8.159 -202.942 1.00 56.57 252 PRO C O 1
ATOM 10322 N N . ASP C 1 256 ? -399.529 -7.600 -203.324 1.00 50.33 253 ASP C N 1
ATOM 10323 C CA . ASP C 1 256 ? -399.066 -8.951 -203.623 1.00 48.16 253 ASP C CA 1
ATOM 10324 C C . ASP C 1 256 ? -399.137 -9.886 -202.422 1.00 53.03 253 ASP C C 1
ATOM 10325 O O . ASP C 1 256 ? -398.396 -9.704 -201.459 1.00 60.06 253 ASP C O 1
ATOM 10330 N N . PHE C 1 257 ? -399.989 -10.908 -202.489 1.00 59.16 254 PHE C N 1
ATOM 10331 C CA . PHE C 1 257 ? -400.133 -11.840 -201.371 1.00 63.61 254 PHE C CA 1
ATOM 10332 C C . PHE C 1 257 ? -400.107 -13.314 -201.784 1.00 70.32 254 PHE C C 1
ATOM 10333 O O . PHE C 1 257 ? -400.102 -14.192 -200.921 1.00 68.92 254 PHE C O 1
ATOM 10341 N N . GLY C 1 258 ? -400.099 -13.590 -203.087 1.00 65.90 255 GLY C N 1
ATOM 10342 C CA . GLY C 1 258 ? -399.907 -14.953 -203.560 1.00 52.67 255 GLY C CA 1
ATOM 10343 C C . GLY C 1 258 ? -400.593 -15.346 -204.855 1.00 53.11 255 GLY C C 1
ATOM 10344 O O . GLY C 1 258 ? -401.355 -16.313 -204.880 1.00 52.82 255 GLY C O 1
ATOM 10345 N N . GLY C 1 259 ? -400.308 -14.621 -205.934 1.00 69.11 256 GLY C N 1
ATOM 10346 C CA . GLY C 1 259 ? -400.831 -14.966 -207.244 1.00 64.88 256 GLY C CA 1
ATOM 10347 C C . GLY C 1 259 ? -401.103 -13.769 -208.136 1.00 59.86 256 GLY C C 1
ATOM 10348 O O . GLY C 1 259 ? -402.182 -13.674 -208.712 1.00 70.64 256 GLY C O 1
ATOM 10349 N N . CYS C 1 260 ? -400.141 -12.857 -208.258 1.00 52.56 257 CYS C N 1
ATOM 10350 C CA . CYS C 1 260 ? -400.310 -11.700 -209.138 1.00 68.05 257 CYS C CA 1
ATOM 10351 C C . CYS C 1 260 ? -399.005 -11.322 -209.850 1.00 78.16 257 CYS C C 1
ATOM 10352 O O . CYS C 1 260 ? -398.984 -11.211 -211.071 1.00 67.57 257 CYS C O 1
ATOM 10355 N N . HIS C 1 261 ? -397.941 -11.140 -209.068 1.00 112.37 258 HIS C N 1
ATOM 10356 C CA . HIS C 1 261 ? -396.547 -10.945 -209.532 1.00 117.28 258 HIS C CA 1
ATOM 10357 C C . HIS C 1 261 ? -396.279 -10.003 -210.730 1.00 111.87 258 HIS C C 1
ATOM 10358 O O . HIS C 1 261 ? -396.775 -10.235 -211.831 1.00 110.72 258 HIS C O 1
ATOM 10365 N N . PRO C 1 262 ? -395.430 -8.968 -210.528 1.00 80.67 259 PRO C N 1
ATOM 10366 C CA . PRO C 1 262 ? -395.249 -7.933 -211.546 1.00 61.27 259 PRO C CA 1
ATOM 10367 C C . PRO C 1 262 ? -393.897 -7.960 -212.253 1.00 52.59 259 PRO C C 1
ATOM 10368 O O . PRO C 1 262 ? -393.024 -7.166 -211.906 1.00 58.37 259 PRO C O 1
ATOM 10372 N N . ASP C 1 263 ? -393.725 -8.840 -213.234 1.00 66.40 260 ASP C N 1
ATOM 10373 C CA . ASP C 1 263 ? -392.491 -8.841 -214.019 1.00 68.25 260 ASP C CA 1
ATOM 10374 C C . ASP C 1 263 ? -392.706 -9.045 -215.523 1.00 67.49 260 ASP C C 1
ATOM 10375 O O . ASP C 1 263 ? -393.229 -10.079 -215.942 1.00 71.72 260 ASP C O 1
ATOM 10380 N N . PRO C 1 264 ? -392.297 -8.056 -216.341 1.00 57.61 261 PRO C N 1
ATOM 10381 C CA . PRO C 1 264 ? -392.500 -8.152 -217.787 1.00 53.65 261 PRO C CA 1
ATOM 10382 C C . PRO C 1 264 ? -391.340 -8.788 -218.526 1.00 52.13 261 PRO C C 1
ATOM 10383 O O . PRO C 1 264 ? -390.335 -8.127 -218.775 1.00 59.40 261 PRO C O 1
ATOM 10387 N N . ASN C 1 265 ? -391.486 -10.056 -218.890 1.00 63.64 262 ASN C N 1
ATOM 10388 C CA . ASN C 1 265 ? -390.526 -10.697 -219.784 1.00 73.88 262 ASN C CA 1
ATOM 10389 C C . ASN C 1 265 ? -391.046 -12.034 -220.295 1.00 79.11 262 ASN C C 1
ATOM 10390 O O . ASN C 1 265 ? -391.859 -12.667 -219.630 1.00 76.16 262 ASN C O 1
ATOM 10395 N N . LEU C 1 266 ? -390.573 -12.439 -221.477 1.00 105.50 263 LEU C N 1
ATOM 10396 C CA . LEU C 1 266 ? -391.003 -13.676 -222.132 1.00 104.87 263 LEU C CA 1
ATOM 10397 C C . LEU C 1 266 ? -390.629 -14.913 -221.305 1.00 109.63 263 LEU C C 1
ATOM 10398 O O . LEU C 1 266 ? -389.467 -15.315 -221.307 1.00 114.64 263 LEU C O 1
ATOM 10403 N N . THR C 1 267 ? -391.579 -15.524 -220.597 1.00 100.25 264 THR C N 1
ATOM 10404 C CA . THR C 1 267 ? -392.963 -15.083 -220.509 1.00 88.70 264 THR C CA 1
ATOM 10405 C C . THR C 1 267 ? -393.452 -15.211 -219.086 1.00 106.68 264 THR C C 1
ATOM 10406 O O . THR C 1 267 ? -394.436 -15.890 -218.819 1.00 103.58 264 THR C O 1
ATOM 10410 N N . TYR C 1 268 ? -392.747 -14.569 -218.165 1.00 172.48 265 TYR C N 1
ATOM 10411 C CA . TYR C 1 268 ? -393.254 -14.432 -216.812 1.00 174.99 265 TYR C CA 1
ATOM 10412 C C . TYR C 1 268 ? -394.558 -13.646 -216.892 1.00 175.77 265 TYR C C 1
ATOM 10413 O O . TYR C 1 268 ? -395.390 -13.701 -215.984 1.00 179.77 265 TYR C O 1
ATOM 10422 N N . ALA C 1 269 ? -394.719 -12.915 -217.993 1.00 122.11 266 ALA C N 1
ATOM 10423 C CA . ALA C 1 269 ? -395.984 -12.289 -218.343 1.00 100.52 266 ALA C CA 1
ATOM 10424 C C . ALA C 1 269 ? -396.600 -13.046 -219.507 1.00 80.51 266 ALA C C 1
ATOM 10425 O O . ALA C 1 269 ? -397.024 -12.444 -220.495 1.00 81.98 266 ALA C O 1
ATOM 10427 N N . ALA C 1 270 ? -396.636 -14.370 -219.386 1.00 74.12 267 ALA C N 1
ATOM 10428 C CA . ALA C 1 270 ? -397.224 -15.222 -220.412 1.00 76.81 267 ALA C CA 1
ATOM 10429 C C . ALA C 1 270 ? -398.642 -14.779 -220.741 1.00 81.41 267 ALA C C 1
ATOM 10430 O O . ALA C 1 270 ? -399.145 -15.049 -221.831 1.00 84.43 267 ALA C O 1
ATOM 10432 N N . ASP C 1 271 ? -399.280 -14.083 -219.807 1.00 67.55 268 ASP C N 1
ATOM 10433 C CA . ASP C 1 271 ? -400.643 -13.635 -220.015 1.00 58.73 268 ASP C CA 1
ATOM 10434 C C . ASP C 1 271 ? -400.711 -12.605 -221.142 1.00 63.20 268 ASP C C 1
ATOM 10435 O O . ASP C 1 271 ? -401.467 -12.789 -222.096 1.00 59.85 268 ASP C O 1
ATOM 10440 N N . LEU C 1 272 ? -399.907 -11.548 -221.057 1.00 61.09 269 LEU C N 1
ATOM 10441 C CA . LEU C 1 272 ? -399.869 -10.561 -222.134 1.00 56.28 269 LEU C CA 1
ATOM 10442 C C . LEU C 1 272 ? -399.388 -11.199 -223.423 1.00 54.59 269 LEU C C 1
ATOM 10443 O O . LEU C 1 272 ? -399.881 -10.901 -224.503 1.00 61.49 269 LEU C O 1
ATOM 10448 N N . VAL C 1 273 ? -398.400 -12.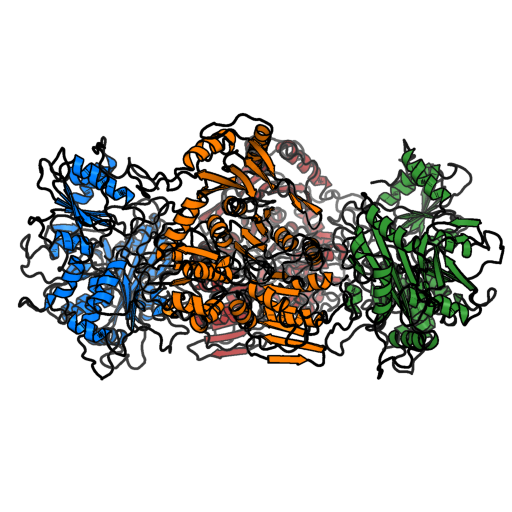070 -223.302 1.00 60.39 270 VAL C N 1
ATOM 10449 C CA . VAL C 1 273 ? -397.788 -12.697 -224.461 1.00 66.17 270 VAL C CA 1
ATOM 10450 C C . VAL C 1 273 ? -398.811 -13.554 -225.202 1.00 65.81 270 VAL C C 1
ATOM 10451 O O . VAL C 1 273 ? -398.886 -13.530 -226.431 1.00 66.26 270 VAL C O 1
ATOM 10455 N N . HIS C 1 274 ? -399.601 -14.303 -224.441 1.00 63.73 271 HIS C N 1
ATOM 10456 C CA . HIS C 1 274 ? -400.685 -15.093 -225.003 1.00 55.36 271 HIS C CA 1
ATOM 10457 C C . HIS C 1 274 ? -401.668 -14.172 -225.714 1.00 53.28 271 HIS C C 1
ATOM 10458 O O . HIS C 1 274 ? -402.087 -14.445 -226.836 1.00 58.32 271 HIS C O 1
ATOM 10465 N N . VAL C 1 275 ? -402.011 -13.069 -225.057 1.00 57.52 272 VAL C N 1
ATOM 10466 C CA . VAL C 1 275 ? -402.968 -12.110 -225.596 1.00 57.52 272 VAL C CA 1
ATOM 10467 C C . VAL C 1 275 ? -402.559 -11.663 -226.998 1.00 54.45 272 VAL C C 1
ATOM 10468 O O . VAL C 1 275 ? -403.399 -11.563 -227.889 1.00 64.37 272 VAL C O 1
ATOM 10472 N N . MET C 1 276 ? -401.267 -11.436 -227.202 1.00 47.65 273 MET C N 1
ATOM 10473 C CA . MET C 1 276 ? -400.769 -10.953 -228.487 1.00 47.28 273 MET C CA 1
ATOM 10474 C C . MET C 1 276 ? -400.472 -12.112 -229.423 1.00 49.74 273 MET C C 1
ATOM 10475 O O . MET C 1 276 ? -399.862 -11.937 -230.480 1.00 48.27 273 MET C O 1
ATOM 10480 N N . GLY C 1 277 ? -400.903 -13.300 -229.022 1.00 49.24 274 GLY C N 1
ATOM 10481 C CA . GLY C 1 277 ? -400.790 -14.470 -229.862 1.00 52.76 274 GLY C CA 1
ATOM 10482 C C . GLY C 1 277 ? -399.361 -14.944 -229.992 1.00 44.91 274 GLY C C 1
ATOM 10483 O O . GLY C 1 277 ? -398.811 -14.946 -231.090 1.00 52.16 274 GLY C O 1
ATOM 10484 N N . LEU C 1 278 ? -398.761 -15.341 -228.874 1.00 44.41 275 LEU C N 1
ATOM 10485 C CA . LEU C 1 278 ? -397.401 -15.858 -228.877 1.00 44.82 275 LEU C CA 1
ATOM 10486 C C . LEU C 1 278 ? -397.213 -16.967 -227.836 1.00 47.09 275 LEU C C 1
ATOM 10487 O O . LEU C 1 278 ? -398.135 -17.293 -227.090 1.00 54.97 275 LEU C O 1
ATOM 10492 N N . LEU C 1 279 ? -396.009 -17.532 -227.790 1.00 47.91 276 LEU C N 1
ATOM 10493 C CA . LEU C 1 279 ? -395.710 -18.683 -226.939 1.00 47.81 276 LEU C CA 1
ATOM 10494 C C . LEU C 1 279 ? -394.947 -18.282 -225.670 1.00 54.84 276 LEU C C 1
ATOM 10495 O O . LEU C 1 279 ? -394.755 -17.103 -225.424 1.00 64.83 276 LEU C O 1
ATOM 10500 N N . PRO C 1 280 ? -394.537 -19.263 -224.845 1.00 50.99 277 PRO C N 1
ATOM 10501 C CA . PRO C 1 280 ? -393.802 -18.961 -223.605 1.00 65.99 277 PRO C CA 1
ATOM 10502 C C . PRO C 1 280 ? -392.307 -18.537 -223.581 1.00 80.04 277 PRO C C 1
ATOM 10503 O O . PRO C 1 280 ? -391.889 -18.313 -222.444 1.00 73.77 277 PRO C O 1
ATOM 10507 N N . ASP C 1 281 ? -391.513 -18.421 -224.650 1.00 141.14 278 ASP C N 1
ATOM 10508 C CA . ASP C 1 281 ? -391.848 -18.699 -226.035 1.00 141.16 278 ASP C CA 1
ATOM 10509 C C . ASP C 1 281 ? -390.641 -19.360 -226.683 1.00 143.72 278 ASP C C 1
ATOM 10510 O O . ASP C 1 281 ? -389.573 -19.449 -226.081 1.00 148.07 278 ASP C O 1
ATOM 10515 N N . GLY C 1 282 ? -390.825 -19.822 -227.913 1.00 93.08 279 GLY C N 1
ATOM 10516 C CA . GLY C 1 282 ? -389.746 -20.370 -228.711 1.00 100.86 279 GLY C CA 1
ATOM 10517 C C . GLY C 1 282 ? -390.192 -20.333 -230.156 1.00 96.56 279 GLY C C 1
ATOM 10518 O O . GLY C 1 282 ? -390.563 -21.362 -230.716 1.00 90.47 279 GLY C O 1
ATOM 10519 N N . ASN C 1 283 ? -390.151 -19.135 -230.742 1.00 100.54 280 ASN C N 1
ATOM 10520 C CA . ASN C 1 283 ? -390.920 -18.795 -231.939 1.00 90.68 280 ASN C CA 1
ATOM 10521 C C . ASN C 1 283 ? -392.363 -18.680 -231.481 1.00 92.48 280 ASN C C 1
ATOM 10522 O O . ASN C 1 283 ? -392.679 -19.030 -230.347 1.00 98.98 280 ASN C O 1
ATOM 10527 N N . ALA C 1 284 ? -393.243 -18.179 -232.336 1.00 89.32 281 ALA C N 1
ATOM 10528 C CA . ALA C 1 284 ? -394.613 -17.950 -231.904 1.00 66.49 281 ALA C CA 1
ATOM 10529 C C . ALA C 1 284 ? -395.613 -18.102 -233.032 1.00 56.02 281 ALA C C 1
ATOM 10530 O O . ALA C 1 284 ? -395.676 -17.276 -233.938 1.00 53.56 281 ALA C O 1
ATOM 10532 N N . ASN C 1 285 ? -396.409 -19.161 -232.954 1.00 97.95 282 ASN C N 1
ATOM 10533 C CA . ASN C 1 285 ? -397.391 -19.453 -233.989 1.00 106.64 282 ASN C CA 1
ATOM 10534 C C . ASN C 1 285 ? -398.799 -18.988 -233.577 1.00 102.89 282 ASN C C 1
ATOM 10535 O O . ASN C 1 285 ? -399.390 -18.165 -234.272 1.00 108.08 282 ASN C O 1
ATOM 10540 N N . PRO C 1 286 ? -399.350 -19.496 -232.459 1.00 76.78 283 PRO C N 1
ATOM 10541 C CA . PRO C 1 286 ? -399.013 -20.645 -231.612 1.00 75.45 283 PRO C CA 1
ATOM 10542 C C . PRO C 1 286 ? -399.465 -22.051 -232.082 1.00 78.01 283 PRO C C 1
ATOM 10543 O O . PRO C 1 286 ? -398.714 -22.960 -231.744 1.00 76.70 283 PRO C O 1
ATOM 10547 N N . ALA C 1 287 ? -400.565 -22.285 -232.814 1.00 75.14 284 ALA C N 1
ATOM 10548 C CA . ALA C 1 287 ? -401.482 -21.295 -233.377 1.00 72.14 284 ALA C CA 1
ATOM 10549 C C . ALA C 1 287 ? -402.788 -21.238 -232.621 1.00 76.03 284 ALA C C 1
ATOM 10550 O O . ALA C 1 287 ? -403.192 -22.201 -231.972 1.00 73.19 284 ALA C O 1
ATOM 10552 N N . MET C 1 288 ? -403.463 -20.104 -232.761 1.00 86.25 285 MET C N 1
ATOM 10553 C CA . MET C 1 288 ? -404.794 -19.923 -232.213 1.00 88.95 285 MET C CA 1
ATOM 10554 C C . MET C 1 288 ? -405.760 -20.647 -233.145 1.00 108.99 285 MET C C 1
ATOM 10555 O O . MET C 1 288 ? -406.740 -21.253 -232.711 1.00 101.55 285 MET C O 1
ATOM 10560 N N . LYS C 1 289 ? -405.452 -20.565 -234.437 1.00 188.51 286 LYS C N 1
ATOM 10561 C CA . LYS C 1 289 ? -406.169 -21.267 -235.497 1.00 192.34 286 LYS C CA 1
ATOM 10562 C C . LYS C 1 289 ? -405.445 -20.971 -236.808 1.00 191.93 286 LYS C C 1
ATOM 10563 O O . LYS C 1 289 ? -404.560 -21.718 -237.222 1.00 189.73 286 LYS C O 1
ATOM 10569 N N . HIS C 1 290 ? -405.826 -19.871 -237.449 1.00 158.36 287 HIS C N 1
ATOM 10570 C CA . HIS C 1 290 ? -405.098 -19.349 -238.598 1.00 151.45 287 HIS C CA 1
ATOM 10571 C C . HIS C 1 290 ? -405.238 -17.833 -238.640 1.00 141.92 287 HIS C C 1
ATOM 10572 O O . HIS C 1 290 ? -404.299 -17.118 -238.989 1.00 138.41 287 HIS C O 1
ATOM 10579 N N . ILE C 1 291 ? -406.428 -17.357 -238.290 1.00 128.55 288 ILE C N 1
ATOM 10580 C CA . ILE C 1 291 ? -406.704 -15.932 -238.220 1.00 114.40 288 ILE C CA 1
ATOM 10581 C C . ILE C 1 291 ? -407.696 -15.674 -237.090 1.00 105.30 288 ILE C C 1
ATOM 10582 O O . ILE C 1 291 ? -408.897 -15.897 -237.241 1.00 114.59 288 ILE C O 1
ATOM 10587 N N . SER C 1 292 ? -407.183 -15.216 -235.955 1.00 85.82 289 SER C N 1
ATOM 10588 C CA . SER C 1 292 ? -408.019 -14.914 -234.804 1.00 78.95 289 SER C CA 1
ATOM 10589 C C . SER C 1 292 ? -408.195 -13.402 -234.697 1.00 72.66 289 SER C C 1
ATOM 10590 O O . SER C 1 292 ? -408.038 -12.683 -235.686 1.00 64.22 289 SER C O 1
ATOM 10593 N N . THR C 1 293 ? -408.531 -12.932 -233.500 1.00 77.88 290 THR C N 1
ATOM 10594 C CA . THR C 1 293 ? -408.717 -11.510 -233.238 1.00 73.62 290 THR C CA 1
ATOM 10595 C C . THR C 1 293 ? -407.838 -11.090 -232.069 1.00 76.78 290 THR C C 1
ATOM 10596 O O . THR C 1 293 ? -408.214 -11.241 -230.906 1.00 65.65 290 THR C O 1
ATOM 10600 N N . VAL C 1 294 ? -406.657 -10.575 -232.398 1.00 79.16 291 VAL C N 1
ATOM 10601 C CA . VAL C 1 294 ? -405.672 -10.162 -231.404 1.00 63.86 291 VAL C CA 1
ATOM 10602 C C . VAL C 1 294 ? -405.256 -8.708 -231.613 1.00 54.22 291 VAL C C 1
ATOM 10603 O O . VAL C 1 294 ? -405.101 -8.277 -232.752 1.00 56.59 291 VAL C O 1
ATOM 10607 N N . PRO C 1 295 ? -405.080 -7.949 -230.515 1.00 53.71 292 PRO C N 1
ATOM 10608 C CA . PRO C 1 295 ? -404.690 -6.536 -230.594 1.00 56.31 292 PRO C CA 1
ATOM 10609 C C . PRO C 1 295 ? -403.569 -6.260 -231.596 1.00 52.71 292 PRO C C 1
ATOM 10610 O O . PRO C 1 295 ? -402.758 -7.140 -231.876 1.00 57.16 292 PRO C O 1
ATOM 10614 N N . SER C 1 296 ? -403.544 -5.049 -232.141 1.00 52.46 293 SER C N 1
ATOM 10615 C CA . SER C 1 296 ? -402.497 -4.656 -233.072 1.00 55.10 293 SER C CA 1
ATOM 10616 C C . SER C 1 296 ? -401.305 -4.044 -232.348 1.00 58.11 293 SER C C 1
ATOM 10617 O O . SER C 1 296 ? -400.277 -3.762 -232.963 1.00 67.09 293 SER C O 1
ATOM 10620 N N . PHE C 1 297 ? -401.445 -3.850 -231.041 1.00 61.77 294 PHE C N 1
ATOM 10621 C CA . PHE C 1 297 ? -400.402 -3.222 -230.242 1.00 55.31 294 PHE C CA 1
ATOM 10622 C C . PHE C 1 297 ? -400.701 -3.398 -228.762 1.00 44.97 294 PHE C C 1
ATOM 10623 O O . PHE C 1 297 ? -401.814 -3.138 -228.319 1.00 61.64 294 PHE C O 1
ATOM 10631 N N . GLY C 1 298 ? -399.714 -3.842 -227.992 1.00 42.88 295 GLY C N 1
ATOM 10632 C CA . GLY C 1 298 ? -399.945 -4.127 -226.590 1.00 52.80 295 GLY C CA 1
ATOM 10633 C C . GLY C 1 298 ? -398.711 -3.984 -225.733 1.00 50.45 295 GLY C C 1
ATOM 10634 O O . GLY C 1 298 ? -397.615 -4.375 -226.128 1.00 54.89 295 GLY C O 1
ATOM 10635 N N . VAL C 1 299 ? -398.909 -3.436 -224.540 1.00 45.95 296 VAL C N 1
ATOM 10636 C CA . VAL C 1 299 ? -397.811 -3.100 -223.657 1.00 36.55 296 VAL C CA 1
ATOM 10637 C C . VAL C 1 299 ? -398.105 -3.517 -222.221 1.00 36.80 296 VAL C C 1
ATOM 10638 O O . VAL C 1 299 ? -399.234 -3.393 -221.755 1.00 41.41 296 VAL C O 1
ATOM 10642 N N . ALA C 1 300 ? -397.090 -4.031 -221.531 1.00 40.86 297 ALA C N 1
ATOM 10643 C CA . ALA C 1 300 ? -397.173 -4.239 -220.087 1.00 43.91 297 ALA C CA 1
ATOM 10644 C C . ALA C 1 300 ? -396.095 -3.432 -219.385 1.00 38.90 297 ALA C C 1
ATOM 10645 O O . ALA C 1 300 ? -395.152 -2.968 -220.016 1.00 44.35 297 ALA C O 1
ATOM 10647 N N . PHE C 1 301 ? -396.245 -3.280 -218.075 1.00 33.31 298 PHE C N 1
ATOM 10648 C CA . PHE C 1 301 ? -395.298 -2.544 -217.254 1.00 31.26 298 PHE C CA 1
ATOM 10649 C C . PHE C 1 301 ? -394.936 -3.371 -216.038 1.00 39.53 298 PHE C C 1
ATOM 10650 O O . PHE C 1 301 ? -395.725 -4.198 -215.591 1.00 44.70 298 PHE C O 1
ATOM 10658 N N . ASP C 1 302 ? -393.747 -3.150 -215.497 1.00 43.78 299 ASP C N 1
ATOM 10659 C CA . ASP C 1 302 ? -393.325 -3.876 -214.314 1.00 38.92 299 ASP C CA 1
ATOM 10660 C C . ASP C 1 302 ? -393.929 -3.232 -213.077 1.00 40.48 299 ASP C C 1
ATOM 10661 O O . ASP C 1 302 ? -394.862 -2.438 -213.177 1.00 51.38 299 ASP C O 1
ATOM 10666 N N . GLY C 1 303 ? -393.381 -3.559 -211.914 1.00 40.53 300 GLY C N 1
ATOM 10667 C CA . GLY C 1 303 ? -393.946 -3.118 -210.654 1.00 36.78 300 GLY C CA 1
ATOM 10668 C C . GLY C 1 303 ? -393.967 -1.618 -210.468 1.00 28.31 300 GLY C C 1
ATOM 10669 O O . GLY C 1 303 ? -394.927 -1.079 -209.927 1.00 32.75 300 GLY C O 1
ATOM 10670 N N . ASP C 1 304 ? -392.915 -0.943 -210.917 1.00 35.26 301 ASP C N 1
ATOM 10671 C CA . ASP C 1 304 ? -392.751 0.482 -210.649 1.00 37.39 301 ASP C CA 1
ATOM 10672 C C . ASP C 1 304 ? -392.752 1.318 -211.921 1.00 33.40 301 ASP C C 1
ATOM 10673 O O . ASP C 1 304 ? -392.364 2.482 -211.903 1.00 41.43 301 ASP C O 1
ATOM 10678 N N . ALA C 1 305 ? -393.168 0.707 -213.024 1.00 28.37 302 ALA C N 1
ATOM 10679 C CA . ALA C 1 305 ? -393.375 1.421 -214.277 1.00 33.26 302 ALA C CA 1
ATOM 10680 C C . ALA C 1 305 ? -392.092 1.945 -214.897 1.00 33.69 302 ALA C C 1
ATOM 10681 O O . ALA C 1 305 ? -392.152 2.809 -215.771 1.00 38.42 302 ALA C O 1
ATOM 10683 N N . ASP C 1 306 ? -390.941 1.440 -214.460 1.00 47.25 303 ASP C N 1
ATOM 10684 C CA . ASP C 1 306 ? -389.667 1.883 -215.029 1.00 51.45 303 ASP C CA 1
ATOM 10685 C C . ASP C 1 306 ? -389.236 0.968 -216.175 1.00 46.96 303 ASP C C 1
ATOM 10686 O O . ASP C 1 306 ? -388.266 1.254 -216.870 1.00 46.85 303 ASP C O 1
ATOM 10691 N N . ARG C 1 307 ? -389.986 -0.108 -216.391 1.00 60.17 304 ARG C N 1
ATOM 10692 C CA . ARG C 1 307 ? -389.713 -1.035 -217.482 1.00 59.70 304 ARG C CA 1
ATOM 10693 C C . ARG C 1 307 ? -390.930 -1.145 -218.385 1.00 60.27 304 ARG C C 1
ATOM 10694 O O . ARG C 1 307 ? -392.025 -0.739 -218.005 1.00 67.36 304 ARG C O 1
ATOM 10702 N N . ASN C 1 308 ? -390.734 -1.683 -219.584 1.00 42.93 305 ASN C N 1
ATOM 10703 C CA . ASN C 1 308 ? -391.827 -1.861 -220.528 1.00 38.34 305 ASN C CA 1
ATOM 10704 C C . ASN C 1 308 ? -391.640 -3.095 -221.395 1.00 45.18 305 ASN C C 1
ATOM 10705 O O . ASN C 1 308 ? -390.517 -3.480 -221.709 1.00 62.77 305 ASN C O 1
ATOM 10710 N N . MET C 1 309 ? -392.754 -3.706 -221.781 1.00 46.46 306 MET C N 1
ATOM 10711 C CA . MET C 1 309 ? -392.747 -4.809 -222.733 1.00 43.36 306 MET C CA 1
ATOM 10712 C C . MET C 1 309 ? -393.693 -4.480 -223.865 1.00 44.96 306 MET C C 1
ATOM 10713 O O . MET C 1 309 ? -394.893 -4.368 -223.653 1.00 52.15 306 MET C O 1
ATOM 10718 N N . ILE C 1 310 ? -393.145 -4.347 -225.068 1.00 44.58 307 ILE C N 1
ATOM 10719 C CA . ILE C 1 310 ? -393.899 -3.851 -226.211 1.00 39.18 307 ILE C CA 1
ATOM 10720 C C . ILE C 1 310 ? -393.948 -4.878 -227.325 1.00 40.21 307 ILE C C 1
ATOM 10721 O O . ILE C 1 310 ? -392.916 -5.366 -227.776 1.00 39.88 307 ILE C O 1
ATOM 10726 N N . LEU C 1 311 ? -395.166 -5.188 -227.757 1.00 46.15 308 LEU C N 1
ATOM 10727 C CA . LEU C 1 311 ? -395.410 -6.161 -228.812 1.00 52.50 308 LEU C CA 1
ATOM 10728 C C . LEU C 1 311 ? -396.349 -5.613 -229.874 1.00 52.24 308 LEU C C 1
ATOM 10729 O O . LEU C 1 311 ? -397.160 -4.733 -229.600 1.00 62.57 308 LEU C O 1
ATOM 10734 N N . GLY C 1 312 ? -396.230 -6.154 -231.081 1.00 84.34 309 GLY C N 1
ATOM 10735 C CA . GLY C 1 312 ? -397.163 -5.882 -232.159 1.00 86.00 309 GLY C CA 1
ATOM 10736 C C . GLY C 1 312 ? -398.049 -7.099 -232.342 1.00 89.31 309 GLY C C 1
ATOM 10737 O O . GLY C 1 312 ? -397.886 -8.084 -231.625 1.00 90.77 309 GLY C O 1
ATOM 10738 N N . CYS C 1 313 ? -398.989 -7.043 -233.282 1.00 79.74 310 CYS C N 1
ATOM 10739 C CA . CYS C 1 313 ? -399.829 -8.202 -233.572 1.00 74.55 310 CYS C CA 1
ATOM 10740 C C . CYS C 1 313 ? -398.955 -9.378 -233.979 1.00 71.37 310 CYS C C 1
ATOM 10741 O O . CYS C 1 313 ? -398.289 -9.324 -235.008 1.00 72.32 310 CYS C O 1
ATOM 10744 N N . ARG C 1 314 ? -398.937 -10.419 -233.150 1.00 60.10 311 ARG C N 1
ATOM 10745 C CA . ARG C 1 314 ? -398.212 -11.656 -233.453 1.00 69.60 311 ARG C CA 1
ATOM 10746 C C . ARG C 1 314 ? -396.696 -11.443 -233.542 1.00 71.82 311 ARG C C 1
ATOM 10747 O O . ARG C 1 314 ? -395.956 -12.341 -233.942 1.00 53.98 311 ARG C O 1
ATOM 10755 N N . PHE C 1 315 ? -396.244 -10.261 -233.131 1.00 76.50 312 PHE C N 1
ATOM 10756 C CA . PHE C 1 315 ? -394.847 -9.863 -233.258 1.00 71.12 312 PHE C CA 1
ATOM 10757 C C . PHE C 1 315 ? -394.280 -9.483 -231.898 1.00 72.63 312 PHE C C 1
ATOM 10758 O O . PHE C 1 315 ? -394.964 -8.840 -231.101 1.00 76.59 312 PHE C O 1
ATOM 10766 N N . PHE C 1 316 ? -393.042 -9.897 -231.631 1.00 76.76 313 PHE C N 1
ATOM 10767 C CA . PHE C 1 316 ? -392.356 -9.549 -230.385 1.00 61.92 313 PHE C CA 1
ATOM 10768 C C . PHE C 1 316 ? -391.135 -8.669 -230.615 1.00 53.69 313 PHE C C 1
ATOM 10769 O O . PHE C 1 316 ? -390.254 -8.995 -231.412 1.00 53.28 313 PHE C O 1
ATOM 10777 N N . VAL C 1 317 ? -391.084 -7.567 -229.875 1.00 49.69 314 VAL C N 1
ATOM 10778 C CA . VAL C 1 317 ? -390.020 -6.589 -230.008 1.00 57.13 314 VAL C CA 1
ATOM 10779 C C . VAL C 1 317 ? -388.997 -6.734 -228.889 1.00 58.80 314 VAL C C 1
ATOM 10780 O O . VAL C 1 317 ? -389.334 -6.607 -227.711 1.00 56.09 314 VAL C O 1
ATOM 10784 N N . ASN C 1 318 ? -387.749 -6.995 -229.261 1.00 60.95 315 ASN C N 1
ATOM 10785 C CA . ASN C 1 318 ? -386.666 -7.011 -228.294 1.00 57.42 315 ASN C CA 1
ATOM 10786 C C . ASN C 1 318 ? -386.423 -5.603 -227.775 1.00 55.89 315 ASN C C 1
ATOM 10787 O O . ASN C 1 318 ? -386.471 -4.650 -228.552 1.00 62.24 315 ASN C O 1
ATOM 10792 N N . PRO C 1 319 ? -386.168 -5.462 -226.462 1.00 47.70 316 PRO C N 1
ATOM 10793 C CA . PRO C 1 319 ? -385.933 -4.136 -225.883 1.00 47.60 316 PRO C CA 1
ATOM 10794 C C . PRO C 1 319 ? -384.822 -3.424 -226.607 1.00 36.78 316 PRO C C 1
ATOM 10795 O O . PRO C 1 319 ? -384.814 -2.205 -226.726 1.00 40.27 316 PRO C O 1
ATOM 10799 N N . SER C 1 320 ? -383.876 -4.213 -227.084 1.00 43.38 317 SER C N 1
ATOM 10800 C CA . SER C 1 320 ? -382.787 -3.692 -227.873 1.00 43.64 317 SER C CA 1
ATOM 10801 C C . SER C 1 320 ? -383.320 -3.099 -229.163 1.00 54.00 317 SER C C 1
ATOM 10802 O O . SER C 1 320 ? -383.106 -1.924 -229.444 1.00 60.44 317 SER C O 1
ATOM 10805 N N . ASP C 1 321 ? -384.026 -3.913 -229.941 1.00 52.00 318 ASP C N 1
ATOM 10806 C CA . ASP C 1 321 ? -384.548 -3.469 -231.225 1.00 42.06 318 ASP C CA 1
ATOM 10807 C C . ASP C 1 321 ? -385.515 -2.313 -231.064 1.00 51.98 318 ASP C C 1
ATOM 10808 O O . ASP C 1 321 ? -385.610 -1.453 -231.936 1.00 53.09 318 ASP C O 1
ATOM 10813 N N . SER C 1 322 ? -386.226 -2.292 -229.942 1.00 61.52 319 SER C N 1
ATOM 10814 C CA . SER C 1 322 ? -387.148 -1.206 -229.648 1.00 59.80 319 SER C CA 1
ATOM 10815 C C . SER C 1 322 ? -386.392 0.107 -229.568 1.00 68.75 319 SER C C 1
ATOM 10816 O O . SER C 1 322 ? -386.763 1.096 -230.197 1.00 63.30 319 SER C O 1
ATOM 10819 N N . LEU C 1 323 ? -385.319 0.096 -228.787 1.00 104.75 320 LEU C N 1
ATOM 10820 C CA . LEU C 1 323 ? -384.497 1.280 -228.582 1.00 106.70 320 LEU C CA 1
ATOM 10821 C C . LEU C 1 323 ? -383.995 1.850 -229.898 1.00 112.09 320 LEU C C 1
ATOM 10822 O O . LEU C 1 323 ? -384.051 3.057 -230.125 1.00 115.96 320 LEU C O 1
ATOM 10827 N N . ALA C 1 324 ? -383.508 0.969 -230.761 1.00 66.57 321 ALA C N 1
ATOM 10828 C CA . ALA C 1 324 ? -382.932 1.377 -232.032 1.00 61.02 321 ALA C CA 1
ATOM 10829 C C . ALA C 1 324 ? -383.967 2.056 -232.920 1.00 72.48 321 ALA C C 1
ATOM 10830 O O . ALA C 1 324 ? -383.713 3.127 -233.474 1.00 64.62 321 ALA C O 1
ATOM 10832 N N . VAL C 1 325 ? -385.134 1.433 -233.051 1.00 90.56 322 VAL C N 1
ATOM 10833 C CA . VAL C 1 325 ? -386.166 1.939 -233.952 1.00 91.30 322 VAL C CA 1
ATOM 10834 C C . VAL C 1 325 ? -386.801 3.206 -233.391 1.00 87.58 322 VAL C C 1
ATOM 10835 O O . VAL C 1 325 ? -387.144 4.117 -234.143 1.00 87.80 322 VAL C O 1
ATOM 10839 N N . LEU C 1 326 ? -386.956 3.269 -232.073 1.00 65.90 323 LEU C N 1
ATOM 10840 C CA . LEU C 1 326 ? -387.472 4.477 -231.449 1.00 58.69 323 LEU C CA 1
ATOM 10841 C C . LEU C 1 326 ? -386.457 5.598 -231.587 1.00 63.73 323 LEU C C 1
ATOM 10842 O O . LEU C 1 326 ? -386.818 6.765 -231.723 1.00 71.76 323 LEU C O 1
ATOM 10847 N N . ALA C 1 327 ? -385.182 5.238 -231.545 1.00 64.30 324 ALA C N 1
ATOM 10848 C CA . ALA C 1 327 ? -384.119 6.212 -231.707 1.00 62.81 324 ALA C CA 1
ATOM 10849 C C . ALA C 1 327 ? -384.072 6.704 -233.145 1.00 55.90 324 ALA C C 1
ATOM 10850 O O . ALA C 1 327 ? -383.790 7.872 -233.405 1.00 55.81 324 ALA C O 1
ATOM 10852 N N . ALA C 1 328 ? -384.352 5.802 -234.076 1.00 59.63 325 ALA C N 1
ATOM 10853 C CA . ALA C 1 328 ? -384.340 6.139 -235.492 1.00 71.18 325 ALA C CA 1
ATOM 10854 C C . ALA C 1 328 ? -385.552 6.991 -235.869 1.00 68.98 325 ALA C C 1
ATOM 10855 O O . ALA C 1 328 ? -385.423 7.980 -236.593 1.00 63.60 325 ALA C O 1
ATOM 10857 N N . ASN C 1 329 ? -386.724 6.603 -235.371 1.00 66.59 326 ASN C N 1
ATOM 10858 C CA . ASN C 1 329 ? -387.966 7.324 -235.642 1.00 63.15 326 ASN C CA 1
ATOM 10859 C C . ASN C 1 329 ? -388.263 8.356 -234.560 1.00 63.77 326 ASN C C 1
ATOM 10860 O O . ASN C 1 329 ? -389.412 8.557 -234.173 1.00 60.76 326 ASN C O 1
ATOM 10865 N N . ALA C 1 330 ? -387.210 9.008 -234.083 1.00 69.50 327 ALA C N 1
ATOM 10866 C CA . ALA C 1 330 ? -387.313 9.980 -233.003 1.00 63.47 327 ALA C CA 1
ATOM 10867 C C . ALA C 1 330 ? -387.690 11.362 -233.529 1.00 67.85 327 ALA C C 1
ATOM 10868 O O . ALA C 1 330 ? -387.745 12.331 -232.771 1.00 61.54 327 ALA C O 1
ATOM 10870 N N . ASP C 1 331 ? -387.931 11.445 -234.835 1.00 75.66 328 ASP C N 1
ATOM 10871 C CA . ASP C 1 331 ? -388.379 12.680 -235.463 1.00 73.91 328 ASP C CA 1
ATOM 10872 C C . ASP C 1 331 ? -389.901 12.721 -235.497 1.00 75.62 328 ASP C C 1
ATOM 10873 O O . ASP C 1 331 ? -390.497 13.726 -235.882 1.00 83.18 328 ASP C O 1
ATOM 10878 N N . CYS C 1 332 ? -390.526 11.617 -235.104 1.00 77.81 329 CYS C N 1
ATOM 10879 C CA . CYS C 1 332 ? -391.971 11.579 -234.936 1.00 74.31 329 CYS C CA 1
ATOM 10880 C C . CYS C 1 332 ? -392.358 12.276 -233.638 1.00 76.71 329 CYS C C 1
ATOM 10881 O O . CYS C 1 332 ? -393.491 12.736 -233.481 1.00 84.52 329 CYS C O 1
ATOM 10884 N N . VAL C 1 333 ? -391.403 12.356 -232.715 1.00 61.78 330 VAL C N 1
ATOM 10885 C CA . VAL C 1 333 ? -391.657 12.861 -231.371 1.00 61.08 330 VAL C CA 1
ATOM 10886 C C . VAL C 1 333 ? -391.265 14.338 -231.248 1.00 69.00 330 VAL C C 1
ATOM 10887 O O . VAL C 1 333 ? -390.154 14.712 -231.619 1.00 69.65 330 VAL C O 1
ATOM 10891 N N . PRO C 1 334 ? -392.180 15.184 -230.728 1.00 78.35 331 PRO C N 1
ATOM 10892 C CA . PRO C 1 334 ? -391.922 16.621 -230.542 1.00 79.23 331 PRO C CA 1
ATOM 10893 C C . PRO C 1 334 ? -390.742 16.935 -229.632 1.00 90.10 331 PRO C C 1
ATOM 10894 O O . PRO C 1 334 ? -390.028 17.907 -229.873 1.00 113.72 331 PRO C O 1
ATOM 10898 N N . PHE C 1 335 ? -390.563 16.129 -228.591 1.00 85.89 332 PHE C N 1
ATOM 10899 C CA . PHE C 1 335 ? -389.554 16.380 -227.564 1.00 75.98 332 PHE C CA 1
ATOM 10900 C C . PHE C 1 335 ? -388.154 16.582 -228.126 1.00 70.50 332 PHE C C 1
ATOM 10901 O O . PHE C 1 335 ? -387.397 17.413 -227.632 1.00 74.05 332 PHE C O 1
ATOM 10909 N N . PHE C 1 336 ? -387.813 15.828 -229.163 1.00 70.97 333 PHE C N 1
ATOM 10910 C CA . PHE C 1 336 ? -386.449 15.830 -229.674 1.00 79.84 333 PHE C CA 1
ATOM 10911 C C . PHE C 1 336 ? -386.180 16.915 -230.715 1.00 96.92 333 PHE C C 1
ATOM 10912 O O . PHE C 1 336 ? -385.060 17.416 -230.807 1.00 103.29 333 PHE C O 1
ATOM 10920 N N . THR C 1 337 ? -387.199 17.277 -231.492 1.00 101.87 334 THR C N 1
ATOM 10921 C CA . THR C 1 337 ? -387.024 18.230 -232.588 1.00 113.45 334 THR C CA 1
ATOM 10922 C C . THR C 1 337 ? -387.698 19.569 -232.304 1.00 121.15 334 THR C C 1
ATOM 10923 O O . THR C 1 337 ? -388.861 19.774 -232.647 1.00 120.50 334 THR C O 1
ATOM 10927 N N . GLN C 1 338 ? -386.955 20.480 -231.678 1.00 179.78 335 GLN C N 1
ATOM 10928 C CA . GLN C 1 338 ? -387.444 21.829 -231.407 1.00 186.01 335 GLN C CA 1
ATOM 10929 C C . GLN C 1 338 ? -386.352 22.653 -230.718 1.00 189.09 335 GLN C C 1
ATOM 10930 O O . GLN C 1 338 ? -385.532 22.113 -229.976 1.00 188.13 335 GLN C O 1
ATOM 10936 N N . SER C 1 339 ? -386.327 23.954 -231.000 1.00 193.69 336 SER C N 1
ATOM 10937 C CA . SER C 1 339 ? -385.405 24.874 -230.332 1.00 193.73 336 SER C CA 1
ATOM 10938 C C . SER C 1 339 ? -385.781 25.031 -228.854 1.00 193.42 336 SER C C 1
ATOM 10939 O O . SER C 1 339 ? -386.960 24.975 -228.517 1.00 198.33 336 SER C O 1
ATOM 10942 N N . SER C 1 340 ? -384.812 25.276 -227.969 1.00 145.13 337 SER C N 1
ATOM 10943 C CA . SER C 1 340 ? -383.450 25.677 -228.319 1.00 138.66 337 SER C CA 1
ATOM 10944 C C . SER C 1 340 ? -382.446 24.523 -228.263 1.00 134.77 337 SER C C 1
ATOM 10945 O O . SER C 1 340 ? -381.278 24.726 -227.926 1.00 124.71 337 SER C O 1
ATOM 10948 N N . SER C 1 341 ? -382.903 23.318 -228.592 1.00 137.09 338 SER C N 1
ATOM 10949 C CA . SER C 1 341 ? -382.040 22.139 -228.612 1.00 126.72 338 SER C CA 1
ATOM 10950 C C . SER C 1 341 ? -382.411 21.248 -229.792 1.00 116.23 338 SER C C 1
ATOM 10951 O O . SER C 1 341 ? -383.070 20.220 -229.631 1.00 114.95 338 SER C O 1
ATOM 10954 N N . SER C 1 342 ? -381.974 21.656 -230.978 1.00 101.14 339 SER C N 1
ATOM 10955 C CA . SER C 1 342 ? -382.374 21.006 -232.219 1.00 101.13 339 SER C CA 1
ATOM 10956 C C . SER C 1 342 ? -381.894 19.562 -232.304 1.00 107.35 339 SER C C 1
ATOM 10957 O O . SER C 1 342 ? -380.694 19.295 -232.378 1.00 97.93 339 SER C O 1
ATOM 10960 N N . GLY C 1 343 ? -382.847 18.635 -232.284 1.00 121.36 340 GLY C N 1
ATOM 10961 C CA . GLY C 1 343 ? -382.569 17.239 -232.566 1.00 119.10 340 GLY C CA 1
ATOM 10962 C C . GLY C 1 343 ? -381.970 16.466 -231.409 1.00 116.80 340 GLY C C 1
ATOM 10963 O O . GLY C 1 343 ? -381.658 17.026 -230.358 1.00 116.16 340 GLY C O 1
ATOM 10964 N N . LEU C 1 344 ? -381.818 15.162 -231.616 1.00 101.25 341 LEU C N 1
ATOM 10965 C CA . LEU C 1 344 ? -381.145 14.298 -230.658 1.00 96.57 341 LEU C CA 1
ATOM 10966 C C . LEU C 1 344 ? -379.646 14.436 -230.856 1.00 95.62 341 LEU C C 1
ATOM 10967 O O . LEU C 1 344 ? -379.191 14.713 -231.966 1.00 105.77 341 LEU C O 1
ATOM 10972 N N . LYS C 1 345 ? -378.882 14.240 -229.785 1.00 93.04 342 LYS C N 1
ATOM 10973 C CA . LYS C 1 345 ? -377.437 14.435 -229.830 1.00 94.34 342 LYS C CA 1
ATOM 10974 C C . LYS C 1 345 ? -376.642 13.212 -229.369 1.00 95.42 342 LYS C C 1
ATOM 10975 O O . LYS C 1 345 ? -375.455 13.105 -229.668 1.00 98.82 342 LYS C O 1
ATOM 10981 N N . ALA C 1 346 ? -377.282 12.288 -228.659 1.00 116.93 343 ALA C N 1
ATOM 10982 C CA . ALA C 1 346 ? -376.567 11.121 -228.149 1.00 112.09 343 ALA C CA 1
ATOM 10983 C C . ALA C 1 346 ? -377.484 9.945 -227.825 1.00 108.27 343 ALA C C 1
ATOM 10984 O O . ALA C 1 346 ? -378.663 10.123 -227.529 1.00 111.83 343 ALA C O 1
ATOM 10986 N N . VAL C 1 347 ? -376.923 8.741 -227.894 1.00 66.28 344 VAL C N 1
ATOM 10987 C CA . VAL C 1 347 ? -377.629 7.526 -227.508 1.00 59.52 344 VAL C CA 1
ATOM 10988 C C . VAL C 1 347 ? -376.733 6.649 -226.642 1.00 62.96 344 VAL C C 1
ATOM 10989 O O . VAL C 1 347 ? -375.527 6.586 -226.864 1.00 79.22 344 VAL C O 1
ATOM 10993 N N . ALA C 1 348 ? -377.323 5.961 -225.669 1.00 56.81 345 ALA C N 1
ATOM 10994 C CA . ALA C 1 348 ? -376.547 5.162 -224.726 1.00 59.40 345 ALA C CA 1
ATOM 10995 C C . ALA C 1 348 ? -377.253 3.858 -224.400 1.00 47.09 345 ALA C C 1
ATOM 10996 O O . ALA C 1 348 ? -378.474 3.772 -224.471 1.00 54.49 345 ALA C O 1
ATOM 10998 N N . ARG C 1 349 ? -376.479 2.843 -224.041 1.00 40.27 346 ARG C N 1
ATOM 10999 C CA . ARG C 1 349 ? -377.045 1.546 -223.716 1.00 39.58 346 ARG C CA 1
ATOM 11000 C C . ARG C 1 349 ? -376.132 0.744 -222.811 1.00 39.62 346 ARG C C 1
ATOM 11001 O O . ARG C 1 349 ? -374.913 0.886 -222.872 1.00 46.69 346 ARG C O 1
ATOM 11009 N N . SER C 1 350 ? -376.723 -0.094 -221.967 1.00 44.44 347 SER C N 1
ATOM 11010 C CA . SER C 1 350 ? -375.936 -1.026 -221.180 1.00 37.43 347 SER C CA 1
ATOM 11011 C C . SER C 1 350 ? -375.169 -1.897 -222.153 1.00 43.96 347 SER C C 1
ATOM 11012 O O . SER C 1 350 ? -375.639 -2.161 -223.259 1.00 49.16 347 SER C O 1
ATOM 11015 N N . MET C 1 351 ? -373.981 -2.316 -221.746 1.00 47.23 348 MET C N 1
ATOM 11016 C CA . MET C 1 351 ? -373.092 -3.055 -222.624 1.00 43.54 348 MET C CA 1
ATOM 11017 C C . MET C 1 351 ? -373.774 -4.266 -223.276 1.00 39.47 348 MET C C 1
ATOM 11018 O O . MET C 1 351 ? -373.741 -4.400 -224.494 1.00 47.99 348 MET C O 1
ATOM 11023 N N . PRO C 1 352 ? -374.431 -5.128 -222.481 1.00 32.47 349 PRO C N 1
ATOM 11024 C CA . PRO C 1 352 ? -374.966 -6.357 -223.079 1.00 39.11 349 PRO C CA 1
ATOM 11025 C C . PRO C 1 352 ? -376.141 -6.152 -224.037 1.00 47.88 349 PRO C C 1
ATOM 11026 O O . PRO C 1 352 ? -376.625 -7.133 -224.602 1.00 44.73 349 PRO C O 1
ATOM 11030 N N . THR C 1 353 ? -376.600 -4.917 -224.211 1.00 47.27 350 THR C N 1
ATOM 11031 C CA . THR C 1 353 ? -377.711 -4.647 -225.120 1.00 52.69 350 THR C CA 1
ATOM 11032 C C . THR C 1 353 ? -377.281 -4.889 -226.569 1.00 45.80 350 THR C C 1
ATOM 11033 O O . THR C 1 353 ? -376.088 -4.876 -226.872 1.00 50.31 350 THR C O 1
ATOM 11037 N N . SER C 1 354 ? -378.244 -5.123 -227.459 1.00 50.02 351 SER C N 1
ATOM 11038 C CA . SER C 1 354 ? -377.933 -5.363 -228.868 1.00 60.81 351 SER C CA 1
ATOM 11039 C C . SER C 1 354 ? -377.515 -4.051 -229.523 1.00 58.16 351 SER C C 1
ATOM 11040 O O . SER C 1 354 ? -377.989 -2.980 -229.145 1.00 51.21 351 SER C O 1
ATOM 11043 N N . GLY C 1 355 ? -376.610 -4.142 -230.492 1.00 70.10 352 GLY C N 1
ATOM 11044 C CA . GLY C 1 355 ? -376.042 -2.965 -231.118 1.00 73.85 352 GLY C CA 1
ATOM 11045 C C . GLY C 1 355 ? -376.758 -2.500 -232.371 1.00 76.48 352 GLY C C 1
ATOM 11046 O O . GLY C 1 355 ? -376.134 -1.920 -233.255 1.00 83.68 352 GLY C O 1
ATOM 11047 N N . ALA C 1 356 ? -378.059 -2.745 -232.461 1.00 51.74 353 ALA C N 1
ATOM 11048 C CA . ALA C 1 356 ? -378.835 -2.203 -233.567 1.00 53.21 353 ALA C CA 1
ATOM 11049 C C . ALA C 1 356 ? -378.843 -0.694 -233.455 1.00 45.91 353 ALA C C 1
ATOM 11050 O O . ALA C 1 356 ? -378.985 0.015 -234.445 1.00 54.59 353 ALA C O 1
ATOM 11052 N N . VAL C 1 357 ? -378.665 -0.208 -232.236 1.00 41.49 354 VAL C N 1
ATOM 11053 C CA . VAL C 1 357 ? -378.653 1.221 -231.990 1.00 44.69 354 VAL C CA 1
ATOM 11054 C C . VAL C 1 357 ? -377.378 1.814 -232.560 1.00 64.21 354 VAL C C 1
ATOM 11055 O O . VAL C 1 357 ? -377.375 2.932 -233.072 1.00 69.28 354 VAL C O 1
ATOM 11059 N N . ASP C 1 358 ? -376.293 1.055 -232.458 1.00 64.53 355 ASP C N 1
ATOM 11060 C CA . ASP C 1 358 ? -375.027 1.452 -233.048 1.00 55.09 355 ASP C CA 1
ATOM 11061 C C . ASP C 1 358 ? -375.229 1.704 -234.536 1.00 67.00 355 ASP C C 1
ATOM 11062 O O . ASP C 1 358 ? -374.761 2.707 -235.077 1.00 69.01 355 ASP C O 1
ATOM 11067 N N . ARG C 1 359 ? -375.955 0.795 -235.181 1.00 63.31 356 ARG C N 1
ATOM 11068 C CA . ARG C 1 359 ? -376.190 0.872 -236.612 1.00 53.19 356 ARG C CA 1
ATOM 11069 C C . ARG C 1 359 ? -376.977 2.134 -236.922 1.00 57.87 356 ARG C C 1
ATOM 11070 O O . ARG C 1 359 ? -376.803 2.742 -237.977 1.00 70.64 356 ARG C O 1
ATOM 11078 N N . VAL C 1 360 ? -377.835 2.532 -235.988 1.00 59.14 357 VAL C N 1
ATOM 11079 C CA . VAL C 1 360 ? -378.649 3.730 -236.156 1.00 63.26 357 VAL C CA 1
ATOM 11080 C C . VAL C 1 360 ? -377.806 4.975 -235.895 1.00 63.12 357 VAL C C 1
ATOM 11081 O O . VAL C 1 360 ? -378.055 6.032 -236.468 1.00 68.30 357 VAL C O 1
ATOM 11085 N N . ALA C 1 361 ? -376.800 4.842 -235.037 1.00 64.72 358 ALA C N 1
ATOM 11086 C CA . ALA C 1 361 ? -375.963 5.977 -234.662 1.00 74.89 358 ALA C CA 1
ATOM 11087 C C . ALA C 1 361 ? -374.822 6.196 -235.659 1.00 77.32 358 ALA C C 1
ATOM 11088 O O . ALA C 1 361 ? -374.098 7.190 -235.578 1.00 66.99 358 ALA C O 1
ATOM 11090 N N . ALA C 1 362 ? -374.677 5.264 -236.598 1.00 83.25 359 ALA C N 1
ATOM 11091 C CA . ALA C 1 362 ? -373.623 5.320 -237.606 1.00 85.32 359 ALA C CA 1
ATOM 11092 C C . ALA C 1 362 ? -374.149 5.935 -238.899 1.00 85.77 359 ALA C C 1
ATOM 11093 O O . ALA C 1 362 ? -373.469 6.740 -239.535 1.00 91.12 359 ALA C O 1
ATOM 11095 N N . ALA C 1 363 ? -375.359 5.549 -239.289 1.00 95.15 360 ALA C N 1
ATOM 11096 C CA . ALA C 1 363 ? -375.990 6.105 -240.480 1.00 99.95 360 ALA C CA 1
ATOM 11097 C C . ALA C 1 363 ? -376.457 7.531 -240.208 1.00 97.86 360 ALA C C 1
ATOM 11098 O O . ALA C 1 363 ? -376.813 8.264 -241.129 1.00 101.74 360 ALA C O 1
ATOM 11100 N N . HIS C 1 364 ? -376.453 7.912 -238.934 1.00 84.44 361 HIS C N 1
ATOM 11101 C CA . HIS C 1 364 ? -376.771 9.275 -238.526 1.00 88.64 361 HIS C CA 1
ATOM 11102 C C . HIS C 1 364 ? -375.603 9.888 -237.758 1.00 88.37 361 HIS C C 1
ATOM 11103 O O . HIS C 1 364 ? -374.653 9.196 -237.396 1.00 85.30 361 HIS C O 1
ATOM 11110 N N . ASP C 1 365 ? -375.684 11.190 -237.507 1.00 84.48 362 ASP C N 1
ATOM 11111 C CA . ASP C 1 365 ? -374.613 11.908 -236.828 1.00 85.07 362 ASP C CA 1
ATOM 11112 C C . ASP C 1 365 ? -374.681 11.725 -235.314 1.00 93.61 362 ASP C C 1
ATOM 11113 O O . ASP C 1 365 ? -373.838 12.247 -234.584 1.00 93.32 362 ASP C O 1
ATOM 11118 N N . PHE C 1 366 ? -375.682 10.985 -234.848 1.00 110.80 363 PHE C N 1
ATOM 11119 C CA . PHE C 1 366 ? -375.870 10.767 -233.419 1.00 113.85 363 PHE C CA 1
ATOM 11120 C C . PHE C 1 366 ? -374.673 10.043 -232.818 1.00 103.90 363 PHE C C 1
ATOM 11121 O O . PHE C 1 366 ? -374.211 9.030 -233.346 1.00 99.96 363 PHE C O 1
ATOM 11129 N N . ALA C 1 367 ? -374.170 10.583 -231.715 1.00 93.57 364 ALA C N 1
ATOM 11130 C CA . ALA C 1 367 ? -373.108 9.935 -230.964 1.00 92.52 364 ALA C CA 1
ATOM 11131 C C . ALA C 1 367 ? -373.659 8.672 -230.320 1.00 82.49 364 ALA C C 1
ATOM 11132 O O . ALA C 1 367 ? -374.868 8.534 -230.142 1.00 90.58 364 ALA C O 1
ATOM 11134 N N . LEU C 1 368 ? -372.762 7.755 -229.978 1.00 66.98 365 LEU C N 1
ATOM 11135 C CA . LEU C 1 368 ? -373.136 6.471 -229.407 1.00 54.54 365 LEU C CA 1
ATOM 11136 C C . LEU C 1 368 ? -372.281 6.173 -228.183 1.00 63.40 365 LEU C C 1
ATOM 11137 O O . LEU C 1 368 ? -371.152 6.648 -228.074 1.00 67.82 365 LEU C O 1
ATOM 11142 N N . PHE C 1 369 ? -372.831 5.382 -227.267 1.00 64.99 366 PHE C N 1
ATOM 11143 C CA . PHE C 1 369 ? -372.119 4.968 -226.067 1.00 60.32 366 PHE C CA 1
ATOM 11144 C C . PHE C 1 369 ? -372.366 3.504 -225.751 1.00 48.84 366 PHE C C 1
ATOM 11145 O O . PHE C 1 369 ? -373.479 3.013 -225.907 1.00 60.34 366 PHE C O 1
ATOM 11153 N N . GLU C 1 370 ? -371.323 2.813 -225.307 1.00 39.84 367 GLU C N 1
ATOM 11154 C CA . GLU C 1 370 ? -371.461 1.456 -224.805 1.00 41.63 367 GLU C CA 1
ATOM 11155 C C . GLU C 1 370 ? -371.091 1.491 -223.329 1.00 48.07 367 GLU C C 1
ATOM 11156 O O . GLU C 1 370 ? -369.921 1.414 -222.966 1.00 60.25 367 GLU C O 1
ATOM 11162 N N . VAL C 1 371 ? -372.110 1.626 -222.489 1.00 43.89 368 VAL C N 1
ATOM 11163 C CA . VAL C 1 371 ? -371.926 1.883 -221.070 1.00 38.66 368 VAL C CA 1
ATOM 11164 C C . VAL C 1 371 ? -372.118 0.606 -220.241 1.00 37.16 368 VAL C C 1
ATOM 11165 O O . VAL C 1 371 ? -372.898 -0.261 -220.622 1.00 40.12 368 VAL C O 1
ATOM 11169 N N . PRO C 1 372 ? -371.400 0.481 -219.107 1.00 45.91 369 PRO C N 1
ATOM 11170 C CA . PRO C 1 372 ? -371.560 -0.728 -218.290 1.00 41.93 369 PRO C CA 1
ATOM 11171 C C . PRO C 1 372 ? -372.879 -0.775 -217.540 1.00 38.80 369 PRO C C 1
ATOM 11172 O O . PRO C 1 372 ? -373.615 0.209 -217.513 1.00 42.14 369 PRO C O 1
ATOM 11176 N N . THR C 1 373 ? -373.159 -1.913 -216.920 1.00 38.86 370 THR C N 1
ATOM 11177 C CA . THR C 1 373 ? -374.373 -2.070 -216.140 1.00 35.08 370 THR C CA 1
ATOM 11178 C C . THR C 1 373 ? -374.377 -1.060 -215.004 1.00 43.80 370 THR C C 1
ATOM 11179 O O . THR C 1 373 ? -373.343 -0.801 -214.396 1.00 52.12 370 THR C O 1
ATOM 11183 N N . GLY C 1 374 ? -375.545 -0.488 -214.737 1.00 47.48 371 GLY C N 1
ATOM 11184 C CA . GLY C 1 374 ? -375.699 0.544 -213.728 1.00 44.95 371 GLY C CA 1
ATOM 11185 C C . GLY C 1 374 ? -376.295 1.770 -214.382 1.00 37.68 371 GLY C C 1
ATOM 11186 O O . GLY C 1 374 ? -375.936 2.112 -215.503 1.00 42.84 371 GLY C O 1
ATOM 11187 N N . TRP C 1 375 ? -377.223 2.420 -213.697 1.00 32.58 372 TRP C N 1
ATOM 11188 C CA . TRP C 1 375 ? -377.882 3.589 -214.252 1.00 35.01 372 TRP C CA 1
ATOM 11189 C C . TRP C 1 375 ? -376.988 4.812 -214.122 1.00 42.21 372 TRP C C 1
ATOM 11190 O O . TRP C 1 375 ? -377.118 5.774 -214.879 1.00 41.61 372 TRP C O 1
ATOM 11201 N N . LYS C 1 376 ? -376.065 4.751 -213.168 1.00 55.22 373 LYS C N 1
ATOM 11202 C CA . LYS C 1 376 ? -375.244 5.899 -212.794 1.00 56.60 373 LYS C CA 1
ATOM 11203 C C . LYS C 1 376 ? -374.495 6.465 -213.988 1.00 49.99 373 LYS C C 1
ATOM 11204 O O . LYS C 1 376 ? -374.203 7.657 -214.036 1.00 53.03 373 LYS C O 1
ATOM 11210 N N . PHE C 1 377 ? -374.186 5.608 -214.953 1.00 46.02 374 PHE C N 1
ATOM 11211 C CA . PHE C 1 377 ? -373.548 6.062 -216.178 1.00 52.55 374 PHE C CA 1
ATOM 11212 C C . PHE C 1 377 ? -374.501 6.967 -216.947 1.00 60.64 374 PHE C C 1
ATOM 11213 O O . PHE C 1 377 ? -374.157 8.099 -217.287 1.00 65.73 374 PHE C O 1
ATOM 11221 N N . PHE C 1 378 ? -375.706 6.459 -217.201 1.00 53.82 375 PHE C N 1
ATOM 11222 C CA . PHE C 1 378 ? -376.717 7.178 -217.971 1.00 41.56 375 PHE C CA 1
ATOM 11223 C C . PHE C 1 378 ? -377.012 8.535 -217.350 1.00 50.05 375 PHE C C 1
ATOM 11224 O O . PHE C 1 378 ? -377.213 9.519 -218.057 1.00 56.99 375 PHE C O 1
ATOM 11232 N N . GLY C 1 379 ? -377.041 8.581 -216.024 1.00 51.52 376 GLY C N 1
ATOM 11233 C CA . GLY C 1 379 ? -377.330 9.813 -215.318 1.00 50.05 376 GLY C CA 1
ATOM 11234 C C . GLY C 1 379 ? -376.268 10.863 -215.566 1.00 54.80 376 GLY C C 1
ATOM 11235 O O . GLY C 1 379 ? -376.577 12.027 -215.824 1.00 51.09 376 GLY C O 1
ATOM 11236 N N . ASN C 1 380 ? -375.008 10.444 -215.499 1.00 69.89 377 ASN C N 1
ATOM 11237 C CA . ASN C 1 380 ? -373.886 11.355 -215.677 1.00 70.03 377 ASN C CA 1
ATOM 11238 C C . ASN C 1 380 ? -373.830 11.904 -217.106 1.00 72.35 377 ASN C C 1
ATOM 11239 O O . ASN C 1 380 ? -373.431 13.049 -217.320 1.00 77.97 377 ASN C O 1
ATOM 11244 N N . LEU C 1 381 ? -374.245 11.096 -218.078 1.00 70.34 378 LEU C N 1
ATOM 11245 C CA . LEU C 1 381 ? -374.281 11.536 -219.471 1.00 62.95 378 LEU C CA 1
ATOM 11246 C C . LEU C 1 381 ? -375.296 12.656 -219.653 1.00 57.58 378 LEU C C 1
ATOM 11247 O O . LEU C 1 381 ? -375.039 13.639 -220.346 1.00 61.00 378 LEU C O 1
ATOM 11252 N N . MET C 1 382 ? -376.448 12.506 -219.012 1.00 54.69 379 MET C N 1
ATOM 11253 C CA . MET C 1 382 ? -377.500 13.507 -219.086 1.00 54.76 379 MET C CA 1
ATOM 11254 C C . MET C 1 382 ? -377.094 14.746 -218.296 1.00 57.33 379 MET C C 1
ATOM 11255 O O . MET C 1 382 ? -377.518 15.860 -218.607 1.00 52.74 379 MET C O 1
ATOM 11260 N N . ASP C 1 383 ? -376.265 14.536 -217.276 1.00 65.78 380 ASP C N 1
ATOM 11261 C CA . ASP C 1 383 ? -375.827 15.605 -216.384 1.00 69.66 380 ASP C CA 1
ATOM 11262 C C . ASP C 1 383 ? -374.489 16.213 -216.821 1.00 73.59 380 ASP C C 1
ATOM 11263 O O . ASP C 1 383 ? -373.450 15.956 -216.211 1.00 65.40 380 ASP C O 1
ATOM 11268 N N . SER C 1 384 ? -374.529 17.007 -217.889 1.00 87.92 381 SER C N 1
ATOM 11269 C CA . SER C 1 384 ? -373.412 17.868 -218.282 1.00 88.24 381 SER C CA 1
ATOM 11270 C C . SER C 1 384 ? -373.842 19.330 -218.160 1.00 96.37 381 SER C C 1
ATOM 11271 O O . SER C 1 384 ? -373.018 20.242 -218.251 1.00 98.52 381 SER C O 1
ATOM 11274 N N . LYS C 1 385 ? -375.143 19.544 -217.977 1.00 88.09 382 LYS C N 1
ATOM 11275 C CA . LYS C 1 385 ? -375.661 20.842 -217.560 1.00 76.08 382 LYS C CA 1
ATOM 11276 C C . LYS C 1 385 ? -375.454 20.985 -216.056 1.00 68.41 382 LYS C C 1
ATOM 11277 O O . LYS C 1 385 ? -375.555 22.081 -215.501 1.00 69.91 382 LYS C O 1
ATOM 11283 N N . ASP C 1 386 ? -375.155 19.859 -215.410 1.00 63.81 383 ASP C N 1
ATOM 11284 C CA . ASP C 1 386 ? -374.948 19.807 -213.969 1.00 65.40 383 ASP C CA 1
ATOM 11285 C C . ASP C 1 386 ? -373.470 19.637 -213.625 1.00 76.49 383 ASP C C 1
ATOM 11286 O O . ASP C 1 386 ? -372.986 20.198 -212.643 1.00 78.55 383 ASP C O 1
ATOM 11291 N N . LEU C 1 387 ? -372.758 18.861 -214.437 1.00 79.61 384 LEU C N 1
ATOM 11292 C CA . LEU C 1 387 ? -371.335 18.625 -214.212 1.00 83.35 384 LEU C CA 1
ATOM 11293 C C . LEU C 1 387 ? -370.464 19.493 -215.130 1.00 95.41 384 LEU C C 1
ATOM 11294 O O . LEU C 1 387 ? -369.247 19.310 -215.196 1.00 91.60 384 LEU C O 1
ATOM 11299 N N . TYR C 1 388 ? -371.092 20.452 -215.810 1.00 94.19 385 TYR C N 1
ATOM 11300 C CA . TYR C 1 388 ? -370.382 21.405 -216.663 1.00 86.78 385 TYR C CA 1
ATOM 11301 C C . TYR C 1 388 ? -369.616 20.705 -217.785 1.00 88.44 385 TYR C C 1
ATOM 11302 O O . TYR C 1 388 ? -368.492 20.248 -217.593 1.00 88.51 385 TYR C O 1
ATOM 11311 N N . GLY C 1 389 ? -370.230 20.615 -218.960 1.00 112.86 386 GLY C N 1
ATOM 11312 C CA . GLY C 1 389 ? -369.558 20.028 -220.102 1.00 118.52 386 GLY C CA 1
ATOM 11313 C C . GLY C 1 389 ? -368.419 20.931 -220.556 1.00 126.71 386 GLY C C 1
ATOM 11314 O O . GLY C 1 389 ? -368.612 22.147 -220.619 1.00 122.21 386 GLY C O 1
ATOM 11315 N N . GLY C 1 390 ? -367.245 20.378 -220.878 1.00 166.35 387 GLY C N 1
ATOM 11316 C CA . GLY C 1 390 ? -367.001 18.944 -220.913 1.00 165.35 387 GLY C CA 1
ATOM 11317 C C . GLY C 1 390 ? -367.924 18.300 -221.925 1.00 160.50 387 GLY C C 1
ATOM 11318 O O . GLY C 1 390 ? -368.389 17.171 -221.741 1.00 158.75 387 GLY C O 1
ATOM 11319 N N . LYS C 1 391 ? -368.182 19.052 -222.994 1.00 116.24 388 LYS C N 1
ATOM 11320 C CA . LYS C 1 391 ? -369.181 18.717 -224.003 1.00 95.09 388 LYS C CA 1
ATOM 11321 C C . LYS C 1 391 ? -370.558 18.949 -223.385 1.00 93.61 388 LYS C C 1
ATOM 11322 O O . LYS C 1 391 ? -370.991 18.203 -222.507 1.00 90.00 388 LYS C O 1
ATOM 11328 N N . ASP C 1 392 ? -371.209 20.025 -223.825 1.00 113.04 389 ASP C N 1
ATOM 11329 C CA . ASP C 1 392 ? -372.528 20.421 -223.333 1.00 128.33 389 ASP C CA 1
ATOM 11330 C C . ASP C 1 392 ? -373.522 19.268 -223.319 1.00 134.02 389 ASP C C 1
ATOM 11331 O O . ASP C 1 392 ? -373.445 18.355 -224.143 1.00 129.13 389 ASP C O 1
ATOM 11336 N N . PHE C 1 393 ? -374.465 19.331 -222.384 1.00 175.96 390 PHE C N 1
ATOM 11337 C CA . PHE C 1 393 ? -375.476 18.292 -222.236 1.00 177.84 390 PHE C CA 1
ATOM 11338 C C . PHE C 1 393 ? -376.283 18.131 -223.513 1.00 178.93 390 PHE C C 1
ATOM 11339 O O . PHE C 1 393 ? -376.153 18.918 -224.451 1.00 178.42 390 PHE C O 1
ATOM 11347 N N . ASN C 1 394 ? -377.118 17.101 -223.548 1.00 140.13 391 ASN C N 1
ATOM 11348 C CA . ASN C 1 394 ? -377.878 16.806 -224.749 1.00 116.50 391 ASN C CA 1
ATOM 11349 C C . ASN C 1 394 ? -379.072 15.893 -224.488 1.00 97.00 391 ASN C C 1
ATOM 11350 O O . ASN C 1 394 ? -379.001 14.997 -223.647 1.00 92.00 391 ASN C O 1
ATOM 11355 N N . PRO C 1 395 ? -380.186 16.124 -225.204 1.00 81.89 392 PRO C N 1
ATOM 11356 C CA . PRO C 1 395 ? -381.298 15.179 -225.098 1.00 70.77 392 PRO C CA 1
ATOM 11357 C C . PRO C 1 395 ? -380.893 13.819 -225.632 1.00 74.55 392 PRO C C 1
ATOM 11358 O O . PRO C 1 395 ? -380.974 13.577 -226.837 1.00 78.43 392 PRO C O 1
ATOM 11362 N N . LEU C 1 396 ? -380.442 12.950 -224.737 1.00 74.25 393 LEU C N 1
ATOM 11363 C CA . LEU C 1 396 ? -379.957 11.638 -225.128 1.00 74.66 393 LEU C CA 1
ATOM 11364 C C . LEU C 1 396 ? -380.983 10.558 -224.824 1.00 82.08 393 LEU C C 1
ATOM 11365 O O . LEU C 1 396 ? -381.883 10.750 -224.001 1.00 78.42 393 LEU C O 1
ATOM 11370 N N . LEU C 1 397 ? -380.840 9.426 -225.505 1.00 77.08 394 LEU C N 1
ATOM 11371 C CA . LEU C 1 397 ? -381.690 8.269 -225.272 1.00 59.62 394 LEU C CA 1
ATOM 11372 C C . LEU C 1 397 ? -380.893 7.200 -224.545 1.00 56.43 394 LEU C C 1
ATOM 11373 O O . LEU C 1 397 ? -379.679 7.094 -224.716 1.00 61.35 394 LEU C O 1
ATOM 11378 N N . CYS C 1 398 ? -381.581 6.418 -223.724 1.00 49.32 395 CYS C N 1
ATOM 11379 C CA . CYS C 1 398 ? -380.934 5.375 -222.948 1.00 48.10 395 CYS C CA 1
ATOM 11380 C C . CYS C 1 398 ? -381.765 4.106 -222.983 1.00 45.04 395 CYS C C 1
ATOM 11381 O O . CYS C 1 398 ? -382.980 4.166 -223.162 1.00 45.80 395 CYS C O 1
ATOM 11384 N N . GLY C 1 399 ? -381.114 2.957 -222.832 1.00 46.69 396 GLY C N 1
ATOM 11385 C CA . GLY C 1 399 ? -381.832 1.696 -222.827 1.00 52.30 396 GLY C CA 1
ATOM 11386 C C . GLY C 1 399 ? -381.060 0.498 -222.316 1.00 45.42 396 GLY C C 1
ATOM 11387 O O . GLY C 1 399 ? -379.834 0.468 -222.352 1.00 51.17 396 GLY C O 1
ATOM 11388 N N . GLU C 1 400 ? -381.800 -0.502 -221.848 1.00 43.97 397 GLU C N 1
ATOM 11389 C CA . GLU C 1 400 ? -381.222 -1.727 -221.321 1.00 37.79 397 GLU C CA 1
ATOM 11390 C C . GLU C 1 400 ? -381.874 -2.944 -221.956 1.00 40.13 397 GLU C C 1
ATOM 11391 O O . GLU C 1 400 ? -383.061 -2.931 -222.270 1.00 39.83 397 GLU C O 1
ATOM 11397 N N . GLU C 1 401 ? -381.087 -3.996 -222.142 1.00 44.12 398 GLU C N 1
ATOM 11398 C CA . GLU C 1 401 ? -381.593 -5.258 -222.665 1.00 44.49 398 GLU C CA 1
ATOM 11399 C C . GLU C 1 401 ? -382.688 -5.837 -221.776 1.00 48.68 398 GLU C C 1
ATOM 11400 O O . GLU C 1 401 ? -383.488 -6.655 -222.228 1.00 45.94 398 GLU C O 1
ATOM 11406 N N . SER C 1 402 ? -382.728 -5.405 -220.519 1.00 55.87 399 SER C N 1
ATOM 11407 C CA . SER C 1 402 ? -383.699 -5.921 -219.560 1.00 56.66 399 SER C CA 1
ATOM 11408 C C . SER C 1 402 ? -384.968 -5.077 -219.544 1.00 62.60 399 SER C C 1
ATOM 11409 O O . SER C 1 402 ? -385.427 -4.654 -218.484 1.00 64.76 399 SER C O 1
ATOM 11412 N N . PHE C 1 403 ? -385.523 -4.837 -220.729 1.00 53.43 400 PHE C N 1
ATOM 11413 C CA . PHE C 1 403 ? -386.796 -4.137 -220.873 1.00 37.49 400 PHE C CA 1
ATOM 11414 C C . PHE C 1 403 ? -386.769 -2.761 -220.226 1.00 41.71 400 PHE C C 1
ATOM 11415 O O . PHE C 1 403 ? -387.706 -2.375 -219.531 1.00 48.00 400 PHE C O 1
ATOM 11423 N N . GLY C 1 404 ? -385.691 -2.025 -220.457 1.00 45.19 401 GLY C N 1
ATOM 11424 C CA . GLY C 1 404 ? -385.544 -0.691 -219.908 1.00 47.87 401 GLY C CA 1
ATOM 11425 C C . GLY C 1 404 ? -385.264 0.308 -221.008 1.00 47.71 401 GLY C C 1
ATOM 11426 O O . GLY C 1 404 ? -384.414 0.072 -221.862 1.00 51.39 401 GLY C O 1
ATOM 11427 N N . THR C 1 405 ? -385.999 1.413 -220.997 1.00 47.44 402 THR C N 1
ATOM 11428 C CA . THR C 1 405 ? -385.772 2.507 -221.931 1.00 41.67 402 THR C CA 1
ATOM 11429 C C . THR C 1 405 ? -386.100 3.832 -221.258 1.00 42.62 402 THR C C 1
ATOM 11430 O O . THR C 1 405 ? -386.899 3.878 -220.327 1.00 46.63 402 THR C O 1
ATOM 11434 N N . GLY C 1 406 ? -385.488 4.911 -221.732 1.00 42.40 403 GLY C N 1
ATOM 11435 C CA . GLY C 1 406 ? -385.705 6.216 -221.138 1.00 42.49 403 GLY C CA 1
ATOM 11436 C C . GLY C 1 406 ? -385.060 7.326 -221.939 1.00 50.99 403 GLY C C 1
ATOM 11437 O O . GLY C 1 406 ? -384.476 7.083 -222.992 1.00 65.99 403 GLY C O 1
ATOM 11438 N N . SER C 1 407 ? -385.168 8.550 -221.438 1.00 52.86 404 SER C N 1
ATOM 11439 C CA . SER C 1 407 ? -384.576 9.700 -222.103 1.00 57.13 404 SER C CA 1
ATOM 11440 C C . SER C 1 407 ? -384.178 10.735 -221.065 1.00 60.65 404 SER C C 1
ATOM 11441 O O . SER C 1 407 ? -384.123 10.438 -219.872 1.00 64.24 404 SER C O 1
ATOM 11444 N N . ASN C 1 408 ? -383.900 11.950 -221.516 1.00 58.58 405 ASN C N 1
ATOM 11445 C CA . ASN C 1 408 ? -383.465 13.004 -220.615 1.00 55.77 405 ASN C CA 1
ATOM 11446 C C . ASN C 1 408 ? -384.613 13.614 -219.821 1.00 55.90 405 ASN C C 1
ATOM 11447 O O . ASN C 1 408 ? -384.387 14.236 -218.785 1.00 54.83 405 ASN C O 1
ATOM 11452 N N . HIS C 1 409 ? -385.841 13.429 -220.302 1.00 61.46 406 HIS C N 1
ATOM 11453 C CA . HIS C 1 409 ? -387.014 14.058 -219.695 1.00 63.17 406 HIS C CA 1
ATOM 11454 C C . HIS C 1 409 ? -387.070 13.828 -218.186 1.00 72.22 406 HIS C C 1
ATOM 11455 O O . HIS C 1 409 ? -387.639 14.637 -217.449 1.00 81.07 406 HIS C O 1
ATOM 11462 N N . ILE C 1 410 ? -386.477 12.723 -217.741 1.00 65.73 407 ILE C N 1
ATOM 11463 C CA . ILE C 1 410 ? -386.267 12.454 -216.320 1.00 61.56 407 ILE C CA 1
ATOM 11464 C C . ILE C 1 410 ? -384.938 11.731 -216.127 1.00 61.67 407 ILE C C 1
ATOM 11465 O O . ILE C 1 410 ? -384.214 11.486 -217.093 1.00 63.60 407 ILE C O 1
ATOM 11470 N N . ARG C 1 411 ? -384.627 11.394 -214.877 1.00 57.36 408 ARG C N 1
ATOM 11471 C CA . ARG C 1 411 ? -383.422 10.647 -214.545 1.00 44.84 408 ARG C CA 1
ATOM 11472 C C . ARG C 1 411 ? -383.784 9.288 -213.973 1.00 43.43 408 ARG C C 1
ATOM 11473 O O . ARG C 1 411 ? -383.434 8.950 -212.847 1.00 42.19 408 ARG C O 1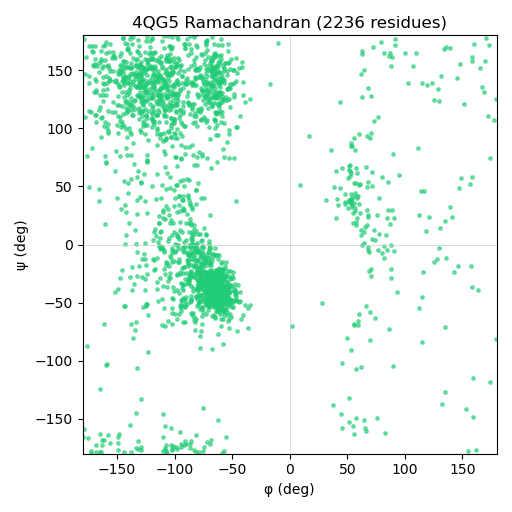
ATOM 11481 N N . GLU C 1 412 ? -384.480 8.510 -214.788 1.00 51.53 409 GLU C N 1
ATOM 11482 C CA . GLU C 1 412 ? -384.916 7.179 -214.416 1.00 43.49 409 GLU C CA 1
ATOM 11483 C C . GLU C 1 412 ? -385.549 6.523 -215.622 1.00 48.45 409 GLU C C 1
ATOM 11484 O O . GLU C 1 412 ? -386.204 7.186 -216.424 1.00 44.08 409 GLU C O 1
ATOM 11490 N N . LYS C 1 413 ? -385.364 5.217 -215.746 1.00 54.99 410 LYS C N 1
ATOM 11491 C CA . LYS C 1 413 ? -385.955 4.485 -216.851 1.00 56.78 410 LYS C CA 1
ATOM 11492 C C . LYS C 1 413 ? -387.472 4.590 -216.774 1.00 61.63 410 LYS C C 1
ATOM 11493 O O . LYS C 1 413 ? -388.053 4.518 -215.692 1.00 52.88 410 LYS C O 1
ATOM 11499 N N . ASP C 1 414 ? -388.099 4.775 -217.930 1.00 61.78 411 ASP C N 1
ATOM 11500 C CA . ASP C 1 414 ? -389.535 4.997 -218.007 1.00 49.31 411 ASP C CA 1
ATOM 11501 C C . ASP C 1 414 ? -390.175 4.043 -218.998 1.00 51.84 411 ASP C C 1
ATOM 11502 O O . ASP C 1 414 ? -389.761 3.964 -220.152 1.00 49.92 411 ASP C O 1
ATOM 11507 N N . GLY C 1 415 ? -391.201 3.334 -218.543 1.00 82.13 412 GLY C N 1
ATOM 11508 C CA . GLY C 1 415 ? -391.874 2.357 -219.371 1.00 81.00 412 GLY C CA 1
ATOM 11509 C C . GLY C 1 415 ? -393.026 2.969 -220.132 1.00 82.79 412 GLY C C 1
ATOM 11510 O O . GLY C 1 415 ? -393.195 2.730 -221.326 1.00 84.14 412 GLY C O 1
ATOM 11511 N N . ILE C 1 416 ? -393.820 3.770 -219.433 1.00 58.26 413 ILE C N 1
ATOM 11512 C CA . ILE C 1 416 ? -395.005 4.365 -220.024 1.00 53.24 413 ILE C CA 1
ATOM 11513 C C . ILE C 1 416 ? -394.560 5.324 -221.115 1.00 51.62 413 ILE C C 1
ATOM 11514 O O . ILE C 1 416 ? -395.224 5.482 -222.137 1.00 55.30 413 ILE C O 1
ATOM 11519 N N . TRP C 1 417 ? -393.411 5.948 -220.895 1.00 53.58 414 TRP C N 1
ATOM 11520 C CA . TRP C 1 417 ? -392.847 6.877 -221.857 1.00 51.19 414 TRP C CA 1
ATOM 11521 C C . TRP C 1 417 ? -392.640 6.167 -223.182 1.00 54.67 414 TRP C C 1
ATOM 11522 O O . TRP C 1 417 ? -393.081 6.636 -224.230 1.00 57.50 414 TRP C O 1
ATOM 11533 N N . ALA C 1 418 ? -391.986 5.014 -223.122 1.00 51.89 415 ALA C N 1
ATOM 11534 C CA . ALA C 1 418 ? -391.724 4.229 -224.316 1.00 48.98 415 ALA C CA 1
ATOM 11535 C C . ALA C 1 418 ? -393.026 3.882 -225.010 1.00 47.62 415 ALA C C 1
ATOM 11536 O O . ALA C 1 418 ? -393.097 3.860 -226.237 1.00 59.93 415 ALA C O 1
ATOM 11538 N N . SER C 1 419 ? -394.061 3.626 -224.217 1.00 56.21 416 SER C N 1
ATOM 11539 C CA . SER C 1 419 ? -395.350 3.223 -224.759 1.00 58.31 416 SER C CA 1
ATOM 11540 C C . SER C 1 419 ? -395.895 4.317 -225.661 1.00 55.20 416 SER C C 1
ATOM 11541 O O . SER C 1 419 ? -396.252 4.068 -226.811 1.00 54.29 416 SER C O 1
ATOM 11544 N N . LEU C 1 420 ? -395.925 5.538 -225.147 1.00 55.05 417 LEU C N 1
ATOM 11545 C CA . LEU C 1 420 ? -396.405 6.661 -225.930 1.00 58.57 417 LEU C CA 1
ATOM 11546 C C . LEU C 1 420 ? -395.444 6.948 -227.076 1.00 65.16 417 LEU C C 1
ATOM 11547 O O . LEU C 1 420 ? -395.840 7.488 -228.108 1.00 70.98 417 LEU C O 1
ATOM 11552 N N . PHE C 1 421 ? -394.181 6.576 -226.904 1.00 61.58 418 PHE C N 1
ATOM 11553 C CA . PHE C 1 421 ? -393.203 6.758 -227.966 1.00 62.45 418 PHE C CA 1
ATOM 11554 C C . PHE C 1 421 ? -393.548 5.867 -229.149 1.00 65.19 418 PHE C C 1
ATOM 11555 O O . PHE C 1 421 ? -393.631 6.337 -230.282 1.00 75.55 418 PHE C O 1
ATOM 11563 N N . TRP C 1 422 ? -393.744 4.581 -228.886 1.00 59.67 419 TRP C N 1
ATOM 11564 C CA . TRP C 1 422 ? -394.069 3.641 -229.947 1.00 59.08 419 TRP C CA 1
ATOM 11565 C C . TRP C 1 422 ? -395.368 4.029 -230.634 1.00 65.75 419 TRP C C 1
ATOM 11566 O O . TRP C 1 422 ? -395.488 3.930 -231.854 1.00 66.13 419 TRP C O 1
ATOM 11577 N N . LEU C 1 423 ? -396.342 4.473 -229.851 1.00 65.67 420 LEU C N 1
ATOM 11578 C CA . LEU C 1 423 ? -397.595 4.929 -230.423 1.00 61.06 420 LEU C CA 1
ATOM 11579 C C . LEU C 1 423 ? -397.331 6.140 -231.308 1.00 60.05 420 LEU C C 1
ATOM 11580 O O . LEU C 1 423 ? -397.826 6.213 -232.430 1.00 69.23 420 LEU C O 1
ATOM 11585 N N . SER C 1 424 ? -396.521 7.071 -230.815 1.00 55.76 421 SER C N 1
ATOM 11586 C CA . SER C 1 424 ? -396.229 8.290 -231.554 1.00 52.21 421 SER C CA 1
ATOM 11587 C C . SER C 1 424 ? -395.600 7.971 -232.905 1.00 60.86 421 SER C C 1
ATOM 11588 O O . SER C 1 424 ? -395.873 8.645 -233.895 1.00 76.34 421 SER C O 1
ATOM 11591 N N . VAL C 1 425 ? -394.769 6.936 -232.945 1.00 61.71 422 VAL C N 1
ATOM 11592 C CA . VAL C 1 425 ? -394.115 6.535 -234.187 1.00 64.95 422 VAL C CA 1
ATOM 11593 C C . VAL C 1 425 ? -395.115 5.897 -235.141 1.00 69.35 422 VAL C C 1
ATOM 11594 O O . VAL C 1 425 ? -395.067 6.128 -236.347 1.00 72.62 422 VAL C O 1
ATOM 11598 N N . ILE C 1 426 ? -396.017 5.091 -234.595 1.00 63.11 423 ILE C N 1
ATOM 11599 C CA . ILE C 1 426 ? -397.029 4.432 -235.406 1.00 61.53 423 ILE C CA 1
ATOM 11600 C C . ILE C 1 426 ? -398.085 5.446 -235.847 1.00 64.89 423 ILE C C 1
ATOM 11601 O O . ILE C 1 426 ? -398.748 5.264 -236.867 1.00 74.76 423 ILE C O 1
ATOM 11606 N N . ALA C 1 427 ? -398.233 6.519 -235.078 1.00 65.52 424 ALA C N 1
ATOM 11607 C CA . ALA C 1 427 ? -399.166 7.583 -235.430 1.00 67.93 424 ALA C CA 1
ATOM 11608 C C . ALA C 1 427 ? -398.674 8.368 -236.638 1.00 81.16 424 ALA C C 1
ATOM 11609 O O . ALA C 1 427 ? -399.476 8.874 -237.423 1.00 86.09 424 ALA C O 1
ATOM 11611 N N . LYS C 1 428 ? -397.356 8.472 -236.778 1.00 75.84 425 LYS C N 1
ATOM 11612 C CA . LYS C 1 428 ? -396.755 9.221 -237.878 1.00 79.70 425 LYS C CA 1
ATOM 11613 C C . LYS C 1 428 ? -396.664 8.376 -239.141 1.00 83.57 425 LYS C C 1
ATOM 11614 O O . LYS C 1 428 ? -396.358 8.881 -240.222 1.00 92.00 425 LYS C O 1
ATOM 11620 N N . ARG C 1 429 ? -396.921 7.082 -238.994 1.00 79.18 426 ARG C N 1
ATOM 11621 C CA . ARG C 1 429 ? -397.235 6.234 -240.132 1.00 78.07 426 ARG C CA 1
ATOM 11622 C C . ARG C 1 429 ? -398.735 6.330 -240.347 1.00 90.52 426 ARG C C 1
ATOM 11623 O O . ARG C 1 429 ? -399.441 5.324 -240.337 1.00 80.14 426 ARG C O 1
ATOM 11631 N N . ASN C 1 430 ? -399.209 7.562 -240.512 1.00 120.95 427 ASN C N 1
ATOM 11632 C CA . ASN C 1 430 ? -400.633 7.846 -240.627 1.00 123.11 427 ASN C CA 1
ATOM 11633 C C . ASN C 1 430 ? -401.273 7.034 -241.731 1.00 122.73 427 ASN C C 1
ATOM 11634 O O . ASN C 1 430 ? -400.637 6.717 -242.734 1.00 126.33 427 ASN C O 1
ATOM 11639 N N . ALA C 1 431 ? -402.544 6.710 -241.551 1.00 96.20 428 ALA C N 1
ATOM 11640 C CA . ALA C 1 431 ? -403.211 5.807 -242.467 1.00 91.32 428 ALA C CA 1
ATOM 11641 C C . ALA C 1 431 ? -404.717 5.957 -242.387 1.00 93.97 428 ALA C C 1
ATOM 11642 O O . ALA C 1 431 ? -405.408 5.074 -241.884 1.00 98.18 428 ALA C O 1
ATOM 11644 N N . PRO C 1 432 ? -405.227 7.088 -242.892 1.00 93.62 429 PRO C N 1
ATOM 11645 C CA . PRO C 1 432 ? -406.658 7.375 -242.993 1.00 89.39 429 PRO C CA 1
ATOM 11646 C C . PRO C 1 432 ? -407.512 6.259 -243.618 1.00 91.90 429 PRO C C 1
ATOM 11647 O O . PRO C 1 432 ? -408.524 5.948 -242.997 1.00 93.96 429 PRO C O 1
ATOM 11651 N N . GLY C 1 433 ? -407.173 5.667 -244.770 1.00 90.12 430 GLY C N 1
ATOM 11652 C CA . GLY C 1 433 ? -405.977 5.940 -245.556 1.00 94.55 430 GLY C CA 1
ATOM 11653 C C . GLY C 1 433 ? -405.352 4.624 -245.975 1.00 91.53 430 GLY C C 1
ATOM 11654 O O . GLY C 1 433 ? -406.029 3.768 -246.537 1.00 90.27 430 GLY C O 1
ATOM 11655 N N . THR C 1 434 ? -404.065 4.449 -245.689 1.00 94.20 431 THR C N 1
ATOM 11656 C CA . THR C 1 434 ? -403.402 3.192 -246.017 1.00 95.88 431 THR C CA 1
ATOM 11657 C C . THR C 1 434 ? -404.006 2.114 -245.126 1.00 84.66 431 THR C C 1
ATOM 11658 O O . THR C 1 434 ? -404.627 2.420 -244.112 1.00 81.70 431 THR C O 1
ATOM 11662 N N . PRO C 1 435 ? -403.844 0.843 -245.508 1.00 82.75 432 PRO C N 1
ATOM 11663 C CA . PRO C 1 435 ? -404.531 -0.223 -244.770 1.00 85.63 432 PRO C CA 1
ATOM 11664 C C . PRO C 1 435 ? -403.930 -0.574 -243.405 1.00 91.42 432 PRO C C 1
ATOM 11665 O O . PRO C 1 435 ? -404.643 -0.479 -242.407 1.00 88.39 432 PRO C O 1
ATOM 11669 N N . LEU C 1 436 ? -402.658 -0.963 -243.356 1.00 104.91 433 LEU C N 1
ATOM 11670 C CA . LEU C 1 436 ? -402.106 -1.598 -242.156 1.00 103.33 433 LEU C CA 1
ATOM 11671 C C . LEU C 1 436 ? -401.178 -0.705 -241.335 1.00 100.14 433 LEU C C 1
ATOM 11672 O O . LEU C 1 436 ? -401.512 -0.348 -240.207 1.00 98.62 433 LEU C O 1
ATOM 11677 N N . VAL C 1 437 ? -400.030 -0.348 -241.912 1.00 107.29 434 VAL C N 1
ATOM 11678 C CA . VAL C 1 437 ? -398.926 0.307 -241.196 1.00 105.85 434 VAL C CA 1
ATOM 11679 C C . VAL C 1 437 ? -398.722 -0.230 -239.775 1.00 104.00 434 VAL C C 1
ATOM 11680 O O . VAL C 1 437 ? -398.602 0.539 -238.822 1.00 105.09 434 VAL C O 1
ATOM 11684 N N . GLY C 1 438 ? -398.658 -1.552 -239.646 1.00 91.67 435 GLY C N 1
ATOM 11685 C CA . GLY C 1 438 ? -398.558 -2.191 -238.344 1.00 83.69 435 GLY C CA 1
ATOM 11686 C C . GLY C 1 438 ? -397.160 -2.223 -237.761 1.00 72.46 435 GLY C C 1
ATOM 11687 O O . GLY C 1 438 ? -396.185 -1.880 -238.425 1.00 75.64 435 GLY C O 1
ATOM 11688 N N . VAL C 1 439 ? -397.069 -2.644 -236.505 1.00 70.34 436 VAL C N 1
ATOM 11689 C CA . VAL C 1 439 ? -395.786 -2.734 -235.829 1.00 67.47 436 VAL C CA 1
ATOM 11690 C C . VAL C 1 439 ? -394.886 -3.692 -236.581 1.00 67.37 436 VAL C C 1
ATOM 11691 O O . VAL C 1 439 ? -393.771 -3.336 -236.954 1.00 76.38 436 VAL C O 1
ATOM 11695 N N . GLN C 1 440 ? -395.378 -4.906 -236.805 1.00 61.23 437 GLN C N 1
ATOM 11696 C CA . GLN C 1 440 ? -394.591 -5.922 -237.478 1.00 59.11 437 GLN C CA 1
ATOM 11697 C C . GLN C 1 440 ? -394.060 -5.372 -238.786 1.00 75.18 437 GLN C C 1
ATOM 11698 O O . GLN C 1 440 ? -392.907 -5.599 -239.136 1.00 93.06 437 GLN C O 1
ATOM 11704 N N . GLN C 1 441 ? -394.897 -4.625 -239.496 1.00 76.99 438 GLN C N 1
ATOM 11705 C CA . GLN C 1 441 ? -394.477 -4.013 -240.747 1.00 82.17 438 GLN C CA 1
ATOM 11706 C C . GLN C 1 441 ? -393.355 -3.008 -240.511 1.00 76.21 438 GLN C C 1
ATOM 11707 O O . GLN C 1 441 ? -392.320 -3.062 -241.172 1.00 85.22 438 GLN C O 1
ATOM 11713 N N . ILE C 1 442 ? -393.568 -2.094 -239.568 1.00 71.22 439 ILE C N 1
ATOM 11714 C CA . ILE C 1 442 ? -392.606 -1.034 -239.292 1.00 69.22 439 ILE C CA 1
ATOM 11715 C C . ILE C 1 442 ? -391.240 -1.623 -238.968 1.00 74.20 439 ILE C C 1
ATOM 11716 O O . ILE C 1 442 ? -390.233 -1.247 -239.564 1.00 74.93 439 ILE C O 1
ATOM 11721 N N . VAL C 1 443 ? -391.218 -2.554 -238.026 1.00 75.50 440 VAL C N 1
ATOM 11722 C CA . VAL C 1 443 ? -389.972 -3.149 -237.579 1.00 67.89 440 VAL C CA 1
ATOM 11723 C C . VAL C 1 443 ? -389.339 -3.936 -238.710 1.00 84.91 440 VAL C C 1
ATOM 11724 O O . VAL C 1 443 ? -388.128 -3.882 -238.906 1.00 101.97 440 VAL C O 1
ATOM 11728 N N . GLU C 1 444 ? -390.155 -4.660 -239.464 1.00 140.31 441 GLU C N 1
ATOM 11729 C CA . GLU C 1 444 ? -389.624 -5.484 -240.538 1.00 142.11 441 GLU C CA 1
ATOM 11730 C C . GLU C 1 444 ? -388.964 -4.625 -241.610 1.00 145.03 441 GLU C C 1
ATOM 11731 O O . GLU C 1 444 ? -388.043 -5.074 -242.289 1.00 146.90 441 GLU C O 1
ATOM 11737 N N . GLU C 1 445 ? -389.430 -3.389 -241.756 1.00 92.38 442 GLU C N 1
ATOM 11738 C CA . GLU C 1 445 ? -388.795 -2.450 -242.675 1.00 91.80 442 GLU C CA 1
ATOM 11739 C C . GLU C 1 445 ? -387.511 -1.900 -242.066 1.00 78.90 442 GLU C C 1
ATOM 11740 O O . GLU C 1 445 ? -386.549 -1.613 -242.774 1.00 78.36 442 GLU C O 1
ATOM 11746 N N . HIS C 1 446 ? -387.505 -1.749 -240.747 1.00 76.81 443 HIS C N 1
ATOM 11747 C CA . HIS C 1 446 ? -386.322 -1.282 -240.040 1.00 76.37 443 HIS C CA 1
ATOM 11748 C C . HIS C 1 446 ? -385.187 -2.296 -240.156 1.00 83.23 443 HIS C C 1
ATOM 11749 O O . HIS C 1 446 ? -384.011 -1.932 -240.191 1.00 79.23 443 HIS C O 1
ATOM 11756 N N . TRP C 1 447 ? -385.559 -3.571 -240.203 1.00 91.65 444 TRP C N 1
ATOM 11757 C CA . TRP C 1 447 ? -384.610 -4.659 -240.403 1.00 84.86 444 TRP C CA 1
ATOM 11758 C C . TRP C 1 447 ? -384.155 -4.718 -241.855 1.00 84.70 444 TRP C C 1
ATOM 11759 O O . TRP C 1 447 ? -383.100 -5.269 -242.165 1.00 70.41 444 TRP C O 1
ATOM 11770 N N . ALA C 1 448 ? -384.964 -4.154 -242.741 1.00 122.83 445 ALA C N 1
ATOM 11771 C CA . ALA C 1 448 ? -384.652 -4.145 -244.160 1.00 126.39 445 ALA C CA 1
ATOM 11772 C C . ALA C 1 448 ? -383.665 -3.029 -244.490 1.00 125.38 445 ALA C C 1
ATOM 11773 O O . ALA C 1 448 ? -382.958 -3.091 -245.497 1.00 132.63 445 ALA C O 1
ATOM 11775 N N . THR C 1 449 ? -383.610 -2.018 -243.627 1.00 77.63 446 THR C N 1
ATOM 11776 C CA . THR C 1 449 ? -382.790 -0.836 -243.872 1.00 75.07 446 THR C CA 1
ATOM 11777 C C . THR C 1 449 ? -381.426 -0.961 -243.209 1.00 82.81 446 THR C C 1
ATOM 11778 O O . THR C 1 449 ? -380.390 -0.768 -243.846 1.00 81.70 446 THR C O 1
ATOM 11782 N N . TYR C 1 450 ? -381.443 -1.287 -241.922 1.00 89.66 447 TYR C N 1
ATOM 11783 C CA . TYR C 1 450 ? -380.238 -1.320 -241.106 1.00 74.97 447 TYR C CA 1
ATOM 11784 C C . TYR C 1 450 ? -379.720 -2.741 -240.920 1.00 67.30 447 TYR C C 1
ATOM 11785 O O . TYR C 1 450 ? -378.580 -2.941 -240.503 1.00 66.36 447 TYR C O 1
ATOM 11794 N N . GLY C 1 451 ? -380.552 -3.724 -241.246 1.00 73.46 448 GLY C N 1
ATOM 11795 C CA . GLY C 1 451 ? -380.215 -5.111 -240.998 1.00 74.38 448 GLY C CA 1
ATOM 11796 C C . GLY C 1 451 ? -380.651 -5.483 -239.599 1.00 60.66 448 GLY C C 1
ATOM 11797 O O . GLY C 1 451 ? -380.750 -4.618 -238.728 1.00 51.35 448 GLY C O 1
ATOM 11798 N N . ARG C 1 452 ? -380.921 -6.764 -239.383 1.00 71.11 449 ARG C N 1
ATOM 11799 C CA . ARG C 1 452 ? -381.346 -7.227 -238.075 1.00 68.55 449 ARG C CA 1
ATOM 11800 C C . ARG C 1 452 ? -380.162 -7.686 -237.256 1.00 64.58 449 ARG C C 1
ATOM 11801 O O . ARG C 1 452 ? -379.308 -8.418 -237.746 1.00 69.18 449 ARG C O 1
ATOM 11809 N N . ASN C 1 453 ? -380.131 -7.263 -235.998 1.00 71.10 450 ASN C N 1
ATOM 11810 C CA . ASN C 1 453 ? -379.176 -7.795 -235.040 1.00 60.73 450 ASN C CA 1
ATOM 11811 C C . ASN C 1 453 ? -379.845 -8.839 -234.163 1.00 56.12 450 ASN C C 1
ATOM 11812 O O . ASN C 1 453 ? -380.425 -8.522 -233.123 1.00 50.00 450 ASN C O 1
ATOM 11817 N N . TYR C 1 454 ? -379.759 -10.088 -234.608 1.00 47.03 451 TYR C N 1
ATOM 11818 C CA . TYR C 1 454 ? -380.435 -11.200 -233.951 1.00 54.73 451 TYR C CA 1
ATOM 11819 C C . TYR C 1 454 ? -379.994 -11.376 -232.514 1.00 48.70 451 TYR C C 1
ATOM 11820 O O . TYR C 1 454 ? -378.918 -11.906 -232.254 1.00 47.05 451 TYR C O 1
ATOM 11829 N N . TYR C 1 455 ? -380.855 -10.973 -231.585 1.00 58.49 452 TYR C N 1
ATOM 11830 C CA . TYR C 1 455 ? -380.491 -10.913 -230.176 1.00 58.62 452 TYR C CA 1
ATOM 11831 C C . TYR C 1 455 ? -381.142 -12.033 -229.357 1.00 55.68 452 TYR C C 1
ATOM 11832 O O . TYR C 1 455 ? -382.263 -12.461 -229.639 1.00 52.11 452 TYR C O 1
ATOM 11841 N N . SER C 1 456 ? -380.416 -12.500 -228.344 1.00 45.13 453 SER C N 1
ATOM 11842 C CA . SER C 1 456 ? -380.857 -13.594 -227.485 1.00 40.26 453 SER C CA 1
ATOM 11843 C C . SER C 1 456 ? -379.920 -13.674 -226.280 1.00 42.50 453 SER C C 1
ATOM 11844 O O . SER C 1 456 ? -378.813 -13.152 -226.330 1.00 55.56 453 SER C O 1
ATOM 11847 N N . ARG C 1 457 ? -380.360 -14.308 -225.199 1.00 38.01 454 ARG C N 1
ATOM 11848 C CA . ARG C 1 457 ? -379.535 -14.444 -224.005 1.00 35.39 454 ARG C CA 1
ATOM 11849 C C . ARG C 1 457 ? -379.784 -15.797 -223.362 1.00 32.31 454 ARG C C 1
ATOM 11850 O O . ARG C 1 457 ? -380.914 -16.261 -223.306 1.00 47.37 454 ARG C O 1
ATOM 11858 N N . TYR C 1 458 ? -378.714 -16.427 -222.893 1.00 32.24 455 TYR C N 1
ATOM 11859 C CA . TYR C 1 458 ? -378.794 -17.711 -222.216 1.00 33.86 455 TYR C CA 1
ATOM 11860 C C . TYR C 1 458 ? -378.431 -17.537 -220.756 1.00 39.18 455 TYR C C 1
ATOM 11861 O O . TYR C 1 458 ? -377.461 -16.855 -220.441 1.00 48.03 455 TYR C O 1
ATOM 11870 N N . ASP C 1 459 ? -379.206 -18.156 -219.871 1.00 41.70 456 ASP C N 1
ATOM 11871 C CA . ASP C 1 459 ? -378.927 -18.118 -218.439 1.00 39.65 456 ASP C CA 1
ATOM 11872 C C . ASP C 1 459 ? -378.678 -19.513 -217.891 1.00 35.37 456 ASP C C 1
ATOM 11873 O O . ASP C 1 459 ? -379.554 -20.370 -217.953 1.00 48.69 456 ASP C O 1
ATOM 11878 N N . TYR C 1 460 ? -377.483 -19.733 -217.355 1.00 39.24 457 TYR C N 1
ATOM 11879 C CA . TYR C 1 460 ? -377.150 -20.997 -216.715 1.00 45.24 457 TYR C CA 1
ATOM 11880 C C . TYR C 1 460 ? -377.124 -20.794 -215.204 1.00 50.87 457 TYR C C 1
ATOM 11881 O O . TYR C 1 460 ? -376.135 -20.330 -214.644 1.00 55.62 457 TYR C O 1
ATOM 11890 N N . GLU C 1 461 ? -378.225 -21.144 -214.552 1.00 49.13 458 GLU C N 1
ATOM 11891 C CA . GLU C 1 461 ? -378.384 -20.906 -213.127 1.00 48.58 458 GLU C CA 1
ATOM 11892 C C . GLU C 1 461 ? -377.861 -22.046 -212.259 1.00 54.44 458 GLU C C 1
ATOM 11893 O O . GLU C 1 461 ? -377.629 -23.156 -212.737 1.00 45.34 458 GLU C O 1
ATOM 11899 N N . ASP C 1 462 ? -377.661 -21.737 -210.979 1.00 56.56 459 ASP C N 1
ATOM 11900 C CA . ASP C 1 462 ? -377.255 -22.713 -209.969 1.00 56.57 459 ASP C CA 1
ATOM 11901 C C . ASP C 1 462 ? -376.001 -23.496 -210.364 1.00 61.58 459 ASP C C 1
ATOM 11902 O O . ASP C 1 462 ? -375.943 -24.714 -210.191 1.00 69.43 459 ASP C O 1
ATOM 11907 N N . VAL C 1 463 ? -375.005 -22.797 -210.901 1.00 67.47 460 VAL C N 1
ATOM 11908 C CA . VAL C 1 463 ? -373.706 -23.401 -211.186 1.00 66.96 460 VAL C CA 1
ATOM 11909 C C . VAL C 1 463 ? -372.739 -23.077 -210.055 1.00 69.33 460 VAL C C 1
ATOM 11910 O O . VAL C 1 463 ? -372.909 -22.083 -209.352 1.00 72.64 460 VAL C O 1
ATOM 11914 N N . SER C 1 464 ? -371.722 -23.912 -209.883 1.00 90.06 461 SER C N 1
ATOM 11915 C CA . SER C 1 464 ? -370.682 -23.640 -208.901 1.00 92.03 461 SER C CA 1
ATOM 11916 C C . SER C 1 464 ? -369.850 -22.446 -209.352 1.00 86.08 461 SER C C 1
ATOM 11917 O O . SER C 1 464 ? -369.416 -22.390 -210.504 1.00 88.04 461 SER C O 1
ATOM 11920 N N . ALA C 1 465 ? -369.629 -21.500 -208.443 1.00 67.24 462 ALA C N 1
ATOM 11921 C CA . ALA C 1 465 ? -368.887 -20.279 -208.753 1.00 59.09 462 ALA C CA 1
ATOM 11922 C C . ALA C 1 465 ? -367.517 -20.604 -209.323 1.00 61.35 462 ALA C C 1
ATOM 11923 O O . ALA C 1 465 ? -366.928 -19.815 -210.055 1.00 61.51 462 ALA C O 1
ATOM 11925 N N . GLU C 1 466 ? -367.019 -21.779 -208.967 1.00 71.42 463 GLU C N 1
ATOM 11926 C CA . GLU C 1 466 ? -365.754 -22.265 -209.472 1.00 72.99 463 GLU C CA 1
ATOM 11927 C C . GLU C 1 466 ? -365.913 -22.506 -210.964 1.00 69.65 463 GLU C C 1
ATOM 11928 O O . GLU C 1 466 ? -365.130 -22.016 -211.776 1.00 72.01 463 GLU C O 1
ATOM 11934 N N . ALA C 1 467 ? -366.955 -23.254 -211.311 1.00 68.84 464 ALA C N 1
ATOM 11935 C CA . ALA C 1 467 ? -367.265 -23.553 -212.700 1.00 66.08 464 ALA C CA 1
ATOM 11936 C C . ALA C 1 467 ? -367.658 -22.274 -213.418 1.00 56.49 464 ALA C C 1
ATOM 11937 O O . ALA C 1 467 ? -367.383 -22.106 -214.600 1.00 55.64 464 ALA C O 1
ATOM 11939 N N . ALA C 1 468 ? -368.301 -21.371 -212.692 1.00 57.53 465 ALA C N 1
ATOM 11940 C CA . ALA C 1 468 ? -368.731 -20.112 -213.274 1.00 49.31 465 ALA C CA 1
ATOM 11941 C C . ALA C 1 468 ? -367.521 -19.322 -213.733 1.00 55.92 465 ALA C C 1
ATOM 11942 O O . ALA C 1 468 ? -367.452 -18.883 -214.880 1.00 61.51 465 ALA C O 1
ATOM 11944 N N . LYS C 1 469 ? -366.561 -19.143 -212.833 1.00 68.73 466 LYS C N 1
ATOM 11945 C CA . LYS C 1 469 ? -365.351 -18.415 -213.174 1.00 65.71 466 LYS C CA 1
ATOM 11946 C C . LYS C 1 469 ? -364.539 -19.219 -214.175 1.00 64.09 466 LYS C C 1
ATOM 11947 O O . LYS C 1 469 ? -363.938 -18.658 -215.088 1.00 68.53 466 LYS C O 1
ATOM 11953 N N . ALA C 1 470 ? -364.534 -20.537 -214.002 1.00 58.82 467 ALA C N 1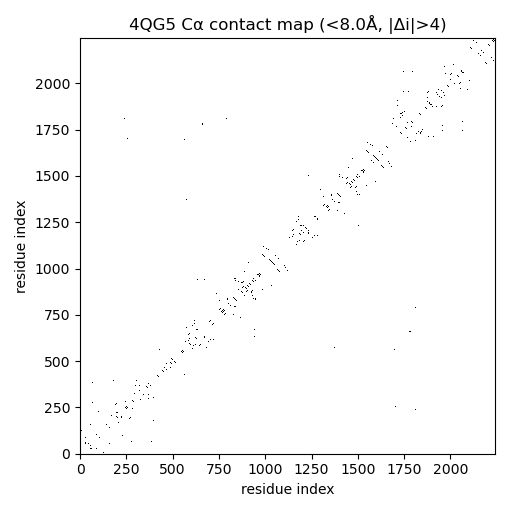
ATOM 11954 C CA . ALA C 1 470 ? -363.805 -21.426 -214.895 1.00 53.18 467 ALA C CA 1
ATOM 11955 C C . ALA C 1 470 ? -364.194 -21.180 -216.343 1.00 49.52 467 ALA C C 1
ATOM 11956 O O . ALA C 1 470 ? -363.343 -21.153 -217.227 1.00 52.87 467 ALA C O 1
ATOM 11958 N N . VAL C 1 471 ? -365.484 -20.993 -216.584 1.00 60.32 468 VAL C N 1
ATOM 11959 C CA . VAL C 1 471 ? -365.945 -20.661 -217.920 1.00 53.13 468 VAL C CA 1
ATOM 11960 C C . VAL C 1 471 ? -365.521 -19.243 -218.263 1.00 55.30 468 VAL C C 1
ATOM 11961 O O . VAL C 1 471 ? -365.046 -18.975 -219.361 1.00 62.33 468 VAL C O 1
ATOM 11965 N N . MET C 1 472 ? -365.701 -18.330 -217.318 1.00 53.43 469 MET C N 1
ATOM 11966 C CA . MET C 1 472 ? -365.353 -16.937 -217.549 1.00 59.45 469 MET C CA 1
ATOM 11967 C C . MET C 1 472 ? -363.870 -16.804 -217.869 1.00 64.06 469 MET C C 1
ATOM 11968 O O . MET C 1 472 ? -363.480 -16.078 -218.784 1.00 58.78 469 MET C O 1
ATOM 11973 N N . ASP C 1 473 ? -363.046 -17.532 -217.128 1.00 64.75 470 ASP C N 1
ATOM 11974 C CA . ASP C 1 473 ? -361.610 -17.458 -217.311 1.00 56.47 470 ASP C CA 1
ATOM 11975 C C . ASP C 1 473 ? -361.249 -18.057 -218.659 1.00 55.96 470 ASP C C 1
ATOM 11976 O O . ASP C 1 473 ? -360.532 -17.436 -219.438 1.00 67.32 470 ASP C O 1
ATOM 11981 N N . THR C 1 474 ? -361.780 -19.236 -218.961 1.00 53.34 471 THR C N 1
ATOM 11982 C CA . THR C 1 474 ? -361.334 -19.953 -220.146 1.00 55.26 471 THR C CA 1
ATOM 11983 C C . THR C 1 474 ? -361.715 -19.216 -221.425 1.00 55.73 471 THR C C 1
ATOM 11984 O O . THR C 1 474 ? -361.085 -19.404 -222.456 1.00 56.58 471 THR C O 1
ATOM 11988 N N . VAL C 1 475 ? -362.754 -18.391 -221.373 1.00 59.87 472 VAL C N 1
ATOM 11989 C CA . VAL C 1 475 ? -363.119 -17.602 -222.548 1.00 64.54 472 VAL C CA 1
ATOM 11990 C C . VAL C 1 475 ? -362.204 -16.386 -222.649 1.00 68.14 472 VAL C C 1
ATOM 11991 O O . VAL C 1 475 ? -361.860 -15.951 -223.746 1.00 64.44 472 VAL C O 1
ATOM 11995 N N . GLU C 1 476 ? -361.801 -15.855 -221.498 1.00 64.82 473 GLU C N 1
ATOM 11996 C CA . GLU C 1 476 ? -360.944 -14.680 -221.450 1.00 60.69 473 GLU C CA 1
ATOM 11997 C C . GLU C 1 476 ? -359.477 -15.065 -221.608 1.00 68.14 473 GLU C C 1
ATOM 11998 O O . GLU C 1 476 ? -358.678 -14.276 -222.102 1.00 68.57 473 GLU C O 1
ATOM 12004 N N . ASN C 1 477 ? -359.121 -16.282 -221.207 1.00 79.99 474 ASN C N 1
ATOM 12005 C CA . ASN C 1 477 ? -357.717 -16.695 -221.226 1.00 82.37 474 ASN C CA 1
ATOM 12006 C C . ASN C 1 477 ? -357.346 -17.509 -222.472 1.00 85.89 474 ASN C C 1
ATOM 12007 O O . ASN C 1 477 ? -356.222 -18.000 -222.569 1.00 101.84 474 ASN C O 1
ATOM 12012 N N . THR C 1 478 ? -358.249 -17.617 -223.444 1.00 80.49 475 THR C N 1
ATOM 12013 C CA . THR C 1 478 ? -357.873 -18.128 -224.755 1.00 83.03 475 THR C CA 1
ATOM 12014 C C . THR C 1 478 ? -358.896 -17.643 -225.772 1.00 86.53 475 THR C C 1
ATOM 12015 O O . THR C 1 478 ? -359.959 -18.271 -225.873 1.00 87.53 475 THR C O 1
ATOM 12019 N N . VAL C 1 479 ? -358.685 -16.563 -226.549 1.00 80.53 476 VAL C N 1
ATOM 12020 C CA . VAL C 1 479 ? -357.496 -15.710 -226.861 1.00 79.36 476 VAL C CA 1
ATOM 12021 C C . VAL C 1 479 ? -357.208 -16.029 -228.316 1.00 85.50 476 VAL C C 1
ATOM 12022 O O . VAL C 1 479 ? -356.398 -16.912 -228.620 1.00 84.05 476 VAL C O 1
ATOM 12026 N N . VAL C 1 480 ? -357.950 -15.334 -229.182 1.00 92.32 477 VAL C N 1
ATOM 12027 C CA . VAL C 1 480 ? -357.838 -15.380 -230.646 1.00 88.10 477 VAL C CA 1
ATOM 12028 C C . VAL C 1 480 ? -356.900 -16.481 -231.140 1.00 93.41 477 VAL C C 1
ATOM 12029 O O . VAL C 1 480 ? -355.983 -16.243 -231.922 1.00 97.52 477 VAL C O 1
ATOM 12033 N N . ASP C 1 481 ? -357.135 -17.691 -230.640 1.00 97.42 478 ASP C N 1
ATOM 12034 C CA . ASP C 1 481 ? -356.434 -18.883 -231.096 1.00 87.70 478 ASP C CA 1
ATOM 12035 C C . ASP C 1 481 ? -357.237 -19.434 -232.269 1.00 90.59 478 ASP C C 1
ATOM 12036 O O . ASP C 1 481 ? -357.447 -20.638 -232.395 1.00 87.72 478 ASP C O 1
ATOM 12041 N N . ASP C 1 482 ? -357.679 -18.520 -233.127 1.00 91.50 479 ASP C N 1
ATOM 12042 C CA . ASP C 1 482 ? -358.635 -18.820 -234.188 1.00 94.91 479 ASP C CA 1
ATOM 12043 C C . ASP C 1 482 ? -359.904 -19.499 -233.676 1.00 95.29 479 ASP C C 1
ATOM 12044 O O . ASP C 1 482 ? -360.016 -20.725 -233.631 1.00 95.39 479 ASP C O 1
ATOM 12049 N N . VAL C 1 483 ? -360.850 -18.653 -233.286 1.00 79.21 480 VAL C N 1
ATOM 12050 C CA . VAL C 1 483 ? -362.227 -19.035 -233.019 1.00 63.81 480 VAL C CA 1
ATOM 12051 C C . VAL C 1 483 ? -362.791 -19.708 -234.275 1.00 61.34 480 VAL C C 1
ATOM 12052 O O . VAL C 1 483 ? -362.269 -19.486 -235.364 1.00 64.85 480 VAL C O 1
ATOM 12056 N N . PRO C 1 484 ? -363.833 -20.551 -234.136 1.00 69.23 481 PRO C N 1
ATOM 12057 C CA . PRO C 1 484 ? -364.404 -21.162 -235.345 1.00 74.95 481 PRO C CA 1
ATOM 12058 C C . PRO C 1 484 ? -364.862 -20.191 -236.453 1.00 84.34 481 PRO C C 1
ATOM 12059 O O . PRO C 1 484 ? -364.547 -18.999 -236.454 1.00 62.63 481 PRO C O 1
ATOM 12063 N N . ASN C 1 485 ? -365.634 -20.732 -237.392 1.00 117.53 482 ASN C N 1
ATOM 12064 C CA . ASN C 1 485 ? -365.992 -20.039 -238.629 1.00 119.55 482 ASN C CA 1
ATOM 12065 C C . ASN C 1 485 ? -366.939 -18.858 -238.437 1.00 117.03 482 ASN C C 1
ATOM 12066 O O . ASN C 1 485 ? -366.653 -17.753 -238.886 1.00 117.75 482 ASN C O 1
ATOM 12071 N N . LEU C 1 486 ? -368.067 -19.104 -237.778 1.00 96.74 483 LEU C N 1
ATOM 12072 C CA . LEU C 1 486 ? -369.143 -18.120 -237.680 1.00 87.83 483 LEU C CA 1
ATOM 12073 C C . LEU C 1 486 ? -369.514 -17.621 -239.073 1.00 102.29 483 LEU C C 1
ATOM 12074 O O . LEU C 1 486 ? -369.793 -16.440 -239.275 1.00 92.46 483 LEU C O 1
ATOM 12079 N N . ASN C 1 487 ? -369.505 -18.547 -240.027 1.00 135.94 484 ASN C N 1
ATOM 12080 C CA . ASN C 1 487 ? -369.831 -18.256 -241.417 1.00 138.61 484 ASN C CA 1
ATOM 12081 C C . ASN C 1 487 ? -368.782 -17.359 -242.087 1.00 137.66 484 ASN C C 1
ATOM 12082 O O . ASN C 1 487 ? -369.098 -16.312 -242.652 1.00 138.23 484 ASN C O 1
ATOM 12087 N N . GLY C 1 488 ? -367.526 -17.790 -242.021 1.00 132.43 485 GLY C N 1
ATOM 12088 C CA . GLY C 1 488 ? -366.447 -17.124 -242.730 1.00 134.44 485 GLY C CA 1
ATOM 12089 C C . GLY C 1 488 ? -365.955 -15.843 -242.084 1.00 129.31 485 GLY C C 1
ATOM 12090 O O . GLY C 1 488 ? -365.165 -15.110 -242.683 1.00 132.64 485 GLY C O 1
ATOM 12091 N N . VAL C 1 489 ? -366.412 -15.571 -240.865 1.00 98.56 486 VAL C N 1
ATOM 12092 C CA . VAL C 1 489 ? -366.020 -14.361 -240.150 1.00 81.19 486 VAL C CA 1
ATOM 12093 C C . VAL C 1 489 ? -365.028 -14.681 -239.039 1.00 77.08 486 VAL C C 1
ATOM 12094 O O . VAL C 1 489 ? -365.129 -15.709 -238.376 1.00 75.22 486 VAL C O 1
ATOM 12098 N N . ALA C 1 490 ? -364.072 -13.786 -238.835 1.00 77.92 487 ALA C N 1
ATOM 12099 C CA . ALA C 1 490 ? -363.055 -13.977 -237.812 1.00 87.52 487 ALA C CA 1
ATOM 12100 C C . ALA C 1 490 ? -363.353 -13.095 -236.614 1.00 94.50 487 ALA C C 1
ATOM 12101 O O . ALA C 1 490 ? -363.988 -12.052 -236.745 1.00 89.10 487 ALA C O 1
ATOM 12103 N N . CYS C 1 491 ? -362.902 -13.524 -235.444 1.00 165.68 488 CYS C N 1
ATOM 12104 C CA . CYS C 1 491 ? -363.041 -12.715 -234.249 1.00 163.89 488 CYS C CA 1
ATOM 12105 C C . CYS C 1 491 ? -361.987 -11.611 -234.271 1.00 166.52 488 CYS C C 1
ATOM 12106 O O . CYS C 1 491 ? -360.823 -11.862 -234.584 1.00 172.62 488 CYS C O 1
ATOM 12109 N N . LYS C 1 492 ? -362.404 -10.390 -233.950 1.00 93.51 489 LYS C N 1
ATOM 12110 C CA . LYS C 1 492 ? -361.535 -9.222 -234.070 1.00 79.08 489 LYS C CA 1
ATOM 12111 C C . LYS C 1 492 ? -361.045 -8.728 -232.715 1.00 74.84 489 LYS C C 1
ATOM 12112 O O . LYS C 1 492 ? -359.943 -8.195 -232.610 1.00 85.14 489 LYS C O 1
ATOM 12118 N N . THR C 1 493 ? -361.856 -8.908 -231.680 1.00 74.12 490 THR C N 1
ATOM 12119 C CA . THR C 1 493 ? -361.528 -8.362 -230.369 1.00 66.46 490 THR C CA 1
ATOM 12120 C C . THR C 1 493 ? -362.106 -9.236 -229.263 1.00 70.57 490 THR C C 1
ATOM 12121 O O . THR C 1 493 ? -363.315 -9.463 -229.197 1.00 77.61 490 THR C O 1
ATOM 12125 N N . ILE C 1 494 ? -361.214 -9.749 -228.419 1.00 66.70 491 ILE C N 1
ATOM 12126 C CA . ILE C 1 494 ? -361.594 -10.494 -227.221 1.00 67.78 491 ILE C CA 1
ATOM 12127 C C . ILE C 1 494 ? -360.901 -9.920 -225.989 1.00 68.39 491 ILE C C 1
ATOM 12128 O O . ILE C 1 494 ? -359.671 -9.900 -225.901 1.00 62.65 491 ILE C O 1
ATOM 12133 N N . ASP C 1 495 ? -361.711 -9.467 -225.039 1.00 71.21 492 ASP C N 1
ATOM 12134 C CA . ASP C 1 495 ? -361.217 -8.835 -223.825 1.00 59.23 492 ASP C CA 1
ATOM 12135 C C . ASP C 1 495 ? -362.243 -8.947 -222.707 1.00 56.71 492 ASP C C 1
ATOM 12136 O O . ASP C 1 495 ? -363.233 -9.663 -222.832 1.00 60.41 492 ASP C O 1
ATOM 12141 N N . ASN C 1 496 ? -361.986 -8.244 -221.610 1.00 55.62 493 ASN C N 1
ATOM 12142 C CA . ASN C 1 496 ? -362.933 -8.146 -220.510 1.00 54.83 493 ASN C CA 1
ATOM 12143 C C . ASN C 1 496 ? -363.307 -6.691 -220.313 1.00 56.45 493 ASN C C 1
ATOM 12144 O O . ASN C 1 496 ? -362.554 -5.919 -219.722 1.00 57.12 493 ASN C O 1
ATOM 12149 N N . PHE C 1 497 ? -364.483 -6.341 -220.821 1.00 65.18 494 PHE C N 1
ATOM 12150 C CA . PHE C 1 497 ? -364.927 -4.960 -220.953 1.00 61.90 494 PHE C CA 1
ATOM 12151 C C . PHE C 1 497 ? -364.530 -4.067 -219.782 1.00 62.15 494 PHE C C 1
ATOM 12152 O O . PHE C 1 497 ? -364.836 -4.359 -218.627 1.00 55.33 494 PHE C O 1
ATOM 12160 N N . SER C 1 498 ? -363.814 -2.995 -220.107 1.00 70.33 495 SER C N 1
ATOM 12161 C CA . SER C 1 498 ? -363.455 -1.961 -219.146 1.00 63.66 495 SER C CA 1
ATOM 12162 C C . SER C 1 498 ? -363.827 -0.603 -219.718 1.00 63.67 495 SER C C 1
ATOM 12163 O O . SER C 1 498 ? -363.569 -0.323 -220.890 1.00 64.58 495 SER C O 1
ATOM 12166 N N . TYR C 1 499 ? -364.428 0.234 -218.879 1.00 60.29 496 TYR C N 1
ATOM 12167 C CA . TYR C 1 499 ? -365.004 1.498 -219.316 1.00 64.48 496 TYR C CA 1
ATOM 12168 C C . TYR C 1 499 ? -364.590 2.642 -218.409 1.00 71.02 496 TYR C C 1
ATOM 12169 O O . TYR C 1 499 ? -364.596 2.519 -217.185 1.00 67.89 496 TYR C O 1
ATOM 12178 N N . THR C 1 500 ? -364.243 3.762 -219.033 1.00 76.54 497 THR C N 1
ATOM 12179 C CA . THR C 1 500 ? -363.790 4.946 -218.320 1.00 75.25 497 THR C CA 1
ATOM 12180 C C . THR C 1 500 ? -364.721 6.111 -218.614 1.00 82.15 497 THR C C 1
ATOM 12181 O O . THR C 1 500 ? -364.704 6.655 -219.716 1.00 86.16 497 THR C O 1
ATOM 12185 N N . ASP C 1 501 ? -365.526 6.495 -217.628 1.00 88.92 498 ASP C N 1
ATOM 12186 C CA . ASP C 1 501 ? -366.563 7.499 -217.838 1.00 96.05 498 ASP C CA 1
ATOM 12187 C C . ASP C 1 501 ? -365.964 8.798 -218.379 1.00 91.47 498 ASP C C 1
ATOM 12188 O O . ASP C 1 501 ? -365.060 9.360 -217.764 1.00 95.21 498 ASP C O 1
ATOM 12193 N N . PRO C 1 502 ? -366.461 9.279 -219.535 1.00 87.16 499 PRO C N 1
ATOM 12194 C CA . PRO C 1 502 ? -365.883 10.499 -220.112 1.00 87.09 499 PRO C CA 1
ATOM 12195 C C . PRO C 1 502 ? -366.211 11.782 -219.347 1.00 92.63 499 PRO C C 1
ATOM 12196 O O . PRO C 1 502 ? -365.605 12.810 -219.645 1.00 93.76 499 PRO C O 1
ATOM 12200 N N . ILE C 1 503 ? -367.144 11.729 -218.398 1.00 95.61 500 ILE C N 1
ATOM 12201 C CA . ILE C 1 503 ? -367.605 12.937 -217.709 1.00 99.06 500 ILE C CA 1
ATOM 12202 C C . ILE C 1 503 ? -367.145 12.998 -216.254 1.00 103.11 500 ILE C C 1
ATOM 12203 O O . ILE C 1 503 ? -366.536 13.983 -215.839 1.00 105.17 500 ILE C O 1
ATOM 12208 N N . ASP C 1 504 ? -367.441 11.959 -215.481 1.00 122.45 501 ASP C N 1
ATOM 12209 C CA . ASP C 1 504 ? -367.141 11.972 -214.052 1.00 126.75 501 ASP C CA 1
ATOM 12210 C C . ASP C 1 504 ? -365.770 11.371 -213.766 1.00 129.38 501 ASP C C 1
ATOM 12211 O O . ASP C 1 504 ? -365.188 11.609 -212.709 1.00 134.23 501 ASP C O 1
ATOM 12216 N N . GLY C 1 505 ? -365.260 10.591 -214.713 1.00 112.15 502 GLY C N 1
ATOM 12217 C CA . GLY C 1 505 ? -363.938 10.005 -214.587 1.00 105.54 502 GLY C CA 1
ATOM 12218 C C . GLY C 1 505 ? -363.953 8.704 -213.810 1.00 105.42 502 GLY C C 1
ATOM 12219 O O . GLY C 1 505 ? -362.977 8.352 -213.150 1.00 104.27 502 GLY C O 1
ATOM 12220 N N . SER C 1 506 ? -365.070 7.990 -213.883 1.00 128.00 503 SER C N 1
ATOM 12221 C CA . SER C 1 506 ? -365.195 6.691 -213.234 1.00 126.78 503 SER C CA 1
ATOM 12222 C C . SER C 1 506 ? -364.515 5.600 -214.056 1.00 122.90 503 SER C C 1
ATOM 12223 O O . SER C 1 506 ? -364.765 5.470 -215.254 1.00 121.19 503 SER C O 1
ATOM 12226 N N . VAL C 1 507 ? -363.658 4.824 -213.397 1.00 87.80 504 VAL C N 1
ATOM 12227 C CA . VAL C 1 507 ? -362.975 3.695 -214.022 1.00 79.63 504 VAL C CA 1
ATOM 12228 C C . VAL C 1 507 ? -363.662 2.393 -213.630 1.00 71.74 504 VAL C C 1
ATOM 12229 O O . VAL C 1 507 ? -363.907 2.140 -212.452 1.00 74.79 504 VAL C O 1
ATOM 12233 N N . SER C 1 508 ? -363.970 1.571 -214.629 1.00 73.12 505 SER C N 1
ATOM 12234 C CA . SER C 1 508 ? -364.622 0.289 -214.403 1.00 76.16 505 SER C CA 1
ATOM 12235 C C . SER C 1 508 ? -363.868 -0.816 -215.131 1.00 67.90 505 SER C C 1
ATOM 12236 O O . SER C 1 508 ? -363.478 -0.661 -216.286 1.00 63.43 505 SER C O 1
ATOM 12239 N N . THR C 1 509 ? -363.666 -1.930 -214.437 1.00 57.76 506 THR C N 1
ATOM 12240 C CA . THR C 1 509 ? -362.862 -3.026 -214.949 1.00 57.53 506 THR C CA 1
ATOM 12241 C C . THR C 1 509 ? -363.541 -4.369 -214.759 1.00 61.45 506 THR C C 1
ATOM 12242 O O . THR C 1 509 ? -364.341 -4.543 -213.841 1.00 64.46 506 THR C O 1
ATOM 12246 N N . LYS C 1 510 ? -363.188 -5.320 -215.618 1.00 66.03 507 LYS C N 1
ATOM 12247 C CA . LYS C 1 510 ? -363.712 -6.678 -215.537 1.00 65.59 507 LYS C CA 1
ATOM 12248 C C . LYS C 1 510 ? -365.238 -6.658 -215.510 1.00 53.99 507 LYS C C 1
ATOM 12249 O O . LYS C 1 510 ? -365.862 -7.100 -214.546 1.00 49.62 507 LYS C O 1
ATOM 12255 N N . GLN C 1 511 ? -365.824 -6.128 -216.581 1.00 58.80 508 GLN C N 1
ATOM 12256 C CA . GLN C 1 511 ? -367.271 -5.956 -216.677 1.00 61.60 508 GLN C CA 1
ATOM 12257 C C . GLN C 1 511 ? -367.920 -6.896 -217.696 1.00 56.23 508 GLN C C 1
ATOM 12258 O O . GLN C 1 511 ? -369.004 -6.611 -218.204 1.00 60.37 508 GLN C O 1
ATOM 12264 N N . GLY C 1 512 ? -367.260 -8.011 -217.993 1.00 51.87 509 GLY C N 1
ATOM 12265 C CA . GLY C 1 512 ? -367.842 -9.034 -218.843 1.00 53.41 509 GLY C CA 1
ATOM 12266 C C . GLY C 1 512 ? -366.946 -9.476 -219.980 1.00 56.51 509 GLY C C 1
ATOM 12267 O O . GLY C 1 512 ? -366.512 -8.668 -220.799 1.00 60.83 509 GLY C O 1
ATOM 12268 N N . VAL C 1 513 ? -366.684 -10.775 -220.037 1.00 50.11 510 VAL C N 1
ATOM 12269 C CA . VAL C 1 513 ? -365.835 -11.334 -221.072 1.00 46.40 510 VAL C CA 1
ATOM 12270 C C . VAL C 1 513 ? -366.469 -11.201 -222.447 1.00 45.60 510 VAL C C 1
ATOM 12271 O O . VAL C 1 513 ? -367.416 -11.910 -222.763 1.00 62.17 510 VAL C O 1
ATOM 12275 N N . ARG C 1 514 ? -365.934 -10.310 -223.273 1.00 52.90 511 ARG C N 1
ATOM 12276 C CA . ARG C 1 514 ? -366.508 -10.070 -224.590 1.00 54.32 511 ARG C CA 1
ATOM 12277 C C . ARG C 1 514 ? -365.828 -10.902 -225.670 1.00 57.63 511 ARG C C 1
ATOM 12278 O O . ARG C 1 514 ? -364.676 -11.299 -225.522 1.00 63.64 511 ARG C O 1
ATOM 12286 N N . VAL C 1 515 ? -366.557 -11.178 -226.747 1.00 62.90 512 VAL C N 1
ATOM 12287 C CA . VAL C 1 515 ? -365.969 -11.790 -227.932 1.00 58.95 512 VAL C CA 1
ATOM 12288 C C . VAL C 1 515 ? -366.548 -11.144 -229.182 1.00 60.51 512 VAL C C 1
ATOM 12289 O O . VAL C 1 515 ? -367.651 -11.468 -229.610 1.00 59.38 512 VAL C O 1
ATOM 12293 N N . LEU C 1 516 ? -365.783 -10.232 -229.767 1.00 61.01 513 LEU C N 1
ATOM 12294 C CA . LEU C 1 516 ? -366.250 -9.457 -230.899 1.00 54.85 513 LEU C CA 1
ATOM 12295 C C . LEU C 1 516 ? -365.761 -10.055 -232.207 1.00 64.84 513 LEU C C 1
ATOM 12296 O O . LEU C 1 516 ? -364.640 -10.554 -232.297 1.00 76.23 513 LEU C O 1
ATOM 12301 N N . PHE C 1 517 ? -366.633 -10.019 -233.208 1.00 57.73 514 PHE C N 1
ATOM 12302 C CA . PHE C 1 517 ? -366.295 -10.419 -234.564 1.00 63.25 514 PHE C CA 1
ATOM 12303 C C . PHE C 1 517 ? -366.210 -9.167 -235.427 1.00 66.15 514 PHE C C 1
ATOM 12304 O O . PHE C 1 517 ? -366.385 -8.059 -234.927 1.00 67.31 514 PHE C O 1
ATOM 12312 N N . GLU C 1 518 ? -365.957 -9.344 -236.719 1.00 69.34 515 GLU C N 1
ATOM 12313 C CA . GLU C 1 518 ? -365.704 -8.219 -237.615 1.00 70.33 515 GLU C CA 1
ATOM 12314 C C . GLU C 1 518 ? -366.986 -7.580 -238.137 1.00 74.94 515 GLU C C 1
ATOM 12315 O O . GLU C 1 518 ? -367.055 -6.360 -238.305 1.00 80.55 515 GLU C O 1
ATOM 12321 N N . ASP C 1 519 ? -367.990 -8.411 -238.407 1.00 74.80 516 ASP C N 1
ATOM 12322 C CA . ASP C 1 519 ? -369.257 -7.936 -238.962 1.00 75.14 516 ASP C CA 1
ATOM 12323 C C . ASP C 1 519 ? -369.984 -7.019 -237.981 1.00 63.67 516 ASP C C 1
ATOM 12324 O O . ASP C 1 519 ? -370.718 -6.117 -238.389 1.00 60.94 516 ASP C O 1
ATOM 12329 N N . GLY C 1 520 ? -369.739 -7.232 -236.693 1.00 58.07 517 GLY C N 1
ATOM 12330 C CA . GLY C 1 520 ? -370.446 -6.535 -235.636 1.00 65.37 517 GLY C CA 1
ATOM 12331 C C . GLY C 1 520 ? -371.067 -7.537 -234.679 1.00 60.86 517 GLY C C 1
ATOM 12332 O O . GLY C 1 520 ? -371.473 -7.187 -233.568 1.00 46.82 517 GLY C O 1
ATOM 12333 N N . SER C 1 521 ? -371.138 -8.790 -235.122 1.00 56.70 518 SER C N 1
ATOM 12334 C CA . SER C 1 521 ? -371.629 -9.883 -234.293 1.00 48.81 518 SER C CA 1
ATOM 12335 C C . SER C 1 521 ? -370.709 -10.095 -233.107 1.00 46.16 518 SER C C 1
ATOM 12336 O O . SER C 1 521 ? -369.570 -9.638 -233.113 1.00 60.85 518 SER C O 1
ATOM 12339 N N . ARG C 1 522 ? -371.198 -10.804 -232.097 1.00 45.92 519 ARG C N 1
ATOM 12340 C CA . ARG C 1 522 ? -370.421 -11.047 -230.893 1.00 47.57 519 ARG C CA 1
ATOM 12341 C C . ARG C 1 522 ? -371.148 -11.996 -229.961 1.00 45.23 519 ARG C C 1
ATOM 12342 O O . ARG C 1 522 ? -372.306 -12.331 -230.188 1.00 48.15 519 ARG C O 1
ATOM 12350 N N . PHE C 1 523 ? -370.455 -12.431 -228.917 1.00 45.53 520 PHE C N 1
ATOM 12351 C CA . PHE C 1 523 ? -371.102 -13.096 -227.798 1.00 38.71 520 PHE C CA 1
ATOM 12352 C C . PHE C 1 523 ? -370.322 -12.804 -226.537 1.00 38.82 520 PHE C C 1
ATOM 12353 O O . PHE C 1 523 ? -369.096 -12.821 -226.536 1.00 45.98 520 PHE C O 1
ATOM 12361 N N . VAL C 1 524 ? -371.051 -12.533 -225.463 1.00 49.79 521 VAL C N 1
ATOM 12362 C CA . VAL C 1 524 ? -370.458 -12.041 -224.231 1.00 51.14 521 VAL C CA 1
ATOM 12363 C C . VAL C 1 524 ? -370.927 -12.839 -223.031 1.00 46.63 521 VAL C C 1
ATOM 12364 O O . VAL C 1 524 ? -372.098 -13.193 -222.937 1.00 58.64 521 VAL C O 1
ATOM 12368 N N . LEU C 1 525 ? -370.006 -13.101 -222.112 1.00 49.14 522 LEU C N 1
ATOM 12369 C CA . LEU C 1 525 ? -370.317 -13.832 -220.897 1.00 48.50 522 LEU C CA 1
ATOM 12370 C C . LEU C 1 525 ? -370.160 -12.929 -219.692 1.00 50.44 522 LEU C C 1
ATOM 12371 O O . LEU C 1 525 ? -369.044 -12.610 -219.285 1.00 55.33 522 LEU C O 1
ATOM 12376 N N . ARG C 1 526 ? -371.289 -12.514 -219.132 1.00 42.75 523 ARG C N 1
ATOM 12377 C CA . ARG C 1 526 ? -371.291 -11.694 -217.938 1.00 40.86 523 ARG C CA 1
ATOM 12378 C C . ARG C 1 526 ? -371.711 -12.580 -216.782 1.00 40.59 523 ARG C C 1
ATOM 12379 O O . ARG C 1 526 ? -372.512 -13.494 -216.962 1.00 39.85 523 ARG C O 1
ATOM 12387 N N . LEU C 1 527 ? -371.147 -12.327 -215.606 1.00 50.33 524 LEU C N 1
ATOM 12388 C CA . LEU C 1 527 ? -371.360 -13.193 -214.458 1.00 42.13 524 LEU C CA 1
ATOM 12389 C C . LEU C 1 527 ? -372.119 -12.457 -213.374 1.00 40.93 524 LEU C C 1
ATOM 12390 O O . LEU C 1 527 ? -371.751 -11.352 -212.983 1.00 41.36 524 LEU C O 1
ATOM 12395 N N . SER C 1 528 ? -373.188 -13.084 -212.901 1.00 41.15 525 SER C N 1
ATOM 12396 C CA . SER C 1 528 ? -374.019 -12.511 -211.858 1.00 40.83 525 SER C CA 1
ATOM 12397 C C . SER C 1 528 ? -374.578 -13.631 -211.000 1.00 47.45 525 SER C C 1
ATOM 12398 O O . SER C 1 528 ? -375.423 -14.391 -211.453 1.00 66.19 525 SER C O 1
ATOM 12401 N N . GLY C 1 529 ? -374.097 -13.731 -209.765 1.00 52.21 526 GLY C N 1
ATOM 12402 C CA . GLY C 1 529 ? -374.540 -14.767 -208.848 1.00 64.74 526 GLY C CA 1
ATOM 12403 C C . GLY C 1 529 ? -375.227 -14.190 -207.628 1.00 65.40 526 GLY C C 1
ATOM 12404 O O . GLY C 1 529 ? -374.823 -13.145 -207.123 1.00 52.64 526 GLY C O 1
ATOM 12405 N N . THR C 1 530 ? -376.268 -14.871 -207.158 1.00 93.30 527 THR C N 1
ATOM 12406 C CA . THR C 1 530 ? -377.000 -14.438 -205.973 1.00 104.58 527 THR C CA 1
ATOM 12407 C C . THR C 1 530 ? -376.586 -15.271 -204.765 1.00 110.85 527 THR C C 1
ATOM 12408 O O . THR C 1 530 ? -375.760 -16.178 -204.886 1.00 105.07 527 THR C O 1
ATOM 12412 N N . GLY C 1 531 ? -377.172 -14.951 -203.611 1.00 105.87 528 GLY C N 1
ATOM 12413 C CA . GLY C 1 531 ? -376.813 -15.540 -202.329 1.00 99.73 528 GLY C CA 1
ATOM 12414 C C . GLY C 1 531 ? -376.554 -17.036 -202.310 1.00 107.93 528 GLY C C 1
ATOM 12415 O O . GLY C 1 531 ? -377.056 -17.771 -203.159 1.00 116.74 528 GLY C O 1
ATOM 12416 N N . SER C 1 532 ? -375.788 -17.474 -201.309 1.00 119.41 529 SER C N 1
ATOM 12417 C CA . SER C 1 532 ? -375.284 -18.847 -201.208 1.00 127.78 529 SER C CA 1
ATOM 12418 C C . SER C 1 532 ? -374.372 -19.146 -202.392 1.00 135.28 529 SER C C 1
ATOM 12419 O O . SER C 1 532 ? -374.754 -18.958 -203.546 1.00 130.90 529 SER C O 1
ATOM 12422 N N . SER C 1 533 ? -373.160 -19.604 -202.092 1.00 182.03 530 SER C N 1
ATOM 12423 C CA . SER C 1 533 ? -372.139 -19.812 -203.116 1.00 183.42 530 SER C CA 1
ATOM 12424 C C . SER C 1 533 ? -372.676 -20.682 -204.250 1.00 177.97 530 SER C C 1
ATOM 12425 O O . SER C 1 533 ? -372.348 -21.861 -204.384 1.00 180.65 530 SER C O 1
ATOM 12428 N N . GLY C 1 534 ? -373.519 -20.058 -205.060 1.00 132.73 531 GLY C N 1
ATOM 12429 C CA . GLY C 1 534 ? -374.136 -20.684 -206.207 1.00 107.53 531 GLY C CA 1
ATOM 12430 C C . GLY C 1 534 ? -374.526 -19.545 -207.120 1.00 94.76 531 GLY C C 1
ATOM 12431 O O . GLY C 1 534 ? -375.498 -18.836 -206.864 1.00 98.63 531 GLY C O 1
ATOM 12432 N N . ALA C 1 535 ? -373.744 -19.351 -208.173 1.00 61.37 532 ALA C N 1
ATOM 12433 C CA . ALA C 1 535 ? -373.909 -18.198 -209.045 1.00 64.08 532 ALA C CA 1
ATOM 12434 C C . ALA C 1 535 ? -374.637 -18.554 -210.339 1.00 61.76 532 ALA C C 1
ATOM 12435 O O . ALA C 1 535 ? -375.109 -19.678 -210.506 1.00 62.85 532 ALA C O 1
ATOM 12437 N N . THR C 1 536 ? -374.713 -17.587 -211.252 1.00 62.93 533 THR C N 1
ATOM 12438 C CA . THR C 1 536 ? -375.435 -17.764 -212.508 1.00 64.41 533 THR C CA 1
ATOM 12439 C C . THR C 1 536 ? -374.655 -17.182 -213.682 1.00 54.95 533 THR C C 1
ATOM 12440 O O . THR C 1 536 ? -374.274 -16.011 -213.673 1.00 56.12 533 THR C O 1
ATOM 12444 N N . ILE C 1 537 ? -374.429 -18.014 -214.694 1.00 45.97 534 ILE C N 1
ATOM 12445 C CA . ILE C 1 537 ? -373.719 -17.599 -215.901 1.00 48.73 534 ILE C CA 1
ATOM 12446 C C . ILE C 1 537 ? -374.673 -16.945 -216.895 1.00 39.94 534 ILE C C 1
ATOM 12447 O O . ILE C 1 537 ? -375.606 -17.582 -217.383 1.00 46.66 534 ILE C O 1
ATOM 12452 N N . ARG C 1 538 ? -374.426 -15.677 -217.200 1.00 37.33 535 ARG C N 1
ATOM 12453 C CA . ARG C 1 538 ? -375.201 -14.962 -218.205 1.00 42.21 535 ARG C CA 1
ATOM 12454 C C . ARG C 1 538 ? -374.445 -14.898 -219.531 1.00 44.37 535 ARG C C 1
ATOM 12455 O O . ARG C 1 538 ? -373.454 -14.182 -219.649 1.00 47.11 535 ARG C O 1
ATOM 12463 N N . LEU C 1 539 ? -374.921 -15.661 -220.515 1.00 44.51 536 LEU C N 1
ATOM 12464 C CA . LEU C 1 539 ? -374.319 -15.712 -221.850 1.00 37.19 536 LEU C CA 1
ATOM 12465 C C . LEU C 1 539 ? -375.166 -15.002 -222.899 1.00 35.16 536 LEU C C 1
ATOM 12466 O O . LEU C 1 539 ? -376.178 -15.535 -223.342 1.00 51.86 536 LEU C O 1
ATOM 12471 N N . TYR C 1 540 ? -374.734 -13.819 -223.318 1.00 40.99 537 TYR C N 1
ATOM 12472 C CA . TYR C 1 540 ? -375.480 -13.029 -224.291 1.00 38.68 537 TYR C CA 1
ATOM 12473 C C . TYR C 1 540 ? -375.037 -13.388 -225.702 1.00 40.27 537 TYR C C 1
ATOM 12474 O O . TYR C 1 540 ? -373.848 -13.558 -225.951 1.00 55.85 537 TYR C O 1
ATOM 12483 N N . LEU C 1 541 ? -375.995 -13.502 -226.618 1.00 34.54 538 LEU C N 1
ATOM 12484 C CA . LEU C 1 541 ? -375.709 -13.875 -227.999 1.00 35.39 538 LEU C CA 1
ATOM 12485 C C . LEU C 1 541 ? -376.258 -12.845 -228.981 1.00 36.09 538 LEU C C 1
ATOM 12486 O O . LEU C 1 541 ? -377.413 -12.450 -228.883 1.00 47.88 538 LEU C O 1
ATOM 12491 N N . GLU C 1 542 ? -375.425 -12.409 -229.921 1.00 51.07 539 GLU C N 1
ATOM 12492 C CA . GLU C 1 542 ? -375.858 -11.464 -230.946 1.00 56.24 539 GLU C CA 1
ATOM 12493 C C . GLU C 1 542 ? -375.234 -11.778 -232.312 1.00 59.45 539 GLU C C 1
ATOM 12494 O O . GLU C 1 542 ? -374.019 -11.724 -232.475 1.00 66.77 539 GLU C O 1
ATOM 12500 N N . GLN C 1 543 ? -376.083 -12.102 -233.286 1.00 55.83 540 GLN C N 1
ATOM 12501 C CA . GLN C 1 543 ? -375.654 -12.434 -234.644 1.00 47.59 540 GLN C CA 1
ATOM 12502 C C . GLN C 1 543 ? -376.132 -11.381 -235.632 1.00 60.77 540 GLN C C 1
ATOM 12503 O O . GLN C 1 543 ? -377.330 -11.236 -235.856 1.00 73.84 540 GLN C O 1
ATOM 12509 N N . TYR C 1 544 ? -375.202 -10.650 -236.230 1.00 53.16 541 TYR C N 1
ATOM 12510 C CA . TYR C 1 544 ? -375.573 -9.646 -237.211 1.00 54.70 541 TYR C CA 1
ATOM 12511 C C . TYR C 1 544 ? -375.955 -10.327 -238.519 1.00 60.10 541 TYR C C 1
ATOM 12512 O O . TYR C 1 544 ? -375.228 -11.178 -239.029 1.00 69.72 541 TYR C O 1
ATOM 12521 N N . MET C 1 545 ? -377.127 -9.961 -239.025 1.00 57.67 542 MET C N 1
ATOM 12522 C CA . MET C 1 545 ? -377.533 -10.246 -240.390 1.00 62.64 542 MET C CA 1
ATOM 12523 C C . MET C 1 545 ? -377.932 -8.926 -241.029 1.00 68.54 542 MET C C 1
ATOM 12524 O O . MET C 1 545 ? -378.664 -8.146 -240.425 1.00 80.52 542 MET C O 1
ATOM 12529 N N . ASP C 1 546 ? -377.443 -8.671 -242.237 1.00 71.95 543 ASP C N 1
ATOM 12530 C CA . ASP C 1 546 ? -377.808 -7.459 -242.957 1.00 74.58 543 ASP C CA 1
ATOM 12531 C C . ASP C 1 546 ? -378.691 -7.809 -244.152 1.00 78.70 543 ASP C C 1
ATOM 12532 O O . ASP C 1 546 ? -379.196 -8.928 -244.238 1.00 83.13 543 ASP C O 1
ATOM 12537 N N . SER C 1 547 ? -378.870 -6.858 -245.067 1.00 72.97 544 SER C N 1
ATOM 12538 C CA . SER C 1 547 ? -379.773 -7.035 -246.199 1.00 76.95 544 SER C CA 1
ATOM 12539 C C . SER C 1 547 ? -381.142 -7.445 -245.682 1.00 94.10 544 SER C C 1
ATOM 12540 O O . SER C 1 547 ? -381.977 -6.592 -245.387 1.00 103.77 544 SER C O 1
ATOM 12543 N N . ALA C 1 548 ? -381.366 -8.753 -245.564 1.00 94.32 545 ALA C N 1
ATOM 12544 C CA . ALA C 1 548 ? -382.623 -9.280 -245.047 1.00 90.40 545 ALA C CA 1
ATOM 12545 C C . ALA C 1 548 ? -383.803 -8.792 -245.875 1.00 103.50 545 ALA C C 1
ATOM 12546 O O . ALA C 1 548 ? -384.946 -8.855 -245.432 1.00 103.50 545 ALA C O 1
ATOM 12548 N N . THR C 1 549 ? -383.514 -8.298 -247.075 1.00 150.87 546 THR C N 1
ATOM 12549 C CA . THR C 1 549 ? -384.550 -7.908 -248.020 1.00 155.45 546 THR C CA 1
ATOM 12550 C C . THR C 1 549 ? -384.729 -9.027 -249.033 1.00 156.70 546 THR C C 1
ATOM 12551 O O . THR C 1 549 ? -385.624 -8.988 -249.878 1.00 161.21 546 THR C O 1
ATOM 12555 N N . VAL C 1 550 ? -383.863 -10.030 -248.935 1.00 129.79 547 VAL C N 1
ATOM 12556 C CA . VAL C 1 550 ? -384.000 -11.248 -249.712 1.00 125.36 547 VAL C CA 1
ATOM 12557 C C . VAL C 1 550 ? -384.729 -12.273 -248.853 1.00 129.86 547 VAL C C 1
ATOM 12558 O O . VAL C 1 550 ? -384.517 -13.471 -248.992 1.00 132.72 547 VAL C O 1
ATOM 12562 N N . LYS C 1 551 ? -385.577 -11.783 -247.953 1.00 158.92 548 LYS C N 1
ATOM 12563 C CA . LYS C 1 551 ? -386.274 -12.624 -246.985 1.00 157.28 548 LYS C CA 1
ATOM 12564 C C . LYS C 1 551 ? -387.051 -11.749 -246.012 1.00 154.77 548 LYS C C 1
ATOM 12565 O O . LYS C 1 551 ? -386.646 -11.593 -244.867 1.00 155.93 548 LYS C O 1
ATOM 12571 N N . SER C 1 552 ? -388.170 -11.184 -246.455 1.00 109.79 549 SER C N 1
ATOM 12572 C CA . SER C 1 552 ? -388.884 -10.202 -245.642 1.00 99.39 549 SER C CA 1
ATOM 12573 C C . SER C 1 552 ? -390.404 -10.229 -245.848 1.00 117.21 549 SER C C 1
ATOM 12574 O O . SER C 1 552 ? -390.886 -10.313 -246.976 1.00 120.69 549 SER C O 1
ATOM 12577 N N . HIS C 1 553 ? -391.146 -10.147 -244.744 1.00 154.10 550 HIS C N 1
ATOM 12578 C CA . HIS C 1 553 ? -392.614 -10.136 -244.762 1.00 153.31 550 HIS C CA 1
ATOM 12579 C C . HIS C 1 553 ? -393.106 -11.486 -245.301 1.00 154.47 550 HIS C C 1
ATOM 12580 O O . HIS C 1 553 ? -392.440 -12.501 -245.104 1.00 153.35 550 HIS C O 1
ATOM 12587 N N . LEU C 1 554 ? -394.268 -11.511 -245.949 1.00 150.29 551 LEU C N 1
ATOM 12588 C CA . LEU C 1 554 ? -394.755 -12.727 -246.602 1.00 144.68 551 LEU C CA 1
ATOM 12589 C C . LEU C 1 554 ? -393.801 -13.130 -247.731 1.00 144.47 551 LEU C C 1
ATOM 12590 O O . LEU C 1 554 ? -394.149 -13.025 -248.909 1.00 145.26 551 LEU C O 1
ATOM 12595 N N . ALA C 1 555 ? -392.609 -13.606 -247.367 1.00 133.16 552 ALA C N 1
ATOM 12596 C CA . ALA C 1 555 ? -391.498 -13.711 -248.316 1.00 124.69 552 ALA C CA 1
ATOM 12597 C C . ALA C 1 555 ? -391.326 -15.091 -248.925 1.00 126.36 552 ALA C C 1
ATOM 12598 O O . ALA C 1 555 ? -391.789 -16.098 -248.397 1.00 116.17 552 ALA C O 1
ATOM 12600 N N . GLU C 1 556 ? -390.618 -15.103 -250.047 1.00 155.83 553 GLU C N 1
ATOM 12601 C CA . GLU C 1 556 ? -390.278 -16.322 -250.770 1.00 159.08 553 GLU C CA 1
ATOM 12602 C C . GLU C 1 556 ? -389.116 -17.068 -250.116 1.00 155.16 553 GLU C C 1
ATOM 12603 O O . GLU C 1 556 ? -388.929 -18.260 -250.355 1.00 157.62 553 GLU C O 1
ATOM 12609 N N . LYS C 1 557 ? -388.326 -16.353 -249.317 1.00 126.32 554 LYS C N 1
ATOM 12610 C CA . LYS C 1 557 ? -387.270 -16.968 -248.510 1.00 116.56 554 LYS C CA 1
ATOM 12611 C C . LYS C 1 557 ? -387.569 -16.812 -247.020 1.00 106.19 554 LYS C C 1
ATOM 12612 O O . LYS C 1 557 ? -387.314 -17.725 -246.234 1.00 98.41 554 LYS C O 1
ATOM 12618 N N . THR C 1 558 ? -388.102 -15.649 -246.644 1.00 107.52 555 THR C N 1
ATOM 12619 C CA . THR C 1 558 ? -388.579 -15.388 -245.281 1.00 95.77 555 THR C CA 1
ATOM 12620 C C . THR C 1 558 ? -387.446 -15.328 -244.260 1.00 95.75 555 THR C C 1
ATOM 12621 O O . THR C 1 558 ? -386.543 -16.164 -244.259 1.00 99.69 555 THR C O 1
ATOM 12625 N N . LEU C 1 559 ? -387.493 -14.318 -243.396 1.00 93.70 556 LEU C N 1
ATOM 12626 C CA . LEU C 1 559 ? -386.482 -14.171 -242.357 1.00 81.89 556 LEU C CA 1
ATOM 12627 C C . LEU C 1 559 ? -386.491 -15.385 -241.435 1.00 72.33 556 LEU C C 1
ATOM 12628 O O . LEU C 1 559 ? -387.555 -15.902 -241.101 1.00 72.36 556 LEU C O 1
ATOM 12633 N N . PRO C 1 560 ? -385.304 -15.851 -241.025 1.00 70.95 557 PRO C N 1
ATOM 12634 C CA . PRO C 1 560 ? -385.233 -16.908 -240.013 1.00 78.96 557 PRO C CA 1
ATOM 12635 C C . PRO C 1 560 ? -385.288 -16.336 -238.597 1.00 80.23 557 PRO C C 1
ATOM 12636 O O . PRO C 1 560 ? -385.173 -15.123 -238.442 1.00 67.71 557 PRO C O 1
ATOM 12640 N N . THR C 1 561 ? -385.469 -17.193 -237.598 1.00 140.97 558 THR C N 1
ATOM 12641 C CA . THR C 1 561 ? -385.586 -16.762 -236.211 1.00 137.70 558 THR C CA 1
ATOM 12642 C C . THR C 1 561 ? -384.285 -17.055 -235.481 1.00 134.11 558 THR C C 1
ATOM 12643 O O . THR C 1 561 ? -383.409 -17.720 -236.023 1.00 137.79 558 THR C O 1
ATOM 12647 N N . ALA C 1 562 ? -384.157 -16.559 -234.255 1.00 89.49 559 ALA C N 1
ATOM 12648 C CA . ALA C 1 562 ? -382.953 -16.781 -233.464 1.00 78.56 559 ALA C CA 1
ATOM 12649 C C . ALA C 1 562 ? -383.298 -17.366 -232.103 1.00 72.91 559 ALA C C 1
ATOM 12650 O O . ALA C 1 562 ? -383.809 -16.640 -231.250 1.00 72.28 559 ALA C O 1
ATOM 12652 N N . SER C 1 563 ? -383.039 -18.653 -231.864 1.00 70.19 560 SER C N 1
ATOM 12653 C CA . SER C 1 563 ? -382.511 -19.612 -232.823 1.00 73.74 560 SER C CA 1
ATOM 12654 C C . SER C 1 563 ? -383.553 -19.804 -233.921 1.00 92.80 560 SER C C 1
ATOM 12655 O O . SER C 1 563 ? -384.702 -19.434 -233.718 1.00 103.27 560 SER C O 1
ATOM 12658 N N . THR C 1 564 ? -383.202 -20.386 -235.069 1.00 115.75 561 THR C N 1
ATOM 12659 C CA . THR C 1 564 ? -381.917 -21.030 -235.326 1.00 117.23 561 THR C CA 1
ATOM 12660 C C . THR C 1 564 ? -381.085 -20.294 -236.375 1.00 117.84 561 THR C C 1
ATOM 12661 O O . THR C 1 564 ? -380.158 -20.858 -236.951 1.00 123.93 561 THR C O 1
ATOM 12665 N N . ALA C 1 565 ? -381.413 -19.035 -236.635 1.00 74.48 562 ALA C N 1
ATOM 12666 C CA . ALA C 1 565 ? -380.514 -18.196 -237.416 1.00 77.02 562 ALA C CA 1
ATOM 12667 C C . ALA C 1 565 ? -379.265 -17.926 -236.586 1.00 72.45 562 ALA C C 1
ATOM 12668 O O . ALA C 1 565 ? -378.179 -17.675 -237.115 1.00 59.38 562 ALA C O 1
ATOM 12670 N N . LEU C 1 566 ? -379.436 -18.005 -235.274 1.00 68.67 563 LEU C N 1
ATOM 12671 C CA . LEU C 1 566 ? -378.385 -17.674 -234.334 1.00 59.79 563 LEU C CA 1
ATOM 12672 C C . LEU C 1 566 ? -377.540 -18.897 -233.981 1.00 66.91 563 LEU C C 1
ATOM 12673 O O . LEU C 1 566 ? -376.558 -18.786 -233.251 1.00 72.23 563 LEU C O 1
ATOM 12678 N N . LYS C 1 567 ? -377.904 -20.056 -234.526 1.00 77.30 564 LYS C N 1
ATOM 12679 C CA . LYS C 1 567 ? -377.278 -21.319 -234.131 1.00 73.59 564 LYS C CA 1
ATOM 12680 C C . LYS C 1 567 ? -375.778 -21.338 -234.390 1.00 65.17 564 LYS C C 1
ATOM 12681 O O . LYS C 1 567 ? -375.015 -21.864 -233.577 1.00 61.41 564 LYS C O 1
ATOM 12687 N N . ALA C 1 568 ? -375.367 -20.785 -235.529 1.00 73.24 565 ALA C N 1
ATOM 12688 C CA . ALA C 1 568 ? -373.956 -20.734 -235.896 1.00 59.68 565 ALA C CA 1
ATOM 12689 C C . ALA C 1 568 ? -373.152 -20.142 -234.756 1.00 48.55 565 ALA C C 1
ATOM 12690 O O . ALA C 1 568 ? -372.139 -20.703 -234.350 1.00 50.18 565 ALA C O 1
ATOM 12692 N N . LEU C 1 569 ? -373.633 -19.029 -234.216 1.00 46.28 566 LEU C N 1
ATOM 12693 C CA . LEU C 1 569 ? -372.916 -18.325 -233.163 1.00 53.29 566 LEU C CA 1
ATOM 12694 C C . LEU C 1 569 ? -372.942 -19.085 -231.843 1.00 59.78 566 LEU C C 1
ATOM 12695 O O . LEU C 1 569 ? -372.073 -18.890 -230.999 1.00 62.53 566 LEU C O 1
ATOM 12700 N N . ILE C 1 570 ? -373.942 -19.939 -231.657 1.00 68.52 567 ILE C N 1
ATOM 12701 C CA . ILE C 1 570 ? -374.033 -20.725 -230.429 1.00 62.47 567 ILE C CA 1
ATOM 12702 C C . ILE C 1 570 ? -373.032 -21.868 -230.476 1.00 60.52 567 ILE C C 1
ATOM 12703 O O . ILE C 1 570 ? -372.421 -22.201 -229.466 1.00 67.90 567 ILE C O 1
ATOM 12708 N N . GLY C 1 571 ? -372.866 -22.464 -231.651 1.00 70.06 568 GLY C N 1
ATOM 12709 C CA . GLY C 1 571 ? -371.874 -23.506 -231.837 1.00 65.68 568 GLY C CA 1
ATOM 12710 C C . GLY C 1 571 ? -370.504 -22.971 -231.485 1.00 48.91 568 GLY C C 1
ATOM 12711 O O . GLY C 1 571 ? -369.680 -23.659 -230.885 1.00 43.91 568 GLY C O 1
ATOM 12712 N N . VAL C 1 572 ? -370.278 -21.718 -231.854 1.00 53.22 569 VAL C N 1
ATOM 12713 C CA . VAL C 1 572 ? -369.018 -21.048 -231.589 1.00 62.68 569 VAL C CA 1
ATOM 12714 C C . VAL C 1 572 ? -368.859 -20.794 -230.092 1.00 53.76 569 VAL C C 1
ATOM 12715 O O . VAL C 1 572 ? -367.841 -21.144 -229.502 1.00 62.86 569 VAL C O 1
ATOM 12719 N N . ALA C 1 573 ? -369.877 -20.201 -229.479 1.00 56.91 570 ALA C N 1
ATOM 12720 C CA . ALA C 1 573 ? -369.808 -19.826 -228.073 1.00 49.48 570 ALA C CA 1
ATOM 12721 C C . ALA C 1 573 ? -369.659 -21.046 -227.178 1.00 50.52 570 ALA C C 1
ATOM 12722 O O . ALA C 1 573 ? -368.851 -21.049 -226.255 1.00 59.34 570 ALA C O 1
ATOM 12724 N N . LEU C 1 574 ? -370.441 -22.081 -227.455 1.00 67.03 571 LEU C N 1
ATOM 12725 C CA . LEU C 1 574 ? -370.438 -23.278 -226.623 1.00 68.02 571 LEU C CA 1
ATOM 12726 C C . LEU C 1 574 ? -369.101 -24.000 -226.679 1.00 71.86 571 LEU C C 1
ATOM 12727 O O . LEU C 1 574 ? -368.668 -24.595 -225.694 1.00 79.72 571 LEU C O 1
ATOM 12732 N N . GLN C 1 575 ? -368.454 -23.953 -227.836 1.00 66.94 572 GLN C N 1
ATOM 12733 C CA . GLN C 1 575 ? -367.177 -24.626 -228.019 1.00 61.16 572 GLN C CA 1
ATOM 12734 C C . GLN C 1 575 ? -366.066 -23.817 -227.366 1.00 46.73 572 GLN C C 1
ATOM 12735 O O . GLN C 1 575 ? -365.315 -24.330 -226.541 1.00 49.19 572 GLN C O 1
ATOM 12741 N N . VAL C 1 576 ? -365.988 -22.545 -227.737 1.00 49.96 573 VAL C N 1
ATOM 12742 C CA . VAL C 1 576 ? -364.995 -21.624 -227.202 1.00 48.83 573 VAL C CA 1
ATOM 12743 C C . VAL C 1 576 ? -365.052 -21.538 -225.684 1.00 46.42 573 VAL C C 1
ATOM 12744 O O . VAL C 1 576 ? -364.027 -21.379 -225.026 1.00 58.31 573 VAL C O 1
ATOM 12748 N N . SER C 1 577 ? -366.256 -21.620 -225.134 1.00 49.23 574 SER C N 1
ATOM 12749 C CA . SER C 1 577 ? -366.433 -21.529 -223.693 1.00 56.96 574 SER C CA 1
ATOM 12750 C C . SER C 1 577 ? -366.250 -22.883 -223.014 1.00 54.65 574 SER C C 1
ATOM 12751 O O . SER C 1 577 ? -366.183 -22.951 -221.789 1.00 50.61 574 SER C O 1
ATOM 12754 N N . LYS C 1 578 ? -366.141 -23.947 -223.809 1.00 52.55 575 LYS C N 1
ATOM 12755 C CA . LYS C 1 578 ? -366.079 -25.305 -223.269 1.00 52.27 575 LYS C CA 1
ATOM 12756 C C . LYS C 1 578 ? -367.120 -25.468 -222.176 1.00 61.54 575 LYS C C 1
ATOM 12757 O O . LYS C 1 578 ? -366.818 -25.928 -221.077 1.00 63.90 575 LYS C O 1
ATOM 12763 N N . MET C 1 579 ? -368.342 -25.058 -222.485 1.00 57.29 576 MET C N 1
ATOM 12764 C CA . MET C 1 579 ? -369.393 -24.952 -221.492 1.00 44.33 576 MET C CA 1
ATOM 12765 C C . MET C 1 579 ? -369.724 -26.287 -220.851 1.00 51.27 576 MET C C 1
ATOM 12766 O O . MET C 1 579 ? -369.800 -26.399 -219.628 1.00 54.10 576 MET C O 1
ATOM 12771 N N . GLU C 1 580 ? -369.925 -27.298 -221.685 1.00 49.12 577 GLU C N 1
ATOM 12772 C CA . GLU C 1 580 ? -370.413 -28.587 -221.213 1.00 60.42 577 GLU C CA 1
ATOM 12773 C C . GLU C 1 580 ? -369.424 -29.249 -220.269 1.00 66.52 577 GLU C C 1
ATOM 12774 O O . GLU C 1 580 ? -369.799 -29.740 -219.208 1.00 72.75 577 GLU C O 1
ATOM 12780 N N . SER C 1 581 ? -368.156 -29.259 -220.647 1.00 76.29 578 SER C N 1
ATOM 12781 C CA . SER C 1 581 ? -367.152 -29.908 -219.826 1.00 81.13 578 SER C CA 1
ATOM 12782 C C . SER C 1 581 ? -366.944 -29.171 -218.503 1.00 77.17 578 SER C C 1
ATOM 12783 O O . SER C 1 581 ? -366.484 -29.763 -217.530 1.00 86.02 578 SER C O 1
ATOM 12786 N N . LEU C 1 582 ? -367.311 -27.894 -218.460 1.00 64.25 579 LEU C N 1
ATOM 12787 C CA . LEU C 1 582 ? -367.014 -27.058 -217.301 1.00 64.70 579 LEU C CA 1
ATOM 12788 C C . LEU C 1 582 ? -368.190 -26.931 -216.344 1.00 71.47 579 LEU C C 1
ATOM 12789 O O . LEU C 1 582 ? -368.008 -26.926 -215.126 1.00 71.98 579 LEU C O 1
ATOM 12794 N N . THR C 1 583 ? -369.390 -26.824 -216.905 1.00 67.84 580 THR C N 1
ATOM 12795 C CA . THR C 1 583 ? -370.581 -26.499 -216.129 1.00 52.33 580 THR C CA 1
ATOM 12796 C C . THR C 1 583 ? -371.491 -27.692 -215.893 1.00 46.72 580 THR C C 1
ATOM 12797 O O . THR C 1 583 ? -372.353 -27.660 -215.016 1.00 49.34 580 THR C O 1
ATOM 12801 N N . GLY C 1 584 ? -371.316 -28.737 -216.690 1.00 51.63 581 GLY C N 1
ATOM 12802 C CA . GLY C 1 584 ? -372.211 -29.875 -216.637 1.00 45.16 581 GLY C CA 1
ATOM 12803 C C . GLY C 1 584 ? -373.539 -29.540 -217.283 1.00 43.35 581 GLY C C 1
ATOM 12804 O O . GLY C 1 584 ? -374.459 -30.354 -217.278 1.00 53.59 581 GLY C O 1
ATOM 12805 N N . ARG C 1 585 ? -373.630 -28.337 -217.849 1.00 49.30 582 ARG C N 1
ATOM 12806 C CA . ARG C 1 585 ? -374.862 -27.854 -218.459 1.00 55.62 582 ARG C CA 1
ATOM 12807 C C . ARG C 1 585 ? -374.897 -28.175 -219.947 1.00 51.90 582 ARG C C 1
ATOM 12808 O O . ARG C 1 585 ? -374.049 -27.722 -220.717 1.00 45.70 582 ARG C O 1
ATOM 12816 N N . LYS C 1 586 ? -375.891 -28.962 -220.338 1.00 52.90 583 LYS C N 1
ATOM 12817 C CA . LYS C 1 586 ? -376.095 -29.329 -221.730 1.00 52.13 583 LYS C CA 1
ATOM 12818 C C . LYS C 1 586 ? -377.021 -28.317 -222.398 1.00 54.48 583 LYS C C 1
ATOM 12819 O O . LYS C 1 586 ? -376.930 -28.068 -223.600 1.00 60.25 583 LYS C O 1
ATOM 12825 N N . THR C 1 587 ? -377.906 -27.737 -221.594 1.00 43.84 584 THR C N 1
ATOM 12826 C CA . THR C 1 587 ? -378.857 -26.738 -222.056 1.00 39.21 584 THR C CA 1
ATOM 12827 C C . THR C 1 587 ? -378.970 -25.627 -221.028 1.00 37.04 584 THR C C 1
ATOM 12828 O O . THR C 1 587 ? -378.877 -25.884 -219.832 1.00 49.50 584 THR C O 1
ATOM 12832 N N . PRO C 1 588 ? -379.200 -24.389 -221.482 1.00 36.85 585 PRO C N 1
ATOM 12833 C CA . PRO C 1 588 ? -379.328 -23.262 -220.559 1.00 34.32 585 PRO C CA 1
ATOM 12834 C C . PRO C 1 588 ? -380.577 -23.371 -219.708 1.00 41.29 585 PRO C C 1
ATOM 12835 O O . PRO C 1 588 ? -381.516 -24.057 -220.102 1.00 51.44 585 PRO C O 1
ATOM 12839 N N . THR C 1 589 ? -380.591 -22.697 -218.564 1.00 54.79 586 THR C N 1
ATOM 12840 C CA . THR C 1 589 ? -381.742 -22.729 -217.673 1.00 48.43 586 THR C CA 1
ATOM 12841 C C . THR C 1 589 ? -382.858 -21.821 -218.181 1.00 38.53 586 THR C C 1
ATOM 12842 O O . THR C 1 589 ? -384.033 -22.131 -218.016 1.00 49.17 586 THR C O 1
ATOM 12846 N N . VAL C 1 590 ? -382.485 -20.703 -218.794 1.00 40.96 587 VAL C N 1
ATOM 12847 C CA . VAL C 1 590 ? -383.451 -19.759 -219.336 1.00 39.22 587 VAL C CA 1
ATOM 12848 C C . VAL C 1 590 ? -382.905 -19.178 -220.632 1.00 43.26 587 VAL C C 1
ATOM 12849 O O . VAL C 1 590 ? -381.689 -19.098 -220.812 1.00 48.81 587 VAL C O 1
ATOM 12853 N N . ILE C 1 591 ? -383.804 -18.785 -221.532 1.00 36.90 588 ILE C N 1
ATOM 12854 C CA . ILE C 1 591 ? -383.422 -18.161 -222.794 1.00 34.98 588 ILE C CA 1
ATOM 12855 C C . ILE C 1 591 ? -384.185 -16.849 -222.961 1.00 36.92 588 ILE C C 1
ATOM 12856 O O . ILE C 1 591 ? -385.268 -16.684 -222.406 1.00 54.19 588 ILE C O 1
ATOM 12861 N N . THR C 1 592 ? -383.599 -15.918 -223.710 1.00 42.30 589 THR C N 1
ATOM 12862 C CA . THR C 1 592 ? -384.223 -14.632 -224.019 1.00 41.55 589 THR C CA 1
ATOM 12863 C C . THR C 1 592 ? -384.363 -14.445 -225.535 1.00 39.75 589 THR C C 1
ATOM 12864 O O . THR C 1 592 ? -384.115 -15.356 -226.320 1.00 40.20 589 THR C O 1
ATOM 12869 N N . THR D 1 34 ? -417.442 -41.856 -211.178 1.00 51.84 31 THR D N 1
ATOM 12870 C CA . THR D 1 34 ? -418.543 -41.228 -211.892 1.00 38.10 31 THR D CA 1
ATOM 12871 C C . THR D 1 34 ? -419.486 -42.284 -212.430 1.00 38.04 31 THR D C 1
ATOM 12872 O O . THR D 1 34 ? -420.623 -42.390 -211.990 1.00 46.86 31 THR D O 1
ATOM 12876 N N . ALA D 1 35 ? -419.008 -43.072 -213.381 1.00 43.50 32 ALA D N 1
ATOM 12877 C CA . ALA D 1 35 ? -419.845 -44.083 -214.002 1.00 32.98 32 ALA D CA 1
ATOM 12878 C C . ALA D 1 35 ? -420.177 -45.197 -213.021 1.00 34.27 32 ALA D C 1
ATOM 12879 O O . ALA D 1 35 ? -421.285 -45.719 -213.020 1.00 39.27 32 ALA D O 1
ATOM 12881 N N . ASN D 1 36 ? -419.214 -45.571 -212.189 1.00 38.90 33 ASN D N 1
ATOM 12882 C CA . ASN D 1 36 ? -419.453 -46.619 -211.211 1.00 39.18 33 ASN D CA 1
ATOM 12883 C C . ASN D 1 36 ? -420.349 -46.122 -210.087 1.00 39.84 33 ASN D C 1
ATOM 12884 O O . ASN D 1 36 ? -421.011 -46.912 -209.418 1.00 45.65 33 ASN D O 1
ATOM 12889 N N . PHE D 1 37 ? -420.372 -44.813 -209.874 1.00 40.66 34 PHE D N 1
ATOM 12890 C CA . PHE D 1 37 ? -421.249 -44.247 -208.867 1.00 34.75 34 PHE D CA 1
ATOM 12891 C C . PHE D 1 37 ? -422.696 -44.370 -209.287 1.00 38.89 34 PHE D C 1
ATOM 12892 O O . PHE D 1 37 ? -423.564 -44.717 -208.489 1.00 44.39 34 PHE D O 1
ATOM 12900 N N . VAL D 1 38 ? -422.951 -44.067 -210.549 1.00 36.60 35 VAL D N 1
ATOM 12901 C CA . VAL D 1 38 ? -424.293 -44.136 -211.075 1.00 31.12 35 VAL D CA 1
ATOM 12902 C C . VAL D 1 38 ? -424.786 -45.569 -211.001 1.00 32.33 35 VAL D C 1
ATOM 12903 O O . VAL D 1 38 ? -425.877 -45.825 -210.505 1.00 44.65 35 VAL D O 1
ATOM 12907 N N . GLN D 1 39 ? -423.974 -46.503 -211.475 1.00 36.29 36 GLN D N 1
ATOM 12908 C CA . GLN D 1 39 ? -424.373 -47.898 -211.475 1.00 34.03 36 GLN D CA 1
ATOM 12909 C C . GLN D 1 39 ? -424.602 -48.364 -210.057 1.00 34.93 36 GLN D C 1
ATOM 12910 O O . GLN D 1 39 ? -425.494 -49.160 -209.799 1.00 42.74 36 GLN D O 1
ATOM 12916 N N . SER D 1 40 ? -423.797 -47.864 -209.133 1.00 32.19 37 SER D N 1
ATOM 12917 C CA . SER D 1 40 ? -423.956 -48.234 -207.740 1.00 36.11 37 SER D CA 1
ATOM 12918 C C . SER D 1 40 ? -425.262 -47.681 -207.192 1.00 42.05 37 SER D C 1
ATOM 12919 O O . SER D 1 40 ? -426.005 -48.383 -206.507 1.00 52.42 37 SER D O 1
ATOM 12922 N N . THR D 1 41 ? -425.549 -46.425 -207.501 1.00 31.97 38 THR D N 1
ATOM 12923 C CA . THR D 1 41 ? -426.798 -45.823 -207.076 1.00 33.22 38 THR D CA 1
ATOM 12924 C C . THR D 1 41 ? -427.979 -46.623 -207.609 1.00 29.88 38 THR D C 1
ATOM 12925 O O . THR D 1 41 ? -429.046 -46.641 -207.006 1.00 38.75 38 THR D O 1
ATOM 12929 N N . PHE D 1 42 ? -427.776 -47.286 -208.743 1.00 33.06 39 PHE D N 1
ATOM 12930 C CA . PHE D 1 42 ? -428.813 -48.112 -209.349 1.00 33.04 39 PHE D CA 1
ATOM 12931 C C . PHE D 1 42 ? -428.887 -49.480 -208.703 1.00 38.83 39 PHE D C 1
ATOM 12932 O O . PHE D 1 42 ? -429.784 -50.263 -209.012 1.00 52.61 39 PHE D O 1
ATOM 12940 N N . ASN D 1 43 ? -427.960 -49.780 -207.802 1.00 31.93 40 ASN D N 1
ATOM 12941 C CA . ASN D 1 43 ? -428.112 -50.970 -206.990 1.00 35.64 40 ASN D CA 1
ATOM 12942 C C . ASN D 1 43 ? -428.950 -50.629 -205.753 1.00 41.26 40 ASN D C 1
ATOM 12943 O O . ASN D 1 43 ? -428.744 -51.169 -204.666 1.00 45.32 40 ASN D O 1
ATOM 12948 N N . ALA D 1 44 ? -429.897 -49.712 -205.948 1.00 58.69 41 ALA D N 1
ATOM 12949 C CA . ALA D 1 44 ? -430.967 -49.437 -204.996 1.00 44.40 41 ALA D CA 1
ATOM 12950 C C . ALA D 1 44 ? -432.210 -50.100 -205.551 1.00 35.75 41 ALA D C 1
ATOM 12951 O O . ALA D 1 44 ? -432.918 -49.511 -206.364 1.00 31.25 41 ALA D O 1
ATOM 12953 N N . LEU D 1 45 ? -432.451 -51.341 -205.143 1.00 41.26 42 LEU D N 1
ATOM 12954 C CA . LEU D 1 45 ? -433.459 -52.163 -205.798 1.00 39.68 42 LEU D CA 1
ATOM 12955 C C . LEU D 1 45 ? -434.684 -52.425 -204.973 1.00 53.42 42 LEU D C 1
ATOM 12956 O O . LEU D 1 45 ? -434.634 -53.000 -203.886 1.00 47.62 42 LEU D O 1
ATOM 12961 N N . HIS D 1 46 ? -435.790 -52.023 -205.576 1.00 54.62 43 HIS D N 1
ATOM 12962 C CA . HIS D 1 46 ? -437.111 -52.017 -204.991 1.00 41.85 43 HIS D CA 1
ATOM 12963 C C . HIS D 1 46 ? -437.881 -51.001 -205.825 1.00 47.81 43 HIS D C 1
ATOM 12964 O O . HIS D 1 46 ? -439.049 -51.197 -206.157 1.00 59.15 43 HIS D O 1
ATOM 12971 N N . ARG D 1 47 ? -437.166 -49.949 -206.212 1.00 45.69 44 ARG D N 1
ATOM 12972 C CA . ARG D 1 47 ? -437.705 -48.796 -206.913 1.00 59.34 44 ARG D CA 1
ATOM 12973 C C . ARG D 1 47 ? -436.543 -48.088 -207.605 1.00 47.94 44 ARG D C 1
ATOM 12974 O O . ARG D 1 47 ? -436.154 -46.990 -207.206 1.00 40.45 44 ARG D O 1
ATOM 12982 N N . GLN D 1 48 ? -435.997 -48.713 -208.646 1.00 52.14 45 GLN D N 1
ATOM 12983 C CA . GLN D 1 48 ? -434.831 -48.175 -209.345 1.00 44.13 45 GLN D CA 1
ATOM 12984 C C . GLN D 1 48 ? -435.031 -46.806 -210.006 1.00 38.71 45 GLN D C 1
ATOM 12985 O O . GLN D 1 48 ? -434.111 -45.998 -209.957 1.00 36.31 45 GLN D O 1
ATOM 12991 N N . GLY D 1 49 ? -436.181 -46.485 -210.606 1.00 57.07 46 GLY D N 1
ATOM 12992 C CA . GLY D 1 49 ? -437.430 -47.231 -210.594 1.00 72.33 46 GLY D CA 1
ATOM 12993 C C . GLY D 1 49 ? -437.471 -48.490 -211.431 1.00 88.21 46 GLY D C 1
ATOM 12994 O O . GLY D 1 49 ? -436.702 -48.655 -212.377 1.00 83.35 46 GLY D O 1
ATOM 12995 N N . ALA D 1 50 ? -438.405 -49.368 -211.075 1.00 117.38 47 ALA D N 1
ATOM 12996 C CA . ALA D 1 50 ? -438.665 -50.587 -211.825 1.00 121.39 47 ALA D CA 1
ATOM 12997 C C . ALA D 1 50 ? -439.867 -50.394 -212.747 1.00 125.16 47 ALA D C 1
ATOM 12998 O O . ALA D 1 50 ? -440.952 -50.869 -212.430 1.00 124.16 47 ALA D O 1
ATOM 13000 N N . VAL D 1 51 ? -439.643 -49.657 -213.844 1.00 178.31 48 VAL D N 1
ATOM 13001 C CA . VAL D 1 51 ? -440.558 -49.439 -214.997 1.00 179.53 48 VAL D CA 1
ATOM 13002 C C . VAL D 1 51 ? -440.998 -47.967 -215.094 1.00 180.00 48 VAL D C 1
ATOM 13003 O O . VAL D 1 51 ? -440.978 -47.402 -216.187 1.00 182.19 48 VAL D O 1
ATOM 13007 N N . PRO D 1 52 ? -441.384 -47.336 -213.966 1.00 127.22 49 PRO D N 1
ATOM 13008 C CA . PRO D 1 52 ? -441.756 -45.921 -214.043 1.00 114.60 49 PRO D CA 1
ATOM 13009 C C . PRO D 1 52 ? -440.709 -44.965 -213.436 1.00 108.68 49 PRO D C 1
ATOM 13010 O O . PRO D 1 52 ? -441.032 -44.263 -212.478 1.00 108.76 49 PRO D O 1
ATOM 13014 N N . ASP D 1 53 ? -439.484 -44.937 -213.970 1.00 75.32 50 ASP D N 1
ATOM 13015 C CA . ASP D 1 53 ? -438.477 -43.974 -213.507 1.00 51.85 50 ASP D CA 1
ATOM 13016 C C . ASP D 1 53 ? -438.159 -42.957 -214.585 1.00 32.07 50 ASP D C 1
ATOM 13017 O O . ASP D 1 53 ? -438.072 -43.271 -215.771 1.00 28.12 50 ASP D O 1
ATOM 13022 N N . VAL D 1 54 ? -438.004 -41.725 -214.127 1.00 28.98 51 VAL D N 1
ATOM 13023 C CA . VAL D 1 54 ? -437.576 -40.606 -214.936 1.00 30.44 51 VAL D CA 1
ATOM 13024 C C . VAL D 1 54 ? -436.451 -39.938 -214.170 1.00 37.04 51 VAL D C 1
ATOM 13025 O O . VAL D 1 54 ? -436.593 -39.678 -212.978 1.00 39.51 51 VAL D O 1
ATOM 13029 N N . LEU D 1 55 ? -435.336 -39.668 -214.840 1.00 34.81 52 LEU D N 1
ATOM 13030 C CA . LEU D 1 55 ? -434.163 -39.119 -214.172 1.00 30.71 52 LEU D CA 1
ATOM 13031 C C . LEU D 1 55 ? -433.876 -37.686 -214.568 1.00 29.41 52 LEU D C 1
ATOM 13032 O O . LEU D 1 55 ? -434.207 -37.263 -215.672 1.00 35.18 52 LEU D O 1
ATOM 13037 N N . VAL D 1 56 ? -433.228 -36.957 -213.668 1.00 33.26 53 VAL D N 1
ATOM 13038 C CA . VAL D 1 56 ? -432.703 -35.644 -213.986 1.00 26.67 53 VAL D CA 1
ATOM 13039 C C . VAL D 1 56 ? -431.194 -35.734 -213.909 1.00 30.75 53 VAL D C 1
ATOM 13040 O O . VAL D 1 56 ? -430.655 -36.450 -213.072 1.00 42.03 53 VAL D O 1
ATOM 13044 N N . VAL D 1 57 ? -430.513 -35.041 -214.808 1.00 27.41 54 VAL D N 1
ATOM 13045 C CA . VAL D 1 57 ? -429.064 -35.086 -214.844 1.00 28.38 54 VAL D CA 1
ATOM 13046 C C . VAL D 1 57 ? -428.527 -33.732 -215.274 1.00 32.14 54 VAL D C 1
ATOM 13047 O O . VAL D 1 57 ? -429.099 -33.073 -216.137 1.00 32.40 54 VAL D O 1
ATOM 13051 N N . GLY D 1 58 ? -427.432 -33.314 -214.654 1.00 28.67 55 GLY D N 1
ATOM 13052 C CA . GLY D 1 58 ? -426.838 -32.028 -214.953 1.00 30.73 55 GLY D CA 1
ATOM 13053 C C . GLY D 1 58 ? -425.971 -31.571 -213.807 1.00 34.26 55 GLY D C 1
ATOM 13054 O O . GLY D 1 58 ? -426.108 -32.067 -212.696 1.00 33.24 55 GLY D O 1
ATOM 13055 N N . GLY D 1 59 ? -425.076 -30.625 -214.069 1.00 41.25 56 GLY D N 1
ATOM 13056 C CA . GLY D 1 59 ? -424.135 -30.191 -213.051 1.00 52.52 56 GLY D CA 1
ATOM 13057 C C . GLY D 1 59 ? -423.458 -28.861 -213.318 1.00 47.73 56 GLY D C 1
ATOM 13058 O O . GLY D 1 59 ? -423.802 -28.160 -214.267 1.00 53.42 56 GLY D O 1
ATOM 13059 N N . ASP D 1 60 ? -422.481 -28.526 -212.480 1.00 40.28 57 ASP D N 1
ATOM 13060 C CA . ASP D 1 60 ? -421.863 -27.206 -212.507 1.00 43.13 57 ASP D CA 1
ATOM 13061 C C . ASP D 1 60 ? -420.914 -27.050 -213.686 1.00 47.30 57 ASP D C 1
ATOM 13062 O O . ASP D 1 60 ? -420.510 -25.937 -214.016 1.00 41.64 57 ASP D O 1
ATOM 13067 N N . GLY D 1 61 ? -420.591 -28.161 -214.339 1.00 84.75 58 GLY D N 1
ATOM 13068 C CA . GLY D 1 61 ? -419.696 -28.140 -215.483 1.00 94.08 58 GLY D CA 1
ATOM 13069 C C . GLY D 1 61 ? -418.355 -27.513 -215.143 1.00 94.92 58 GLY D C 1
ATOM 13070 O O . GLY D 1 61 ? -418.137 -26.331 -215.409 1.00 97.70 58 GLY D O 1
ATOM 13071 N N . ARG D 1 62 ? -417.465 -28.300 -214.542 1.00 78.87 59 ARG D N 1
ATOM 13072 C CA . ARG D 1 62 ? -416.137 -27.823 -214.167 1.00 68.45 59 ARG D CA 1
ATOM 13073 C C . ARG D 1 62 ? -415.067 -28.881 -214.415 1.00 77.52 59 ARG D C 1
ATOM 13074 O O . ARG D 1 62 ? -415.310 -30.071 -214.222 1.00 75.12 59 ARG D O 1
ATOM 13082 N N . TYR D 1 63 ? -413.882 -28.430 -214.827 1.00 85.92 60 TYR D N 1
ATOM 13083 C CA . TYR D 1 63 ? -412.876 -29.295 -215.450 1.00 95.55 60 TYR D CA 1
ATOM 13084 C C . TYR D 1 63 ? -413.494 -29.896 -216.699 1.00 90.38 60 TYR D C 1
ATOM 13085 O O . TYR D 1 63 ? -413.112 -29.564 -217.823 1.00 78.16 60 TYR D O 1
ATOM 13094 N N . TYR D 1 64 ? -414.462 -30.779 -216.488 1.00 99.90 61 TYR D N 1
ATOM 13095 C CA . TYR D 1 64 ? -415.305 -31.273 -217.565 1.00 106.04 61 TYR D CA 1
ATOM 13096 C C . TYR D 1 64 ? -416.465 -32.029 -216.951 1.00 93.67 61 TYR D C 1
ATOM 13097 O O . TYR D 1 64 ? -416.567 -32.140 -215.735 1.00 96.03 61 TYR D O 1
ATOM 13106 N N . THR D 1 65 ? -417.303 -32.574 -217.820 1.00 105.58 62 THR D N 1
ATOM 13107 C CA . THR D 1 65 ? -418.638 -33.071 -217.487 1.00 110.93 62 THR D CA 1
ATOM 13108 C C . THR D 1 65 ? -419.362 -33.014 -218.835 1.00 112.17 62 THR D C 1
ATOM 13109 O O . THR D 1 65 ? -420.418 -32.401 -218.979 1.00 117.82 62 THR D O 1
ATOM 13113 N N . SER D 1 66 ? -418.734 -33.624 -219.838 1.00 79.21 63 SER D N 1
ATOM 13114 C CA . SER D 1 66 ? -419.216 -33.571 -221.208 1.00 69.86 63 SER D CA 1
ATOM 13115 C C . SER D 1 66 ? -419.443 -34.977 -221.736 1.00 49.51 63 SER D C 1
ATOM 13116 O O . SER D 1 66 ? -420.554 -35.340 -222.114 1.00 44.86 63 SER D O 1
ATOM 13119 N N . GLU D 1 67 ? -418.372 -35.757 -221.770 1.00 58.04 64 GLU D N 1
ATOM 13120 C CA . GLU D 1 67 ? -418.465 -37.175 -222.063 1.00 47.75 64 GLU D CA 1
ATOM 13121 C C . GLU D 1 67 ? -419.136 -37.851 -220.891 1.00 41.96 64 GLU D C 1
ATOM 13122 O O . GLU D 1 67 ? -419.882 -38.805 -221.061 1.00 46.20 64 GLU D O 1
ATOM 13128 N N . ALA D 1 68 ? -418.856 -37.345 -219.696 1.00 40.32 65 ALA D N 1
ATOM 13129 C CA . ALA D 1 68 ? -419.362 -37.947 -218.473 1.00 32.80 65 ALA D CA 1
ATOM 13130 C C . ALA D 1 68 ? -420.873 -38.039 -218.497 1.00 45.97 65 ALA D C 1
ATOM 13131 O O . ALA D 1 68 ? -421.448 -38.998 -217.988 1.00 46.68 65 ALA D O 1
ATOM 13133 N N . VAL D 1 69 ? -421.515 -37.030 -219.074 1.00 54.97 66 VAL D N 1
ATOM 13134 C CA . VAL D 1 69 ? -422.958 -37.061 -219.254 1.00 43.52 66 VAL D CA 1
ATOM 13135 C C . VAL D 1 69 ? -423.331 -38.269 -220.102 1.00 34.80 66 VAL D C 1
ATOM 13136 O O . VAL D 1 69 ? -424.163 -39.078 -219.711 1.00 34.69 66 VAL D O 1
ATOM 13140 N N . GLN D 1 70 ? -422.674 -38.400 -221.248 1.00 36.08 67 GLN D N 1
ATOM 13141 C CA . GLN D 1 70 ? -423.003 -39.436 -222.215 1.00 36.22 67 GLN D CA 1
ATOM 13142 C C . GLN D 1 70 ? -422.858 -40.830 -221.636 1.00 35.60 67 GLN D C 1
ATOM 13143 O O . GLN D 1 70 ? -423.433 -41.786 -222.147 1.00 35.18 67 GLN D O 1
ATOM 13149 N N . VAL D 1 71 ? -422.065 -40.949 -220.580 1.00 32.22 68 VAL D N 1
ATOM 13150 C CA . VAL D 1 71 ? -421.863 -42.236 -219.932 1.00 41.70 68 VAL D CA 1
ATOM 13151 C C . VAL D 1 71 ? -423.045 -42.529 -219.016 1.00 34.66 68 VAL D C 1
ATOM 13152 O O . VAL D 1 71 ? -423.518 -43.657 -218.944 1.00 30.77 68 VAL D O 1
ATOM 13156 N N . ILE D 1 72 ? -423.530 -41.502 -218.332 1.00 33.82 69 ILE D N 1
ATOM 13157 C CA . ILE D 1 72 ? -424.664 -41.660 -217.437 1.00 28.79 69 ILE D CA 1
ATOM 13158 C C . ILE D 1 72 ? -425.913 -42.097 -218.202 1.00 33.16 69 ILE D C 1
ATOM 13159 O O . ILE D 1 72 ? -426.698 -42.905 -217.709 1.00 34.67 69 ILE D O 1
ATOM 13164 N N . LEU D 1 73 ? -426.086 -41.569 -219.408 1.00 37.83 70 LEU D N 1
ATOM 13165 C CA . LEU D 1 73 ? -427.207 -41.944 -220.261 1.00 29.94 70 LEU D CA 1
ATOM 13166 C C . LEU D 1 73 ? -427.066 -43.391 -220.711 1.00 29.59 70 LEU D C 1
ATOM 13167 O O . LEU D 1 73 ? -428.018 -44.164 -220.668 1.00 41.39 70 LEU D O 1
ATOM 13172 N N . LYS D 1 74 ? -425.866 -43.756 -221.137 1.00 33.18 71 LYS D N 1
ATOM 13173 C CA . LYS D 1 74 ? -425.588 -45.121 -221.557 1.00 36.71 71 LYS D CA 1
ATOM 13174 C C . LYS D 1 74 ? -425.846 -46.100 -220.420 1.00 33.80 71 LYS D C 1
ATOM 13175 O O . LYS D 1 74 ? -426.297 -47.219 -220.651 1.00 36.15 71 LYS D O 1
ATOM 13181 N N . VAL D 1 75 ? -425.537 -45.674 -219.197 1.00 32.20 72 VAL D N 1
ATOM 13182 C CA . VAL D 1 75 ? -425.716 -46.509 -218.011 1.00 31.61 72 VAL D CA 1
ATOM 13183 C C . VAL D 1 75 ? -427.158 -46.517 -217.512 1.00 46.16 72 VAL D C 1
ATOM 13184 O O . VAL D 1 75 ? -427.646 -47.541 -217.028 1.00 48.21 72 VAL D O 1
ATOM 13188 N N . SER D 1 76 ? -427.826 -45.370 -217.592 1.00 40.76 73 SER D N 1
ATOM 13189 C CA . SER D 1 76 ? -429.208 -45.269 -217.144 1.00 30.01 73 SER D CA 1
ATOM 13190 C C . SER D 1 76 ? -430.089 -46.185 -217.973 1.00 29.11 73 SER D C 1
ATOM 13191 O O . SER D 1 76 ? -430.856 -46.977 -217.430 1.00 37.11 73 SER D O 1
ATOM 13194 N N . ALA D 1 77 ? -429.961 -46.081 -219.292 1.00 37.35 74 ALA D N 1
ATOM 13195 C CA . ALA D 1 77 ? -430.739 -46.904 -220.208 1.00 38.92 74 ALA D CA 1
ATOM 13196 C C . ALA D 1 77 ? -430.471 -48.360 -219.927 1.00 34.50 74 ALA D C 1
ATOM 13197 O O . ALA D 1 77 ? -431.381 -49.188 -219.943 1.00 40.00 74 ALA D O 1
ATOM 13199 N N . ALA D 1 78 ? -429.218 -48.671 -219.639 1.00 33.87 75 ALA D N 1
ATOM 13200 C CA . ALA D 1 78 ? -428.827 -50.056 -219.528 1.00 40.22 75 ALA D CA 1
ATOM 13201 C C . ALA D 1 78 ? -429.147 -50.609 -218.132 1.00 45.66 75 ALA D C 1
ATOM 13202 O O . ALA D 1 78 ? -428.707 -51.703 -217.789 1.00 54.11 75 ALA D O 1
ATOM 13204 N N . ASN D 1 79 ? -429.945 -49.875 -217.351 1.00 36.87 76 ASN D N 1
ATOM 13205 C CA . ASN D 1 79 ? -430.345 -50.323 -216.011 1.00 33.87 76 ASN D CA 1
ATOM 13206 C C . ASN D 1 79 ? -431.863 -50.326 -215.825 1.00 34.53 76 ASN D C 1
ATOM 13207 O O . ASN D 1 79 ? -432.363 -50.868 -214.841 1.00 48.06 76 ASN D O 1
ATOM 13212 N N . GLY D 1 80 ? -432.588 -49.709 -216.755 1.00 39.44 77 GLY D N 1
ATOM 13213 C CA . GLY D 1 80 ? -434.037 -49.812 -216.787 1.00 42.45 77 GLY D CA 1
ATOM 13214 C C . GLY D 1 80 ? -434.760 -48.480 -216.840 1.00 41.80 77 GLY D C 1
ATOM 13215 O O . GLY D 1 80 ? -435.963 -48.441 -217.088 1.00 52.91 77 GLY D O 1
ATOM 13216 N N . VAL D 1 81 ? -434.036 -47.391 -216.604 1.00 36.01 78 VAL D N 1
ATOM 13217 C CA . VAL D 1 81 ? -434.634 -46.059 -216.649 1.00 39.75 78 VAL D CA 1
ATOM 13218 C C . VAL D 1 81 ? -435.257 -45.812 -218.019 1.00 45.94 78 VAL D C 1
ATOM 13219 O O . VAL D 1 81 ? -434.598 -45.940 -219.052 1.00 41.69 78 VAL D O 1
ATOM 13223 N N . ARG D 1 82 ? -436.538 -45.464 -218.010 1.00 58.86 79 ARG D N 1
ATOM 13224 C CA . ARG D 1 82 ? -437.296 -45.268 -219.239 1.00 59.44 79 ARG D CA 1
ATOM 13225 C C . ARG D 1 82 ? -437.028 -43.902 -219.858 1.00 50.61 79 ARG D C 1
ATOM 13226 O O . ARG D 1 82 ? -437.082 -43.749 -221.075 1.00 52.06 79 ARG D O 1
ATOM 13234 N N . CYS D 1 83 ? -436.728 -42.914 -219.023 1.00 43.97 80 CYS D N 1
ATOM 13235 C CA . CYS D 1 83 ? -436.600 -41.545 -219.502 1.00 45.75 80 CYS D CA 1
ATOM 13236 C C . CYS D 1 83 ? -435.579 -40.763 -218.684 1.00 46.11 80 CYS D C 1
ATOM 13237 O O . CYS D 1 83 ? -435.412 -41.002 -217.489 1.00 40.79 80 CYS D O 1
ATOM 13240 N N . VAL D 1 84 ? -434.888 -39.842 -219.348 1.00 45.65 81 VAL D N 1
ATOM 13241 C CA . VAL D 1 84 ? -433.888 -39.002 -218.699 1.00 35.63 81 VAL D CA 1
ATOM 13242 C C . VAL D 1 84 ? -433.963 -37.573 -219.214 1.00 30.27 81 VAL D C 1
ATOM 13243 O O . VAL D 1 84 ? -433.984 -37.342 -220.422 1.00 31.48 81 VAL D O 1
ATOM 13247 N N . TRP D 1 85 ? -434.000 -36.624 -218.284 1.00 29.74 82 TRP D N 1
ATOM 13248 C CA . TRP D 1 85 ? -434.027 -35.208 -218.618 1.00 26.99 82 TRP D CA 1
ATOM 13249 C C . TRP D 1 85 ? -432.666 -34.608 -218.342 1.00 26.97 82 TRP D C 1
ATOM 13250 O O . TRP D 1 85 ? -432.229 -34.567 -217.197 1.00 38.22 82 TRP D O 1
ATOM 13261 N N . VAL D 1 86 ? -431.998 -34.141 -219.390 1.00 30.32 83 VAL D N 1
ATOM 13262 C CA . VAL D 1 86 ? -430.665 -33.559 -219.262 1.00 29.78 83 VAL D CA 1
ATOM 13263 C C . VAL D 1 86 ? -430.690 -32.059 -219.548 1.00 27.48 83 VAL D C 1
ATOM 13264 O O . VAL D 1 86 ? -431.173 -31.632 -220.590 1.00 39.35 83 VAL D O 1
ATOM 13268 N N . GLY D 1 87 ? -430.157 -31.261 -218.631 1.00 26.91 84 GLY D N 1
ATOM 13269 C CA . GLY D 1 87 ? -430.079 -29.828 -218.842 1.00 30.92 84 GLY D CA 1
ATOM 13270 C C . GLY D 1 87 ? -429.254 -29.534 -220.076 1.00 33.45 84 GLY D C 1
ATOM 13271 O O . GLY D 1 87 ? -428.476 -30.372 -220.516 1.00 38.85 84 GLY D O 1
ATOM 13272 N N . GLN D 1 88 ? -429.422 -28.349 -220.646 1.00 35.01 85 GLN D N 1
ATOM 13273 C CA . GLN D 1 88 ? -428.691 -28.002 -221.855 1.00 35.54 85 GLN D CA 1
ATOM 13274 C C . GLN D 1 88 ? -427.199 -27.981 -221.598 1.00 40.85 85 GLN D C 1
ATOM 13275 O O . GLN D 1 88 ? -426.757 -27.522 -220.550 1.00 51.09 85 GLN D O 1
ATOM 13281 N N . HIS D 1 89 ? -426.428 -28.485 -222.556 1.00 39.31 86 HIS D N 1
ATOM 13282 C CA . HIS D 1 89 ? -424.977 -28.500 -222.439 1.00 38.07 86 HIS D CA 1
ATOM 13283 C C . HIS D 1 89 ? -424.533 -29.240 -221.191 1.00 46.56 86 HIS D C 1
ATOM 13284 O O . HIS D 1 89 ? -423.421 -29.047 -220.703 1.00 56.79 86 HIS D O 1
ATOM 13291 N N . GLY D 1 90 ? -425.425 -30.063 -220.656 1.00 40.69 87 GLY D N 1
ATOM 13292 C CA . GLY D 1 90 ? -425.143 -30.818 -219.454 1.00 38.87 87 GLY D CA 1
ATOM 13293 C C . GLY D 1 90 ? -425.208 -29.986 -218.187 1.00 39.12 87 GLY D C 1
ATOM 13294 O O . GLY D 1 90 ? -425.095 -30.514 -217.086 1.00 47.05 87 GLY D O 1
ATOM 13295 N N . LEU D 1 91 ? -425.405 -28.684 -218.335 1.00 43.12 88 LEU D N 1
ATOM 13296 C CA . LEU D 1 91 ? -425.329 -27.777 -217.200 1.00 39.56 88 LEU D CA 1
ATOM 13297 C C . LEU D 1 91 ? -426.672 -27.640 -216.482 1.00 45.26 88 LEU D C 1
ATOM 13298 O O . LEU D 1 91 ? -427.722 -27.580 -217.119 1.00 53.50 88 LEU D O 1
ATOM 13303 N N . LEU D 1 92 ? -426.633 -27.600 -215.152 1.00 52.30 89 LEU D N 1
ATOM 13304 C CA . LEU D 1 92 ? -427.848 -27.470 -214.345 1.00 45.66 89 LEU D CA 1
ATOM 13305 C C . LEU D 1 92 ? -427.520 -27.048 -212.912 1.00 42.04 89 LEU D C 1
ATOM 13306 O O . LEU D 1 92 ? -426.969 -27.828 -212.135 1.00 42.52 89 LEU D O 1
ATOM 13311 N N . SER D 1 93 ? -427.850 -25.806 -212.570 1.00 37.55 90 SER D N 1
ATOM 13312 C CA . SER D 1 93 ? -427.547 -25.278 -211.246 1.00 40.63 90 SER D CA 1
ATOM 13313 C C . SER D 1 93 ? -428.282 -26.107 -210.211 1.00 40.30 90 SER D C 1
ATOM 13314 O O . SER D 1 93 ? -429.426 -26.495 -210.427 1.00 52.96 90 SER D O 1
ATOM 13317 N N . THR D 1 94 ? -427.621 -26.383 -209.094 1.00 35.63 91 THR D N 1
ATOM 13318 C CA . THR D 1 94 ? -428.155 -27.302 -208.096 1.00 42.98 91 THR D CA 1
ATOM 13319 C C . THR D 1 94 ? -429.557 -26.924 -207.620 1.00 49.13 91 THR D C 1
ATOM 13320 O O . THR D 1 94 ? -430.395 -27.802 -207.416 1.00 51.82 91 THR D O 1
ATOM 13324 N N . PRO D 1 95 ? -429.819 -25.623 -207.431 1.00 38.28 92 PRO D N 1
ATOM 13325 C CA . PRO D 1 95 ? -431.203 -25.283 -207.110 1.00 41.53 92 PRO D CA 1
ATOM 13326 C C . PRO D 1 95 ? -432.141 -25.685 -208.243 1.00 49.80 92 PRO D C 1
ATOM 13327 O O . PRO D 1 95 ? -433.195 -26.265 -207.989 1.00 62.48 92 PRO D O 1
ATOM 13331 N N . ALA D 1 96 ? -431.745 -25.409 -209.481 1.00 46.01 93 ALA D N 1
ATOM 13332 C CA . ALA D 1 96 ? -432.601 -25.675 -210.633 1.00 46.00 93 ALA D CA 1
ATOM 13333 C C . ALA D 1 96 ? -432.869 -27.165 -210.806 1.00 42.88 93 ALA D C 1
ATOM 13334 O O . ALA D 1 96 ? -433.847 -27.554 -211.441 1.00 34.44 93 ALA D O 1
ATOM 13336 N N . VAL D 1 97 ? -431.999 -27.998 -210.250 1.00 41.44 94 VAL D N 1
ATOM 13337 C CA . VAL D 1 97 ? -432.224 -29.435 -210.282 1.00 41.28 94 VAL D CA 1
ATOM 13338 C C . VAL D 1 97 ? -433.361 -29.765 -209.335 1.00 41.46 94 VAL D C 1
ATOM 13339 O O . VAL D 1 97 ? -434.189 -30.624 -209.620 1.00 44.26 94 VAL D O 1
ATOM 13343 N N . SER D 1 98 ? -433.402 -29.071 -208.205 1.00 41.20 95 SER D N 1
ATOM 13344 C CA . SER D 1 98 ? -434.433 -29.326 -207.213 1.00 41.55 95 SER D CA 1
ATOM 13345 C C . SER D 1 98 ? -435.813 -28.901 -207.716 1.00 39.52 95 SER D C 1
ATOM 13346 O O . SER D 1 98 ? -436.791 -29.614 -207.512 1.00 45.10 95 SER D O 1
ATOM 13349 N N . THR D 1 99 ? -435.893 -27.752 -208.380 1.00 41.05 96 THR D N 1
ATOM 13350 C CA . THR D 1 99 ? -437.166 -27.275 -208.907 1.00 33.57 96 THR D CA 1
ATOM 13351 C C . THR D 1 99 ? -437.745 -28.296 -209.874 1.00 38.69 96 THR D C 1
ATOM 13352 O O . THR D 1 99 ? -438.935 -28.592 -209.830 1.00 50.65 96 THR D O 1
ATOM 13356 N N . MET D 1 100 ? -436.896 -28.837 -210.739 1.00 32.54 97 MET D N 1
ATOM 13357 C CA . MET D 1 100 ? -437.346 -29.768 -211.765 1.00 29.18 97 MET D CA 1
ATOM 13358 C C . MET D 1 100 ? -437.901 -31.042 -211.162 1.00 33.63 97 MET D C 1
ATOM 13359 O O . MET D 1 100 ? -439.000 -31.471 -211.506 1.00 49.71 97 MET D O 1
ATOM 13364 N N . VAL D 1 101 ? -437.141 -31.656 -210.267 1.00 36.88 98 VAL D N 1
ATOM 13365 C CA . VAL D 1 101 ? -437.582 -32.902 -209.658 1.00 43.76 98 VAL D CA 1
ATOM 13366 C C . VAL D 1 101 ? -438.850 -32.669 -208.849 1.00 31.96 98 VAL D C 1
ATOM 13367 O O . VAL D 1 101 ? -439.674 -33.570 -208.705 1.00 31.39 98 VAL D O 1
ATOM 13371 N N . ARG D 1 102 ? -439.003 -31.455 -208.331 1.00 34.59 99 ARG D N 1
ATOM 13372 C CA . ARG D 1 102 ? -440.137 -31.121 -207.479 1.00 40.71 99 ARG D CA 1
ATOM 13373 C C . ARG D 1 102 ? -441.358 -30.701 -208.287 1.00 42.64 99 ARG D C 1
ATOM 13374 O O . ARG D 1 102 ? -442.469 -31.172 -208.038 1.00 46.61 99 ARG D O 1
ATOM 13382 N N . ARG D 1 103 ? -441.149 -29.822 -209.260 1.00 40.23 100 ARG D N 1
ATOM 13383 C CA . ARG D 1 103 ? -442.259 -29.209 -209.980 1.00 49.71 100 ARG D CA 1
ATOM 13384 C C . ARG D 1 103 ? -442.384 -29.660 -211.441 1.00 45.99 100 ARG D C 1
ATOM 13385 O O . ARG D 1 103 ? -442.469 -28.823 -212.341 1.00 34.59 100 ARG D O 1
ATOM 13393 N N . ARG D 1 104 ? -442.398 -30.976 -211.662 1.00 48.94 101 ARG D N 1
ATOM 13394 C CA . ARG D 1 104 ? -442.771 -31.537 -212.956 1.00 52.11 101 ARG D CA 1
ATOM 13395 C C . ARG D 1 104 ? -441.792 -30.926 -214.012 1.00 46.72 101 ARG D C 1
ATOM 13396 O O . ARG D 1 104 ? -440.668 -30.654 -213.609 1.00 35.79 101 ARG D O 1
ATOM 13404 N N . ARG D 1 105 ? -442.080 -30.691 -215.301 1.00 61.61 102 ARG D N 1
ATOM 13405 C CA . ARG D 1 105 ? -443.372 -30.652 -215.976 1.00 55.80 102 ARG D CA 1
ATOM 13406 C C . ARG D 1 105 ? -443.292 -31.370 -217.312 1.00 62.35 102 ARG D C 1
ATOM 13407 O O . ARG D 1 105 ? -444.231 -32.057 -217.708 1.00 59.43 102 ARG D O 1
ATOM 13415 N N . ASP D 1 106 ? -442.168 -31.179 -218.000 1.00 111.76 103 ASP D N 1
ATOM 13416 C CA . ASP D 1 106 ? -441.957 -31.661 -219.366 1.00 114.74 103 ASP D CA 1
ATOM 13417 C C . ASP D 1 106 ? -443.181 -31.388 -220.242 1.00 109.04 103 ASP D C 1
ATOM 13418 O O . ASP D 1 106 ? -443.842 -30.360 -220.081 1.00 104.05 103 ASP D O 1
ATOM 13423 N N . ALA D 1 107 ? -443.461 -32.291 -221.177 1.00 117.16 104 ALA D N 1
ATOM 13424 C CA . ALA D 1 107 ? -444.645 -32.184 -222.015 1.00 118.84 104 ALA D CA 1
ATOM 13425 C C . ALA D 1 107 ? -445.440 -33.483 -222.012 1.00 116.72 104 ALA D C 1
ATOM 13426 O O . ALA D 1 107 ? -445.741 -34.043 -223.067 1.00 117.35 104 ALA D O 1
ATOM 13428 N N . ASP D 1 108 ? -445.787 -33.954 -220.819 1.00 93.41 105 ASP D N 1
ATOM 13429 C CA . ASP D 1 108 ? -446.612 -35.147 -220.688 1.00 84.18 105 ASP D CA 1
ATOM 13430 C C . ASP D 1 108 ? -447.259 -35.239 -219.313 1.00 85.40 105 ASP D C 1
ATOM 13431 O O . ASP D 1 108 ? -448.472 -35.112 -219.185 1.00 109.40 105 ASP D O 1
ATOM 13436 N N . GLY D 1 109 ? -446.450 -35.467 -218.285 1.00 79.40 106 GLY D N 1
ATOM 13437 C CA . GLY D 1 109 ? -446.970 -35.614 -216.938 1.00 76.99 106 GLY D CA 1
ATOM 13438 C C . GLY D 1 109 ? -446.020 -36.389 -216.055 1.00 73.21 106 GLY D C 1
ATOM 13439 O O . GLY D 1 109 ? -446.116 -36.339 -214.829 1.00 75.95 106 GLY D O 1
ATOM 13440 N N . ARG D 1 110 ? -445.109 -37.119 -216.691 1.00 61.59 107 ARG D N 1
ATOM 13441 C CA . ARG D 1 110 ? -444.112 -37.893 -215.977 1.00 50.32 107 ARG D CA 1
ATOM 13442 C C . ARG D 1 110 ? -443.280 -36.930 -215.139 1.00 50.44 107 ARG D C 1
ATOM 13443 O O . ARG D 1 110 ? -442.850 -35.894 -215.639 1.00 49.72 107 ARG D O 1
ATOM 13451 N N . LYS D 1 111 ? -443.084 -37.252 -213.865 1.00 47.65 108 LYS D N 1
ATOM 13452 C CA . LYS D 1 111 ? -442.236 -36.450 -212.991 1.00 42.60 108 LYS D CA 1
ATOM 13453 C C . LYS D 1 111 ? -440.977 -37.228 -212.627 1.00 46.16 108 LYS D C 1
ATOM 13454 O O . LYS D 1 111 ? -441.014 -38.444 -212.458 1.00 49.08 108 LYS D O 1
ATOM 13460 N N . ALA D 1 112 ? -439.858 -36.525 -212.521 1.00 38.25 109 ALA D N 1
ATOM 13461 C CA . ALA D 1 112 ? -438.626 -37.149 -212.082 1.00 34.54 109 ALA D CA 1
ATOM 13462 C C . ALA D 1 112 ? -438.757 -37.631 -210.636 1.00 39.58 109 ALA D C 1
ATOM 13463 O O . ALA D 1 112 ? -439.106 -36.857 -209.747 1.00 46.36 109 ALA D O 1
ATOM 13465 N N . THR D 1 113 ? -438.476 -38.910 -210.410 1.00 33.23 110 THR D N 1
ATOM 13466 C CA . THR D 1 113 ? -438.493 -39.474 -209.063 1.00 37.19 110 THR D CA 1
ATOM 13467 C C . THR D 1 113 ? -437.066 -39.484 -208.481 1.00 45.44 110 THR D C 1
ATOM 13468 O O . THR D 1 113 ? -436.846 -39.962 -207.371 1.00 46.75 110 THR D O 1
ATOM 13472 N N . GLY D 1 114 ? -436.109 -38.906 -209.212 1.00 47.37 111 GLY D N 1
ATOM 13473 C CA . GLY D 1 114 ? -434.718 -38.883 -208.778 1.00 48.84 111 GLY D CA 1
ATOM 13474 C C . GLY D 1 114 ? -433.837 -38.005 -209.645 1.00 41.43 111 GLY D C 1
ATOM 13475 O O . GLY D 1 114 ? -434.260 -37.533 -210.696 1.00 45.72 111 GLY D O 1
ATOM 13476 N N . ALA D 1 115 ? -432.602 -37.783 -209.208 1.00 32.78 112 ALA D N 1
ATOM 13477 C CA . ALA D 1 115 ? -431.716 -36.890 -209.934 1.00 32.80 112 ALA D CA 1
ATOM 13478 C C . ALA D 1 115 ? -430.253 -37.091 -209.579 1.00 36.09 112 ALA D C 1
ATOM 13479 O O . ALA D 1 115 ? -429.909 -37.272 -208.415 1.00 49.26 112 ALA D O 1
ATOM 13481 N N . PHE D 1 116 ? -429.406 -37.066 -210.604 1.00 33.97 113 PHE D N 1
ATOM 13482 C CA . PHE D 1 116 ? -427.958 -37.065 -210.441 1.00 27.25 113 PHE D CA 1
ATOM 13483 C C . PHE D 1 116 ? -427.411 -35.682 -210.751 1.00 38.46 113 PHE D C 1
ATOM 13484 O O . PHE D 1 116 ? -427.661 -35.151 -211.828 1.00 41.59 113 PHE D O 1
ATOM 13492 N N . ILE D 1 117 ? -426.653 -35.106 -209.825 1.00 37.38 114 ILE D N 1
ATOM 13493 C CA . ILE D 1 117 ? -426.133 -33.752 -210.016 1.00 37.21 114 ILE D CA 1
ATOM 13494 C C . ILE D 1 117 ? -424.609 -33.715 -210.035 1.00 46.12 114 ILE D C 1
ATOM 13495 O O . ILE D 1 117 ? -423.972 -33.809 -208.989 1.00 55.07 114 ILE D O 1
ATOM 13500 N N . LEU D 1 118 ? -424.036 -33.533 -211.223 1.00 49.91 115 LEU D N 1
ATOM 13501 C CA . LEU D 1 118 ? -422.589 -33.620 -211.405 1.00 40.23 115 LEU D CA 1
ATOM 13502 C C . LEU D 1 118 ? -421.900 -32.372 -210.891 1.00 40.81 115 LEU D C 1
ATOM 13503 O O . LEU D 1 118 ? -421.508 -31.499 -211.662 1.00 50.73 115 LEU D O 1
ATOM 13508 N N . THR D 1 119 ? -421.763 -32.300 -209.572 1.00 49.90 116 THR D N 1
ATOM 13509 C CA . THR D 1 119 ? -421.070 -31.198 -208.925 1.00 56.78 116 THR D CA 1
ATOM 13510 C C . THR D 1 119 ? -420.393 -31.643 -207.642 1.00 65.21 116 THR D C 1
ATOM 13511 O O . THR D 1 119 ? -420.855 -32.561 -206.964 1.00 67.15 116 THR D O 1
ATOM 13515 N N . ALA D 1 120 ? -419.286 -30.980 -207.330 1.00 72.62 117 ALA D N 1
ATOM 13516 C CA . ALA D 1 120 ? -418.636 -31.105 -206.035 1.00 75.16 117 ALA D CA 1
ATOM 13517 C C . ALA D 1 120 ? -418.429 -29.724 -205.430 1.00 82.29 117 ALA D C 1
ATOM 13518 O O . ALA D 1 120 ? -417.817 -28.858 -206.055 1.00 90.76 117 ALA D O 1
ATOM 13520 N N . SER D 1 121 ? -418.945 -29.512 -204.222 1.00 84.19 118 SER D N 1
ATOM 13521 C CA . SER D 1 121 ? -418.694 -28.269 -203.492 1.00 100.15 118 SER D CA 1
ATOM 13522 C C . SER D 1 121 ? -417.205 -28.177 -203.176 1.00 116.74 118 SER D C 1
ATOM 13523 O O . SER D 1 121 ? -416.667 -27.090 -202.948 1.00 107.80 118 SER D O 1
ATOM 13526 N N . HIS D 1 122 ? -416.558 -29.338 -203.158 1.00 142.03 119 HIS D N 1
ATOM 13527 C CA . HIS D 1 122 ? -415.113 -29.434 -203.044 1.00 146.19 119 HIS D CA 1
ATOM 13528 C C . HIS D 1 122 ? -414.678 -30.797 -203.610 1.00 151.65 119 HIS D C 1
ATOM 13529 O O . HIS D 1 122 ? -415.059 -31.827 -203.051 1.00 146.17 119 HIS D O 1
ATOM 13536 N N . ASN D 1 123 ? -413.916 -30.849 -204.710 1.00 179.32 120 ASN D N 1
ATOM 13537 C CA . ASN D 1 123 ? -413.397 -29.702 -205.453 1.00 180.99 120 ASN D CA 1
ATOM 13538 C C . ASN D 1 123 ? -413.554 -29.930 -206.956 1.00 177.34 120 ASN D C 1
ATOM 13539 O O . ASN D 1 123 ? -413.954 -31.012 -207.384 1.00 176.14 120 ASN D O 1
ATOM 13544 N N . PRO D 1 124 ? -413.261 -28.905 -207.765 1.00 135.70 121 PRO D N 1
ATOM 13545 C CA . PRO D 1 124 ? -413.425 -29.077 -209.208 1.00 116.45 121 PRO D CA 1
ATOM 13546 C C . PRO D 1 124 ? -412.256 -29.776 -209.907 1.00 121.09 121 PRO D C 1
ATOM 13547 O O . PRO D 1 124 ? -411.160 -29.227 -209.971 1.00 130.85 121 PRO D O 1
ATOM 13551 N N . GLY D 1 125 ? -412.492 -30.978 -210.418 1.00 155.73 122 GLY D N 1
ATOM 13552 C CA . GLY D 1 125 ? -411.614 -31.565 -211.414 1.00 161.45 122 GLY D CA 1
ATOM 13553 C C . GLY D 1 125 ? -410.283 -32.160 -210.992 1.00 160.99 122 GLY D C 1
ATOM 13554 O O . GLY D 1 125 ? -409.333 -31.445 -210.664 1.00 163.01 122 GLY D O 1
ATOM 13555 N N . GLY D 1 126 ? -410.213 -33.487 -211.062 1.00 102.12 123 GLY D N 1
ATOM 13556 C CA . GLY D 1 126 ? -409.004 -34.242 -210.776 1.00 95.24 123 GLY D CA 1
ATOM 13557 C C . GLY D 1 126 ? -409.168 -35.124 -209.549 1.00 115.58 123 GLY D C 1
ATOM 13558 O O . GLY D 1 126 ? -409.468 -36.311 -209.686 1.00 113.78 123 GLY D O 1
ATOM 13559 N N . PRO D 1 127 ? -408.965 -34.554 -208.346 1.00 188.10 124 PRO D N 1
ATOM 13560 C CA . PRO D 1 127 ? -409.161 -35.277 -207.079 1.00 191.76 124 PRO D CA 1
ATOM 13561 C C . PRO D 1 127 ? -410.601 -35.723 -206.840 1.00 191.83 124 PRO D C 1
ATOM 13562 O O . PRO D 1 127 ? -411.524 -34.908 -206.907 1.00 193.07 124 PRO D O 1
ATOM 13566 N N . ASP D 1 128 ? -410.764 -37.008 -206.531 1.00 186.32 125 ASP D N 1
ATOM 13567 C CA . ASP D 1 128 ? -412.063 -37.611 -206.296 1.00 180.74 125 ASP D CA 1
ATOM 13568 C C . ASP D 1 128 ? -412.052 -38.448 -205.011 1.00 178.44 125 ASP D C 1
ATOM 13569 O O . ASP D 1 128 ? -412.246 -39.664 -205.053 1.00 179.25 125 ASP D O 1
ATOM 13574 N N . ALA D 1 129 ? -411.823 -37.800 -203.871 1.00 143.26 126 ALA D N 1
ATOM 13575 C CA . ALA D 1 129 ? -412.036 -38.436 -202.572 1.00 125.85 126 ALA D CA 1
ATOM 13576 C C . ALA D 1 129 ? -413.468 -38.150 -202.101 1.00 124.39 126 ALA D C 1
ATOM 13577 O O . ALA D 1 129 ? -413.753 -38.097 -200.904 1.00 130.72 126 ALA D O 1
ATOM 13579 N N . ASP D 1 130 ? -414.352 -37.992 -203.088 1.00 117.61 127 ASP D N 1
ATOM 13580 C CA . ASP D 1 130 ? -415.759 -37.597 -202.947 1.00 105.90 127 ASP D CA 1
ATOM 13581 C C . ASP D 1 130 ? -416.132 -37.035 -204.336 1.00 98.88 127 ASP D C 1
ATOM 13582 O O . ASP D 1 130 ? -416.532 -35.882 -204.457 1.00 96.70 127 ASP D O 1
ATOM 13587 N N . PHE D 1 131 ? -415.975 -37.867 -205.374 1.00 92.67 128 PHE D N 1
ATOM 13588 C CA . PHE D 1 131 ? -416.059 -37.475 -206.805 1.00 88.73 128 PHE D CA 1
ATOM 13589 C C . PHE D 1 131 ? -417.241 -36.594 -207.246 1.00 81.27 128 PHE D C 1
ATOM 13590 O O . PHE D 1 131 ? -417.722 -36.717 -208.373 1.00 57.85 128 PHE D O 1
ATOM 13598 N N . GLY D 1 132 ? -417.646 -35.649 -206.404 1.00 87.35 129 GLY D N 1
ATOM 13599 C CA . GLY D 1 132 ? -418.834 -34.855 -206.652 1.00 83.27 129 GLY D CA 1
ATOM 13600 C C . GLY D 1 132 ? -420.013 -35.743 -206.945 1.00 77.12 129 GLY D C 1
ATOM 13601 O O . GLY D 1 132 ? -420.245 -36.716 -206.232 1.00 80.76 129 GLY D O 1
ATOM 13602 N N . ILE D 1 133 ? -420.723 -35.405 -208.019 1.00 50.40 130 ILE D N 1
ATOM 13603 C CA . ILE D 1 133 ? -421.882 -36.150 -208.501 1.00 52.21 130 ILE D CA 1
ATOM 13604 C C . ILE D 1 133 ? -422.710 -36.728 -207.348 1.00 41.91 130 ILE D C 1
ATOM 13605 O O . ILE D 1 133 ? -422.567 -37.885 -206.982 1.00 45.71 130 ILE D O 1
ATOM 13610 N N . LYS D 1 134 ? -423.566 -35.901 -206.758 1.00 39.17 131 LYS D N 1
ATOM 13611 C CA . LYS D 1 134 ? -424.432 -36.373 -205.683 1.00 38.84 131 LYS D CA 1
ATOM 13612 C C . LYS D 1 134 ? -425.753 -36.867 -206.254 1.00 35.44 131 LYS D C 1
ATOM 13613 O O . LYS D 1 134 ? -426.014 -36.713 -207.445 1.00 44.27 131 LYS D O 1
ATOM 13619 N N . TYR D 1 135 ? -426.578 -37.463 -205.397 1.00 33.05 132 TYR D N 1
ATOM 13620 C CA . TYR D 1 135 ? -427.883 -37.973 -205.798 1.00 30.40 132 TYR D CA 1
ATOM 13621 C C . TYR D 1 135 ? -429.003 -37.434 -204.932 1.00 34.66 132 TYR D C 1
ATOM 13622 O O . TYR D 1 135 ? -428.886 -37.366 -203.712 1.00 49.45 132 TYR D O 1
ATOM 13631 N N . ASN D 1 136 ? -430.097 -37.068 -205.585 1.00 30.00 133 ASN D N 1
ATOM 13632 C CA . ASN D 1 136 ? -431.279 -36.582 -204.908 1.00 35.76 133 ASN D CA 1
ATOM 13633 C C . ASN D 1 136 ? -432.438 -37.515 -205.156 1.00 39.05 133 ASN D C 1
ATOM 13634 O O . ASN D 1 136 ? -432.608 -38.012 -206.265 1.00 45.72 133 ASN D O 1
ATOM 13639 N N . SER D 1 137 ? -433.235 -37.756 -204.124 1.00 39.49 134 SER D N 1
ATOM 13640 C CA . SER D 1 137 ? -434.362 -38.658 -204.250 1.00 36.20 134 SER D CA 1
ATOM 13641 C C . SER D 1 137 ? -435.623 -37.920 -204.688 1.00 47.94 134 SER D C 1
ATOM 13642 O O . SER D 1 137 ? -435.586 -36.732 -205.022 1.00 44.12 134 SER D O 1
ATOM 13645 N N . GLU D 1 138 ? -436.736 -38.648 -204.664 1.00 52.93 135 GLU D N 1
ATOM 13646 C CA . GLU D 1 138 ? -438.039 -38.173 -205.126 1.00 51.39 135 GLU D CA 1
ATOM 13647 C C . GLU D 1 138 ? -438.427 -36.806 -204.564 1.00 47.97 135 GLU D C 1
ATOM 13648 O O . GLU D 1 138 ? -439.149 -36.046 -205.209 1.00 46.57 135 GLU D O 1
ATOM 13654 N N . ASN D 1 139 ? -437.932 -36.489 -203.370 1.00 55.88 136 ASN D N 1
ATOM 13655 C CA . ASN D 1 139 ? -438.307 -35.248 -202.687 1.00 53.24 136 ASN D CA 1
ATOM 13656 C C . ASN D 1 139 ? -437.686 -34.054 -203.394 1.00 46.68 136 ASN D C 1
ATOM 13657 O O . ASN D 1 139 ? -437.954 -32.907 -203.043 1.00 48.13 136 ASN D O 1
ATOM 13662 N N . GLY D 1 140 ? -436.834 -34.334 -204.376 1.00 46.33 137 GLY D N 1
ATOM 13663 C CA . GLY D 1 140 ? -436.135 -33.294 -205.103 1.00 54.57 137 GLY D CA 1
ATOM 13664 C C . GLY D 1 140 ? -434.931 -32.780 -204.339 1.00 57.03 137 GLY D C 1
ATOM 13665 O O . GLY D 1 140 ? -434.152 -31.986 -204.864 1.00 43.85 137 GLY D O 1
ATOM 13666 N N . GLY D 1 141 ? -434.787 -33.232 -203.096 1.00 79.48 138 GLY D N 1
ATOM 13667 C CA . GLY D 1 141 ? -433.674 -32.839 -202.254 1.00 75.28 138 GLY D CA 1
ATOM 13668 C C . GLY D 1 141 ? -432.642 -33.945 -202.180 1.00 70.89 138 GLY D C 1
ATOM 13669 O O . GLY D 1 141 ? -432.900 -35.065 -202.621 1.00 74.95 138 GLY D O 1
ATOM 13670 N N . PRO D 1 142 ? -431.466 -33.639 -201.617 1.00 47.13 139 PRO D N 1
ATOM 13671 C CA . PRO D 1 142 ? -430.365 -34.598 -201.496 1.00 51.51 139 PRO D CA 1
ATOM 13672 C C . PRO D 1 142 ? -430.799 -35.905 -200.856 1.00 49.13 139 PRO D C 1
ATOM 13673 O O . PRO D 1 142 ? -431.720 -35.910 -200.047 1.00 59.05 139 PRO D O 1
ATOM 13677 N N . ALA D 1 143 ? -430.137 -36.996 -201.214 1.00 45.11 140 ALA D N 1
ATOM 13678 C CA . ALA D 1 143 ? -430.536 -38.308 -200.731 1.00 48.04 140 ALA D CA 1
ATOM 13679 C C . ALA D 1 143 ? -430.342 -38.453 -199.227 1.00 45.96 140 ALA D C 1
ATOM 13680 O O . ALA D 1 143 ? -429.424 -37.870 -198.652 1.00 42.25 140 ALA D O 1
ATOM 13682 N N . PRO D 1 144 ? -431.217 -39.235 -198.578 1.00 48.31 141 PRO D N 1
ATOM 13683 C CA . PRO D 1 144 ? -431.051 -39.465 -197.142 1.00 51.90 141 PRO D CA 1
ATOM 13684 C C . PRO D 1 144 ? -429.785 -40.244 -196.840 1.00 54.74 141 PRO D C 1
ATOM 13685 O O . PRO D 1 144 ? -429.122 -40.714 -197.761 1.00 53.01 141 PRO D O 1
ATOM 13689 N N . GLU D 1 145 ? -429.455 -40.379 -195.563 1.00 56.45 142 GLU D N 1
ATOM 13690 C CA . GLU D 1 145 ? -428.235 -41.066 -195.179 1.00 53.33 142 GLU D CA 1
ATOM 13691 C C . GLU D 1 145 ? -428.265 -42.534 -195.582 1.00 57.68 142 GLU D C 1
ATOM 13692 O O . GLU D 1 145 ? -427.283 -43.050 -196.110 1.00 68.46 142 GLU D O 1
ATOM 13698 N N . LYS D 1 146 ? -429.390 -43.201 -195.341 1.00 53.10 143 LYS D N 1
ATOM 13699 C CA . LYS D 1 146 ? -429.512 -44.623 -195.641 1.00 52.21 143 LYS D CA 1
ATOM 13700 C C . LYS D 1 146 ? -429.213 -44.896 -197.101 1.00 56.58 143 LYS D C 1
ATOM 13701 O O . LYS D 1 146 ? -428.517 -45.854 -197.431 1.00 58.67 143 LYS D O 1
ATOM 13707 N N . LEU D 1 147 ? -429.744 -44.048 -197.972 1.00 61.59 144 LEU D N 1
ATOM 13708 C CA . LEU D 1 147 ? -429.535 -44.203 -199.402 1.00 59.95 144 LEU D CA 1
ATOM 13709 C C . LEU D 1 147 ? -428.070 -43.943 -199.729 1.00 60.48 144 LEU D C 1
ATOM 13710 O O . LEU D 1 147 ? -427.377 -44.845 -200.200 1.00 62.67 144 LEU D O 1
ATOM 13715 N N . THR D 1 148 ? -427.597 -42.729 -199.449 1.00 57.36 145 THR D N 1
ATOM 13716 C CA . THR D 1 148 ? -426.220 -42.348 -199.759 1.00 47.87 145 THR D CA 1
ATOM 13717 C C . THR D 1 148 ? -425.242 -43.404 -199.266 1.00 52.65 145 THR D C 1
ATOM 13718 O O . THR D 1 148 ? -424.281 -43.742 -199.951 1.00 56.78 145 THR D O 1
ATOM 13722 N N . SER D 1 149 ? -425.516 -43.950 -198.088 1.00 57.17 146 SER D N 1
ATOM 13723 C CA . SER D 1 149 ? -424.650 -44.962 -197.503 1.00 58.13 146 SER D CA 1
ATOM 13724 C C . SER D 1 149 ? -424.895 -46.321 -198.145 1.00 60.53 146 SER D C 1
ATOM 13725 O O . SER D 1 149 ? -423.969 -47.115 -198.290 1.00 65.94 146 SER D O 1
ATOM 13728 N N . GLN D 1 150 ? -426.137 -46.588 -198.534 1.00 53.07 147 GLN D N 1
ATOM 13729 C CA . GLN D 1 150 ? -426.438 -47.812 -199.265 1.00 48.74 147 GLN D CA 1
ATOM 13730 C C . GLN D 1 150 ? -425.701 -47.804 -200.594 1.00 57.63 147 GLN D C 1
ATOM 13731 O O . GLN D 1 150 ? -425.347 -48.855 -201.123 1.00 68.85 147 GLN D O 1
ATOM 13737 N N . ILE D 1 151 ? -425.465 -46.609 -201.128 1.00 53.56 148 ILE D N 1
ATOM 13738 C CA . ILE D 1 151 ? -424.814 -46.469 -202.423 1.00 50.24 148 ILE D CA 1
ATOM 13739 C C . ILE D 1 151 ? -423.300 -46.468 -202.272 1.00 52.51 148 ILE D C 1
ATOM 13740 O O . ILE D 1 151 ? -422.606 -47.195 -202.984 1.00 58.22 148 ILE D O 1
ATOM 13745 N N . TYR D 1 152 ? -422.795 -45.654 -201.349 1.00 61.75 149 TYR D N 1
ATOM 13746 C CA . TYR D 1 152 ? -421.359 -45.590 -201.082 1.00 65.32 149 TYR D CA 1
ATOM 13747 C C . TYR D 1 152 ? -420.826 -46.976 -200.752 1.00 59.86 149 TYR D C 1
ATOM 13748 O O . TYR D 1 152 ? -419.740 -47.352 -201.185 1.00 57.57 149 TYR D O 1
ATOM 13757 N N . GLU D 1 153 ? -421.602 -47.737 -199.990 1.00 58.50 150 GLU D N 1
ATOM 13758 C CA . GLU D 1 153 ? -421.208 -49.090 -199.631 1.00 55.84 150 GLU D CA 1
ATOM 13759 C C . GLU D 1 153 ? -421.161 -49.950 -200.873 1.00 51.15 150 GLU D C 1
ATOM 13760 O O . GLU D 1 153 ? -420.314 -50.830 -200.991 1.00 51.72 150 GLU D O 1
ATOM 13766 N N . GLU D 1 154 ? -422.063 -49.680 -201.807 1.00 57.41 151 GLU D N 1
ATOM 13767 C CA . GLU D 1 154 ? -422.112 -50.427 -203.050 1.00 54.54 151 GLU D CA 1
ATOM 13768 C C . GLU D 1 154 ? -420.953 -50.011 -203.948 1.00 53.20 151 GLU D C 1
ATOM 13769 O O . GLU D 1 154 ? -420.461 -50.804 -204.752 1.00 50.88 151 GLU D O 1
ATOM 13775 N N . THR D 1 155 ? -420.520 -48.762 -203.793 1.00 55.32 152 THR D N 1
ATOM 13776 C CA . THR D 1 155 ? -419.449 -48.197 -204.610 1.00 51.41 152 THR D CA 1
ATOM 13777 C C . THR D 1 155 ? -418.158 -48.992 -204.482 1.00 50.83 152 THR D C 1
ATOM 13778 O O . THR D 1 155 ? -417.347 -49.030 -205.405 1.00 52.46 152 THR D O 1
ATOM 13782 N N . VAL D 1 156 ? -417.973 -49.631 -203.335 1.00 57.30 153 VAL D N 1
ATOM 13783 C CA . VAL D 1 156 ? -416.733 -50.332 -203.047 1.00 57.36 153 VAL D CA 1
ATOM 13784 C C . VAL D 1 156 ? -416.751 -51.756 -203.595 1.00 53.64 153 VAL D C 1
ATOM 13785 O O . VAL D 1 156 ? -415.780 -52.214 -204.191 1.00 55.64 153 VAL D O 1
ATOM 13789 N N . LYS D 1 157 ? -417.873 -52.439 -203.394 1.00 49.33 154 LYS D N 1
ATOM 13790 C CA . LYS D 1 157 ? -418.002 -53.855 -203.730 1.00 47.97 154 LYS D CA 1
ATOM 13791 C C . LYS D 1 157 ? -418.452 -54.066 -205.170 1.00 52.78 154 LYS D C 1
ATOM 13792 O O . LYS D 1 157 ? -418.328 -55.167 -205.698 1.00 54.44 154 LYS D O 1
ATOM 13798 N N . ILE D 1 158 ? -418.963 -53.013 -205.803 1.00 49.58 155 ILE D N 1
ATOM 13799 C CA . ILE D 1 158 ? -419.478 -53.111 -207.168 1.00 44.53 155 ILE D CA 1
ATOM 13800 C C . ILE D 1 158 ? -418.446 -53.717 -208.110 1.00 36.56 155 ILE D C 1
ATOM 13801 O O . ILE D 1 158 ? -417.278 -53.343 -208.092 1.00 49.36 155 ILE D O 1
ATOM 13806 N N . THR D 1 159 ? -418.895 -54.652 -208.937 1.00 36.09 156 THR D N 1
ATOM 13807 C CA . THR D 1 159 ? -417.989 -55.451 -209.746 1.00 36.40 156 THR D CA 1
ATOM 13808 C C . THR D 1 159 ? -417.950 -55.024 -211.200 1.00 35.13 156 THR D C 1
ATOM 13809 O O . THR D 1 159 ? -416.941 -55.211 -211.868 1.00 47.08 156 THR D O 1
ATOM 13813 N N . HIS D 1 160 ? -419.050 -54.473 -211.697 1.00 38.03 157 HIS D N 1
ATOM 13814 C CA . HIS D 1 160 ? -419.137 -54.098 -213.103 1.00 41.21 157 HIS D CA 1
ATOM 13815 C C . HIS D 1 160 ? -419.945 -52.833 -213.338 1.00 47.39 157 HIS D C 1
ATOM 13816 O O . HIS D 1 160 ? -420.509 -52.262 -212.406 1.00 47.24 157 HIS D O 1
ATOM 13823 N N . ILE D 1 161 ? -420.014 -52.414 -214.596 1.00 41.76 158 ILE D N 1
ATOM 13824 C CA . ILE D 1 161 ? -420.971 -51.397 -214.993 1.00 43.80 158 ILE D CA 1
ATOM 13825 C C . ILE D 1 161 ? -421.816 -51.923 -216.140 1.00 44.85 158 ILE D C 1
ATOM 13826 O O . ILE D 1 161 ? -421.305 -52.571 -217.054 1.00 39.40 158 ILE D O 1
ATOM 13831 N N . LYS D 1 162 ? -423.116 -51.650 -216.071 1.00 44.19 159 LYS D N 1
ATOM 13832 C CA . LYS D 1 162 ? -424.036 -52.049 -217.123 1.00 45.53 159 LYS D CA 1
ATOM 13833 C C . LYS D 1 162 ? -424.179 -50.908 -218.116 1.00 50.27 159 LYS D C 1
ATOM 13834 O O . LYS D 1 162 ? -424.695 -49.844 -217.774 1.00 49.42 159 LYS D O 1
ATOM 13840 N N . MET D 1 163 ? -423.697 -51.129 -219.336 1.00 50.73 160 MET D N 1
ATOM 13841 C CA . MET D 1 163 ? -423.752 -50.118 -220.385 1.00 44.48 160 MET D CA 1
ATOM 13842 C C . MET D 1 163 ? -424.526 -50.611 -221.598 1.00 41.16 160 MET D C 1
ATOM 13843 O O . MET D 1 163 ? -424.690 -51.814 -221.801 1.00 45.03 160 MET D O 1
ATOM 13848 N N . ALA D 1 164 ? -424.991 -49.659 -222.399 1.00 37.50 161 ALA D N 1
ATOM 13849 C CA . ALA D 1 164 ? -425.638 -49.943 -223.670 1.00 39.61 161 ALA D CA 1
ATOM 13850 C C . ALA D 1 164 ? -424.761 -49.451 -224.816 1.00 49.16 161 ALA D C 1
ATOM 13851 O O . ALA D 1 164 ? -424.822 -48.281 -225.179 1.00 46.29 161 ALA D O 1
ATOM 13853 N N . PRO D 1 165 ? -423.937 -50.341 -225.390 1.00 56.74 162 PRO D N 1
ATOM 13854 C CA . PRO D 1 165 ? -423.015 -49.912 -226.450 1.00 55.29 162 PRO D CA 1
ATOM 13855 C C . PRO D 1 165 ? -423.725 -49.542 -227.746 1.00 54.27 162 PRO D C 1
ATOM 13856 O O . PRO D 1 165 ? -423.118 -48.955 -228.639 1.00 54.13 162 PRO D O 1
ATOM 13860 N N . THR D 1 166 ? -425.004 -49.881 -227.838 1.00 55.48 163 THR D N 1
ATOM 13861 C CA . THR D 1 166 ? -425.758 -49.683 -229.064 1.00 48.08 163 THR D CA 1
ATOM 13862 C C . THR D 1 166 ? -426.390 -48.297 -229.129 1.00 51.82 163 THR D C 1
ATOM 13863 O O . THR D 1 166 ? -426.793 -47.840 -230.194 1.00 68.79 163 THR D O 1
ATOM 13867 N N . LEU D 1 167 ? -426.469 -47.634 -227.981 1.00 44.73 164 LEU D N 1
ATOM 13868 C CA . LEU D 1 167 ? -427.087 -46.315 -227.879 1.00 41.77 164 LEU D CA 1
ATOM 13869 C C . LEU D 1 167 ? -426.216 -45.232 -228.529 1.00 44.65 164 LEU D C 1
ATOM 13870 O O . LEU D 1 167 ? -425.025 -45.146 -228.239 1.00 53.80 164 LEU D O 1
ATOM 13875 N N . PRO D 1 168 ? -426.802 -44.405 -229.416 1.00 43.88 165 PRO D N 1
ATOM 13876 C CA . PRO D 1 168 ? -426.006 -43.385 -230.121 1.00 43.93 165 PRO D CA 1
ATOM 13877 C C . PRO D 1 168 ? -425.771 -42.091 -229.341 1.00 34.98 165 PRO D C 1
ATOM 13878 O O . PRO D 1 168 ? -426.552 -41.733 -228.469 1.00 39.50 165 PRO D O 1
ATOM 13882 N N . GLU D 1 169 ? -424.694 -41.389 -229.675 1.00 46.53 166 GLU D N 1
ATOM 13883 C CA . GLU D 1 169 ? -424.312 -40.181 -228.951 1.00 54.49 166 GLU D CA 1
ATOM 13884 C C . GLU D 1 169 ? -425.352 -39.072 -229.116 1.00 42.73 166 GLU D C 1
ATOM 13885 O O . GLU D 1 169 ? -425.389 -38.385 -230.131 1.00 50.16 166 GLU D O 1
ATOM 13891 N N . VAL D 1 170 ? -426.195 -38.908 -228.104 1.00 32.08 167 VAL D N 1
ATOM 13892 C CA . VAL D 1 170 ? -427.243 -37.889 -228.135 1.00 37.26 167 VAL D CA 1
ATOM 13893 C C . VAL D 1 170 ? -426.655 -36.490 -227.930 1.00 34.56 167 VAL D C 1
ATOM 13894 O O . VAL D 1 170 ? -425.772 -36.284 -227.100 1.00 39.37 167 VAL D O 1
ATOM 13898 N N . ASP D 1 171 ? -427.156 -35.532 -228.704 1.00 35.46 168 ASP D N 1
ATOM 13899 C CA . ASP D 1 171 ? -426.707 -34.146 -228.619 1.00 34.08 168 ASP D CA 1
ATOM 13900 C C . ASP D 1 171 ? -427.230 -33.487 -227.360 1.00 32.26 168 ASP D C 1
ATOM 13901 O O . ASP D 1 171 ? -428.397 -33.133 -227.267 1.00 47.92 168 ASP D O 1
ATOM 13906 N N . ILE D 1 172 ? -426.339 -33.307 -226.402 1.00 37.76 169 ILE D N 1
ATOM 13907 C CA . ILE D 1 172 ? -426.688 -32.741 -225.113 1.00 40.91 169 ILE D CA 1
ATOM 13908 C C . ILE D 1 172 ? -426.929 -31.235 -225.239 1.00 45.30 169 ILE D C 1
ATOM 13909 O O . ILE D 1 172 ? -427.420 -30.594 -224.312 1.00 49.07 169 ILE D O 1
ATOM 13914 N N . HIS D 1 173 ? -426.602 -30.676 -226.399 1.00 47.07 170 HIS D N 1
ATOM 13915 C CA . HIS D 1 173 ? -426.609 -29.229 -226.573 1.00 51.81 170 HIS D CA 1
ATOM 13916 C C . HIS D 1 173 ? -427.919 -28.714 -227.174 1.00 56.26 170 HIS D C 1
ATOM 13917 O O . HIS D 1 173 ? -428.278 -27.552 -226.980 1.00 49.70 170 HIS D O 1
ATOM 13924 N N . THR D 1 174 ? -428.636 -29.581 -227.882 1.00 70.91 171 THR D N 1
ATOM 13925 C CA . THR D 1 174 ? -429.858 -29.190 -228.580 1.00 71.22 171 THR D CA 1
ATOM 13926 C C . THR D 1 174 ? -431.110 -29.560 -227.789 1.00 68.52 171 THR D C 1
ATOM 13927 O O . THR D 1 174 ? -431.290 -30.710 -227.389 1.00 63.18 171 THR D O 1
ATOM 13931 N N . LEU D 1 175 ? -431.975 -28.574 -227.574 1.00 57.49 172 LEU D N 1
ATOM 13932 C CA . LEU D 1 175 ? -433.224 -28.792 -226.871 1.00 42.03 172 LEU D CA 1
ATOM 13933 C C . LEU D 1 175 ? -434.071 -29.778 -227.653 1.00 45.96 172 LEU D C 1
ATOM 13934 O O . LEU D 1 175 ? -433.988 -29.831 -228.876 1.00 47.84 172 LEU D O 1
ATOM 13939 N N . GLY D 1 176 ? -434.870 -30.566 -226.943 1.00 47.88 173 GLY D N 1
ATOM 13940 C CA . GLY D 1 176 ? -435.775 -31.503 -227.581 1.00 49.58 173 GLY D CA 1
ATOM 13941 C C . GLY D 1 176 ? -435.734 -32.880 -226.957 1.00 44.83 173 GLY D C 1
ATOM 13942 O O . GLY D 1 176 ? -434.849 -33.178 -226.159 1.00 43.96 173 GLY D O 1
ATOM 13943 N N . THR D 1 177 ? -436.706 -33.710 -227.325 1.00 39.24 174 THR D N 1
ATOM 13944 C CA . THR D 1 177 ? -436.827 -35.063 -226.794 1.00 40.66 174 THR D CA 1
ATOM 13945 C C . THR D 1 177 ? -436.454 -36.115 -227.832 1.00 50.42 174 THR D C 1
ATOM 13946 O O . THR D 1 177 ? -437.007 -36.135 -228.931 1.00 52.52 174 THR D O 1
ATOM 13950 N N . TYR D 1 178 ? -435.539 -37.003 -227.455 1.00 53.20 175 TYR D N 1
ATOM 13951 C CA . TYR D 1 178 ? -434.990 -38.011 -228.350 1.00 46.31 175 TYR D CA 1
ATOM 13952 C C . TYR D 1 178 ? -435.311 -39.408 -227.842 1.00 44.66 175 TYR D C 1
ATOM 13953 O O . TYR D 1 178 ? -434.717 -39.872 -226.870 1.00 42.22 175 TYR D O 1
ATOM 13962 N N . THR D 1 179 ? -436.249 -40.072 -228.508 1.00 35.79 176 THR D N 1
ATOM 13963 C CA . THR D 1 179 ? -436.689 -41.402 -228.106 1.00 38.05 176 THR D CA 1
ATOM 13964 C C . THR D 1 179 ? -435.983 -42.478 -228.917 1.00 40.74 176 THR D C 1
ATOM 13965 O O . THR D 1 179 ? -435.840 -42.350 -230.131 1.00 41.13 176 THR D O 1
ATOM 13969 N N . PHE D 1 180 ? -435.567 -43.544 -228.241 1.00 44.95 177 PHE D N 1
ATOM 13970 C CA . PHE D 1 180 ? -434.853 -44.644 -228.877 1.00 43.00 177 PHE D CA 1
ATOM 13971 C C . PHE D 1 180 ? -435.608 -45.945 -228.677 1.00 48.95 177 PHE D C 1
ATOM 13972 O O . PHE D 1 180 ? -436.175 -46.184 -227.612 1.00 55.89 177 PHE D O 1
ATOM 13980 N N . ASP D 1 181 ? -435.612 -46.780 -229.710 1.00 48.44 178 ASP D N 1
ATOM 13981 C CA . ASP D 1 181 ? -436.243 -48.090 -229.643 1.00 52.57 178 ASP D CA 1
ATOM 13982 C C . ASP D 1 181 ? -435.195 -49.188 -229.805 1.00 65.34 178 ASP D C 1
ATOM 13983 O O . ASP D 1 181 ? -435.423 -50.190 -230.481 1.00 57.10 178 ASP D O 1
ATOM 13988 N N . ASP D 1 182 ? -434.032 -48.978 -229.197 1.00 78.97 179 ASP D N 1
ATOM 13989 C CA . ASP D 1 182 ? -433.064 -50.049 -229.027 1.00 82.24 179 ASP D CA 1
ATOM 13990 C C . ASP D 1 182 ? -433.757 -51.063 -228.139 1.00 85.29 179 ASP D C 1
ATOM 13991 O O . ASP D 1 182 ? -433.794 -52.258 -228.432 1.00 83.82 179 ASP D O 1
ATOM 13996 N N . TYR D 1 183 ? -434.320 -50.553 -227.049 1.00 115.62 180 TYR D N 1
ATOM 13997 C CA . TYR D 1 183 ? -435.241 -51.315 -226.219 1.00 118.87 180 TYR D CA 1
ATOM 13998 C C . TYR D 1 183 ? -436.391 -50.405 -225.816 1.00 117.38 180 TYR D C 1
ATOM 13999 O O . TYR D 1 183 ? -437.519 -50.582 -226.273 1.00 121.82 180 TYR D O 1
ATOM 14008 N N . ASN D 1 184 ? -436.099 -49.418 -224.978 1.00 84.47 181 ASN D N 1
ATOM 14009 C CA . ASN D 1 184 ? -437.120 -48.507 -224.494 1.00 67.34 181 ASN D CA 1
ATOM 14010 C C . ASN D 1 184 ? -436.442 -47.378 -223.733 1.00 57.95 181 ASN D C 1
ATOM 14011 O O . ASN D 1 184 ? -436.322 -47.437 -222.513 1.00 72.51 181 ASN D O 1
ATOM 14016 N N . PHE D 1 185 ? -435.967 -46.366 -224.455 1.00 37.34 182 PHE D N 1
ATOM 14017 C CA . PHE D 1 185 ? -435.249 -45.268 -223.815 1.00 35.18 182 PHE D CA 1
ATOM 14018 C C . PHE D 1 185 ? -435.517 -43.922 -224.484 1.00 37.34 182 PHE D C 1
ATOM 14019 O O . PHE D 1 185 ? -435.632 -43.837 -225.704 1.00 40.21 182 PHE D O 1
ATOM 14027 N N . GLN D 1 186 ? -435.615 -42.875 -223.666 1.00 36.01 183 GLN D N 1
ATOM 14028 C CA . GLN D 1 186 ? -435.927 -41.533 -224.154 1.00 34.42 183 GLN D CA 1
ATOM 14029 C C . GLN D 1 186 ? -435.143 -40.460 -223.409 1.00 34.89 183 GLN D C 1
ATOM 14030 O O . GLN D 1 186 ? -435.225 -40.351 -222.187 1.00 30.37 183 GLN D O 1
ATOM 14036 N N . VAL D 1 187 ? -434.397 -39.660 -224.164 1.00 39.21 184 VAL D N 1
ATOM 14037 C CA . VAL D 1 187 ? -433.630 -38.553 -223.604 1.00 42.84 184 VAL D CA 1
ATOM 14038 C C . VAL D 1 187 ? -434.290 -37.231 -223.942 1.00 34.52 184 VAL D C 1
ATOM 14039 O O . VAL D 1 187 ? -434.569 -36.951 -225.103 1.00 39.42 184 VAL D O 1
ATOM 14043 N N . GLU D 1 188 ? -434.527 -36.422 -222.914 1.00 33.73 185 GLU D N 1
ATOM 14044 C CA . GLU D 1 188 ? -435.154 -35.117 -223.074 1.00 33.11 185 GLU D CA 1
ATOM 14045 C C . GLU D 1 188 ? -434.195 -34.009 -222.681 1.00 29.15 185 GLU D C 1
ATOM 14046 O O . GLU D 1 188 ? -434.036 -33.709 -221.505 1.00 30.24 185 GLU D O 1
ATOM 14052 N N . VAL D 1 189 ? -433.552 -33.398 -223.666 1.00 32.99 186 VAL D N 1
ATOM 14053 C CA . VAL D 1 189 ? -432.675 -32.269 -223.394 1.00 37.60 186 VAL D CA 1
ATOM 14054 C C . VAL D 1 189 ? -433.500 -31.041 -223.023 1.00 44.54 186 VAL D C 1
ATOM 14055 O O . VAL D 1 189 ? -434.135 -30.429 -223.879 1.00 57.31 186 VAL D O 1
ATOM 14059 N N . VAL D 1 190 ? -433.475 -30.683 -221.743 1.00 41.02 187 VAL D N 1
ATOM 14060 C CA . VAL D 1 190 ? -434.299 -29.599 -221.225 1.00 34.61 187 VAL D CA 1
ATOM 14061 C C . VAL D 1 190 ? -433.543 -28.290 -221.180 1.00 30.72 187 VAL D C 1
ATOM 14062 O O . VAL D 1 190 ? -432.333 -28.274 -220.995 1.00 42.20 187 VAL D O 1
ATOM 14066 N N . ASP D 1 191 ? -434.258 -27.187 -221.335 1.00 27.00 188 ASP D N 1
ATOM 14067 C CA . ASP D 1 191 ? -433.662 -25.895 -221.082 1.00 27.71 188 ASP D CA 1
ATOM 14068 C C . ASP D 1 191 ? -433.373 -25.820 -219.595 1.00 29.16 188 ASP D C 1
ATOM 14069 O O . ASP D 1 191 ? -434.134 -26.339 -218.789 1.00 35.09 188 ASP D O 1
ATOM 14074 N N . SER D 1 192 ? -432.274 -25.176 -219.233 1.00 46.08 189 SER D N 1
ATOM 14075 C CA . SER D 1 192 ? -431.802 -25.182 -217.855 1.00 44.65 189 SER D CA 1
ATOM 14076 C C . SER D 1 192 ? -432.066 -23.858 -217.149 1.00 47.76 189 SER D C 1
ATOM 14077 O O . SER D 1 192 ? -431.641 -23.664 -216.014 1.00 53.26 189 SER D O 1
ATOM 14080 N N . LEU D 1 193 ? -432.775 -22.956 -217.820 1.00 46.63 190 LEU D N 1
ATOM 14081 C CA . LEU D 1 193 ? -433.021 -21.622 -217.286 1.00 43.38 190 LEU D CA 1
ATOM 14082 C C . LEU D 1 193 ? -434.503 -21.271 -217.241 1.00 63.45 190 LEU D C 1
ATOM 14083 O O . LEU D 1 193 ? -434.939 -20.500 -216.386 1.00 61.76 190 LEU D O 1
ATOM 14088 N N . ALA D 1 194 ? -435.272 -21.844 -218.162 1.00 98.49 191 ALA D N 1
ATOM 14089 C CA . ALA D 1 194 ? -436.674 -21.474 -218.347 1.00 101.18 191 ALA D CA 1
ATOM 14090 C C . ALA D 1 194 ? -437.532 -21.803 -217.127 1.00 98.74 191 ALA D C 1
ATOM 14091 O O . ALA D 1 194 ? -438.296 -20.960 -216.646 1.00 99.66 191 ALA D O 1
ATOM 14093 N N . ASP D 1 195 ? -437.401 -23.033 -216.637 1.00 76.46 192 ASP D N 1
ATOM 14094 C CA . ASP D 1 195 ? -438.212 -23.520 -215.524 1.00 75.70 192 ASP D CA 1
ATOM 14095 C C . ASP D 1 195 ? -437.905 -22.747 -214.243 1.00 68.91 192 ASP D C 1
ATOM 14096 O O . ASP D 1 195 ? -438.802 -22.463 -213.448 1.00 75.52 192 ASP D O 1
ATOM 14101 N N . TYR D 1 196 ? -436.631 -22.421 -214.043 1.00 52.11 193 TYR D N 1
ATOM 14102 C CA . TYR D 1 196 ? -436.180 -21.753 -212.824 1.00 42.14 193 TYR D CA 1
ATOM 14103 C C . TYR D 1 196 ? -436.476 -20.259 -212.839 1.00 46.90 193 TYR D C 1
ATOM 14104 O O . TYR D 1 196 ? -436.933 -19.700 -211.844 1.00 52.12 193 TYR D O 1
ATOM 14113 N N . ALA D 1 197 ? -436.200 -19.612 -213.966 1.00 46.50 194 ALA D N 1
ATOM 14114 C CA . ALA D 1 197 ? -436.494 -18.192 -214.123 1.00 49.50 194 ALA D CA 1
ATOM 14115 C C . ALA D 1 197 ? -437.987 -17.941 -213.994 1.00 59.11 194 ALA D C 1
ATOM 14116 O O . ALA D 1 197 ? -438.420 -16.878 -213.557 1.00 59.03 194 ALA D O 1
ATOM 14118 N N . ALA D 1 198 ? -438.774 -18.929 -214.391 1.00 57.70 195 ALA D N 1
ATOM 14119 C CA . ALA D 1 198 ? -440.211 -18.843 -214.248 1.00 46.88 195 ALA D CA 1
ATOM 14120 C C . ALA D 1 198 ? -440.602 -18.907 -212.777 1.00 51.58 195 ALA D C 1
ATOM 14121 O O . ALA D 1 198 ? -441.466 -18.159 -212.326 1.00 68.93 195 ALA D O 1
ATOM 14123 N N . TYR D 1 199 ? -439.945 -19.792 -212.034 1.00 46.08 196 TYR D N 1
ATOM 14124 C CA . TYR D 1 199 ? -440.296 -20.055 -210.643 1.00 40.68 196 TYR D CA 1
ATOM 14125 C C . TYR D 1 199 ? -439.999 -18.856 -209.752 1.00 51.09 196 TYR D C 1
ATOM 14126 O O . TYR D 1 199 ? -440.779 -18.515 -208.866 1.00 53.80 196 TYR D O 1
ATOM 14135 N N . MET D 1 200 ? -438.857 -18.224 -209.986 1.00 56.09 197 MET D N 1
ATOM 14136 C CA . MET D 1 200 ? -438.463 -17.056 -209.209 1.00 57.75 197 MET D CA 1
ATOM 14137 C C . MET D 1 200 ? -439.282 -15.831 -209.609 1.00 66.83 197 MET D C 1
ATOM 14138 O O . MET D 1 200 ? -439.298 -14.829 -208.893 1.00 67.85 197 MET D O 1
ATOM 14143 N N . GLN D 1 201 ? -439.950 -15.904 -210.754 1.00 88.10 198 GLN D N 1
ATOM 14144 C CA . GLN D 1 201 ? -440.878 -14.857 -211.150 1.00 91.19 198 GLN D CA 1
ATOM 14145 C C . GLN D 1 201 ? -442.149 -14.996 -210.324 1.00 90.83 198 GLN D C 1
ATOM 14146 O O . GLN D 1 201 ? -442.818 -14.011 -210.017 1.00 92.42 198 GLN D O 1
ATOM 14152 N N . GLU D 1 202 ? -442.468 -16.229 -209.951 1.00 61.80 199 GLU D N 1
ATOM 14153 C CA . GLU D 1 202 ? -443.632 -16.495 -209.122 1.00 60.46 199 GLU D CA 1
ATOM 14154 C C . GLU D 1 202 ? -443.339 -16.175 -207.660 1.00 58.46 199 GLU D C 1
ATOM 14155 O O . GLU D 1 202 ? -444.107 -15.471 -207.012 1.00 68.83 199 GLU D O 1
ATOM 14161 N N . VAL D 1 203 ? -442.225 -16.684 -207.147 1.00 53.89 200 VAL D N 1
ATOM 14162 C CA . VAL D 1 203 ? -441.886 -16.509 -205.740 1.00 45.21 200 VAL D CA 1
ATOM 14163 C C . VAL D 1 203 ? -441.734 -15.046 -205.364 1.00 51.00 200 VAL D C 1
ATOM 14164 O O . VAL D 1 203 ? -442.212 -14.614 -204.318 1.00 59.05 200 VAL D O 1
ATOM 14168 N N . PHE D 1 204 ? -441.041 -14.302 -206.217 1.00 55.82 201 PHE D N 1
ATOM 14169 C CA . PHE D 1 204 ? -440.749 -12.896 -205.972 1.00 51.25 201 PHE D CA 1
ATOM 14170 C C . PHE D 1 204 ? -441.539 -11.988 -206.911 1.00 56.71 201 PHE D C 1
ATOM 14171 O O . PHE D 1 204 ? -442.143 -12.452 -207.876 1.00 61.37 201 PHE D O 1
ATOM 14179 N N . ASP D 1 205 ? -441.524 -10.690 -206.621 1.00 52.72 202 ASP D N 1
ATOM 14180 C CA . ASP D 1 205 ? -442.229 -9.702 -207.434 1.00 53.91 202 ASP D CA 1
ATOM 14181 C C . ASP D 1 205 ? -441.275 -9.024 -208.407 1.00 55.57 202 ASP D C 1
ATOM 14182 O O . ASP D 1 205 ? -440.662 -8.009 -208.081 1.00 61.36 202 ASP D O 1
ATOM 14187 N N . PHE D 1 206 ? -441.170 -9.577 -209.611 1.00 52.44 203 PHE D N 1
ATOM 14188 C CA . PHE D 1 206 ? -440.189 -9.106 -210.585 1.00 51.88 203 PHE D CA 1
ATOM 14189 C C . PHE D 1 206 ? -440.456 -7.671 -211.026 1.00 56.81 203 PHE D C 1
ATOM 14190 O O . PHE D 1 206 ? -439.524 -6.939 -211.354 1.00 49.94 203 PHE D O 1
ATOM 14198 N N . GLU D 1 207 ? -441.721 -7.268 -211.045 1.00 67.17 204 GLU D N 1
ATOM 14199 C CA . GLU D 1 207 ? -442.061 -5.897 -211.397 1.00 67.69 204 GLU D CA 1
ATOM 14200 C C . GLU D 1 207 ? -441.517 -4.938 -210.342 1.00 66.79 204 GLU D C 1
ATOM 14201 O O . GLU D 1 207 ? -440.943 -3.897 -210.667 1.00 63.80 204 GLU D O 1
ATOM 14207 N N . ALA D 1 208 ? -441.689 -5.313 -209.077 1.00 68.30 205 ALA D N 1
ATOM 14208 C CA . ALA D 1 208 ? -441.276 -4.480 -207.951 1.00 61.94 205 ALA D CA 1
ATOM 14209 C C . ALA D 1 208 ? -439.775 -4.230 -207.970 1.00 57.46 205 ALA D C 1
ATOM 14210 O O . ALA D 1 208 ? -439.322 -3.092 -207.840 1.00 51.12 205 ALA D O 1
ATOM 14212 N N . ILE D 1 209 ? -439.011 -5.304 -208.131 1.00 70.85 206 ILE D N 1
ATOM 14213 C CA . ILE D 1 209 ? -437.560 -5.206 -208.179 1.00 62.67 206 ILE D CA 1
ATOM 14214 C C . ILE D 1 209 ? -437.121 -4.484 -209.443 1.00 62.49 206 ILE D C 1
ATOM 14215 O O . ILE D 1 209 ? -436.208 -3.669 -209.408 1.00 67.12 206 ILE D O 1
ATOM 14220 N N . ARG D 1 210 ? -437.770 -4.792 -210.561 1.00 55.55 207 ARG D N 1
ATOM 14221 C CA . ARG D 1 210 ? -437.469 -4.118 -211.818 1.00 59.35 207 ARG D CA 1
ATOM 14222 C C . ARG D 1 210 ? -437.582 -2.608 -211.648 1.00 67.67 207 ARG D C 1
ATOM 14223 O O . ARG D 1 210 ? -436.789 -1.854 -212.207 1.00 75.12 207 ARG D O 1
ATOM 14231 N N . ALA D 1 211 ? -438.563 -2.171 -210.864 1.00 63.37 208 ALA D N 1
ATOM 14232 C CA . ALA D 1 211 ? -438.727 -0.751 -210.578 1.00 70.97 208 ALA D CA 1
ATOM 14233 C C . ALA D 1 211 ? -437.527 -0.241 -209.798 1.00 67.86 208 ALA D C 1
ATOM 14234 O O . ALA D 1 211 ? -436.980 0.820 -210.108 1.00 71.47 208 ALA D O 1
ATOM 14236 N N . LEU D 1 212 ? -437.126 -1.006 -208.787 1.00 70.79 209 LEU D N 1
ATOM 14237 C CA . LEU D 1 212 ? -435.941 -0.690 -207.998 1.00 74.80 209 LEU D CA 1
ATOM 14238 C C . LEU D 1 212 ? -434.751 -0.528 -208.918 1.00 72.94 209 LEU D C 1
ATOM 14239 O O . LEU D 1 212 ? -434.135 0.533 -208.971 1.00 72.97 209 LEU D O 1
ATOM 14244 N N . VAL D 1 213 ? -434.452 -1.571 -209.681 1.00 68.94 210 VAL D N 1
ATOM 14245 C CA . VAL D 1 213 ? -433.262 -1.558 -210.511 1.00 60.69 210 VAL D CA 1
ATOM 14246 C C . VAL D 1 213 ? -433.524 -0.795 -211.806 1.00 68.72 210 VAL D C 1
ATOM 14247 O O . VAL D 1 213 ? -433.187 -1.261 -212.892 1.00 77.97 210 VAL D O 1
ATOM 14251 N N . GLN D 1 214 ? -434.136 0.377 -211.684 1.00 81.45 211 GLN D N 1
ATOM 14252 C CA . GLN D 1 214 ? -434.323 1.265 -212.820 1.00 89.38 211 GLN D CA 1
ATOM 14253 C C . GLN D 1 214 ? -434.104 2.695 -212.349 1.00 97.61 211 GLN D C 1
ATOM 14254 O O . GLN D 1 214 ? -434.934 3.579 -212.553 1.00 111.06 211 GLN D O 1
ATOM 14260 N N . ARG D 1 215 ? -432.961 2.910 -211.714 1.00 103.44 212 ARG D N 1
ATOM 14261 C CA . ARG D 1 215 ? -432.655 4.198 -211.124 1.00 109.28 212 ARG D CA 1
ATOM 14262 C C . ARG D 1 215 ? -431.165 4.501 -211.230 1.00 108.21 212 ARG D C 1
ATOM 14263 O O . ARG D 1 215 ? -430.338 3.594 -211.317 1.00 107.06 212 ARG D O 1
ATOM 14271 N N . LEU D 1 216 ? -430.832 5.785 -211.236 1.00 113.58 213 LEU D N 1
ATOM 14272 C CA . LEU D 1 216 ? -429.442 6.213 -211.173 1.00 115.33 213 LEU D CA 1
ATOM 14273 C C . LEU D 1 216 ? -428.937 6.097 -209.742 1.00 117.51 213 LEU D C 1
ATOM 14274 O O . LEU D 1 216 ? -427.744 6.207 -209.467 1.00 121.06 213 LEU D O 1
ATOM 14279 N N . ASP D 1 217 ? -429.878 5.872 -208.837 1.00 96.52 214 ASP D N 1
ATOM 14280 C CA . ASP D 1 217 ? -429.622 5.823 -207.412 1.00 85.52 214 ASP D CA 1
ATOM 14281 C C . ASP D 1 217 ? -429.081 4.469 -206.949 1.00 80.71 214 ASP D C 1
ATOM 14282 O O . ASP D 1 217 ? -428.726 4.299 -205.783 1.00 66.21 214 ASP D O 1
ATOM 14287 N N . PHE D 1 218 ? -429.010 3.516 -207.876 1.00 80.44 215 PHE D N 1
ATOM 14288 C CA . PHE D 1 218 ? -428.719 2.123 -207.541 1.00 64.61 215 PHE D CA 1
ATOM 14289 C C . PHE D 1 218 ? -427.894 1.425 -208.604 1.00 57.99 215 PHE D C 1
ATOM 14290 O O . PHE D 1 218 ? -428.364 1.193 -209.718 1.00 59.04 215 PHE D O 1
ATOM 14298 N N . LYS D 1 219 ? -426.661 1.097 -208.237 1.00 60.09 216 LYS D N 1
ATOM 14299 C CA . LYS D 1 219 ? -425.772 0.312 -209.074 1.00 56.68 216 LYS D CA 1
ATOM 14300 C C . LYS D 1 219 ? -425.746 -1.117 -208.567 1.00 51.83 216 LYS D C 1
ATOM 14301 O O . LYS D 1 219 ? -425.914 -1.362 -207.371 1.00 47.90 216 LYS D O 1
ATOM 14307 N N . VAL D 1 220 ? -425.529 -2.050 -209.486 1.00 50.96 217 VAL D N 1
ATOM 14308 C CA . VAL D 1 220 ? -425.520 -3.472 -209.175 1.00 51.91 217 VAL D CA 1
ATOM 14309 C C . VAL D 1 220 ? -424.205 -4.098 -209.617 1.00 59.16 217 VAL D C 1
ATOM 14310 O O . VAL D 1 220 ? -423.507 -3.557 -210.479 1.00 48.15 217 VAL D O 1
ATOM 14314 N N . HIS D 1 221 ? -423.882 -5.247 -209.030 1.00 61.39 218 HIS D N 1
ATOM 14315 C CA . HIS D 1 221 ? -422.668 -5.975 -209.376 1.00 55.26 218 HIS D CA 1
ATOM 14316 C C . HIS D 1 221 ? -422.751 -7.453 -209.003 1.00 51.19 218 HIS D C 1
ATOM 14317 O O . HIS D 1 221 ? -422.552 -7.819 -207.846 1.00 46.08 218 HIS D O 1
ATOM 14324 N N . VAL D 1 222 ? -423.025 -8.297 -209.992 1.00 48.15 219 VAL D N 1
ATOM 14325 C CA . VAL D 1 222 ? -423.171 -9.728 -209.765 1.00 43.90 219 VAL D CA 1
ATOM 14326 C C . VAL D 1 222 ? -421.963 -10.488 -210.301 1.00 47.90 219 VAL D C 1
ATOM 14327 O O . VAL D 1 222 ? -421.475 -10.217 -211.396 1.00 45.11 219 VAL D O 1
ATOM 14331 N N . ASP D 1 223 ? -421.500 -11.452 -209.515 1.00 59.58 220 ASP D N 1
ATOM 14332 C CA . ASP D 1 223 ? -420.308 -12.218 -209.832 1.00 58.01 220 ASP D CA 1
ATOM 14333 C C . ASP D 1 223 ? -420.651 -13.696 -209.721 1.00 55.73 220 ASP D C 1
ATOM 14334 O O . ASP D 1 223 ? -421.153 -14.142 -208.698 1.00 54.19 220 ASP D O 1
ATOM 14339 N N . SER D 1 224 ? -420.401 -14.452 -210.782 1.00 50.58 221 SER D N 1
ATOM 14340 C CA . SER D 1 224 ? -420.661 -15.888 -210.757 1.00 47.40 221 SER D CA 1
ATOM 14341 C C . SER D 1 224 ? -419.369 -16.700 -210.774 1.00 55.32 221 SER D C 1
ATOM 14342 O O . SER D 1 224 ? -419.406 -17.930 -210.710 1.00 52.49 221 SER D O 1
ATOM 14345 N N . LEU D 1 225 ? -418.233 -16.009 -210.861 1.00 57.98 222 LEU D N 1
ATOM 14346 C CA . LEU D 1 225 ? -416.924 -16.650 -210.757 1.00 52.46 222 LEU D CA 1
ATOM 14347 C C . LEU D 1 225 ? -416.766 -17.755 -211.794 1.00 48.03 222 LEU D C 1
ATOM 14348 O O . LEU D 1 225 ? -416.084 -18.752 -211.557 1.00 36.76 222 LEU D O 1
ATOM 14353 N N . HIS D 1 226 ? -417.408 -17.558 -212.941 1.00 51.69 223 HIS D N 1
ATOM 14354 C CA . HIS D 1 226 ? -417.439 -18.551 -214.006 1.00 42.36 223 HIS D CA 1
ATOM 14355 C C . HIS D 1 226 ? -417.981 -19.876 -213.488 1.00 44.51 223 HIS D C 1
ATOM 14356 O O . HIS D 1 226 ? -417.538 -20.949 -213.897 1.00 45.02 223 HIS D O 1
ATOM 14363 N N . GLY D 1 227 ? -418.939 -19.779 -212.571 1.00 46.95 224 GLY D N 1
ATOM 14364 C CA . GLY D 1 227 ? -419.637 -20.938 -212.052 1.00 47.06 224 GLY D CA 1
ATOM 14365 C C . GLY D 1 227 ? -420.866 -21.192 -212.896 1.00 40.21 224 GLY D C 1
ATOM 14366 O O . GLY D 1 227 ? -421.019 -20.579 -213.949 1.00 44.31 224 GLY D O 1
ATOM 14367 N N . VAL D 1 228 ? -421.750 -22.073 -212.437 1.00 44.36 225 VAL D N 1
ATOM 14368 C CA . VAL D 1 228 ? -422.907 -22.464 -213.235 1.00 41.33 225 VAL D CA 1
ATOM 14369 C C . VAL D 1 228 ? -424.046 -21.454 -213.126 1.00 44.64 225 VAL D C 1
ATOM 14370 O O . VAL D 1 228 ? -424.937 -21.425 -213.972 1.00 52.46 225 VAL D O 1
ATOM 14374 N N . SER D 1 229 ? -424.012 -20.613 -212.100 1.00 42.07 226 SER D N 1
ATOM 14375 C CA . SER D 1 229 ? -425.043 -19.599 -211.924 1.00 36.93 226 SER D CA 1
ATOM 14376 C C . SER D 1 229 ? -424.941 -18.496 -212.974 1.00 34.70 226 SER D C 1
ATOM 14377 O O . SER D 1 229 ? -425.807 -17.631 -213.042 1.00 55.20 226 SER D O 1
ATOM 14380 N N . GLY D 1 230 ? -423.892 -18.530 -213.790 1.00 37.95 227 GLY D N 1
ATOM 14381 C CA . GLY D 1 230 ? -423.629 -17.469 -214.750 1.00 50.52 227 GLY D CA 1
ATOM 14382 C C . GLY D 1 230 ? -424.813 -17.152 -215.640 1.00 54.22 227 GLY D C 1
ATOM 14383 O O . GLY D 1 230 ? -425.344 -16.047 -215.600 1.00 60.79 227 GLY D O 1
ATOM 14384 N N . PRO D 1 231 ? -425.229 -18.122 -216.460 1.00 45.97 228 PRO D N 1
ATOM 14385 C CA . PRO D 1 231 ? -426.402 -17.965 -217.321 1.00 44.89 228 PRO D CA 1
ATOM 14386 C C . PRO D 1 231 ? -427.656 -17.537 -216.562 1.00 49.90 228 PRO D C 1
ATOM 14387 O O . PRO D 1 231 ? -428.430 -16.738 -217.080 1.00 53.32 228 PRO D O 1
ATOM 14391 N N . TYR D 1 232 ? -427.850 -18.064 -215.357 1.00 47.29 229 TYR D N 1
ATOM 14392 C CA . TYR D 1 232 ? -429.005 -17.699 -214.546 1.00 36.09 229 TYR D CA 1
ATOM 14393 C C . TYR D 1 232 ? -428.974 -16.218 -214.207 1.00 39.20 229 TYR D C 1
ATOM 14394 O O . TYR D 1 232 ? -430.013 -15.572 -214.119 1.00 50.98 229 TYR D O 1
ATOM 14403 N N . VAL D 1 233 ? -427.776 -15.686 -214.008 1.00 32.30 230 VAL D N 1
ATOM 14404 C CA . VAL D 1 233 ? -427.624 -14.271 -213.734 1.00 33.53 230 VAL D CA 1
ATOM 14405 C C . VAL D 1 233 ? -428.011 -13.485 -214.979 1.00 48.91 230 VAL D C 1
ATOM 14406 O O . VAL D 1 233 ? -428.544 -12.385 -214.881 1.00 55.35 230 VAL D O 1
ATOM 14410 N N . ASP D 1 234 ? -427.753 -14.054 -216.152 1.00 55.24 231 ASP D N 1
ATOM 14411 C CA . ASP D 1 234 ? -428.205 -13.442 -217.397 1.00 52.68 231 ASP D CA 1
ATOM 14412 C C . ASP D 1 234 ? -429.723 -13.546 -217.510 1.00 54.25 231 ASP D C 1
ATOM 14413 O O . ASP D 1 234 ? -430.411 -12.545 -217.691 1.00 55.28 231 ASP D O 1
ATOM 14418 N N . ARG D 1 235 ? -430.246 -14.757 -217.371 1.00 67.15 232 ARG D N 1
ATOM 14419 C CA . ARG D 1 235 ? -431.665 -15.002 -217.590 1.00 64.38 232 ARG D CA 1
ATOM 14420 C C . ARG D 1 235 ? -432.540 -14.277 -216.568 1.00 63.49 232 ARG D C 1
ATOM 14421 O O . ARG D 1 235 ? -433.688 -13.948 -216.852 1.00 73.22 232 ARG D O 1
ATOM 14429 N N . ILE D 1 236 ? -431.999 -14.026 -215.381 1.00 51.70 233 ILE D N 1
ATOM 14430 C CA . ILE D 1 236 ? -432.776 -13.392 -214.319 1.00 52.89 233 ILE D CA 1
ATOM 14431 C C . ILE D 1 236 ? -432.498 -11.893 -214.246 1.00 46.21 233 ILE D C 1
ATOM 14432 O O . ILE D 1 236 ? -433.390 -11.082 -214.488 1.00 47.85 233 ILE D O 1
ATOM 14437 N N . PHE D 1 237 ? -431.266 -11.523 -213.922 1.00 46.61 234 PHE D N 1
ATOM 14438 C CA . PHE D 1 237 ? -430.944 -10.121 -213.693 1.00 45.54 234 PHE D CA 1
ATOM 14439 C C . PHE D 1 237 ? -430.959 -9.308 -214.983 1.00 50.31 234 PHE D C 1
ATOM 14440 O O . PHE D 1 237 ? -431.286 -8.129 -214.961 1.00 60.62 234 PHE D O 1
ATOM 14448 N N . HIS D 1 238 ? -430.625 -9.921 -216.113 1.00 51.82 235 HIS D N 1
ATOM 14449 C CA . HIS D 1 238 ? -430.580 -9.166 -217.364 1.00 52.46 235 HIS D CA 1
ATOM 14450 C C . HIS D 1 238 ? -431.880 -9.299 -218.155 1.00 51.11 235 HIS D C 1
ATOM 14451 O O . HIS D 1 238 ? -432.552 -8.303 -218.421 1.00 51.95 235 HIS D O 1
ATOM 14458 N N . GLU D 1 239 ? -432.233 -10.524 -218.527 1.00 52.46 236 GLU D N 1
ATOM 14459 C CA . GLU D 1 239 ? -433.412 -10.757 -219.348 1.00 50.11 236 GLU D CA 1
ATOM 14460 C C . GLU D 1 239 ? -434.664 -10.255 -218.635 1.00 60.96 236 GLU D C 1
ATOM 14461 O O . GLU D 1 239 ? -435.414 -9.440 -219.175 1.00 64.33 236 GLU D O 1
ATOM 14467 N N . GLY D 1 240 ? -434.864 -10.724 -217.407 1.00 58.20 237 GLY D N 1
ATOM 14468 C CA . GLY D 1 240 ? -436.071 -10.430 -216.657 1.00 51.17 237 GLY D CA 1
ATOM 14469 C C . GLY D 1 240 ? -436.101 -9.028 -216.091 1.00 42.10 237 GLY D C 1
ATOM 14470 O O . GLY D 1 240 ? -436.900 -8.201 -216.519 1.00 55.56 237 GLY D O 1
ATOM 14471 N N . LEU D 1 241 ? -435.240 -8.759 -215.120 1.00 40.00 238 LEU D N 1
ATOM 14472 C CA . LEU D 1 241 ? -435.215 -7.451 -214.493 1.00 41.31 238 LEU D CA 1
ATOM 14473 C C . LEU D 1 241 ? -434.849 -6.385 -215.521 1.00 53.14 238 LEU D C 1
ATOM 14474 O O . LEU D 1 241 ? -435.716 -5.655 -216.002 1.00 57.83 238 LEU D O 1
ATOM 14479 N N . GLY D 1 242 ? -433.565 -6.307 -215.860 1.00 63.54 239 GLY D N 1
ATOM 14480 C CA . GLY D 1 242 ? -433.082 -5.366 -216.856 1.00 64.15 239 GLY D CA 1
ATOM 14481 C C . GLY D 1 242 ? -431.740 -4.749 -216.505 1.00 66.11 239 GLY D C 1
ATOM 14482 O O . GLY D 1 242 ? -431.417 -3.665 -216.983 1.00 72.61 239 GLY D O 1
ATOM 14483 N N . VAL D 1 243 ? -430.951 -5.433 -215.678 1.00 57.51 240 VAL D N 1
ATOM 14484 C CA . VAL D 1 243 ? -429.641 -4.914 -215.286 1.00 53.95 240 VAL D CA 1
ATOM 14485 C C . VAL D 1 243 ? -428.684 -5.028 -216.475 1.00 51.45 240 VAL D C 1
ATOM 14486 O O . VAL D 1 243 ? -428.665 -6.058 -217.152 1.00 53.61 240 VAL D O 1
ATOM 14490 N N . PRO D 1 244 ? -427.898 -3.970 -216.748 1.00 47.90 241 PRO D N 1
ATOM 14491 C CA . PRO D 1 244 ? -426.983 -4.033 -217.894 1.00 49.85 241 PRO D CA 1
ATOM 14492 C C . PRO D 1 244 ? -426.024 -5.214 -217.825 1.00 52.81 241 PRO D C 1
ATOM 14493 O O . PRO D 1 244 ? -425.765 -5.732 -216.742 1.00 63.10 241 PRO D O 1
ATOM 14497 N N . LYS D 1 245 ? -425.515 -5.638 -218.975 1.00 50.20 242 LYS D N 1
ATOM 14498 C CA . LYS D 1 245 ? -424.573 -6.748 -219.027 1.00 53.99 242 LYS D CA 1
ATOM 14499 C C . LYS D 1 245 ? -423.230 -6.333 -218.428 1.00 62.51 242 LYS D C 1
ATOM 14500 O O . LYS D 1 245 ? -422.410 -7.175 -218.068 1.00 58.81 242 LYS D O 1
ATOM 14506 N N . THR D 1 246 ? -423.017 -5.025 -218.321 1.00 66.27 243 THR D N 1
ATOM 14507 C CA . THR D 1 246 ? -421.785 -4.491 -217.751 1.00 70.91 243 THR D CA 1
ATOM 14508 C C . THR D 1 246 ? -421.768 -4.582 -216.225 1.00 64.85 243 THR D C 1
ATOM 14509 O O . THR D 1 246 ? -420.713 -4.461 -215.605 1.00 65.36 243 THR D O 1
ATOM 14513 N N . SER D 1 247 ? -422.939 -4.784 -215.628 1.00 67.90 244 SER D N 1
ATOM 14514 C CA . SER D 1 247 ? -423.061 -4.915 -214.179 1.00 61.24 244 SER D CA 1
ATOM 14515 C C . SER D 1 247 ? -423.009 -6.378 -213.761 1.00 60.78 244 SER D C 1
ATOM 14516 O O . SER D 1 247 ? -422.748 -6.688 -212.602 1.00 68.22 244 SER D O 1
ATOM 14519 N N . LEU D 1 248 ? -423.278 -7.270 -214.707 1.00 61.75 245 LEU D N 1
ATOM 14520 C CA . LEU D 1 248 ? -423.170 -8.703 -214.466 1.00 62.46 245 LEU D CA 1
ATOM 14521 C C . LEU D 1 248 ? -421.804 -9.187 -214.934 1.00 52.19 245 LEU D C 1
ATOM 14522 O O . LEU D 1 248 ? -421.381 -8.868 -216.044 1.00 50.61 245 LEU D O 1
ATOM 14527 N N . PHE D 1 249 ? -421.123 -9.956 -214.087 1.00 49.81 246 PHE D N 1
ATOM 14528 C CA . PHE D 1 249 ? -419.748 -10.371 -214.357 1.00 57.80 246 PHE D CA 1
ATOM 14529 C C . PHE D 1 249 ? -419.545 -11.873 -214.242 1.00 52.44 246 PHE D C 1
ATOM 14530 O O . PHE D 1 249 ? -420.101 -12.525 -213.359 1.00 50.06 246 PHE D O 1
ATOM 14538 N N . ARG D 1 250 ? -418.722 -12.400 -215.143 1.00 53.80 247 ARG D N 1
ATOM 14539 C CA . ARG D 1 250 ? -418.350 -13.811 -215.154 1.00 53.41 247 ARG D CA 1
ATOM 14540 C C . ARG D 1 250 ? -419.568 -14.714 -215.306 1.00 59.28 247 ARG D C 1
ATOM 14541 O O . ARG D 1 250 ? -419.665 -15.756 -214.662 1.00 53.08 247 ARG D O 1
ATOM 14549 N N . THR D 1 251 ? -420.482 -14.315 -216.185 1.00 64.16 248 THR D N 1
ATOM 14550 C CA . THR D 1 251 ? -421.725 -15.047 -216.395 1.00 57.69 248 THR D CA 1
ATOM 14551 C C . THR D 1 251 ? -421.562 -16.160 -217.425 1.00 56.24 248 THR D C 1
ATOM 14552 O O . THR D 1 251 ? -422.540 -16.602 -218.027 1.00 60.73 248 THR D O 1
ATOM 14556 N N . ASN D 1 252 ? -420.324 -16.606 -217.623 1.00 45.36 249 ASN D N 1
ATOM 14557 C CA . ASN D 1 252 ? -420.029 -17.675 -218.570 1.00 40.61 249 ASN D CA 1
ATOM 14558 C C . ASN D 1 252 ? -419.317 -18.832 -217.887 1.00 37.69 249 ASN D C 1
ATOM 14559 O O . ASN D 1 252 ? -418.283 -18.650 -217.256 1.00 43.29 249 ASN D O 1
ATOM 14564 N N . VAL D 1 253 ? -419.881 -20.026 -218.019 1.00 35.70 250 VAL D N 1
ATOM 14565 C CA . VAL D 1 253 ? -419.381 -21.190 -217.300 1.00 35.78 250 VAL D CA 1
ATOM 14566 C C . VAL D 1 253 ? -418.072 -21.685 -217.884 1.00 42.25 250 VAL D C 1
ATOM 14567 O O . VAL D 1 253 ? -417.988 -21.946 -219.082 1.00 53.67 250 VAL D O 1
ATOM 14571 N N . LEU D 1 254 ? -417.059 -21.824 -217.033 1.00 52.88 251 LEU D N 1
ATOM 14572 C CA . LEU D 1 254 ? -415.759 -22.340 -217.455 1.00 56.08 251 LEU D CA 1
ATOM 14573 C C . LEU D 1 254 ? -415.196 -23.365 -216.465 1.00 66.45 251 LEU D C 1
ATOM 14574 O O . LEU D 1 254 ? -415.616 -23.406 -215.309 1.00 69.85 251 LEU D O 1
ATOM 14579 N N . PRO D 1 255 ? -414.242 -24.199 -216.919 1.00 64.82 252 PRO D N 1
ATOM 14580 C CA . PRO D 1 255 ? -413.575 -25.137 -216.010 1.00 70.39 252 PRO D CA 1
ATOM 14581 C C . PRO D 1 255 ? -412.527 -24.448 -215.144 1.00 90.37 252 PRO D C 1
ATOM 14582 O O . PRO D 1 255 ? -412.122 -23.332 -215.465 1.00 90.83 252 PRO D O 1
ATOM 14586 N N . ASP D 1 256 ? -412.087 -25.099 -214.072 1.00 181.88 253 ASP D N 1
ATOM 14587 C CA . ASP D 1 256 ? -411.067 -24.527 -213.199 1.00 183.45 253 ASP D CA 1
ATOM 14588 C C . ASP D 1 256 ? -409.733 -25.208 -213.406 1.00 184.25 253 ASP D C 1
ATOM 14589 O O . ASP D 1 256 ? -409.688 -26.324 -213.921 1.00 183.52 253 ASP D O 1
ATOM 14594 N N . PHE D 1 257 ? -408.663 -24.547 -212.965 1.00 118.23 254 PHE D N 1
ATOM 14595 C CA . PHE D 1 257 ? -407.314 -25.105 -213.015 1.00 94.44 254 PHE D CA 1
ATOM 14596 C C . PHE D 1 257 ? -406.402 -24.404 -211.997 1.00 85.56 254 PHE D C 1
ATOM 14597 O O . PHE D 1 257 ? -406.476 -24.688 -210.800 1.00 86.46 254 PHE D O 1
ATOM 14605 N N . GLY D 1 258 ? -405.548 -23.500 -212.470 1.00 72.33 255 GLY D N 1
ATOM 14606 C CA . GLY D 1 258 ? -404.761 -22.648 -211.595 1.00 52.59 255 GLY D CA 1
ATOM 14607 C C . GLY D 1 258 ? -405.454 -21.312 -211.400 1.00 63.61 255 GLY D C 1
ATOM 14608 O O . GLY D 1 258 ? -404.864 -20.354 -210.891 1.00 51.73 255 GLY D O 1
ATOM 14609 N N . GLY D 1 259 ? -406.717 -21.256 -211.815 1.00 65.48 256 GLY D N 1
ATOM 14610 C CA . GLY D 1 259 ? -407.514 -20.048 -211.736 1.00 55.79 256 GLY D CA 1
ATOM 14611 C C . GLY D 1 259 ? -408.362 -20.010 -210.480 1.00 64.77 256 GLY D C 1
ATOM 14612 O O . GLY D 1 259 ? -408.115 -20.745 -209.523 1.00 62.19 256 GLY D O 1
ATOM 14613 N N . CYS D 1 260 ? -409.385 -19.164 -210.509 1.00 61.28 257 CYS D N 1
ATOM 14614 C CA . CYS D 1 260 ? -410.195 -18.864 -209.339 1.00 55.64 257 CYS D CA 1
ATOM 14615 C C . CYS D 1 260 ? -411.263 -19.907 -209.071 1.00 58.29 257 CYS D C 1
ATOM 14616 O O . CYS D 1 260 ? -412.228 -20.029 -209.820 1.00 58.41 257 CYS D O 1
ATOM 14619 N N . HIS D 1 261 ? -411.081 -20.655 -207.992 1.00 67.23 258 HIS D N 1
ATOM 14620 C CA . HIS D 1 261 ? -412.090 -21.595 -207.540 1.00 66.77 258 HIS D CA 1
ATOM 14621 C C . HIS D 1 261 ? -413.194 -20.792 -206.873 1.00 67.73 258 HIS D C 1
ATOM 14622 O O . HIS D 1 261 ? -412.908 -19.801 -206.202 1.00 64.01 258 HIS D O 1
ATOM 14629 N N . PRO D 1 262 ? -414.458 -21.213 -207.043 1.00 71.67 259 PRO D N 1
ATOM 14630 C CA . PRO D 1 262 ? -415.561 -20.352 -206.635 1.00 77.48 259 PRO D CA 1
ATOM 14631 C C . PRO D 1 262 ? -416.042 -20.684 -205.233 1.00 72.46 259 PRO D C 1
ATOM 14632 O O . PRO D 1 262 ? -416.974 -21.473 -205.074 1.00 76.81 259 PRO D O 1
ATOM 14636 N N . ASP D 1 263 ? -415.400 -20.099 -204.232 1.00 64.42 260 ASP D N 1
ATOM 14637 C CA . ASP D 1 263 ? -415.797 -20.310 -202.855 1.00 64.42 260 ASP D CA 1
ATOM 14638 C C . ASP D 1 263 ? -416.002 -18.950 -202.195 1.00 79.40 260 ASP D C 1
ATOM 14639 O O . ASP D 1 263 ? -415.033 -18.257 -201.892 1.00 86.91 260 ASP D O 1
ATOM 14644 N N . PRO D 1 264 ? -417.272 -18.548 -201.993 1.00 81.41 261 PRO D N 1
ATOM 14645 C CA . PRO D 1 264 ? -417.534 -17.227 -201.413 1.00 88.62 261 PRO D CA 1
ATOM 14646 C C . PRO D 1 264 ? -417.008 -17.098 -199.989 1.00 104.32 261 PRO D C 1
ATOM 14647 O O . PRO D 1 264 ? -417.483 -17.765 -199.069 1.00 93.36 261 PRO D O 1
ATOM 14651 N N . ASN D 1 265 ? -415.999 -16.250 -199.837 1.00 125.42 262 ASN D N 1
ATOM 14652 C CA . ASN D 1 265 ? -415.459 -15.888 -198.537 1.00 124.61 262 ASN D CA 1
ATOM 14653 C C . ASN D 1 265 ? -414.703 -14.582 -198.698 1.00 124.70 262 ASN D C 1
ATOM 14654 O O . ASN D 1 265 ? -414.380 -14.186 -199.815 1.00 126.72 262 ASN D O 1
ATOM 14659 N N . LEU D 1 266 ? -414.403 -13.919 -197.588 1.00 94.34 263 LEU D N 1
ATOM 14660 C CA . LEU D 1 266 ? -413.716 -12.636 -197.644 1.00 87.23 263 LEU D CA 1
ATOM 14661 C C . LEU D 1 266 ? -412.316 -12.791 -198.248 1.00 97.41 263 LEU D C 1
ATOM 14662 O O . LEU D 1 266 ? -411.643 -11.805 -198.548 1.00 79.62 263 LEU D O 1
ATOM 14667 N N . THR D 1 267 ? -411.901 -14.041 -198.434 1.00 125.83 264 THR D N 1
ATOM 14668 C CA . THR D 1 267 ? -410.604 -14.369 -199.006 1.00 128.13 264 THR D CA 1
ATOM 14669 C C . THR D 1 267 ? -410.760 -14.930 -200.415 1.00 125.68 264 THR D C 1
ATOM 14670 O O . THR D 1 267 ? -410.427 -14.270 -201.399 1.00 124.75 264 THR D O 1
ATOM 14674 N N . TYR D 1 268 ? -411.296 -16.146 -200.496 1.00 114.66 265 TYR D N 1
ATOM 14675 C CA . TYR D 1 268 ? -411.410 -16.879 -201.753 1.00 110.28 265 TYR D CA 1
ATOM 14676 C C . TYR D 1 268 ? -412.276 -16.155 -202.776 1.00 110.38 265 TYR D C 1
ATOM 14677 O O . TYR D 1 268 ? -412.364 -16.571 -203.932 1.00 105.15 265 TYR D O 1
ATOM 14686 N N . ALA D 1 269 ? -412.934 -15.087 -202.338 1.00 113.12 266 ALA D N 1
ATOM 14687 C CA . ALA D 1 269 ? -413.692 -14.230 -203.235 1.00 109.32 266 ALA D CA 1
ATOM 14688 C C . ALA D 1 269 ? -413.352 -12.771 -202.961 1.00 108.06 266 ALA D C 1
ATOM 14689 O O . ALA D 1 269 ? -414.218 -11.897 -203.002 1.00 100.46 266 ALA D O 1
ATOM 14691 N N . ALA D 1 270 ? -412.078 -12.516 -202.687 1.00 129.38 267 ALA D N 1
ATOM 14692 C CA . ALA D 1 270 ? -411.608 -11.164 -202.420 1.00 133.92 267 ALA D CA 1
ATOM 14693 C C . ALA D 1 270 ? -411.812 -10.249 -203.629 1.00 133.79 267 ALA D C 1
ATOM 14694 O O . ALA D 1 270 ? -411.689 -9.028 -203.516 1.00 136.80 267 ALA D O 1
ATOM 14696 N N . ASP D 1 271 ? -412.123 -10.843 -204.780 1.00 106.48 268 ASP D N 1
ATOM 14697 C CA . ASP D 1 271 ? -412.416 -10.082 -205.990 1.00 98.16 268 ASP D CA 1
ATOM 14698 C C . ASP D 1 271 ? -413.641 -9.201 -205.772 1.00 84.67 268 ASP D C 1
ATOM 14699 O O . ASP D 1 271 ? -413.580 -7.990 -205.968 1.00 86.03 268 ASP D O 1
ATOM 14704 N N . LEU D 1 272 ? -414.749 -9.802 -205.357 1.00 69.30 269 LEU D N 1
ATOM 14705 C CA . LEU D 1 272 ? -415.942 -9.022 -205.063 1.00 70.08 269 LEU D CA 1
ATOM 14706 C C . LEU D 1 272 ? -415.671 -8.073 -203.905 1.00 70.92 269 LEU D C 1
ATOM 14707 O O . LEU D 1 272 ? -416.077 -6.914 -203.939 1.00 81.86 269 LEU D O 1
ATOM 14712 N N . VAL D 1 273 ? -414.985 -8.571 -202.884 1.00 68.15 270 VAL D N 1
ATOM 14713 C CA . VAL D 1 273 ? -414.707 -7.789 -201.687 1.00 65.07 270 VAL D CA 1
ATOM 14714 C C . VAL D 1 273 ? -413.979 -6.501 -202.051 1.00 67.38 270 VAL D C 1
ATOM 14715 O O . VAL D 1 273 ? -414.246 -5.443 -201.487 1.00 68.41 270 VAL D O 1
ATOM 14719 N N . HIS D 1 274 ? -413.082 -6.588 -203.023 1.00 71.54 271 HIS D N 1
ATOM 14720 C CA . HIS D 1 274 ? -412.300 -5.432 -203.426 1.00 72.14 271 HIS D CA 1
ATOM 14721 C C . HIS D 1 274 ? -413.169 -4.476 -204.229 1.00 66.07 271 HIS D C 1
ATOM 14722 O O . HIS D 1 274 ? -412.974 -3.263 -204.188 1.00 70.67 271 HIS D O 1
ATOM 14729 N N . VAL D 1 275 ? -414.133 -5.033 -204.954 1.00 64.63 272 VAL D N 1
ATOM 14730 C CA . VAL D 1 275 ? -414.997 -4.235 -205.815 1.00 68.19 272 VAL D CA 1
ATOM 14731 C C . VAL D 1 275 ? -415.911 -3.335 -204.989 1.00 69.88 272 VAL D C 1
ATOM 14732 O O . VAL D 1 275 ? -416.034 -2.144 -205.266 1.00 75.07 272 VAL D O 1
ATOM 14736 N N . MET D 1 276 ? -416.566 -3.913 -203.988 1.00 70.21 273 MET D N 1
ATOM 14737 C CA . MET D 1 276 ? -417.380 -3.136 -203.061 1.00 60.10 273 MET D CA 1
ATOM 14738 C C . MET D 1 276 ? -416.541 -2.090 -202.354 1.00 61.17 273 MET D C 1
ATOM 14739 O O . MET D 1 276 ? -417.058 -1.080 -201.878 1.00 55.86 273 MET D O 1
ATOM 14744 N N . GLY D 1 277 ? -415.241 -2.354 -202.284 1.00 68.69 274 GLY D N 1
ATOM 14745 C CA . GLY D 1 277 ? -414.323 -1.509 -201.552 1.00 68.82 274 GLY D CA 1
ATOM 14746 C C . GLY D 1 277 ? -414.216 -1.983 -200.121 1.00 65.41 274 GLY D C 1
ATOM 14747 O O . GLY D 1 277 ? -414.812 -1.393 -199.222 1.00 65.57 274 GLY D O 1
ATOM 14748 N N . LEU D 1 278 ? -413.460 -3.057 -199.916 1.00 60.01 275 LEU D N 1
ATOM 14749 C CA . LEU D 1 278 ? -413.237 -3.596 -198.584 1.00 64.44 275 LEU D CA 1
ATOM 14750 C C . LEU D 1 278 ? -411.817 -4.118 -198.461 1.00 68.58 275 LEU D C 1
ATOM 14751 O O . LEU D 1 278 ? -411.062 -4.145 -199.432 1.00 67.24 275 LEU D O 1
ATOM 14756 N N . LEU D 1 279 ? -411.462 -4.507 -197.243 1.00 70.72 276 LEU D N 1
ATOM 14757 C CA . LEU D 1 279 ? -410.184 -5.134 -196.960 1.00 73.57 276 LEU D CA 1
ATOM 14758 C C . LEU D 1 279 ? -410.471 -6.617 -196.694 1.00 93.70 276 LEU D C 1
ATOM 14759 O O . LEU D 1 279 ? -411.597 -7.059 -196.934 1.00 92.30 276 LEU D O 1
ATOM 14764 N N . PRO D 1 280 ? -409.466 -7.404 -196.255 1.00 111.35 277 PRO D N 1
ATOM 14765 C CA . PRO D 1 280 ? -409.839 -8.757 -195.824 1.00 118.99 277 PRO D CA 1
ATOM 14766 C C . PRO D 1 280 ? -411.047 -8.754 -194.884 1.00 123.75 277 PRO D C 1
ATOM 14767 O O . PRO D 1 280 ? -411.959 -9.562 -195.047 1.00 119.24 277 PRO D O 1
ATOM 14771 N N . ASP D 1 281 ? -411.054 -7.833 -193.930 1.00 137.46 278 ASP D N 1
ATOM 14772 C CA . ASP D 1 281 ? -412.252 -7.538 -193.155 1.00 138.96 278 ASP D CA 1
ATOM 14773 C C . ASP D 1 281 ? -412.368 -6.023 -193.024 1.00 140.63 278 ASP D C 1
ATOM 14774 O O . ASP D 1 281 ? -411.561 -5.380 -192.352 1.00 142.40 278 ASP D O 1
ATOM 14779 N N . GLY D 1 282 ? -413.380 -5.467 -193.683 1.00 105.03 279 GLY D N 1
ATOM 14780 C CA . GLY D 1 282 ? -413.491 -4.033 -193.894 1.00 89.24 279 GLY D CA 1
ATOM 14781 C C . GLY D 1 282 ? -413.489 -3.177 -192.643 1.00 94.31 279 GLY D C 1
ATOM 14782 O O . GLY D 1 282 ? -414.531 -2.669 -192.230 1.00 91.66 279 GLY D O 1
ATOM 14783 N N . ASN D 1 283 ? -412.314 -3.012 -192.044 1.00 108.30 280 ASN D N 1
ATOM 14784 C CA . ASN D 1 283 ? -412.156 -2.131 -190.892 1.00 115.32 280 ASN D CA 1
ATOM 14785 C C . ASN D 1 283 ? -410.693 -1.738 -190.652 1.00 123.40 280 ASN D C 1
ATOM 14786 O O . ASN D 1 283 ? -409.934 -2.549 -190.122 1.00 122.63 280 ASN D O 1
ATOM 14791 N N . ALA D 1 284 ? -410.269 -0.526 -191.033 1.00 151.04 281 ALA D N 1
ATOM 14792 C CA . ALA D 1 284 ? -411.093 0.484 -191.704 1.00 151.48 281 ALA D CA 1
ATOM 14793 C C . ALA D 1 284 ? -411.304 0.111 -193.168 1.00 148.53 281 ALA D C 1
ATOM 14794 O O . ALA D 1 284 ? -411.501 -1.063 -193.478 1.00 147.60 281 ALA D O 1
ATOM 14796 N N . ASN D 1 285 ? -411.270 1.082 -194.080 1.00 115.96 282 ASN D N 1
ATOM 14797 C CA . ASN D 1 285 ? -411.512 0.739 -195.476 1.00 95.44 282 ASN D CA 1
ATOM 14798 C C . ASN D 1 285 ? -411.153 1.765 -196.554 1.00 88.56 282 ASN D C 1
ATOM 14799 O O . ASN D 1 285 ? -411.950 2.020 -197.454 1.00 89.27 282 ASN D O 1
ATOM 14804 N N . PRO D 1 286 ? -409.947 2.338 -196.489 1.00 81.55 283 PRO D N 1
ATOM 14805 C CA . PRO D 1 286 ? -409.480 3.106 -197.648 1.00 75.34 283 PRO D CA 1
ATOM 14806 C C . PRO D 1 286 ? -409.127 2.165 -198.807 1.00 77.65 283 PRO D C 1
ATOM 14807 O O . PRO D 1 286 ? -409.204 0.956 -198.598 1.00 75.57 283 PRO D O 1
ATOM 14811 N N . ALA D 1 287 ? -408.756 2.662 -199.988 1.00 63.67 284 ALA D N 1
ATOM 14812 C CA . ALA D 1 287 ? -408.630 4.085 -200.293 1.00 63.69 284 ALA D CA 1
ATOM 14813 C C . ALA D 1 287 ? -409.667 4.501 -201.319 1.00 73.53 284 ALA D C 1
ATOM 14814 O O . ALA D 1 287 ? -409.528 5.531 -201.975 1.00 81.65 284 ALA D O 1
ATOM 14816 N N . MET D 1 288 ? -410.699 3.682 -201.470 1.00 79.57 285 MET D N 1
ATOM 14817 C CA . MET D 1 288 ? -411.720 3.933 -202.471 1.00 84.54 285 MET D CA 1
ATOM 14818 C C . MET D 1 288 ? -412.903 4.672 -201.852 1.00 89.30 285 MET D C 1
ATOM 14819 O O . MET D 1 288 ? -414.041 4.227 -201.960 1.00 99.22 285 MET D O 1
ATOM 14824 N N . LYS D 1 289 ? -412.630 5.802 -201.208 1.00 107.31 286 LYS D N 1
ATOM 14825 C CA . LYS D 1 289 ? -413.666 6.549 -200.504 1.00 110.96 286 LYS D CA 1
ATOM 14826 C C . LYS D 1 289 ? -413.707 7.988 -200.993 1.00 115.28 286 LYS D C 1
ATOM 14827 O O . LYS D 1 289 ? -414.765 8.493 -201.374 1.00 117.07 286 LYS D O 1
ATOM 14833 N N . HIS D 1 290 ? -412.554 8.645 -201.001 1.00 99.35 287 HIS D N 1
ATOM 14834 C CA . HIS D 1 290 ? -412.504 10.039 -201.403 1.00 96.57 287 HIS D CA 1
ATOM 14835 C C . HIS D 1 290 ? -412.754 10.153 -202.907 1.00 111.03 287 HIS D C 1
ATOM 14836 O O . HIS D 1 290 ? -411.869 9.881 -203.714 1.00 101.40 287 HIS D O 1
ATOM 14843 N N . ILE D 1 291 ? -413.985 10.529 -203.260 1.00 162.27 288 ILE D N 1
ATOM 14844 C CA . ILE D 1 291 ? -414.388 10.855 -204.636 1.00 167.30 288 ILE D CA 1
ATOM 14845 C C . ILE D 1 291 ? -414.557 9.591 -205.494 1.00 162.78 288 ILE D C 1
ATOM 14846 O O . ILE D 1 291 ? -414.439 9.636 -206.720 1.00 165.17 288 ILE D O 1
ATOM 14851 N N . SER D 1 292 ? -414.846 8.467 -204.845 1.00 100.29 289 SER D N 1
ATOM 14852 C CA . SER D 1 292 ? -415.163 7.231 -205.555 1.00 80.36 289 SER D CA 1
ATOM 14853 C C . SER D 1 292 ? -416.660 6.943 -205.518 1.00 82.62 289 SER D C 1
ATOM 14854 O O . SER D 1 292 ? -417.378 7.435 -204.648 1.00 89.64 289 SER D O 1
ATOM 14857 N N . THR D 1 293 ? -417.118 6.144 -206.477 1.00 88.56 290 THR D N 1
ATOM 14858 C CA . THR D 1 293 ? -418.519 5.731 -206.559 1.00 74.51 290 THR D CA 1
ATOM 14859 C C . THR D 1 293 ? -418.631 4.281 -207.004 1.00 69.99 290 THR D C 1
ATOM 14860 O O . THR D 1 293 ? -418.658 3.988 -208.199 1.00 56.30 290 THR D O 1
ATOM 14864 N N . VAL D 1 294 ? -418.696 3.383 -206.026 1.00 72.59 291 VAL D N 1
ATOM 14865 C CA . VAL D 1 294 ? -418.762 1.949 -206.288 1.00 67.56 291 VAL D CA 1
ATOM 14866 C C . VAL D 1 294 ? -420.189 1.432 -206.162 1.00 60.73 291 VAL D C 1
ATOM 14867 O O . VAL D 1 294 ? -421.027 2.082 -205.543 1.00 66.75 291 VAL D O 1
ATOM 14871 N N . PRO D 1 295 ? -420.468 0.257 -206.754 1.00 57.87 292 PRO D N 1
ATOM 14872 C CA . PRO D 1 295 ? -421.796 -0.366 -206.722 1.00 61.68 292 PRO D CA 1
ATOM 14873 C C . PRO D 1 295 ? -422.436 -0.437 -205.330 1.00 54.32 292 PRO D C 1
ATOM 14874 O O . PRO D 1 295 ? -421.754 -0.758 -204.359 1.00 52.83 292 PRO D O 1
ATOM 14878 N N . SER D 1 296 ? -423.740 -0.173 -205.251 1.00 62.03 293 SER D N 1
ATOM 14879 C CA . SER D 1 296 ? -424.446 -0.113 -203.970 1.00 64.39 293 SER D CA 1
ATOM 14880 C C . SER D 1 296 ? -425.013 -1.471 -203.559 1.00 55.91 293 SER D C 1
ATOM 14881 O O . SER D 1 296 ? -425.700 -1.582 -202.544 1.00 47.60 293 SER D O 1
ATOM 14884 N N . PHE D 1 297 ? -424.723 -2.497 -204.352 1.00 64.56 294 PHE D N 1
ATOM 14885 C CA . PHE D 1 297 ? -425.199 -3.850 -204.071 1.00 57.31 294 PHE D CA 1
ATOM 14886 C C . PHE D 1 297 ? -424.447 -4.890 -204.887 1.00 57.92 294 PHE D C 1
ATOM 14887 O O . PHE D 1 297 ? -424.498 -4.884 -206.118 1.00 49.60 294 PHE D O 1
ATOM 14895 N N . GLY D 1 298 ? -423.766 -5.792 -204.188 1.00 53.79 295 GLY D N 1
ATOM 14896 C CA . GLY D 1 298 ? -422.939 -6.793 -204.829 1.00 53.36 295 GLY D CA 1
ATOM 14897 C C . GLY D 1 298 ? -423.208 -8.182 -204.307 1.00 49.49 295 GLY D C 1
ATOM 14898 O O . GLY D 1 298 ? -423.478 -8.376 -203.122 1.00 47.74 295 GLY D O 1
ATOM 14899 N N . VAL D 1 299 ? -423.127 -9.153 -205.204 1.00 46.52 296 VAL D N 1
ATOM 14900 C CA . VAL D 1 299 ? -423.348 -10.535 -204.841 1.00 40.93 296 VAL D CA 1
ATOM 14901 C C . VAL D 1 299 ? -422.409 -11.429 -205.617 1.00 44.05 296 VAL D C 1
ATOM 14902 O O . VAL D 1 299 ? -422.118 -11.168 -206.784 1.00 48.37 296 VAL D O 1
ATOM 14906 N N . ALA D 1 300 ? -421.921 -12.468 -204.951 1.00 40.91 297 ALA D N 1
ATOM 14907 C CA . ALA D 1 300 ? -421.209 -13.537 -205.630 1.00 42.10 297 ALA D CA 1
ATOM 14908 C C . ALA D 1 300 ? -421.837 -14.874 -205.283 1.00 42.54 297 ALA D C 1
ATOM 14909 O O . ALA D 1 300 ? -422.344 -15.052 -204.179 1.00 53.81 297 ALA D O 1
ATOM 14911 N N . PHE D 1 301 ? -421.803 -15.807 -206.229 1.00 39.83 298 PHE D N 1
ATOM 14912 C CA . PHE D 1 301 ? -422.362 -17.139 -206.016 1.00 46.03 298 PHE D CA 1
ATOM 14913 C C . PHE D 1 301 ? -421.265 -18.191 -206.086 1.00 54.21 298 PHE D C 1
ATOM 14914 O O . PHE D 1 301 ? -420.209 -17.955 -206.670 1.00 61.27 298 PHE D O 1
ATOM 14922 N N . ASP D 1 302 ? -421.513 -19.358 -205.500 1.00 51.64 299 ASP D N 1
ATOM 14923 C CA . ASP D 1 302 ? -420.538 -20.439 -205.562 1.00 55.36 299 ASP D CA 1
ATOM 14924 C C . ASP D 1 302 ? -420.667 -21.162 -206.898 1.00 55.36 299 ASP D C 1
ATOM 14925 O O . ASP D 1 302 ? -421.478 -20.780 -207.740 1.00 51.20 299 ASP D O 1
ATOM 14930 N N . GLY D 1 303 ? -419.860 -22.199 -207.088 1.00 66.14 300 GLY D N 1
ATOM 14931 C CA . GLY D 1 303 ? -419.798 -22.901 -208.358 1.00 57.36 300 GLY D CA 1
ATOM 14932 C C . GLY D 1 303 ? -421.105 -23.537 -208.778 1.00 44.77 300 GLY D C 1
ATOM 14933 O O . GLY D 1 303 ? -421.386 -23.668 -209.967 1.00 45.84 300 GLY D O 1
ATOM 14934 N N . ASP D 1 304 ? -421.905 -23.929 -207.794 1.00 49.19 301 ASP D N 1
ATOM 14935 C CA . ASP D 1 304 ? -423.135 -24.661 -208.038 1.00 32.76 301 ASP D CA 1
ATOM 14936 C C . ASP D 1 304 ? -424.375 -23.862 -207.665 1.00 35.06 301 ASP D C 1
ATOM 14937 O O . ASP D 1 304 ? -425.491 -24.344 -207.817 1.00 37.43 301 ASP D O 1
ATOM 14942 N N . ALA D 1 305 ? -424.157 -22.650 -207.164 1.00 44.58 302 ALA D N 1
ATOM 14943 C CA . ALA D 1 305 ? -425.224 -21.687 -206.902 1.00 44.83 302 ALA D CA 1
ATOM 14944 C C . ALA D 1 305 ? -426.090 -22.021 -205.677 1.00 43.07 302 ALA D C 1
ATOM 14945 O O . ALA D 1 305 ? -427.143 -21.416 -205.485 1.00 41.95 302 ALA D O 1
ATOM 14947 N N . ASP D 1 306 ? -425.643 -22.963 -204.848 1.00 47.39 303 ASP D N 1
ATOM 14948 C CA . ASP D 1 306 ? -426.363 -23.311 -203.621 1.00 36.79 303 ASP D CA 1
ATOM 14949 C C . ASP D 1 306 ? -425.977 -22.396 -202.471 1.00 44.45 303 ASP D C 1
ATOM 14950 O O . ASP D 1 306 ? -426.564 -22.464 -201.395 1.00 51.48 303 ASP D O 1
ATOM 14955 N N . ARG D 1 307 ? -424.986 -21.544 -202.703 1.00 54.44 304 ARG D N 1
ATOM 14956 C CA . ARG D 1 307 ? -424.495 -20.645 -201.671 1.00 58.16 304 ARG D CA 1
ATOM 14957 C C . ARG D 1 307 ? -424.247 -19.243 -202.218 1.00 56.41 304 ARG D C 1
ATOM 14958 O O . ARG D 1 307 ? -423.844 -19.078 -203.369 1.00 55.01 304 ARG D O 1
ATOM 14966 N N . ASN D 1 308 ? -424.478 -18.240 -201.376 1.00 37.78 305 ASN D N 1
ATOM 14967 C CA . ASN D 1 308 ? -424.398 -16.842 -201.784 1.00 41.87 305 ASN D CA 1
ATOM 14968 C C . ASN D 1 308 ? -423.621 -15.965 -200.817 1.00 54.23 305 ASN D C 1
ATOM 14969 O O . ASN D 1 308 ? -423.551 -16.253 -199.624 1.00 59.28 305 ASN D O 1
ATOM 14974 N N . MET D 1 309 ? -423.076 -14.872 -201.346 1.00 53.34 306 MET D N 1
ATOM 14975 C CA . MET D 1 309 ? -422.384 -13.863 -200.551 1.00 44.55 306 MET D CA 1
ATOM 14976 C C . MET D 1 309 ? -422.931 -12.489 -200.890 1.00 47.56 306 MET D C 1
ATOM 14977 O O . MET D 1 309 ? -422.894 -12.069 -202.044 1.00 45.70 306 MET D O 1
ATOM 14982 N N . ILE D 1 310 ? -423.425 -11.791 -199.873 1.00 52.28 307 ILE D N 1
ATOM 14983 C CA . ILE D 1 310 ? -424.143 -10.535 -200.061 1.00 55.76 307 ILE D CA 1
ATOM 14984 C C . ILE D 1 310 ? -423.365 -9.356 -199.503 1.00 51.40 307 ILE D C 1
ATOM 14985 O O . ILE D 1 310 ? -423.007 -9.351 -198.329 1.00 59.15 307 ILE D O 1
ATOM 14990 N N . LEU D 1 311 ? -423.132 -8.349 -200.341 1.00 50.15 308 LEU D N 1
ATOM 14991 C CA . LEU D 1 311 ? -422.415 -7.149 -199.923 1.00 57.16 308 LEU D CA 1
ATOM 14992 C C . LEU D 1 311 ? -423.159 -5.878 -200.305 1.00 50.85 308 LEU D C 1
ATOM 14993 O O . LEU D 1 311 ? -423.825 -5.821 -201.336 1.00 57.40 308 LEU D O 1
ATOM 14998 N N . GLY D 1 312 ? -423.017 -4.857 -199.466 1.00 47.66 309 GLY D N 1
ATOM 14999 C CA . GLY D 1 312 ? -423.561 -3.539 -199.735 1.00 55.37 309 GLY D CA 1
ATOM 15000 C C . GLY D 1 312 ? -422.449 -2.559 -200.055 1.00 56.37 309 GLY D C 1
ATOM 15001 O O . GLY D 1 312 ? -421.290 -2.950 -200.153 1.00 54.41 309 GLY D O 1
ATOM 15002 N N . CYS D 1 313 ? -422.795 -1.286 -200.219 1.00 64.46 310 CYS D N 1
ATOM 15003 C CA . CYS D 1 313 ? -421.798 -0.255 -200.489 1.00 54.87 310 CYS D CA 1
ATOM 15004 C C . CYS D 1 313 ? -420.864 -0.099 -199.308 1.00 63.56 310 CYS D C 1
ATOM 15005 O O . CYS D 1 313 ? -421.253 0.443 -198.274 1.00 67.54 310 CYS D O 1
ATOM 15008 N N . ARG D 1 314 ? -419.632 -0.568 -199.468 1.00 72.69 311 ARG D N 1
ATOM 15009 C CA . ARG D 1 314 ? -418.638 -0.502 -198.403 1.00 61.61 311 ARG D CA 1
ATOM 15010 C C . ARG D 1 314 ? -419.186 -1.110 -197.127 1.00 55.62 311 ARG D C 1
ATOM 15011 O O . ARG D 1 314 ? -418.946 -0.600 -196.036 1.00 62.68 311 ARG D O 1
ATOM 15019 N N . PHE D 1 315 ? -419.939 -2.193 -197.265 1.00 51.59 312 PHE D N 1
ATOM 15020 C CA . PHE D 1 315 ? -420.483 -2.860 -196.100 1.00 56.24 312 PHE D CA 1
ATOM 15021 C C . PHE D 1 315 ? -420.562 -4.361 -196.300 1.00 56.24 312 PHE D C 1
ATOM 15022 O O . PHE D 1 315 ? -421.067 -4.837 -197.314 1.00 60.37 312 PHE D O 1
ATOM 15030 N N . PHE D 1 316 ? -420.062 -5.099 -195.316 1.00 58.80 313 PHE D N 1
ATOM 15031 C CA . PHE D 1 316 ? -420.093 -6.552 -195.363 1.00 62.37 313 PHE D CA 1
ATOM 15032 C C . PHE D 1 316 ? -421.249 -7.091 -194.538 1.00 65.53 313 PHE D C 1
ATOM 15033 O O . PHE D 1 316 ? -421.423 -6.723 -193.376 1.00 76.44 313 PHE D O 1
ATOM 15041 N N . VAL D 1 317 ? -422.033 -7.970 -195.152 1.00 60.04 314 VAL D N 1
ATOM 15042 C CA . VAL D 1 317 ? -423.156 -8.612 -194.479 1.00 64.77 314 VAL D CA 1
ATOM 15043 C C . VAL D 1 317 ? -422.759 -9.983 -193.958 1.00 73.61 314 VAL D C 1
ATOM 15044 O O . VAL D 1 317 ? -422.310 -10.839 -194.720 1.00 70.12 314 VAL D O 1
ATOM 15048 N N . ASN D 1 318 ? -422.930 -10.189 -192.659 1.00 95.67 315 ASN D N 1
ATOM 15049 C CA . ASN D 1 318 ? -422.732 -11.504 -192.081 1.00 97.06 315 ASN D CA 1
ATOM 15050 C C . ASN D 1 318 ? -423.808 -12.442 -192.612 1.00 94.88 315 ASN D C 1
ATOM 15051 O O . ASN D 1 318 ? -424.990 -12.103 -192.559 1.00 97.57 315 ASN D O 1
ATOM 15056 N N . PRO D 1 319 ? -423.408 -13.613 -193.141 1.00 84.39 316 PRO D N 1
ATOM 15057 C CA . PRO D 1 319 ? -424.380 -14.557 -193.710 1.00 78.26 316 PRO D CA 1
ATOM 15058 C C . PRO D 1 319 ? -425.532 -14.861 -192.760 1.00 82.45 316 PRO D C 1
ATOM 15059 O O . PRO D 1 319 ? -426.670 -15.058 -193.189 1.00 80.01 316 PRO D O 1
ATOM 15063 N N . SER D 1 320 ? -425.216 -14.899 -191.472 1.00 86.83 317 SER D N 1
ATOM 15064 C CA . SER D 1 320 ? -426.202 -15.166 -190.440 1.00 76.38 317 SER D CA 1
ATOM 15065 C C . SER D 1 320 ? -427.118 -13.973 -190.283 1.00 73.17 317 SER D C 1
ATOM 15066 O O . SER D 1 320 ? -428.337 -14.114 -190.205 1.00 78.57 317 SER D O 1
ATOM 15069 N N . ASP D 1 321 ? -426.517 -12.791 -190.227 1.00 77.39 318 ASP D N 1
ATOM 15070 C CA . ASP D 1 321 ? -427.287 -11.565 -190.131 1.00 73.99 318 ASP D CA 1
ATOM 15071 C C . ASP D 1 321 ? -428.165 -11.427 -191.373 1.00 72.97 318 ASP D C 1
ATOM 15072 O O . ASP D 1 321 ? -429.276 -10.914 -191.295 1.00 79.12 318 ASP D O 1
ATOM 15077 N N . SER D 1 322 ? -427.679 -11.908 -192.513 1.00 72.02 319 SER D N 1
ATOM 15078 C CA . SER D 1 322 ? -428.475 -11.886 -193.734 1.00 64.58 319 SER D CA 1
ATOM 15079 C C . SER D 1 322 ? -429.713 -12.748 -193.547 1.00 59.72 319 SER D C 1
ATOM 15080 O O . SER D 1 322 ? -430.818 -12.332 -193.882 1.00 70.64 319 SER D O 1
ATOM 15083 N N . LEU D 1 323 ? -429.524 -13.944 -192.999 1.00 54.84 320 LEU D N 1
ATOM 15084 C CA . LEU D 1 323 ? -430.638 -14.834 -192.700 1.00 56.89 320 LEU D CA 1
ATOM 15085 C C . LEU D 1 323 ? -431.669 -14.087 -191.861 1.00 67.09 320 LEU D C 1
ATOM 15086 O O . LEU D 1 323 ? -432.868 -14.135 -192.138 1.00 67.53 320 LEU D O 1
ATOM 15091 N N . ALA D 1 324 ? -431.183 -13.375 -190.850 1.00 75.25 321 ALA D N 1
ATOM 15092 C CA . ALA D 1 324 ? -432.050 -12.645 -189.933 1.00 75.40 321 ALA D CA 1
ATOM 15093 C C . ALA D 1 324 ? -432.825 -11.567 -190.673 1.00 64.83 321 ALA D C 1
ATOM 15094 O O . ALA D 1 324 ? -434.019 -11.391 -190.451 1.00 72.87 321 ALA D O 1
ATOM 15096 N N . VAL D 1 325 ? -432.149 -10.856 -191.564 1.00 55.59 322 VAL D N 1
ATOM 15097 C CA . VAL D 1 325 ? -432.794 -9.775 -192.286 1.00 58.44 322 VAL D CA 1
ATOM 15098 C C . VAL D 1 325 ? -433.885 -10.308 -193.208 1.00 69.13 322 VAL D C 1
ATOM 15099 O O . VAL D 1 325 ? -434.954 -9.711 -193.321 1.00 75.43 322 VAL D O 1
ATOM 15103 N N . LEU D 1 326 ? -433.610 -11.422 -193.875 1.00 65.10 323 LEU D N 1
ATOM 15104 C CA . LEU D 1 326 ? -434.577 -12.004 -194.796 1.00 66.69 323 LEU D CA 1
ATOM 15105 C C . LEU D 1 326 ? -435.770 -12.593 -194.047 1.00 80.82 323 LEU D C 1
ATOM 15106 O O . LEU D 1 326 ? -436.895 -12.574 -194.548 1.00 74.96 323 LEU D O 1
ATOM 15111 N N . ALA D 1 327 ? -435.517 -13.125 -192.854 1.00 115.08 324 ALA D N 1
ATOM 15112 C CA . ALA D 1 327 ? -436.574 -13.684 -192.016 1.00 117.29 324 ALA D CA 1
ATOM 15113 C C . ALA D 1 327 ? -437.533 -12.589 -191.569 1.00 117.43 324 ALA D C 1
ATOM 15114 O O . ALA D 1 327 ? -438.751 -12.713 -191.721 1.00 116.22 324 ALA D O 1
ATOM 15116 N N . ALA D 1 328 ? -436.974 -11.518 -191.018 1.00 85.68 325 ALA D N 1
ATOM 15117 C CA . ALA D 1 328 ? -437.767 -10.388 -190.564 1.00 76.91 325 ALA D CA 1
ATOM 15118 C C . ALA D 1 328 ? -438.553 -9.809 -191.733 1.00 71.41 325 ALA D C 1
ATOM 15119 O O . ALA D 1 328 ? -439.775 -9.696 -191.673 1.00 77.24 325 ALA D O 1
ATOM 15121 N N . ASN D 1 329 ? -437.844 -9.476 -192.808 1.00 65.70 326 ASN D N 1
ATOM 15122 C CA . ASN D 1 329 ? -438.462 -8.893 -193.997 1.00 61.17 326 ASN D CA 1
ATOM 15123 C C . ASN D 1 329 ? -438.948 -9.950 -194.971 1.00 66.54 326 ASN D C 1
ATOM 15124 O O . ASN D 1 329 ? -438.833 -9.788 -196.185 1.00 65.12 326 ASN D O 1
ATOM 15129 N N . ALA D 1 330 ? -439.483 -11.038 -194.434 1.00 73.90 327 ALA D N 1
ATOM 15130 C CA . ALA D 1 330 ? -439.989 -12.118 -195.260 1.00 71.42 327 ALA D CA 1
ATOM 15131 C C . ALA D 1 330 ? -441.328 -11.728 -195.855 1.00 58.50 327 ALA D C 1
ATOM 15132 O O . ALA D 1 330 ? -441.775 -12.304 -196.845 1.00 56.54 327 ALA D O 1
ATOM 15134 N N . ASP D 1 331 ? -441.956 -10.728 -195.252 1.00 58.99 328 ASP D N 1
ATOM 15135 C CA . ASP D 1 331 ? -443.280 -10.303 -195.669 1.00 69.76 328 ASP D CA 1
ATOM 15136 C C . ASP D 1 331 ? -443.246 -9.413 -196.902 1.00 69.71 328 ASP D C 1
ATOM 15137 O O . ASP D 1 331 ? -444.263 -8.843 -197.294 1.00 68.65 328 ASP D O 1
ATOM 15142 N N . CYS D 1 332 ? -442.078 -9.306 -197.520 1.00 68.73 329 CYS D N 1
ATOM 15143 C CA . CYS D 1 332 ? -441.952 -8.592 -198.778 1.00 62.84 329 CYS D CA 1
ATOM 15144 C C . CYS D 1 332 ? -442.207 -9.551 -199.932 1.00 65.44 329 CYS D C 1
ATOM 15145 O O . CYS D 1 332 ? -442.716 -9.157 -200.979 1.00 67.50 329 CYS D O 1
ATOM 15148 N N . VAL D 1 333 ? -441.864 -10.819 -199.723 1.00 68.48 330 VAL D N 1
ATOM 15149 C CA . VAL D 1 333 ? -441.879 -11.809 -200.795 1.00 68.86 330 VAL D CA 1
ATOM 15150 C C . VAL D 1 333 ? -443.260 -12.451 -200.906 1.00 63.64 330 VAL D C 1
ATOM 15151 O O . VAL D 1 333 ? -443.751 -13.017 -199.930 1.00 66.88 330 VAL D O 1
ATOM 15155 N N . PRO D 1 334 ? -443.889 -12.366 -202.095 1.00 58.78 331 PRO D N 1
ATOM 15156 C CA . PRO D 1 334 ? -445.225 -12.924 -202.335 1.00 63.96 331 PRO D CA 1
ATOM 15157 C C . PRO D 1 334 ? -445.386 -14.355 -201.842 1.00 62.32 331 PRO D C 1
ATOM 15158 O O . PRO D 1 334 ? -446.471 -14.736 -201.409 1.00 81.71 331 PRO D O 1
ATOM 15162 N N . PHE D 1 335 ? -444.316 -15.133 -201.919 1.00 55.47 332 PHE D N 1
ATOM 15163 C CA . PHE D 1 335 ? -444.334 -16.515 -201.460 1.00 59.92 332 PHE D CA 1
ATOM 15164 C C . PHE D 1 335 ? -444.814 -16.618 -200.017 1.00 57.74 332 PHE D C 1
ATOM 15165 O O . PHE D 1 335 ? -445.600 -17.504 -199.680 1.00 60.44 332 PHE D O 1
ATOM 15173 N N . PHE D 1 336 ? -444.356 -15.699 -199.174 1.00 57.12 333 PHE D N 1
ATOM 15174 C CA . PHE D 1 336 ? -444.661 -15.751 -197.748 1.00 65.01 333 PHE D CA 1
ATOM 15175 C C . PHE D 1 336 ? -445.920 -14.966 -197.382 1.00 71.77 333 PHE D C 1
ATOM 15176 O O . PHE D 1 336 ? -446.282 -14.887 -196.209 1.00 77.52 333 PHE D O 1
ATOM 15184 N N . THR D 1 337 ? -446.588 -14.396 -198.381 1.00 69.97 334 THR D N 1
ATOM 15185 C CA . THR D 1 337 ? -447.791 -13.612 -198.133 1.00 62.50 334 THR D CA 1
ATOM 15186 C C . THR D 1 337 ? -449.012 -14.506 -198.217 1.00 66.50 334 THR D C 1
ATOM 15187 O O . THR D 1 337 ? -449.867 -14.472 -197.337 1.00 81.42 334 THR D O 1
ATOM 15191 N N . GLN D 1 338 ? -449.095 -15.312 -199.269 1.00 62.55 335 GLN D N 1
ATOM 15192 C CA . GLN D 1 338 ? -450.269 -16.154 -199.454 1.00 78.72 335 GLN D CA 1
ATOM 15193 C C . GLN D 1 338 ? -450.150 -17.471 -198.691 1.00 86.34 335 GLN D C 1
ATOM 15194 O O . GLN D 1 338 ? -449.277 -17.624 -197.837 1.00 75.11 335 GLN D O 1
ATOM 15200 N N . SER D 1 339 ? -451.076 -18.382 -198.993 1.00 112.53 336 SER D N 1
ATOM 15201 C CA . SER D 1 339 ? -451.147 -19.728 -198.417 1.00 125.44 336 SER D CA 1
ATOM 15202 C C . SER D 1 339 ? -451.902 -19.748 -197.088 1.00 138.21 336 SER D C 1
ATOM 15203 O O . SER D 1 339 ? -451.377 -20.242 -196.089 1.00 135.94 336 SER D O 1
ATOM 15206 N N . SER D 1 340 ? -453.128 -19.219 -197.099 1.00 145.01 337 SER D N 1
ATOM 15207 C CA . SER D 1 340 ? -454.022 -19.181 -195.930 1.00 147.48 337 SER D CA 1
ATOM 15208 C C . SER D 1 340 ? -453.300 -19.075 -194.585 1.00 151.15 337 SER D C 1
ATOM 15209 O O . SER D 1 340 ? -453.712 -19.693 -193.604 1.00 156.92 337 SER D O 1
ATOM 15212 N N . SER D 1 341 ? -452.227 -18.289 -194.549 1.00 157.64 338 SER D N 1
ATOM 15213 C CA . SER D 1 341 ? -451.421 -18.127 -193.342 1.00 158.76 338 SER D CA 1
ATOM 15214 C C . SER D 1 341 ? -451.131 -16.652 -193.096 1.00 156.99 338 SER D C 1
ATOM 15215 O O . SER D 1 341 ? -451.642 -15.785 -193.806 1.00 158.70 338 SER D O 1
ATOM 15218 N N . SER D 1 342 ? -450.316 -16.376 -192.083 1.00 115.01 339 SER D N 1
ATOM 15219 C CA . SER D 1 342 ? -449.919 -15.014 -191.761 1.00 108.09 339 SER D CA 1
ATOM 15220 C C . SER D 1 342 ? -448.406 -14.903 -191.703 1.00 110.69 339 SER D C 1
ATOM 15221 O O . SER D 1 342 ? -447.841 -14.557 -190.665 1.00 107.72 339 SER D O 1
ATOM 15224 N N . GLY D 1 343 ? -447.755 -15.197 -192.823 1.00 116.15 340 GLY D N 1
ATOM 15225 C CA . GLY D 1 343 ? -446.309 -15.129 -192.904 1.00 100.23 340 GLY D CA 1
ATOM 15226 C C . GLY D 1 343 ? -445.659 -16.452 -192.563 1.00 96.22 340 GLY D C 1
ATOM 15227 O O . GLY D 1 343 ? -446.328 -17.391 -192.130 1.00 99.32 340 GLY D O 1
ATOM 15228 N N . LEU D 1 344 ? -444.350 -16.520 -192.781 1.00 86.95 341 LEU D N 1
ATOM 15229 C CA . LEU D 1 344 ? -443.536 -17.654 -192.357 1.00 82.45 341 LEU D CA 1
ATOM 15230 C C . LEU D 1 344 ? -443.868 -18.060 -190.929 1.00 71.11 341 LEU D C 1
ATOM 15231 O O . LEU D 1 344 ? -444.220 -17.219 -190.107 1.00 78.77 341 LEU D O 1
ATOM 15236 N N . LYS D 1 345 ? -443.749 -19.350 -190.641 1.00 63.44 342 LYS D N 1
ATOM 15237 C CA . LYS D 1 345 ? -444.115 -19.885 -189.336 1.00 70.87 342 LYS D CA 1
ATOM 15238 C C . LYS D 1 345 ? -442.886 -20.261 -188.520 1.00 71.64 342 LYS D C 1
ATOM 15239 O O . LYS D 1 345 ? -442.973 -20.434 -187.309 1.00 76.55 342 LYS D O 1
ATOM 15245 N N . ALA D 1 346 ? -441.740 -20.398 -189.176 1.00 84.56 343 ALA D N 1
ATOM 15246 C CA . ALA D 1 346 ? -440.534 -20.814 -188.468 1.00 84.46 343 ALA D CA 1
ATOM 15247 C C . ALA D 1 346 ? -439.252 -20.558 -189.252 1.00 66.28 343 ALA D C 1
ATOM 15248 O O . ALA D 1 346 ? -439.271 -20.402 -190.474 1.00 64.81 343 ALA D O 1
ATOM 15250 N N . VAL D 1 347 ? -438.144 -20.508 -188.518 1.00 69.86 344 VAL D N 1
ATOM 15251 C CA . VAL D 1 347 ? -436.811 -20.397 -189.097 1.00 70.70 344 VAL D CA 1
ATOM 15252 C C . VAL D 1 347 ? -435.902 -21.435 -188.455 1.00 66.34 344 VAL D C 1
ATOM 15253 O O . VAL D 1 347 ? -436.054 -21.755 -187.275 1.00 64.47 344 VAL D O 1
ATOM 15257 N N . ALA D 1 348 ? -434.957 -21.957 -189.231 1.00 68.06 345 ALA D N 1
ATOM 15258 C CA . ALA D 1 348 ? -434.068 -23.011 -188.750 1.00 82.06 345 ALA D CA 1
ATOM 15259 C C . ALA D 1 348 ? -432.628 -22.796 -189.216 1.00 82.89 345 ALA D C 1
ATOM 15260 O O . ALA D 1 348 ? -432.379 -22.421 -190.363 1.00 76.46 345 ALA D O 1
ATOM 15262 N N . ARG D 1 349 ? -431.685 -23.038 -188.310 1.00 72.32 346 ARG D N 1
ATOM 15263 C CA . ARG D 1 349 ? -430.272 -22.807 -188.577 1.00 68.08 346 ARG D CA 1
ATOM 15264 C C . ARG D 1 349 ? -429.410 -23.931 -188.008 1.00 75.83 346 ARG D C 1
ATOM 15265 O O . ARG D 1 349 ? -429.871 -24.726 -187.182 1.00 74.18 346 ARG D O 1
ATOM 15273 N N . SER D 1 350 ? -428.162 -23.992 -188.464 1.00 73.71 347 SER D N 1
ATOM 15274 C CA . SER D 1 350 ? -427.156 -24.855 -187.861 1.00 62.17 347 SER D CA 1
ATOM 15275 C C . SER D 1 350 ? -426.672 -24.175 -186.589 1.00 66.33 347 SER D C 1
ATOM 15276 O O . SER D 1 350 ? -426.566 -22.953 -186.554 1.00 70.61 347 SER D O 1
ATOM 15279 N N . MET D 1 351 ? -426.380 -24.955 -185.553 1.00 66.74 348 MET D N 1
ATOM 15280 C CA . MET D 1 351 ? -426.055 -24.394 -184.243 1.00 68.54 348 MET D CA 1
ATOM 15281 C C . MET D 1 351 ? -424.899 -23.399 -184.283 1.00 65.35 348 MET D C 1
ATOM 15282 O O . MET D 1 351 ? -424.952 -22.365 -183.622 1.00 66.87 348 MET D O 1
ATOM 15287 N N . PRO D 1 352 ? -423.845 -23.701 -185.054 1.00 62.78 349 PRO D N 1
ATOM 15288 C CA . PRO D 1 352 ? -422.736 -22.745 -185.116 1.00 68.57 349 PRO D CA 1
ATOM 15289 C C . PRO D 1 352 ? -423.088 -21.399 -185.749 1.00 69.49 349 PRO D C 1
ATOM 15290 O O . PRO D 1 352 ? -422.224 -20.524 -185.792 1.00 80.47 349 PRO D O 1
ATOM 15294 N N . THR D 1 353 ? -424.313 -21.236 -186.239 1.00 61.72 350 THR D N 1
ATOM 15295 C CA . THR D 1 353 ? -424.705 -20.000 -186.910 1.00 61.18 350 THR D CA 1
ATOM 15296 C C . THR D 1 353 ? -425.099 -18.939 -185.884 1.00 63.41 350 THR D C 1
ATOM 15297 O O . THR D 1 353 ? -425.574 -19.271 -184.799 1.00 70.76 350 THR D O 1
ATOM 15301 N N . SER D 1 354 ? -424.895 -17.667 -186.219 1.00 61.62 351 SER D N 1
ATOM 15302 C CA . SER D 1 354 ? -425.199 -16.577 -185.293 1.00 67.70 351 SER D CA 1
ATOM 15303 C C . SER D 1 354 ? -426.703 -16.431 -185.079 1.00 85.40 351 SER D C 1
ATOM 15304 O O . SER D 1 354 ? -427.497 -16.730 -185.969 1.00 85.40 351 SER D O 1
ATOM 15307 N N . GLY D 1 355 ? -427.083 -15.951 -183.898 1.00 130.69 352 GLY D N 1
ATOM 15308 C CA . GLY D 1 355 ? -428.476 -15.935 -183.487 1.00 132.74 352 GLY D CA 1
ATOM 15309 C C . GLY D 1 355 ? -429.197 -14.615 -183.677 1.00 132.10 352 GLY D C 1
ATOM 15310 O O . GLY D 1 355 ? -430.142 -14.315 -182.948 1.00 135.06 352 GLY D O 1
ATOM 15311 N N . ALA D 1 356 ? -428.762 -13.821 -184.650 1.00 99.95 353 ALA D N 1
ATOM 15312 C CA . ALA D 1 356 ? -429.477 -12.597 -184.998 1.00 99.35 353 ALA D CA 1
ATOM 15313 C C . ALA D 1 356 ? -430.868 -12.958 -185.486 1.00 99.18 353 ALA D C 1
ATOM 15314 O O . ALA D 1 356 ? -431.794 -12.148 -185.438 1.00 102.75 353 ALA D O 1
ATOM 15316 N N . VAL D 1 357 ? -431.002 -14.192 -185.953 1.00 93.61 354 VAL D N 1
ATOM 15317 C CA . VAL D 1 357 ? -432.257 -14.689 -186.483 1.00 84.39 354 VAL D CA 1
ATOM 15318 C C . VAL D 1 357 ? -433.159 -15.114 -185.333 1.00 86.52 354 VAL D C 1
ATOM 15319 O O . VAL D 1 357 ? -434.381 -15.139 -185.470 1.00 85.91 354 VAL D O 1
ATOM 15323 N N . ASP D 1 358 ? -432.546 -15.453 -184.202 1.00 92.73 355 ASP D N 1
ATOM 15324 C CA . ASP D 1 358 ? -433.288 -15.854 -183.014 1.00 95.65 355 ASP D CA 1
ATOM 15325 C C . ASP D 1 358 ? -434.074 -14.679 -182.459 1.00 106.38 355 ASP D C 1
ATOM 15326 O O . ASP D 1 358 ? -435.120 -14.853 -181.837 1.00 106.87 355 ASP D O 1
ATOM 15331 N N . ARG D 1 359 ? -433.555 -13.478 -182.682 1.00 151.89 356 ARG D N 1
ATOM 15332 C CA . ARG D 1 359 ? -434.224 -12.269 -182.232 1.00 153.58 356 ARG D CA 1
ATOM 15333 C C . ARG D 1 359 ? -435.447 -11.983 -183.087 1.00 150.17 356 ARG D C 1
ATOM 15334 O O . ARG D 1 359 ? -436.465 -11.499 -182.595 1.00 150.33 356 ARG D O 1
ATOM 15342 N N . VAL D 1 360 ? -435.336 -12.283 -184.373 1.00 110.07 357 VAL D N 1
ATOM 15343 C CA . VAL D 1 360 ? -436.459 -12.161 -185.284 1.00 95.84 357 VAL D CA 1
ATOM 15344 C C . VAL D 1 360 ? -437.523 -13.197 -184.936 1.00 87.53 357 VAL D C 1
ATOM 15345 O O . VAL D 1 360 ? -438.717 -12.904 -184.946 1.00 82.78 357 VAL D O 1
ATOM 15349 N N . ALA D 1 361 ? -437.077 -14.408 -184.622 1.00 89.41 358 ALA D N 1
ATOM 15350 C CA . ALA D 1 361 ? -437.981 -15.495 -184.271 1.00 82.29 358 ALA D CA 1
ATOM 15351 C C . ALA D 1 361 ? -438.530 -15.312 -182.865 1.00 87.34 358 ALA D C 1
ATOM 15352 O O . ALA D 1 361 ? -439.454 -16.013 -182.457 1.00 98.27 358 ALA D O 1
ATOM 15354 N N . ALA D 1 362 ? -437.959 -14.370 -182.125 1.00 85.19 359 ALA D N 1
ATOM 15355 C CA . ALA D 1 362 ? -438.432 -14.081 -180.781 1.00 92.62 359 ALA D CA 1
ATOM 15356 C C . ALA D 1 362 ? -439.472 -12.969 -180.820 1.00 93.48 359 ALA D C 1
ATOM 15357 O O . ALA D 1 362 ? -440.433 -12.980 -180.053 1.00 96.13 359 ALA D O 1
ATOM 15359 N N . ALA D 1 363 ? -439.282 -12.019 -181.732 1.00 96.15 360 ALA D N 1
ATOM 15360 C CA . ALA D 1 363 ? -440.191 -10.884 -181.864 1.00 92.81 360 ALA D CA 1
ATOM 15361 C C . ALA D 1 363 ? -441.359 -11.210 -182.790 1.00 99.61 360 ALA D C 1
ATOM 15362 O O . ALA D 1 363 ? -442.025 -10.312 -183.306 1.00 94.33 360 ALA D O 1
ATOM 15364 N N . HIS D 1 364 ? -441.588 -12.501 -183.002 1.00 113.69 361 HIS D N 1
ATOM 15365 C CA . HIS D 1 364 ? -442.760 -12.986 -183.720 1.00 110.29 361 HIS D CA 1
ATOM 15366 C C . HIS D 1 364 ? -443.138 -14.358 -183.175 1.00 108.89 361 HIS D C 1
ATOM 15367 O O . HIS D 1 364 ? -442.513 -14.851 -182.237 1.00 113.56 361 HIS D O 1
ATOM 15374 N N . ASP D 1 365 ? -444.152 -14.976 -183.770 1.00 96.74 362 ASP D N 1
ATOM 15375 C CA . ASP D 1 365 ? -444.640 -16.271 -183.311 1.00 99.24 362 ASP D CA 1
ATOM 15376 C C . ASP D 1 365 ? -443.899 -17.405 -184.023 1.00 94.87 362 ASP D C 1
ATOM 15377 O O . ASP D 1 365 ? -444.371 -18.541 -184.042 1.00 95.20 362 ASP D O 1
ATOM 15382 N N . PHE D 1 366 ? -442.744 -17.093 -184.609 1.00 94.64 363 PHE D N 1
ATOM 15383 C CA . PHE D 1 366 ? -441.972 -18.084 -185.355 1.00 95.62 363 PHE D CA 1
ATOM 15384 C C . PHE D 1 366 ? -441.464 -19.193 -184.443 1.00 94.68 363 PHE D C 1
ATOM 15385 O O . PHE D 1 366 ? -440.865 -18.926 -183.400 1.00 96.96 363 PHE D O 1
ATOM 15393 N N . ALA D 1 367 ? -441.714 -20.437 -184.833 1.00 86.71 364 ALA D N 1
ATOM 15394 C CA . ALA D 1 367 ? -441.124 -21.565 -184.134 1.00 79.19 364 ALA D CA 1
ATOM 15395 C C . ALA D 1 367 ? -439.637 -21.521 -184.388 1.00 74.29 364 ALA D C 1
ATOM 15396 O O . ALA D 1 367 ? -439.198 -21.132 -185.469 1.00 76.54 364 ALA D O 1
ATOM 15398 N N . LEU D 1 368 ? -438.869 -21.915 -183.385 1.00 76.94 365 LEU D N 1
ATOM 15399 C CA . LEU D 1 368 ? -437.422 -21.862 -183.466 1.00 77.33 365 LEU D CA 1
ATOM 15400 C C . LEU D 1 368 ? -436.854 -23.270 -183.403 1.00 76.13 365 LEU D C 1
ATOM 15401 O O . LEU D 1 368 ? -437.346 -24.114 -182.654 1.00 78.37 365 LEU D O 1
ATOM 15406 N N . PHE D 1 369 ? -435.833 -23.522 -184.216 1.00 76.32 366 PHE D N 1
ATOM 15407 C CA . PHE D 1 369 ? -435.162 -24.818 -184.233 1.00 79.96 366 PHE D CA 1
ATOM 15408 C C . PHE D 1 369 ? -433.640 -24.686 -184.293 1.00 83.04 366 PHE D C 1
ATOM 15409 O O . PHE D 1 369 ? -433.088 -24.185 -185.273 1.00 81.22 366 PHE D O 1
ATOM 15417 N N . GLU D 1 370 ? -432.973 -25.150 -183.241 1.00 81.21 367 GLU D N 1
ATOM 15418 C CA . GLU D 1 370 ? -431.519 -25.215 -183.219 1.00 71.03 367 GLU D CA 1
ATOM 15419 C C . GLU D 1 370 ? -431.097 -26.579 -183.725 1.00 75.47 367 GLU D C 1
ATOM 15420 O O . GLU D 1 370 ? -431.169 -27.573 -183.001 1.00 87.57 367 GLU D O 1
ATOM 15426 N N . VAL D 1 371 ? -430.666 -26.622 -184.978 1.00 65.56 368 VAL D N 1
ATOM 15427 C CA . VAL D 1 371 ? -430.371 -27.879 -185.648 1.00 68.28 368 VAL D CA 1
ATOM 15428 C C . VAL D 1 371 ? -428.858 -28.061 -185.822 1.00 66.82 368 VAL D C 1
ATOM 15429 O O . VAL D 1 371 ? -428.131 -27.078 -185.907 1.00 63.62 368 VAL D O 1
ATOM 15433 N N . PRO D 1 372 ? -428.372 -29.319 -185.847 1.00 72.16 369 PRO D N 1
ATOM 15434 C CA . PRO D 1 372 ? -426.943 -29.526 -186.113 1.00 75.62 369 PRO D CA 1
ATOM 15435 C C . PRO D 1 372 ? -426.590 -29.348 -187.586 1.00 77.79 369 PRO D C 1
ATOM 15436 O O . PRO D 1 372 ? -427.476 -29.386 -188.435 1.00 82.80 369 PRO D O 1
ATOM 15440 N N . THR D 1 373 ? -425.307 -29.172 -187.882 1.00 70.94 370 THR D N 1
ATOM 15441 C CA . THR D 1 373 ? -424.858 -29.019 -189.260 1.00 74.17 370 THR D CA 1
ATOM 15442 C C . THR D 1 373 ? -425.199 -30.251 -190.085 1.00 78.04 370 THR D C 1
ATOM 15443 O O . THR D 1 373 ? -425.001 -31.377 -189.637 1.00 74.65 370 THR D O 1
ATOM 15447 N N . GLY D 1 374 ? -425.706 -30.024 -191.293 1.00 68.67 371 GLY D N 1
ATOM 15448 C CA . GLY D 1 374 ? -426.156 -31.097 -192.158 1.00 58.55 371 GLY D CA 1
ATOM 15449 C C . GLY D 1 374 ? -427.558 -30.788 -192.624 1.00 52.43 371 GLY D C 1
ATOM 15450 O O . GLY D 1 374 ? -428.402 -30.389 -191.825 1.00 57.80 371 GLY D O 1
ATOM 15451 N N . TRP D 1 375 ? -427.797 -30.960 -193.919 1.00 55.16 372 TRP D N 1
ATOM 15452 C CA . TRP D 1 375 ? -429.075 -30.595 -194.522 1.00 51.11 372 TRP D CA 1
ATOM 15453 C C . TRP D 1 375 ? -430.174 -31.609 -194.219 1.00 63.71 372 TRP D C 1
ATOM 15454 O O . TRP D 1 375 ? -431.354 -31.267 -194.271 1.00 63.85 372 TRP D O 1
ATOM 15465 N N . LYS D 1 376 ? -429.784 -32.844 -193.900 1.00 68.92 373 LYS D N 1
ATOM 15466 C CA . LYS D 1 376 ? -430.740 -33.928 -193.640 1.00 61.98 373 LYS D CA 1
ATOM 15467 C C . LYS D 1 376 ? -431.868 -33.451 -192.741 1.00 63.42 373 LYS D C 1
ATOM 15468 O O . LYS D 1 376 ? -433.013 -33.877 -192.876 1.00 61.54 373 LYS D O 1
ATOM 15474 N N . PHE D 1 377 ? -431.519 -32.556 -191.824 1.00 83.16 374 PHE D N 1
ATOM 15475 C CA . PHE D 1 377 ? -432.446 -32.062 -190.822 1.00 88.61 374 PHE D CA 1
ATOM 15476 C C . PHE D 1 377 ? -433.428 -31.048 -191.392 1.00 86.53 374 PHE D C 1
ATOM 15477 O O . PHE D 1 377 ? -434.632 -31.145 -191.155 1.00 96.09 374 PHE D O 1
ATOM 15485 N N . PHE D 1 378 ? -432.915 -30.069 -192.132 1.00 73.00 375 PHE D N 1
ATOM 15486 C CA . PHE D 1 378 ? -433.770 -29.041 -192.719 1.00 65.68 375 PHE D CA 1
ATOM 15487 C C . PHE D 1 378 ? -434.774 -29.652 -193.686 1.00 75.58 375 PHE D C 1
ATOM 15488 O O . PHE D 1 378 ? -435.897 -29.171 -193.805 1.00 75.91 375 PHE D O 1
ATOM 15496 N N . GLY D 1 379 ? -434.368 -30.709 -194.380 1.00 91.29 376 GLY D N 1
ATOM 15497 C CA . GLY D 1 379 ? -435.252 -31.380 -195.314 1.00 88.62 376 GLY D CA 1
ATOM 15498 C C . GLY D 1 379 ? -436.491 -31.911 -194.623 1.00 87.47 376 GLY D C 1
ATOM 15499 O O . GLY D 1 379 ? -437.602 -31.768 -195.128 1.00 90.25 376 GLY D O 1
ATOM 15500 N N . ASN D 1 380 ? -436.294 -32.514 -193.456 1.00 69.32 377 ASN D N 1
ATOM 15501 C CA . ASN D 1 380 ? -437.389 -33.087 -192.685 1.00 73.13 377 ASN D CA 1
ATOM 15502 C C . ASN D 1 380 ? -438.338 -32.014 -192.162 1.00 74.95 377 ASN D C 1
ATOM 15503 O O . ASN D 1 380 ? -439.556 -32.145 -192.273 1.00 68.94 377 ASN D O 1
ATOM 15508 N N . LEU D 1 381 ? -437.772 -30.956 -191.589 1.00 74.44 378 LEU D N 1
ATOM 15509 C CA . LEU D 1 381 ? -438.566 -29.852 -191.067 1.00 70.25 378 LEU D CA 1
ATOM 15510 C C . LEU D 1 381 ? -439.491 -29.317 -192.153 1.00 73.43 378 LEU D C 1
ATOM 15511 O O . LEU D 1 381 ? -440.681 -29.115 -191.921 1.00 84.01 378 LEU D O 1
ATOM 15516 N N . MET D 1 382 ? -438.943 -29.116 -193.345 1.00 68.62 379 MET D N 1
ATOM 15517 C CA . MET D 1 382 ? -439.739 -28.686 -194.484 1.00 65.43 379 MET D CA 1
ATOM 15518 C C . MET D 1 382 ? -440.750 -29.762 -194.852 1.00 63.80 379 MET D C 1
ATOM 15519 O O . MET D 1 382 ? -441.885 -29.465 -195.214 1.00 68.61 379 MET D O 1
ATOM 15524 N N . ASP D 1 383 ? -440.322 -31.016 -194.745 1.00 72.93 380 ASP D N 1
ATOM 15525 C CA . ASP D 1 383 ? -441.129 -32.151 -195.173 1.00 77.99 380 ASP D CA 1
ATOM 15526 C C . ASP D 1 383 ? -442.053 -32.646 -194.074 1.00 84.67 380 ASP D C 1
ATOM 15527 O O . ASP D 1 383 ? -441.731 -33.587 -193.346 1.00 90.83 380 ASP D O 1
ATOM 15532 N N . SER D 1 384 ? -443.202 -31.994 -193.956 1.00 86.90 381 SER D N 1
ATOM 15533 C CA . SER D 1 384 ? -444.288 -32.479 -193.120 1.00 90.09 381 SER D CA 1
ATOM 15534 C C . SER D 1 384 ? -445.508 -32.741 -194.002 1.00 88.42 381 SER D C 1
ATOM 15535 O O . SER D 1 384 ? -446.591 -33.059 -193.511 1.00 84.45 381 SER D O 1
ATOM 15538 N N . LYS D 1 385 ? -445.317 -32.571 -195.309 1.00 90.87 382 LYS D N 1
ATOM 15539 C CA . LYS D 1 385 ? -446.241 -33.084 -196.314 1.00 86.36 382 LYS D CA 1
ATOM 15540 C C . LYS D 1 385 ? -445.816 -34.510 -196.645 1.00 87.31 382 LYS D C 1
ATOM 15541 O O . LYS D 1 385 ? -446.642 -35.378 -196.930 1.00 65.84 382 LYS D O 1
ATOM 15547 N N . ASP D 1 386 ? -444.505 -34.728 -196.598 1.00 119.04 383 ASP D N 1
ATOM 15548 C CA . ASP D 1 386 ? -443.900 -36.029 -196.856 1.00 120.82 383 ASP D CA 1
ATOM 15549 C C . ASP D 1 386 ? -444.010 -36.949 -195.648 1.00 122.56 383 ASP D C 1
ATOM 15550 O O . ASP D 1 386 ? -444.586 -36.581 -194.624 1.00 123.56 383 ASP D O 1
ATOM 15555 N N . LEU D 1 387 ? -443.447 -38.146 -195.795 1.00 103.22 384 LEU D N 1
ATOM 15556 C CA . LEU D 1 387 ? -443.263 -39.087 -194.695 1.00 101.01 384 LEU D CA 1
ATOM 15557 C C . LEU D 1 387 ? -444.531 -39.298 -193.878 1.00 110.97 384 LEU D C 1
ATOM 15558 O O . LEU D 1 387 ? -445.242 -40.289 -194.055 1.00 116.78 384 LEU D O 1
ATOM 15563 N N . TYR D 1 388 ? -444.798 -38.353 -192.984 1.00 118.08 385 TYR D N 1
ATOM 15564 C CA . TYR D 1 388 ? -445.987 -38.383 -192.146 1.00 118.23 385 TYR D CA 1
ATOM 15565 C C . TYR D 1 388 ? -446.734 -37.060 -192.277 1.00 118.36 385 TYR D C 1
ATOM 15566 O O . TYR D 1 388 ? -446.122 -35.995 -192.375 1.00 111.30 385 TYR D O 1
ATOM 15575 N N . GLY D 1 389 ? -448.061 -37.141 -192.276 1.00 153.44 386 GLY D N 1
ATOM 15576 C CA . GLY D 1 389 ? -448.911 -35.970 -192.390 1.00 152.89 386 GLY D CA 1
ATOM 15577 C C . GLY D 1 389 ? -449.094 -35.256 -191.066 1.00 153.43 386 GLY D C 1
ATOM 15578 O O . GLY D 1 389 ? -450.165 -34.717 -190.782 1.00 155.25 386 GLY D O 1
ATOM 15579 N N . GLY D 1 390 ? -448.040 -35.254 -190.254 1.00 105.60 387 GLY D N 1
ATOM 15580 C CA . GLY D 1 390 ? -448.072 -34.634 -188.945 1.00 103.78 387 GLY D CA 1
ATOM 15581 C C . GLY D 1 390 ? -447.212 -33.392 -188.898 1.00 98.04 387 GLY D C 1
ATOM 15582 O O . GLY D 1 390 ? -447.093 -32.665 -189.885 1.00 93.39 387 GLY D O 1
ATOM 15583 N N . LYS D 1 391 ? -446.609 -33.163 -187.735 1.00 96.68 388 LYS D N 1
ATOM 15584 C CA . LYS D 1 391 ? -445.830 -31.958 -187.468 1.00 94.97 388 LYS D CA 1
ATOM 15585 C C . LYS D 1 391 ? -446.684 -30.738 -187.827 1.00 98.41 388 LYS D C 1
ATOM 15586 O O . LYS D 1 391 ? -447.914 -30.803 -187.767 1.00 92.07 388 LYS D O 1
ATOM 15592 N N . ASP D 1 392 ? -446.042 -29.635 -188.199 1.00 115.31 389 ASP D N 1
ATOM 15593 C CA . ASP D 1 392 ? -446.740 -28.369 -188.411 1.00 113.93 389 ASP D CA 1
ATOM 15594 C C . ASP D 1 392 ? -446.462 -27.787 -189.802 1.00 113.90 389 ASP D C 1
ATOM 15595 O O . ASP D 1 392 ? -446.340 -26.572 -189.956 1.00 108.47 389 ASP D O 1
ATOM 15600 N N . PHE D 1 393 ? -446.362 -28.651 -190.810 1.00 158.23 390 PHE D N 1
ATOM 15601 C CA . PHE D 1 393 ? -446.200 -28.209 -192.197 1.00 158.16 390 PHE D CA 1
ATOM 15602 C C . PHE D 1 393 ? -445.000 -27.288 -192.382 1.00 153.76 390 PHE D C 1
ATOM 15603 O O . PHE D 1 393 ? -444.019 -27.657 -193.026 1.00 152.96 390 PHE D O 1
ATOM 15611 N N . ASN D 1 394 ? -445.109 -26.080 -191.837 1.00 109.54 391 ASN D N 1
ATOM 15612 C CA . ASN D 1 394 ? -443.999 -25.134 -191.777 1.00 90.98 391 ASN D CA 1
ATOM 15613 C C . ASN D 1 394 ? -443.607 -24.543 -193.125 1.00 90.71 391 ASN D C 1
ATOM 15614 O O . ASN D 1 394 ? -442.851 -25.156 -193.877 1.00 82.39 391 ASN D O 1
ATOM 15619 N N . PRO D 1 395 ? -444.130 -23.349 -193.442 1.00 98.95 392 PRO D N 1
ATOM 15620 C CA . PRO D 1 395 ? -443.495 -22.552 -194.494 1.00 99.35 392 PRO D CA 1
ATOM 15621 C C . PRO D 1 395 ? -442.145 -22.050 -193.989 1.00 101.10 392 PRO D C 1
ATOM 15622 O O . PRO D 1 395 ? -442.063 -20.980 -193.384 1.00 100.65 392 PRO D O 1
ATOM 15626 N N . LEU D 1 396 ? -441.101 -22.835 -194.231 1.00 96.43 393 LEU D N 1
ATOM 15627 C CA . LEU D 1 396 ? -439.836 -22.669 -193.528 1.00 89.03 393 LEU D CA 1
ATOM 15628 C C . LEU D 1 396 ? -438.792 -21.861 -194.281 1.00 84.60 393 LEU D C 1
ATOM 15629 O O . LEU D 1 396 ? -438.598 -22.020 -195.486 1.00 84.06 393 LEU D O 1
ATOM 15634 N N . LEU D 1 397 ? -438.119 -20.997 -193.531 1.00 71.71 394 LEU D N 1
ATOM 15635 C CA . LEU D 1 397 ? -436.930 -20.303 -193.997 1.00 71.71 394 LEU D CA 1
ATOM 15636 C C . LEU D 1 397 ? -435.709 -20.963 -193.364 1.00 67.04 394 LEU D C 1
ATOM 15637 O O . LEU D 1 397 ? -435.782 -21.452 -192.237 1.00 64.77 394 LEU D O 1
ATOM 15642 N N . CYS D 1 398 ? -434.593 -20.990 -194.086 1.00 63.96 395 CYS D N 1
ATOM 15643 C CA . CYS D 1 398 ? -433.386 -21.642 -193.585 1.00 63.84 395 CYS D CA 1
ATOM 15644 C C . CYS D 1 398 ? -432.115 -20.923 -194.015 1.00 59.83 395 CYS D C 1
ATOM 15645 O O . CYS D 1 398 ? -432.107 -20.191 -195.006 1.00 52.44 395 CYS D O 1
ATOM 15648 N N . GLY D 1 399 ? -431.041 -21.149 -193.264 1.00 64.62 396 GLY D N 1
ATOM 15649 C CA . GLY D 1 399 ? -429.752 -20.557 -193.567 1.00 67.53 396 GLY D CA 1
ATOM 15650 C C . GLY D 1 399 ? -428.609 -21.237 -192.840 1.00 67.28 396 GLY D C 1
ATOM 15651 O O . GLY D 1 399 ? -428.807 -21.896 -191.820 1.00 65.02 396 GLY D O 1
ATOM 15652 N N . GLU D 1 400 ? -427.409 -21.068 -193.385 1.00 90.57 397 GLU D N 1
ATOM 15653 C CA . GLU D 1 400 ? -426.201 -21.687 -192.849 1.00 93.02 397 GLU D CA 1
ATOM 15654 C C . GLU D 1 400 ? -425.071 -20.661 -192.802 1.00 88.99 397 GLU D C 1
ATOM 15655 O O . GLU D 1 400 ? -424.891 -19.887 -193.745 1.00 88.51 397 GLU D O 1
ATOM 15661 N N . GLU D 1 401 ? -424.327 -20.650 -191.697 1.00 81.15 398 GLU D N 1
ATOM 15662 C CA . GLU D 1 401 ? -423.227 -19.703 -191.502 1.00 80.10 398 GLU D CA 1
ATOM 15663 C C . GLU D 1 401 ? -422.262 -19.711 -192.686 1.00 66.65 398 GLU D C 1
ATOM 15664 O O . GLU D 1 401 ? -421.667 -18.686 -193.017 1.00 55.43 398 GLU D O 1
ATOM 15670 N N . SER D 1 402 ? -422.146 -20.860 -193.344 1.00 74.45 399 SER D N 1
ATOM 15671 C CA . SER D 1 402 ? -421.257 -21.007 -194.488 1.00 66.36 399 SER D CA 1
ATOM 15672 C C . SER D 1 402 ? -421.883 -20.431 -195.750 1.00 60.58 399 SER D C 1
ATOM 15673 O O . SER D 1 402 ? -421.965 -21.108 -196.766 1.00 60.60 399 SER D O 1
ATOM 15676 N N . PHE D 1 403 ? -422.327 -19.181 -195.675 1.00 58.15 400 PHE D N 1
ATOM 15677 C CA . PHE D 1 403 ? -422.855 -18.473 -196.838 1.00 59.27 400 PHE D CA 1
ATOM 15678 C C . PHE D 1 403 ? -423.979 -19.236 -197.538 1.00 56.42 400 PHE D C 1
ATOM 15679 O O . PHE D 1 403 ? -424.124 -19.164 -198.758 1.00 58.45 400 PHE D O 1
ATOM 15687 N N . GLY D 1 404 ? -424.777 -19.955 -196.755 1.00 62.23 401 GLY D N 1
ATOM 15688 C CA . GLY D 1 404 ? -425.891 -20.720 -197.287 1.00 64.48 401 GLY D CA 1
ATOM 15689 C C . GLY D 1 404 ? -427.232 -20.119 -196.920 1.00 59.78 401 GLY D C 1
ATOM 15690 O O . GLY D 1 404 ? -427.448 -19.704 -195.781 1.00 61.16 401 GLY D O 1
ATOM 15691 N N . THR D 1 405 ? -428.140 -20.070 -197.888 1.00 63.69 402 THR D N 1
ATOM 15692 C CA . THR D 1 405 ? -429.473 -19.535 -197.647 1.00 69.40 402 THR D CA 1
ATOM 15693 C C . THR D 1 405 ? -430.476 -20.152 -198.618 1.00 65.56 402 THR D C 1
ATOM 15694 O O . THR D 1 405 ? -430.128 -20.517 -199.745 1.00 56.47 402 THR D O 1
ATOM 15698 N N . GLY D 1 406 ? -431.717 -20.283 -198.158 1.00 64.71 403 GLY D N 1
ATOM 15699 C CA . GLY D 1 406 ? -432.787 -20.853 -198.957 1.00 57.60 403 GLY D CA 1
ATOM 15700 C C . GLY D 1 406 ? -434.103 -20.858 -198.205 1.00 62.13 403 GLY D C 1
ATOM 15701 O O . GLY D 1 406 ? -434.289 -20.093 -197.262 1.00 64.89 403 GLY D O 1
ATOM 15702 N N . SER D 1 407 ? -435.021 -21.724 -198.622 1.00 66.22 404 SER D N 1
ATOM 15703 C CA . SER D 1 407 ? -436.314 -21.852 -197.961 1.00 65.28 404 SER D CA 1
ATOM 15704 C C . SER D 1 407 ? -436.963 -23.165 -198.359 1.00 65.48 404 SER D C 1
ATOM 15705 O O . SER D 1 407 ? -436.313 -24.021 -198.957 1.00 66.44 404 SER D O 1
ATOM 15708 N N . ASN D 1 408 ? -438.242 -23.322 -198.031 1.00 55.67 405 ASN D N 1
ATOM 15709 C CA . ASN D 1 408 ? -438.972 -24.533 -198.393 1.00 58.24 405 ASN D CA 1
ATOM 15710 C C . ASN D 1 408 ? -439.561 -24.448 -199.796 1.00 57.38 405 ASN D C 1
ATOM 15711 O O . ASN D 1 408 ? -440.441 -25.230 -200.155 1.00 47.45 405 ASN D O 1
ATOM 15716 N N . HIS D 1 409 ? -439.067 -23.504 -200.592 1.00 59.77 406 HIS D N 1
ATOM 15717 C CA . HIS D 1 409 ? -439.509 -23.382 -201.974 1.00 59.12 406 HIS D CA 1
ATOM 15718 C C . HIS D 1 409 ? -438.883 -24.507 -202.784 1.00 57.47 406 HIS D C 1
ATOM 15719 O O . HIS D 1 409 ? -439.484 -25.021 -203.726 1.00 61.74 406 HIS D O 1
ATOM 15726 N N . ILE D 1 410 ? -437.670 -24.886 -202.398 1.00 56.32 407 ILE D N 1
ATOM 15727 C CA . ILE D 1 410 ? -437.044 -26.107 -202.888 1.00 57.17 407 ILE D CA 1
ATOM 15728 C C . ILE D 1 410 ? -436.276 -26.756 -201.741 1.00 58.33 407 ILE D C 1
ATOM 15729 O O . ILE D 1 410 ? -436.077 -26.140 -200.695 1.00 60.56 407 ILE D O 1
ATOM 15734 N N . ARG D 1 411 ? -435.847 -27.997 -201.942 1.00 61.16 408 ARG D N 1
ATOM 15735 C CA . ARG D 1 411 ? -435.156 -28.749 -200.904 1.00 54.18 408 ARG D CA 1
ATOM 15736 C C . ARG D 1 411 ? -433.652 -28.669 -201.132 1.00 48.02 408 ARG D C 1
ATOM 15737 O O . ARG D 1 411 ? -432.950 -29.677 -201.167 1.00 48.47 408 ARG D O 1
ATOM 15745 N N . GLU D 1 412 ? -433.175 -27.439 -201.290 1.00 46.20 409 GLU D N 1
ATOM 15746 C CA . GLU D 1 412 ? -431.756 -27.166 -201.462 1.00 39.98 409 GLU D CA 1
ATOM 15747 C C . GLU D 1 412 ? -431.503 -25.671 -201.368 1.00 37.80 409 GLU D C 1
ATOM 15748 O O . GLU D 1 412 ? -432.187 -24.888 -202.016 1.00 40.55 409 GLU D O 1
ATOM 15754 N N . LYS D 1 413 ? -430.518 -25.285 -200.562 1.00 40.62 410 LYS D N 1
ATOM 15755 C CA . LYS D 1 413 ? -430.152 -23.881 -200.398 1.00 42.70 410 LYS D CA 1
ATOM 15756 C C . LYS D 1 413 ? -429.988 -23.238 -201.760 1.00 35.17 410 LYS D C 1
ATOM 15757 O O . LYS D 1 413 ? -429.626 -23.909 -202.721 1.00 49.91 410 LYS D O 1
ATOM 15763 N N . ASP D 1 414 ? -430.258 -21.945 -201.851 1.00 35.42 411 ASP D N 1
ATOM 15764 C CA . ASP D 1 414 ? -430.272 -21.286 -203.143 1.00 34.46 411 ASP D CA 1
ATOM 15765 C C . ASP D 1 414 ? -429.630 -19.911 -203.061 1.00 40.78 411 ASP D C 1
ATOM 15766 O O . ASP D 1 414 ? -429.924 -19.130 -202.158 1.00 41.99 411 ASP D O 1
ATOM 15771 N N . GLY D 1 415 ? -428.747 -19.623 -204.013 1.00 45.97 412 GLY D N 1
ATOM 15772 C CA . GLY D 1 415 ? -427.968 -18.402 -203.980 1.00 46.50 412 GLY D CA 1
ATOM 15773 C C . GLY D 1 415 ? -428.604 -17.261 -204.734 1.00 34.98 412 GLY D C 1
ATOM 15774 O O . GLY D 1 415 ? -428.656 -16.139 -204.253 1.00 38.87 412 GLY D O 1
ATOM 15775 N N . ILE D 1 416 ? -429.081 -17.554 -205.931 1.00 37.72 413 ILE D N 1
ATOM 15776 C CA . ILE D 1 416 ? -429.736 -16.541 -206.744 1.00 45.09 413 ILE D CA 1
ATOM 15777 C C . ILE D 1 416 ? -431.070 -16.198 -206.083 1.00 50.25 413 ILE D C 1
ATOM 15778 O O . ILE D 1 416 ? -431.589 -15.093 -206.245 1.00 55.12 413 ILE D O 1
ATOM 15783 N N . TRP D 1 417 ? -431.616 -17.142 -205.325 1.00 41.37 414 TRP D N 1
ATOM 15784 C CA . TRP D 1 417 ? -432.814 -16.881 -204.544 1.00 41.15 414 TRP D CA 1
ATOM 15785 C C . TRP D 1 417 ? -432.533 -15.743 -203.571 1.00 39.11 414 TRP D C 1
ATOM 15786 O O . TRP D 1 417 ? -433.102 -14.662 -203.689 1.00 43.24 414 TRP D O 1
ATOM 15797 N N . ALA D 1 418 ? -431.614 -15.987 -202.645 1.00 38.77 415 ALA D N 1
ATOM 15798 C CA . ALA D 1 418 ? -431.298 -15.041 -201.582 1.00 39.69 415 ALA D CA 1
ATOM 15799 C C . ALA D 1 418 ? -430.858 -13.699 -202.137 1.00 40.27 415 ALA D C 1
ATOM 15800 O O . ALA D 1 418 ? -430.993 -12.669 -201.481 1.00 42.28 415 ALA D O 1
ATOM 15802 N N . SER D 1 419 ? -430.317 -13.716 -203.345 1.00 37.92 416 SER D N 1
ATOM 15803 C CA . SER D 1 419 ? -429.893 -12.486 -203.983 1.00 40.34 416 SER D CA 1
ATOM 15804 C C . SER D 1 419 ? -431.114 -11.679 -204.363 1.00 43.29 416 SER D C 1
ATOM 15805 O O . SER D 1 419 ? -431.137 -10.460 -204.202 1.00 46.87 416 SER D O 1
ATOM 15808 N N . LEU D 1 420 ? -432.125 -12.371 -204.876 1.00 49.49 417 LEU D N 1
ATOM 15809 C CA . LEU D 1 420 ? -433.378 -11.736 -205.256 1.00 54.57 417 LEU D CA 1
ATOM 15810 C C . LEU D 1 420 ? -434.177 -11.327 -204.021 1.00 56.15 417 LEU D C 1
ATOM 15811 O O . LEU D 1 420 ? -434.850 -10.297 -204.019 1.00 54.12 417 LEU D O 1
ATOM 15816 N N . PHE D 1 421 ? -434.092 -12.138 -202.973 1.00 56.08 418 PHE D N 1
ATOM 15817 C CA . PHE D 1 421 ? -434.766 -11.849 -201.720 1.00 43.71 418 PHE D CA 1
ATOM 15818 C C . PHE D 1 421 ? -434.306 -10.500 -201.193 1.00 48.75 418 PHE D C 1
ATOM 15819 O O . PHE D 1 421 ? -435.113 -9.660 -200.812 1.00 61.45 418 PHE D O 1
ATOM 15827 N N . TRP D 1 422 ? -432.997 -10.292 -201.185 1.00 54.63 419 TRP D N 1
ATOM 15828 C CA . TRP D 1 422 ? -432.437 -9.039 -200.701 1.00 52.67 419 TRP D CA 1
ATOM 15829 C C . TRP D 1 422 ? -432.904 -7.858 -201.539 1.00 49.40 419 TRP D C 1
ATOM 15830 O O . TRP D 1 422 ? -433.228 -6.803 -201.004 1.00 54.53 419 TRP D O 1
ATOM 15841 N N . LEU D 1 423 ? -432.943 -8.038 -202.852 1.00 49.97 420 LEU D N 1
ATOM 15842 C CA . LEU D 1 423 ? -433.424 -6.989 -203.738 1.00 54.73 420 LEU D CA 1
ATOM 15843 C C . LEU D 1 423 ? -434.898 -6.697 -203.467 1.00 58.87 420 LEU D C 1
ATOM 15844 O O . LEU D 1 423 ? -435.370 -5.583 -203.693 1.00 59.08 420 LEU D O 1
ATOM 15849 N N . SER D 1 424 ? -435.619 -7.699 -202.972 1.00 57.67 421 SER D N 1
ATOM 15850 C CA . SER D 1 424 ? -437.005 -7.502 -202.564 1.00 57.02 421 SER D CA 1
ATOM 15851 C C . SER D 1 424 ? -437.050 -6.734 -201.250 1.00 65.75 421 SER D C 1
ATOM 15852 O O . SER D 1 424 ? -437.948 -5.927 -201.019 1.00 77.04 421 SER D O 1
ATOM 15855 N N . VAL D 1 425 ? -436.075 -6.994 -200.385 1.00 62.38 422 VAL D N 1
ATOM 15856 C CA . VAL D 1 425 ? -436.015 -6.325 -199.092 1.00 57.87 422 VAL D CA 1
ATOM 15857 C C . VAL D 1 425 ? -435.737 -4.841 -199.301 1.00 59.44 422 VAL D C 1
ATOM 15858 O O . VAL D 1 425 ? -436.325 -3.998 -198.631 1.00 64.74 422 VAL D O 1
ATOM 15862 N N . ILE D 1 426 ? -434.849 -4.518 -200.234 1.00 57.74 423 ILE D N 1
ATOM 15863 C CA . ILE D 1 426 ? -434.564 -3.122 -200.539 1.00 61.78 423 ILE D CA 1
ATOM 15864 C C . ILE D 1 426 ? -435.808 -2.488 -201.139 1.00 78.99 423 ILE D C 1
ATOM 15865 O O . ILE D 1 426 ? -436.158 -1.352 -200.818 1.00 91.91 423 ILE D O 1
ATOM 15870 N N . ALA D 1 427 ? -436.476 -3.240 -202.006 1.00 75.28 424 ALA D N 1
ATOM 15871 C CA . ALA D 1 427 ? -437.682 -2.766 -202.671 1.00 78.79 424 ALA D CA 1
ATOM 15872 C C . ALA D 1 427 ? -438.767 -2.383 -201.669 1.00 82.18 424 ALA D C 1
ATOM 15873 O O . ALA D 1 427 ? -439.607 -1.533 -201.953 1.00 80.58 424 ALA D O 1
ATOM 15875 N N . LYS D 1 428 ? -438.747 -3.015 -200.500 1.00 77.09 425 LYS D N 1
ATOM 15876 C CA . LYS D 1 428 ? -439.694 -2.694 -199.440 1.00 69.15 425 LYS D CA 1
ATOM 15877 C C . LYS D 1 428 ? -439.463 -1.273 -198.979 1.00 76.36 425 LYS D C 1
ATOM 15878 O O . LYS D 1 428 ? -440.403 -0.522 -198.736 1.00 89.63 425 LYS D O 1
ATOM 15884 N N . ARG D 1 429 ? -438.193 -0.915 -198.853 1.00 69.49 426 ARG D N 1
ATOM 15885 C CA . ARG D 1 429 ? -437.823 0.374 -198.303 1.00 79.57 426 ARG D CA 1
ATOM 15886 C C . ARG D 1 429 ? -437.516 1.336 -199.444 1.00 94.76 426 ARG D C 1
ATOM 15887 O O . ARG D 1 429 ? -436.482 1.995 -199.471 1.00 89.62 426 ARG D O 1
ATOM 15895 N N . ASN D 1 430 ? -438.449 1.416 -200.383 1.00 157.53 427 ASN D N 1
ATOM 15896 C CA . ASN D 1 430 ? -438.234 2.137 -201.630 1.00 163.01 427 ASN D CA 1
ATOM 15897 C C . ASN D 1 430 ? -438.495 3.633 -201.494 1.00 168.90 427 ASN D C 1
ATOM 15898 O O . ASN D 1 430 ? -438.795 4.128 -200.405 1.00 171.62 427 ASN D O 1
ATOM 15903 N N . ALA D 1 431 ? -438.386 4.339 -202.615 1.00 130.39 428 ALA D N 1
ATOM 15904 C CA . ALA D 1 431 ? -438.496 5.789 -202.637 1.00 120.45 428 ALA D CA 1
ATOM 15905 C C . ALA D 1 431 ? -438.507 6.298 -204.079 1.00 114.46 428 ALA D C 1
ATOM 15906 O O . ALA D 1 431 ? -437.508 6.174 -204.784 1.00 123.66 428 ALA D O 1
ATOM 15908 N N . PRO D 1 432 ? -439.628 6.885 -204.526 1.00 104.81 429 PRO D N 1
ATOM 15909 C CA . PRO D 1 432 ? -439.675 7.321 -205.929 1.00 103.68 429 PRO D CA 1
ATOM 15910 C C . PRO D 1 432 ? -438.709 8.449 -206.354 1.00 109.75 429 PRO D C 1
ATOM 15911 O O . PRO D 1 432 ? -438.204 8.307 -207.464 1.00 111.54 429 PRO D O 1
ATOM 15915 N N . GLY D 1 433 ? -438.455 9.523 -205.595 1.00 105.05 430 GLY D N 1
ATOM 15916 C CA . GLY D 1 433 ? -438.995 9.797 -204.273 1.00 97.50 430 GLY D CA 1
ATOM 15917 C C . GLY D 1 433 ? -437.862 10.204 -203.349 1.00 86.86 430 GLY D C 1
ATOM 15918 O O . GLY D 1 433 ? -436.991 10.974 -203.740 1.00 87.11 430 GLY D O 1
ATOM 15919 N N . THR D 1 434 ? -437.886 9.686 -202.123 1.00 82.66 431 THR D N 1
ATOM 15920 C CA . THR D 1 434 ? -436.770 9.816 -201.184 1.00 99.74 431 THR D CA 1
ATOM 15921 C C . THR D 1 434 ? -435.479 9.341 -201.869 1.00 99.09 431 THR D C 1
ATOM 15922 O O . THR D 1 434 ? -435.539 8.599 -202.847 1.00 100.21 431 THR D O 1
ATOM 15926 N N . PRO D 1 435 ? -434.309 9.798 -201.386 1.00 91.30 432 PRO D N 1
ATOM 15927 C CA . PRO D 1 435 ? -433.049 9.374 -202.008 1.00 92.64 432 PRO D CA 1
ATOM 15928 C C . PRO D 1 435 ? -432.851 7.856 -202.009 1.00 95.54 432 PRO D C 1
ATOM 15929 O O . PRO D 1 435 ? -433.205 7.214 -202.995 1.00 87.16 432 PRO D O 1
ATOM 15933 N N . LEU D 1 436 ? -432.306 7.295 -200.933 1.00 118.05 433 LEU D N 1
ATOM 15934 C CA . LEU D 1 436 ? -431.993 5.870 -200.897 1.00 115.12 433 LEU D CA 1
ATOM 15935 C C . LEU D 1 436 ? -431.974 5.333 -199.481 1.00 114.83 433 LEU D C 1
ATOM 15936 O O . LEU D 1 436 ? -431.842 6.091 -198.521 1.00 117.37 433 LEU D O 1
ATOM 15941 N N . VAL D 1 437 ? -432.102 4.016 -199.365 1.00 109.91 434 VAL D N 1
ATOM 15942 C CA . VAL D 1 437 ? -431.894 3.337 -198.099 1.00 107.57 434 VAL D CA 1
ATOM 15943 C C . VAL D 1 437 ? -430.525 2.664 -198.092 1.00 115.85 434 VAL D C 1
ATOM 15944 O O . VAL D 1 437 ? -429.632 3.068 -197.352 1.00 115.51 434 VAL D O 1
ATOM 15948 N N . GLY D 1 438 ? -430.372 1.630 -198.912 1.00 176.56 435 GLY D N 1
ATOM 15949 C CA . GLY D 1 438 ? -429.097 0.949 -199.057 1.00 177.74 435 GLY D CA 1
ATOM 15950 C C . GLY D 1 438 ? -428.938 -0.178 -198.058 1.00 172.39 435 GLY D C 1
ATOM 15951 O O . GLY D 1 438 ? -429.637 -0.222 -197.049 1.00 171.58 435 GLY D O 1
ATOM 15952 N N . VAL D 1 439 ? -428.016 -1.091 -198.341 1.00 87.26 436 VAL D N 1
ATOM 15953 C CA . VAL D 1 439 ? -427.837 -2.271 -197.508 1.00 68.29 436 VAL D CA 1
ATOM 15954 C C . VAL D 1 439 ? -427.418 -1.934 -196.090 1.00 77.95 436 VAL D C 1
ATOM 15955 O O . VAL D 1 439 ? -427.896 -2.540 -195.134 1.00 71.62 436 VAL D O 1
ATOM 15959 N N . GLN D 1 440 ? -426.491 -0.994 -195.965 1.00 82.91 437 GLN D N 1
ATOM 15960 C CA . GLN D 1 440 ? -425.952 -0.619 -194.666 1.00 78.69 437 GLN D CA 1
ATOM 15961 C C . GLN D 1 440 ? -427.041 -0.068 -193.752 1.00 76.97 437 GLN D C 1
ATOM 15962 O O . GLN D 1 440 ? -427.083 -0.389 -192.567 1.00 77.65 437 GLN D O 1
ATOM 15968 N N . GLN D 1 441 ? -427.926 0.757 -194.298 1.00 83.63 438 GLN D N 1
ATOM 15969 C CA . GLN D 1 441 ? -429.019 1.302 -193.505 1.00 79.67 438 GLN D CA 1
ATOM 15970 C C . GLN D 1 441 ? -429.938 0.206 -192.974 1.00 75.80 438 GLN D C 1
ATOM 15971 O O . GLN D 1 441 ? -430.173 0.120 -191.769 1.00 78.34 438 GLN D O 1
ATOM 15977 N N . ILE D 1 442 ? -430.454 -0.620 -193.882 1.00 77.51 439 ILE D N 1
ATOM 15978 C CA . ILE D 1 442 ? -431.411 -1.672 -193.540 1.00 68.62 439 ILE D CA 1
ATOM 15979 C C . ILE D 1 442 ? -430.930 -2.517 -192.370 1.00 72.17 439 ILE D C 1
ATOM 15980 O O . ILE D 1 442 ? -431.674 -2.772 -191.426 1.00 78.61 439 ILE D O 1
ATOM 15985 N N . VAL D 1 443 ? -429.677 -2.947 -192.439 1.00 72.81 440 VAL D N 1
ATOM 15986 C CA . VAL D 1 443 ? -429.107 -3.798 -191.405 1.00 67.97 440 VAL D CA 1
ATOM 15987 C C . VAL D 1 443 ? -428.858 -3.009 -190.131 1.00 70.94 440 VAL D C 1
ATOM 15988 O O . VAL D 1 443 ? -428.927 -3.553 -189.031 1.00 74.28 440 VAL D O 1
ATOM 15992 N N . GLU D 1 444 ? -428.564 -1.724 -190.275 1.00 72.12 441 GLU D N 1
ATOM 15993 C CA . GLU D 1 444 ? -428.331 -0.888 -189.109 1.00 77.79 441 GLU D CA 1
ATOM 15994 C C . GLU D 1 444 ? -429.643 -0.703 -188.357 1.00 82.01 441 GLU D C 1
ATOM 15995 O O . GLU D 1 444 ? -429.680 -0.770 -187.128 1.00 86.51 441 GLU D O 1
ATOM 16001 N N . GLU D 1 445 ? -430.719 -0.487 -189.106 1.00 82.26 442 GLU D N 1
ATOM 16002 C CA . GLU D 1 445 ? -432.052 -0.401 -188.526 1.00 76.24 442 GLU D CA 1
ATOM 16003 C C . GLU D 1 445 ? -432.435 -1.748 -187.924 1.00 71.39 442 GLU D C 1
ATOM 16004 O O . GLU D 1 445 ? -433.139 -1.814 -186.916 1.00 71.36 442 GLU D O 1
ATOM 16010 N N . HIS D 1 446 ? -431.959 -2.821 -188.548 1.00 71.87 443 HIS D N 1
ATOM 16011 C CA . HIS D 1 446 ? -432.204 -4.171 -188.057 1.00 71.25 443 HIS D CA 1
ATOM 16012 C C . HIS D 1 446 ? -431.572 -4.330 -186.686 1.00 79.18 443 HIS D C 1
ATOM 16013 O O . HIS D 1 446 ? -432.210 -4.791 -185.743 1.00 80.49 443 HIS D O 1
ATOM 16020 N N . TRP D 1 447 ? -430.311 -3.933 -186.581 1.00 81.36 444 TRP D N 1
ATOM 16021 C CA . TRP D 1 447 ? -429.592 -4.010 -185.322 1.00 73.90 444 TRP D CA 1
ATOM 16022 C C . TRP D 1 447 ? -430.195 -3.056 -184.299 1.00 77.52 444 TRP D C 1
ATOM 16023 O O . TRP D 1 447 ? -430.213 -3.345 -183.105 1.00 80.22 444 TRP D O 1
ATOM 16034 N N . ALA D 1 448 ? -430.703 -1.925 -184.780 1.00 78.56 445 ALA D N 1
ATOM 16035 C CA . ALA D 1 448 ? -431.274 -0.902 -183.909 1.00 82.08 445 ALA D CA 1
ATOM 16036 C C . ALA D 1 448 ? -432.664 -1.283 -183.408 1.00 82.34 445 ALA D C 1
ATOM 16037 O O . ALA D 1 448 ? -433.242 -0.579 -182.582 1.00 88.61 445 ALA D O 1
ATOM 16039 N N . THR D 1 449 ? -433.197 -2.391 -183.916 1.00 80.65 446 THR D N 1
ATOM 16040 C CA . THR D 1 449 ? -434.526 -2.860 -183.534 1.00 84.13 446 THR D CA 1
ATOM 16041 C C . THR D 1 449 ? -434.474 -4.196 -182.792 1.00 84.82 446 THR D C 1
ATOM 16042 O O . THR D 1 449 ? -435.086 -4.343 -181.734 1.00 81.12 446 THR D O 1
ATOM 16046 N N . TYR D 1 450 ? -433.745 -5.162 -183.348 1.00 87.74 447 TYR D N 1
ATOM 16047 C CA . TYR D 1 450 ? -433.658 -6.502 -182.767 1.00 83.47 447 TYR D CA 1
ATOM 16048 C C . TYR D 1 450 ? -432.340 -6.712 -182.017 1.00 84.56 447 TYR D C 1
ATOM 16049 O O . TYR D 1 450 ? -432.119 -7.770 -181.425 1.00 85.10 447 TYR D O 1
ATOM 16058 N N . GLY D 1 451 ? -431.469 -5.708 -182.045 1.00 84.39 448 GLY D N 1
ATOM 16059 C CA . GLY D 1 451 ? -430.151 -5.823 -181.447 1.00 74.53 448 GLY D CA 1
ATOM 16060 C C . GLY D 1 451 ? -429.179 -6.414 -182.446 1.00 72.10 448 GLY D C 1
ATOM 16061 O O . GLY D 1 451 ? -429.597 -6.958 -183.466 1.00 73.91 448 GLY D O 1
ATOM 16062 N N . ARG D 1 452 ? -427.886 -6.294 -182.159 1.00 96.54 449 ARG D N 1
ATOM 16063 C CA . ARG D 1 452 ? -426.848 -6.863 -183.015 1.00 97.56 449 ARG D CA 1
ATOM 16064 C C . ARG D 1 452 ? -426.169 -8.060 -182.369 1.00 92.75 449 ARG D C 1
ATOM 16065 O O . ARG D 1 452 ? -425.862 -8.049 -181.177 1.00 102.18 449 ARG D O 1
ATOM 16073 N N . ASN D 1 453 ? -425.936 -9.089 -183.178 1.00 88.88 450 ASN D N 1
ATOM 16074 C CA . ASN D 1 453 ? -425.110 -10.220 -182.779 1.00 85.51 450 ASN D CA 1
ATOM 16075 C C . ASN D 1 453 ? -423.788 -10.229 -183.526 1.00 77.88 450 ASN D C 1
ATOM 16076 O O . ASN D 1 453 ? -423.695 -10.709 -184.654 1.00 68.41 450 ASN D O 1
ATOM 16081 N N . TYR D 1 454 ? -422.771 -9.676 -182.882 1.00 83.72 451 TYR D N 1
ATOM 16082 C CA . TYR D 1 454 ? -421.419 -9.740 -183.395 1.00 79.32 451 TYR D CA 1
ATOM 16083 C C . TYR D 1 454 ? -421.010 -11.193 -183.550 1.00 80.26 451 TYR D C 1
ATOM 16084 O O . TYR D 1 454 ? -421.080 -11.963 -182.597 1.00 80.82 451 TYR D O 1
ATOM 16093 N N . TYR D 1 455 ? -420.587 -11.560 -184.754 1.00 78.74 452 TYR D N 1
ATOM 16094 C CA . TYR D 1 455 ? -420.197 -12.932 -185.046 1.00 74.70 452 TYR D CA 1
ATOM 16095 C C . TYR D 1 455 ? -418.836 -12.961 -185.708 1.00 76.54 452 TYR D C 1
ATOM 16096 O O . TYR D 1 455 ? -418.539 -12.144 -186.577 1.00 84.43 452 TYR D O 1
ATOM 16105 N N . SER D 1 456 ? -418.011 -13.908 -185.282 1.00 74.67 453 SER D N 1
ATOM 16106 C CA . SER D 1 456 ? -416.694 -14.097 -185.867 1.00 76.33 453 SER D CA 1
ATOM 16107 C C . SER D 1 456 ? -416.158 -15.473 -185.501 1.00 83.64 453 SER D C 1
ATOM 16108 O O . SER D 1 456 ? -416.504 -16.020 -184.454 1.00 89.56 453 SER D O 1
ATOM 16111 N N . ARG D 1 457 ? -415.304 -16.019 -186.361 1.00 86.32 454 ARG D N 1
ATOM 16112 C CA . ARG D 1 457 ? -414.800 -17.376 -186.193 1.00 89.28 454 ARG D CA 1
ATOM 16113 C C . ARG D 1 457 ? -413.283 -17.417 -186.318 1.00 92.84 454 ARG D C 1
ATOM 16114 O O . ARG D 1 457 ? -412.717 -16.925 -187.294 1.00 85.38 454 ARG D O 1
ATOM 16122 N N . TYR D 1 458 ? -412.636 -18.008 -185.316 1.00 106.14 455 TYR D N 1
ATOM 16123 C CA . TYR D 1 458 ? -411.193 -18.227 -185.334 1.00 117.60 455 TYR D CA 1
ATOM 16124 C C . TYR D 1 458 ? -410.887 -19.690 -185.629 1.00 116.75 455 TYR D C 1
ATOM 16125 O O . TYR D 1 458 ? -411.418 -20.584 -184.968 1.00 111.89 455 TYR D O 1
ATOM 16134 N N . ASP D 1 459 ? -410.030 -19.927 -186.619 1.00 125.34 456 ASP D N 1
ATOM 16135 C CA . ASP D 1 459 ? -409.630 -21.281 -186.987 1.00 127.57 456 ASP D CA 1
ATOM 16136 C C . ASP D 1 459 ? -408.167 -21.524 -186.639 1.00 133.18 456 ASP D C 1
ATOM 16137 O O . ASP D 1 459 ? -407.294 -20.733 -186.992 1.00 137.07 456 ASP D O 1
ATOM 16142 N N . TYR D 1 460 ? -407.922 -22.614 -185.918 1.00 116.37 457 TYR D N 1
ATOM 16143 C CA . TYR D 1 460 ? -406.572 -23.110 -185.674 1.00 115.70 457 TYR D CA 1
ATOM 16144 C C . TYR D 1 460 ? -406.332 -24.336 -186.553 1.00 112.24 457 TYR D C 1
ATOM 16145 O O . TYR D 1 460 ? -406.710 -25.448 -186.188 1.00 110.30 457 TYR D O 1
ATOM 16154 N N . GLU D 1 461 ? -405.697 -24.129 -187.706 1.00 108.80 458 GLU D N 1
ATOM 16155 C CA . GLU D 1 461 ? -405.638 -25.160 -188.744 1.00 106.95 458 GLU D CA 1
ATOM 16156 C C . GLU D 1 461 ? -404.548 -26.193 -188.493 1.00 113.66 458 GLU D C 1
ATOM 16157 O O . GLU D 1 461 ? -403.453 -25.865 -188.032 1.00 119.62 458 GLU D O 1
ATOM 16163 N N . ASP D 1 462 ? -404.874 -27.441 -188.823 1.00 114.60 459 ASP D N 1
ATOM 16164 C CA . ASP D 1 462 ? -403.927 -28.552 -188.819 1.00 115.28 459 ASP D CA 1
ATOM 16165 C C . ASP D 1 462 ? -403.047 -28.586 -187.572 1.00 116.63 459 ASP D C 1
ATOM 16166 O O . ASP D 1 462 ? -401.834 -28.396 -187.654 1.00 122.52 459 ASP D O 1
ATOM 16171 N N . VAL D 1 463 ? -403.670 -28.818 -186.422 1.00 115.76 460 VAL D N 1
ATOM 16172 C CA . VAL D 1 463 ? -402.946 -29.014 -185.172 1.00 122.37 460 VAL D CA 1
ATOM 16173 C C . VAL D 1 463 ? -402.940 -30.502 -184.843 1.00 127.90 460 VAL D C 1
ATOM 16174 O O . VAL D 1 463 ? -403.828 -31.239 -185.271 1.00 128.67 460 VAL D O 1
ATOM 16178 N N . SER D 1 464 ? -401.931 -30.941 -184.098 1.00 130.69 461 SER D N 1
ATOM 16179 C CA . SER D 1 464 ? -401.818 -32.336 -183.696 1.00 132.81 461 SER D CA 1
ATOM 16180 C C . SER D 1 464 ? -403.080 -32.825 -182.997 1.00 133.46 461 SER D C 1
ATOM 16181 O O . SER D 1 464 ? -403.734 -32.074 -182.273 1.00 132.92 461 SER D O 1
ATOM 16184 N N . ALA D 1 465 ? -403.409 -34.093 -183.215 1.00 135.59 462 ALA D N 1
ATOM 16185 C CA . ALA D 1 465 ? -404.593 -34.697 -182.620 1.00 140.78 462 ALA D CA 1
ATOM 16186 C C . ALA D 1 465 ? -404.510 -34.673 -181.099 1.00 150.43 462 ALA D C 1
ATOM 16187 O O . ALA D 1 465 ? -405.528 -34.762 -180.412 1.00 149.91 462 ALA D O 1
ATOM 16189 N N . GLU D 1 466 ? -403.291 -34.561 -180.579 1.00 182.62 463 GLU D N 1
ATOM 16190 C CA . GLU D 1 466 ? -403.076 -34.483 -179.140 1.00 189.72 463 GLU D CA 1
ATOM 16191 C C . GLU D 1 466 ? -403.721 -33.224 -178.574 1.00 186.84 463 GLU D C 1
ATOM 16192 O O . GLU D 1 466 ? -404.441 -33.279 -177.576 1.00 187.91 463 GLU D O 1
ATOM 16198 N N . ALA D 1 467 ? -403.462 -32.092 -179.220 1.00 165.45 464 ALA D N 1
ATOM 16199 C CA . ALA D 1 467 ? -404.051 -30.827 -178.805 1.00 158.60 464 ALA D CA 1
ATOM 16200 C C . ALA D 1 467 ? -405.565 -30.875 -178.980 1.00 155.14 464 ALA D C 1
ATOM 16201 O O . ALA D 1 467 ? -406.311 -30.292 -178.194 1.00 150.93 464 ALA D O 1
ATOM 16203 N N . ALA D 1 468 ? -406.010 -31.588 -180.008 1.00 145.32 465 ALA D N 1
ATOM 16204 C CA . ALA D 1 468 ? -407.429 -31.685 -180.327 1.00 130.95 465 ALA D CA 1
ATOM 16205 C C . ALA D 1 468 ? -408.206 -32.316 -179.182 1.00 130.50 465 ALA D C 1
ATOM 16206 O O . ALA D 1 468 ? -409.144 -31.720 -178.650 1.00 125.61 465 ALA D O 1
ATOM 16208 N N . LYS D 1 469 ? -407.813 -33.528 -178.808 1.00 137.81 466 LYS D N 1
ATOM 16209 C CA . LYS D 1 469 ? -408.473 -34.243 -177.726 1.00 140.88 466 LYS D CA 1
ATOM 16210 C C . LYS D 1 469 ? -408.271 -33.512 -176.404 1.00 137.36 466 LYS D C 1
ATOM 16211 O O . LYS D 1 469 ? -409.157 -33.497 -175.549 1.00 132.31 466 LYS D O 1
ATOM 16217 N N . ALA D 1 470 ? -407.101 -32.903 -176.247 1.00 140.28 467 ALA D N 1
ATOM 16218 C CA . ALA D 1 470 ? -406.783 -32.159 -175.035 1.00 142.03 467 ALA D CA 1
ATOM 16219 C C . ALA D 1 470 ? -407.713 -30.963 -174.880 1.00 139.93 467 ALA D C 1
ATOM 16220 O O . ALA D 1 470 ? -408.352 -30.797 -173.841 1.00 140.75 467 ALA D O 1
ATOM 16222 N N . VAL D 1 471 ? -407.789 -30.135 -175.919 1.00 142.63 468 VAL D N 1
ATOM 16223 C CA . VAL D 1 471 ? -408.630 -28.943 -175.889 1.00 139.30 468 VAL D CA 1
ATOM 16224 C C . VAL D 1 471 ? -410.091 -29.316 -175.645 1.00 133.35 468 VAL D C 1
ATOM 16225 O O . VAL D 1 471 ? -410.733 -28.759 -174.764 1.00 128.22 468 VAL D O 1
ATOM 16229 N N . MET D 1 472 ? -410.606 -30.266 -176.420 1.00 137.00 469 MET D N 1
ATOM 16230 C CA . MET D 1 472 ? -412.003 -30.679 -176.306 1.00 143.09 469 MET D CA 1
ATOM 16231 C C . MET D 1 472 ? -412.352 -31.077 -174.875 1.00 138.70 469 MET D C 1
ATOM 16232 O O . MET D 1 472 ? -413.334 -30.601 -174.308 1.00 135.15 469 MET D O 1
ATOM 16237 N N . ASP D 1 473 ? -411.534 -31.935 -174.283 1.00 133.35 470 ASP D N 1
ATOM 16238 C CA . ASP D 1 473 ? -411.814 -32.420 -172.943 1.00 137.60 470 ASP D CA 1
ATOM 16239 C C . ASP D 1 473 ? -411.556 -31.355 -171.890 1.00 146.96 470 ASP D C 1
ATOM 16240 O O . ASP D 1 473 ? -412.247 -31.312 -170.874 1.00 150.86 470 ASP D O 1
ATOM 16245 N N . THR D 1 474 ? -410.575 -30.489 -172.126 1.00 158.77 471 THR D N 1
ATOM 16246 C CA . THR D 1 474 ? -410.244 -29.484 -171.127 1.00 162.13 471 THR D CA 1
ATOM 16247 C C . THR D 1 474 ? -411.281 -28.374 -171.159 1.00 159.38 471 THR D C 1
ATOM 16248 O O . THR D 1 474 ? -411.624 -27.820 -170.115 1.00 166.80 471 THR D O 1
ATOM 16252 N N . VAL D 1 475 ? -411.791 -28.044 -172.343 1.00 145.61 472 VAL D N 1
ATOM 16253 C CA . VAL D 1 475 ? -412.783 -26.981 -172.410 1.00 138.65 472 VAL D CA 1
ATOM 16254 C C . VAL D 1 475 ? -414.116 -27.500 -171.909 1.00 145.13 472 VAL D C 1
ATOM 16255 O O . VAL D 1 475 ? -414.912 -26.728 -171.402 1.00 140.12 472 VAL D O 1
ATOM 16259 N N . GLU D 1 476 ? -414.352 -28.803 -172.054 1.00 151.50 473 GLU D N 1
ATOM 16260 C CA . GLU D 1 476 ? -415.568 -29.431 -171.534 1.00 157.07 473 GLU D CA 1
ATOM 16261 C C . GLU D 1 476 ? -415.422 -29.731 -170.042 1.00 167.98 473 GLU D C 1
ATOM 16262 O O . GLU D 1 476 ? -416.411 -29.950 -169.344 1.00 169.34 473 GLU D O 1
ATOM 16268 N N . ASN D 1 477 ? -414.186 -29.750 -169.556 1.00 170.50 474 ASN D N 1
ATOM 16269 C CA . ASN D 1 477 ? -413.939 -29.925 -168.131 1.00 173.91 474 ASN D CA 1
ATOM 16270 C C . ASN D 1 477 ? -414.114 -28.599 -167.397 1.00 177.15 474 ASN D C 1
ATOM 16271 O O . ASN D 1 477 ? -414.642 -28.561 -166.287 1.00 176.44 474 ASN D O 1
ATOM 16276 N N . THR D 1 478 ? -413.683 -27.510 -168.030 1.00 180.50 475 THR D N 1
ATOM 16277 C CA . THR D 1 478 ? -413.788 -26.182 -167.428 1.00 183.68 475 THR D CA 1
ATOM 16278 C C . THR D 1 478 ? -415.148 -25.560 -167.714 1.00 186.54 475 THR D C 1
ATOM 16279 O O . THR D 1 478 ? -415.386 -24.397 -167.386 1.00 181.22 475 THR D O 1
ATOM 16283 N N . VAL D 1 479 ? -416.030 -26.335 -168.339 1.00 250.82 476 VAL D N 1
ATOM 16284 C CA . VAL D 1 479 ? -417.363 -25.858 -168.674 1.00 251.51 476 VAL D CA 1
ATOM 16285 C C . VAL D 1 479 ? -418.365 -26.475 -167.708 1.00 250.02 476 VAL D C 1
ATOM 16286 O O . VAL D 1 479 ? -419.380 -25.861 -167.384 1.00 252.36 476 VAL D O 1
ATOM 16290 N N . VAL D 1 480 ? -418.061 -27.657 -167.185 1.00 170.14 477 VAL D N 1
ATOM 16291 C CA . VAL D 1 480 ? -418.961 -28.259 -166.204 1.00 160.17 477 VAL D CA 1
ATOM 16292 C C . VAL D 1 480 ? -418.899 -27.478 -164.884 1.00 156.53 477 VAL D C 1
ATOM 16293 O O . VAL D 1 480 ? -419.574 -27.823 -163.917 1.00 152.42 477 VAL D O 1
ATOM 16297 N N . ASP D 1 481 ? -418.086 -26.423 -164.858 1.00 153.63 478 ASP D N 1
ATOM 16298 C CA . ASP D 1 481 ? -417.962 -25.562 -163.690 1.00 150.00 478 ASP D CA 1
ATOM 16299 C C . ASP D 1 481 ? -418.513 -24.161 -163.948 1.00 143.62 478 ASP D C 1
ATOM 16300 O O . ASP D 1 481 ? -418.224 -23.551 -164.977 1.00 141.28 478 ASP D O 1
ATOM 16305 N N . ASP D 1 482 ? -419.306 -23.658 -163.005 1.00 141.65 479 ASP D N 1
ATOM 16306 C CA . ASP D 1 482 ? -419.839 -22.301 -163.087 1.00 141.76 479 ASP D CA 1
ATOM 16307 C C . ASP D 1 482 ? -418.720 -21.265 -163.078 1.00 146.10 479 ASP D C 1
ATOM 16308 O O . ASP D 1 482 ? -417.948 -21.184 -162.123 1.00 147.12 479 ASP D O 1
ATOM 16313 N N . VAL D 1 483 ? -418.651 -20.468 -164.141 1.00 143.88 480 VAL D N 1
ATOM 16314 C CA . VAL D 1 483 ? -417.612 -19.450 -164.288 1.00 138.17 480 VAL D CA 1
ATOM 16315 C C . VAL D 1 483 ? -418.228 -18.146 -164.792 1.00 139.60 480 VAL D C 1
ATOM 16316 O O . VAL D 1 483 ? -418.293 -17.906 -165.997 1.00 131.56 480 VAL D O 1
ATOM 16320 N N . PRO D 1 484 ? -418.702 -17.304 -163.862 1.00 182.64 481 PRO D N 1
ATOM 16321 C CA . PRO D 1 484 ? -419.276 -16.008 -164.227 1.00 182.91 481 PRO D CA 1
ATOM 16322 C C . PRO D 1 484 ? -418.215 -14.924 -164.405 1.00 183.81 481 PRO D C 1
ATOM 16323 O O . PRO D 1 484 ? -418.028 -14.092 -163.518 1.00 189.59 481 PRO D O 1
ATOM 16327 N N . ASN D 1 485 ? -417.514 -14.944 -165.533 1.00 148.04 482 ASN D N 1
ATOM 16328 C CA . ASN D 1 485 ? -416.560 -13.889 -165.845 1.00 143.78 482 ASN D CA 1
ATOM 16329 C C . ASN D 1 485 ? -417.296 -12.582 -166.099 1.00 146.06 482 ASN D C 1
ATOM 16330 O O . ASN D 1 485 ? -418.110 -12.495 -167.014 1.00 143.69 482 ASN D O 1
ATOM 16335 N N . LEU D 1 486 ? -417.019 -11.568 -165.285 1.00 163.73 483 LEU D N 1
ATOM 16336 C CA . LEU D 1 486 ? -417.801 -10.339 -165.354 1.00 172.07 483 LEU D CA 1
ATOM 16337 C C . LEU D 1 486 ? -417.411 -9.470 -166.545 1.00 171.25 483 LEU D C 1
ATOM 16338 O O . LEU D 1 486 ? -416.340 -8.861 -166.579 1.00 166.60 483 LEU D O 1
ATOM 16343 N N . ASN D 1 487 ? -418.305 -9.438 -167.525 1.00 172.04 484 ASN D N 1
ATOM 16344 C CA . ASN D 1 487 ? -418.288 -8.441 -168.583 1.00 170.65 484 ASN D CA 1
ATOM 16345 C C . ASN D 1 487 ? -419.702 -7.917 -168.744 1.00 166.51 484 ASN D C 1
ATOM 16346 O O . ASN D 1 487 ? -419.989 -6.753 -168.461 1.00 170.83 484 ASN D O 1
ATOM 16351 N N . GLY D 1 488 ? -420.580 -8.804 -169.200 1.00 146.14 485 GLY D N 1
ATOM 16352 C CA . GLY D 1 488 ? -422.001 -8.532 -169.258 1.00 141.48 485 GLY D CA 1
ATOM 16353 C C . GLY D 1 488 ? -422.740 -9.391 -168.252 1.00 139.37 485 GLY D C 1
ATOM 16354 O O . GLY D 1 488 ? -423.242 -8.885 -167.250 1.00 145.30 485 GLY D O 1
ATOM 16355 N N . VAL D 1 489 ? -422.784 -10.698 -168.505 1.00 113.93 486 VAL D N 1
ATOM 16356 C CA . VAL D 1 489 ? -423.592 -11.610 -167.696 1.00 113.70 486 VAL D CA 1
ATOM 16357 C C . VAL D 1 489 ? -422.862 -12.922 -167.413 1.00 115.77 486 VAL D C 1
ATOM 16358 O O . VAL D 1 489 ? -422.007 -13.357 -168.187 1.00 115.82 486 VAL D O 1
ATOM 16362 N N . ALA D 1 490 ? -423.207 -13.531 -166.282 1.00 128.92 487 ALA D N 1
ATOM 16363 C CA . ALA D 1 490 ? -422.662 -14.820 -165.877 1.00 131.53 487 ALA D CA 1
ATOM 16364 C C . ALA D 1 490 ? -423.021 -15.895 -166.884 1.00 127.15 487 ALA D C 1
ATOM 16365 O O . ALA D 1 490 ? -423.989 -15.760 -167.629 1.00 129.12 487 ALA D O 1
ATOM 16367 N N . CYS D 1 491 ? -422.241 -16.969 -166.899 1.00 125.85 488 CYS D N 1
ATOM 16368 C CA . CYS D 1 491 ? -422.581 -18.117 -167.716 1.00 125.84 488 CYS D CA 1
ATOM 16369 C C . CYS D 1 491 ? -423.718 -18.894 -167.071 1.00 137.11 488 CYS D C 1
ATOM 16370 O O . CYS D 1 491 ? -423.615 -19.320 -165.920 1.00 136.65 488 CYS D O 1
ATOM 16373 N N . LYS D 1 492 ? -424.792 -19.084 -167.828 1.00 163.29 489 LYS D N 1
ATOM 16374 C CA . LYS D 1 492 ? -426.018 -19.656 -167.294 1.00 163.14 489 LYS D CA 1
ATOM 16375 C C . LYS D 1 492 ? -426.210 -21.123 -167.647 1.00 161.79 489 LYS D C 1
ATOM 16376 O O . LYS D 1 492 ? -426.417 -21.958 -166.766 1.00 163.91 489 LYS D O 1
ATOM 16382 N N . THR D 1 493 ? -426.164 -21.427 -168.939 1.00 141.68 490 THR D N 1
ATOM 16383 C CA . THR D 1 493 ? -426.420 -22.776 -169.412 1.00 135.38 490 THR D CA 1
ATOM 16384 C C . THR D 1 493 ? -425.221 -23.306 -170.179 1.00 130.10 490 THR D C 1
ATOM 16385 O O . THR D 1 493 ? -424.791 -22.727 -171.176 1.00 133.00 490 THR D O 1
ATOM 16389 N N . ILE D 1 494 ? -424.688 -24.417 -169.692 1.00 118.41 491 ILE D N 1
ATOM 16390 C CA . ILE D 1 494 ? -423.584 -25.098 -170.341 1.00 129.81 491 ILE D CA 1
ATOM 16391 C C . ILE D 1 494 ? -423.992 -26.527 -170.664 1.00 137.13 491 ILE D C 1
ATOM 16392 O O . ILE D 1 494 ? -424.835 -27.103 -169.977 1.00 130.19 491 ILE D O 1
ATOM 16397 N N . ASP D 1 495 ? -423.402 -27.094 -171.712 1.00 154.36 492 ASP D N 1
ATOM 16398 C CA . ASP D 1 495 ? -423.758 -28.440 -172.136 1.00 154.62 492 ASP D CA 1
ATOM 16399 C C . ASP D 1 495 ? -422.803 -29.014 -173.175 1.00 150.41 492 ASP D C 1
ATOM 16400 O O . ASP D 1 495 ? -421.948 -28.312 -173.715 1.00 147.64 492 ASP D O 1
ATOM 16405 N N . ASN D 1 496 ? -422.973 -30.305 -173.441 1.00 140.55 493 ASN D N 1
ATOM 16406 C CA . ASN D 1 496 ? -422.280 -30.994 -174.521 1.00 133.81 493 ASN D CA 1
ATOM 16407 C C . ASN D 1 496 ? -423.314 -31.378 -175.570 1.00 133.19 493 ASN D C 1
ATOM 16408 O O . ASN D 1 496 ? -423.955 -32.423 -175.462 1.00 137.38 493 ASN D O 1
ATOM 16413 N N . PHE D 1 497 ? -423.450 -30.522 -176.580 1.00 124.84 494 PHE D N 1
ATOM 16414 C CA . PHE D 1 497 ? -424.609 -30.487 -177.486 1.00 119.46 494 PHE D CA 1
ATOM 16415 C C . PHE D 1 497 ? -425.258 -31.839 -177.810 1.00 113.39 494 PHE D C 1
ATOM 16416 O O . PHE D 1 497 ? -424.591 -32.768 -178.270 1.00 115.72 494 PHE D O 1
ATOM 16424 N N . SER D 1 498 ? -426.566 -31.923 -177.570 1.00 104.35 495 SER D N 1
ATOM 16425 C CA . SER D 1 498 ? -427.356 -33.108 -177.894 1.00 100.57 495 SER D CA 1
ATOM 16426 C C . SER D 1 498 ? -428.666 -32.700 -178.565 1.00 96.62 495 SER D C 1
ATOM 16427 O O . SER D 1 498 ? -429.440 -31.927 -178.001 1.00 103.83 495 SER D O 1
ATOM 16430 N N . TYR D 1 499 ? -428.906 -33.224 -179.766 1.00 93.42 496 TYR D N 1
ATOM 16431 C CA . TYR D 1 499 ? -430.095 -32.877 -180.543 1.00 89.38 496 TYR D CA 1
ATOM 16432 C C . TYR D 1 499 ? -430.986 -34.094 -180.789 1.00 87.49 496 TYR D C 1
ATOM 16433 O O . TYR D 1 499 ? -430.501 -35.216 -180.926 1.00 87.56 496 TYR D O 1
ATOM 16442 N N . THR D 1 500 ? -432.293 -33.853 -180.834 1.00 85.23 497 THR D N 1
ATOM 16443 C CA . THR D 1 500 ? -433.277 -34.891 -181.124 1.00 85.88 497 THR D CA 1
ATOM 16444 C C . THR D 1 500 ? -434.211 -34.432 -182.243 1.00 86.98 497 THR D C 1
ATOM 16445 O O . THR D 1 500 ? -434.977 -33.486 -182.074 1.00 88.67 497 THR D O 1
ATOM 16449 N N . ASP D 1 501 ? -434.149 -35.111 -183.384 1.00 89.44 498 ASP D N 1
ATOM 16450 C CA . ASP D 1 501 ? -434.914 -34.708 -184.558 1.00 86.24 498 ASP D CA 1
ATOM 16451 C C . ASP D 1 501 ? -436.412 -34.927 -184.348 1.00 77.51 498 ASP D C 1
ATOM 16452 O O . ASP D 1 501 ? -436.844 -36.050 -184.087 1.00 77.66 498 ASP D O 1
ATOM 16457 N N . PRO D 1 502 ? -437.212 -33.854 -184.465 1.00 80.96 499 PRO D N 1
ATOM 16458 C CA . PRO D 1 502 ? -438.644 -33.984 -184.179 1.00 88.09 499 PRO D CA 1
ATOM 16459 C C . PRO D 1 502 ? -439.398 -34.897 -185.146 1.00 92.69 499 PRO D C 1
ATOM 16460 O O . PRO D 1 502 ? -440.441 -35.426 -184.764 1.00 109.36 499 PRO D O 1
ATOM 16464 N N . ILE D 1 503 ? -438.889 -35.081 -186.362 1.00 78.34 500 ILE D N 1
ATOM 16465 C CA . ILE D 1 503 ? -439.613 -35.840 -187.383 1.00 77.10 500 ILE D CA 1
ATOM 16466 C C . ILE D 1 503 ? -439.064 -37.256 -187.532 1.00 83.05 500 ILE D C 1
ATOM 16467 O O . ILE D 1 503 ? -439.817 -38.224 -187.579 1.00 79.51 500 ILE D O 1
ATOM 16472 N N . ASP D 1 504 ? -437.745 -37.362 -187.616 1.00 90.52 501 ASP D N 1
ATOM 16473 C CA . ASP D 1 504 ? -437.083 -38.627 -187.890 1.00 88.37 501 ASP D CA 1
ATOM 16474 C C . ASP D 1 504 ? -436.794 -39.384 -186.599 1.00 82.90 501 ASP D C 1
ATOM 16475 O O . ASP D 1 504 ? -436.828 -40.615 -186.568 1.00 80.38 501 ASP D O 1
ATOM 16480 N N . GLY D 1 505 ? -436.524 -38.641 -185.531 1.00 83.79 502 GLY D N 1
ATOM 16481 C CA . GLY D 1 505 ? -436.165 -39.241 -184.260 1.00 85.53 502 GLY D CA 1
ATOM 16482 C C . GLY D 1 505 ? -434.683 -39.554 -184.185 1.00 92.92 502 GLY D C 1
ATOM 16483 O O . GLY D 1 505 ? -434.269 -40.422 -183.420 1.00 96.37 502 GLY D O 1
ATOM 16484 N N . SER D 1 506 ? -433.884 -38.856 -184.990 1.00 95.87 503 SER D N 1
ATOM 16485 C CA . SER D 1 506 ? -432.433 -39.030 -184.978 1.00 91.84 503 SER D CA 1
ATOM 16486 C C . SER D 1 506 ? -431.812 -38.340 -183.769 1.00 94.52 503 SER D C 1
ATOM 16487 O O . SER D 1 506 ? -432.271 -37.280 -183.348 1.00 93.73 503 SER D O 1
ATOM 16490 N N . VAL D 1 507 ? -430.755 -38.942 -183.232 1.00 100.20 504 VAL D N 1
ATOM 16491 C CA . VAL D 1 507 ? -430.086 -38.427 -182.042 1.00 97.67 504 VAL D CA 1
ATOM 16492 C C . VAL D 1 507 ? -428.671 -37.995 -182.401 1.00 97.80 504 VAL D C 1
ATOM 16493 O O . VAL D 1 507 ? -427.877 -38.795 -182.895 1.00 104.64 504 VAL D O 1
ATOM 16497 N N . SER D 1 508 ? -428.369 -36.724 -182.154 1.00 101.92 505 SER D N 1
ATOM 16498 C CA . SER D 1 508 ? -427.068 -36.156 -182.488 1.00 100.38 505 SER D CA 1
ATOM 16499 C C . SER D 1 508 ? -426.262 -35.906 -181.219 1.00 102.56 505 SER D C 1
ATOM 16500 O O . SER D 1 508 ? -426.793 -35.397 -180.236 1.00 107.50 505 SER D O 1
ATOM 16503 N N . THR D 1 509 ? -424.980 -36.264 -181.245 1.00 107.26 506 THR D N 1
ATOM 16504 C CA . THR D 1 509 ? -424.126 -36.146 -180.065 1.00 113.76 506 THR D CA 1
ATOM 16505 C C . THR D 1 509 ? -422.790 -35.477 -180.384 1.00 122.40 506 THR D C 1
ATOM 16506 O O . THR D 1 509 ? -422.420 -35.343 -181.547 1.00 118.69 506 THR D O 1
ATOM 16510 N N . LYS D 1 510 ? -422.079 -35.073 -179.332 1.00 166.78 507 LYS D N 1
ATOM 16511 C CA . LYS D 1 510 ? -420.778 -34.403 -179.433 1.00 169.36 507 LYS D CA 1
ATOM 16512 C C . LYS D 1 510 ? -420.720 -33.354 -180.543 1.00 164.96 507 LYS D C 1
ATOM 16513 O O . LYS D 1 510 ? -419.675 -33.147 -181.158 1.00 168.45 507 LYS D O 1
ATOM 16519 N N . GLN D 1 511 ? -421.839 -32.679 -180.779 1.00 116.75 508 GLN D N 1
ATOM 16520 C CA . GLN D 1 511 ? -421.918 -31.695 -181.853 1.00 101.30 508 GLN D CA 1
ATOM 16521 C C . GLN D 1 511 ? -421.420 -30.320 -181.415 1.00 103.65 508 GLN D C 1
ATOM 16522 O O . GLN D 1 511 ? -421.911 -29.296 -181.892 1.00 97.42 508 GLN D O 1
ATOM 16528 N N . GLY D 1 512 ? -420.449 -30.304 -180.506 1.00 113.42 509 GLY D N 1
ATOM 16529 C CA . GLY D 1 512 ? -419.800 -29.072 -180.097 1.00 115.40 509 GLY D CA 1
ATOM 16530 C C . GLY D 1 512 ? -420.032 -28.697 -178.648 1.00 117.52 509 GLY D C 1
ATOM 16531 O O . GLY D 1 512 ? -421.137 -28.830 -178.123 1.00 120.68 509 GLY D O 1
ATOM 16532 N N . VAL D 1 513 ? -418.972 -28.225 -178.002 1.00 108.04 510 VAL D N 1
ATOM 16533 C CA . VAL D 1 513 ? -419.055 -27.739 -176.634 1.00 107.09 510 VAL D CA 1
ATOM 16534 C C . VAL D 1 513 ? -419.614 -26.326 -176.654 1.00 110.10 510 VAL D C 1
ATOM 16535 O O . VAL D 1 513 ? -419.105 -25.461 -177.368 1.00 111.35 510 VAL D O 1
ATOM 16539 N N . ARG D 1 514 ? -420.664 -26.098 -175.870 1.00 122.14 511 ARG D N 1
ATOM 16540 C CA . ARG D 1 514 ? -421.361 -24.816 -175.867 1.00 130.32 511 ARG D CA 1
ATOM 16541 C C . ARG D 1 514 ? -421.333 -24.127 -174.499 1.00 133.66 511 ARG D C 1
ATOM 16542 O O . ARG D 1 514 ? -421.232 -24.783 -173.458 1.00 134.10 511 ARG D O 1
ATOM 16550 N N . VAL D 1 515 ? -421.413 -22.797 -174.524 1.00 130.36 512 VAL D N 1
ATOM 16551 C CA . VAL D 1 515 ? -421.436 -21.974 -173.316 1.00 128.04 512 VAL D CA 1
ATOM 16552 C C . VAL D 1 515 ? -422.388 -20.790 -173.502 1.00 124.99 512 VAL D C 1
ATOM 16553 O O . VAL D 1 515 ? -422.029 -19.779 -174.111 1.00 124.11 512 VAL D O 1
ATOM 16557 N N . LEU D 1 516 ? -423.599 -20.920 -172.969 1.00 115.47 513 LEU D N 1
ATOM 16558 C CA . LEU D 1 516 ? -424.660 -19.945 -173.216 1.00 113.14 513 LEU D CA 1
ATOM 16559 C C . LEU D 1 516 ? -424.853 -18.964 -172.068 1.00 118.02 513 LEU D C 1
ATOM 16560 O O . LEU D 1 516 ? -424.881 -19.350 -170.900 1.00 129.67 513 LEU D O 1
ATOM 16565 N N . PHE D 1 517 ? -424.995 -17.693 -172.425 1.00 105.22 514 PHE D N 1
ATOM 16566 C CA . PHE D 1 517 ? -425.228 -16.630 -171.459 1.00 102.01 514 PHE D CA 1
ATOM 16567 C C . PHE D 1 517 ? -426.702 -16.254 -171.519 1.00 106.28 514 PHE D C 1
ATOM 16568 O O . PHE D 1 517 ? -427.477 -16.922 -172.203 1.00 111.33 514 PHE D O 1
ATOM 16576 N N . GLU D 1 518 ? -427.091 -15.194 -170.814 1.00 108.18 515 GLU D N 1
ATOM 16577 C CA . GLU D 1 518 ? -428.485 -14.746 -170.835 1.00 114.04 515 GLU D CA 1
ATOM 16578 C C . GLU D 1 518 ? -428.711 -13.651 -171.863 1.00 111.40 515 GLU D C 1
ATOM 16579 O O . GLU D 1 518 ? -429.601 -13.760 -172.705 1.00 113.02 515 GLU D O 1
ATOM 16585 N N . ASP D 1 519 ? -427.918 -12.587 -171.763 1.00 104.98 516 ASP D N 1
ATOM 16586 C CA . ASP D 1 519 ? -428.012 -11.452 -172.676 1.00 104.35 516 ASP D CA 1
ATOM 16587 C C . ASP D 1 519 ? -428.046 -11.928 -174.111 1.00 110.37 516 ASP D C 1
ATOM 16588 O O . ASP D 1 519 ? -428.787 -11.400 -174.939 1.00 109.28 516 ASP D O 1
ATOM 16593 N N . GLY D 1 520 ? -427.235 -12.939 -174.394 1.00 133.80 517 GLY D N 1
ATOM 16594 C CA . GLY D 1 520 ? -427.190 -13.524 -175.716 1.00 136.76 517 GLY D CA 1
ATOM 16595 C C . GLY D 1 520 ? -425.804 -13.988 -176.081 1.00 132.17 517 GLY D C 1
ATOM 16596 O O . GLY D 1 520 ? -425.640 -14.784 -177.003 1.00 129.31 517 GLY D O 1
ATOM 16597 N N . SER D 1 521 ? -424.812 -13.476 -175.358 1.00 121.28 518 SER D N 1
ATOM 16598 C CA . SER D 1 521 ? -423.425 -13.846 -175.585 1.00 117.73 518 SER D CA 1
ATOM 16599 C C . SER D 1 521 ? -423.307 -15.357 -175.703 1.00 118.31 518 SER D C 1
ATOM 16600 O O . SER D 1 521 ? -423.988 -16.097 -174.992 1.00 119.00 518 SER D O 1
ATOM 16603 N N . ARG D 1 522 ? -422.457 -15.808 -176.618 1.00 105.39 519 ARG D N 1
ATOM 16604 C CA . ARG D 1 522 ? -422.334 -17.229 -176.901 1.00 101.82 519 ARG D CA 1
ATOM 16605 C C . ARG D 1 522 ? -420.884 -17.641 -177.124 1.00 98.37 519 ARG D C 1
ATOM 16606 O O . ARG D 1 522 ? -419.994 -16.804 -177.255 1.00 90.72 519 ARG D O 1
ATOM 16614 N N . PHE D 1 523 ? -420.671 -18.950 -177.171 1.00 124.71 520 PHE D N 1
ATOM 16615 C CA . PHE D 1 523 ? -419.340 -19.535 -177.172 1.00 127.62 520 PHE D CA 1
ATOM 16616 C C . PHE D 1 523 ? -419.503 -21.009 -177.519 1.00 131.00 520 PHE D C 1
ATOM 16617 O O . PHE D 1 523 ? -420.042 -21.791 -176.733 1.00 129.07 520 PHE D O 1
ATOM 16625 N N . VAL D 1 524 ? -419.025 -21.372 -178.704 1.00 143.37 521 VAL D N 1
ATOM 16626 C CA . VAL D 1 524 ? -419.156 -22.725 -179.225 1.00 144.82 521 VAL D CA 1
ATOM 16627 C C . VAL D 1 524 ? -417.782 -23.246 -179.612 1.00 142.73 521 VAL D C 1
ATOM 16628 O O . VAL D 1 524 ? -416.906 -22.471 -179.998 1.00 142.95 521 VAL D O 1
ATOM 16632 N N . LEU D 1 525 ? -417.595 -24.557 -179.503 1.00 125.11 522 LEU D N 1
ATOM 16633 C CA . LEU D 1 525 ? -416.348 -25.179 -179.918 1.00 121.18 522 LEU D CA 1
ATOM 16634 C C . LEU D 1 525 ? -416.614 -26.517 -180.586 1.00 117.64 522 LEU D C 1
ATOM 16635 O O . LEU D 1 525 ? -417.108 -27.450 -179.955 1.00 118.74 522 LEU D O 1
ATOM 16640 N N . ARG D 1 526 ? -416.287 -26.592 -181.873 1.00 107.00 523 ARG D N 1
ATOM 16641 C CA . ARG D 1 526 ? -416.445 -27.816 -182.649 1.00 103.26 523 ARG D CA 1
ATOM 16642 C C . ARG D 1 526 ? -415.106 -28.288 -183.184 1.00 100.71 523 ARG D C 1
ATOM 16643 O O . ARG D 1 526 ? -414.210 -27.481 -183.438 1.00 100.58 523 ARG D O 1
ATOM 16651 N N . LEU D 1 527 ? -414.986 -29.599 -183.365 1.00 101.63 524 LEU D N 1
ATOM 16652 C CA . LEU D 1 527 ? -413.759 -30.197 -183.871 1.00 105.91 524 LEU D CA 1
ATOM 16653 C C . LEU D 1 527 ? -413.982 -30.810 -185.244 1.00 95.42 524 LEU D C 1
ATOM 16654 O O . LEU D 1 527 ? -414.883 -31.627 -185.437 1.00 89.04 524 LEU D O 1
ATOM 16659 N N . SER D 1 528 ? -413.149 -30.393 -186.191 1.00 95.06 525 SER D N 1
ATOM 16660 C CA . SER D 1 528 ? -413.205 -30.877 -187.563 1.00 94.97 525 SER D CA 1
ATOM 16661 C C . SER D 1 528 ? -411.824 -31.296 -188.053 1.00 105.66 525 SER D C 1
ATOM 16662 O O . SER D 1 528 ? -410.916 -30.475 -188.141 1.00 109.67 525 SER D O 1
ATOM 16665 N N . GLY D 1 529 ? -411.680 -32.576 -188.379 1.00 108.46 526 GLY D N 1
ATOM 16666 C CA . GLY D 1 529 ? -410.413 -33.124 -188.829 1.00 105.72 526 GLY D CA 1
ATOM 16667 C C . GLY D 1 529 ? -410.595 -33.943 -190.088 1.00 106.86 526 GLY D C 1
ATOM 16668 O O . GLY D 1 529 ? -411.724 -34.218 -190.493 1.00 110.79 526 GLY D O 1
ATOM 16669 N N . THR D 1 530 ? -409.477 -34.331 -190.696 1.00 115.93 527 THR D N 1
ATOM 16670 C CA . THR D 1 530 ? -409.478 -35.021 -191.984 1.00 119.61 527 THR D CA 1
ATOM 16671 C C . THR D 1 530 ? -408.679 -36.326 -191.959 1.00 131.27 527 THR D C 1
ATOM 16672 O O . THR D 1 530 ? -407.452 -36.310 -192.027 1.00 131.59 527 THR D O 1
ATOM 16676 N N . GLY D 1 531 ? -409.388 -37.448 -191.884 1.00 162.52 528 GLY D N 1
ATOM 16677 C CA . GLY D 1 531 ? -408.792 -38.770 -192.009 1.00 166.03 528 GLY D CA 1
ATOM 16678 C C . GLY D 1 531 ? -407.512 -39.009 -191.230 1.00 168.29 528 GLY D C 1
ATOM 16679 O O . GLY D 1 531 ? -407.535 -39.243 -190.021 1.00 172.41 528 GLY D O 1
ATOM 16680 N N . SER D 1 532 ? -406.389 -38.957 -191.941 1.00 145.57 529 SER D N 1
ATOM 16681 C CA . SER D 1 532 ? -405.084 -39.275 -191.368 1.00 143.39 529 SER D CA 1
ATOM 16682 C C . SER D 1 532 ? -404.316 -38.019 -190.945 1.00 146.87 529 SER D C 1
ATOM 16683 O O . SER D 1 532 ? -403.138 -38.096 -190.594 1.00 137.71 529 SER D O 1
ATOM 16686 N N . SER D 1 533 ? -405.004 -36.877 -190.973 1.00 170.81 530 SER D N 1
ATOM 16687 C CA . SER D 1 533 ? -404.441 -35.570 -190.615 1.00 172.07 530 SER D CA 1
ATOM 16688 C C . SER D 1 533 ? -405.460 -34.491 -190.950 1.00 170.40 530 SER D C 1
ATOM 16689 O O . SER D 1 533 ? -405.680 -34.223 -192.129 1.00 170.45 530 SER D O 1
ATOM 16692 N N . GLY D 1 534 ? -406.058 -33.836 -189.959 1.00 151.85 531 GLY D N 1
ATOM 16693 C CA . GLY D 1 534 ? -405.662 -33.895 -188.565 1.00 148.71 531 GLY D CA 1
ATOM 16694 C C . GLY D 1 534 ? -406.446 -32.786 -187.898 1.00 143.51 531 GLY D C 1
ATOM 16695 O O . GLY D 1 534 ? -406.466 -31.663 -188.400 1.00 141.81 531 GLY D O 1
ATOM 16696 N N . ALA D 1 535 ? -407.087 -33.106 -186.777 1.00 128.19 532 ALA D N 1
ATOM 16697 C CA . ALA D 1 535 ? -408.124 -32.263 -186.180 1.00 122.55 532 ALA D CA 1
ATOM 16698 C C . ALA D 1 535 ? -407.822 -30.766 -186.221 1.00 122.22 532 ALA D C 1
ATOM 16699 O O . ALA D 1 535 ? -406.746 -30.323 -185.822 1.00 129.20 532 ALA D O 1
ATOM 16701 N N . THR D 1 536 ? -408.792 -30.003 -186.719 1.00 107.35 533 THR D N 1
ATOM 16702 C CA . THR D 1 536 ? -408.710 -28.548 -186.773 1.00 101.81 533 THR D CA 1
ATOM 16703 C C . THR D 1 536 ? -409.700 -27.956 -185.778 1.00 105.26 533 THR D C 1
ATOM 16704 O O . THR D 1 536 ? -410.843 -28.405 -185.697 1.00 107.97 533 THR D O 1
ATOM 16708 N N . ILE D 1 537 ? -409.262 -26.954 -185.022 1.00 109.62 534 ILE D N 1
ATOM 16709 C CA . ILE D 1 537 ? -410.125 -26.329 -184.025 1.00 110.00 534 ILE D CA 1
ATOM 16710 C C . ILE D 1 537 ? -410.938 -25.198 -184.642 1.00 106.19 534 ILE D C 1
ATOM 16711 O O . ILE D 1 537 ? -410.386 -24.224 -185.159 1.00 108.98 534 ILE D O 1
ATOM 16716 N N . ARG D 1 538 ? -412.258 -25.345 -184.572 1.00 99.15 535 ARG D N 1
ATOM 16717 C CA . ARG D 1 538 ? -413.191 -24.324 -185.025 1.00 97.51 535 ARG D CA 1
ATOM 16718 C C . ARG D 1 538 ? -413.746 -23.576 -183.815 1.00 99.33 535 ARG D C 1
ATOM 16719 O O . ARG D 1 538 ? -414.595 -24.102 -183.092 1.00 97.32 535 ARG D O 1
ATOM 16727 N N . LEU D 1 539 ? -413.262 -22.356 -183.595 1.00 98.18 536 LEU D N 1
ATOM 16728 C CA . LEU D 1 539 ? -413.710 -21.542 -182.468 1.00 102.00 536 LEU D CA 1
ATOM 16729 C C . LEU D 1 539 ? -414.666 -20.458 -182.916 1.00 99.74 536 LEU D C 1
ATOM 16730 O O . LEU D 1 539 ? -414.315 -19.588 -183.714 1.00 98.61 536 LEU D O 1
ATOM 16735 N N . TYR D 1 540 ? -415.873 -20.516 -182.369 1.00 93.57 537 TYR D N 1
ATOM 16736 C CA . TYR D 1 540 ? -416.912 -19.554 -182.678 1.00 83.60 537 TYR D CA 1
ATOM 16737 C C . TYR D 1 540 ? -417.108 -18.583 -181.520 1.00 87.05 537 TYR D C 1
ATOM 16738 O O . TYR D 1 540 ? -417.204 -18.997 -180.363 1.00 95.53 537 TYR D O 1
ATOM 16747 N N . LEU D 1 541 ? -417.166 -17.294 -181.844 1.00 87.44 538 LEU D N 1
ATOM 16748 C CA . LEU D 1 541 ? -417.312 -16.241 -180.843 1.00 90.83 538 LEU D CA 1
ATOM 16749 C C . LEU D 1 541 ? -418.482 -15.313 -181.167 1.00 84.45 538 LEU D C 1
ATOM 16750 O O . LEU D 1 541 ? -418.502 -14.673 -182.219 1.00 84.97 538 LEU D O 1
ATOM 16755 N N . GLU D 1 542 ? -419.441 -15.232 -180.247 1.00 85.17 539 GLU D N 1
ATOM 16756 C CA . GLU D 1 542 ? -420.640 -14.415 -180.442 1.00 93.79 539 GLU D CA 1
ATOM 16757 C C . GLU D 1 542 ? -420.876 -13.464 -179.268 1.00 98.12 539 GLU D C 1
ATOM 16758 O O . GLU D 1 542 ? -420.997 -13.897 -178.122 1.00 102.16 539 GLU D O 1
ATOM 16764 N N . GLN D 1 543 ? -420.947 -12.169 -179.573 1.00 92.01 540 GLN D N 1
ATOM 16765 C CA . GLN D 1 543 ? -421.177 -11.127 -178.571 1.00 96.75 540 GLN D CA 1
ATOM 16766 C C . GLN D 1 543 ? -422.460 -10.354 -178.856 1.00 97.18 540 GLN D C 1
ATOM 16767 O O . GLN D 1 543 ? -422.575 -9.689 -179.885 1.00 91.28 540 GLN D O 1
ATOM 16773 N N . TYR D 1 544 ? -423.409 -10.430 -177.928 1.00 118.91 541 TYR D N 1
ATOM 16774 C CA . TYR D 1 544 ? -424.682 -9.732 -178.069 1.00 119.30 541 TYR D CA 1
ATOM 16775 C C . TYR D 1 544 ? -424.587 -8.312 -177.505 1.00 121.04 541 TYR D C 1
ATOM 16776 O O . TYR D 1 544 ? -424.110 -8.102 -176.388 1.00 123.92 541 TYR D O 1
ATOM 16785 N N . MET D 1 545 ? -425.050 -7.346 -178.296 1.00 119.36 542 MET D N 1
ATOM 16786 C CA . MET D 1 545 ? -425.271 -5.977 -177.836 1.00 122.61 542 MET D CA 1
ATOM 16787 C C . MET D 1 545 ? -426.776 -5.713 -177.745 1.00 122.67 542 MET D C 1
ATOM 16788 O O . MET D 1 545 ? -427.475 -5.729 -178.760 1.00 121.65 542 MET D O 1
ATOM 16793 N N . ASP D 1 546 ? -427.268 -5.475 -176.529 1.00 119.32 543 ASP D N 1
ATOM 16794 C CA . ASP D 1 546 ? -428.709 -5.490 -176.257 1.00 109.97 543 ASP D CA 1
ATOM 16795 C C . ASP D 1 546 ? -429.403 -4.141 -176.363 1.00 106.41 543 ASP D C 1
ATOM 16796 O O . ASP D 1 546 ? -430.254 -3.954 -177.233 1.00 97.32 543 ASP D O 1
ATOM 16801 N N . SER D 1 547 ? -429.068 -3.218 -175.471 1.00 133.60 544 SER D N 1
ATOM 16802 C CA . SER D 1 547 ? -429.723 -1.924 -175.452 1.00 137.80 544 SER D CA 1
ATOM 16803 C C . SER D 1 547 ? -429.612 -1.291 -176.828 1.00 134.95 544 SER D C 1
ATOM 16804 O O . SER D 1 547 ? -428.659 -0.574 -177.113 1.00 135.64 544 SER D O 1
ATOM 16807 N N . ALA D 1 548 ? -430.581 -1.598 -177.688 1.00 125.29 545 ALA D N 1
ATOM 16808 C CA . ALA D 1 548 ? -430.580 -1.097 -179.056 1.00 122.12 545 ALA D CA 1
ATOM 16809 C C . ALA D 1 548 ? -430.454 0.415 -179.063 1.00 127.67 545 ALA D C 1
ATOM 16810 O O . ALA D 1 548 ? -430.792 1.083 -178.084 1.00 131.30 545 ALA D O 1
ATOM 16812 N N . THR D 1 549 ? -429.956 0.942 -180.174 1.00 123.34 546 THR D N 1
ATOM 16813 C CA . THR D 1 549 ? -429.759 2.374 -180.340 1.00 128.59 546 THR D CA 1
ATOM 16814 C C . THR D 1 549 ? -428.665 2.855 -179.380 1.00 126.60 546 THR D C 1
ATOM 16815 O O . THR D 1 549 ? -428.850 3.824 -178.646 1.00 128.06 546 THR D O 1
ATOM 16819 N N . VAL D 1 550 ? -427.528 2.157 -179.390 1.00 123.27 547 VAL D N 1
ATOM 16820 C CA . VAL D 1 550 ? -426.348 2.563 -178.620 1.00 126.71 547 VAL D CA 1
ATOM 16821 C C . VAL D 1 550 ? -425.226 2.988 -179.557 1.00 123.70 547 VAL D C 1
ATOM 16822 O O . VAL D 1 550 ? -424.901 2.273 -180.504 1.00 123.59 547 VAL D O 1
ATOM 16826 N N . LYS D 1 551 ? -424.643 4.155 -179.291 1.00 116.37 548 LYS D N 1
ATOM 16827 C CA . LYS D 1 551 ? -423.599 4.717 -180.145 1.00 119.06 548 LYS D CA 1
ATOM 16828 C C . LYS D 1 551 ? -424.079 4.826 -181.586 1.00 117.35 548 LYS D C 1
ATOM 16829 O O . LYS D 1 551 ? -423.267 4.932 -182.502 1.00 123.17 548 LYS D O 1
ATOM 16835 N N . SER D 1 552 ? -425.395 4.788 -181.769 1.00 114.97 549 SER D N 1
ATOM 16836 C CA . SER D 1 552 ? -426.018 4.853 -183.082 1.00 123.14 549 SER D CA 1
ATOM 16837 C C . SER D 1 552 ? -427.522 4.933 -182.823 1.00 135.91 549 SER D C 1
ATOM 16838 O O . SER D 1 552 ? -427.996 4.252 -181.923 1.00 127.18 549 SER D O 1
ATOM 16841 N N . HIS D 1 553 ? -428.292 5.745 -183.552 1.00 161.50 550 HIS D N 1
ATOM 16842 C CA . HIS D 1 553 ? -427.853 6.526 -184.712 1.00 170.14 550 HIS D CA 1
ATOM 16843 C C . HIS D 1 553 ? -426.787 7.532 -184.322 1.00 168.56 550 HIS D C 1
ATOM 16844 O O . HIS D 1 553 ? -426.939 8.269 -183.347 1.00 165.79 550 HIS D O 1
ATOM 16851 N N . LEU D 1 554 ? -425.699 7.531 -185.081 1.00 189.74 551 LEU D N 1
ATOM 16852 C CA . LEU D 1 554 ? -424.532 8.320 -184.734 1.00 194.88 551 LEU D CA 1
ATOM 16853 C C . LEU D 1 554 ? -424.225 9.400 -185.752 1.00 201.06 551 LEU D C 1
ATOM 16854 O O . LEU D 1 554 ? -424.434 9.230 -186.954 1.00 202.31 551 LEU D O 1
ATOM 16859 N N . ALA D 1 555 ? -423.738 10.520 -185.236 1.00 157.09 552 ALA D N 1
ATOM 16860 C CA . ALA D 1 555 ? -423.174 11.584 -186.047 1.00 159.83 552 ALA D CA 1
ATOM 16861 C C . ALA D 1 555 ? -421.742 11.859 -185.575 1.00 182.13 552 ALA D C 1
ATOM 16862 O O . ALA D 1 555 ? -420.907 12.343 -186.340 1.00 176.36 552 ALA D O 1
ATOM 16864 N N . GLU D 1 556 ? -421.478 11.544 -184.305 1.00 240.50 553 GLU D N 1
ATOM 16865 C CA . GLU D 1 556 ? -420.161 11.724 -183.694 1.00 243.70 553 GLU D CA 1
ATOM 16866 C C . GLU D 1 556 ? -419.878 10.626 -182.653 1.00 239.91 553 GLU D C 1
ATOM 16867 O O . GLU D 1 556 ? -419.154 10.857 -181.680 1.00 244.26 553 GLU D O 1
ATOM 16873 N N . LYS D 1 557 ? -420.444 9.438 -182.868 1.00 195.41 554 LYS D N 1
ATOM 16874 C CA . LYS D 1 557 ? -420.288 8.301 -181.954 1.00 186.96 554 LYS D CA 1
ATOM 16875 C C . LYS D 1 557 ? -419.933 7.047 -182.757 1.00 177.73 554 LYS D C 1
ATOM 16876 O O . LYS D 1 557 ? -420.528 6.784 -183.793 1.00 173.35 554 LYS D O 1
ATOM 16882 N N . THR D 1 558 ? -418.957 6.279 -182.284 1.00 153.21 555 THR D N 1
ATOM 16883 C CA . THR D 1 558 ? -418.435 5.145 -183.047 1.00 144.61 555 THR D CA 1
ATOM 16884 C C . THR D 1 558 ? -419.032 3.811 -182.611 1.00 136.83 555 THR D C 1
ATOM 16885 O O . THR D 1 558 ? -418.890 3.411 -181.459 1.00 137.31 555 THR D O 1
ATOM 16889 N N . LEU D 1 559 ? -419.682 3.124 -183.543 1.00 113.21 556 LEU D N 1
ATOM 16890 C CA . LEU D 1 559 ? -420.205 1.788 -183.289 1.00 109.74 556 LEU D CA 1
ATOM 16891 C C . LEU D 1 559 ? -419.052 0.789 -183.202 1.00 108.84 556 LEU D C 1
ATOM 16892 O O . LEU D 1 559 ? -418.213 0.740 -184.100 1.00 100.56 556 LEU D O 1
ATOM 16897 N N . PRO D 1 560 ? -419.006 -0.018 -182.127 1.00 126.09 557 PRO D N 1
ATOM 16898 C CA . PRO D 1 560 ? -417.865 -0.925 -181.964 1.00 127.08 557 PRO D CA 1
ATOM 16899 C C . PRO D 1 560 ? -417.726 -1.921 -183.109 1.00 124.88 557 PRO D C 1
ATOM 16900 O O . PRO D 1 560 ? -418.651 -2.682 -183.378 1.00 126.44 557 PRO D O 1
ATOM 16904 N N . THR D 1 561 ? -416.575 -1.906 -183.772 1.00 100.81 558 THR D N 1
ATOM 16905 C CA . THR D 1 561 ? -416.307 -2.847 -184.857 1.00 96.95 558 THR D CA 1
ATOM 16906 C C . THR D 1 561 ? -416.348 -4.266 -184.304 1.00 100.71 558 THR D C 1
ATOM 16907 O O . THR D 1 561 ? -416.246 -4.472 -183.095 1.00 104.08 558 THR D O 1
ATOM 16911 N N . ALA D 1 562 ? -416.486 -5.241 -185.196 1.00 100.49 559 ALA D N 1
ATOM 16912 C CA . ALA D 1 562 ? -416.624 -6.640 -184.799 1.00 93.34 559 ALA D CA 1
ATOM 16913 C C . ALA D 1 562 ? -415.401 -7.146 -184.042 1.00 100.37 559 ALA D C 1
ATOM 16914 O O . ALA D 1 562 ? -415.470 -8.146 -183.334 1.00 98.63 559 ALA D O 1
ATOM 16916 N N . SER D 1 563 ? -414.279 -6.456 -184.214 1.00 113.72 560 SER D N 1
ATOM 16917 C CA . SER D 1 563 ? -413.055 -6.776 -183.492 1.00 115.77 560 SER D CA 1
ATOM 16918 C C . SER D 1 563 ? -413.069 -6.225 -182.065 1.00 117.10 560 SER D C 1
ATOM 16919 O O . SER D 1 563 ? -412.534 -6.848 -181.149 1.00 117.56 560 SER D O 1
ATOM 16922 N N . THR D 1 564 ? -413.689 -5.063 -181.881 1.00 113.74 561 THR D N 1
ATOM 16923 C CA . THR D 1 564 ? -413.639 -4.358 -180.603 1.00 112.29 561 THR D CA 1
ATOM 16924 C C . THR D 1 564 ? -414.547 -4.983 -179.550 1.00 111.17 561 THR D C 1
ATOM 16925 O O . THR D 1 564 ? -414.077 -5.435 -178.508 1.00 118.75 561 THR D O 1
ATOM 16929 N N . ALA D 1 565 ? -415.845 -5.006 -179.820 1.00 108.30 562 ALA D N 1
ATOM 16930 C CA . ALA D 1 565 ? -416.810 -5.468 -178.834 1.00 107.77 562 ALA D CA 1
ATOM 16931 C C . ALA D 1 565 ? -416.662 -6.961 -178.572 1.00 106.26 562 ALA D C 1
ATOM 16932 O O . ALA D 1 565 ? -417.021 -7.449 -177.501 1.00 102.27 562 ALA D O 1
ATOM 16934 N N . LEU D 1 566 ? -416.128 -7.681 -179.552 1.00 112.26 563 LEU D N 1
ATOM 16935 C CA . LEU D 1 566 ? -415.972 -9.126 -179.445 1.00 118.45 563 LEU D CA 1
ATOM 16936 C C . LEU D 1 566 ? -414.672 -9.462 -178.715 1.00 122.56 563 LEU D C 1
ATOM 16937 O O . LEU D 1 566 ? -414.454 -10.600 -178.295 1.00 123.32 563 LEU D O 1
ATOM 16942 N N . LYS D 1 567 ? -413.815 -8.459 -178.551 1.00 124.69 564 LYS D N 1
ATOM 16943 C CA . LYS D 1 567 ? -412.526 -8.645 -177.892 1.00 128.71 564 LYS D CA 1
ATOM 16944 C C . LYS D 1 567 ? -412.679 -9.171 -176.467 1.00 134.49 564 LYS D C 1
ATOM 16945 O O . LYS D 1 567 ? -411.882 -9.994 -176.012 1.00 139.44 564 LYS D O 1
ATOM 16951 N N . ALA D 1 568 ? -413.689 -8.675 -175.759 1.00 129.90 565 ALA D N 1
ATOM 16952 C CA . ALA D 1 568 ? -413.920 -9.087 -174.381 1.00 128.75 565 ALA D CA 1
ATOM 16953 C C . ALA D 1 568 ? -414.089 -10.601 -174.334 1.00 130.08 565 ALA D C 1
ATOM 16954 O O . ALA D 1 568 ? -413.458 -11.283 -173.528 1.00 122.75 565 ALA D O 1
ATOM 16956 N N . LEU D 1 569 ? -414.916 -11.121 -175.232 1.00 145.68 566 LEU D N 1
ATOM 16957 C CA . LEU D 1 569 ? -415.172 -12.554 -175.297 1.00 148.34 566 LEU D CA 1
ATOM 16958 C C . LEU D 1 569 ? -413.945 -13.311 -175.808 1.00 146.22 566 LEU D C 1
ATOM 16959 O O . LEU D 1 569 ? -413.773 -14.490 -175.502 1.00 146.14 566 LEU D O 1
ATOM 16964 N N . ILE D 1 570 ? -413.093 -12.636 -176.575 1.00 141.34 567 ILE D N 1
ATOM 16965 C CA . ILE D 1 570 ? -411.848 -13.245 -177.028 1.00 143.35 567 ILE D CA 1
ATOM 16966 C C . ILE D 1 570 ? -410.985 -13.566 -175.819 1.00 149.52 567 ILE D C 1
ATOM 16967 O O . ILE D 1 570 ? -410.524 -14.696 -175.654 1.00 148.11 567 ILE D O 1
ATOM 16972 N N . GLY D 1 571 ? -410.776 -12.564 -174.973 1.00 178.20 568 GLY D N 1
ATOM 16973 C CA . GLY D 1 571 ? -409.974 -12.731 -173.777 1.00 183.52 568 GLY D CA 1
ATOM 16974 C C . GLY D 1 571 ? -410.557 -13.803 -172.880 1.00 181.25 568 GLY D C 1
ATOM 16975 O O . GLY D 1 571 ? -409.853 -14.712 -172.445 1.00 184.31 568 GLY D O 1
ATOM 16976 N N . VAL D 1 572 ? -411.856 -13.698 -172.618 1.00 139.48 569 VAL D N 1
ATOM 16977 C CA . VAL D 1 572 ? -412.552 -14.643 -171.750 1.00 133.51 569 VAL D CA 1
ATOM 16978 C C . VAL D 1 572 ? -412.452 -16.063 -172.288 1.00 133.18 569 VAL D C 1
ATOM 16979 O O . VAL D 1 572 ? -412.096 -16.986 -171.558 1.00 132.33 569 VAL D O 1
ATOM 16983 N N . ALA D 1 573 ? -412.774 -16.233 -173.565 1.00 148.49 570 ALA D N 1
ATOM 16984 C CA . ALA D 1 573 ? -412.756 -17.553 -174.180 1.00 149.49 570 ALA D CA 1
ATOM 16985 C C . ALA D 1 573 ? -411.360 -18.159 -174.105 1.00 150.66 570 ALA D C 1
ATOM 16986 O O . ALA D 1 573 ? -411.198 -19.311 -173.706 1.00 152.28 570 ALA D O 1
ATOM 16988 N N . LEU D 1 574 ? -410.354 -17.375 -174.475 1.00 138.87 571 LEU D N 1
ATOM 16989 C CA . LEU D 1 574 ? -408.977 -17.849 -174.451 1.00 136.17 571 LEU D CA 1
ATOM 16990 C C . LEU D 1 574 ? -408.500 -18.108 -173.024 1.00 143.94 571 LEU D C 1
ATOM 16991 O O . LEU D 1 574 ? -407.663 -18.979 -172.797 1.00 142.85 571 LEU D O 1
ATOM 16996 N N . GLN D 1 575 ? -409.037 -17.357 -172.067 1.00 159.68 572 GLN D N 1
ATOM 16997 C CA . GLN D 1 575 ? -408.687 -17.548 -170.662 1.00 164.90 572 GLN D CA 1
ATOM 16998 C C . GLN D 1 575 ? -409.272 -18.846 -170.124 1.00 162.32 572 GLN D C 1
ATOM 16999 O O . GLN D 1 575 ? -408.557 -19.670 -169.555 1.00 167.56 572 GLN D O 1
ATOM 17005 N N . VAL D 1 576 ? -410.577 -19.020 -170.300 1.00 138.61 573 VAL D N 1
ATOM 17006 C CA . VAL D 1 576 ? -411.264 -20.195 -169.782 1.00 135.58 573 VAL D CA 1
ATOM 17007 C C . VAL D 1 576 ? -410.719 -21.466 -170.418 1.00 136.93 573 VAL D C 1
ATOM 17008 O O . VAL D 1 576 ? -410.603 -22.498 -169.761 1.00 140.27 573 VAL D O 1
ATOM 17012 N N . SER D 1 577 ? -410.393 -21.387 -171.702 1.00 134.33 574 SER D N 1
ATOM 17013 C CA . SER D 1 577 ? -409.834 -22.526 -172.418 1.00 133.51 574 SER D CA 1
ATOM 17014 C C . SER D 1 577 ? -408.320 -22.615 -172.251 1.00 136.43 574 SER D C 1
ATOM 17015 O O . SER D 1 577 ? -407.747 -23.701 -172.355 1.00 131.39 574 SER D O 1
ATOM 17018 N N . LYS D 1 578 ? -407.681 -21.474 -171.992 1.00 140.88 575 LYS D N 1
ATOM 17019 C CA . LYS D 1 578 ? -406.223 -21.402 -171.885 1.00 146.28 575 LYS D CA 1
ATOM 17020 C C . LYS D 1 578 ? -405.592 -22.056 -173.108 1.00 151.20 575 LYS D C 1
ATOM 17021 O O . LYS D 1 578 ? -404.802 -22.996 -172.999 1.00 150.85 575 LYS D O 1
ATOM 17027 N N . MET D 1 579 ? -405.960 -21.544 -174.278 1.00 158.81 576 MET D N 1
ATOM 17028 C CA . MET D 1 579 ? -405.554 -22.136 -175.542 1.00 159.34 576 MET D CA 1
ATOM 17029 C C . MET D 1 579 ? -404.041 -22.150 -175.702 1.00 164.60 576 MET D C 1
ATOM 17030 O O . MET D 1 579 ? -403.454 -23.210 -175.900 1.00 163.26 576 MET D O 1
ATOM 17035 N N . GLU D 1 580 ? -403.416 -20.979 -175.601 1.00 159.98 577 GLU D N 1
ATOM 17036 C CA . GLU D 1 580 ? -401.972 -20.858 -175.815 1.00 159.73 577 GLU D CA 1
ATOM 17037 C C . GLU D 1 580 ? -401.174 -21.898 -175.029 1.00 164.59 577 GLU D C 1
ATOM 17038 O O . GLU D 1 580 ? -400.050 -22.230 -175.401 1.00 167.71 577 GLU D O 1
ATOM 17044 N N . SER D 1 581 ? -401.760 -22.415 -173.953 1.00 176.29 578 SER D N 1
ATOM 17045 C CA . SER D 1 581 ? -401.112 -23.441 -173.142 1.00 181.21 578 SER D CA 1
ATOM 17046 C C . SER D 1 581 ? -401.283 -24.846 -173.725 1.00 177.93 578 SER D C 1
ATOM 17047 O O . SER D 1 581 ? -400.756 -25.814 -173.176 1.00 183.35 578 SER D O 1
ATOM 17050 N N . LEU D 1 582 ? -402.020 -24.950 -174.828 1.00 142.53 579 LEU D N 1
ATOM 17051 C CA . LEU D 1 582 ? -402.274 -26.236 -175.481 1.00 138.14 579 LEU D CA 1
ATOM 17052 C C . LEU D 1 582 ? -402.097 -26.166 -176.996 1.00 136.68 579 LEU D C 1
ATOM 17053 O O . LEU D 1 582 ? -402.506 -27.081 -177.712 1.00 132.45 579 LEU D O 1
ATOM 17058 N N . THR D 1 583 ? -401.504 -25.082 -177.485 1.00 147.63 580 THR D N 1
ATOM 17059 C CA . THR D 1 583 ? -401.225 -24.962 -178.913 1.00 150.23 580 THR D CA 1
ATOM 17060 C C . THR D 1 583 ? -399.953 -24.166 -179.189 1.00 151.88 580 THR D C 1
ATOM 17061 O O . THR D 1 583 ? -399.285 -24.387 -180.200 1.00 147.00 580 THR D O 1
ATOM 17065 N N . GLY D 1 584 ? -399.621 -23.242 -178.295 1.00 158.15 581 GLY D N 1
ATOM 17066 C CA . GLY D 1 584 ? -398.398 -22.471 -178.426 1.00 162.61 581 GLY D CA 1
ATOM 17067 C C . GLY D 1 584 ? -398.551 -21.302 -179.379 1.00 160.19 581 GLY D C 1
ATOM 17068 O O . GLY D 1 584 ? -397.618 -20.534 -179.594 1.00 167.35 581 GLY D O 1
ATOM 17069 N N . ARG D 1 585 ? -399.742 -21.170 -179.952 1.00 142.50 582 ARG D N 1
ATOM 17070 C CA . ARG D 1 585 ? -400.031 -20.124 -180.925 1.00 136.28 582 ARG D CA 1
ATOM 17071 C C . ARG D 1 585 ? -400.508 -18.850 -180.235 1.00 138.16 582 ARG D C 1
ATOM 17072 O O . ARG D 1 585 ? -401.503 -18.863 -179.510 1.00 134.26 582 ARG D O 1
ATOM 17080 N N . LYS D 1 586 ? -399.793 -17.752 -180.465 1.00 139.58 583 LYS D N 1
ATOM 17081 C CA . LYS D 1 586 ? -400.172 -16.453 -179.913 1.00 143.36 583 LYS D CA 1
ATOM 17082 C C . LYS D 1 586 ? -401.130 -15.706 -180.839 1.00 135.33 583 LYS D C 1
ATOM 17083 O O . LYS D 1 586 ? -401.810 -14.774 -180.412 1.00 135.34 583 LYS D O 1
ATOM 17089 N N . THR D 1 587 ? -401.177 -16.115 -182.104 1.00 129.92 584 THR D N 1
ATOM 17090 C CA . THR D 1 587 ? -402.125 -15.554 -183.060 1.00 126.46 584 THR D CA 1
ATOM 17091 C C . THR D 1 587 ? -402.800 -16.681 -183.828 1.00 122.47 584 THR D C 1
ATOM 17092 O O . THR D 1 587 ? -402.133 -17.617 -184.261 1.00 124.88 584 THR D O 1
ATOM 17096 N N . PRO D 1 588 ? -404.128 -16.596 -184.004 1.00 118.70 585 PRO D N 1
ATOM 17097 C CA . PRO D 1 588 ? -404.805 -17.630 -184.790 1.00 117.94 585 PRO D CA 1
ATOM 17098 C C . PRO D 1 588 ? -404.358 -17.600 -186.242 1.00 120.10 585 PRO D C 1
ATOM 17099 O O . PRO D 1 588 ? -403.767 -16.618 -186.691 1.00 112.10 585 PRO D O 1
ATOM 17103 N N . THR D 1 589 ? -404.647 -18.673 -186.964 1.00 143.01 586 THR D N 1
ATOM 17104 C CA . THR D 1 589 ? -404.250 -18.795 -188.357 1.00 145.74 586 THR D CA 1
ATOM 17105 C C . THR D 1 589 ? -405.115 -17.929 -189.264 1.00 145.42 586 THR D C 1
ATOM 17106 O O . THR D 1 589 ? -404.604 -17.216 -190.128 1.00 146.87 586 THR D O 1
ATOM 17110 N N . VAL D 1 590 ? -406.428 -18.001 -189.060 1.00 124.09 587 VAL D N 1
ATOM 17111 C CA . VAL D 1 590 ? -407.379 -17.232 -189.863 1.00 108.47 587 VAL D CA 1
ATOM 17112 C C . VAL D 1 590 ? -408.553 -16.758 -189.014 1.00 102.43 587 VAL D C 1
ATOM 17113 O O . VAL D 1 590 ? -409.023 -17.467 -188.119 1.00 102.91 587 VAL D O 1
ATOM 17117 N N . ILE D 1 591 ? -408.994 -15.537 -189.301 1.00 86.12 588 ILE D N 1
ATOM 17118 C CA . ILE D 1 591 ? -410.214 -14.983 -188.731 1.00 87.90 588 ILE D CA 1
ATOM 17119 C C . ILE D 1 591 ? -411.237 -14.768 -189.841 1.00 95.50 588 ILE D C 1
ATOM 17120 O O . ILE D 1 591 ? -410.873 -14.648 -191.015 1.00 93.37 588 ILE D O 1
ATOM 17125 N N . THR D 1 592 ? -412.511 -14.715 -189.459 1.00 98.15 589 THR D N 1
ATOM 17126 C CA . THR D 1 592 ? -413.604 -14.487 -190.403 1.00 85.77 589 THR D CA 1
ATOM 17127 C C . THR D 1 592 ? -414.512 -13.356 -189.926 1.00 79.44 589 THR D C 1
ATOM 17128 O O . THR D 1 592 ? -414.796 -13.225 -188.736 1.00 81.76 589 THR D O 1
#

Radius of gyration: 43.51 Å; Cα contacts (8 Å, |Δi|>4): 4878; chains: 4; bounding box: 108×132×88 Å